Protein 2ODD (pdb70)

Nearest PDB structures (foldseek):
  2odd-assembly1_A  TM=8.803E-01  e=1.308E-09  Homo sapiens
  2od1-assembly1_A  TM=8.378E-01  e=1.214E-07  Homo sapiens
  9de2-assembly1_A  TM=8.557E-01  e=5.495E-07  Homo sapiens
  2dj8-assembly1_A  TM=7.594E-01  e=1.400E-06  Homo sapiens
  2dan-assembly1_A  TM=8.344E-01  e=7.840E-04  Homo sapiens

Sequence (63 aa):
TISNPPPLISSAKDSSESCWNCGRKASETCSGCNTARYCGSFCQHKDWEKHHHICGQTLQAQQTISNPPPLISSAKDSSESCWNCGRKASETCSGCNTARYCGSFCQHKDWEKHHHICGQTLQAQQTISNPPPLISSAKDSSESCWNCGRKASETCSGCNTARYCGSFCQHKDWEKHHHICGQTLQAQQTISNPPPLISSAKDSSESCWNCGRKASETCSGCNTARYCGSFCQHKDWEKHHHICGQTLQAQQTISNPPPLISSAKDSSESCWNCGRKASETCSGCNTARYCGSFCQHKDWEKHHHICGQTLQAQQTISNPPPLISSAKDSSESCWNCGRKASETCSGCNTARYCGSFCQHKDWEKHHHICGQTLQAQQTISNPPPLISSAKDSSESCWNCGRKASETCSGCNTARYCGSFCQHKDWEKHHHICGQTLQAQQTISNPPPLISSAKDSSESCWNCGRKASETCSGCNTARYCGSFCQHKDWEKHHHICGQTLQAQQTISNPPPLISSAKDSSESCWNCGRKASETCSGCNTARYCGSFCQHKDWEKHHHICGQTLQAQQTISNPPPLISSAKDSSESCWNCGRKASETCSGCNTARYCGSFCQHKDWEKHHHICGQTLQAQQTISNPPPLISSAKDSSESCWNCGRKASETCSGCNTARYCGSFCQHKDWEKHHHICGQTLQAQQTISNPPPLISSAKDSSESCWNCGRKASETCSGCNTARYCGSFCQHKDWEKHHHICGQTLQAQQTISNPPPLISSAKDSSESCWNCGRKASETCSGCNTARYCGSFCQHKDWEKHHHICGQTLQAQQTISNPPPLISSAKDSSESCWNCGRKASETCSGCNTARYCGSFCQHKDWEKHHHICGQTLQAQQTISNPPPLISSAKDSSESCWNCGRKASETCSGCNTARYCGSFCQHKDWEKHHHICGQTLQAQQTISNPPPLISSAKDSSESCWNCGRKASETCSGCNTARYCGSFCQHKDWEKHHHICGQTLQAQQTISNPPPLISSAKDSSESCWNCGRKASETCSGCNTARYCGSFCQHKDWEKHHHICGQTLQAQQTISNPPPLISSAKDSSESCWNCGRKASETCSGCNTARYCGSFCQHKDWEKHHHICGQTLQAQQTISNPPPLISSAKDSSESCWNCGRKASETCSGCNTARYCGSFCQHKDWEKHHHICGQTLQAQQTISNPPPLISSAKDSSESCWNCGRKASETCSGCNTARYCGSFCQHKDWEKHHHICGQTLQAQQTISNPPPLISSAKDSSESCWNCGRKASETCSGCNTARYCGSFCQHKDWEKHHHICGQTLQAQQTISNPPPLISSAKDSSESCWNCGRKASETCSGCNTARYCGSFCQHKDWEKHHHICGQTLQAQQTISNPPPLISSAKDSSESCWNCGRKASETCSGCNTARYCGSFCQHKDWEKHHHICGQTLQAQQTISNPPPLISSAKDSSESCWNCGRKASETCSGCNTARYCGSFCQHKDWEKHHHICGQTLQAQQTISNPPPLISSAKDSSESCWNCGRKASETCSGCNTARYCGSFCQHKDWEKHHHICGQTLQAQQ

Structure (mmCIF, N/CA/C/O backbone):
data_2ODD
#
_entry.id   2ODD
#
loop_
_entity.id
_entity.type
_entity.pdbx_description
1 polymer SMRT
2 polymer 'Protein CBFA2T1'
3 non-polymer 'ZINC ION'
#
loop_
_atom_site.group_PDB
_atom_site.id
_atom_site.type_symbol
_atom_site.label_atom_id
_atom_site.label_alt_id
_atom_site.label_comp_id
_atom_site.label_asym_id
_atom_site.label_entity_id
_atom_site.label_seq_id
_atom_site.pdbx_PDB_ins_code
_atom_site.Cartn_x
_atom_site.Cartn_y
_atom_site.Cartn_z
_atom_site.occupancy
_atom_site.B_iso_or_equiv
_atom_site.auth_seq_id
_atom_site.auth_comp_id
_atom_site.auth_asym_id
_atom_site.auth_atom_id
_atom_site.pdbx_PDB_model_num
ATOM 1 N N . THR A 1 5 ? -6.783 11.636 5.818 1.00 0.00 1101 THR B N 1
ATOM 2 C CA . THR A 1 5 ? -8.259 11.538 5.965 1.00 0.00 1101 THR B CA 1
ATOM 3 C C . THR A 1 5 ? -8.793 10.262 5.320 1.00 0.00 1101 THR B C 1
ATOM 4 O O . THR A 1 5 ? -9.630 10.312 4.418 1.00 0.00 1101 THR B O 1
ATOM 15 N N . ILE A 1 6 ? -8.303 9.120 5.791 1.00 0.00 1102 ILE B N 1
ATOM 16 C CA . ILE A 1 6 ? -8.729 7.829 5.261 1.00 0.00 1102 ILE B CA 1
ATOM 17 C C . ILE A 1 6 ? -8.953 6.825 6.386 1.00 0.00 1102 ILE B C 1
ATOM 18 O O . ILE A 1 6 ? -8.454 7.000 7.498 1.00 0.00 1102 ILE B O 1
ATOM 34 N N . SER A 1 7 ? -9.707 5.770 6.091 1.00 0.00 1103 SER B N 1
ATOM 35 C CA . SER A 1 7 ? -9.998 4.735 7.079 1.00 0.00 1103 SER B CA 1
ATOM 36 C C . SER A 1 7 ? -8.711 4.158 7.661 1.00 0.00 1103 SER B C 1
ATOM 37 O O . SER A 1 7 ? -7.617 4.652 7.387 1.00 0.00 1103 SER B O 1
ATOM 45 N N . ASN A 1 8 ? -8.851 3.112 8.469 1.00 0.00 1104 ASN B N 1
ATOM 46 C CA . ASN A 1 8 ? -7.699 2.469 9.092 1.00 0.00 1104 ASN B CA 1
ATOM 47 C C . ASN A 1 8 ? -7.358 1.157 8.385 1.00 0.00 1104 ASN B C 1
ATOM 48 O O . ASN A 1 8 ? -8.132 0.202 8.432 1.00 0.00 1104 ASN B O 1
ATOM 59 N N . PRO A 1 9 ? -6.190 1.089 7.720 1.00 0.00 1105 PRO B N 1
ATOM 60 C CA . PRO A 1 9 ? -5.759 -0.118 7.008 1.00 0.00 1105 PRO B CA 1
ATOM 61 C C . PRO A 1 9 ? -5.437 -1.268 7.960 1.00 0.00 1105 PRO B C 1
ATOM 62 O O . PRO A 1 9 ? -5.111 -1.046 9.126 1.00 0.00 1105 PRO B O 1
ATOM 73 N N . PRO A 1 10 ? -5.523 -2.517 7.471 1.00 0.00 1106 PRO B N 1
ATOM 74 C CA . PRO A 1 10 ? -5.239 -3.705 8.284 1.00 0.00 1106 PRO B CA 1
ATOM 75 C C . PRO A 1 10 ? -3.883 -3.619 8.981 1.00 0.00 1106 PRO B C 1
ATOM 76 O O . PRO A 1 10 ? -3.075 -2.740 8.678 1.00 0.00 1106 PRO B O 1
ATOM 87 N N . PRO A 1 11 ? -3.615 -4.534 9.929 1.00 0.00 1107 PRO B N 1
ATOM 88 C CA . PRO A 1 11 ? -2.348 -4.556 10.669 1.00 0.00 1107 PRO B CA 1
ATOM 89 C C . PRO A 1 11 ? -1.171 -4.979 9.797 1.00 0.00 1107 PRO B C 1
ATOM 90 O O . PRO A 1 11 ? -1.350 -5.625 8.764 1.00 0.00 1107 PRO B O 1
ATOM 101 N N . LEU A 1 12 ? 0.034 -4.611 10.222 1.00 0.00 1108 LEU B N 1
ATOM 102 C CA . LEU A 1 12 ? 1.243 -4.954 9.482 1.00 0.00 1108 LEU B CA 1
ATOM 103 C C . LEU A 1 12 ? 1.902 -6.200 10.064 1.00 0.00 1108 LEU B C 1
ATOM 104 O O . LEU A 1 12 ? 1.866 -6.425 11.274 1.00 0.00 1108 LEU B O 1
ATOM 120 N N . ILE A 1 13 ? 2.510 -7.004 9.198 1.00 0.00 1109 ILE B N 1
ATOM 121 C CA . ILE A 1 13 ? 3.184 -8.224 9.630 1.00 0.00 1109 ILE B CA 1
ATOM 122 C C . ILE A 1 13 ? 4.686 -8.126 9.402 1.00 0.00 1109 ILE B C 1
ATOM 123 O O . ILE A 1 13 ? 5.138 -7.905 8.279 1.00 0.00 1109 ILE B O 1
ATOM 139 N N . SER A 1 14 ? 5.459 -8.296 10.468 1.00 0.00 1110 SER B N 1
ATOM 140 C CA . SER A 1 14 ? 6.911 -8.229 10.369 1.00 0.00 1110 SER B CA 1
ATOM 141 C C . SER A 1 14 ? 7.503 -9.614 10.156 1.00 0.00 1110 SER B C 1
ATOM 142 O O . SER A 1 14 ? 7.222 -10.544 10.913 1.00 0.00 1110 SER B O 1
ATOM 150 N N . SER A 1 15 ? 8.328 -9.745 9.126 1.00 0.00 1111 SER B N 1
ATOM 151 C CA . SER A 1 15 ? 8.967 -11.016 8.817 1.00 0.00 1111 SER B CA 1
ATOM 152 C C . SER A 1 15 ? 10.471 -10.922 9.032 1.00 0.00 1111 SER B C 1
ATOM 153 O O . SER A 1 15 ? 11.075 -9.873 8.808 1.00 0.00 1111 SER B O 1
ATOM 161 N N . ALA A 1 16 ? 11.068 -12.020 9.472 1.00 0.00 1112 ALA B N 1
ATOM 162 C CA . ALA A 1 16 ? 12.503 -12.057 9.724 1.00 0.00 1112 ALA B CA 1
ATOM 163 C C . ALA A 1 16 ? 12.955 -13.457 10.125 1.00 0.00 1112 ALA B C 1
ATOM 164 O O . ALA A 1 16 ? 12.346 -14.097 10.981 1.00 0.00 1112 ALA B O 1
ATOM 171 N N . LYS A 1 17 ? 14.031 -13.925 9.499 1.00 0.00 1113 LYS B N 1
ATOM 172 C CA . LYS A 1 17 ? 14.568 -15.250 9.790 1.00 0.00 1113 LYS B CA 1
ATOM 173 C C . LYS A 1 17 ? 16.048 -15.168 10.146 1.00 0.00 1113 LYS B C 1
ATOM 174 O O . LYS A 1 17 ? 16.664 -14.106 10.048 1.00 0.00 1113 LYS B O 1
ATOM 193 N N . ASP B 2 15 ? 17.439 -6.136 -5.374 1.00 0.00 658 ASP A N 1
ATOM 194 C CA . ASP B 2 15 ? 16.371 -5.389 -4.719 1.00 0.00 658 ASP A CA 1
ATOM 195 C C . ASP B 2 15 ? 15.115 -5.365 -5.583 1.00 0.00 658 ASP A C 1
ATOM 196 O O . ASP B 2 15 ? 15.167 -5.017 -6.763 1.00 0.00 658 ASP A O 1
ATOM 205 N N . SER B 2 16 ? 13.985 -5.737 -4.989 1.00 0.00 659 SER A N 1
ATOM 206 C CA . SER B 2 16 ? 12.716 -5.757 -5.704 1.00 0.00 659 SER A CA 1
ATOM 207 C C . SER B 2 16 ? 11.556 -6.016 -4.748 1.00 0.00 659 SER A C 1
ATOM 208 O O . SER B 2 16 ? 10.510 -5.373 -4.836 1.00 0.00 659 SER A O 1
ATOM 216 N N . SER B 2 17 ? 11.749 -6.960 -3.834 1.00 0.00 660 SER A N 1
ATOM 217 C CA . SER B 2 17 ? 10.720 -7.304 -2.859 1.00 0.00 660 SER A CA 1
ATOM 218 C C . SER B 2 17 ? 10.966 -6.595 -1.533 1.00 0.00 660 SER A C 1
ATOM 219 O O . SER B 2 17 ? 10.026 -6.252 -0.816 1.00 0.00 660 SER A O 1
ATOM 227 N N . GLU B 2 18 ? 12.238 -6.379 -1.210 1.00 0.00 661 GLU A N 1
ATOM 228 C CA . GLU B 2 18 ? 12.609 -5.711 0.032 1.00 0.00 661 GLU A CA 1
ATOM 229 C C . GLU B 2 18 ? 12.766 -4.208 -0.184 1.00 0.00 661 GLU A C 1
ATOM 230 O O . GLU B 2 18 ? 13.847 -3.730 -0.528 1.00 0.00 661 GLU A O 1
ATOM 242 N N . SER B 2 19 ? 11.680 -3.469 0.021 1.00 0.00 662 SER A N 1
ATOM 243 C CA . SER B 2 19 ? 11.699 -2.021 -0.149 1.00 0.00 662 SER A CA 1
ATOM 244 C C . SER B 2 19 ? 10.373 -1.404 0.284 1.00 0.00 662 SER A C 1
ATOM 245 O O . SER B 2 19 ? 9.303 -1.894 -0.074 1.00 0.00 662 SER A O 1
ATOM 253 N N . CYS B 2 20 ? 10.453 -0.326 1.058 1.00 0.00 663 CYS A N 1
ATOM 254 C CA . CYS B 2 20 ? 9.264 0.359 1.545 1.00 0.00 663 CYS A CA 1
ATOM 255 C C . CYS B 2 20 ? 8.492 0.997 0.394 1.00 0.00 663 CYS A C 1
ATOM 256 O O . CYS B 2 20 ? 9.048 1.770 -0.385 1.00 0.00 663 CYS A O 1
ATOM 263 N N . TRP B 2 21 ? 7.208 0.669 0.295 1.00 0.00 664 TRP A N 1
ATOM 264 C CA . TRP B 2 21 ? 6.361 1.213 -0.761 1.00 0.00 664 TRP A CA 1
ATOM 265 C C . TRP B 2 21 ? 6.218 2.729 -0.639 1.00 0.00 664 TRP A C 1
ATOM 266 O O . TRP B 2 21 ? 5.876 3.411 -1.605 1.00 0.00 664 TRP A O 1
ATOM 287 N N . ASN B 2 22 ? 6.474 3.250 0.561 1.00 0.00 665 ASN A N 1
ATOM 288 C CA . ASN B 2 22 ? 6.366 4.682 0.822 1.00 0.00 665 ASN A CA 1
ATOM 289 C C . ASN B 2 22 ? 7.741 5.352 0.830 1.00 0.00 665 ASN A C 1
ATOM 290 O O . ASN B 2 22 ? 8.026 6.215 -0.000 1.00 0.00 665 ASN A O 1
ATOM 301 N N . CYS B 2 23 ? 8.584 4.958 1.781 1.00 0.00 666 CYS A N 1
ATOM 302 C CA . CYS B 2 23 ? 9.923 5.529 1.907 1.00 0.00 666 CYS A CA 1
ATOM 303 C C . CYS B 2 23 ? 10.710 5.406 0.604 1.00 0.00 666 CYS A C 1
ATOM 304 O O . CYS B 2 23 ? 11.106 6.412 0.015 1.00 0.00 666 CYS A O 1
ATOM 311 N N . GLY B 2 24 ? 10.940 4.174 0.156 1.00 0.00 667 GLY A N 1
ATOM 312 C CA . GLY B 2 24 ? 11.683 3.963 -1.071 1.00 0.00 667 GLY A CA 1
ATOM 313 C C . GLY B 2 24 ? 13.109 3.516 -0.814 1.00 0.00 667 GLY A C 1
ATOM 314 O O . GLY B 2 24 ? 13.987 3.706 -1.655 1.00 0.00 667 GLY A O 1
ATOM 318 N N . ARG B 2 25 ? 13.339 2.919 0.352 1.00 0.00 668 ARG A N 1
ATOM 319 C CA . ARG B 2 25 ? 14.667 2.443 0.719 1.00 0.00 668 ARG A CA 1
ATOM 320 C C . ARG B 2 25 ? 14.621 0.977 1.140 1.00 0.00 668 ARG A C 1
ATOM 321 O O . ARG B 2 25 ? 15.186 0.112 0.470 1.00 0.00 668 ARG A O 1
ATOM 342 N N . LYS B 2 26 ? 13.945 0.704 2.251 1.00 0.00 669 LYS A N 1
ATOM 343 C CA . LYS B 2 26 ? 13.827 -0.658 2.756 1.00 0.00 669 LYS A CA 1
ATOM 344 C C . LYS B 2 26 ? 12.601 -0.808 3.655 1.00 0.00 669 LYS A C 1
ATOM 345 O O . LYS B 2 26 ? 12.163 0.152 4.291 1.00 0.00 669 LYS A O 1
ATOM 364 N N . ALA B 2 27 ? 12.058 -2.019 3.704 1.00 0.00 670 ALA A N 1
ATOM 365 C CA . ALA B 2 27 ? 10.886 -2.303 4.525 1.00 0.00 670 ALA A CA 1
ATOM 366 C C . ALA B 2 27 ? 10.992 -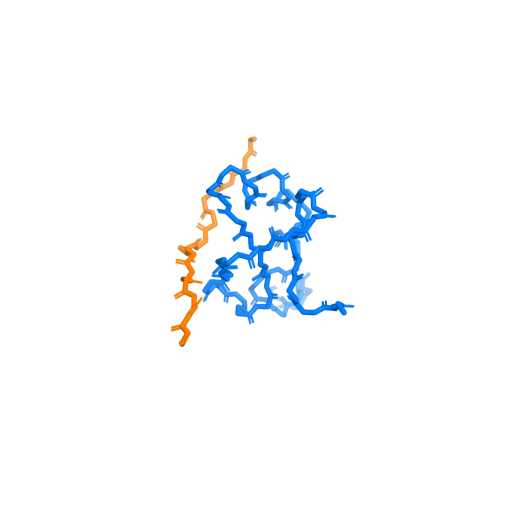3.678 5.178 1.00 0.00 670 ALA A C 1
ATOM 367 O O . ALA B 2 27 ? 11.505 -4.622 4.578 1.00 0.00 670 ALA A O 1
ATOM 374 N N . SER B 2 28 ? 10.512 -3.783 6.416 1.00 0.00 671 SER A N 1
ATOM 375 C CA . SER B 2 28 ? 10.562 -5.042 7.155 1.00 0.00 671 SER A CA 1
ATOM 376 C C . SER B 2 28 ? 9.164 -5.529 7.537 1.00 0.00 671 SER A C 1
ATOM 377 O O . SER B 2 28 ? 9.009 -6.632 8.062 1.00 0.00 671 SER A O 1
ATOM 385 N N . GLU B 2 29 ? 8.147 -4.711 7.271 1.00 0.00 672 GLU A N 1
ATOM 386 C CA . GLU B 2 29 ? 6.772 -5.084 7.592 1.00 0.00 672 GLU A CA 1
ATOM 387 C C . GLU B 2 29 ? 5.986 -5.359 6.316 1.00 0.00 672 GLU A C 1
ATOM 388 O O . GLU B 2 29 ? 6.358 -4.905 5.235 1.00 0.00 672 GLU A O 1
ATOM 400 N N . THR B 2 30 ? 4.909 -6.123 6.448 1.00 0.00 673 THR A N 1
ATOM 401 C CA . THR B 2 30 ? 4.083 -6.482 5.302 1.00 0.00 673 THR A CA 1
ATOM 402 C C . THR B 2 30 ? 2.599 -6.266 5.592 1.00 0.00 673 THR A C 1
ATOM 403 O O . THR B 2 30 ? 2.116 -6.560 6.682 1.00 0.00 673 THR A O 1
ATOM 414 N N . CYS B 2 31 ? 1.883 -5.750 4.602 1.00 0.00 674 CYS A N 1
ATOM 415 C CA . CYS B 2 31 ? 0.454 -5.501 4.745 1.00 0.00 674 CYS A CA 1
ATOM 416 C C . CYS B 2 31 ? -0.307 -6.823 4.829 1.00 0.00 674 CYS A C 1
ATOM 417 O O . CYS B 2 31 ? -0.463 -7.526 3.832 1.00 0.00 674 CYS A O 1
ATOM 424 N N . SER B 2 32 ? -0.769 -7.158 6.032 1.00 0.00 675 SER A N 1
ATOM 425 C CA . SER B 2 32 ? -1.503 -8.400 6.258 1.00 0.00 675 SER A CA 1
ATOM 426 C C . SER B 2 32 ? -2.854 -8.411 5.541 1.00 0.00 675 SER A C 1
ATOM 427 O O . SER B 2 32 ? -3.516 -9.447 5.474 1.00 0.00 675 SER A O 1
ATOM 435 N N . GLY B 2 33 ? -3.260 -7.264 5.004 1.00 0.00 676 GLY A N 1
ATOM 436 C CA . GLY B 2 33 ? -4.530 -7.188 4.303 1.00 0.00 676 GLY A CA 1
ATOM 437 C C . GLY B 2 33 ? -4.465 -7.819 2.926 1.00 0.00 676 GLY A C 1
ATOM 438 O O . GLY B 2 33 ? -5.295 -8.658 2.582 1.00 0.00 676 GLY A O 1
ATOM 442 N N . CYS B 2 34 ? -3.471 -7.423 2.139 1.00 0.00 677 CYS A N 1
ATOM 443 C CA . CYS B 2 34 ? -3.298 -7.966 0.798 1.00 0.00 677 CYS A CA 1
ATOM 444 C C . CYS B 2 34 ? -2.076 -8.883 0.728 1.00 0.00 677 CYS A C 1
ATOM 445 O O . CYS B 2 34 ? -1.882 -9.598 -0.255 1.00 0.00 677 CYS A O 1
ATOM 452 N N . ASN B 2 35 ? -1.249 -8.853 1.775 1.00 0.00 678 ASN A N 1
ATOM 453 C CA . ASN B 2 35 ? -0.046 -9.677 1.827 1.00 0.00 678 ASN A CA 1
ATOM 454 C C . ASN B 2 35 ? 0.891 -9.348 0.667 1.00 0.00 678 ASN A C 1
ATOM 455 O O . ASN B 2 35 ? 1.704 -10.179 0.259 1.00 0.00 678 ASN A O 1
ATOM 466 N N . THR B 2 36 ? 0.760 -8.140 0.128 1.00 0.00 679 THR A N 1
ATOM 467 C CA . THR B 2 36 ? 1.585 -7.716 -0.999 1.00 0.00 679 THR A CA 1
ATOM 468 C C . THR B 2 36 ? 2.379 -6.451 -0.682 1.00 0.00 679 THR A C 1
ATOM 469 O O . THR B 2 36 ? 3.521 -6.296 -1.115 1.00 0.00 679 THR A O 1
ATOM 480 N N . ALA B 2 37 ? 1.760 -5.546 0.065 1.00 0.00 680 ALA A N 1
ATOM 481 C CA . ALA B 2 37 ? 2.400 -4.287 0.430 1.00 0.00 680 ALA A CA 1
ATOM 482 C C . ALA B 2 37 ? 3.473 -4.486 1.494 1.00 0.00 680 ALA A C 1
ATOM 483 O O . ALA B 2 37 ? 3.432 -5.443 2.267 1.00 0.00 680 ALA A O 1
ATOM 490 N N . ARG B 2 38 ? 4.429 -3.562 1.530 1.00 0.00 681 ARG A N 1
ATOM 491 C CA . ARG B 2 38 ? 5.515 -3.616 2.500 1.00 0.00 681 ARG A CA 1
ATOM 492 C C . ARG B 2 38 ? 5.803 -2.225 3.057 1.00 0.00 681 ARG A C 1
ATOM 493 O O . ARG B 2 38 ? 5.757 -1.234 2.327 1.00 0.00 681 ARG A O 1
ATOM 514 N N . TYR B 2 39 ? 6.104 -2.154 4.349 1.00 0.00 682 TYR A N 1
ATOM 515 C CA . TYR B 2 39 ? 6.402 -0.881 4.996 1.00 0.00 682 TYR A CA 1
ATOM 516 C C . TYR B 2 39 ? 7.332 -1.090 6.187 1.00 0.00 682 TYR A C 1
ATOM 517 O O . TYR B 2 39 ? 7.290 -2.130 6.840 1.00 0.00 682 TYR A O 1
ATOM 535 N N . CYS B 2 40 ? 8.176 -0.104 6.463 1.00 0.00 683 CYS A N 1
ATOM 536 C CA . CYS B 2 40 ? 9.112 -0.199 7.574 1.00 0.00 683 CYS A CA 1
ATOM 537 C C . CYS B 2 40 ? 8.536 0.425 8.845 1.00 0.00 683 CYS A C 1
ATOM 538 O O . CYS B 2 40 ? 9.021 0.157 9.945 1.00 0.00 683 CYS A O 1
ATOM 545 N N . GLY B 2 41 ? 7.504 1.258 8.700 1.00 0.00 684 GLY A N 1
ATOM 546 C CA . GLY B 2 41 ? 6.907 1.889 9.862 1.00 0.00 684 GLY A CA 1
ATOM 547 C C . GLY B 2 41 ? 5.430 2.186 9.682 1.00 0.00 684 GLY A C 1
ATOM 548 O O . GLY B 2 41 ? 4.967 2.422 8.568 1.00 0.00 684 GLY A O 1
ATOM 552 N N . SER B 2 42 ? 4.691 2.167 10.789 1.00 0.00 685 SER A N 1
ATOM 553 C CA . SER B 2 42 ? 3.253 2.429 10.765 1.00 0.00 685 SER A CA 1
ATOM 554 C C . SER B 2 42 ? 2.929 3.703 9.990 1.00 0.00 685 SER A C 1
ATOM 555 O O . SER B 2 42 ? 1.875 3.804 9.361 1.00 0.00 685 SER A O 1
ATOM 563 N N . PHE B 2 43 ? 3.834 4.675 10.035 1.00 0.00 686 PHE A N 1
ATOM 564 C CA . PHE B 2 43 ? 3.627 5.935 9.330 1.00 0.00 686 PHE A CA 1
ATOM 565 C C . PHE B 2 43 ? 3.781 5.740 7.825 1.00 0.00 686 PHE A C 1
ATOM 566 O O . PHE B 2 43 ? 3.085 6.376 7.033 1.00 0.00 686 PHE A O 1
ATOM 583 N N . CYS B 2 44 ? 4.700 4.864 7.435 1.00 0.00 687 CYS A N 1
ATOM 584 C CA . CYS B 2 44 ? 4.951 4.596 6.024 1.00 0.00 687 CYS A CA 1
ATOM 585 C C . CYS B 2 44 ? 3.725 4.000 5.344 1.00 0.00 687 CYS A C 1
ATOM 586 O O . CYS B 2 44 ? 3.381 4.380 4.225 1.00 0.00 687 CYS A O 1
ATOM 593 N N . GLN B 2 45 ? 3.071 3.063 6.019 1.00 0.00 688 GLN A N 1
ATOM 594 C CA . GLN B 2 45 ? 1.889 2.421 5.463 1.00 0.00 688 GLN A CA 1
ATOM 595 C C . GLN B 2 45 ? 0.752 3.426 5.296 1.00 0.00 688 GLN A C 1
ATOM 596 O O . GLN B 2 45 ? 0.006 3.370 4.318 1.00 0.00 688 GLN A O 1
ATOM 610 N N . HIS B 2 46 ? 0.625 4.347 6.248 1.00 0.00 689 HIS A N 1
ATOM 611 C CA . HIS B 2 46 ? -0.419 5.365 6.198 1.00 0.00 689 HIS A CA 1
ATOM 612 C C . HIS B 2 46 ? -0.152 6.381 5.091 1.00 0.00 689 HIS A C 1
ATOM 613 O O . HIS B 2 46 ? -1.078 6.849 4.428 1.00 0.00 689 HIS A O 1
ATOM 628 N N . LYS B 2 47 ? 1.118 6.725 4.903 1.00 0.00 690 LYS A N 1
ATOM 629 C CA . LYS B 2 47 ? 1.508 7.694 3.881 1.00 0.00 690 LYS A CA 1
ATOM 630 C C . LYS B 2 47 ? 1.040 7.253 2.498 1.00 0.00 690 LYS A C 1
ATOM 631 O O . LYS B 2 47 ? 0.384 8.008 1.780 1.00 0.00 690 LYS A O 1
ATOM 650 N N . ASP B 2 48 ? 1.381 6.022 2.137 1.00 0.00 691 ASP A N 1
ATOM 651 C CA . ASP B 2 48 ? 0.992 5.474 0.844 1.00 0.00 691 ASP A CA 1
ATOM 652 C C . ASP B 2 48 ? -0.413 4.876 0.899 1.00 0.00 691 ASP A C 1
ATOM 653 O O . ASP B 2 48 ? -0.985 4.525 -0.132 1.00 0.00 691 ASP A O 1
ATOM 662 N N . TRP B 2 49 ? -0.960 4.751 2.109 1.00 0.00 692 TRP A N 1
ATOM 663 C CA . TRP B 2 49 ? -2.294 4.185 2.297 1.00 0.00 692 TRP A CA 1
ATOM 664 C C . TRP B 2 49 ? -3.297 4.748 1.293 1.00 0.00 692 TRP A C 1
ATOM 665 O O . TRP B 2 49 ? -4.082 4.000 0.711 1.00 0.00 692 TRP A O 1
ATOM 686 N N . GLU B 2 50 ? -3.279 6.065 1.096 1.00 0.00 693 GLU A N 1
ATOM 687 C CA . GLU B 2 50 ? -4.201 6.712 0.167 1.00 0.00 693 GLU A CA 1
ATOM 688 C C . GLU B 2 50 ? -4.150 6.061 -1.213 1.00 0.00 693 GLU A C 1
ATOM 689 O O . GLU B 2 50 ? -5.182 5.861 -1.854 1.00 0.00 693 GLU A O 1
ATOM 701 N N . LYS B 2 51 ? -2.945 5.731 -1.664 1.00 0.00 694 LYS A N 1
ATOM 702 C CA . LYS B 2 51 ? -2.766 5.104 -2.966 1.00 0.00 694 LYS A CA 1
ATOM 703 C C . LYS B 2 51 ? -2.894 3.585 -2.875 1.00 0.00 694 LYS A C 1
ATOM 704 O O . LYS B 2 51 ? -3.578 2.961 -3.686 1.00 0.00 694 LYS A O 1
ATOM 723 N N . HIS B 2 52 ? -2.209 2.996 -1.901 1.00 0.00 695 HIS A N 1
ATOM 724 C CA . HIS B 2 52 ? -2.220 1.548 -1.722 1.00 0.00 695 HIS A CA 1
ATOM 725 C C . HIS B 2 52 ? -3.625 0.996 -1.489 1.00 0.00 695 HIS A C 1
ATOM 726 O O . HIS B 2 52 ? -3.975 -0.054 -2.025 1.00 0.00 695 HIS A O 1
ATOM 740 N N . HIS B 2 53 ? -4.423 1.682 -0.676 1.00 0.00 696 HIS A N 1
ATOM 741 C CA . HIS B 2 53 ? -5.774 1.227 -0.365 1.00 0.00 696 HIS A CA 1
ATOM 742 C C . HIS B 2 53 ? -6.606 0.987 -1.619 1.00 0.00 696 HIS A C 1
ATOM 743 O O . HIS B 2 53 ? -7.478 0.119 -1.622 1.00 0.00 696 HIS A O 1
ATOM 758 N N . HIS B 2 54 ? -6.327 1.718 -2.700 1.00 0.00 697 HIS A N 1
ATOM 759 C CA . HIS B 2 54 ? -7.060 1.509 -3.945 1.00 0.00 697 HIS A CA 1
ATOM 760 C C . HIS B 2 54 ? -6.849 0.078 -4.433 1.00 0.00 697 HIS A C 1
ATOM 761 O O . HIS B 2 54 ? -7.715 -0.500 -5.088 1.00 0.00 697 HIS A O 1
ATOM 776 N N . ILE B 2 55 ? -5.678 -0.476 -4.123 1.00 0.00 698 ILE A N 1
ATOM 777 C CA . ILE B 2 55 ? -5.332 -1.831 -4.543 1.00 0.00 698 ILE A CA 1
ATOM 778 C C . ILE B 2 55 ? -5.678 -2.862 -3.473 1.00 0.00 698 ILE A C 1
ATOM 779 O O . ILE B 2 55 ? -6.368 -3.843 -3.746 1.00 0.00 698 ILE A O 1
ATOM 795 N N . CYS B 2 56 ? -5.177 -2.637 -2.258 1.00 0.00 699 CYS A N 1
ATOM 796 C CA . CYS B 2 56 ? -5.402 -3.538 -1.127 1.00 0.00 699 CYS A CA 1
ATOM 797 C C . CYS B 2 56 ? -6.810 -4.126 -1.122 1.00 0.00 699 CYS A C 1
ATOM 798 O O . CYS B 2 56 ? -7.764 -3.497 -1.581 1.00 0.00 699 CYS A O 1
ATOM 805 N N . GLY B 2 57 ? -6.926 -5.340 -0.589 1.00 0.00 700 GLY A N 1
ATOM 806 C CA . GLY B 2 57 ? -8.212 -6.004 -0.518 1.00 0.00 700 GLY A CA 1
ATOM 807 C C . GLY B 2 57 ? -8.507 -6.857 -1.738 1.00 0.00 700 GLY A C 1
ATOM 808 O O . GLY B 2 57 ? -9.353 -7.750 -1.687 1.00 0.00 700 GLY A O 1
ATOM 812 N N . GLN B 2 58 ? -7.812 -6.584 -2.839 1.00 0.00 701 GLN A N 1
ATOM 813 C CA . GLN B 2 58 ? -8.013 -7.336 -4.073 1.00 0.00 701 GLN A CA 1
ATOM 814 C C . GLN B 2 58 ? -9.441 -7.172 -4.582 1.00 0.00 701 GLN A C 1
ATOM 815 O O . GLN B 2 58 ? -10.311 -6.674 -3.868 1.00 0.00 701 GLN A O 1
ATOM 829 N N . THR B 2 59 ? -9.675 -7.593 -5.820 1.00 0.00 702 THR A N 1
ATOM 830 C CA . THR B 2 59 ? -10.999 -7.492 -6.424 1.00 0.00 702 THR A CA 1
ATOM 831 C C . THR B 2 59 ? -11.458 -6.040 -6.488 1.00 0.00 702 THR A C 1
ATOM 832 O O . THR B 2 59 ? -11.975 -5.498 -5.512 1.00 0.00 702 THR A O 1
ATOM 843 N N . LEU B 2 60 ? -11.264 -5.414 -7.644 1.00 0.00 703 LEU A N 1
ATOM 844 C CA . LEU B 2 60 ? -11.658 -4.022 -7.835 1.00 0.00 703 LEU A CA 1
ATOM 845 C C . LEU B 2 60 ? -13.170 -3.863 -7.717 1.00 0.00 703 LEU A C 1
ATOM 846 O O . LEU B 2 60 ? -13.929 -4.768 -8.064 1.00 0.00 703 LEU A O 1
ATOM 862 N N . GLN B 2 61 ? -13.601 -2.707 -7.224 1.00 0.00 704 GLN A N 1
ATOM 863 C CA . GLN B 2 61 ? -15.023 -2.428 -7.060 1.00 0.00 704 GLN A CA 1
ATOM 864 C C . GLN B 2 61 ? -15.681 -2.143 -8.406 1.00 0.00 704 GLN A C 1
ATOM 865 O O . GLN B 2 61 ? -15.587 -1.035 -8.933 1.00 0.00 704 GLN A O 1
ATOM 879 N N . ALA B 2 62 ? -16.347 -3.153 -8.958 1.00 0.00 705 ALA A N 1
ATOM 880 C CA . ALA B 2 62 ? -17.020 -3.012 -10.244 1.00 0.00 705 ALA A CA 1
ATOM 881 C C . ALA B 2 62 ? -18.400 -3.658 -10.213 1.00 0.00 705 ALA A C 1
ATOM 882 O O . ALA B 2 62 ? -19.416 -2.985 -10.386 1.00 0.00 705 ALA A O 1
ATOM 889 N N . GLN B 2 63 ? -18.430 -4.969 -9.993 1.00 0.00 706 GLN A N 1
ATOM 890 C CA . GLN B 2 63 ? -19.687 -5.707 -9.939 1.00 0.00 706 GLN A CA 1
ATOM 891 C C . GLN B 2 63 ? -20.206 -5.795 -8.509 1.00 0.00 706 GLN A C 1
ATOM 892 O O . GLN B 2 63 ? -19.554 -6.365 -7.635 1.00 0.00 706 GLN A O 1
ATOM 906 N N . GLN B 2 64 ? -21.384 -5.226 -8.275 1.00 0.00 707 GLN A N 1
ATOM 907 C CA . GLN B 2 64 ? -21.991 -5.240 -6.950 1.00 0.00 707 GLN A CA 1
ATOM 908 C C . GLN B 2 64 ? -21.101 -4.528 -5.936 1.00 0.00 707 GLN A C 1
ATOM 909 O O . GLN B 2 64 ? -20.046 -4.000 -6.346 1.00 0.00 707 GLN A O 1
ATOM 926 N N . THR A 1 5 ? -8.753 12.544 4.193 1.00 0.00 1101 THR B N 2
ATOM 927 C CA . THR A 1 5 ? -9.316 11.610 5.203 1.00 0.00 1101 THR B CA 2
ATOM 928 C C . THR A 1 5 ? -9.453 10.201 4.634 1.00 0.00 1101 THR B C 2
ATOM 929 O O . THR A 1 5 ? -9.890 10.020 3.497 1.00 0.00 1101 THR B O 2
ATOM 940 N N . ILE A 1 6 ? -9.076 9.207 5.431 1.00 0.00 1102 ILE B N 2
ATOM 941 C CA . ILE A 1 6 ? -9.158 7.815 5.008 1.00 0.00 1102 ILE B CA 2
ATOM 942 C C . ILE A 1 6 ? -9.450 6.897 6.190 1.00 0.00 1102 ILE B C 2
ATOM 943 O O . ILE A 1 6 ? -9.224 7.263 7.344 1.00 0.00 1102 ILE B O 2
ATOM 959 N N . SER A 1 7 ? -9.951 5.702 5.895 1.00 0.00 1103 SER B N 2
ATOM 960 C CA . SER A 1 7 ? -10.273 4.730 6.935 1.00 0.00 1103 SER B CA 2
ATOM 961 C C . SER A 1 7 ? -9.003 4.186 7.582 1.00 0.00 1103 SER B C 2
ATOM 962 O O . SER A 1 7 ? -7.903 4.669 7.316 1.00 0.00 1103 SER B O 2
ATOM 970 N N . ASN A 1 8 ? -9.165 3.179 8.434 1.00 0.00 1104 ASN B N 2
ATOM 971 C CA . ASN A 1 8 ? -8.033 2.569 9.120 1.00 0.00 1104 ASN B CA 2
ATOM 972 C C . ASN A 1 8 ? -7.607 1.275 8.425 1.00 0.00 1104 ASN B C 2
ATOM 973 O O . ASN A 1 8 ? -8.364 0.306 8.389 1.00 0.00 1104 ASN B O 2
ATOM 984 N N . PRO A 1 9 ? -6.385 1.239 7.860 1.00 0.00 1105 PRO B N 2
ATOM 985 C CA . PRO A 1 9 ? -5.873 0.052 7.166 1.00 0.00 1105 PRO B CA 2
ATOM 986 C C . PRO A 1 9 ? -5.649 -1.123 8.114 1.00 0.00 1105 PRO B C 2
ATOM 987 O O . PRO A 1 9 ? -5.735 -0.974 9.333 1.00 0.00 1105 PRO B O 2
ATOM 998 N N . PRO A 1 10 ? -5.356 -2.313 7.562 1.00 0.00 1106 PRO B N 2
ATOM 999 C CA . PRO A 1 10 ? -5.118 -3.518 8.360 1.00 0.00 1106 PRO B CA 2
ATOM 1000 C C . PRO A 1 10 ? -3.764 -3.490 9.065 1.00 0.00 1106 PRO B C 2
ATOM 1001 O O . PRO A 1 10 ? -2.936 -2.619 8.801 1.00 0.00 1106 PRO B O 2
ATOM 1012 N N . PRO A 1 11 ? -3.521 -4.449 9.975 1.00 0.00 1107 PRO B N 2
ATOM 1013 C CA . PRO A 1 11 ? -2.259 -4.530 10.719 1.00 0.00 1107 PRO B CA 2
ATOM 1014 C C . PRO A 1 11 ? -1.091 -4.958 9.837 1.00 0.00 1107 PRO B C 2
ATOM 1015 O O . PRO A 1 11 ? -1.283 -5.600 8.804 1.00 0.00 1107 PRO B O 2
ATOM 1026 N N . LEU A 1 12 ? 0.120 -4.602 10.253 1.00 0.00 1108 LEU B N 2
ATOM 1027 C CA . LEU A 1 12 ? 1.319 -4.952 9.502 1.00 0.00 1108 LEU B CA 2
ATOM 1028 C C . LEU A 1 12 ? 1.957 -6.221 10.061 1.00 0.00 1108 LEU B C 2
ATOM 1029 O O . LEU A 1 12 ? 1.922 -6.465 11.267 1.00 0.00 1108 LEU B O 2
ATOM 1045 N N . ILE A 1 13 ? 2.543 -7.023 9.178 1.00 0.00 1109 ILE B N 2
ATOM 1046 C CA . ILE A 1 13 ? 3.194 -8.264 9.586 1.00 0.00 1109 ILE B CA 2
ATOM 1047 C C . ILE A 1 13 ? 4.693 -8.209 9.316 1.00 0.00 1109 ILE B C 2
ATOM 1048 O O . ILE A 1 13 ? 5.121 -7.990 8.183 1.00 0.00 1109 ILE B O 2
ATOM 1064 N N . SER A 1 14 ? 5.487 -8.407 10.361 1.00 0.00 1110 SER B N 2
ATOM 1065 C CA . SER A 1 14 ? 6.939 -8.379 10.232 1.00 0.00 1110 SER B CA 2
ATOM 1066 C C . SER A 1 14 ? 7.483 -9.761 9.889 1.00 0.00 1110 SER B C 2
ATOM 1067 O O . SER A 1 14 ? 7.182 -10.744 10.566 1.00 0.00 1110 SER B O 2
ATOM 1075 N N . SER A 1 15 ? 8.286 -9.829 8.832 1.00 0.00 1111 SER B N 2
ATOM 1076 C CA . SER A 1 15 ? 8.874 -11.092 8.398 1.00 0.00 1111 SER B CA 2
ATOM 1077 C C . SER A 1 15 ? 10.395 -10.997 8.356 1.00 0.00 1111 SER B C 2
ATOM 1078 O O . SER A 1 15 ? 10.959 -10.223 7.581 1.00 0.00 1111 SER B O 2
ATOM 1086 N N . ALA A 1 16 ? 11.056 -11.788 9.195 1.00 0.00 1112 ALA B N 2
ATOM 1087 C CA . ALA A 1 16 ? 12.512 -11.794 9.254 1.00 0.00 1112 ALA B CA 2
ATOM 1088 C C . ALA A 1 16 ? 13.029 -13.052 9.943 1.00 0.00 1112 ALA B C 2
ATOM 1089 O O . ALA A 1 16 ? 13.199 -13.078 11.163 1.00 0.00 1112 ALA B O 2
ATOM 1096 N N . LYS A 1 17 ? 13.276 -14.093 9.156 1.00 0.00 1113 LYS B N 2
ATOM 1097 C CA . LYS A 1 17 ? 13.774 -15.355 9.690 1.00 0.00 1113 LYS B CA 2
ATOM 1098 C C . LYS A 1 17 ? 15.289 -15.450 9.538 1.00 0.00 1113 LYS B C 2
ATOM 1099 O O . LYS A 1 17 ? 15.814 -15.425 8.426 1.00 0.00 1113 LYS B O 2
ATOM 1118 N N . ASP B 2 15 ? 9.431 -13.043 -6.170 1.00 0.00 658 ASP A N 2
ATOM 1119 C CA . ASP B 2 15 ? 10.502 -12.055 -6.115 1.00 0.00 658 ASP A CA 2
ATOM 1120 C C . ASP B 2 15 ? 10.568 -11.400 -4.740 1.00 0.00 658 ASP A C 2
ATOM 1121 O O . ASP B 2 15 ? 9.975 -10.345 -4.513 1.00 0.00 658 ASP A O 2
ATOM 1130 N N . SER B 2 16 ? 11.294 -12.032 -3.823 1.00 0.00 659 SER A N 2
ATOM 1131 C CA . SER B 2 16 ? 11.438 -11.511 -2.468 1.00 0.00 659 SER A CA 2
ATOM 1132 C C . SER B 2 16 ? 12.237 -10.212 -2.468 1.00 0.00 659 SER A C 2
ATOM 1133 O O . SER B 2 16 ? 13.442 -10.213 -2.219 1.00 0.00 659 SER A O 2
ATOM 1141 N N . SER B 2 17 ? 11.556 -9.105 -2.748 1.00 0.00 660 SER A N 2
ATOM 1142 C CA . SER B 2 17 ? 12.202 -7.798 -2.779 1.00 0.00 660 SER A CA 2
ATOM 1143 C C . SER B 2 17 ? 11.830 -6.977 -1.549 1.00 0.00 660 SER A C 2
ATOM 1144 O O . SER B 2 17 ? 10.650 -6.750 -1.276 1.00 0.00 660 SER A O 2
ATOM 1152 N N . GLU B 2 18 ? 12.841 -6.535 -0.810 1.00 0.00 661 GLU A N 2
ATOM 1153 C CA . GLU B 2 18 ? 12.620 -5.740 0.393 1.00 0.00 661 GLU A CA 2
ATOM 1154 C C . GLU B 2 18 ? 12.772 -4.251 0.095 1.00 0.00 661 GLU A C 2
ATOM 1155 O O . GLU B 2 18 ? 13.868 -3.777 -0.206 1.00 0.00 661 GLU A O 2
ATOM 1167 N N . SER B 2 19 ? 11.667 -3.519 0.184 1.00 0.00 662 SER A N 2
ATOM 1168 C CA . SER B 2 19 ? 11.678 -2.084 -0.074 1.00 0.00 662 SER A CA 2
ATOM 1169 C C . SER B 2 19 ? 10.357 -1.445 0.338 1.00 0.00 662 SER A C 2
ATOM 1170 O O . SER B 2 19 ? 9.283 -1.950 0.009 1.00 0.00 662 SER A O 2
ATOM 1178 N N . CYS B 2 20 ? 10.441 -0.335 1.062 1.00 0.00 663 CYS A N 2
ATOM 1179 C CA . CYS B 2 20 ? 9.255 0.375 1.525 1.00 0.00 663 CYS A CA 2
ATOM 1180 C C . CYS B 2 20 ? 8.505 1.010 0.356 1.00 0.00 663 CYS A C 2
ATOM 1181 O O . CYS B 2 20 ? 9.081 1.767 -0.425 1.00 0.00 663 CYS A O 2
ATOM 1188 N N . TRP B 2 21 ? 7.220 0.694 0.243 1.00 0.00 664 TRP A N 2
ATOM 1189 C CA . TRP B 2 21 ? 6.391 1.233 -0.831 1.00 0.00 664 TRP A CA 2
ATOM 1190 C C . TRP B 2 21 ? 6.264 2.754 -0.731 1.00 0.00 664 TRP A C 2
ATOM 1191 O O . TRP B 2 21 ? 5.928 3.424 -1.708 1.00 0.00 664 TRP A O 2
ATOM 1212 N N . ASN B 2 22 ? 6.525 3.291 0.460 1.00 0.00 665 ASN A N 2
ATOM 1213 C CA . ASN B 2 22 ? 6.430 4.729 0.696 1.00 0.00 665 ASN A CA 2
ATOM 1214 C C . ASN B 2 22 ? 7.812 5.385 0.718 1.00 0.00 665 ASN A C 2
ATOM 1215 O O . ASN B 2 22 ? 8.114 6.245 -0.109 1.00 0.00 665 ASN A O 2
ATOM 1226 N N . CYS B 2 23 ? 8.640 4.980 1.677 1.00 0.00 666 CYS A N 2
ATOM 1227 C CA . CYS B 2 23 ? 9.983 5.537 1.817 1.00 0.00 666 CYS A CA 2
ATOM 1228 C C . CYS B 2 23 ? 10.788 5.395 0.529 1.00 0.00 666 CYS A C 2
ATOM 1229 O O . CYS B 2 23 ? 11.221 6.391 -0.050 1.00 0.00 666 CYS A O 2
ATOM 1236 N N . GLY B 2 24 ? 10.992 4.158 0.083 1.00 0.00 667 GLY A N 2
ATOM 1237 C CA . GLY B 2 24 ? 11.751 3.929 -1.131 1.00 0.00 667 GLY A CA 2
ATOM 1238 C C . GLY B 2 24 ? 13.168 3.465 -0.850 1.00 0.00 667 GLY A C 2
ATOM 1239 O O . GLY B 2 24 ? 14.042 3.561 -1.713 1.00 0.00 667 GLY A O 2
ATOM 1243 N N . ARG B 2 25 ? 13.397 2.962 0.360 1.00 0.00 668 ARG A N 2
ATOM 1244 C CA . ARG B 2 25 ? 14.717 2.483 0.752 1.00 0.00 668 ARG A CA 2
ATOM 1245 C C . ARG B 2 25 ? 14.663 1.014 1.160 1.00 0.00 668 ARG A C 2
ATOM 1246 O O . ARG B 2 25 ? 15.234 0.153 0.491 1.00 0.00 668 ARG A O 2
ATOM 1267 N N . LYS B 2 26 ? 13.974 0.734 2.262 1.00 0.00 669 LYS A N 2
ATOM 1268 C CA . LYS B 2 26 ? 13.846 -0.631 2.756 1.00 0.00 669 LYS A CA 2
ATOM 1269 C C . LYS B 2 26 ? 12.616 -0.781 3.649 1.00 0.00 669 LYS A C 2
ATOM 1270 O O . LYS B 2 26 ? 12.173 0.177 4.280 1.00 0.00 669 LYS A O 2
ATOM 1289 N N . ALA B 2 27 ? 12.075 -1.995 3.695 1.00 0.00 670 ALA A N 2
ATOM 1290 C CA . ALA B 2 27 ? 10.898 -2.279 4.510 1.00 0.00 670 ALA A CA 2
ATOM 1291 C C . ALA B 2 27 ? 10.993 -3.660 5.151 1.00 0.00 670 ALA A C 2
ATOM 1292 O O . ALA B 2 27 ? 11.506 -4.601 4.545 1.00 0.00 670 ALA A O 2
ATOM 1299 N N . SER B 2 28 ? 10.505 -3.774 6.385 1.00 0.00 671 SER A N 2
ATOM 1300 C CA . SER B 2 28 ? 10.546 -5.039 7.112 1.00 0.00 671 SER A CA 2
ATOM 1301 C C . SER B 2 28 ? 9.145 -5.514 7.503 1.00 0.00 671 SER A C 2
ATOM 1302 O O . SER B 2 28 ? 8.985 -6.611 8.039 1.00 0.00 671 SER A O 2
ATOM 1310 N N . GLU B 2 29 ? 8.133 -4.693 7.231 1.00 0.00 672 GLU A N 2
ATOM 1311 C CA . GLU B 2 29 ? 6.757 -5.054 7.560 1.00 0.00 672 GLU A CA 2
ATOM 1312 C C . GLU B 2 29 ? 5.964 -5.337 6.289 1.00 0.00 672 GLU A C 2
ATOM 1313 O O . GLU B 2 29 ? 6.321 -4.873 5.207 1.00 0.00 672 GLU A O 2
ATOM 1325 N N . THR B 2 30 ? 4.899 -6.118 6.428 1.00 0.00 673 THR A N 2
ATOM 1326 C CA . THR B 2 30 ? 4.068 -6.486 5.287 1.00 0.00 673 THR A CA 2
ATOM 1327 C C . THR B 2 30 ? 2.586 -6.267 5.579 1.00 0.00 673 THR A C 2
ATOM 1328 O O . THR B 2 30 ? 2.106 -6.553 6.674 1.00 0.00 673 THR A O 2
ATOM 1339 N N . CYS B 2 31 ? 1.866 -5.758 4.587 1.00 0.00 674 CYS A N 2
ATOM 1340 C CA . CYS B 2 31 ? 0.438 -5.507 4.731 1.00 0.00 674 CYS A CA 2
ATOM 1341 C C . CYS B 2 31 ? -0.325 -6.828 4.813 1.00 0.00 674 CYS A C 2
ATOM 1342 O O . CYS B 2 31 ? -0.454 -7.544 3.821 1.00 0.00 674 CYS A O 2
ATOM 1349 N N . SER B 2 32 ? -0.816 -7.149 6.007 1.00 0.00 675 SER A N 2
ATOM 1350 C CA . SER B 2 32 ? -1.554 -8.390 6.230 1.00 0.00 675 SER A CA 2
ATOM 1351 C C . SER B 2 32 ? -2.901 -8.397 5.505 1.00 0.00 675 SER A C 2
ATOM 1352 O O . SER B 2 32 ? -3.567 -9.430 5.438 1.00 0.00 675 SER A O 2
ATOM 1360 N N . GLY B 2 33 ? -3.301 -7.249 4.965 1.00 0.00 676 GLY A N 2
ATOM 1361 C CA . GLY B 2 33 ? -4.566 -7.169 4.257 1.00 0.00 676 GLY A CA 2
ATOM 1362 C C . GLY B 2 33 ? -4.492 -7.787 2.875 1.00 0.00 676 GLY A C 2
ATOM 1363 O O . GLY B 2 33 ? -5.340 -8.600 2.508 1.00 0.00 676 GLY A O 2
ATOM 1367 N N . CYS B 2 34 ? -3.475 -7.410 2.110 1.00 0.00 677 CYS A N 2
ATOM 1368 C CA . CYS B 2 34 ? -3.294 -7.943 0.765 1.00 0.00 677 CYS A CA 2
ATOM 1369 C C . CYS B 2 34 ? -2.070 -8.858 0.696 1.00 0.00 677 CYS A C 2
ATOM 1370 O O . CYS B 2 34 ? -1.876 -9.572 -0.287 1.00 0.00 677 CYS A O 2
ATOM 1377 N N . ASN B 2 35 ? -1.245 -8.828 1.743 1.00 0.00 678 ASN A N 2
ATOM 1378 C CA . ASN B 2 35 ? -0.040 -9.651 1.796 1.00 0.00 678 ASN A CA 2
ATOM 1379 C C . ASN B 2 35 ? 0.900 -9.319 0.641 1.00 0.00 678 ASN A C 2
ATOM 1380 O O . ASN B 2 35 ? 1.711 -10.150 0.231 1.00 0.00 678 ASN A O 2
ATOM 1391 N N . THR B 2 36 ? 0.775 -8.108 0.107 1.00 0.00 679 THR A N 2
ATOM 1392 C CA . THR B 2 36 ? 1.606 -7.681 -1.015 1.00 0.00 679 THR A CA 2
ATOM 1393 C C . THR B 2 36 ? 2.397 -6.416 -0.694 1.00 0.00 679 THR A C 2
ATOM 1394 O O . THR B 2 36 ? 3.540 -6.260 -1.123 1.00 0.00 679 THR A O 2
ATOM 1405 N N . ALA B 2 37 ? 1.774 -5.512 0.051 1.00 0.00 680 ALA A N 2
ATOM 1406 C CA . ALA B 2 37 ? 2.410 -4.252 0.420 1.00 0.00 680 ALA A CA 2
ATOM 1407 C C . ALA B 2 37 ? 3.493 -4.453 1.474 1.00 0.00 680 ALA A C 2
ATOM 1408 O O . ALA B 2 37 ? 3.463 -5.415 2.240 1.00 0.00 680 ALA A O 2
ATOM 1415 N N . ARG B 2 38 ? 4.446 -3.525 1.507 1.00 0.00 681 ARG A N 2
ATOM 1416 C CA . ARG B 2 38 ? 5.540 -3.579 2.468 1.00 0.00 681 ARG A CA 2
ATOM 1417 C C . ARG B 2 38 ? 5.826 -2.191 3.032 1.00 0.00 681 ARG A C 2
ATOM 1418 O O . ARG B 2 38 ? 5.766 -1.196 2.309 1.00 0.00 681 ARG A O 2
ATOM 1439 N N . TYR B 2 39 ? 6.139 -2.128 4.322 1.00 0.00 682 TYR A N 2
ATOM 1440 C CA . TYR B 2 39 ? 6.435 -0.857 4.974 1.00 0.00 682 TYR A CA 2
ATOM 1441 C C . TYR B 2 39 ? 7.377 -1.066 6.155 1.00 0.00 682 TYR A C 2
ATOM 1442 O O . TYR B 2 39 ? 7.345 -2.106 6.810 1.00 0.00 682 TYR A O 2
ATOM 1460 N N . CYS B 2 40 ? 8.222 -0.076 6.422 1.00 0.00 683 CYS A N 2
ATOM 1461 C CA . CYS B 2 40 ? 9.169 -0.166 7.524 1.00 0.00 683 CYS A CA 2
ATOM 1462 C C . CYS B 2 40 ? 8.596 0.443 8.803 1.00 0.00 683 CYS A C 2
ATOM 1463 O O . CYS B 2 40 ? 9.084 0.165 9.899 1.00 0.00 683 CYS A O 2
ATOM 1470 N N . GLY B 2 41 ? 7.565 1.278 8.666 1.00 0.00 684 GLY A N 2
ATOM 1471 C CA . GLY B 2 41 ? 6.967 1.899 9.835 1.00 0.00 684 GLY A CA 2
ATOM 1472 C C . GLY B 2 41 ? 5.484 2.164 9.664 1.00 0.00 684 GLY A C 2
ATOM 1473 O O . GLY B 2 41 ? 5.013 2.416 8.555 1.00 0.00 684 GLY A O 2
ATOM 1477 N N . SER B 2 42 ? 4.745 2.104 10.770 1.00 0.00 685 SER A N 2
ATOM 1478 C CA . SER B 2 42 ? 3.304 2.335 10.749 1.00 0.00 685 SER A CA 2
ATOM 1479 C C . SER B 2 42 ? 2.957 3.615 9.992 1.00 0.00 685 SER A C 2
ATOM 1480 O O . SER B 2 42 ? 1.917 3.697 9.340 1.00 0.00 685 SER A O 2
ATOM 1488 N N . PHE B 2 43 ? 3.833 4.612 10.078 1.00 0.00 686 PHE A N 2
ATOM 1489 C CA . PHE B 2 43 ? 3.608 5.879 9.394 1.00 0.00 686 PHE A CA 2
ATOM 1490 C C . PHE B 2 43 ? 3.761 5.707 7.886 1.00 0.00 686 PHE A C 2
ATOM 1491 O O . PHE B 2 43 ? 3.061 6.350 7.104 1.00 0.00 686 PHE A O 2
ATOM 1508 N N . CYS B 2 44 ? 4.689 4.845 7.484 1.00 0.00 687 CYS A N 2
ATOM 1509 C CA . CYS B 2 44 ? 4.943 4.599 6.070 1.00 0.00 687 CYS A CA 2
ATOM 1510 C C . CYS B 2 44 ? 3.723 3.999 5.382 1.00 0.00 687 CYS A C 2
ATOM 1511 O O . CYS B 2 44 ? 3.382 4.381 4.261 1.00 0.00 687 CYS A O 2
ATOM 1518 N N . GLN B 2 45 ? 3.072 3.057 6.050 1.00 0.00 688 GLN A N 2
ATOM 1519 C CA . GLN B 2 45 ? 1.896 2.411 5.486 1.00 0.00 688 GLN A CA 2
ATOM 1520 C C . GLN B 2 45 ? 0.754 3.412 5.317 1.00 0.00 688 GLN A C 2
ATOM 1521 O O . GLN B 2 45 ? 0.007 3.349 4.342 1.00 0.00 688 GLN A O 2
ATOM 1535 N N . HIS B 2 46 ? 0.627 4.334 6.266 1.00 0.00 689 HIS A N 2
ATOM 1536 C CA . HIS B 2 46 ? -0.422 5.348 6.218 1.00 0.00 689 HIS A CA 2
ATOM 1537 C C . HIS B 2 46 ? -0.163 6.365 5.110 1.00 0.00 689 HIS A C 2
ATOM 1538 O O . HIS B 2 46 ? -1.094 6.834 4.455 1.00 0.00 689 HIS A O 2
ATOM 1553 N N . LYS B 2 47 ? 1.106 6.708 4.911 1.00 0.00 690 LYS A N 2
ATOM 1554 C CA . LYS B 2 47 ? 1.486 7.679 3.887 1.00 0.00 690 LYS A CA 2
ATOM 1555 C C . LYS B 2 47 ? 1.006 7.242 2.507 1.00 0.00 690 LYS A C 2
ATOM 1556 O O . LYS B 2 47 ? 0.341 7.996 1.796 1.00 0.00 690 LYS A O 2
ATOM 1575 N N . ASP B 2 48 ? 1.346 6.013 2.141 1.00 0.00 691 ASP A N 2
ATOM 1576 C CA . ASP B 2 48 ? 0.949 5.468 0.847 1.00 0.00 691 ASP A CA 2
ATOM 1577 C C . ASP B 2 48 ? -0.453 4.865 0.911 1.00 0.00 691 ASP A C 2
ATOM 1578 O O . ASP B 2 48 ? -1.031 4.517 -0.117 1.00 0.00 691 ASP A O 2
ATOM 1587 N N . TRP B 2 49 ? -0.993 4.735 2.123 1.00 0.00 692 TRP A N 2
ATOM 1588 C CA . TRP B 2 49 ? -2.322 4.163 2.319 1.00 0.00 692 TRP A CA 2
ATOM 1589 C C . TRP B 2 49 ? -3.335 4.727 1.326 1.00 0.00 692 TRP A C 2
ATOM 1590 O O . TRP B 2 49 ? -4.119 3.978 0.743 1.00 0.00 692 TRP A O 2
ATOM 1611 N N . GLU B 2 50 ? -3.329 6.046 1.141 1.00 0.00 693 GLU A N 2
ATOM 1612 C CA . GLU B 2 50 ? -4.264 6.692 0.226 1.00 0.00 693 GLU A CA 2
ATOM 1613 C C . GLU B 2 50 ? -4.212 6.051 -1.161 1.00 0.00 693 GLU A C 2
ATOM 1614 O O . GLU B 2 50 ? -5.244 5.854 -1.802 1.00 0.00 693 GLU A O 2
ATOM 1626 N N . LYS B 2 51 ? -3.008 5.725 -1.618 1.00 0.00 694 LYS A N 2
ATOM 1627 C CA . LYS B 2 51 ? -2.831 5.105 -2.926 1.00 0.00 694 LYS A CA 2
ATOM 1628 C C . LYS B 2 51 ? -2.958 3.586 -2.842 1.00 0.00 694 LYS A C 2
ATOM 1629 O O . LYS B 2 51 ? -3.650 2.964 -3.648 1.00 0.00 694 LYS A O 2
ATOM 1648 N N . HIS B 2 52 ? -2.261 2.995 -1.878 1.00 0.00 695 HIS A N 2
ATOM 1649 C CA . HIS B 2 52 ? -2.266 1.546 -1.701 1.00 0.00 695 HIS A CA 2
ATOM 1650 C C . HIS B 2 52 ? -3.668 0.984 -1.473 1.00 0.00 695 HIS A C 2
ATOM 1651 O O . HIS B 2 52 ? -4.006 -0.074 -2.002 1.00 0.00 695 HIS A O 2
ATOM 1665 N N . HIS B 2 53 ? -4.476 1.669 -0.669 1.00 0.00 696 HIS A N 2
ATOM 1666 C CA . HIS B 2 53 ? -5.824 1.204 -0.362 1.00 0.00 696 HIS A CA 2
ATOM 1667 C C . HIS B 2 53 ? -6.654 0.945 -1.616 1.00 0.00 696 HIS A C 2
ATOM 1668 O O . HIS B 2 53 ? -7.518 0.068 -1.610 1.00 0.00 696 HIS A O 2
ATOM 1683 N N . HIS B 2 54 ? -6.387 1.668 -2.704 1.00 0.00 697 HIS A N 2
ATOM 1684 C CA . HIS B 2 54 ? -7.124 1.437 -3.944 1.00 0.00 697 HIS A CA 2
ATOM 1685 C C . HIS B 2 54 ? -6.897 0.006 -4.420 1.00 0.00 697 HIS A C 2
ATOM 1686 O O . HIS B 2 54 ? -7.769 -0.598 -5.047 1.00 0.00 697 HIS A O 2
ATOM 1701 N N . ILE B 2 55 ? -5.710 -0.523 -4.133 1.00 0.00 698 ILE A N 2
ATOM 1702 C CA . ILE B 2 55 ? -5.346 -1.875 -4.546 1.00 0.00 698 ILE A CA 2
ATOM 1703 C C . ILE B 2 55 ? -5.700 -2.908 -3.483 1.00 0.00 698 ILE A C 2
ATOM 1704 O O . ILE B 2 55 ? -6.391 -3.887 -3.763 1.00 0.00 698 ILE A O 2
ATOM 1720 N N . CYS B 2 56 ? -5.207 -2.690 -2.263 1.00 0.00 699 CYS A N 2
ATOM 1721 C CA . CYS B 2 56 ? -5.444 -3.594 -1.137 1.00 0.00 699 CYS A CA 2
ATOM 1722 C C . CYS B 2 56 ? -6.850 -4.186 -1.153 1.00 0.00 699 CYS A C 2
ATOM 1723 O O . CYS B 2 56 ? -7.775 -3.612 -1.728 1.00 0.00 699 CYS A O 2
ATOM 1730 N N . GLY B 2 57 ? -6.997 -5.340 -0.509 1.00 0.00 700 GLY A N 2
ATOM 1731 C CA . GLY B 2 57 ? -8.286 -6.002 -0.448 1.00 0.00 700 GLY A CA 2
ATOM 1732 C C . GLY B 2 57 ? -8.798 -6.406 -1.816 1.00 0.00 700 GLY A C 2
ATOM 1733 O O . GLY B 2 57 ? -10.002 -6.375 -2.071 1.00 0.00 700 GLY A O 2
ATOM 1737 N N . GLN B 2 58 ? -7.881 -6.788 -2.701 1.00 0.00 701 GLN A N 2
ATOM 1738 C CA . GLN B 2 58 ? -8.247 -7.200 -4.051 1.00 0.00 701 GLN A CA 2
ATOM 1739 C C . GLN B 2 58 ? -7.709 -8.594 -4.357 1.00 0.00 701 GLN A C 2
ATOM 1740 O O . GLN B 2 58 ? -6.498 -8.804 -4.419 1.00 0.00 701 GLN A O 2
ATOM 1754 N N . THR B 2 59 ? -8.618 -9.546 -4.549 1.00 0.00 702 THR A N 2
ATOM 1755 C CA . THR B 2 59 ? -8.233 -10.920 -4.849 1.00 0.00 702 THR A CA 2
ATOM 1756 C C . THR B 2 59 ? -9.024 -11.460 -6.038 1.00 0.00 702 THR A C 2
ATOM 1757 O O . THR B 2 59 ? -9.898 -10.780 -6.574 1.00 0.00 702 THR A O 2
ATOM 1768 N N . LEU B 2 60 ? -8.708 -12.685 -6.443 1.00 0.00 703 LEU A N 2
ATOM 1769 C CA . LEU B 2 60 ? -9.388 -13.318 -7.567 1.00 0.00 703 LEU A CA 2
ATOM 1770 C C . LEU B 2 60 ? -10.479 -14.266 -7.080 1.00 0.00 703 LEU A C 2
ATOM 1771 O O . LEU B 2 60 ? -10.552 -14.587 -5.894 1.00 0.00 703 LEU A O 2
ATOM 1787 N N . GLN B 2 61 ? -11.325 -14.709 -8.003 1.00 0.00 704 GLN A N 2
ATOM 1788 C CA . GLN B 2 61 ? -12.413 -15.622 -7.668 1.00 0.00 704 GLN A CA 2
ATOM 1789 C C . GLN B 2 61 ? -12.002 -17.070 -7.912 1.00 0.00 704 GLN A C 2
ATOM 1790 O O . GLN B 2 61 ? -12.469 -17.981 -7.227 1.00 0.00 704 GLN A O 2
ATOM 1804 N N . ALA B 2 62 ? -11.127 -17.277 -8.890 1.00 0.00 705 ALA A N 2
ATOM 1805 C CA . ALA B 2 62 ? -10.656 -18.615 -9.224 1.00 0.00 705 ALA A CA 2
ATOM 1806 C C . ALA B 2 62 ? -9.367 -18.557 -10.036 1.00 0.00 705 ALA A C 2
ATOM 1807 O O . ALA B 2 62 ? -9.109 -17.581 -10.741 1.00 0.00 705 ALA A O 2
ATOM 1814 N N . GLN B 2 63 ? -8.559 -19.607 -9.932 1.00 0.00 706 GLN A N 2
ATOM 1815 C CA . GLN B 2 63 ? -7.296 -19.676 -10.657 1.00 0.00 706 GLN A CA 2
ATOM 1816 C C . GLN B 2 63 ? -6.840 -21.122 -10.819 1.00 0.00 706 GLN A C 2
ATOM 1817 O O . GLN B 2 63 ? -7.294 -22.011 -10.099 1.00 0.00 706 GLN A O 2
ATOM 1831 N N . GLN B 2 64 ? -5.939 -21.351 -11.769 1.00 0.00 707 GLN A N 2
ATOM 1832 C CA . GLN B 2 64 ? -5.423 -22.691 -12.025 1.00 0.00 707 GLN A CA 2
ATOM 1833 C C . GLN B 2 64 ? -3.970 -22.634 -12.490 1.00 0.00 707 GLN A C 2
ATOM 1834 O O . GLN B 2 64 ? -3.586 -21.618 -13.107 1.00 0.00 707 GLN A O 2
ATOM 1851 N N . THR A 1 5 ? -7.309 10.997 7.595 1.00 0.00 1101 THR B N 3
ATOM 1852 C CA . THR A 1 5 ? -8.295 11.226 6.508 1.00 0.00 1101 THR B CA 3
ATOM 1853 C C . THR A 1 5 ? -8.922 9.915 6.047 1.00 0.00 1101 THR B C 3
ATOM 1854 O O . THR A 1 5 ? -10.122 9.696 6.212 1.00 0.00 1101 THR B O 3
ATOM 1865 N N . ILE A 1 6 ? -8.101 9.045 5.468 1.00 0.00 1102 ILE B N 3
ATOM 1866 C CA . ILE A 1 6 ? -8.573 7.754 4.981 1.00 0.00 1102 ILE B CA 3
ATOM 1867 C C . ILE A 1 6 ? -8.879 6.811 6.140 1.00 0.00 1102 ILE B C 3
ATOM 1868 O O . ILE A 1 6 ? -8.397 7.007 7.255 1.00 0.00 1102 ILE B O 3
ATOM 1884 N N . SER A 1 7 ? -9.679 5.785 5.867 1.00 0.00 1103 SER B N 3
ATOM 1885 C CA . SER A 1 7 ? -10.048 4.810 6.888 1.00 0.00 1103 SER B CA 3
ATOM 1886 C C . SER A 1 7 ? -8.809 4.188 7.524 1.00 0.00 1103 SER B C 3
ATOM 1887 O O . SER A 1 7 ? -7.681 4.563 7.204 1.00 0.00 1103 SER B O 3
ATOM 1895 N N . ASN A 1 8 ? -9.027 3.237 8.426 1.00 0.00 1104 ASN B N 3
ATOM 1896 C CA . ASN A 1 8 ? -7.928 2.565 9.108 1.00 0.00 1104 ASN B CA 3
ATOM 1897 C C . ASN A 1 8 ? -7.522 1.291 8.367 1.00 0.00 1104 ASN B C 3
ATOM 1898 O O . ASN A 1 8 ? -8.261 0.306 8.367 1.00 0.00 1104 ASN B O 3
ATOM 1909 N N . PRO A 1 9 ? -6.341 1.289 7.723 1.00 0.00 1105 PRO B N 3
ATOM 1910 C CA . PRO A 1 9 ? -5.853 0.122 6.981 1.00 0.00 1105 PRO B CA 3
ATOM 1911 C C . PRO A 1 9 ? -5.581 -1.071 7.890 1.00 0.00 1105 PRO B C 3
ATOM 1912 O O . PRO A 1 9 ? -5.622 -0.954 9.114 1.00 0.00 1105 PRO B O 3
ATOM 1923 N N . PRO A 1 10 ? -5.290 -2.239 7.296 1.00 0.00 1106 PRO B N 3
ATOM 1924 C CA . PRO A 1 10 ? -5.000 -3.459 8.052 1.00 0.00 1106 PRO B CA 3
ATOM 1925 C C . PRO A 1 10 ? -3.638 -3.394 8.736 1.00 0.00 1106 PRO B C 3
ATOM 1926 O O . PRO A 1 10 ? -2.802 -2.558 8.393 1.00 0.00 1106 PRO B O 3
ATOM 1937 N N . PRO A 1 11 ? -3.392 -4.278 9.718 1.00 0.00 1107 PRO B N 3
ATOM 1938 C CA . PRO A 1 11 ? -2.122 -4.308 10.446 1.00 0.00 1107 PRO B CA 3
ATOM 1939 C C . PRO A 1 11 ? -0.968 -4.798 9.579 1.00 0.00 1107 PRO B C 3
ATOM 1940 O O . PRO A 1 11 ? -1.180 -5.429 8.542 1.00 0.00 1107 PRO B O 3
ATOM 1951 N N . LEU A 1 12 ? 0.253 -4.502 10.009 1.00 0.00 1108 LEU B N 3
ATOM 1952 C CA . LEU A 1 12 ? 1.441 -4.913 9.271 1.00 0.00 1108 LEU B CA 3
ATOM 1953 C C . LEU A 1 12 ? 2.061 -6.165 9.884 1.00 0.00 1108 LEU B C 3
ATOM 1954 O O . LEU A 1 12 ? 1.993 -6.375 11.095 1.00 0.00 1108 LEU B O 3
ATOM 1970 N N . ILE A 1 13 ? 2.669 -6.992 9.038 1.00 0.00 1109 ILE B N 3
ATOM 1971 C CA . ILE A 1 13 ? 3.306 -8.222 9.494 1.00 0.00 1109 ILE B CA 3
ATOM 1972 C C . ILE A 1 13 ? 4.813 -8.169 9.263 1.00 0.00 1109 ILE B C 3
ATOM 1973 O O . ILE A 1 13 ? 5.271 -7.971 8.138 1.00 0.00 1109 ILE B O 3
ATOM 1989 N N . SER A 1 14 ? 5.579 -8.345 10.334 1.00 0.00 1110 SER B N 3
ATOM 1990 C CA . SER A 1 14 ? 7.035 -8.314 10.244 1.00 0.00 1110 SER B CA 3
ATOM 1991 C C . SER A 1 14 ? 7.585 -9.668 9.811 1.00 0.00 1110 SER B C 3
ATOM 1992 O O . SER A 1 14 ? 7.240 -10.703 10.383 1.00 0.00 1110 SER B O 3
ATOM 2000 N N . SER A 1 15 ? 8.445 -9.654 8.797 1.00 0.00 1111 SER B N 3
ATOM 2001 C CA . SER A 1 15 ? 9.046 -10.881 8.286 1.00 0.00 1111 SER B CA 3
ATOM 2002 C C . SER A 1 15 ? 10.568 -10.783 8.290 1.00 0.00 1111 SER B C 3
ATOM 2003 O O . SER A 1 15 ? 11.155 -10.042 7.502 1.00 0.00 1111 SER B O 3
ATOM 2011 N N . ALA A 1 16 ? 11.202 -11.537 9.182 1.00 0.00 1112 ALA B N 3
ATOM 2012 C CA . ALA A 1 16 ? 12.657 -11.536 9.288 1.00 0.00 1112 ALA B CA 3
ATOM 2013 C C . ALA A 1 16 ? 13.146 -12.713 10.124 1.00 0.00 1112 ALA B C 3
ATOM 2014 O O . ALA A 1 16 ? 12.385 -13.298 10.895 1.00 0.00 1112 ALA B O 3
ATOM 2021 N N . LYS A 1 17 ? 14.427 -13.050 9.972 1.00 0.00 1113 LYS B N 3
ATOM 2022 C CA . LYS A 1 17 ? 15.036 -14.150 10.711 1.00 0.00 1113 LYS B CA 3
ATOM 2023 C C . LYS A 1 17 ? 14.106 -15.362 10.786 1.00 0.00 1113 LYS B C 3
ATOM 2024 O O . LYS A 1 17 ? 13.552 -15.671 11.841 1.00 0.00 1113 LYS B O 3
ATOM 2043 N N . ASP B 2 15 ? 13.477 -2.797 -8.172 1.00 0.00 658 ASP A N 3
ATOM 2044 C CA . ASP B 2 15 ? 13.420 -4.017 -7.375 1.00 0.00 658 ASP A CA 3
ATOM 2045 C C . ASP B 2 15 ? 12.103 -4.107 -6.611 1.00 0.00 658 ASP A C 3
ATOM 2046 O O . ASP B 2 15 ? 11.781 -3.235 -5.805 1.00 0.00 658 ASP A O 3
ATOM 2055 N N . SER B 2 16 ? 11.345 -5.167 -6.871 1.00 0.00 659 SER A N 3
ATOM 2056 C CA . SER B 2 16 ? 10.063 -5.370 -6.208 1.00 0.00 659 SER A CA 3
ATOM 2057 C C . SER B 2 16 ? 10.202 -6.338 -5.037 1.00 0.00 659 SER A C 3
ATOM 2058 O O . SER B 2 16 ? 9.283 -7.099 -4.735 1.00 0.00 659 SER A O 3
ATOM 2066 N N . SER B 2 17 ? 11.357 -6.303 -4.380 1.00 0.00 660 SER A N 3
ATOM 2067 C CA . SER B 2 17 ? 11.616 -7.178 -3.243 1.00 0.00 660 SER A CA 3
ATOM 2068 C C . SER B 2 17 ? 12.435 -6.457 -2.177 1.00 0.00 660 SER A C 3
ATOM 2069 O O . SER B 2 17 ? 13.515 -5.935 -2.456 1.00 0.00 660 SER A O 3
ATOM 2077 N N . GLU B 2 18 ? 11.915 -6.435 -0.954 1.00 0.00 661 GLU A N 3
ATOM 2078 C CA . GLU B 2 18 ? 12.597 -5.781 0.157 1.00 0.00 661 GLU A CA 3
ATOM 2079 C C . GLU B 2 18 ? 12.767 -4.289 -0.107 1.00 0.00 661 GLU A C 3
ATOM 2080 O O . GLU B 2 18 ? 13.835 -3.838 -0.519 1.00 0.00 661 GLU A O 3
ATOM 2092 N N . SER B 2 19 ? 11.706 -3.526 0.136 1.00 0.00 662 SER A N 3
ATOM 2093 C CA . SER B 2 19 ? 11.737 -2.082 -0.072 1.00 0.00 662 SER A CA 3
ATOM 2094 C C . SER B 2 19 ? 10.419 -1.443 0.352 1.00 0.00 662 SER A C 3
ATOM 2095 O O . SER B 2 19 ? 9.343 -1.951 0.038 1.00 0.00 662 SER A O 3
ATOM 2103 N N . CYS B 2 20 ? 10.510 -0.331 1.074 1.00 0.00 663 CYS A N 3
ATOM 2104 C CA . CYS B 2 20 ? 9.328 0.375 1.550 1.00 0.00 663 CYS A CA 3
ATOM 2105 C C . CYS B 2 20 ? 8.570 1.023 0.396 1.00 0.00 663 CYS A C 3
ATOM 2106 O O . CYS B 2 20 ? 9.142 1.773 -0.395 1.00 0.00 663 CYS A O 3
ATOM 2113 N N . TRP B 2 21 ? 7.278 0.725 0.305 1.00 0.00 664 TRP A N 3
ATOM 2114 C CA . TRP B 2 21 ? 6.436 1.274 -0.753 1.00 0.00 664 TRP A CA 3
ATOM 2115 C C . TRP B 2 21 ? 6.336 2.796 -0.657 1.00 0.00 664 TRP A C 3
ATOM 2116 O O . TRP B 2 21 ? 6.099 3.477 -1.657 1.00 0.00 664 TRP A O 3
ATOM 2137 N N . ASN B 2 22 ? 6.510 3.324 0.553 1.00 0.00 665 ASN A N 3
ATOM 2138 C CA . ASN B 2 22 ? 6.431 4.764 0.787 1.00 0.00 665 ASN A CA 3
ATOM 2139 C C . ASN B 2 22 ? 7.819 5.405 0.794 1.00 0.00 665 ASN A C 3
ATOM 2140 O O . ASN B 2 22 ? 8.125 6.257 -0.040 1.00 0.00 665 ASN A O 3
ATOM 2151 N N . CYS B 2 23 ? 8.651 4.996 1.748 1.00 0.00 666 CYS A N 3
ATOM 2152 C CA . CYS B 2 23 ? 10.000 5.539 1.875 1.00 0.00 666 CYS A CA 3
ATOM 2153 C C . CYS B 2 23 ? 10.784 5.399 0.573 1.00 0.00 666 CYS A C 3
ATOM 2154 O O . CYS B 2 23 ? 11.211 6.395 -0.011 1.00 0.00 666 CYS A O 3
ATOM 2161 N N . GLY B 2 24 ? 10.976 4.163 0.117 1.00 0.00 667 GLY A N 3
ATOM 2162 C CA . GLY B 2 24 ? 11.712 3.937 -1.111 1.00 0.00 667 GLY A CA 3
ATOM 2163 C C . GLY B 2 24 ? 13.125 3.451 -0.855 1.00 0.00 667 GLY A C 3
ATOM 2164 O O . GLY B 2 24 ? 14.004 3.601 -1.705 1.00 0.00 667 GLY A O 3
ATOM 2168 N N . ARG B 2 25 ? 13.344 2.866 0.318 1.00 0.00 668 ARG A N 3
ATOM 2169 C CA . ARG B 2 25 ? 14.659 2.356 0.684 1.00 0.00 668 ARG A CA 3
ATOM 2170 C C . ARG B 2 25 ? 14.575 0.895 1.110 1.00 0.00 668 ARG A C 3
ATOM 2171 O O . ARG B 2 25 ? 15.012 0.002 0.383 1.00 0.00 668 ARG A O 3
ATOM 2192 N N . LYS B 2 26 ? 14.013 0.656 2.290 1.00 0.00 669 LYS A N 3
ATOM 2193 C CA . LYS B 2 26 ? 13.877 -0.701 2.807 1.00 0.00 669 LYS A CA 3
ATOM 2194 C C . LYS B 2 26 ? 12.652 -0.833 3.707 1.00 0.00 669 LYS A C 3
ATOM 2195 O O . LYS B 2 26 ? 12.243 0.122 4.368 1.00 0.00 669 LYS A O 3
ATOM 2214 N N . ALA B 2 27 ? 12.079 -2.032 3.731 1.00 0.00 670 ALA A N 3
ATOM 2215 C CA . ALA B 2 27 ? 10.907 -2.311 4.553 1.00 0.00 670 ALA A CA 3
ATOM 2216 C C . ALA B 2 27 ? 10.997 -3.700 5.180 1.00 0.00 670 ALA A C 3
ATOM 2217 O O . ALA B 2 27 ? 11.496 -4.638 4.558 1.00 0.00 670 ALA A O 3
ATOM 2224 N N . SER B 2 28 ? 10.524 -3.825 6.417 1.00 0.00 671 SER A N 3
ATOM 2225 C CA . SER B 2 28 ? 10.562 -5.099 7.128 1.00 0.00 671 SER A CA 3
ATOM 2226 C C . SER B 2 28 ? 9.161 -5.591 7.489 1.00 0.00 671 SER A C 3
ATOM 2227 O O . SER B 2 28 ? 9.000 -6.705 7.989 1.00 0.00 671 SER A O 3
ATOM 2235 N N . GLU B 2 29 ? 8.148 -4.767 7.234 1.00 0.00 672 GLU A N 3
ATOM 2236 C CA . GLU B 2 29 ? 6.770 -5.142 7.537 1.00 0.00 672 GLU A CA 3
ATOM 2237 C C . GLU B 2 29 ? 5.988 -5.388 6.250 1.00 0.00 672 GLU A C 3
ATOM 2238 O O . GLU B 2 29 ? 6.389 -4.945 5.175 1.00 0.00 672 GLU A O 3
ATOM 2250 N N . THR B 2 30 ? 4.883 -6.117 6.368 1.00 0.00 673 THR A N 3
ATOM 2251 C CA . THR B 2 30 ? 4.058 -6.446 5.211 1.00 0.00 673 THR A CA 3
ATOM 2252 C C . THR B 2 30 ? 2.573 -6.244 5.504 1.00 0.00 673 THR A C 3
ATOM 2253 O O . THR B 2 30 ? 2.089 -6.569 6.586 1.00 0.00 673 THR A O 3
ATOM 2264 N N . CYS B 2 31 ? 1.850 -5.706 4.529 1.00 0.00 674 CYS A N 3
ATOM 2265 C CA . CYS B 2 31 ? 0.419 -5.472 4.681 1.00 0.00 674 CYS A CA 3
ATOM 2266 C C . CYS B 2 31 ? -0.325 -6.803 4.779 1.00 0.00 674 CYS A C 3
ATOM 2267 O O . CYS B 2 31 ? -0.501 -7.501 3.783 1.00 0.00 674 CYS A O 3
ATOM 2274 N N . SER B 2 32 ? -0.746 -7.152 5.993 1.00 0.00 675 SER A N 3
ATOM 2275 C CA . SER B 2 32 ? -1.456 -8.406 6.233 1.00 0.00 675 SER A CA 3
ATOM 2276 C C . SER B 2 32 ? -2.832 -8.433 5.565 1.00 0.00 675 SER A C 3
ATOM 2277 O O . SER B 2 32 ? -3.482 -9.478 5.519 1.00 0.00 675 SER A O 3
ATOM 2285 N N . GLY B 2 33 ? -3.276 -7.290 5.050 1.00 0.00 676 GLY A N 3
ATOM 2286 C CA . GLY B 2 33 ? -4.574 -7.231 4.399 1.00 0.00 676 GLY A CA 3
ATOM 2287 C C . GLY B 2 33 ? -4.539 -7.773 2.984 1.00 0.00 676 GLY A C 3
ATOM 2288 O O . GLY B 2 33 ? -5.409 -8.550 2.588 1.00 0.00 676 GLY A O 3
ATOM 2292 N N . CYS B 2 34 ? -3.530 -7.369 2.223 1.00 0.00 677 CYS A N 3
ATOM 2293 C CA . CYS B 2 34 ? -3.379 -7.823 0.846 1.00 0.00 677 CYS A CA 3
ATOM 2294 C C . CYS B 2 34 ? -2.180 -8.762 0.708 1.00 0.00 677 CYS A C 3
ATOM 2295 O O . CYS B 2 34 ? -2.035 -9.456 -0.299 1.00 0.00 677 CYS A O 3
ATOM 2302 N N . ASN B 2 35 ? -1.319 -8.775 1.726 1.00 0.00 678 ASN A N 3
ATOM 2303 C CA . ASN B 2 35 ? -0.131 -9.623 1.720 1.00 0.00 678 ASN A CA 3
ATOM 2304 C C . ASN B 2 35 ? 0.789 -9.270 0.554 1.00 0.00 678 ASN A C 3
ATOM 2305 O O . ASN B 2 35 ? 1.595 -10.093 0.118 1.00 0.00 678 ASN A O 3
ATOM 2316 N N . THR B 2 36 ? 0.655 -8.050 0.040 1.00 0.00 679 THR A N 3
ATOM 2317 C CA . THR B 2 36 ? 1.468 -7.606 -1.087 1.00 0.00 679 THR A CA 3
ATOM 2318 C C . THR B 2 36 ? 2.276 -6.356 -0.751 1.00 0.00 679 THR A C 3
ATOM 2319 O O . THR B 2 36 ? 3.413 -6.200 -1.195 1.00 0.00 679 THR A O 3
ATOM 2330 N N . ALA B 2 37 ? 1.672 -5.465 0.025 1.00 0.00 680 ALA A N 3
ATOM 2331 C CA . ALA B 2 37 ? 2.322 -4.218 0.413 1.00 0.00 680 ALA A CA 3
ATOM 2332 C C . ALA B 2 37 ? 3.406 -4.443 1.461 1.00 0.00 680 ALA A C 3
ATOM 2333 O O . ALA B 2 37 ? 3.369 -5.414 2.215 1.00 0.00 680 ALA A O 3
ATOM 2340 N N . ARG B 2 38 ? 4.362 -3.522 1.504 1.00 0.00 681 ARG A N 3
ATOM 2341 C CA . ARG B 2 38 ? 5.456 -3.593 2.463 1.00 0.00 681 ARG A CA 3
ATOM 2342 C C . ARG B 2 38 ? 5.748 -2.210 3.038 1.00 0.00 681 ARG A C 3
ATOM 2343 O O . ARG B 2 38 ? 5.696 -1.210 2.322 1.00 0.00 681 ARG A O 3
ATOM 2364 N N . TYR B 2 39 ? 6.054 -2.155 4.330 1.00 0.00 682 TYR A N 3
ATOM 2365 C CA . TYR B 2 39 ? 6.352 -0.889 4.991 1.00 0.00 682 TYR A CA 3
ATOM 2366 C C . TYR B 2 39 ? 7.281 -1.104 6.180 1.00 0.00 682 TYR A C 3
ATOM 2367 O O . TYR B 2 39 ? 7.226 -2.141 6.839 1.00 0.00 682 TYR A O 3
ATOM 2385 N N . CYS B 2 40 ? 8.134 -0.124 6.453 1.00 0.00 683 CYS A N 3
ATOM 2386 C CA . CYS B 2 40 ? 9.066 -0.222 7.570 1.00 0.00 683 CYS A CA 3
ATOM 2387 C C . CYS B 2 40 ? 8.469 0.382 8.842 1.00 0.00 683 CYS A C 3
ATOM 2388 O O . CYS B 2 40 ? 8.921 0.082 9.946 1.00 0.00 683 CYS A O 3
ATOM 2395 N N . GLY B 2 41 ? 7.452 1.232 8.687 1.00 0.00 684 GLY A N 3
ATOM 2396 C CA . GLY B 2 41 ? 6.828 1.849 9.843 1.00 0.00 684 GLY A CA 3
ATOM 2397 C C . GLY B 2 41 ? 5.373 2.209 9.605 1.00 0.00 684 GLY A C 3
ATOM 2398 O O . GLY B 2 41 ? 4.965 2.459 8.470 1.00 0.00 684 GLY A O 3
ATOM 2402 N N . SER B 2 42 ? 4.588 2.232 10.681 1.00 0.00 685 SER A N 3
ATOM 2403 C CA . SER B 2 42 ? 3.166 2.559 10.594 1.00 0.00 685 SER A CA 3
ATOM 2404 C C . SER B 2 42 ? 2.939 3.842 9.798 1.00 0.00 685 SER A C 3
ATOM 2405 O O . SER B 2 42 ? 1.933 3.983 9.103 1.00 0.00 685 SER A O 3
ATOM 2413 N N . PHE B 2 43 ? 3.879 4.774 9.897 1.00 0.00 686 PHE A N 3
ATOM 2414 C CA . PHE B 2 43 ? 3.772 6.036 9.176 1.00 0.00 686 PHE A CA 3
ATOM 2415 C C . PHE B 2 43 ? 3.831 5.791 7.672 1.00 0.00 686 PHE A C 3
ATOM 2416 O O . PHE B 2 43 ? 3.092 6.404 6.901 1.00 0.00 686 PHE A O 3
ATOM 2433 N N . CYS B 2 44 ? 4.722 4.895 7.265 1.00 0.00 687 CYS A N 3
ATOM 2434 C CA . CYS B 2 44 ? 4.896 4.569 5.856 1.00 0.00 687 CYS A CA 3
ATOM 2435 C C . CYS B 2 44 ? 3.637 3.941 5.269 1.00 0.00 687 CYS A C 3
ATOM 2436 O O . CYS B 2 44 ? 3.207 4.305 4.174 1.00 0.00 687 CYS A O 3
ATOM 2443 N N . GLN B 2 45 ? 3.047 2.998 5.995 1.00 0.00 688 GLN A N 3
ATOM 2444 C CA . GLN B 2 45 ? 1.840 2.331 5.529 1.00 0.00 688 GLN A CA 3
ATOM 2445 C C . GLN B 2 45 ? 0.701 3.337 5.362 1.00 0.00 688 GLN A C 3
ATOM 2446 O O . GLN B 2 45 ? -0.034 3.297 4.376 1.00 0.00 688 GLN A O 3
ATOM 2460 N N . HIS B 2 46 ? 0.565 4.240 6.329 1.00 0.00 689 HIS A N 3
ATOM 2461 C CA . HIS B 2 46 ? -0.478 5.260 6.289 1.00 0.00 689 HIS A CA 3
ATOM 2462 C C . HIS B 2 46 ? -0.200 6.299 5.204 1.00 0.00 689 HIS A C 3
ATOM 2463 O O . HIS B 2 46 ? -1.122 6.791 4.553 1.00 0.00 689 HIS A O 3
ATOM 2478 N N . LYS B 2 47 ? 1.072 6.638 5.025 1.00 0.00 690 LYS A N 3
ATOM 2479 C CA . LYS B 2 47 ? 1.470 7.632 4.029 1.00 0.00 690 LYS A CA 3
ATOM 2480 C C . LYS B 2 47 ? 1.003 7.238 2.631 1.00 0.00 690 LYS A C 3
ATOM 2481 O O . LYS B 2 47 ? 0.349 8.017 1.938 1.00 0.00 690 LYS A O 3
ATOM 2500 N N . ASP B 2 48 ? 1.339 6.018 2.227 1.00 0.00 691 ASP A N 3
ATOM 2501 C CA . ASP B 2 48 ? 0.948 5.520 0.913 1.00 0.00 691 ASP A CA 3
ATOM 2502 C C . ASP B 2 48 ? -0.459 4.930 0.947 1.00 0.00 691 ASP A C 3
ATOM 2503 O O . ASP B 2 48 ? -1.022 4.589 -0.092 1.00 0.00 691 ASP A O 3
ATOM 2512 N N . TRP B 2 49 ? -1.020 4.800 2.148 1.00 0.00 692 TRP A N 3
ATOM 2513 C CA . TRP B 2 49 ? -2.355 4.238 2.321 1.00 0.00 692 TRP A CA 3
ATOM 2514 C C . TRP B 2 49 ? -3.353 4.816 1.318 1.00 0.00 692 TRP A C 3
ATOM 2515 O O . TRP B 2 49 ? -4.145 4.078 0.733 1.00 0.00 692 TRP A O 3
ATOM 2536 N N . GLU B 2 50 ? -3.325 6.133 1.126 1.00 0.00 693 GLU A N 3
ATOM 2537 C CA . GLU B 2 50 ? -4.243 6.789 0.198 1.00 0.00 693 GLU A CA 3
ATOM 2538 C C . GLU B 2 50 ? -4.192 6.142 -1.184 1.00 0.00 693 GLU A C 3
ATOM 2539 O O . GLU B 2 50 ? -5.224 5.937 -1.822 1.00 0.00 693 GLU A O 3
ATOM 2551 N N . LYS B 2 51 ? -2.989 5.820 -1.642 1.00 0.00 694 LYS A N 3
ATOM 2552 C CA . LYS B 2 51 ? -2.813 5.195 -2.945 1.00 0.00 694 LYS A CA 3
ATOM 2553 C C . LYS B 2 51 ? -2.928 3.677 -2.846 1.00 0.00 694 LYS A C 3
ATOM 2554 O O . LYS B 2 51 ? -3.611 3.039 -3.646 1.00 0.00 694 LYS A O 3
ATOM 2573 N N . HIS B 2 52 ? -2.229 3.103 -1.873 1.00 0.00 695 HIS A N 3
ATOM 2574 C CA . HIS B 2 52 ? -2.220 1.658 -1.682 1.00 0.00 695 HIS A CA 3
ATOM 2575 C C . HIS B 2 52 ? -3.616 1.085 -1.438 1.00 0.00 695 HIS A C 3
ATOM 2576 O O . HIS B 2 52 ? -3.937 0.005 -1.934 1.00 0.00 695 HIS A O 3
ATOM 2590 N N . HIS B 2 53 ? -4.435 1.781 -0.660 1.00 0.00 696 HIS A N 3
ATOM 2591 C CA . HIS B 2 53 ? -5.777 1.302 -0.341 1.00 0.00 696 HIS A CA 3
ATOM 2592 C C . HIS B 2 53 ? -6.590 0.985 -1.591 1.00 0.00 696 HIS A C 3
ATOM 2593 O O . HIS B 2 53 ? -7.449 0.103 -1.557 1.00 0.00 696 HIS A O 3
ATOM 2608 N N . HIS B 2 54 ? -6.317 1.666 -2.702 1.00 0.00 697 HIS A N 3
ATOM 2609 C CA . HIS B 2 54 ? -7.038 1.387 -3.940 1.00 0.00 697 HIS A CA 3
ATOM 2610 C C . HIS B 2 54 ? -6.823 -0.063 -4.372 1.00 0.00 697 HIS A C 3
ATOM 2611 O O . HIS B 2 54 ? -7.696 -0.669 -4.992 1.00 0.00 697 HIS A O 3
ATOM 2626 N N . ILE B 2 55 ? -5.642 -0.605 -4.069 1.00 0.00 698 ILE A N 3
ATOM 2627 C CA . ILE B 2 55 ? -5.306 -1.972 -4.462 1.00 0.00 698 ILE A CA 3
ATOM 2628 C C . ILE B 2 55 ? -5.315 -2.956 -3.293 1.00 0.00 698 ILE A C 3
ATOM 2629 O O . ILE B 2 55 ? -5.100 -4.151 -3.492 1.00 0.00 698 ILE A O 3
ATOM 2645 N N . CYS B 2 56 ? -5.541 -2.470 -2.078 1.00 0.00 699 CYS A N 3
ATOM 2646 C CA . CYS B 2 56 ? -5.546 -3.342 -0.911 1.00 0.00 699 CYS A CA 3
ATOM 2647 C C . CYS B 2 56 ? -6.657 -4.381 -1.002 1.00 0.00 699 CYS A C 3
ATOM 2648 O O . CYS B 2 56 ? -7.823 -4.085 -0.742 1.00 0.00 699 CYS A O 3
ATOM 2655 N N . GLY B 2 57 ? -6.280 -5.603 -1.371 1.00 0.00 700 GLY A N 3
ATOM 2656 C CA . GLY B 2 57 ? -7.246 -6.680 -1.491 1.00 0.00 700 GLY A CA 3
ATOM 2657 C C . GLY B 2 57 ? -8.160 -6.789 -0.283 1.00 0.00 700 GLY A C 3
ATOM 2658 O O . GLY B 2 57 ? -9.286 -7.276 -0.390 1.00 0.00 700 GLY A O 3
ATOM 2662 N N . GLN B 2 58 ? -7.674 -6.337 0.869 1.00 0.00 701 GLN A N 3
ATOM 2663 C CA . GLN B 2 58 ? -8.454 -6.387 2.103 1.00 0.00 701 GLN A CA 3
ATOM 2664 C C . GLN B 2 58 ? -9.801 -5.690 1.929 1.00 0.00 701 GLN A C 3
ATOM 2665 O O . GLN B 2 58 ? -9.886 -4.463 1.967 1.00 0.00 701 GLN A O 3
ATOM 2679 N N . THR B 2 59 ? -10.850 -6.483 1.739 1.00 0.00 702 THR A N 3
ATOM 2680 C CA . THR B 2 59 ? -12.194 -5.944 1.559 1.00 0.00 702 THR A CA 3
ATOM 2681 C C . THR B 2 59 ? -13.206 -6.720 2.396 1.00 0.00 702 THR A C 3
ATOM 2682 O O . THR B 2 59 ? -13.482 -7.890 2.128 1.00 0.00 702 THR A O 3
ATOM 2693 N N . LEU B 2 60 ? -13.756 -6.063 3.412 1.00 0.00 703 LEU A N 3
ATOM 2694 C CA . LEU B 2 60 ? -14.737 -6.691 4.289 1.00 0.00 703 LEU A CA 3
ATOM 2695 C C . LEU B 2 60 ? -16.110 -6.049 4.118 1.00 0.00 703 LEU A C 3
ATOM 2696 O O . LEU B 2 60 ? -17.136 -6.725 4.188 1.00 0.00 703 LEU A O 3
ATOM 2712 N N . GLN B 2 61 ? -16.121 -4.738 3.895 1.00 0.00 704 GLN A N 3
ATOM 2713 C CA . GLN B 2 61 ? -17.367 -4.003 3.715 1.00 0.00 704 GLN A CA 3
ATOM 2714 C C . GLN B 2 61 ? -17.833 -4.070 2.264 1.00 0.00 704 GLN A C 3
ATOM 2715 O O . GLN B 2 61 ? -18.018 -3.042 1.610 1.00 0.00 704 GLN A O 3
ATOM 2729 N N . ALA B 2 62 ? -18.021 -5.287 1.763 1.00 0.00 705 ALA A N 3
ATOM 2730 C CA . ALA B 2 62 ? -18.466 -5.488 0.390 1.00 0.00 705 ALA A CA 3
ATOM 2731 C C . ALA B 2 62 ? -19.294 -6.762 0.262 1.00 0.00 705 ALA A C 3
ATOM 2732 O O . ALA B 2 62 ? -18.976 -7.785 0.868 1.00 0.00 705 ALA A O 3
ATOM 2739 N N . GLN B 2 63 ? -20.359 -6.693 -0.531 1.00 0.00 706 GLN A N 3
ATOM 2740 C CA . GLN B 2 63 ? -21.234 -7.842 -0.738 1.00 0.00 706 GLN A CA 3
ATOM 2741 C C . GLN B 2 63 ? -21.050 -8.420 -2.137 1.00 0.00 706 GLN A C 3
ATOM 2742 O O . GLN B 2 63 ? -20.552 -9.535 -2.297 1.00 0.00 706 GLN A O 3
ATOM 2756 N N . GLN B 2 64 ? -21.452 -7.656 -3.146 1.00 0.00 707 GLN A N 3
ATOM 2757 C CA . GLN B 2 64 ? -21.331 -8.093 -4.532 1.00 0.00 707 GLN A CA 3
ATOM 2758 C C . GLN B 2 64 ? -21.788 -6.999 -5.491 1.00 0.00 707 GLN A C 3
ATOM 2759 O O . GLN B 2 64 ? -21.335 -7.006 -6.654 1.00 0.00 707 GLN A O 3
ATOM 2776 N N . THR A 1 5 ? -8.204 11.853 4.988 1.00 0.00 1101 THR B N 4
ATOM 2777 C CA . THR A 1 5 ? -9.580 11.308 5.132 1.00 0.00 1101 THR B CA 4
ATOM 2778 C C . THR A 1 5 ? -9.681 9.904 4.544 1.00 0.00 1101 THR B C 4
ATOM 2779 O O . THR A 1 5 ? -10.154 9.723 3.422 1.00 0.00 1101 THR B O 4
ATOM 2790 N N . ILE A 1 6 ? -9.233 8.914 5.309 1.00 0.00 1102 ILE B N 4
ATOM 2791 C CA . ILE A 1 6 ? -9.274 7.526 4.864 1.00 0.00 1102 ILE B CA 4
ATOM 2792 C C . ILE A 1 6 ? -9.513 6.580 6.035 1.00 0.00 1102 ILE B C 4
ATOM 2793 O O . ILE A 1 6 ? -9.263 6.930 7.189 1.00 0.00 1102 ILE B O 4
ATOM 2809 N N . SER A 1 7 ? -9.997 5.380 5.731 1.00 0.00 1103 SER B N 4
ATOM 2810 C CA . SER A 1 7 ? -10.269 4.382 6.759 1.00 0.00 1103 SER B CA 4
ATOM 2811 C C . SER A 1 7 ? -8.972 3.819 7.331 1.00 0.00 1103 SER B C 4
ATOM 2812 O O . SER A 1 7 ? -7.883 4.138 6.855 1.00 0.00 1103 SER B O 4
ATOM 2820 N N . ASN A 1 8 ? -9.098 2.978 8.353 1.00 0.00 1104 ASN B N 4
ATOM 2821 C CA . ASN A 1 8 ? -7.936 2.369 8.989 1.00 0.00 1104 ASN B CA 4
ATOM 2822 C C . ASN A 1 8 ? -7.533 1.085 8.262 1.00 0.00 1104 ASN B C 4
ATOM 2823 O O . ASN A 1 8 ? -8.362 0.198 8.059 1.00 0.00 1104 ASN B O 4
ATOM 2834 N N . PRO A 1 9 ? -6.252 0.958 7.860 1.00 0.00 1105 PRO B N 4
ATOM 2835 C CA . PRO A 1 9 ? -5.762 -0.225 7.161 1.00 0.00 1105 PRO B CA 4
ATOM 2836 C C . PRO A 1 9 ? -5.400 -1.353 8.125 1.00 0.00 1105 PRO B C 4
ATOM 2837 O O . PRO A 1 9 ? -5.027 -1.105 9.271 1.00 0.00 1105 PRO B O 4
ATOM 2848 N N . PRO A 1 10 ? -5.501 -2.614 7.669 1.00 0.00 1106 PRO B N 4
ATOM 2849 C CA . PRO A 1 10 ? -5.178 -3.781 8.498 1.00 0.00 1106 PRO B CA 4
ATOM 2850 C C . PRO A 1 10 ? -3.795 -3.671 9.133 1.00 0.00 1106 PRO B C 4
ATOM 2851 O O . PRO A 1 10 ? -3.005 -2.798 8.772 1.00 0.00 1106 PRO B O 4
ATOM 2862 N N . PRO A 1 11 ? -3.482 -4.556 10.094 1.00 0.00 1107 PRO B N 4
ATOM 2863 C CA . PRO A 1 11 ? -2.187 -4.551 10.781 1.00 0.00 1107 PRO B CA 4
ATOM 2864 C C . PRO A 1 11 ? -1.041 -4.980 9.868 1.00 0.00 1107 PRO B C 4
ATOM 2865 O O . PRO A 1 11 ? -1.261 -5.609 8.833 1.00 0.00 1107 PRO B O 4
ATOM 2876 N N . LEU A 1 12 ? 0.180 -4.633 10.261 1.00 0.00 1108 LEU B N 4
ATOM 2877 C CA . LEU A 1 12 ? 1.361 -4.982 9.481 1.00 0.00 1108 LEU B CA 4
ATOM 2878 C C . LEU A 1 12 ? 2.023 -6.243 10.032 1.00 0.00 1108 LEU B C 4
ATOM 2879 O O . LEU A 1 12 ? 2.005 -6.486 11.239 1.00 0.00 1108 LEU B O 4
ATOM 2895 N N . ILE A 1 13 ? 2.611 -7.036 9.143 1.00 0.00 1109 ILE B N 4
ATOM 2896 C CA . ILE A 1 13 ? 3.284 -8.267 9.545 1.00 0.00 1109 ILE B CA 4
ATOM 2897 C C . ILE A 1 13 ? 4.784 -8.177 9.287 1.00 0.00 1109 ILE B C 4
ATOM 2898 O O . ILE A 1 13 ? 5.215 -7.940 8.160 1.00 0.00 1109 ILE B O 4
ATOM 2914 N N . SER A 1 14 ? 5.576 -8.368 10.338 1.00 0.00 1110 SER B N 4
ATOM 2915 C CA . SER A 1 14 ? 7.028 -8.308 10.220 1.00 0.00 1110 SER B CA 4
ATOM 2916 C C . SER A 1 14 ? 7.591 -9.646 9.755 1.00 0.00 1110 SER B C 4
ATOM 2917 O O . SER A 1 14 ? 7.218 -10.701 10.270 1.00 0.00 1110 SER B O 4
ATOM 2925 N N . SER A 1 15 ? 8.491 -9.597 8.779 1.00 0.00 1111 SER B N 4
ATOM 2926 C CA . SER A 1 15 ? 9.106 -10.808 8.245 1.00 0.00 1111 SER B CA 4
ATOM 2927 C C . SER A 1 15 ? 10.627 -10.703 8.271 1.00 0.00 1111 SER B C 4
ATOM 2928 O O . SER A 1 15 ? 11.208 -9.793 7.678 1.00 0.00 1111 SER B O 4
ATOM 2936 N N . ALA A 1 16 ? 11.268 -11.641 8.961 1.00 0.00 1112 ALA B N 4
ATOM 2937 C CA . ALA A 1 16 ? 12.721 -11.656 9.064 1.00 0.00 1112 ALA B CA 4
ATOM 2938 C C . ALA A 1 16 ? 13.217 -12.979 9.639 1.00 0.00 1112 ALA B C 4
ATOM 2939 O O . ALA A 1 16 ? 12.492 -13.664 10.360 1.00 0.00 1112 ALA B O 4
ATOM 2946 N N . LYS A 1 17 ? 14.456 -13.333 9.315 1.00 0.00 1113 LYS B N 4
ATOM 2947 C CA . LYS A 1 17 ? 15.048 -14.574 9.800 1.00 0.00 1113 LYS B CA 4
ATOM 2948 C C . LYS A 1 17 ? 16.449 -14.331 10.353 1.00 0.00 1113 LYS B C 4
ATOM 2949 O O . LYS A 1 17 ? 17.011 -13.247 10.193 1.00 0.00 1113 LYS B O 4
ATOM 2968 N N . ASP B 2 15 ? 9.705 -12.225 -0.339 1.00 0.00 658 ASP A N 4
ATOM 2969 C CA . ASP B 2 15 ? 11.019 -12.316 0.286 1.00 0.00 658 ASP A CA 4
ATOM 2970 C C . ASP B 2 15 ? 12.121 -11.980 -0.714 1.00 0.00 658 ASP A C 4
ATOM 2971 O O . ASP B 2 15 ? 13.172 -11.456 -0.342 1.00 0.00 658 ASP A O 4
ATOM 2980 N N . SER B 2 16 ? 11.876 -12.284 -1.985 1.00 0.00 659 SER A N 4
ATOM 2981 C CA . SER B 2 16 ? 12.848 -12.014 -3.037 1.00 0.00 659 SER A CA 4
ATOM 2982 C C . SER B 2 16 ? 13.171 -10.526 -3.110 1.00 0.00 659 SER A C 4
ATOM 2983 O O . SER B 2 16 ? 14.306 -10.140 -3.389 1.00 0.00 659 SER A O 4
ATOM 2991 N N . SER B 2 17 ? 12.166 -9.693 -2.856 1.00 0.00 660 SER A N 4
ATOM 2992 C CA . SER B 2 17 ? 12.345 -8.245 -2.891 1.00 0.00 660 SER A CA 4
ATOM 2993 C C . SER B 2 17 ? 12.175 -7.643 -1.500 1.00 0.00 660 SER A C 4
ATOM 2994 O O . SER B 2 17 ? 11.566 -8.251 -0.621 1.00 0.00 660 SER A O 4
ATOM 3002 N N . GLU B 2 18 ? 12.715 -6.444 -1.311 1.00 0.00 661 GLU A N 4
ATOM 3003 C CA . GLU B 2 18 ? 12.622 -5.760 -0.026 1.00 0.00 661 GLU A CA 4
ATOM 3004 C C . GLU B 2 18 ? 12.809 -4.256 -0.194 1.00 0.00 661 GLU A C 4
ATOM 3005 O O . GLU B 2 18 ? 13.898 -3.789 -0.531 1.00 0.00 661 GLU A O 4
ATOM 3017 N N . SER B 2 19 ? 11.742 -3.502 0.046 1.00 0.00 662 SER A N 4
ATOM 3018 C CA . SER B 2 19 ? 11.788 -2.049 -0.076 1.00 0.00 662 SER A CA 4
ATOM 3019 C C . SER B 2 19 ? 10.464 -1.425 0.350 1.00 0.00 662 SER A C 4
ATOM 3020 O O . SER B 2 19 ? 9.392 -1.935 0.022 1.00 0.00 662 SER A O 4
ATOM 3028 N N . CYS B 2 20 ? 10.545 -0.321 1.085 1.00 0.00 663 CYS A N 4
ATOM 3029 C CA . CYS B 2 20 ? 9.355 0.371 1.563 1.00 0.00 663 CYS A CA 4
ATOM 3030 C C . CYS B 2 20 ? 8.602 1.028 0.409 1.00 0.00 663 CYS A C 4
ATOM 3031 O O . CYS B 2 20 ? 9.180 1.779 -0.376 1.00 0.00 663 CYS A O 4
ATOM 3038 N N . TRP B 2 21 ? 7.310 0.733 0.310 1.00 0.00 664 TRP A N 4
ATOM 3039 C CA . TRP B 2 21 ? 6.475 1.287 -0.750 1.00 0.00 664 TRP A CA 4
ATOM 3040 C C . TRP B 2 21 ? 6.377 2.809 -0.650 1.00 0.00 664 TRP A C 4
ATOM 3041 O O . TRP B 2 21 ? 6.151 3.493 -1.649 1.00 0.00 664 TRP A O 4
ATOM 3062 N N . ASN B 2 22 ? 6.537 3.332 0.564 1.00 0.00 665 ASN A N 4
ATOM 3063 C CA . ASN B 2 22 ? 6.458 4.771 0.800 1.00 0.00 665 ASN A CA 4
ATOM 3064 C C . ASN B 2 22 ? 7.845 5.414 0.814 1.00 0.00 665 ASN A C 4
ATOM 3065 O O . ASN B 2 22 ? 8.150 6.271 -0.015 1.00 0.00 665 ASN A O 4
ATOM 3076 N N . CYS B 2 23 ? 8.675 5.005 1.769 1.00 0.00 666 CYS A N 4
ATOM 3077 C CA . CYS B 2 23 ? 10.022 5.550 1.899 1.00 0.00 666 CYS A CA 4
ATOM 3078 C C . CYS B 2 23 ? 10.810 5.409 0.599 1.00 0.00 666 CYS A C 4
ATOM 3079 O O . CYS B 2 23 ? 11.236 6.405 0.016 1.00 0.00 666 CYS A O 4
ATOM 3086 N N . GLY B 2 24 ? 11.003 4.173 0.146 1.00 0.00 667 GLY A N 4
ATOM 3087 C CA . GLY B 2 24 ? 11.741 3.948 -1.081 1.00 0.00 667 GLY A CA 4
ATOM 3088 C C . GLY B 2 24 ? 13.158 3.472 -0.827 1.00 0.00 667 GLY A C 4
ATOM 3089 O O . GLY B 2 24 ? 14.042 3.661 -1.663 1.00 0.00 667 GLY A O 4
ATOM 3093 N N . ARG B 2 25 ? 13.374 2.853 0.329 1.00 0.00 668 ARG A N 4
ATOM 3094 C CA . ARG B 2 25 ? 14.693 2.349 0.689 1.00 0.00 668 ARG A CA 4
ATOM 3095 C C . ARG B 2 25 ? 14.616 0.892 1.133 1.00 0.00 668 ARG A C 4
ATOM 3096 O O . ARG B 2 25 ? 15.080 -0.004 0.428 1.00 0.00 668 ARG A O 4
ATOM 3117 N N . LYS B 2 26 ? 14.032 0.660 2.305 1.00 0.00 669 LYS A N 4
ATOM 3118 C CA . LYS B 2 26 ? 13.902 -0.691 2.836 1.00 0.00 669 LYS A CA 4
ATOM 3119 C C . LYS B 2 26 ? 12.669 -0.824 3.726 1.00 0.00 669 LYS A C 4
ATOM 3120 O O . LYS B 2 26 ? 12.255 0.131 4.383 1.00 0.00 669 LYS A O 4
ATOM 3139 N N . ALA B 2 27 ? 12.096 -2.023 3.745 1.00 0.00 670 ALA A N 4
ATOM 3140 C CA . ALA B 2 27 ? 10.916 -2.301 4.557 1.00 0.00 670 ALA A CA 4
ATOM 3141 C C . ALA B 2 27 ? 11.003 -3.687 5.190 1.00 0.00 670 ALA A C 4
ATOM 3142 O O . ALA B 2 27 ? 11.503 -4.629 4.576 1.00 0.00 670 ALA A O 4
ATOM 3149 N N . SER B 2 28 ? 10.522 -3.805 6.426 1.00 0.00 671 SER A N 4
ATOM 3150 C CA . SER B 2 28 ? 10.555 -5.074 7.145 1.00 0.00 671 SER A CA 4
ATOM 3151 C C . SER B 2 28 ? 9.151 -5.550 7.518 1.00 0.00 671 SER A C 4
ATOM 3152 O O . SER B 2 28 ? 8.983 -6.654 8.035 1.00 0.00 671 SER A O 4
ATOM 3160 N N . GLU B 2 29 ? 8.144 -4.721 7.252 1.00 0.00 672 GLU A N 4
ATOM 3161 C CA . GLU B 2 29 ? 6.764 -5.078 7.564 1.00 0.00 672 GLU A CA 4
ATOM 3162 C C . GLU B 2 29 ? 5.979 -5.338 6.284 1.00 0.00 672 GLU A C 4
ATOM 3163 O O . GLU B 2 29 ? 6.374 -4.904 5.201 1.00 0.00 672 GLU A O 4
ATOM 3175 N N . THR B 2 30 ? 4.876 -6.068 6.411 1.00 0.00 673 THR A N 4
ATOM 3176 C CA . THR B 2 30 ? 4.049 -6.408 5.261 1.00 0.00 673 THR A CA 4
ATOM 3177 C C . THR B 2 30 ? 2.564 -6.217 5.563 1.00 0.00 673 THR A C 4
ATOM 3178 O O . THR B 2 30 ? 2.091 -6.546 6.649 1.00 0.00 673 THR A O 4
ATOM 3189 N N . CYS B 2 31 ? 1.833 -5.685 4.591 1.00 0.00 674 CYS A N 4
ATOM 3190 C CA . CYS B 2 31 ? 0.402 -5.461 4.749 1.00 0.00 674 CYS A CA 4
ATOM 3191 C C . CYS B 2 31 ? -0.330 -6.797 4.860 1.00 0.00 674 CYS A C 4
ATOM 3192 O O . CYS B 2 31 ? -0.520 -7.496 3.866 1.00 0.00 674 CYS A O 4
ATOM 3199 N N . SER B 2 32 ? -0.724 -7.151 6.080 1.00 0.00 675 SER A N 4
ATOM 3200 C CA . SER B 2 32 ? -1.421 -8.411 6.331 1.00 0.00 675 SER A CA 4
ATOM 3201 C C . SER B 2 32 ? -2.794 -8.456 5.657 1.00 0.00 675 SER A C 4
ATOM 3202 O O . SER B 2 32 ? -3.432 -9.509 5.611 1.00 0.00 675 SER A O 4
ATOM 3210 N N . GLY B 2 33 ? -3.247 -7.319 5.135 1.00 0.00 676 GLY A N 4
ATOM 3211 C CA . GLY B 2 33 ? -4.541 -7.276 4.477 1.00 0.00 676 GLY A CA 4
ATOM 3212 C C . GLY B 2 33 ? -4.494 -7.841 3.071 1.00 0.00 676 GLY A C 4
ATOM 3213 O O . GLY B 2 33 ? -5.376 -8.602 2.673 1.00 0.00 676 GLY A O 4
ATOM 3217 N N . CYS B 2 34 ? -3.466 -7.472 2.317 1.00 0.00 677 CYS A N 4
ATOM 3218 C CA . CYS B 2 34 ? -3.312 -7.952 0.948 1.00 0.00 677 CYS A CA 4
ATOM 3219 C C . CYS B 2 34 ? -2.086 -8.858 0.812 1.00 0.00 677 CYS A C 4
ATOM 3220 O O . CYS B 2 34 ? -1.930 -9.557 -0.189 1.00 0.00 677 CYS A O 4
ATOM 3227 N N . ASN B 2 35 ? -1.217 -8.835 1.821 1.00 0.00 678 ASN A N 4
ATOM 3228 C CA . ASN B 2 35 ? -0.006 -9.649 1.811 1.00 0.00 678 ASN A CA 4
ATOM 3229 C C . ASN B 2 35 ? 0.888 -9.288 0.626 1.00 0.00 678 ASN A C 4
ATOM 3230 O O . ASN B 2 35 ? 1.694 -10.102 0.175 1.00 0.00 678 ASN A O 4
ATOM 3241 N N . THR B 2 36 ? 0.729 -8.069 0.115 1.00 0.00 679 THR A N 4
ATOM 3242 C CA . THR B 2 36 ? 1.514 -7.617 -1.029 1.00 0.00 679 THR A CA 4
ATOM 3243 C C . THR B 2 36 ? 2.310 -6.355 -0.711 1.00 0.00 679 THR A C 4
ATOM 3244 O O . THR B 2 36 ? 3.441 -6.187 -1.171 1.00 0.00 679 THR A O 4
ATOM 3255 N N . ALA B 2 37 ? 1.708 -5.466 0.068 1.00 0.00 680 ALA A N 4
ATOM 3256 C CA . ALA B 2 37 ? 2.350 -4.211 0.440 1.00 0.00 680 ALA A CA 4
ATOM 3257 C C . ALA B 2 37 ? 3.429 -4.418 1.495 1.00 0.00 680 ALA A C 4
ATOM 3258 O O . ALA B 2 37 ? 3.391 -5.380 2.262 1.00 0.00 680 ALA A O 4
ATOM 3265 N N . ARG B 2 38 ? 4.387 -3.496 1.530 1.00 0.00 681 ARG A N 4
ATOM 3266 C CA . ARG B 2 38 ? 5.478 -3.557 2.492 1.00 0.00 681 ARG A CA 4
ATOM 3267 C C . ARG B 2 38 ? 5.772 -2.170 3.055 1.00 0.00 681 ARG A C 4
ATOM 3268 O O . ARG B 2 38 ? 5.718 -1.175 2.332 1.00 0.00 681 ARG A O 4
ATOM 3289 N N . TYR B 2 39 ? 6.082 -2.109 4.344 1.00 0.00 682 TYR A N 4
ATOM 3290 C CA . TYR B 2 39 ? 6.385 -0.841 4.998 1.00 0.00 682 TYR A CA 4
ATOM 3291 C C . TYR B 2 39 ? 7.323 -1.058 6.181 1.00 0.00 682 TYR A C 4
ATOM 3292 O O . TYR B 2 39 ? 7.278 -2.099 6.833 1.00 0.00 682 TYR A O 4
ATOM 3310 N N . CYS B 2 40 ? 8.174 -0.077 6.451 1.00 0.00 683 CYS A N 4
ATOM 3311 C CA . CYS B 2 40 ? 9.119 -0.178 7.555 1.00 0.00 683 CYS A CA 4
ATOM 3312 C C . CYS B 2 40 ? 8.552 0.436 8.834 1.00 0.00 683 CYS A C 4
ATOM 3313 O O . CYS B 2 40 ? 9.045 0.161 9.928 1.00 0.00 683 CYS A O 4
ATOM 3320 N N . GLY B 2 41 ? 7.521 1.272 8.701 1.00 0.00 684 GLY A N 4
ATOM 3321 C CA . GLY B 2 41 ? 6.933 1.898 9.873 1.00 0.00 684 GL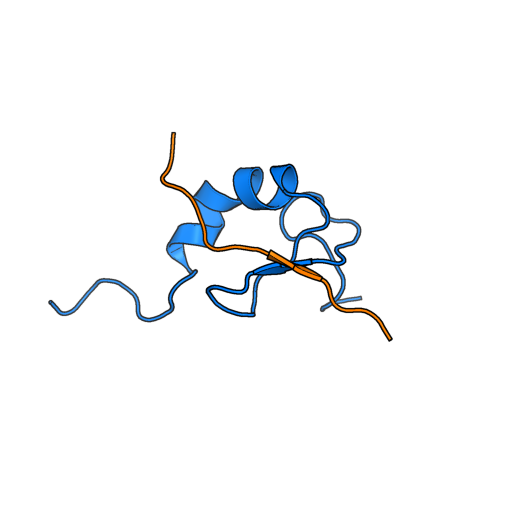Y A CA 4
ATOM 3322 C C . GLY B 2 41 ? 5.455 2.202 9.712 1.00 0.00 684 GLY A C 4
ATOM 3323 O O . GLY B 2 41 ? 4.974 2.430 8.602 1.00 0.00 684 GLY A O 4
ATOM 3327 N N . SER B 2 42 ? 4.734 2.194 10.831 1.00 0.00 685 SER A N 4
ATOM 3328 C CA . SER B 2 42 ? 3.296 2.458 10.835 1.00 0.00 685 SER A CA 4
ATOM 3329 C C . SER B 2 42 ? 2.952 3.755 10.103 1.00 0.00 685 SER A C 4
ATOM 3330 O O . SER B 2 42 ? 1.822 3.932 9.645 1.00 0.00 685 SER A O 4
ATOM 3338 N N . PHE B 2 43 ? 3.917 4.661 9.992 1.00 0.00 686 PHE A N 4
ATOM 3339 C CA . PHE B 2 43 ? 3.683 5.929 9.306 1.00 0.00 686 PHE A CA 4
ATOM 3340 C C . PHE B 2 43 ? 3.802 5.751 7.795 1.00 0.00 686 PHE A C 4
ATOM 3341 O O . PHE B 2 43 ? 3.092 6.399 7.027 1.00 0.00 686 PHE A O 4
ATOM 3358 N N . CYS B 2 44 ? 4.707 4.873 7.377 1.00 0.00 687 CYS A N 4
ATOM 3359 C CA . CYS B 2 44 ? 4.924 4.615 5.957 1.00 0.00 687 CYS A CA 4
ATOM 3360 C C . CYS B 2 44 ? 3.686 4.003 5.311 1.00 0.00 687 CYS A C 4
ATOM 3361 O O . CYS B 2 44 ? 3.291 4.393 4.212 1.00 0.00 687 CYS A O 4
ATOM 3368 N N . GLN B 2 45 ? 3.080 3.041 5.995 1.00 0.00 688 GLN A N 4
ATOM 3369 C CA . GLN B 2 45 ? 1.889 2.378 5.478 1.00 0.00 688 GLN A CA 4
ATOM 3370 C C . GLN B 2 45 ? 0.751 3.377 5.296 1.00 0.00 688 GLN A C 4
ATOM 3371 O O . GLN B 2 45 ? 0.041 3.344 4.291 1.00 0.00 688 GLN A O 4
ATOM 3385 N N . HIS B 2 46 ? 0.584 4.266 6.268 1.00 0.00 689 HIS A N 4
ATOM 3386 C CA . HIS B 2 46 ? -0.467 5.276 6.210 1.00 0.00 689 HIS A CA 4
ATOM 3387 C C . HIS B 2 46 ? -0.194 6.305 5.115 1.00 0.00 689 HIS A C 4
ATOM 3388 O O . HIS B 2 46 ? -1.117 6.779 4.453 1.00 0.00 689 HIS A O 4
ATOM 3403 N N . LYS B 2 47 ? 1.075 6.653 4.935 1.00 0.00 690 LYS A N 4
ATOM 3404 C CA . LYS B 2 47 ? 1.463 7.635 3.925 1.00 0.00 690 LYS A CA 4
ATOM 3405 C C . LYS B 2 47 ? 0.998 7.211 2.535 1.00 0.00 690 LYS A C 4
ATOM 3406 O O . LYS B 2 47 ? 0.335 7.971 1.827 1.00 0.00 690 LYS A O 4
ATOM 3425 N N . ASP B 2 48 ? 1.343 5.987 2.156 1.00 0.00 691 ASP A N 4
ATOM 3426 C CA . ASP B 2 48 ? 0.958 5.456 0.853 1.00 0.00 691 ASP A CA 4
ATOM 3427 C C . ASP B 2 48 ? -0.442 4.845 0.901 1.00 0.00 691 ASP A C 4
ATOM 3428 O O . ASP B 2 48 ? -1.013 4.506 -0.136 1.00 0.00 691 ASP A O 4
ATOM 3437 N N . TRP B 2 49 ? -0.987 4.694 2.108 1.00 0.00 692 TRP A N 4
ATOM 3438 C CA . TRP B 2 49 ? -2.314 4.110 2.286 1.00 0.00 692 TRP A CA 4
ATOM 3439 C C . TRP B 2 49 ? -3.329 4.684 1.300 1.00 0.00 692 TRP A C 4
ATOM 3440 O O . TRP B 2 49 ? -4.120 3.942 0.720 1.00 0.00 692 TRP A O 4
ATOM 3461 N N . GLU B 2 50 ? -3.314 6.004 1.118 1.00 0.00 693 GLU A N 4
ATOM 3462 C CA . GLU B 2 50 ? -4.251 6.659 0.210 1.00 0.00 693 GLU A CA 4
ATOM 3463 C C . GLU B 2 50 ? -4.218 6.023 -1.179 1.00 0.00 693 GLU A C 4
ATOM 3464 O O . GLU B 2 50 ? -5.260 5.822 -1.802 1.00 0.00 693 GLU A O 4
ATOM 3476 N N . LYS B 2 51 ? -3.020 5.708 -1.657 1.00 0.00 694 LYS A N 4
ATOM 3477 C CA . LYS B 2 51 ? -2.861 5.096 -2.968 1.00 0.00 694 LYS A CA 4
ATOM 3478 C C . LYS B 2 51 ? -2.975 3.576 -2.886 1.00 0.00 694 LYS A C 4
ATOM 3479 O O . LYS B 2 51 ? -3.670 2.950 -3.686 1.00 0.00 694 LYS A O 4
ATOM 3498 N N . HIS B 2 52 ? -2.265 2.988 -1.928 1.00 0.00 695 HIS A N 4
ATOM 3499 C CA . HIS B 2 52 ? -2.258 1.540 -1.752 1.00 0.00 695 HIS A CA 4
ATOM 3500 C C . HIS B 2 52 ? -3.659 0.971 -1.530 1.00 0.00 695 HIS A C 4
ATOM 3501 O O . HIS B 2 52 ? -4.001 -0.073 -2.084 1.00 0.00 695 HIS A O 4
ATOM 3515 N N . HIS B 2 53 ? -4.460 1.637 -0.706 1.00 0.00 696 HIS A N 4
ATOM 3516 C CA . HIS B 2 53 ? -5.810 1.173 -0.401 1.00 0.00 696 HIS A CA 4
ATOM 3517 C C . HIS B 2 53 ? -6.644 0.950 -1.660 1.00 0.00 696 HIS A C 4
ATOM 3518 O O . HIS B 2 53 ? -7.523 0.087 -1.673 1.00 0.00 696 HIS A O 4
ATOM 3533 N N . HIS B 2 54 ? -6.360 1.691 -2.729 1.00 0.00 697 HIS A N 4
ATOM 3534 C CA . HIS B 2 54 ? -7.090 1.511 -3.981 1.00 0.00 697 HIS A CA 4
ATOM 3535 C C . HIS B 2 54 ? -6.896 0.091 -4.511 1.00 0.00 697 HIS A C 4
ATOM 3536 O O . HIS B 2 54 ? -7.721 -0.412 -5.275 1.00 0.00 697 HIS A O 4
ATOM 3551 N N . ILE B 2 55 ? -5.788 -0.543 -4.127 1.00 0.00 698 ILE A N 4
ATOM 3552 C CA . ILE B 2 55 ? -5.475 -1.895 -4.594 1.00 0.00 698 ILE A CA 4
ATOM 3553 C C . ILE B 2 55 ? -5.517 -2.914 -3.462 1.00 0.00 698 ILE A C 4
ATOM 3554 O O . ILE B 2 55 ? -5.384 -4.115 -3.698 1.00 0.00 698 ILE A O 4
ATOM 3570 N N . CYS B 2 56 ? -5.697 -2.443 -2.236 1.00 0.00 699 CYS A N 4
ATOM 3571 C CA . CYS B 2 56 ? -5.748 -3.330 -1.078 1.00 0.00 699 CYS A CA 4
ATOM 3572 C C . CYS B 2 56 ? -7.020 -4.169 -1.088 1.00 0.00 699 CYS A C 4
ATOM 3573 O O . CYS B 2 56 ? -8.114 -3.654 -1.315 1.00 0.00 699 CYS A O 4
ATOM 3580 N N . GLY B 2 57 ? -6.868 -5.467 -0.841 1.00 0.00 700 GLY A N 4
ATOM 3581 C CA . GLY B 2 57 ? -8.013 -6.358 -0.828 1.00 0.00 700 GLY A CA 4
ATOM 3582 C C . GLY B 2 57 ? -8.712 -6.425 -2.172 1.00 0.00 700 GLY A C 4
ATOM 3583 O O . GLY B 2 57 ? -9.909 -6.703 -2.244 1.00 0.00 700 GLY A O 4
ATOM 3587 N N . GLN B 2 58 ? -7.961 -6.169 -3.240 1.00 0.00 701 GLN A N 4
ATOM 3588 C CA . GLN B 2 58 ? -8.515 -6.203 -4.588 1.00 0.00 701 GLN A CA 4
ATOM 3589 C C . GLN B 2 58 ? -7.405 -6.186 -5.633 1.00 0.00 701 GLN A C 4
ATOM 3590 O O . GLN B 2 58 ? -6.983 -5.123 -6.088 1.00 0.00 701 GLN A O 4
ATOM 3604 N N . THR B 2 59 ? -6.937 -7.371 -6.012 1.00 0.00 702 THR A N 4
ATOM 3605 C CA . THR B 2 59 ? -5.876 -7.492 -7.004 1.00 0.00 702 THR A CA 4
ATOM 3606 C C . THR B 2 59 ? -6.427 -8.007 -8.329 1.00 0.00 702 THR A C 4
ATOM 3607 O O . THR B 2 59 ? -7.608 -8.339 -8.435 1.00 0.00 702 THR A O 4
ATOM 3618 N N . LEU B 2 60 ? -5.565 -8.073 -9.338 1.00 0.00 703 LEU A N 4
ATOM 3619 C CA . LEU B 2 60 ? -5.967 -8.548 -10.657 1.00 0.00 703 LEU A CA 4
ATOM 3620 C C . LEU B 2 60 ? -4.753 -8.990 -11.470 1.00 0.00 703 LEU A C 4
ATOM 3621 O O . LEU B 2 60 ? -4.767 -10.048 -12.098 1.00 0.00 703 LEU A O 4
ATOM 3637 N N . GLN B 2 61 ? -3.705 -8.172 -11.452 1.00 0.00 704 GLN A N 4
ATOM 3638 C CA . GLN B 2 61 ? -2.484 -8.478 -12.186 1.00 0.00 704 GLN A CA 4
ATOM 3639 C C . GLN B 2 61 ? -1.251 -8.211 -11.330 1.00 0.00 704 GLN A C 4
ATOM 3640 O O . GLN B 2 61 ? -1.258 -7.328 -10.472 1.00 0.00 704 GLN A O 4
ATOM 3654 N N . ALA B 2 62 ? -0.195 -8.981 -11.566 1.00 0.00 705 ALA A N 4
ATOM 3655 C CA . ALA B 2 62 ? 1.046 -8.827 -10.817 1.00 0.00 705 ALA A CA 4
ATOM 3656 C C . ALA B 2 62 ? 2.080 -8.045 -11.619 1.00 0.00 705 ALA A C 4
ATOM 3657 O O . ALA B 2 62 ? 2.480 -8.460 -12.707 1.00 0.00 705 ALA A O 4
ATOM 3664 N N . GLN B 2 63 ? 2.508 -6.911 -11.076 1.00 0.00 706 GLN A N 4
ATOM 3665 C CA . GLN B 2 63 ? 3.496 -6.069 -11.741 1.00 0.00 706 GLN A CA 4
ATOM 3666 C C . GLN B 2 63 ? 4.678 -5.787 -10.819 1.00 0.00 706 GLN A C 4
ATOM 3667 O O . GLN B 2 63 ? 5.835 -5.872 -11.231 1.00 0.00 706 GLN A O 4
ATOM 3681 N N . GLN B 2 64 ? 4.378 -5.450 -9.568 1.00 0.00 707 GLN A N 4
ATOM 3682 C CA . GLN B 2 64 ? 5.416 -5.156 -8.587 1.00 0.00 707 GLN A CA 4
ATOM 3683 C C . GLN B 2 64 ? 5.322 -6.102 -7.394 1.00 0.00 707 GLN A C 4
ATOM 3684 O O . GLN B 2 64 ? 6.164 -5.986 -6.479 1.00 0.00 707 GLN A O 4
ATOM 3701 N N . THR A 1 5 ? -8.380 12.245 4.632 1.00 0.00 1101 THR B N 5
ATOM 3702 C CA . THR A 1 5 ? -9.291 11.477 5.519 1.00 0.00 1101 THR B CA 5
ATOM 3703 C C . THR A 1 5 ? -9.619 10.111 4.924 1.00 0.00 1101 THR B C 5
ATOM 3704 O O . THR A 1 5 ? -10.358 10.010 3.946 1.00 0.00 1101 THR B O 5
ATOM 3715 N N . ILE A 1 6 ? -9.063 9.062 5.522 1.00 0.00 1102 ILE B N 5
ATOM 3716 C CA . ILE A 1 6 ? -9.296 7.702 5.052 1.00 0.00 1102 ILE B CA 5
ATOM 3717 C C . ILE A 1 6 ? -9.455 6.737 6.221 1.00 0.00 1102 ILE B C 5
ATOM 3718 O O . ILE A 1 6 ? -9.030 7.024 7.339 1.00 0.00 1102 ILE B O 5
ATOM 3734 N N . SER A 1 7 ? -10.073 5.590 5.954 1.00 0.00 1103 SER B N 5
ATOM 3735 C CA . SER A 1 7 ? -10.289 4.580 6.984 1.00 0.00 1103 SER B CA 5
ATOM 3736 C C . SER A 1 7 ? -8.960 4.043 7.507 1.00 0.00 1103 SER B C 5
ATOM 3737 O O . SER A 1 7 ? -7.899 4.349 6.965 1.00 0.00 1103 SER B O 5
ATOM 3745 N N . ASN A 1 8 ? -9.030 3.239 8.563 1.00 0.00 1104 ASN B N 5
ATOM 3746 C CA . ASN A 1 8 ? -7.832 2.657 9.159 1.00 0.00 1104 ASN B CA 5
ATOM 3747 C C . ASN A 1 8 ? -7.467 1.342 8.471 1.00 0.00 1104 ASN B C 5
ATOM 3748 O O . ASN A 1 8 ? -8.245 0.389 8.490 1.00 0.00 1104 ASN B O 5
ATOM 3759 N N . PRO A 1 9 ? -6.274 1.270 7.852 1.00 0.00 1105 PRO B N 5
ATOM 3760 C CA . PRO A 1 9 ? -5.819 0.058 7.159 1.00 0.00 1105 PRO B CA 5
ATOM 3761 C C . PRO A 1 9 ? -5.588 -1.108 8.117 1.00 0.00 1105 PRO B C 5
ATOM 3762 O O . PRO A 1 9 ? -5.635 -0.940 9.335 1.00 0.00 1105 PRO B O 5
ATOM 3773 N N . PRO A 1 10 ? -5.337 -2.311 7.575 1.00 0.00 1106 PRO B N 5
ATOM 3774 C CA . PRO A 1 10 ? -5.099 -3.510 8.384 1.00 0.00 1106 PRO B CA 5
ATOM 3775 C C . PRO A 1 10 ? -3.741 -3.479 9.081 1.00 0.00 1106 PRO B C 5
ATOM 3776 O O . PRO A 1 10 ? -2.913 -2.609 8.809 1.00 0.00 1106 PRO B O 5
ATOM 3787 N N . PRO A 1 11 ? -3.493 -4.433 9.994 1.00 0.00 1107 PRO B N 5
ATOM 3788 C CA . PRO A 1 11 ? -2.228 -4.511 10.732 1.00 0.00 1107 PRO B CA 5
ATOM 3789 C C . PRO A 1 11 ? -1.064 -4.943 9.846 1.00 0.00 1107 PRO B C 5
ATOM 3790 O O . PRO A 1 11 ? -1.261 -5.582 8.812 1.00 0.00 1107 PRO B O 5
ATOM 3801 N N . LEU A 1 12 ? 0.149 -4.590 10.259 1.00 0.00 1108 LEU B N 5
ATOM 3802 C CA . LEU A 1 12 ? 1.347 -4.942 9.503 1.00 0.00 1108 LEU B CA 5
ATOM 3803 C C . LEU A 1 12 ? 1.987 -6.211 10.061 1.00 0.00 1108 LEU B C 5
ATOM 3804 O O . LEU A 1 12 ? 1.955 -6.454 11.267 1.00 0.00 1108 LEU B O 5
ATOM 3820 N N . ILE A 1 13 ? 2.571 -7.013 9.176 1.00 0.00 1109 ILE B N 5
ATOM 3821 C CA . ILE A 1 13 ? 3.223 -8.253 9.583 1.00 0.00 1109 ILE B CA 5
ATOM 3822 C C . ILE A 1 13 ? 4.720 -8.201 9.294 1.00 0.00 1109 ILE B C 5
ATOM 3823 O O . ILE A 1 13 ? 5.134 -7.991 8.155 1.00 0.00 1109 ILE B O 5
ATOM 3839 N N . SER A 1 14 ? 5.528 -8.396 10.331 1.00 0.00 1110 SER B N 5
ATOM 3840 C CA . SER A 1 14 ? 6.978 -8.371 10.182 1.00 0.00 1110 SER B CA 5
ATOM 3841 C C . SER A 1 14 ? 7.495 -9.708 9.662 1.00 0.00 1110 SER B C 5
ATOM 3842 O O . SER A 1 14 ? 7.161 -10.765 10.197 1.00 0.00 1110 SER B O 5
ATOM 3850 N N . SER A 1 15 ? 8.313 -9.653 8.615 1.00 0.00 1111 SER B N 5
ATOM 3851 C CA . SER A 1 15 ? 8.876 -10.860 8.021 1.00 0.00 1111 SER B CA 5
ATOM 3852 C C . SER A 1 15 ? 10.395 -10.758 7.921 1.00 0.00 1111 SER B C 5
ATOM 3853 O O . SER A 1 15 ? 10.924 -9.955 7.152 1.00 0.00 1111 SER B O 5
ATOM 3861 N N . ALA A 1 16 ? 11.090 -11.575 8.703 1.00 0.00 1112 ALA B N 5
ATOM 3862 C CA . ALA A 1 16 ? 12.549 -11.577 8.703 1.00 0.00 1112 ALA B CA 5
ATOM 3863 C C . ALA A 1 16 ? 13.096 -13.000 8.659 1.00 0.00 1112 ALA B C 5
ATOM 3864 O O . ALA A 1 16 ? 13.400 -13.591 9.695 1.00 0.00 1112 ALA B O 5
ATOM 3871 N N . LYS A 1 17 ? 13.219 -13.545 7.453 1.00 0.00 1113 LYS B N 5
ATOM 3872 C CA . LYS A 1 17 ? 13.730 -14.899 7.274 1.00 0.00 1113 LYS B CA 5
ATOM 3873 C C . LYS A 1 17 ? 15.254 -14.914 7.315 1.00 0.00 1113 LYS B C 5
ATOM 3874 O O . LYS A 1 17 ? 15.915 -14.765 6.287 1.00 0.00 1113 LYS B O 5
ATOM 3893 N N . ASP B 2 15 ? 16.809 -8.054 -7.233 1.00 0.00 658 ASP A N 5
ATOM 3894 C CA . ASP B 2 15 ? 17.355 -6.711 -7.074 1.00 0.00 658 ASP A CA 5
ATOM 3895 C C . ASP B 2 15 ? 16.363 -5.803 -6.356 1.00 0.00 658 ASP A C 5
ATOM 3896 O O . ASP B 2 15 ? 16.756 -4.906 -5.608 1.00 0.00 658 ASP A O 5
ATOM 3905 N N . SER B 2 16 ? 15.076 -6.040 -6.588 1.00 0.00 659 SER A N 5
ATOM 3906 C CA . SER B 2 16 ? 14.027 -5.243 -5.963 1.00 0.00 659 SER A CA 5
ATOM 3907 C C . SER B 2 16 ? 13.456 -5.958 -4.743 1.00 0.00 659 SER A C 5
ATOM 3908 O O . SER B 2 16 ? 12.257 -5.881 -4.470 1.00 0.00 659 SER A O 5
ATOM 3916 N N . SER B 2 17 ? 14.320 -6.653 -4.012 1.00 0.00 660 SER A N 5
ATOM 3917 C CA . SER B 2 17 ? 13.901 -7.383 -2.821 1.00 0.00 660 SER A CA 5
ATOM 3918 C C . SER B 2 17 ? 13.919 -6.477 -1.594 1.00 0.00 660 SER A C 5
ATOM 3919 O O . SER B 2 17 ? 14.905 -5.788 -1.333 1.00 0.00 660 SER A O 5
ATOM 3927 N N . GLU B 2 18 ? 12.822 -6.483 -0.844 1.00 0.00 661 GLU A N 5
ATOM 3928 C CA . GLU B 2 18 ? 12.712 -5.663 0.357 1.00 0.00 661 GLU A CA 5
ATOM 3929 C C . GLU B 2 18 ? 12.833 -4.180 0.016 1.00 0.00 661 GLU A C 5
ATOM 3930 O O . GLU B 2 18 ? 13.900 -3.710 -0.376 1.00 0.00 661 GLU A O 5
ATOM 3942 N N . SER B 2 19 ? 11.734 -3.450 0.172 1.00 0.00 662 SER A N 5
ATOM 3943 C CA . SER B 2 19 ? 11.721 -2.020 -0.119 1.00 0.00 662 SER A CA 5
ATOM 3944 C C . SER B 2 19 ? 10.394 -1.390 0.290 1.00 0.00 662 SER A C 5
ATOM 3945 O O . SER B 2 19 ? 9.324 -1.874 -0.082 1.00 0.00 662 SER A O 5
ATOM 3953 N N . CYS B 2 20 ? 10.471 -0.310 1.060 1.00 0.00 663 CYS A N 5
ATOM 3954 C CA . CYS B 2 20 ? 9.282 0.391 1.526 1.00 0.00 663 CYS A CA 5
ATOM 3955 C C . CYS B 2 20 ? 8.529 1.026 0.360 1.00 0.00 663 CYS A C 5
ATOM 3956 O O . CYS B 2 20 ? 9.103 1.785 -0.421 1.00 0.00 663 CYS A O 5
ATOM 3963 N N . TRP B 2 21 ? 7.244 0.710 0.249 1.00 0.00 664 TRP A N 5
ATOM 3964 C CA . TRP B 2 21 ? 6.414 1.251 -0.824 1.00 0.00 664 TRP A CA 5
ATOM 3965 C C . TRP B 2 21 ? 6.295 2.772 -0.727 1.00 0.00 664 TRP A C 5
ATOM 3966 O O . TRP B 2 21 ? 5.953 3.440 -1.702 1.00 0.00 664 TRP A O 5
ATOM 3987 N N . ASN B 2 22 ? 6.566 3.311 0.462 1.00 0.00 665 ASN A N 5
ATOM 3988 C CA . ASN B 2 22 ? 6.478 4.751 0.694 1.00 0.00 665 ASN A CA 5
ATOM 3989 C C . ASN B 2 22 ? 7.865 5.399 0.726 1.00 0.00 665 ASN A C 5
ATOM 3990 O O . ASN B 2 22 ? 8.179 6.255 -0.100 1.00 0.00 665 ASN A O 5
ATOM 4001 N N . CYS B 2 23 ? 8.682 4.994 1.695 1.00 0.00 666 CYS A N 5
ATOM 4002 C CA . CYS B 2 23 ? 10.024 5.548 1.846 1.00 0.00 666 CYS A CA 5
ATOM 4003 C C . CYS B 2 23 ? 10.839 5.406 0.564 1.00 0.00 666 CYS A C 5
ATOM 4004 O O . CYS B 2 23 ? 11.275 6.403 -0.014 1.00 0.00 666 CYS A O 5
ATOM 4011 N N . GLY B 2 24 ? 11.048 4.169 0.119 1.00 0.00 667 GLY A N 5
ATOM 4012 C CA . GLY B 2 24 ? 11.817 3.943 -1.091 1.00 0.00 667 GLY A CA 5
ATOM 4013 C C . GLY B 2 24 ? 13.237 3.503 -0.799 1.00 0.00 667 GLY A C 5
ATOM 4014 O O . GLY B 2 24 ? 14.132 3.676 -1.627 1.00 0.00 667 GLY A O 5
ATOM 4018 N N . ARG B 2 25 ? 13.447 2.931 0.384 1.00 0.00 668 ARG A N 5
ATOM 4019 C CA . ARG B 2 25 ? 14.768 2.464 0.786 1.00 0.00 668 ARG A CA 5
ATOM 4020 C C . ARG B 2 25 ? 14.723 0.996 1.195 1.00 0.00 668 ARG A C 5
ATOM 4021 O O . ARG B 2 25 ? 15.372 0.151 0.579 1.00 0.00 668 ARG A O 5
ATOM 4042 N N . LYS B 2 26 ? 13.954 0.699 2.239 1.00 0.00 669 LYS A N 5
ATOM 4043 C CA . LYS B 2 26 ? 13.827 -0.668 2.726 1.00 0.00 669 LYS A CA 5
ATOM 4044 C C . LYS B 2 26 ? 12.606 -0.818 3.632 1.00 0.00 669 LYS A C 5
ATOM 4045 O O . LYS B 2 26 ? 12.167 0.142 4.264 1.00 0.00 669 LYS A O 5
ATOM 4064 N N . ALA B 2 27 ? 12.066 -2.031 3.688 1.00 0.00 670 ALA A N 5
ATOM 4065 C CA . ALA B 2 27 ? 10.898 -2.314 4.516 1.00 0.00 670 ALA A CA 5
ATOM 4066 C C . ALA B 2 27 ? 10.996 -3.697 5.153 1.00 0.00 670 ALA A C 5
ATOM 4067 O O . ALA B 2 27 ? 11.506 -4.637 4.543 1.00 0.00 670 ALA A O 5
ATOM 4074 N N . SER B 2 28 ? 10.510 -3.815 6.387 1.00 0.00 671 SER A N 5
ATOM 4075 C CA . SER B 2 28 ? 10.550 -5.082 7.111 1.00 0.00 671 SER A CA 5
ATOM 4076 C C . SER B 2 28 ? 9.149 -5.555 7.499 1.00 0.00 671 SER A C 5
ATOM 4077 O O . SER B 2 28 ? 8.986 -6.651 8.036 1.00 0.00 671 SER A O 5
ATOM 4085 N N . GLU B 2 29 ? 8.139 -4.731 7.227 1.00 0.00 672 GLU A N 5
ATOM 4086 C CA . GLU B 2 29 ? 6.761 -5.087 7.552 1.00 0.00 672 GLU A CA 5
ATOM 4087 C C . GLU B 2 29 ? 5.969 -5.367 6.280 1.00 0.00 672 GLU A C 5
ATOM 4088 O O . GLU B 2 29 ? 6.347 -4.931 5.193 1.00 0.00 672 GLU A O 5
ATOM 4100 N N . THR B 2 30 ? 4.883 -6.117 6.422 1.00 0.00 673 THR A N 5
ATOM 4101 C CA . THR B 2 30 ? 4.050 -6.480 5.283 1.00 0.00 673 THR A CA 5
ATOM 4102 C C . THR B 2 30 ? 2.568 -6.264 5.580 1.00 0.00 673 THR A C 5
ATOM 4103 O O . THR B 2 30 ? 2.091 -6.555 6.674 1.00 0.00 673 THR A O 5
ATOM 4114 N N . CYS B 2 31 ? 1.845 -5.750 4.593 1.00 0.00 674 CYS A N 5
ATOM 4115 C CA . CYS B 2 31 ? 0.417 -5.503 4.742 1.00 0.00 674 CYS A CA 5
ATOM 4116 C C . CYS B 2 31 ? -0.341 -6.828 4.827 1.00 0.00 674 CYS A C 5
ATOM 4117 O O . CYS B 2 31 ? -0.484 -7.538 3.832 1.00 0.00 674 CYS A O 5
ATOM 4124 N N . SER B 2 32 ? -0.812 -7.157 6.027 1.00 0.00 675 SER A N 5
ATOM 4125 C CA . SER B 2 32 ? -1.542 -8.402 6.254 1.00 0.00 675 SER A CA 5
ATOM 4126 C C . SER B 2 32 ? -2.894 -8.417 5.538 1.00 0.00 675 SER A C 5
ATOM 4127 O O . SER B 2 32 ? -3.554 -9.455 5.476 1.00 0.00 675 SER A O 5
ATOM 4135 N N . GLY B 2 33 ? -3.304 -7.273 4.999 1.00 0.00 676 GLY A N 5
ATOM 4136 C CA . GLY B 2 33 ? -4.575 -7.202 4.300 1.00 0.00 676 GLY A CA 5
ATOM 4137 C C . GLY B 2 33 ? -4.506 -7.818 2.917 1.00 0.00 676 GLY A C 5
ATOM 4138 O O . GLY B 2 33 ? -5.355 -8.631 2.552 1.00 0.00 676 GLY A O 5
ATOM 4142 N N . CYS B 2 34 ? -3.493 -7.440 2.149 1.00 0.00 677 CYS A N 5
ATOM 4143 C CA . CYS B 2 34 ? -3.316 -7.970 0.802 1.00 0.00 677 CYS A CA 5
ATOM 4144 C C . CYS B 2 34 ? -2.088 -8.879 0.723 1.00 0.00 677 CYS A C 5
ATOM 4145 O O . CYS B 2 34 ? -1.897 -9.591 -0.263 1.00 0.00 677 CYS A O 5
ATOM 4152 N N . ASN B 2 35 ? -1.254 -8.845 1.763 1.00 0.00 678 ASN A N 5
ATOM 4153 C CA . ASN B 2 35 ? -0.046 -9.663 1.804 1.00 0.00 678 ASN A CA 5
ATOM 4154 C C . ASN B 2 35 ? 0.884 -9.323 0.641 1.00 0.00 678 ASN A C 5
ATOM 4155 O O . ASN B 2 35 ? 1.697 -10.147 0.224 1.00 0.00 678 ASN A O 5
ATOM 4166 N N . THR B 2 36 ? 0.746 -8.112 0.110 1.00 0.00 679 THR A N 5
ATOM 4167 C CA . THR B 2 36 ? 1.563 -7.677 -1.017 1.00 0.00 679 THR A CA 5
ATOM 4168 C C . THR B 2 36 ? 2.353 -6.410 -0.696 1.00 0.00 679 THR A C 5
ATOM 4169 O O . THR B 2 36 ? 3.492 -6.247 -1.133 1.00 0.00 679 THR A O 5
ATOM 4180 N N . ALA B 2 37 ? 1.732 -5.513 0.060 1.00 0.00 680 ALA A N 5
ATOM 4181 C CA . ALA B 2 37 ? 2.366 -4.253 0.432 1.00 0.00 680 ALA A CA 5
ATOM 4182 C C . ALA B 2 37 ? 3.450 -4.456 1.486 1.00 0.00 680 ALA A C 5
ATOM 4183 O O . ALA B 2 37 ? 3.414 -5.415 2.256 1.00 0.00 680 ALA A O 5
ATOM 4190 N N . ARG B 2 38 ? 4.406 -3.534 1.515 1.00 0.00 681 ARG A N 5
ATOM 4191 C CA . ARG B 2 38 ? 5.501 -3.592 2.475 1.00 0.00 681 ARG A CA 5
ATOM 4192 C C . ARG B 2 38 ? 5.796 -2.204 3.034 1.00 0.00 681 ARG A C 5
ATOM 4193 O O . ARG B 2 38 ? 5.744 -1.211 2.309 1.00 0.00 681 ARG A O 5
ATOM 4214 N N . TYR B 2 39 ? 6.109 -2.140 4.324 1.00 0.00 682 TYR A N 5
ATOM 4215 C CA . TYR B 2 39 ? 6.413 -0.869 4.973 1.00 0.00 682 TYR A CA 5
ATOM 4216 C C . TYR B 2 39 ? 7.353 -1.079 6.156 1.00 0.00 682 TYR A C 5
ATOM 4217 O O . TYR B 2 39 ? 7.316 -2.119 6.810 1.00 0.00 682 TYR A O 5
ATOM 4235 N N . CYS B 2 40 ? 8.196 -0.090 6.425 1.00 0.00 683 CYS A N 5
ATOM 4236 C CA . CYS B 2 40 ? 9.141 -0.182 7.530 1.00 0.00 683 CYS A CA 5
ATOM 4237 C C . CYS B 2 40 ? 8.568 0.433 8.807 1.00 0.00 683 CYS A C 5
ATOM 4238 O O . CYS B 2 40 ? 9.055 0.158 9.904 1.00 0.00 683 CYS A O 5
ATOM 4245 N N . GLY B 2 41 ? 7.536 1.266 8.668 1.00 0.00 684 GLY A N 5
ATOM 4246 C CA . GLY B 2 41 ? 6.939 1.891 9.834 1.00 0.00 684 GLY A CA 5
ATOM 4247 C C . GLY B 2 41 ? 5.458 2.169 9.661 1.00 0.00 684 GLY A C 5
ATOM 4248 O O . GLY B 2 41 ? 4.990 2.413 8.548 1.00 0.00 684 GLY A O 5
ATOM 4252 N N . SER B 2 42 ? 4.721 2.127 10.768 1.00 0.00 685 SER A N 5
ATOM 4253 C CA . SER B 2 42 ? 3.281 2.370 10.748 1.00 0.00 685 SER A CA 5
ATOM 4254 C C . SER B 2 42 ? 2.940 3.655 9.998 1.00 0.00 685 SER A C 5
ATOM 4255 O O . SER B 2 42 ? 1.875 3.765 9.392 1.00 0.00 685 SER A O 5
ATOM 4263 N N . PHE B 2 43 ? 3.847 4.627 10.039 1.00 0.00 686 PHE A N 5
ATOM 4264 C CA . PHE B 2 43 ? 3.626 5.897 9.355 1.00 0.00 686 PHE A CA 5
ATOM 4265 C C . PHE B 2 43 ? 3.774 5.724 7.847 1.00 0.00 686 PHE A C 5
ATOM 4266 O O . PHE B 2 43 ? 3.071 6.368 7.067 1.00 0.00 686 PHE A O 5
ATOM 4283 N N . CYS B 2 44 ? 4.697 4.859 7.440 1.00 0.00 687 CYS A N 5
ATOM 4284 C CA . CYS B 2 44 ? 4.943 4.613 6.024 1.00 0.00 687 CYS A CA 5
ATOM 4285 C C . CYS B 2 44 ? 3.720 4.010 5.344 1.00 0.00 687 CYS A C 5
ATOM 4286 O O . CYS B 2 44 ? 3.370 4.392 4.227 1.00 0.00 687 CYS A O 5
ATOM 4293 N N . GLN B 2 45 ? 3.074 3.066 6.017 1.00 0.00 688 GLN A N 5
ATOM 4294 C CA . GLN B 2 45 ? 1.896 2.417 5.462 1.00 0.00 688 GLN A CA 5
ATOM 4295 C C . GLN B 2 45 ? 0.751 3.415 5.299 1.00 0.00 688 GLN A C 5
ATOM 4296 O O . GLN B 2 45 ? 0.001 3.354 4.326 1.00 0.00 688 GLN A O 5
ATOM 4310 N N . HIS B 2 46 ? 0.622 4.335 6.251 1.00 0.00 689 HIS A N 5
ATOM 4311 C CA . HIS B 2 46 ? -0.430 5.346 6.206 1.00 0.00 689 HIS A CA 5
ATOM 4312 C C . HIS B 2 46 ? -0.176 6.366 5.100 1.00 0.00 689 HIS A C 5
ATOM 4313 O O . HIS B 2 46 ? -1.109 6.833 4.447 1.00 0.00 689 HIS A O 5
ATOM 4328 N N . LYS B 2 47 ? 1.091 6.713 4.900 1.00 0.00 690 LYS A N 5
ATOM 4329 C CA . LYS B 2 47 ? 1.468 7.686 3.878 1.00 0.00 690 LYS A CA 5
ATOM 4330 C C . LYS B 2 47 ? 0.987 7.251 2.497 1.00 0.00 690 LYS A C 5
ATOM 4331 O O . LYS B 2 47 ? 0.318 8.004 1.790 1.00 0.00 690 LYS A O 5
ATOM 4350 N N . ASP B 2 48 ? 1.332 6.023 2.128 1.00 0.00 691 ASP A N 5
ATOM 4351 C CA . ASP B 2 48 ? 0.933 5.480 0.835 1.00 0.00 691 ASP A CA 5
ATOM 4352 C C . ASP B 2 48 ? -0.467 4.872 0.902 1.00 0.00 691 ASP A C 5
ATOM 4353 O O . ASP B 2 48 ? -1.047 4.521 -0.124 1.00 0.00 691 ASP A O 5
ATOM 4362 N N . TRP B 2 49 ? -1.003 4.738 2.117 1.00 0.00 692 TRP A N 5
ATOM 4363 C CA . TRP B 2 49 ? -2.329 4.162 2.315 1.00 0.00 692 TRP A CA 5
ATOM 4364 C C . TRP B 2 49 ? -3.346 4.724 1.324 1.00 0.00 692 TRP A C 5
ATOM 4365 O O . TRP B 2 49 ? -4.131 3.975 0.744 1.00 0.00 692 TRP A O 5
ATOM 4386 N N . GLU B 2 50 ? -3.340 6.043 1.137 1.00 0.00 693 GLU A N 5
ATOM 4387 C CA . GLU B 2 50 ? -4.275 6.690 0.221 1.00 0.00 693 GLU A CA 5
ATOM 4388 C C . GLU B 2 50 ? -4.228 6.048 -1.164 1.00 0.00 693 GLU A C 5
ATOM 4389 O O . GLU B 2 50 ? -5.262 5.851 -1.802 1.00 0.00 693 GLU A O 5
ATOM 4401 N N . LYS B 2 51 ? -3.025 5.726 -1.625 1.00 0.00 694 LYS A N 5
ATOM 4402 C CA . LYS B 2 51 ? -2.849 5.110 -2.933 1.00 0.00 694 LYS A CA 5
ATOM 4403 C C . LYS B 2 51 ? -2.969 3.590 -2.854 1.00 0.00 694 LYS A C 5
ATOM 4404 O O . LYS B 2 51 ? -3.657 2.969 -3.665 1.00 0.00 694 LYS A O 5
ATOM 4423 N N . HIS B 2 52 ? -2.273 2.995 -1.890 1.00 0.00 695 HIS A N 5
ATOM 4424 C CA . HIS B 2 52 ? -2.273 1.546 -1.723 1.00 0.00 695 HIS A CA 5
ATOM 4425 C C . HIS B 2 52 ? -3.672 0.983 -1.477 1.00 0.00 695 HIS A C 5
ATOM 4426 O O . HIS B 2 52 ? -4.017 -0.072 -2.007 1.00 0.00 695 HIS A O 5
ATOM 4440 N N . HIS B 2 53 ? -4.469 1.662 -0.658 1.00 0.00 696 HIS A N 5
ATOM 4441 C CA . HIS B 2 53 ? -5.812 1.196 -0.334 1.00 0.00 696 HIS A CA 5
ATOM 4442 C C . HIS B 2 53 ? -6.656 0.945 -1.580 1.00 0.00 696 HIS A C 5
ATOM 4443 O O . HIS B 2 53 ? -7.520 0.068 -1.571 1.00 0.00 696 HIS A O 5
ATOM 4458 N N . HIS B 2 54 ? -6.397 1.675 -2.665 1.00 0.00 697 HIS A N 5
ATOM 4459 C CA . HIS B 2 54 ? -7.142 1.454 -3.901 1.00 0.00 697 HIS A CA 5
ATOM 4460 C C . HIS B 2 54 ? -6.913 0.028 -4.391 1.00 0.00 697 HIS A C 5
ATOM 4461 O O . HIS B 2 54 ? -7.785 -0.574 -5.020 1.00 0.00 697 HIS A O 5
ATOM 4476 N N . ILE B 2 55 ? -5.723 -0.501 -4.111 1.00 0.00 698 ILE A N 5
ATOM 4477 C CA . ILE B 2 55 ? -5.357 -1.848 -4.535 1.00 0.00 698 ILE A CA 5
ATOM 4478 C C . ILE B 2 55 ? -5.712 -2.889 -3.478 1.00 0.00 698 ILE A C 5
ATOM 4479 O O . ILE B 2 55 ? -6.403 -3.865 -3.765 1.00 0.00 698 ILE A O 5
ATOM 4495 N N . CYS B 2 56 ? -5.216 -2.677 -2.258 1.00 0.00 699 CYS A N 5
ATOM 4496 C CA . CYS B 2 56 ? -5.451 -3.587 -1.136 1.00 0.00 699 CYS A CA 5
ATOM 4497 C C . CYS B 2 56 ? -6.851 -4.195 -1.160 1.00 0.00 699 CYS A C 5
ATOM 4498 O O . CYS B 2 56 ? -7.783 -3.621 -1.726 1.00 0.00 699 CYS A O 5
ATOM 4505 N N . GLY B 2 57 ? -6.985 -5.361 -0.538 1.00 0.00 700 GLY A N 5
ATOM 4506 C CA . GLY B 2 57 ? -8.265 -6.038 -0.488 1.00 0.00 700 GLY A CA 5
ATOM 4507 C C . GLY B 2 57 ? -8.728 -6.507 -1.854 1.00 0.00 700 GLY A C 5
ATOM 4508 O O . GLY B 2 57 ? -9.922 -6.495 -2.150 1.00 0.00 700 GLY A O 5
ATOM 4512 N N . GLN B 2 58 ? -7.779 -6.920 -2.688 1.00 0.00 701 GLN A N 5
ATOM 4513 C CA . GLN B 2 58 ? -8.095 -7.396 -4.030 1.00 0.00 701 GLN A CA 5
ATOM 4514 C C . GLN B 2 58 ? -6.958 -8.247 -4.585 1.00 0.00 701 GLN A C 5
ATOM 4515 O O . GLN B 2 58 ? -6.086 -7.748 -5.295 1.00 0.00 701 GLN A O 5
ATOM 4529 N N . THR B 2 59 ? -6.975 -9.535 -4.259 1.00 0.00 702 THR A N 5
ATOM 4530 C CA . THR B 2 59 ? -5.946 -10.457 -4.726 1.00 0.00 702 THR A CA 5
ATOM 4531 C C . THR B 2 59 ? -5.918 -10.514 -6.250 1.00 0.00 702 THR A C 5
ATOM 4532 O O . THR B 2 59 ? -6.940 -10.311 -6.906 1.00 0.00 702 THR A O 5
ATOM 4543 N N . LEU B 2 60 ? -4.744 -10.792 -6.805 1.00 0.00 703 LEU A N 5
ATOM 4544 C CA . LEU B 2 60 ? -4.584 -10.877 -8.253 1.00 0.00 703 LEU A CA 5
ATOM 4545 C C . LEU B 2 60 ? -4.615 -12.329 -8.720 1.00 0.00 703 LEU A C 5
ATOM 4546 O O . LEU B 2 60 ? -4.060 -13.213 -8.068 1.00 0.00 703 LEU A O 5
ATOM 4562 N N . GLN B 2 61 ? -5.267 -12.566 -9.853 1.00 0.00 704 GLN A N 5
ATOM 4563 C CA . GLN B 2 61 ? -5.371 -13.911 -10.408 1.00 0.00 704 GLN A CA 5
ATOM 4564 C C . GLN B 2 61 ? -6.085 -14.847 -9.437 1.00 0.00 704 GLN A C 5
ATOM 4565 O O . GLN B 2 61 ? -6.341 -14.486 -8.289 1.00 0.00 704 GLN A O 5
ATOM 4579 N N . ALA B 2 62 ? -6.402 -16.048 -9.907 1.00 0.00 705 ALA A N 5
ATOM 4580 C CA . ALA B 2 62 ? -7.087 -17.035 -9.081 1.00 0.00 705 ALA A CA 5
ATOM 4581 C C . ALA B 2 62 ? -6.465 -18.417 -9.248 1.00 0.00 705 ALA A C 5
ATOM 4582 O O . ALA B 2 62 ? -6.169 -19.098 -8.267 1.00 0.00 705 ALA A O 5
ATOM 4589 N N . GLN B 2 63 ? -6.269 -18.824 -10.498 1.00 0.00 706 GLN A N 5
ATOM 4590 C CA . GLN B 2 63 ? -5.682 -20.126 -10.794 1.00 0.00 706 GLN A CA 5
ATOM 4591 C C . GLN B 2 63 ? -4.981 -20.111 -12.149 1.00 0.00 706 GLN A C 5
ATOM 4592 O O . GLN B 2 63 ? -5.491 -20.653 -13.131 1.00 0.00 706 GLN A O 5
ATOM 4606 N N . GLN B 2 64 ? -3.807 -19.487 -12.196 1.00 0.00 707 GLN A N 5
ATOM 4607 C CA . GLN B 2 64 ? -3.036 -19.402 -13.430 1.00 0.00 707 GLN A CA 5
ATOM 4608 C C . GLN B 2 64 ? -3.825 -18.679 -14.517 1.00 0.00 707 GLN A C 5
ATOM 4609 O O . GLN B 2 64 ? -4.927 -18.176 -14.211 1.00 0.00 707 GLN A O 5
ATOM 4626 N N . THR A 1 5 ? -9.809 12.282 6.205 1.00 0.00 1101 THR B N 6
ATOM 4627 C CA . THR A 1 5 ? -8.932 11.126 6.529 1.00 0.00 1101 THR B CA 6
ATOM 4628 C C . THR A 1 5 ? -9.453 9.843 5.891 1.00 0.00 1101 THR B C 6
ATOM 4629 O O . THR A 1 5 ? -10.643 9.722 5.598 1.00 0.00 1101 THR B O 6
ATOM 4640 N N . ILE A 1 6 ? -8.555 8.886 5.680 1.00 0.00 1102 ILE B N 6
ATOM 4641 C CA . ILE A 1 6 ? -8.924 7.611 5.078 1.00 0.00 1102 ILE B CA 6
ATOM 4642 C C . ILE A 1 6 ? -9.224 6.569 6.149 1.00 0.00 1102 ILE B C 6
ATOM 4643 O O . ILE A 1 6 ? -8.805 6.709 7.299 1.00 0.00 1102 ILE B O 6
ATOM 4659 N N . SER A 1 7 ? -9.947 5.521 5.766 1.00 0.00 1103 SER B N 6
ATOM 4660 C CA . SER A 1 7 ? -10.296 4.455 6.696 1.00 0.00 1103 SER B CA 6
ATOM 4661 C C . SER A 1 7 ? -9.043 3.844 7.316 1.00 0.00 1103 SER B C 6
ATOM 4662 O O . SER A 1 7 ? -7.944 3.979 6.778 1.00 0.00 1103 SER B O 6
ATOM 4670 N N . ASN A 1 8 ? -9.214 3.174 8.450 1.00 0.00 1104 ASN B N 6
ATOM 4671 C CA . ASN A 1 8 ? -8.095 2.546 9.142 1.00 0.00 1104 ASN B CA 6
ATOM 4672 C C . ASN A 1 8 ? -7.663 1.262 8.434 1.00 0.00 1104 ASN B C 6
ATOM 4673 O O . ASN A 1 8 ? -8.406 0.282 8.408 1.00 0.00 1104 ASN B O 6
ATOM 4684 N N . PRO A 1 9 ? -6.450 1.247 7.848 1.00 0.00 1105 PRO B N 6
ATOM 4685 C CA . PRO A 1 9 ? -5.933 0.069 7.143 1.00 0.00 1105 PRO B CA 6
ATOM 4686 C C . PRO A 1 9 ? -5.710 -1.115 8.078 1.00 0.00 1105 PRO B C 6
ATOM 4687 O O . PRO A 1 9 ? -5.817 -0.984 9.298 1.00 0.00 1105 PRO B O 6
ATOM 4698 N N . PRO A 1 10 ? -5.395 -2.293 7.515 1.00 0.00 1106 PRO B N 6
ATOM 4699 C CA . PRO A 1 10 ? -5.154 -3.506 8.301 1.00 0.00 1106 PRO B CA 6
ATOM 4700 C C . PRO A 1 10 ? -3.801 -3.479 9.008 1.00 0.00 1106 PRO B C 6
ATOM 4701 O O . PRO A 1 10 ? -2.973 -2.606 8.745 1.00 0.00 1106 PRO B O 6
ATOM 4712 N N . PRO A 1 11 ? -3.558 -4.438 9.917 1.00 0.00 1107 PRO B N 6
ATOM 4713 C CA . PRO A 1 11 ? -2.297 -4.518 10.660 1.00 0.00 1107 PRO B CA 6
ATOM 4714 C C . PRO A 1 11 ? -1.133 -4.956 9.779 1.00 0.00 1107 PRO B C 6
ATOM 4715 O O . PRO A 1 11 ? -1.331 -5.596 8.746 1.00 0.00 1107 PRO B O 6
ATOM 4726 N N . LEU A 1 12 ? 0.081 -4.609 10.194 1.00 0.00 1108 LEU B N 6
ATOM 4727 C CA . LEU A 1 12 ? 1.276 -4.968 9.440 1.00 0.00 1108 LEU B CA 6
ATOM 4728 C C . LEU A 1 12 ? 1.910 -6.239 9.997 1.00 0.00 1108 LEU B C 6
ATOM 4729 O O . LEU A 1 12 ? 1.877 -6.484 11.203 1.00 0.00 1108 LEU B O 6
ATOM 4745 N N . ILE A 1 13 ? 2.489 -7.045 9.111 1.00 0.00 1109 ILE B N 6
ATOM 4746 C CA . ILE A 1 13 ? 3.135 -8.289 9.516 1.00 0.00 1109 ILE B CA 6
ATOM 4747 C C . ILE A 1 13 ? 4.634 -8.241 9.235 1.00 0.00 1109 ILE B C 6
ATOM 4748 O O . ILE A 1 13 ? 5.056 -8.024 8.100 1.00 0.00 1109 ILE B O 6
ATOM 4764 N N . SER A 1 14 ? 5.434 -8.444 10.277 1.00 0.00 1110 SER B N 6
ATOM 4765 C CA . SER A 1 14 ? 6.885 -8.424 10.137 1.00 0.00 1110 SER B CA 6
ATOM 4766 C C . SER A 1 14 ? 7.405 -9.775 9.661 1.00 0.00 1110 SER B C 6
ATOM 4767 O O . SER A 1 14 ? 7.086 -10.813 10.239 1.00 0.00 1110 SER B O 6
ATOM 4775 N N . SER A 1 15 ? 8.209 -9.753 8.602 1.00 0.00 1111 SER B N 6
ATOM 4776 C CA . SER A 1 15 ? 8.774 -10.979 8.047 1.00 0.00 1111 SER B CA 6
ATOM 4777 C C . SER A 1 15 ? 10.298 -10.918 8.033 1.00 0.00 1111 SER B C 6
ATOM 4778 O O . SER A 1 15 ? 10.889 -10.070 7.367 1.00 0.00 1111 SER B O 6
ATOM 4786 N N . ALA A 1 16 ? 10.927 -11.823 8.775 1.00 0.00 1112 ALA B N 6
ATOM 4787 C CA . ALA A 1 16 ? 12.383 -11.872 8.849 1.00 0.00 1112 ALA B CA 6
ATOM 4788 C C . ALA A 1 16 ? 12.864 -13.248 9.299 1.00 0.00 1112 ALA B C 6
ATOM 4789 O O . ALA A 1 16 ? 13.438 -13.396 10.378 1.00 0.00 1112 ALA B O 6
ATOM 4796 N N . LYS A 1 17 ? 12.626 -14.254 8.464 1.00 0.00 1113 LYS B N 6
ATOM 4797 C CA . LYS A 1 17 ? 13.035 -15.620 8.774 1.00 0.00 1113 LYS B CA 6
ATOM 4798 C C . LYS A 1 17 ? 14.267 -16.015 7.967 1.00 0.00 1113 LYS B C 6
ATOM 4799 O O . LYS A 1 17 ? 14.346 -15.753 6.767 1.00 0.00 1113 LYS B O 6
ATOM 4818 N N . ASP B 2 15 ? 8.974 -13.435 -0.080 1.00 0.00 658 ASP A N 6
ATOM 4819 C CA . ASP B 2 15 ? 9.236 -12.412 -1.085 1.00 0.00 658 ASP A CA 6
ATOM 4820 C C . ASP B 2 15 ? 10.728 -12.324 -1.395 1.00 0.00 658 ASP A C 6
ATOM 4821 O O . ASP B 2 15 ? 11.567 -12.521 -0.516 1.00 0.00 658 ASP A O 6
ATOM 4830 N N . SER B 2 16 ? 11.050 -12.024 -2.649 1.00 0.00 659 SER A N 6
ATOM 4831 C CA . SER B 2 16 ? 12.440 -11.908 -3.073 1.00 0.00 659 SER A CA 6
ATOM 4832 C C . SER B 2 16 ? 12.815 -10.450 -3.314 1.00 0.00 659 SER A C 6
ATOM 4833 O O . SER B 2 16 ? 13.650 -10.143 -4.164 1.00 0.00 659 SER A O 6
ATOM 4841 N N . SER B 2 17 ? 12.191 -9.552 -2.556 1.00 0.00 660 SER A N 6
ATOM 4842 C CA . SER B 2 17 ? 12.458 -8.124 -2.685 1.00 0.00 660 SER A CA 6
ATOM 4843 C C . SER B 2 17 ? 12.045 -7.378 -1.420 1.00 0.00 660 SER A C 6
ATOM 4844 O O . SER B 2 17 ? 10.979 -7.630 -0.861 1.00 0.00 660 SER A O 6
ATOM 4852 N N . GLU B 2 18 ? 12.898 -6.460 -0.976 1.00 0.00 661 GLU A N 6
ATOM 4853 C CA . GLU B 2 18 ? 12.621 -5.677 0.223 1.00 0.00 661 GLU A CA 6
ATOM 4854 C C . GLU B 2 18 ? 12.779 -4.185 -0.053 1.00 0.00 661 GLU A C 6
ATOM 4855 O O . GLU B 2 18 ? 13.868 -3.718 -0.386 1.00 0.00 661 GLU A O 6
ATOM 4867 N N . SER B 2 19 ? 11.686 -3.443 0.090 1.00 0.00 662 SER A N 6
ATOM 4868 C CA . SER B 2 19 ? 11.707 -2.003 -0.142 1.00 0.00 662 SER A CA 6
ATOM 4869 C C . SER B 2 19 ? 10.390 -1.361 0.279 1.00 0.00 662 SER A C 6
ATOM 4870 O O . SER B 2 19 ? 9.313 -1.827 -0.094 1.00 0.00 662 SER A O 6
ATOM 4878 N N . CYS B 2 20 ? 10.486 -0.291 1.061 1.00 0.00 663 CYS A N 6
ATOM 4879 C CA . CYS B 2 20 ? 9.308 0.421 1.541 1.00 0.00 663 CYS A CA 6
ATOM 4880 C C . CYS B 2 20 ? 8.545 1.064 0.387 1.00 0.00 663 CYS A C 6
ATOM 4881 O O . CYS B 2 20 ? 9.112 1.822 -0.399 1.00 0.00 663 CYS A O 6
ATOM 4888 N N . TRP B 2 21 ? 7.257 0.755 0.293 1.00 0.00 664 TRP A N 6
ATOM 4889 C CA . TRP B 2 21 ? 6.415 1.303 -0.765 1.00 0.00 664 TRP A CA 6
ATOM 4890 C C . TRP B 2 21 ? 6.321 2.827 -0.676 1.00 0.00 664 TRP A C 6
ATOM 4891 O O . TRP B 2 21 ? 5.983 3.496 -1.654 1.00 0.00 664 TRP A O 6
ATOM 4912 N N . ASN B 2 22 ? 6.608 3.369 0.507 1.00 0.00 665 ASN A N 6
ATOM 4913 C CA . ASN B 2 22 ? 6.543 4.813 0.730 1.00 0.00 665 ASN A CA 6
ATOM 4914 C C . ASN B 2 22 ? 7.938 5.440 0.766 1.00 0.00 665 ASN A C 6
ATOM 4915 O O . ASN B 2 22 ? 8.264 6.297 -0.055 1.00 0.00 665 ASN A O 6
ATOM 4926 N N . CYS B 2 23 ? 8.750 5.020 1.733 1.00 0.00 666 CYS A N 6
ATOM 4927 C CA . CYS B 2 23 ? 10.101 5.555 1.887 1.00 0.00 666 CYS A CA 6
ATOM 4928 C C . CYS B 2 23 ? 10.908 5.424 0.599 1.00 0.00 666 CYS A C 6
ATOM 4929 O O . CYS B 2 23 ? 11.341 6.425 0.027 1.00 0.00 666 CYS A O 6
ATOM 4936 N N . GLY B 2 24 ? 11.115 4.191 0.144 1.00 0.00 667 GLY A N 6
ATOM 4937 C CA . GLY B 2 24 ? 11.876 3.972 -1.072 1.00 0.00 667 GLY A CA 6
ATOM 4938 C C . GLY B 2 24 ? 13.290 3.504 -0.789 1.00 0.00 667 GLY A C 6
ATOM 4939 O O . GLY B 2 24 ? 14.187 3.686 -1.611 1.00 0.00 667 GLY A O 6
ATOM 4943 N N . ARG B 2 25 ? 13.488 2.899 0.380 1.00 0.00 668 ARG A N 6
ATOM 4944 C CA . ARG B 2 25 ? 14.802 2.402 0.770 1.00 0.00 668 ARG A CA 6
ATOM 4945 C C . ARG B 2 25 ? 14.729 0.936 1.185 1.00 0.00 668 ARG A C 6
ATOM 4946 O O . ARG B 2 25 ? 15.340 0.073 0.554 1.00 0.00 668 ARG A O 6
ATOM 4967 N N . LYS B 2 26 ? 13.980 0.661 2.247 1.00 0.00 669 LYS A N 6
ATOM 4968 C CA . LYS B 2 26 ? 13.832 -0.704 2.740 1.00 0.00 669 LYS A CA 6
ATOM 4969 C C . LYS B 2 26 ? 12.604 -0.837 3.640 1.00 0.00 669 LYS A C 6
ATOM 4970 O O . LYS B 2 26 ? 12.178 0.127 4.277 1.00 0.00 669 LYS A O 6
ATOM 4989 N N . ALA B 2 27 ? 12.046 -2.042 3.688 1.00 0.00 670 ALA A N 6
ATOM 4990 C CA . ALA B 2 27 ? 10.870 -2.314 4.510 1.00 0.00 670 ALA A CA 6
ATOM 4991 C C . ALA B 2 27 ? 10.948 -3.704 5.135 1.00 0.00 670 ALA A C 6
ATOM 4992 O O . ALA B 2 27 ? 11.455 -4.641 4.519 1.00 0.00 670 ALA A O 6
ATOM 4999 N N . SER B 2 28 ? 10.456 -3.830 6.365 1.00 0.00 671 SER A N 6
ATOM 5000 C CA . SER B 2 28 ? 10.483 -5.105 7.075 1.00 0.00 671 SER A CA 6
ATOM 5001 C C . SER B 2 28 ? 9.079 -5.580 7.452 1.00 0.00 671 SER A C 6
ATOM 5002 O O . SER B 2 28 ? 8.912 -6.684 7.972 1.00 0.00 671 SER A O 6
ATOM 5010 N N . GLU B 2 29 ? 8.070 -4.752 7.191 1.00 0.00 672 GLU A N 6
ATOM 5011 C CA . GLU B 2 29 ? 6.692 -5.115 7.511 1.00 0.00 672 GLU A CA 6
ATOM 5012 C C . GLU B 2 29 ? 5.898 -5.378 6.236 1.00 0.00 672 GLU A C 6
ATOM 5013 O O . GLU B 2 29 ? 6.276 -4.931 5.153 1.00 0.00 672 GLU A O 6
ATOM 5025 N N . THR B 2 30 ? 4.807 -6.123 6.372 1.00 0.00 673 THR A N 6
ATOM 5026 C CA . THR B 2 30 ? 3.971 -6.471 5.229 1.00 0.00 673 THR A CA 6
ATOM 5027 C C . THR B 2 30 ? 2.490 -6.264 5.533 1.00 0.00 673 THR A C 6
ATOM 5028 O O . THR B 2 30 ? 2.018 -6.576 6.624 1.00 0.00 673 THR A O 6
ATOM 5039 N N . CYS B 2 31 ? 1.759 -5.738 4.558 1.00 0.00 674 CYS A N 6
ATOM 5040 C CA . CYS B 2 31 ? 0.330 -5.502 4.718 1.00 0.00 674 CYS A CA 6
ATOM 5041 C C . CYS B 2 31 ? -0.418 -6.831 4.803 1.00 0.00 674 CYS A C 6
ATOM 5042 O O . CYS B 2 31 ? -0.566 -7.534 3.805 1.00 0.00 674 CYS A O 6
ATOM 5049 N N . SER B 2 32 ? -0.873 -7.174 6.006 1.00 0.00 675 SER A N 6
ATOM 5050 C CA . SER B 2 32 ? -1.589 -8.427 6.231 1.00 0.00 675 SER A CA 6
ATOM 5051 C C . SER B 2 32 ? -2.956 -8.446 5.547 1.00 0.00 675 SER A C 6
ATOM 5052 O O . SER B 2 32 ? -3.612 -9.486 5.494 1.00 0.00 675 SER A O 6
ATOM 5060 N N . GLY B 2 33 ? -3.386 -7.300 5.025 1.00 0.00 676 GLY A N 6
ATOM 5061 C CA . GLY B 2 33 ? -4.674 -7.233 4.356 1.00 0.00 676 GLY A CA 6
ATOM 5062 C C . GLY B 2 33 ? -4.621 -7.780 2.944 1.00 0.00 676 GLY A C 6
ATOM 5063 O O . GLY B 2 33 ? -5.493 -8.547 2.535 1.00 0.00 676 GLY A O 6
ATOM 5067 N N . CYS B 2 34 ? -3.594 -7.390 2.199 1.00 0.00 677 CYS A N 6
ATOM 5068 C CA . CYS B 2 34 ? -3.425 -7.849 0.826 1.00 0.00 677 CYS A CA 6
ATOM 5069 C C . CYS B 2 34 ? -2.213 -8.773 0.700 1.00 0.00 677 CYS A C 6
ATOM 5070 O O . CYS B 2 34 ? -2.053 -9.468 -0.302 1.00 0.00 677 CYS A O 6
ATOM 5077 N N . ASN B 2 35 ? -1.357 -8.771 1.723 1.00 0.00 678 ASN A N 6
ATOM 5078 C CA . ASN B 2 35 ? -0.159 -9.603 1.726 1.00 0.00 678 ASN A CA 6
ATOM 5079 C C . ASN B 2 35 ? 0.762 -9.241 0.563 1.00 0.00 678 ASN A C 6
ATOM 5080 O O . ASN B 2 35 ? 1.571 -10.058 0.124 1.00 0.00 678 ASN A O 6
ATOM 5091 N N . THR B 2 36 ? 0.622 -8.019 0.056 1.00 0.00 679 THR A N 6
ATOM 5092 C CA . THR B 2 36 ? 1.434 -7.565 -1.068 1.00 0.00 679 THR A CA 6
ATOM 5093 C C . THR B 2 36 ? 2.239 -6.313 -0.724 1.00 0.00 679 THR A C 6
ATOM 5094 O O . THR B 2 36 ? 3.374 -6.150 -1.171 1.00 0.00 679 THR A O 6
ATOM 5105 N N . ALA B 2 37 ? 1.634 -5.430 0.059 1.00 0.00 680 ALA A N 6
ATOM 5106 C CA . ALA B 2 37 ? 2.281 -4.183 0.453 1.00 0.00 680 ALA A CA 6
ATOM 5107 C C . ALA B 2 37 ? 3.370 -4.410 1.495 1.00 0.00 680 ALA A C 6
ATOM 5108 O O . ALA B 2 37 ? 3.331 -5.375 2.256 1.00 0.00 680 ALA A O 6
ATOM 5115 N N . ARG B 2 38 ? 4.335 -3.496 1.526 1.00 0.00 681 ARG A N 6
ATOM 5116 C CA . ARG B 2 38 ? 5.435 -3.570 2.478 1.00 0.00 681 ARG A CA 6
ATOM 5117 C C . ARG B 2 38 ? 5.743 -2.187 3.044 1.00 0.00 681 ARG A C 6
ATOM 5118 O O . ARG B 2 38 ? 5.701 -1.190 2.322 1.00 0.00 681 ARG A O 6
ATOM 5139 N N . TYR B 2 39 ? 6.056 -2.130 4.334 1.00 0.00 682 TYR A N 6
ATOM 5140 C CA . TYR B 2 39 ? 6.373 -0.864 4.986 1.00 0.00 682 TYR A CA 6
ATOM 5141 C C . TYR B 2 39 ? 7.300 -1.087 6.176 1.00 0.00 682 TYR A C 6
ATOM 5142 O O . TYR B 2 39 ? 7.245 -2.129 6.828 1.00 0.00 682 TYR A O 6
ATOM 5160 N N . CYS B 2 40 ? 8.150 -0.108 6.458 1.00 0.00 683 CYS A N 6
ATOM 5161 C CA . CYS B 2 40 ? 9.082 -0.214 7.575 1.00 0.00 683 CYS A CA 6
ATOM 5162 C C . CYS B 2 40 ? 8.490 0.387 8.850 1.00 0.00 683 CYS A C 6
ATOM 5163 O O . CYS B 2 40 ? 8.956 0.097 9.952 1.00 0.00 683 CYS A O 6
ATOM 5170 N N . GLY B 2 41 ? 7.463 1.226 8.702 1.00 0.00 684 GLY A N 6
ATOM 5171 C CA . GLY B 2 41 ? 6.844 1.841 9.863 1.00 0.00 684 GLY A CA 6
ATOM 5172 C C . GLY B 2 41 ? 5.382 2.179 9.645 1.00 0.00 684 GLY A C 6
ATOM 5173 O O . GLY B 2 41 ? 4.953 2.419 8.516 1.00 0.00 684 GLY A O 6
ATOM 5177 N N . SER B 2 42 ? 4.613 2.194 10.733 1.00 0.00 685 SER A N 6
ATOM 5178 C CA . SER B 2 42 ? 3.185 2.500 10.668 1.00 0.00 685 SER A CA 6
ATOM 5179 C C . SER B 2 42 ? 2.926 3.821 9.942 1.00 0.00 685 SER A C 6
ATOM 5180 O O . SER B 2 42 ? 1.831 4.050 9.430 1.00 0.00 685 SER A O 6
ATOM 5188 N N . PHE B 2 43 ? 3.936 4.684 9.893 1.00 0.00 686 PHE A N 6
ATOM 5189 C CA . PHE B 2 43 ? 3.802 5.969 9.217 1.00 0.00 686 PHE A CA 6
ATOM 5190 C C . PHE B 2 43 ? 3.862 5.776 7.704 1.00 0.00 686 PHE A C 6
ATOM 5191 O O . PHE B 2 43 ? 3.113 6.402 6.955 1.00 0.00 686 PHE A O 6
ATOM 5208 N N . CYS B 2 44 ? 4.771 4.912 7.269 1.00 0.00 687 CYS A N 6
ATOM 5209 C CA . CYS B 2 44 ? 4.954 4.635 5.848 1.00 0.00 687 CYS A CA 6
ATOM 5210 C C . CYS B 2 44 ? 3.706 4.013 5.232 1.00 0.00 687 CYS A C 6
ATOM 5211 O O . CYS B 2 44 ? 3.278 4.406 4.147 1.00 0.00 687 CYS A O 6
ATOM 5218 N N . GLN B 2 45 ? 3.125 3.041 5.926 1.00 0.00 688 GLN A N 6
ATOM 5219 C CA . GLN B 2 45 ? 1.926 2.376 5.432 1.00 0.00 688 GLN A CA 6
ATOM 5220 C C . GLN B 2 45 ? 0.779 3.372 5.290 1.00 0.00 688 GLN A C 6
ATOM 5221 O O . GLN B 2 45 ? 0.045 3.348 4.303 1.00 0.00 688 GLN A O 6
ATOM 5235 N N . HIS B 2 46 ? 0.633 4.250 6.275 1.00 0.00 689 HIS A N 6
ATOM 5236 C CA . HIS B 2 46 ? -0.420 5.258 6.253 1.00 0.00 689 HIS A CA 6
ATOM 5237 C C . HIS B 2 46 ? -0.163 6.302 5.168 1.00 0.00 689 HIS A C 6
ATOM 5238 O O . HIS B 2 46 ? -1.093 6.785 4.526 1.00 0.00 689 HIS A O 6
ATOM 5253 N N . LYS B 2 47 ? 1.106 6.650 4.976 1.00 0.00 690 LYS A N 6
ATOM 5254 C CA . LYS B 2 47 ? 1.486 7.644 3.975 1.00 0.00 690 LYS A CA 6
ATOM 5255 C C . LYS B 2 47 ? 1.004 7.240 2.583 1.00 0.00 690 LYS A C 6
ATOM 5256 O O . LYS B 2 47 ? 0.336 8.011 1.895 1.00 0.00 690 LYS A O 6
ATOM 5275 N N . ASP B 2 48 ? 1.344 6.021 2.183 1.00 0.00 691 ASP A N 6
ATOM 5276 C CA . ASP B 2 48 ? 0.941 5.512 0.876 1.00 0.00 691 ASP A CA 6
ATOM 5277 C C . ASP B 2 48 ? -0.462 4.908 0.930 1.00 0.00 691 ASP A C 6
ATOM 5278 O O . ASP B 2 48 ? -1.037 4.568 -0.103 1.00 0.00 691 ASP A O 6
ATOM 5287 N N . TRP B 2 49 ? -1.003 4.767 2.139 1.00 0.00 692 TRP A N 6
ATOM 5288 C CA . TRP B 2 49 ? -2.332 4.193 2.328 1.00 0.00 692 TRP A CA 6
ATOM 5289 C C . TRP B 2 49 ? -3.345 4.764 1.338 1.00 0.00 692 TRP A C 6
ATOM 5290 O O . TRP B 2 49 ? -4.141 4.021 0.763 1.00 0.00 692 TRP A O 6
ATOM 5311 N N . GLU B 2 50 ? -3.327 6.082 1.147 1.00 0.00 693 GLU A N 6
ATOM 5312 C CA . GLU B 2 50 ? -4.261 6.735 0.233 1.00 0.00 693 GLU A CA 6
ATOM 5313 C C . GLU B 2 50 ? -4.227 6.088 -1.150 1.00 0.00 693 GLU A C 6
ATOM 5314 O O . GLU B 2 50 ? -5.267 5.877 -1.773 1.00 0.00 693 GLU A O 6
ATOM 5326 N N . LYS B 2 51 ? -3.028 5.775 -1.628 1.00 0.00 694 LYS A N 6
ATOM 5327 C CA . LYS B 2 51 ? -2.869 5.154 -2.934 1.00 0.00 694 LYS A CA 6
ATOM 5328 C C . LYS B 2 51 ? -2.971 3.634 -2.840 1.00 0.00 694 LYS A C 6
ATOM 5329 O O . LYS B 2 51 ? -3.656 2.996 -3.639 1.00 0.00 694 LYS A O 6
ATOM 5348 N N . HIS B 2 52 ? -2.261 3.059 -1.876 1.00 0.00 695 HIS A N 6
ATOM 5349 C CA . HIS B 2 52 ? -2.242 1.612 -1.696 1.00 0.00 695 HIS A CA 6
ATOM 5350 C C . HIS B 2 52 ? -3.632 1.033 -1.432 1.00 0.00 695 HIS A C 6
ATOM 5351 O O . HIS B 2 52 ? -3.956 -0.045 -1.926 1.00 0.00 695 HIS A O 6
ATOM 5365 N N . HIS B 2 53 ? -4.442 1.722 -0.637 1.00 0.00 696 HIS A N 6
ATOM 5366 C CA . HIS B 2 53 ? -5.776 1.236 -0.301 1.00 0.00 696 HIS A CA 6
ATOM 5367 C C . HIS B 2 53 ? -6.606 0.920 -1.540 1.00 0.00 696 HIS A C 6
ATOM 5368 O O . HIS B 2 53 ? -7.458 0.032 -1.499 1.00 0.00 696 HIS A O 6
ATOM 5383 N N . HIS B 2 54 ? -6.354 1.612 -2.651 1.00 0.00 697 HIS A N 6
ATOM 5384 C CA . HIS B 2 54 ? -7.092 1.336 -3.880 1.00 0.00 697 HIS A CA 6
ATOM 5385 C C . HIS B 2 54 ? -6.870 -0.110 -4.324 1.00 0.00 697 HIS A C 6
ATOM 5386 O O . HIS B 2 54 ? -7.747 -0.721 -4.935 1.00 0.00 697 HIS A O 6
ATOM 5401 N N . ILE B 2 55 ? -5.680 -0.641 -4.041 1.00 0.00 698 ILE A N 6
ATOM 5402 C CA . ILE B 2 55 ? -5.335 -2.004 -4.443 1.00 0.00 698 ILE A CA 6
ATOM 5403 C C . ILE B 2 55 ? -5.346 -2.995 -3.282 1.00 0.00 698 ILE A C 6
ATOM 5404 O O . ILE B 2 55 ? -5.129 -4.188 -3.488 1.00 0.00 698 ILE A O 6
ATOM 5420 N N . CYS B 2 56 ? -5.581 -2.516 -2.066 1.00 0.00 699 CYS A N 6
ATOM 5421 C CA . CYS B 2 56 ? -5.592 -3.393 -0.902 1.00 0.00 699 CYS A CA 6
ATOM 5422 C C . CYS B 2 56 ? -6.712 -4.421 -0.995 1.00 0.00 699 CYS A C 6
ATOM 5423 O O . CYS B 2 56 ? -7.875 -4.117 -0.726 1.00 0.00 699 CYS A O 6
ATOM 5430 N N . GLY B 2 57 ? -6.349 -5.645 -1.373 1.00 0.00 700 GLY A N 6
ATOM 5431 C CA . GLY B 2 57 ? -7.326 -6.712 -1.492 1.00 0.00 700 GLY A CA 6
ATOM 5432 C C . GLY B 2 57 ? -8.254 -6.795 -0.293 1.00 0.00 700 GLY A C 6
ATOM 5433 O O . GLY B 2 57 ? -9.390 -7.255 -0.411 1.00 0.00 700 GLY A O 6
ATOM 5437 N N . GLN B 2 58 ? -7.769 -6.347 0.861 1.00 0.00 701 GLN A N 6
ATOM 5438 C CA . GLN B 2 58 ? -8.561 -6.370 2.086 1.00 0.00 701 GLN A CA 6
ATOM 5439 C C . GLN B 2 58 ? -8.859 -7.802 2.518 1.00 0.00 701 GLN A C 6
ATOM 5440 O O . GLN B 2 58 ? -9.531 -8.548 1.806 1.00 0.00 701 GLN A O 6
ATOM 5454 N N . THR B 2 59 ? -8.355 -8.178 3.689 1.00 0.00 702 THR A N 6
ATOM 5455 C CA . THR B 2 59 ? -8.568 -9.520 4.218 1.00 0.00 702 THR A CA 6
ATOM 5456 C C . THR B 2 59 ? -8.008 -10.576 3.270 1.00 0.00 702 THR A C 6
ATOM 5457 O O . THR B 2 59 ? -7.794 -10.311 2.087 1.00 0.00 702 THR A O 6
ATOM 5468 N N . LEU B 2 60 ? -7.772 -11.772 3.798 1.00 0.00 703 LEU A N 6
ATOM 5469 C CA . LEU B 2 60 ? -7.237 -12.868 3.000 1.00 0.00 703 LEU A CA 6
ATOM 5470 C C . LEU B 2 60 ? -8.353 -13.799 2.537 1.00 0.00 703 LEU A C 6
ATOM 5471 O O . LEU B 2 60 ? -9.530 -13.549 2.795 1.00 0.00 703 LEU A O 6
ATOM 5487 N N . GLN B 2 61 ? -7.975 -14.875 1.853 1.00 0.00 704 GLN A N 6
ATOM 5488 C CA . GLN B 2 61 ? -8.945 -15.844 1.353 1.00 0.00 704 GLN A CA 6
ATOM 5489 C C . GLN B 2 61 ? -9.870 -15.207 0.322 1.00 0.00 704 GLN A C 6
ATOM 5490 O O . GLN B 2 61 ? -9.957 -13.983 0.223 1.00 0.00 704 GLN A O 6
ATOM 5504 N N . ALA B 2 62 ? -10.559 -16.045 -0.446 1.00 0.00 705 ALA A N 6
ATOM 5505 C CA . ALA B 2 62 ? -11.477 -15.563 -1.471 1.00 0.00 705 ALA A CA 6
ATOM 5506 C C . ALA B 2 62 ? -12.721 -14.942 -0.844 1.00 0.00 705 ALA A C 6
ATOM 5507 O O . ALA B 2 62 ? -13.078 -15.253 0.291 1.00 0.00 705 ALA A O 6
ATOM 5514 N N . GLN B 2 63 ? -13.378 -14.062 -1.595 1.00 0.00 706 GLN A N 6
ATOM 5515 C CA . GLN B 2 63 ? -14.583 -13.397 -1.114 1.00 0.00 706 GLN A CA 6
ATOM 5516 C C . GLN B 2 63 ? -15.177 -12.500 -2.195 1.00 0.00 706 GLN A C 6
ATOM 5517 O O . GLN B 2 63 ? -14.474 -12.059 -3.104 1.00 0.00 706 GLN A O 6
ATOM 5531 N N . GLN B 2 64 ? -16.474 -12.234 -2.088 1.00 0.00 707 GLN A N 6
ATOM 5532 C CA . GLN B 2 64 ? -17.163 -11.389 -3.058 1.00 0.00 707 GLN A CA 6
ATOM 5533 C C . GLN B 2 64 ? -16.673 -9.947 -2.968 1.00 0.00 707 GLN A C 6
ATOM 5534 O O . GLN B 2 64 ? -16.605 -9.278 -4.021 1.00 0.00 707 GLN A O 6
ATOM 5551 N N . THR A 1 5 ? -6.841 9.446 7.594 1.00 0.00 1101 THR B N 7
ATOM 5552 C CA . THR A 1 5 ? -6.436 9.106 6.205 1.00 0.00 1101 THR B CA 7
ATOM 5553 C C . THR A 1 5 ? -7.352 8.045 5.606 1.00 0.00 1101 THR B C 7
ATOM 5554 O O . THR A 1 5 ? -7.107 6.847 5.749 1.00 0.00 1101 THR B O 7
ATOM 5565 N N . ILE A 1 6 ? -8.409 8.494 4.934 1.00 0.00 1102 ILE B N 7
ATOM 5566 C CA . ILE A 1 6 ? -9.363 7.590 4.310 1.00 0.00 1102 ILE B CA 7
ATOM 5567 C C . ILE A 1 6 ? -10.021 6.678 5.343 1.00 0.00 1102 ILE B C 7
ATOM 5568 O O . ILE A 1 6 ? -11.129 6.947 5.808 1.00 0.00 1102 ILE B O 7
ATOM 5584 N N . SER A 1 7 ? -9.332 5.602 5.700 1.00 0.00 1103 SER B N 7
ATOM 5585 C CA . SER A 1 7 ? -9.849 4.652 6.678 1.00 0.00 1103 SER B CA 7
ATOM 5586 C C . SER A 1 7 ? -8.708 3.979 7.434 1.00 0.00 1103 SER B C 7
ATOM 5587 O O . SER A 1 7 ? -7.540 4.317 7.246 1.00 0.00 1103 SER B O 7
ATOM 5595 N N . ASN A 1 8 ? -9.056 3.024 8.290 1.00 0.00 1104 ASN B N 7
ATOM 5596 C CA . ASN A 1 8 ? -8.061 2.303 9.074 1.00 0.00 1104 ASN B CA 7
ATOM 5597 C C . ASN A 1 8 ? -7.698 0.977 8.407 1.00 0.00 1104 ASN B C 7
ATOM 5598 O O . ASN A 1 8 ? -8.476 0.023 8.447 1.00 0.00 1104 ASN B O 7
ATOM 5609 N N . PRO A 1 9 ? -6.510 0.896 7.782 1.00 0.00 1105 PRO B N 7
ATOM 5610 C CA . PRO A 1 9 ? -6.057 -0.323 7.106 1.00 0.00 1105 PRO B CA 7
ATOM 5611 C C . PRO A 1 9 ? -5.702 -1.437 8.089 1.00 0.00 1105 PRO B C 7
ATOM 5612 O O . PRO A 1 9 ? -5.435 -1.178 9.263 1.00 0.00 1105 PRO B O 7
ATOM 5623 N N . PRO A 1 10 ? -5.691 -2.695 7.617 1.00 0.00 1106 PRO B N 7
ATOM 5624 C CA . PRO A 1 10 ? -5.363 -3.853 8.458 1.00 0.00 1106 PRO B CA 7
ATOM 5625 C C . PRO A 1 10 ? -3.998 -3.711 9.128 1.00 0.00 1106 PRO B C 7
ATOM 5626 O O . PRO A 1 10 ? -3.253 -2.773 8.845 1.00 0.00 1106 PRO B O 7
ATOM 5637 N N . PRO A 1 11 ? -3.652 -4.645 10.032 1.00 0.00 1107 PRO B N 7
ATOM 5638 C CA . PRO A 1 11 ? -2.371 -4.618 10.746 1.00 0.00 1107 PRO B CA 7
ATOM 5639 C C . PRO A 1 11 ? -1.196 -5.021 9.860 1.00 0.00 1107 PRO B C 7
ATOM 5640 O O . PRO A 1 11 ? -1.378 -5.661 8.824 1.00 0.00 1107 PRO B O 7
ATOM 5651 N N . LEU A 1 12 ? 0.008 -4.641 10.276 1.00 0.00 1108 LEU B N 7
ATOM 5652 C CA . LEU A 1 12 ? 1.217 -4.963 9.525 1.00 0.00 1108 LEU B CA 7
ATOM 5653 C C . LEU A 1 12 ? 1.871 -6.230 10.072 1.00 0.00 1108 LEU B C 7
ATOM 5654 O O . LEU A 1 12 ? 1.846 -6.481 11.277 1.00 0.00 1108 LEU B O 7
ATOM 5670 N N . ILE A 1 13 ? 2.459 -7.022 9.180 1.00 0.00 1109 ILE B N 7
ATOM 5671 C CA . ILE A 1 13 ? 3.124 -8.258 9.581 1.00 0.00 1109 ILE B CA 7
ATOM 5672 C C . ILE A 1 13 ? 4.624 -8.181 9.318 1.00 0.00 1109 ILE B C 7
ATOM 5673 O O . ILE A 1 13 ? 5.052 -7.951 8.187 1.00 0.00 1109 ILE B O 7
ATOM 5689 N N . SER A 1 14 ? 5.418 -8.376 10.365 1.00 0.00 1110 SER B N 7
ATOM 5690 C CA . SER A 1 14 ? 6.870 -8.327 10.239 1.00 0.00 1110 SER B CA 7
ATOM 5691 C C . SER A 1 14 ? 7.436 -9.707 9.922 1.00 0.00 1110 SER B C 7
ATOM 5692 O O . SER A 1 14 ? 7.119 -10.688 10.593 1.00 0.00 1110 SER B O 7
ATOM 5700 N N . SER A 1 15 ? 8.277 -9.773 8.895 1.00 0.00 1111 SER B N 7
ATOM 5701 C CA . SER A 1 15 ? 8.889 -11.033 8.487 1.00 0.00 1111 SER B CA 7
ATOM 5702 C C . SER A 1 15 ? 10.410 -10.920 8.474 1.00 0.00 1111 SER B C 7
ATOM 5703 O O . SER A 1 15 ? 10.976 -10.107 7.744 1.00 0.00 1111 SER B O 7
ATOM 5711 N N . ALA A 1 16 ? 11.066 -11.742 9.288 1.00 0.00 1112 ALA B N 7
ATOM 5712 C CA . ALA A 1 16 ? 12.522 -11.734 9.370 1.00 0.00 1112 ALA B CA 7
ATOM 5713 C C . ALA A 1 16 ? 13.045 -13.031 9.977 1.00 0.00 1112 ALA B C 7
ATOM 5714 O O . ALA A 1 16 ? 13.169 -13.151 11.196 1.00 0.00 1112 ALA B O 7
ATOM 5721 N N . LYS A 1 17 ? 13.351 -14.000 9.120 1.00 0.00 1113 LYS B N 7
ATOM 5722 C CA . LYS A 1 17 ? 13.860 -15.289 9.574 1.00 0.00 1113 LYS B CA 7
ATOM 5723 C C . LYS A 1 17 ? 15.257 -15.142 10.168 1.00 0.00 1113 LYS B C 7
ATOM 5724 O O . LYS A 1 17 ? 16.252 -15.123 9.444 1.00 0.00 1113 LYS B O 7
ATOM 5743 N N . ASP B 2 15 ? 11.808 -7.652 -9.419 1.00 0.00 658 ASP A N 7
ATOM 5744 C CA . ASP B 2 15 ? 12.167 -8.298 -8.161 1.00 0.00 658 ASP A CA 7
ATOM 5745 C C . ASP B 2 15 ? 12.517 -7.262 -7.098 1.00 0.00 658 ASP A C 7
ATOM 5746 O O . ASP B 2 15 ? 13.664 -6.824 -6.996 1.00 0.00 658 ASP A O 7
ATOM 5755 N N . SER B 2 16 ? 11.522 -6.874 -6.307 1.00 0.00 659 SER A N 7
ATOM 5756 C CA . SER B 2 16 ? 11.725 -5.890 -5.250 1.00 0.00 659 SER A CA 7
ATOM 5757 C C . SER B 2 16 ? 10.758 -6.126 -4.094 1.00 0.00 659 SER A C 7
ATOM 5758 O O . SER B 2 16 ? 9.735 -5.450 -3.979 1.00 0.00 659 SER A O 7
ATOM 5766 N N . SER B 2 17 ? 11.088 -7.090 -3.242 1.00 0.00 660 SER A N 7
ATOM 5767 C CA . SER B 2 17 ? 10.249 -7.417 -2.095 1.00 0.00 660 SER A CA 7
ATOM 5768 C C . SER B 2 17 ? 10.727 -6.687 -0.843 1.00 0.00 660 SER A C 7
ATOM 5769 O O . SER B 2 17 ? 9.931 -6.355 0.035 1.00 0.00 660 SER A O 7
ATOM 5777 N N . GLU B 2 18 ? 12.030 -6.440 -0.768 1.00 0.00 661 GLU A N 7
ATOM 5778 C CA . GLU B 2 18 ? 12.614 -5.750 0.376 1.00 0.00 661 GLU A CA 7
ATOM 5779 C C . GLU B 2 18 ? 12.775 -4.261 0.089 1.00 0.00 661 GLU A C 7
ATOM 5780 O O . GLU B 2 18 ? 13.877 -3.788 -0.194 1.00 0.00 661 GLU A O 7
ATOM 5792 N N . SER B 2 19 ? 11.672 -3.525 0.167 1.00 0.00 662 SER A N 7
ATOM 5793 C CA . SER B 2 19 ? 11.693 -2.088 -0.082 1.00 0.00 662 SER A CA 7
ATOM 5794 C C . SER B 2 19 ? 10.370 -1.445 0.324 1.00 0.00 662 SER A C 7
ATOM 5795 O O . SER B 2 19 ? 9.297 -1.936 -0.025 1.00 0.00 662 SER A O 7
ATOM 5803 N N . CYS B 2 20 ? 10.456 -0.345 1.064 1.00 0.00 663 CYS A N 7
ATOM 5804 C CA . CYS B 2 20 ? 9.271 0.368 1.523 1.00 0.00 663 CYS A CA 7
ATOM 5805 C C . CYS B 2 20 ? 8.537 1.019 0.354 1.00 0.00 663 CYS A C 7
ATOM 5806 O O . CYS B 2 20 ? 9.125 1.777 -0.416 1.00 0.00 663 CYS A O 7
ATOM 5813 N N . TRP B 2 21 ? 7.248 0.718 0.229 1.00 0.00 664 TRP A N 7
ATOM 5814 C CA . TRP B 2 21 ? 6.433 1.272 -0.847 1.00 0.00 664 TRP A CA 7
ATOM 5815 C C . TRP B 2 21 ? 6.323 2.794 -0.741 1.00 0.00 664 TRP A C 7
ATOM 5816 O O . TRP B 2 21 ? 5.998 3.472 -1.715 1.00 0.00 664 TRP A O 7
ATOM 5837 N N . ASN B 2 22 ? 6.586 3.324 0.454 1.00 0.00 665 ASN A N 7
ATOM 5838 C CA . ASN B 2 22 ? 6.506 4.762 0.696 1.00 0.00 665 ASN A CA 7
ATOM 5839 C C . ASN B 2 22 ? 7.895 5.403 0.731 1.00 0.00 665 ASN A C 7
ATOM 5840 O O . ASN B 2 22 ? 8.214 6.262 -0.092 1.00 0.00 665 ASN A O 7
ATOM 5851 N N . CYS B 2 23 ? 8.710 4.990 1.698 1.00 0.00 666 CYS A N 7
ATOM 5852 C CA . CYS B 2 23 ? 10.056 5.534 1.853 1.00 0.00 666 CYS A CA 7
ATOM 5853 C C . CYS B 2 23 ? 10.871 5.393 0.571 1.00 0.00 666 CYS A C 7
ATOM 5854 O O . CYS B 2 23 ? 11.307 6.390 -0.005 1.00 0.00 666 CYS A O 7
ATOM 5861 N N . GLY B 2 24 ? 11.084 4.157 0.127 1.00 0.00 667 GLY A N 7
ATOM 5862 C CA . GLY B 2 24 ? 11.853 3.931 -1.081 1.00 0.00 667 GLY A CA 7
ATOM 5863 C C . GLY B 2 24 ? 13.278 3.502 -0.786 1.00 0.00 667 GLY A C 7
ATOM 5864 O O . GLY B 2 24 ? 14.167 3.663 -1.622 1.00 0.00 667 GLY A O 7
ATOM 5868 N N . ARG B 2 25 ? 13.495 2.954 0.407 1.00 0.00 668 ARG A N 7
ATOM 5869 C CA . ARG B 2 25 ? 14.821 2.501 0.811 1.00 0.00 668 ARG A CA 7
ATOM 5870 C C . ARG B 2 25 ? 14.788 1.036 1.233 1.00 0.00 668 ARG A C 7
ATOM 5871 O O . ARG B 2 25 ? 15.463 0.193 0.641 1.00 0.00 668 ARG A O 7
ATOM 5892 N N . LYS B 2 26 ? 13.997 0.738 2.259 1.00 0.00 669 LYS A N 7
ATOM 5893 C CA . LYS B 2 26 ? 13.876 -0.626 2.757 1.00 0.00 669 LYS A CA 7
ATOM 5894 C C . LYS B 2 26 ? 12.653 -0.778 3.658 1.00 0.00 669 LYS A C 7
ATOM 5895 O O . LYS B 2 26 ? 12.207 0.184 4.286 1.00 0.00 669 LYS A O 7
ATOM 5914 N N . ALA B 2 27 ? 12.118 -1.992 3.719 1.00 0.00 670 ALA A N 7
ATOM 5915 C CA . ALA B 2 27 ? 10.950 -2.278 4.544 1.00 0.00 670 ALA A CA 7
ATOM 5916 C C . ALA B 2 27 ? 11.046 -3.662 5.176 1.00 0.00 670 ALA A C 7
ATOM 5917 O O . ALA B 2 27 ? 11.558 -4.599 4.562 1.00 0.00 670 ALA A O 7
ATOM 5924 N N . SER B 2 28 ? 10.562 -3.785 6.410 1.00 0.00 671 SER A N 7
ATOM 5925 C CA . SER B 2 28 ? 10.604 -5.055 7.128 1.00 0.00 671 SER A CA 7
ATOM 5926 C C . SER B 2 28 ? 9.203 -5.537 7.506 1.00 0.00 671 SER A C 7
ATOM 5927 O O . SER B 2 28 ? 9.044 -6.640 8.031 1.00 0.00 671 SER A O 7
ATOM 5935 N N . GLU B 2 29 ? 8.190 -4.718 7.237 1.00 0.00 672 GLU A N 7
ATOM 5936 C CA . GLU B 2 29 ? 6.813 -5.084 7.555 1.00 0.00 672 GLU A CA 7
ATOM 5937 C C . GLU B 2 29 ? 6.025 -5.359 6.279 1.00 0.00 672 GLU A C 7
ATOM 5938 O O . GLU B 2 29 ? 6.397 -4.906 5.197 1.00 0.00 672 GLU A O 7
ATOM 5950 N N . THR B 2 30 ? 4.948 -6.122 6.413 1.00 0.00 673 THR A N 7
ATOM 5951 C CA . THR B 2 30 ? 4.118 -6.483 5.271 1.00 0.00 673 THR A CA 7
ATOM 5952 C C . THR B 2 30 ? 2.638 -6.253 5.562 1.00 0.00 673 THR A C 7
ATOM 5953 O O . THR B 2 30 ? 2.154 -6.541 6.655 1.00 0.00 673 THR A O 7
ATOM 5964 N N . CYS B 2 31 ? 1.922 -5.736 4.572 1.00 0.00 674 CYS A N 7
ATOM 5965 C CA . CYS B 2 31 ? 0.495 -5.477 4.717 1.00 0.00 674 CYS A CA 7
ATOM 5966 C C . CYS B 2 31 ? -0.275 -6.793 4.799 1.00 0.00 674 CYS A C 7
ATOM 5967 O O . CYS B 2 31 ? -0.424 -7.501 3.804 1.00 0.00 674 CYS A O 7
ATOM 5974 N N . SER B 2 32 ? -0.754 -7.116 5.998 1.00 0.00 675 SER A N 7
ATOM 5975 C CA . SER B 2 32 ? -1.499 -8.352 6.223 1.00 0.00 675 SER A CA 7
ATOM 5976 C C . SER B 2 32 ? -2.850 -8.345 5.508 1.00 0.00 675 SER A C 7
ATOM 5977 O O . SER B 2 32 ? -3.521 -9.375 5.432 1.00 0.00 675 SER A O 7
ATOM 5985 N N . GLY B 2 33 ? -3.248 -7.190 4.982 1.00 0.00 676 GLY A N 7
ATOM 5986 C CA . GLY B 2 33 ? -4.517 -7.095 4.284 1.00 0.00 676 GLY A CA 7
ATOM 5987 C C . GLY B 2 33 ? -4.465 -7.741 2.914 1.00 0.00 676 GLY A C 7
ATOM 5988 O O . GLY B 2 33 ? -5.286 -8.602 2.597 1.00 0.00 676 GLY A O 7
ATOM 5992 N N . CYS B 2 34 ? -3.494 -7.338 2.103 1.00 0.00 677 CYS A N 7
ATOM 5993 C CA . CYS B 2 34 ? -3.338 -7.897 0.766 1.00 0.00 677 CYS A CA 7
ATOM 5994 C C . CYS B 2 34 ? -2.115 -8.814 0.691 1.00 0.00 677 CYS A C 7
ATOM 5995 O O . CYS B 2 34 ? -1.923 -9.526 -0.295 1.00 0.00 677 CYS A O 7
ATOM 6002 N N . ASN B 2 35 ? -1.287 -8.789 1.737 1.00 0.00 678 ASN A N 7
ATOM 6003 C CA . ASN B 2 35 ? -0.085 -9.617 1.787 1.00 0.00 678 ASN A CA 7
ATOM 6004 C C . ASN B 2 35 ? 0.860 -9.284 0.635 1.00 0.00 678 ASN A C 7
ATOM 6005 O O . ASN B 2 35 ? 1.670 -10.117 0.225 1.00 0.00 678 ASN A O 7
ATOM 6016 N N . THR B 2 36 ? 0.742 -8.071 0.105 1.00 0.00 679 THR A N 7
ATOM 6017 C CA . THR B 2 36 ? 1.577 -7.644 -1.014 1.00 0.00 679 THR A CA 7
ATOM 6018 C C . THR B 2 36 ? 2.372 -6.383 -0.686 1.00 0.00 679 THR A C 7
ATOM 6019 O O . THR B 2 36 ? 3.518 -6.230 -1.110 1.00 0.00 679 THR A O 7
ATOM 6030 N N . ALA B 2 37 ? 1.751 -5.480 0.061 1.00 0.00 680 ALA A N 7
ATOM 6031 C CA . ALA B 2 37 ? 2.391 -4.224 0.437 1.00 0.00 680 ALA A CA 7
ATOM 6032 C C . ALA B 2 37 ? 3.473 -4.433 1.490 1.00 0.00 680 ALA A C 7
ATOM 6033 O O . ALA B 2 37 ? 3.436 -5.394 2.257 1.00 0.00 680 ALA A O 7
ATOM 6040 N N . ARG B 2 38 ? 4.432 -3.511 1.523 1.00 0.00 681 ARG A N 7
ATOM 6041 C CA . ARG B 2 38 ? 5.527 -3.572 2.482 1.00 0.00 681 ARG A CA 7
ATOM 6042 C C . ARG B 2 38 ? 5.821 -2.184 3.042 1.00 0.00 681 ARG A C 7
ATOM 6043 O O . ARG B 2 38 ? 5.765 -1.190 2.319 1.00 0.00 681 ARG A O 7
ATOM 6064 N N . TYR B 2 39 ? 6.136 -2.120 4.332 1.00 0.00 682 TYR A N 7
ATOM 6065 C CA . TYR B 2 39 ? 6.440 -0.849 4.980 1.00 0.00 682 TYR A CA 7
ATOM 6066 C C . TYR B 2 39 ? 7.382 -1.057 6.161 1.00 0.00 682 TYR A C 7
ATOM 6067 O O . TYR B 2 39 ? 7.347 -2.096 6.818 1.00 0.00 682 TYR A O 7
ATOM 6085 N N . CYS B 2 40 ? 8.226 -0.067 6.428 1.00 0.00 683 CYS A N 7
ATOM 6086 C CA . CYS B 2 40 ? 9.172 -0.153 7.532 1.00 0.00 683 CYS A CA 7
ATOM 6087 C C . CYS B 2 40 ? 8.587 0.447 8.809 1.00 0.00 683 CYS A C 7
ATOM 6088 O O . CYS B 2 40 ? 9.062 0.161 9.908 1.00 0.00 683 CYS A O 7
ATOM 6095 N N . GLY B 2 41 ? 7.555 1.280 8.667 1.00 0.00 684 GLY A N 7
ATOM 6096 C CA . GLY B 2 41 ? 6.941 1.893 9.829 1.00 0.00 684 GLY A CA 7
ATOM 6097 C C . GLY B 2 41 ? 5.469 2.187 9.621 1.00 0.00 684 GLY A C 7
ATOM 6098 O O . GLY B 2 41 ? 5.032 2.440 8.498 1.00 0.00 684 GLY A O 7
ATOM 6102 N N . SER B 2 42 ? 4.702 2.150 10.706 1.00 0.00 685 SER A N 7
ATOM 6103 C CA . SER B 2 42 ? 3.266 2.408 10.645 1.00 0.00 685 SER A CA 7
ATOM 6104 C C . SER B 2 42 ? 2.960 3.669 9.839 1.00 0.00 685 SER A C 7
ATOM 6105 O O . SER B 2 42 ? 1.988 3.712 9.086 1.00 0.00 685 SER A O 7
ATOM 6113 N N . PHE B 2 43 ? 3.792 4.694 10.001 1.00 0.00 686 PHE A N 7
ATOM 6114 C CA . PHE B 2 43 ? 3.598 5.948 9.283 1.00 0.00 686 PHE A CA 7
ATOM 6115 C C . PHE B 2 43 ? 3.752 5.743 7.780 1.00 0.00 686 PHE A C 7
ATOM 6116 O O . PHE B 2 43 ? 3.050 6.370 6.985 1.00 0.00 686 PHE A O 7
ATOM 6133 N N . CYS B 2 44 ? 4.675 4.869 7.389 1.00 0.00 687 CYS A N 7
ATOM 6134 C CA . CYS B 2 44 ? 4.913 4.598 5.977 1.00 0.00 687 CYS A CA 7
ATOM 6135 C C . CYS B 2 44 ? 3.689 3.970 5.325 1.00 0.00 687 CYS A C 7
ATOM 6136 O O . CYS B 2 44 ? 3.299 4.346 4.219 1.00 0.00 687 CYS A O 7
ATOM 6143 N N . GLN B 2 45 ? 3.087 3.009 6.014 1.00 0.00 688 GLN A N 7
ATOM 6144 C CA . GLN B 2 45 ? 1.909 2.328 5.497 1.00 0.00 688 GLN A CA 7
ATOM 6145 C C . GLN B 2 45 ? 0.748 3.312 5.325 1.00 0.00 688 GLN A C 7
ATOM 6146 O O . GLN B 2 45 ? 0.014 3.252 4.340 1.00 0.00 688 GLN A O 7
ATOM 6160 N N . HIS B 2 46 ? 0.592 4.215 6.289 1.00 0.00 689 HIS A N 7
ATOM 6161 C CA . HIS B 2 46 ? -0.471 5.212 6.245 1.00 0.00 689 HIS A CA 7
ATOM 6162 C C . HIS B 2 46 ? -0.219 6.245 5.151 1.00 0.00 689 HIS A C 7
ATOM 6163 O O . HIS B 2 46 ? -1.152 6.711 4.496 1.00 0.00 689 HIS A O 7
ATOM 6178 N N . LYS B 2 47 ? 1.047 6.603 4.961 1.00 0.00 690 LYS A N 7
ATOM 6179 C CA . LYS B 2 47 ? 1.423 7.587 3.950 1.00 0.00 690 LYS A CA 7
ATOM 6180 C C . LYS B 2 47 ? 0.948 7.162 2.563 1.00 0.00 690 LYS A C 7
ATOM 6181 O O . LYS B 2 47 ? 0.280 7.920 1.859 1.00 0.00 690 LYS A O 7
ATOM 6200 N N . ASP B 2 48 ? 1.294 5.938 2.185 1.00 0.00 691 ASP A N 7
ATOM 6201 C CA . ASP B 2 48 ? 0.901 5.405 0.886 1.00 0.00 691 ASP A CA 7
ATOM 6202 C C . ASP B 2 48 ? -0.501 4.799 0.944 1.00 0.00 691 ASP A C 7
ATOM 6203 O O . ASP B 2 48 ? -1.075 4.453 -0.089 1.00 0.00 691 ASP A O 7
ATOM 6212 N N . TRP B 2 49 ? -1.044 4.663 2.153 1.00 0.00 692 TRP A N 7
ATOM 6213 C CA . TRP B 2 49 ? -2.374 4.089 2.342 1.00 0.00 692 TRP A CA 7
ATOM 6214 C C . TRP B 2 49 ? -3.382 4.663 1.346 1.00 0.00 692 TRP A C 7
ATOM 6215 O O . TRP B 2 49 ? -4.172 3.922 0.762 1.00 0.00 692 TRP A O 7
ATOM 6236 N N . GLU B 2 50 ? -3.362 5.982 1.160 1.00 0.00 693 GLU A N 7
ATOM 6237 C CA . GLU B 2 50 ? -4.286 6.639 0.240 1.00 0.00 693 GLU A CA 7
ATOM 6238 C C . GLU B 2 50 ? -4.238 5.997 -1.145 1.00 0.00 693 GLU A C 7
ATOM 6239 O O . GLU B 2 50 ? -5.272 5.798 -1.784 1.00 0.00 693 GLU A O 7
ATOM 6251 N N . LYS B 2 51 ? -3.034 5.677 -1.605 1.00 0.00 694 LYS A N 7
ATOM 6252 C CA . LYS B 2 51 ? -2.858 5.060 -2.912 1.00 0.00 694 LYS A CA 7
ATOM 6253 C C . LYS B 2 51 ? -2.979 3.541 -2.827 1.00 0.00 694 LYS A C 7
ATOM 6254 O O . LYS B 2 51 ? -3.672 2.916 -3.630 1.00 0.00 694 LYS A O 7
ATOM 6273 N N . HIS B 2 52 ? -2.279 2.952 -1.862 1.00 0.00 695 HIS A N 7
ATOM 6274 C CA . HIS B 2 52 ? -2.284 1.505 -1.684 1.00 0.00 695 HIS A CA 7
ATOM 6275 C C . HIS B 2 52 ? -3.689 0.947 -1.468 1.00 0.00 695 HIS A C 7
ATOM 6276 O O . HIS B 2 52 ? -4.031 -0.104 -2.011 1.00 0.00 695 HIS A O 7
ATOM 6290 N N . HIS B 2 53 ? -4.498 1.632 -0.665 1.00 0.00 696 HIS A N 7
ATOM 6291 C CA . HIS B 2 53 ? -5.853 1.177 -0.371 1.00 0.00 696 HIS A CA 7
ATOM 6292 C C . HIS B 2 53 ? -6.670 0.940 -1.637 1.00 0.00 696 HIS A C 7
ATOM 6293 O O . HIS B 2 53 ? -7.544 0.074 -1.652 1.00 0.00 696 HIS A O 7
ATOM 6308 N N . HIS B 2 54 ? -6.374 1.670 -2.713 1.00 0.00 697 HIS A N 7
ATOM 6309 C CA . HIS B 2 54 ? -7.090 1.465 -3.968 1.00 0.00 697 HIS A CA 7
ATOM 6310 C C . HIS B 2 54 ? -6.872 0.037 -4.461 1.00 0.00 697 HIS A C 7
ATOM 6311 O O . HIS B 2 54 ? -7.735 -0.545 -5.116 1.00 0.00 697 HIS A O 7
ATOM 6326 N N . ILE B 2 55 ? -5.696 -0.512 -4.154 1.00 0.00 698 ILE A N 7
ATOM 6327 C CA . ILE B 2 55 ? -5.342 -1.862 -4.581 1.00 0.00 698 ILE A CA 7
ATOM 6328 C C . ILE B 2 55 ? -5.702 -2.905 -3.528 1.00 0.00 698 ILE A C 7
ATOM 6329 O O . ILE B 2 55 ? -6.404 -3.874 -3.817 1.00 0.00 698 ILE A O 7
ATOM 6345 N N . CYS B 2 56 ? -5.200 -2.705 -2.310 1.00 0.00 699 CYS A N 7
ATOM 6346 C CA . CYS B 2 56 ? -5.439 -3.623 -1.195 1.00 0.00 699 CYS A CA 7
ATOM 6347 C C . CYS B 2 56 ? -6.865 -4.166 -1.184 1.00 0.00 699 CYS A C 7
ATOM 6348 O O . CYS B 2 56 ? -7.774 -3.579 -1.771 1.00 0.00 699 CYS A O 7
ATOM 6355 N N . GLY B 2 57 ? -7.046 -5.293 -0.502 1.00 0.00 700 GLY A N 7
ATOM 6356 C CA . GLY B 2 57 ? -8.355 -5.909 -0.410 1.00 0.00 700 GLY A CA 7
ATOM 6357 C C . GLY B 2 57 ? -8.898 -6.330 -1.761 1.00 0.00 700 GLY A C 7
ATOM 6358 O O . GLY B 2 57 ? -10.099 -6.235 -2.011 1.00 0.00 700 GLY A O 7
ATOM 6362 N N . GLN B 2 58 ? -8.013 -6.800 -2.633 1.00 0.00 701 GLN A N 7
ATOM 6363 C CA . GLN B 2 58 ? -8.412 -7.240 -3.965 1.00 0.00 701 GLN A CA 7
ATOM 6364 C C . GLN B 2 58 ? -7.671 -8.513 -4.361 1.00 0.00 701 GLN A C 7
ATOM 6365 O O . GLN B 2 58 ? -7.369 -8.728 -5.534 1.00 0.00 701 GLN A O 7
ATOM 6379 N N . THR B 2 59 ? -7.384 -9.355 -3.373 1.00 0.00 702 THR A N 7
ATOM 6380 C CA . THR B 2 59 ? -6.680 -10.608 -3.616 1.00 0.00 702 THR A CA 7
ATOM 6381 C C . THR B 2 59 ? -7.499 -11.797 -3.123 1.00 0.00 702 THR A C 7
ATOM 6382 O O . THR B 2 59 ? -8.374 -11.650 -2.272 1.00 0.00 702 THR A O 7
ATOM 6393 N N . LEU B 2 60 ? -7.208 -12.975 -3.665 1.00 0.00 703 LEU A N 7
ATOM 6394 C CA . LEU B 2 60 ? -7.916 -14.190 -3.282 1.00 0.00 703 LEU A CA 7
ATOM 6395 C C . LEU B 2 60 ? -9.401 -14.085 -3.622 1.00 0.00 703 LEU A C 7
ATOM 6396 O O . LEU B 2 60 ? -9.971 -12.995 -3.625 1.00 0.00 703 LEU A O 7
ATOM 6412 N N . GLN B 2 61 ? -10.019 -15.226 -3.907 1.00 0.00 704 GLN A N 7
ATOM 6413 C CA . GLN B 2 61 ? -11.436 -15.262 -4.247 1.00 0.00 704 GLN A CA 7
ATOM 6414 C C . GLN B 2 61 ? -12.055 -16.605 -3.869 1.00 0.00 704 GLN A C 7
ATOM 6415 O O . GLN B 2 61 ? -11.722 -17.638 -4.451 1.00 0.00 704 GLN A O 7
ATOM 6429 N N . ALA B 2 62 ? -12.955 -16.581 -2.892 1.00 0.00 705 ALA A N 7
ATOM 6430 C CA . ALA B 2 62 ? -13.621 -17.796 -2.437 1.00 0.00 705 ALA A CA 7
ATOM 6431 C C . ALA B 2 62 ? -15.123 -17.576 -2.297 1.00 0.00 705 ALA A C 7
ATOM 6432 O O . ALA B 2 62 ? -15.925 -18.391 -2.755 1.00 0.00 705 ALA A O 7
ATOM 6439 N N . GLN B 2 63 ? -15.498 -16.470 -1.663 1.00 0.00 706 GLN A N 7
ATOM 6440 C CA . GLN B 2 63 ? -16.904 -16.143 -1.462 1.00 0.00 706 GLN A CA 7
ATOM 6441 C C . GLN B 2 63 ? -17.129 -14.636 -1.531 1.00 0.00 706 GLN A C 7
ATOM 6442 O O . GLN B 2 63 ? -16.475 -13.868 -0.827 1.00 0.00 706 GLN A O 7
ATOM 6456 N N . GLN B 2 64 ? -18.060 -14.221 -2.384 1.00 0.00 707 GLN A N 7
ATOM 6457 C CA . GLN B 2 64 ? -18.371 -12.806 -2.546 1.00 0.00 707 GLN A CA 7
ATOM 6458 C C . GLN B 2 64 ? -19.216 -12.300 -1.381 1.00 0.00 707 GLN A C 7
ATOM 6459 O O . GLN B 2 64 ? -18.692 -11.508 -0.570 1.00 0.00 707 GLN A O 7
ATOM 6476 N N . THR A 1 5 ? -8.740 11.455 7.155 1.00 0.00 1101 THR B N 8
ATOM 6477 C CA . THR A 1 5 ? -8.906 11.545 5.681 1.00 0.00 1101 THR B CA 8
ATOM 6478 C C . THR A 1 5 ? -9.252 10.186 5.082 1.00 0.00 1101 THR B C 8
ATOM 6479 O O . THR A 1 5 ? -10.001 10.098 4.109 1.00 0.00 1101 THR B O 8
ATOM 6490 N N . ILE A 1 6 ? -8.702 9.128 5.669 1.00 0.00 1102 ILE B N 8
ATOM 6491 C CA . ILE A 1 6 ? -8.953 7.773 5.192 1.00 0.00 1102 ILE B CA 8
ATOM 6492 C C . ILE A 1 6 ? -9.123 6.804 6.357 1.00 0.00 1102 ILE B C 8
ATOM 6493 O O . ILE A 1 6 ? -8.692 7.081 7.476 1.00 0.00 1102 ILE B O 8
ATOM 6509 N N . SER A 1 7 ? -9.754 5.666 6.087 1.00 0.00 1103 SER B N 8
ATOM 6510 C CA . SER A 1 7 ? -9.981 4.656 7.114 1.00 0.00 1103 SER B CA 8
ATOM 6511 C C . SER A 1 7 ? -8.660 4.077 7.610 1.00 0.00 1103 SER B C 8
ATOM 6512 O O . SER A 1 7 ? -7.592 4.414 7.098 1.00 0.00 1103 SER B O 8
ATOM 6520 N N . ASN A 1 8 ? -8.740 3.205 8.608 1.00 0.00 1104 ASN B N 8
ATOM 6521 C CA . ASN A 1 8 ? -7.551 2.579 9.174 1.00 0.00 1104 ASN B CA 8
ATOM 6522 C C . ASN A 1 8 ? -7.256 1.245 8.485 1.00 0.00 1104 ASN B C 8
ATOM 6523 O O . ASN A 1 8 ? -8.039 0.301 8.591 1.00 0.00 1104 ASN B O 8
ATOM 6534 N N . PRO A 1 9 ? -6.121 1.147 7.769 1.00 0.00 1105 PRO B N 8
ATOM 6535 C CA . PRO A 1 9 ? -5.739 -0.083 7.066 1.00 0.00 1105 PRO B CA 8
ATOM 6536 C C . PRO A 1 9 ? -5.421 -1.226 8.027 1.00 0.00 1105 PRO B C 8
ATOM 6537 O O . PRO A 1 9 ? -5.099 -0.998 9.193 1.00 0.00 1105 PRO B O 8
ATOM 6548 N N . PRO A 1 10 ? -5.507 -2.478 7.545 1.00 0.00 1106 PRO B N 8
ATOM 6549 C CA . PRO A 1 10 ? -5.226 -3.663 8.364 1.00 0.00 1106 PRO B CA 8
ATOM 6550 C C . PRO A 1 10 ? -3.857 -3.589 9.036 1.00 0.00 1106 PRO B C 8
ATOM 6551 O O . PRO A 1 10 ? -3.054 -2.708 8.731 1.00 0.00 1106 PRO B O 8
ATOM 6562 N N . PRO A 1 11 ? -3.573 -4.517 9.967 1.00 0.00 1107 PRO B N 8
ATOM 6563 C CA . PRO A 1 11 ? -2.294 -4.551 10.684 1.00 0.00 1107 PRO B CA 8
ATOM 6564 C C . PRO A 1 11 ? -1.135 -4.979 9.791 1.00 0.00 1107 PRO B C 8
ATOM 6565 O O . PRO A 1 11 ? -1.336 -5.612 8.754 1.00 0.00 1107 PRO B O 8
ATOM 6576 N N . LEU A 1 12 ? 0.080 -4.628 10.200 1.00 0.00 1108 LEU B N 8
ATOM 6577 C CA . LEU A 1 12 ? 1.275 -4.975 9.440 1.00 0.00 1108 LEU B CA 8
ATOM 6578 C C . LEU A 1 12 ? 1.920 -6.242 9.991 1.00 0.00 1108 LEU B C 8
ATOM 6579 O O . LEU A 1 12 ? 1.893 -6.490 11.197 1.00 0.00 1108 LEU B O 8
ATOM 6595 N N . ILE A 1 13 ? 2.506 -7.040 9.102 1.00 0.00 1109 ILE B N 8
ATOM 6596 C CA . ILE A 1 13 ? 3.162 -8.279 9.506 1.00 0.00 1109 ILE B CA 8
ATOM 6597 C C . ILE A 1 13 ? 4.663 -8.208 9.243 1.00 0.00 1109 ILE B C 8
ATOM 6598 O O . ILE A 1 13 ? 5.095 -7.981 8.114 1.00 0.00 1109 ILE B O 8
ATOM 6614 N N . SER A 1 14 ? 5.454 -8.406 10.292 1.00 0.00 1110 SER B N 8
ATOM 6615 C CA . SER A 1 14 ? 6.906 -8.363 10.169 1.00 0.00 1110 SER B CA 8
ATOM 6616 C C . SER A 1 14 ? 7.452 -9.712 9.716 1.00 0.00 1110 SER B C 8
ATOM 6617 O O . SER A 1 14 ? 7.134 -10.750 10.298 1.00 0.00 1110 SER B O 8
ATOM 6625 N N . SER A 1 15 ? 8.276 -9.692 8.673 1.00 0.00 1111 SER B N 8
ATOM 6626 C CA . SER A 1 15 ? 8.865 -10.914 8.141 1.00 0.00 1111 SER B CA 8
ATOM 6627 C C . SER A 1 15 ? 10.389 -10.851 8.191 1.00 0.00 1111 SER B C 8
ATOM 6628 O O . SER A 1 15 ? 10.999 -9.915 7.675 1.00 0.00 1111 SER B O 8
ATOM 6636 N N . ALA A 1 16 ? 10.996 -11.854 8.817 1.00 0.00 1112 ALA B N 8
ATOM 6637 C CA . ALA A 1 16 ? 12.448 -11.914 8.936 1.00 0.00 1112 ALA B CA 8
ATOM 6638 C C . ALA A 1 16 ? 12.904 -13.291 9.406 1.00 0.00 1112 ALA B C 8
ATOM 6639 O O . ALA A 1 16 ? 12.549 -13.734 10.499 1.00 0.00 1112 ALA B O 8
ATOM 6646 N N . LYS A 1 17 ? 13.693 -13.965 8.576 1.00 0.00 1113 LYS B N 8
ATOM 6647 C CA . LYS A 1 17 ? 14.197 -15.293 8.907 1.00 0.00 1113 LYS B CA 8
ATOM 6648 C C . LYS A 1 17 ? 15.350 -15.203 9.903 1.00 0.00 1113 LYS B C 8
ATOM 6649 O O . LYS A 1 17 ? 15.799 -14.111 10.251 1.00 0.00 1113 LYS B O 8
ATOM 6668 N N . ASP B 2 15 ? 8.361 -12.098 -1.305 1.00 0.00 658 ASP A N 8
ATOM 6669 C CA . ASP B 2 15 ? 7.535 -12.483 -2.443 1.00 0.00 658 ASP A CA 8
ATOM 6670 C C . ASP B 2 15 ? 8.040 -11.830 -3.727 1.00 0.00 658 ASP A C 8
ATOM 6671 O O . ASP B 2 15 ? 7.918 -12.397 -4.813 1.00 0.00 658 ASP A O 8
ATOM 6680 N N . SER B 2 16 ? 8.607 -10.635 -3.594 1.00 0.00 659 SER A N 8
ATOM 6681 C CA . SER B 2 16 ? 9.130 -9.906 -4.743 1.00 0.00 659 SER A CA 8
ATOM 6682 C C . SER B 2 16 ? 10.480 -9.273 -4.418 1.00 0.00 659 SER A C 8
ATOM 6683 O O . SER B 2 16 ? 11.513 -9.688 -4.941 1.00 0.00 659 SER A O 8
ATOM 6691 N N . SER B 2 17 ? 10.462 -8.268 -3.549 1.00 0.00 660 SER A N 8
ATOM 6692 C CA . SER B 2 17 ? 11.685 -7.578 -3.154 1.00 0.00 660 SER A CA 8
ATOM 6693 C C . SER B 2 17 ? 11.486 -6.829 -1.840 1.00 0.00 660 SER A C 8
ATOM 6694 O O . SER B 2 17 ? 10.356 -6.566 -1.428 1.00 0.00 660 SER A O 8
ATOM 6702 N N . GLU B 2 18 ? 12.592 -6.487 -1.187 1.00 0.00 661 GLU A N 8
ATOM 6703 C CA . GLU B 2 18 ? 12.541 -5.767 0.080 1.00 0.00 661 GLU A CA 8
ATOM 6704 C C . GLU B 2 18 ? 12.726 -4.269 -0.138 1.00 0.00 661 GLU A C 8
ATOM 6705 O O . GLU B 2 18 ? 13.816 -3.811 -0.481 1.00 0.00 661 GLU A O 8
ATOM 6717 N N . SER B 2 19 ? 11.655 -3.509 0.065 1.00 0.00 662 SER A N 8
ATOM 6718 C CA . SER B 2 19 ? 11.699 -2.063 -0.108 1.00 0.00 662 SER A CA 8
ATOM 6719 C C . SER B 2 19 ? 10.382 -1.423 0.316 1.00 0.00 662 SER A C 8
ATOM 6720 O O . SER B 2 19 ? 9.305 -1.898 -0.046 1.00 0.00 662 SER A O 8
ATOM 6728 N N . CYS B 2 20 ? 10.474 -0.344 1.086 1.00 0.00 663 CYS A N 8
ATOM 6729 C CA . CYS B 2 20 ? 9.291 0.362 1.563 1.00 0.00 663 CYS A CA 8
ATOM 6730 C C . CYS B 2 20 ? 8.542 1.019 0.407 1.00 0.00 663 CYS A C 8
ATOM 6731 O O . CYS B 2 20 ? 9.121 1.781 -0.368 1.00 0.00 663 CYS A O 8
ATOM 6738 N N . TRP B 2 21 ? 7.254 0.716 0.296 1.00 0.00 664 TRP A N 8
ATOM 6739 C CA . TRP B 2 21 ? 6.424 1.272 -0.767 1.00 0.00 664 TRP A CA 8
ATOM 6740 C C . TRP B 2 21 ? 6.332 2.796 -0.671 1.00 0.00 664 TRP A C 8
ATOM 6741 O O . TRP B 2 21 ? 6.051 3.474 -1.659 1.00 0.00 664 TRP A O 8
ATOM 6762 N N . ASN B 2 22 ? 6.559 3.325 0.531 1.00 0.00 665 ASN A N 8
ATOM 6763 C CA . ASN B 2 22 ? 6.489 4.767 0.764 1.00 0.00 665 ASN A CA 8
ATOM 6764 C C . ASN B 2 22 ? 7.881 5.400 0.795 1.00 0.00 665 ASN A C 8
ATOM 6765 O O . ASN B 2 22 ? 8.202 6.255 -0.030 1.00 0.00 665 ASN A O 8
ATOM 6776 N N . CYS B 2 23 ? 8.696 4.984 1.760 1.00 0.00 666 CYS A N 8
ATOM 6777 C CA . CYS B 2 23 ? 10.046 5.522 1.909 1.00 0.00 666 CYS A CA 8
ATOM 6778 C C . CYS B 2 23 ? 10.852 5.381 0.621 1.00 0.00 666 CYS A C 8
ATOM 6779 O O . CYS B 2 23 ? 11.285 6.379 0.043 1.00 0.00 666 CYS A O 8
ATOM 6786 N N . GLY B 2 24 ? 11.058 4.145 0.174 1.00 0.00 667 GLY A N 8
ATOM 6787 C CA . GLY B 2 24 ? 11.817 3.921 -1.042 1.00 0.00 667 GLY A CA 8
ATOM 6788 C C . GLY B 2 24 ? 13.238 3.469 -0.761 1.00 0.00 667 GLY A C 8
ATOM 6789 O O . GLY B 2 24 ? 14.130 3.652 -1.590 1.00 0.00 667 GLY A O 8
ATOM 6793 N N . ARG B 2 25 ? 13.447 2.878 0.411 1.00 0.00 668 ARG A N 8
ATOM 6794 C CA . ARG B 2 25 ? 14.768 2.398 0.801 1.00 0.00 668 ARG A CA 8
ATOM 6795 C C . ARG B 2 25 ? 14.711 0.932 1.217 1.00 0.00 668 ARG A C 8
ATOM 6796 O O . ARG B 2 25 ? 15.307 0.070 0.571 1.00 0.00 668 ARG A O 8
ATOM 6817 N N . LYS B 2 26 ? 13.988 0.655 2.298 1.00 0.00 669 LYS A N 8
ATOM 6818 C CA . LYS B 2 26 ? 13.855 -0.708 2.796 1.00 0.00 669 LYS A CA 8
ATOM 6819 C C . LYS B 2 26 ? 12.622 -0.849 3.687 1.00 0.00 669 LYS A C 8
ATOM 6820 O O . LYS B 2 26 ? 12.187 0.111 4.322 1.00 0.00 669 LYS A O 8
ATOM 6839 N N . ALA B 2 27 ? 12.067 -2.056 3.728 1.00 0.00 670 ALA A N 8
ATOM 6840 C CA . ALA B 2 27 ? 10.887 -2.332 4.540 1.00 0.00 670 ALA A CA 8
ATOM 6841 C C . ALA B 2 27 ? 10.966 -3.718 5.172 1.00 0.00 670 ALA A C 8
ATOM 6842 O O . ALA B 2 27 ? 11.470 -4.660 4.560 1.00 0.00 670 ALA A O 8
ATOM 6849 N N . SER B 2 28 ? 10.472 -3.837 6.402 1.00 0.00 671 SER A N 8
ATOM 6850 C CA . SER B 2 28 ? 10.494 -5.108 7.120 1.00 0.00 671 SER A CA 8
ATOM 6851 C C . SER B 2 28 ? 9.086 -5.573 7.490 1.00 0.00 671 SER A C 8
ATOM 6852 O O . SER B 2 28 ? 8.909 -6.672 8.016 1.00 0.00 671 SER A O 8
ATOM 6860 N N . GLU B 2 29 ? 8.085 -4.740 7.214 1.00 0.00 672 GLU A N 8
ATOM 6861 C CA . GLU B 2 29 ? 6.702 -5.088 7.524 1.00 0.00 672 GLU A CA 8
ATOM 6862 C C . GLU B 2 29 ? 5.920 -5.353 6.242 1.00 0.00 672 GLU A C 8
ATOM 6863 O O . GLU B 2 29 ? 6.303 -4.901 5.163 1.00 0.00 672 GLU A O 8
ATOM 6875 N N . THR B 2 30 ? 4.833 -6.104 6.368 1.00 0.00 673 THR A N 8
ATOM 6876 C CA . THR B 2 30 ? 4.008 -6.452 5.219 1.00 0.00 673 THR A CA 8
ATOM 6877 C C . THR B 2 30 ? 2.524 -6.248 5.515 1.00 0.00 673 THR A C 8
ATOM 6878 O O . THR B 2 30 ? 2.046 -6.561 6.603 1.00 0.00 673 THR A O 8
ATOM 6889 N N . CYS B 2 31 ? 1.799 -5.721 4.537 1.00 0.00 674 CYS A N 8
ATOM 6890 C CA . CYS B 2 31 ? 0.370 -5.483 4.690 1.00 0.00 674 CYS A CA 8
ATOM 6891 C C . CYS B 2 31 ? -0.379 -6.811 4.779 1.00 0.00 674 CYS A C 8
AT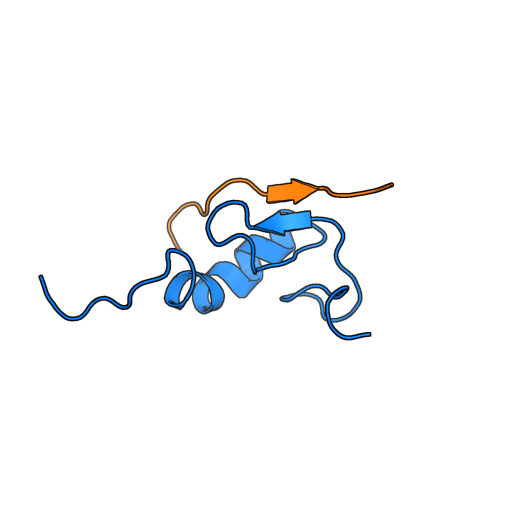OM 6892 O O . CYS B 2 31 ? -0.532 -7.516 3.784 1.00 0.00 674 CYS A O 8
ATOM 6899 N N . SER B 2 32 ? -0.830 -7.152 5.984 1.00 0.00 675 SER A N 8
ATOM 6900 C CA . SER B 2 32 ? -1.549 -8.404 6.212 1.00 0.00 675 SER A CA 8
ATOM 6901 C C . SER B 2 32 ? -2.915 -8.418 5.522 1.00 0.00 675 SER A C 8
ATOM 6902 O O . SER B 2 32 ? -3.572 -9.458 5.463 1.00 0.00 675 SER A O 8
ATOM 6910 N N . GLY B 2 33 ? -3.338 -7.270 5.002 1.00 0.00 676 GLY A N 8
ATOM 6911 C CA . GLY B 2 33 ? -4.623 -7.197 4.329 1.00 0.00 676 GLY A CA 8
ATOM 6912 C C . GLY B 2 33 ? -4.571 -7.755 2.922 1.00 0.00 676 GLY A C 8
ATOM 6913 O O . GLY B 2 33 ? -5.436 -8.535 2.525 1.00 0.00 676 GLY A O 8
ATOM 6917 N N . CYS B 2 34 ? -3.554 -7.360 2.167 1.00 0.00 677 CYS A N 8
ATOM 6918 C CA . CYS B 2 34 ? -3.386 -7.830 0.798 1.00 0.00 677 CYS A CA 8
ATOM 6919 C C . CYS B 2 34 ? -2.174 -8.754 0.678 1.00 0.00 677 CYS A C 8
ATOM 6920 O O . CYS B 2 34 ? -2.009 -9.448 -0.325 1.00 0.00 677 CYS A O 8
ATOM 6927 N N . ASN B 2 35 ? -1.324 -8.752 1.706 1.00 0.00 678 ASN A N 8
ATOM 6928 C CA . ASN B 2 35 ? -0.126 -9.587 1.713 1.00 0.00 678 ASN A CA 8
ATOM 6929 C C . ASN B 2 35 ? 0.797 -9.227 0.552 1.00 0.00 678 ASN A C 8
ATOM 6930 O O . ASN B 2 35 ? 1.610 -10.043 0.119 1.00 0.00 678 ASN A O 8
ATOM 6941 N N . THR B 2 36 ? 0.655 -8.008 0.039 1.00 0.00 679 THR A N 8
ATOM 6942 C CA . THR B 2 36 ? 1.468 -7.556 -1.085 1.00 0.00 679 THR A CA 8
ATOM 6943 C C . THR B 2 36 ? 2.272 -6.304 -0.742 1.00 0.00 679 THR A C 8
ATOM 6944 O O . THR B 2 36 ? 3.408 -6.140 -1.185 1.00 0.00 679 THR A O 8
ATOM 6955 N N . ALA B 2 37 ? 1.663 -5.419 0.038 1.00 0.00 680 ALA A N 8
ATOM 6956 C CA . ALA B 2 37 ? 2.309 -4.172 0.433 1.00 0.00 680 ALA A CA 8
ATOM 6957 C C . ALA B 2 37 ? 3.389 -4.397 1.483 1.00 0.00 680 ALA A C 8
ATOM 6958 O O . ALA B 2 37 ? 3.340 -5.359 2.250 1.00 0.00 680 ALA A O 8
ATOM 6965 N N . ARG B 2 38 ? 4.359 -3.489 1.517 1.00 0.00 681 ARG A N 8
ATOM 6966 C CA . ARG B 2 38 ? 5.452 -3.563 2.477 1.00 0.00 681 ARG A CA 8
ATOM 6967 C C . ARG B 2 38 ? 5.764 -2.179 3.037 1.00 0.00 681 ARG A C 8
ATOM 6968 O O . ARG B 2 38 ? 5.724 -1.185 2.312 1.00 0.00 681 ARG A O 8
ATOM 6989 N N . TYR B 2 39 ? 6.075 -2.117 4.327 1.00 0.00 682 TYR A N 8
ATOM 6990 C CA . TYR B 2 39 ? 6.394 -0.850 4.976 1.00 0.00 682 TYR A CA 8
ATOM 6991 C C . TYR B 2 39 ? 7.327 -1.072 6.161 1.00 0.00 682 TYR A C 8
ATOM 6992 O O . TYR B 2 39 ? 7.281 -2.113 6.811 1.00 0.00 682 TYR A O 8
ATOM 7010 N N . CYS B 2 40 ? 8.178 -0.091 6.437 1.00 0.00 683 CYS A N 8
ATOM 7011 C CA . CYS B 2 40 ? 9.120 -0.195 7.543 1.00 0.00 683 CYS A CA 8
ATOM 7012 C C . CYS B 2 40 ? 8.546 0.418 8.821 1.00 0.00 683 CYS A C 8
ATOM 7013 O O . CYS B 2 40 ? 9.028 0.133 9.918 1.00 0.00 683 CYS A O 8
ATOM 7020 N N . GLY B 2 41 ? 7.520 1.259 8.683 1.00 0.00 684 GLY A N 8
ATOM 7021 C CA . GLY B 2 41 ? 6.924 1.881 9.851 1.00 0.00 684 GLY A CA 8
ATOM 7022 C C . GLY B 2 41 ? 5.448 2.180 9.671 1.00 0.00 684 GLY A C 8
ATOM 7023 O O . GLY B 2 41 ? 4.985 2.423 8.556 1.00 0.00 684 GLY A O 8
ATOM 7027 N N . SER B 2 42 ? 4.708 2.156 10.777 1.00 0.00 685 SER A N 8
ATOM 7028 C CA . SER B 2 42 ? 3.270 2.419 10.753 1.00 0.00 685 SER A CA 8
ATOM 7029 C C . SER B 2 42 ? 2.947 3.703 9.992 1.00 0.00 685 SER A C 8
ATOM 7030 O O . SER B 2 42 ? 1.886 3.819 9.380 1.00 0.00 685 SER A O 8
ATOM 7038 N N . PHE B 2 43 ? 3.862 4.667 10.033 1.00 0.00 686 PHE A N 8
ATOM 7039 C CA . PHE B 2 43 ? 3.654 5.935 9.341 1.00 0.00 686 PHE A CA 8
ATOM 7040 C C . PHE B 2 43 ? 3.799 5.755 7.833 1.00 0.00 686 PHE A C 8
ATOM 7041 O O . PHE B 2 43 ? 3.098 6.401 7.053 1.00 0.00 686 PHE A O 8
ATOM 7058 N N . CYS B 2 44 ? 4.717 4.884 7.428 1.00 0.00 687 CYS A N 8
ATOM 7059 C CA . CYS B 2 44 ? 4.957 4.634 6.012 1.00 0.00 687 CYS A CA 8
ATOM 7060 C C . CYS B 2 44 ? 3.729 4.035 5.335 1.00 0.00 687 CYS A C 8
ATOM 7061 O O . CYS B 2 44 ? 3.374 4.422 4.222 1.00 0.00 687 CYS A O 8
ATOM 7068 N N . GLN B 2 45 ? 3.087 3.088 6.008 1.00 0.00 688 GLN A N 8
ATOM 7069 C CA . GLN B 2 45 ? 1.906 2.441 5.456 1.00 0.00 688 GLN A CA 8
ATOM 7070 C C . GLN B 2 45 ? 0.763 3.442 5.288 1.00 0.00 688 GLN A C 8
ATOM 7071 O O . GLN B 2 45 ? 0.016 3.380 4.312 1.00 0.00 688 GLN A O 8
ATOM 7085 N N . HIS B 2 46 ? 0.632 4.364 6.238 1.00 0.00 689 HIS A N 8
ATOM 7086 C CA . HIS B 2 46 ? -0.418 5.376 6.189 1.00 0.00 689 HIS A CA 8
ATOM 7087 C C . HIS B 2 46 ? -0.162 6.394 5.082 1.00 0.00 689 HIS A C 8
ATOM 7088 O O . HIS B 2 46 ? -1.094 6.863 4.430 1.00 0.00 689 HIS A O 8
ATOM 7103 N N . LYS B 2 47 ? 1.106 6.740 4.882 1.00 0.00 690 LYS A N 8
ATOM 7104 C CA . LYS B 2 47 ? 1.482 7.714 3.861 1.00 0.00 690 LYS A CA 8
ATOM 7105 C C . LYS B 2 47 ? 1.000 7.281 2.480 1.00 0.00 690 LYS A C 8
ATOM 7106 O O . LYS B 2 47 ? 0.331 8.036 1.774 1.00 0.00 690 LYS A O 8
ATOM 7125 N N . ASP B 2 48 ? 1.341 6.054 2.107 1.00 0.00 691 ASP A N 8
ATOM 7126 C CA . ASP B 2 48 ? 0.939 5.513 0.814 1.00 0.00 691 ASP A CA 8
ATOM 7127 C C . ASP B 2 48 ? -0.461 4.906 0.883 1.00 0.00 691 ASP A C 8
ATOM 7128 O O . ASP B 2 48 ? -1.042 4.553 -0.144 1.00 0.00 691 ASP A O 8
ATOM 7137 N N . TRP B 2 49 ? -0.997 4.773 2.095 1.00 0.00 692 TRP A N 8
ATOM 7138 C CA . TRP B 2 49 ? -2.323 4.195 2.293 1.00 0.00 692 TRP A CA 8
ATOM 7139 C C . TRP B 2 49 ? -3.344 4.760 1.308 1.00 0.00 692 TRP A C 8
ATOM 7140 O O . TRP B 2 49 ? -4.140 4.012 0.739 1.00 0.00 692 TRP A O 8
ATOM 7161 N N . GLU B 2 50 ? -3.336 6.078 1.116 1.00 0.00 693 GLU A N 8
ATOM 7162 C CA . GLU B 2 50 ? -4.280 6.724 0.211 1.00 0.00 693 GLU A CA 8
ATOM 7163 C C . GLU B 2 50 ? -4.258 6.079 -1.175 1.00 0.00 693 GLU A C 8
ATOM 7164 O O . GLU B 2 50 ? -5.306 5.846 -1.775 1.00 0.00 693 GLU A O 8
ATOM 7176 N N . LYS B 2 51 ? -3.063 5.792 -1.677 1.00 0.00 694 LYS A N 8
ATOM 7177 C CA . LYS B 2 51 ? -2.923 5.176 -2.988 1.00 0.00 694 LYS A CA 8
ATOM 7178 C C . LYS B 2 51 ? -2.997 3.654 -2.897 1.00 0.00 694 LYS A C 8
ATOM 7179 O O . LYS B 2 51 ? -3.657 3.005 -3.708 1.00 0.00 694 LYS A O 8
ATOM 7198 N N . HIS B 2 52 ? -2.293 3.087 -1.922 1.00 0.00 695 HIS A N 8
ATOM 7199 C CA . HIS B 2 52 ? -2.255 1.639 -1.747 1.00 0.00 695 HIS A CA 8
ATOM 7200 C C . HIS B 2 52 ? -3.635 1.045 -1.466 1.00 0.00 695 HIS A C 8
ATOM 7201 O O . HIS B 2 52 ? -3.955 -0.036 -1.958 1.00 0.00 695 HIS A O 8
ATOM 7215 N N . HIS B 2 53 ? -4.441 1.724 -0.659 1.00 0.00 696 HIS A N 8
ATOM 7216 C CA . HIS B 2 53 ? -5.765 1.223 -0.305 1.00 0.00 696 HIS A CA 8
ATOM 7217 C C . HIS B 2 53 ? -6.610 0.902 -1.532 1.00 0.00 696 HIS A C 8
ATOM 7218 O O . HIS B 2 53 ? -7.451 0.005 -1.482 1.00 0.00 696 HIS A O 8
ATOM 7233 N N . HIS B 2 54 ? -6.382 1.599 -2.645 1.00 0.00 697 HIS A N 8
ATOM 7234 C CA . HIS B 2 54 ? -7.134 1.318 -3.864 1.00 0.00 697 HIS A CA 8
ATOM 7235 C C . HIS B 2 54 ? -6.902 -0.126 -4.311 1.00 0.00 697 HIS A C 8
ATOM 7236 O O . HIS B 2 54 ? -7.776 -0.743 -4.920 1.00 0.00 697 HIS A O 8
ATOM 7251 N N . ILE B 2 55 ? -5.707 -0.648 -4.033 1.00 0.00 698 ILE A N 8
ATOM 7252 C CA . ILE B 2 55 ? -5.352 -2.008 -4.437 1.00 0.00 698 ILE A CA 8
ATOM 7253 C C . ILE B 2 55 ? -5.347 -2.997 -3.273 1.00 0.00 698 ILE A C 8
ATOM 7254 O O . ILE B 2 55 ? -5.113 -4.187 -3.477 1.00 0.00 698 ILE A O 8
ATOM 7270 N N . CYS B 2 56 ? -5.583 -2.518 -2.056 1.00 0.00 699 CYS A N 8
ATOM 7271 C CA . CYS B 2 56 ? -5.576 -3.393 -0.889 1.00 0.00 699 CYS A CA 8
ATOM 7272 C C . CYS B 2 56 ? -6.698 -4.422 -0.960 1.00 0.00 699 CYS A C 8
ATOM 7273 O O . CYS B 2 56 ? -7.853 -4.122 -0.661 1.00 0.00 699 CYS A O 8
ATOM 7280 N N . GLY B 2 57 ? -6.344 -5.641 -1.356 1.00 0.00 700 GLY A N 8
ATOM 7281 C CA . GLY B 2 57 ? -7.321 -6.709 -1.458 1.00 0.00 700 GLY A CA 8
ATOM 7282 C C . GLY B 2 57 ? -8.183 -6.842 -0.215 1.00 0.00 700 GLY A C 8
ATOM 7283 O O . GLY B 2 57 ? -9.315 -7.319 -0.286 1.00 0.00 700 GLY A O 8
ATOM 7287 N N . GLN B 2 58 ? -7.644 -6.423 0.925 1.00 0.00 701 GLN A N 8
ATOM 7288 C CA . GLN B 2 58 ? -8.369 -6.501 2.189 1.00 0.00 701 GLN A CA 8
ATOM 7289 C C . GLN B 2 58 ? -9.673 -5.711 2.125 1.00 0.00 701 GLN A C 8
ATOM 7290 O O . GLN B 2 58 ? -10.760 -6.285 2.173 1.00 0.00 701 GLN A O 8
ATOM 7304 N N . THR B 2 59 ? -9.558 -4.390 2.022 1.00 0.00 702 THR A N 8
ATOM 7305 C CA . THR B 2 59 ? -10.729 -3.521 1.956 1.00 0.00 702 THR A CA 8
ATOM 7306 C C . THR B 2 59 ? -11.651 -3.927 0.809 1.00 0.00 702 THR A C 8
ATOM 7307 O O . THR B 2 59 ? -11.214 -4.540 -0.164 1.00 0.00 702 THR A O 8
ATOM 7318 N N . LEU B 2 60 ? -12.928 -3.580 0.934 1.00 0.00 703 LEU A N 8
ATOM 7319 C CA . LEU B 2 60 ? -13.913 -3.908 -0.090 1.00 0.00 703 LEU A CA 8
ATOM 7320 C C . LEU B 2 60 ? -14.036 -5.418 -0.261 1.00 0.00 703 LEU A C 8
ATOM 7321 O O . LEU B 2 60 ? -13.096 -6.163 0.015 1.00 0.00 703 LEU A O 8
ATOM 7337 N N . GLN B 2 61 ? -15.202 -5.865 -0.719 1.00 0.00 704 GLN A N 8
ATOM 7338 C CA . GLN B 2 61 ? -15.447 -7.287 -0.927 1.00 0.00 704 GLN A CA 8
ATOM 7339 C C . GLN B 2 61 ? -16.639 -7.504 -1.854 1.00 0.00 704 GLN A C 8
ATOM 7340 O O . GLN B 2 61 ? -16.587 -8.329 -2.766 1.00 0.00 704 GLN A O 8
ATOM 7354 N N . ALA B 2 62 ? -17.711 -6.756 -1.616 1.00 0.00 705 ALA A N 8
ATOM 7355 C CA . ALA B 2 62 ? -18.916 -6.865 -2.429 1.00 0.00 705 ALA A CA 8
ATOM 7356 C C . ALA B 2 62 ? -19.491 -8.277 -2.373 1.00 0.00 705 ALA A C 8
ATOM 7357 O O . ALA B 2 62 ? -18.982 -9.138 -1.657 1.00 0.00 705 ALA A O 8
ATOM 7364 N N . GLN B 2 63 ? -20.558 -8.505 -3.135 1.00 0.00 706 GLN A N 8
ATOM 7365 C CA . GLN B 2 63 ? -21.204 -9.812 -3.174 1.00 0.00 706 GLN A CA 8
ATOM 7366 C C . GLN B 2 63 ? -21.662 -10.150 -4.588 1.00 0.00 706 GLN A C 8
ATOM 7367 O O . GLN B 2 63 ? -21.812 -9.265 -5.431 1.00 0.00 706 GLN A O 8
ATOM 7381 N N . GLN B 2 64 ? -21.881 -11.436 -4.843 1.00 0.00 707 GLN A N 8
ATOM 7382 C CA . GLN B 2 64 ? -22.322 -11.890 -6.156 1.00 0.00 707 GLN A CA 8
ATOM 7383 C C . GLN B 2 64 ? -23.204 -13.129 -6.036 1.00 0.00 707 GLN A C 8
ATOM 7384 O O . GLN B 2 64 ? -22.654 -14.251 -6.059 1.00 0.00 707 GLN A O 8
ATOM 7401 N N . THR A 1 5 ? -10.078 12.256 5.477 1.00 0.00 1101 THR B N 9
ATOM 7402 C CA . THR A 1 5 ? -9.677 11.153 6.390 1.00 0.00 1101 THR B CA 9
ATOM 7403 C C . THR A 1 5 ? -10.002 9.792 5.785 1.00 0.00 1101 THR B C 9
ATOM 7404 O O . THR A 1 5 ? -11.162 9.483 5.511 1.00 0.00 1101 THR B O 9
ATOM 7415 N N . ILE A 1 6 ? -8.970 8.980 5.578 1.00 0.00 1102 ILE B N 9
ATOM 7416 C CA . ILE A 1 6 ? -9.147 7.650 5.006 1.00 0.00 1102 ILE B CA 9
ATOM 7417 C C . ILE A 1 6 ? -9.409 6.615 6.094 1.00 0.00 1102 ILE B C 9
ATOM 7418 O O . ILE A 1 6 ? -9.097 6.837 7.265 1.00 0.00 1102 ILE B O 9
ATOM 7434 N N . SER A 1 7 ? -9.987 5.485 5.702 1.00 0.00 1103 SER B N 9
ATOM 7435 C CA . SER A 1 7 ? -10.294 4.415 6.646 1.00 0.00 1103 SER B CA 9
ATOM 7436 C C . SER A 1 7 ? -9.027 3.909 7.328 1.00 0.00 1103 SER B C 9
ATOM 7437 O O . SER A 1 7 ? -7.922 4.359 7.021 1.00 0.00 1103 SER B O 9
ATOM 7445 N N . ASN A 1 8 ? -9.195 2.971 8.254 1.00 0.00 1104 ASN B N 9
ATOM 7446 C CA . ASN A 1 8 ? -8.066 2.404 8.982 1.00 0.00 1104 ASN B CA 9
ATOM 7447 C C . ASN A 1 8 ? -7.576 1.120 8.312 1.00 0.00 1104 ASN B C 9
ATOM 7448 O O . ASN A 1 8 ? -8.280 0.111 8.303 1.00 0.00 1104 ASN B O 9
ATOM 7459 N N . PRO A 1 9 ? -6.358 1.138 7.738 1.00 0.00 1105 PRO B N 9
ATOM 7460 C CA . PRO A 1 9 ? -5.788 -0.036 7.067 1.00 0.00 1105 PRO B CA 9
ATOM 7461 C C . PRO A 1 9 ? -5.483 -1.172 8.042 1.00 0.00 1105 PRO B C 9
ATOM 7462 O O . PRO A 1 9 ? -5.173 -0.931 9.209 1.00 0.00 1105 PRO B O 9
ATOM 7473 N N . PRO A 1 10 ? -5.566 -2.430 7.575 1.00 0.00 1106 PRO B N 9
ATOM 7474 C CA . PRO A 1 10 ? -5.295 -3.603 8.414 1.00 0.00 1106 PRO B CA 9
ATOM 7475 C C . PRO A 1 10 ? -3.925 -3.527 9.086 1.00 0.00 1106 PRO B C 9
ATOM 7476 O O . PRO A 1 10 ? -3.123 -2.646 8.778 1.00 0.00 1106 PRO B O 9
ATOM 7487 N N . PRO A 1 11 ? -3.639 -4.454 10.018 1.00 0.00 1107 PRO B N 9
ATOM 7488 C CA . PRO A 1 11 ? -2.360 -4.484 10.734 1.00 0.00 1107 PRO B CA 9
ATOM 7489 C C . PRO A 1 11 ? -1.201 -4.913 9.839 1.00 0.00 1107 PRO B C 9
ATOM 7490 O O . PRO A 1 11 ? -1.404 -5.554 8.807 1.00 0.00 1107 PRO B O 9
ATOM 7501 N N . LEU A 1 12 ? 0.013 -4.556 10.243 1.00 0.00 1108 LEU B N 9
ATOM 7502 C CA . LEU A 1 12 ? 1.207 -4.905 9.481 1.00 0.00 1108 LEU B CA 9
ATOM 7503 C C . LEU A 1 12 ? 1.853 -6.171 10.035 1.00 0.00 1108 LEU B C 9
ATOM 7504 O O . LEU A 1 12 ? 1.828 -6.416 11.241 1.00 0.00 1108 LEU B O 9
ATOM 7520 N N . ILE A 1 13 ? 2.437 -6.971 9.147 1.00 0.00 1109 ILE B N 9
ATOM 7521 C CA . ILE A 1 13 ? 3.094 -8.210 9.553 1.00 0.00 1109 ILE B CA 9
ATOM 7522 C C . ILE A 1 13 ? 4.594 -8.144 9.283 1.00 0.00 1109 ILE B C 9
ATOM 7523 O O . ILE A 1 13 ? 5.021 -7.922 8.152 1.00 0.00 1109 ILE B O 9
ATOM 7539 N N . SER A 1 14 ? 5.389 -8.339 10.331 1.00 0.00 1110 SER B N 9
ATOM 7540 C CA . SER A 1 14 ? 6.841 -8.301 10.202 1.00 0.00 1110 SER B CA 9
ATOM 7541 C C . SER A 1 14 ? 7.387 -9.657 9.770 1.00 0.00 1110 SER B C 9
ATOM 7542 O O . SER A 1 14 ? 7.074 -10.684 10.371 1.00 0.00 1110 SER B O 9
ATOM 7550 N N . SER A 1 15 ? 8.205 -9.653 8.722 1.00 0.00 1111 SER B N 9
ATOM 7551 C CA . SER A 1 15 ? 8.796 -10.884 8.209 1.00 0.00 1111 SER B CA 9
ATOM 7552 C C . SER A 1 15 ? 10.311 -10.750 8.085 1.00 0.00 1111 SER B C 9
ATOM 7553 O O . SER A 1 15 ? 10.810 -9.983 7.263 1.00 0.00 1111 SER B O 9
ATOM 7561 N N . ALA A 1 16 ? 11.035 -11.502 8.908 1.00 0.00 1112 ALA B N 9
ATOM 7562 C CA . ALA A 1 16 ? 12.492 -11.467 8.891 1.00 0.00 1112 ALA B CA 9
ATOM 7563 C C . ALA A 1 16 ? 13.078 -12.822 9.271 1.00 0.00 1112 ALA B C 9
ATOM 7564 O O . ALA A 1 16 ? 13.367 -13.079 10.440 1.00 0.00 1112 ALA B O 9
ATOM 7571 N N . LYS A 1 17 ? 13.251 -13.686 8.276 1.00 0.00 1113 LYS B N 9
ATOM 7572 C CA . LYS A 1 17 ? 13.804 -15.017 8.505 1.00 0.00 1113 LYS B CA 9
ATOM 7573 C C . LYS A 1 17 ? 15.182 -15.152 7.865 1.00 0.00 1113 LYS B C 9
ATOM 7574 O O . LYS A 1 17 ? 15.315 -15.673 6.759 1.00 0.00 1113 LYS B O 9
ATOM 7593 N N . ASP B 2 15 ? 18.503 -8.807 -2.695 1.00 0.00 658 ASP A N 9
ATOM 7594 C CA . ASP B 2 15 ? 18.002 -7.452 -2.500 1.00 0.00 658 ASP A CA 9
ATOM 7595 C C . ASP B 2 15 ? 17.273 -6.957 -3.745 1.00 0.00 658 ASP A C 9
ATOM 7596 O O . ASP B 2 15 ? 17.883 -6.762 -4.797 1.00 0.00 658 ASP A O 9
ATOM 7605 N N . SER B 2 16 ? 15.966 -6.754 -3.619 1.00 0.00 659 SER A N 9
ATOM 7606 C CA . SER B 2 16 ? 15.155 -6.281 -4.734 1.00 0.00 659 SER A CA 9
ATOM 7607 C C . SER B 2 16 ? 13.710 -6.053 -4.299 1.00 0.00 659 SER A C 9
ATOM 7608 O O . SER B 2 16 ? 13.226 -4.921 -4.289 1.00 0.00 659 SER A O 9
ATOM 7616 N N . SER B 2 17 ? 13.028 -7.135 -3.939 1.00 0.00 660 SER A N 9
ATOM 7617 C CA . SER B 2 17 ? 11.640 -7.052 -3.503 1.00 0.00 660 SER A CA 9
ATOM 7618 C C . SER B 2 17 ? 11.526 -6.279 -2.194 1.00 0.00 660 SER A C 9
ATOM 7619 O O . SER B 2 17 ? 10.534 -5.591 -1.952 1.00 0.00 660 SER A O 9
ATOM 7627 N N . GLU B 2 18 ? 12.547 -6.396 -1.352 1.00 0.00 661 GLU A N 9
ATOM 7628 C CA . GLU B 2 18 ? 12.562 -5.706 -0.067 1.00 0.00 661 GLU A CA 9
ATOM 7629 C C . GLU B 2 18 ? 12.740 -4.203 -0.259 1.00 0.00 661 GLU A C 9
ATOM 7630 O O . GLU B 2 18 ? 13.821 -3.737 -0.620 1.00 0.00 661 GLU A O 9
ATOM 7642 N N . SER B 2 19 ? 11.673 -3.449 -0.013 1.00 0.00 662 SER A N 9
ATOM 7643 C CA . SER B 2 19 ? 11.713 -1.999 -0.158 1.00 0.00 662 SER A CA 9
ATOM 7644 C C . SER B 2 19 ? 10.391 -1.371 0.264 1.00 0.00 662 SER A C 9
ATOM 7645 O O . SER B 2 19 ? 9.319 -1.832 -0.131 1.00 0.00 662 SER A O 9
ATOM 7653 N N . CYS B 2 20 ? 10.472 -0.319 1.069 1.00 0.00 663 CYS A N 9
ATOM 7654 C CA . CYS B 2 20 ? 9.283 0.375 1.548 1.00 0.00 663 CYS A CA 9
ATOM 7655 C C . CYS B 2 20 ? 8.525 1.020 0.393 1.00 0.00 663 CYS A C 9
ATOM 7656 O O . CYS B 2 20 ? 9.093 1.782 -0.390 1.00 0.00 663 CYS A O 9
ATOM 7663 N N . TRP B 2 21 ? 7.238 0.707 0.291 1.00 0.00 664 TRP A N 9
ATOM 7664 C CA . TRP B 2 21 ? 6.399 1.254 -0.770 1.00 0.00 664 TRP A CA 9
ATOM 7665 C C . TRP B 2 21 ? 6.295 2.777 -0.676 1.00 0.00 664 TRP A C 9
ATOM 7666 O O . TRP B 2 21 ? 5.979 3.449 -1.658 1.00 0.00 664 TRP A O 9
ATOM 7687 N N . ASN B 2 22 ? 6.553 3.312 0.516 1.00 0.00 665 ASN A N 9
ATOM 7688 C CA . ASN B 2 22 ? 6.477 4.752 0.748 1.00 0.00 665 ASN A CA 9
ATOM 7689 C C . ASN B 2 22 ? 7.867 5.393 0.772 1.00 0.00 665 ASN A C 9
ATOM 7690 O O . ASN B 2 22 ? 8.179 6.248 -0.056 1.00 0.00 665 ASN A O 9
ATOM 7701 N N . CYS B 2 23 ? 8.688 4.983 1.735 1.00 0.00 666 CYS A N 9
ATOM 7702 C CA . CYS B 2 23 ? 10.035 5.529 1.875 1.00 0.00 666 CYS A CA 9
ATOM 7703 C C . CYS B 2 23 ? 10.836 5.389 0.582 1.00 0.00 666 CYS A C 9
ATOM 7704 O O . CYS B 2 23 ? 11.254 6.388 -0.004 1.00 0.00 666 CYS A O 9
ATOM 7711 N N . GLY B 2 24 ? 11.051 4.153 0.140 1.00 0.00 667 GLY A N 9
ATOM 7712 C CA . GLY B 2 24 ? 11.804 3.929 -1.080 1.00 0.00 667 GLY A CA 9
ATOM 7713 C C . GLY B 2 24 ? 13.221 3.465 -0.807 1.00 0.00 667 GLY A C 9
ATOM 7714 O O . GLY B 2 24 ? 14.113 3.655 -1.634 1.00 0.00 667 GLY A O 9
ATOM 7718 N N . ARG B 2 25 ? 13.429 2.853 0.355 1.00 0.00 668 ARG A N 9
ATOM 7719 C CA . ARG B 2 25 ? 14.747 2.359 0.734 1.00 0.00 668 ARG A CA 9
ATOM 7720 C C . ARG B 2 25 ? 14.677 0.896 1.160 1.00 0.00 668 ARG A C 9
ATOM 7721 O O . ARG B 2 25 ? 15.239 0.020 0.503 1.00 0.00 668 ARG A O 9
ATOM 7742 N N . LYS B 2 26 ? 13.983 0.637 2.264 1.00 0.00 669 LYS A N 9
ATOM 7743 C CA . LYS B 2 26 ? 13.842 -0.721 2.773 1.00 0.00 669 LYS A CA 9
ATOM 7744 C C . LYS B 2 26 ? 12.602 -0.851 3.658 1.00 0.00 669 LYS A C 9
ATOM 7745 O O . LYS B 2 26 ? 12.168 0.115 4.283 1.00 0.00 669 LYS A O 9
ATOM 7764 N N . ALA B 2 27 ? 12.046 -2.057 3.706 1.00 0.00 670 ALA A N 9
ATOM 7765 C CA . ALA B 2 27 ? 10.861 -2.324 4.513 1.00 0.00 670 ALA A CA 9
ATOM 7766 C C . ALA B 2 27 ? 10.939 -3.703 5.163 1.00 0.00 670 ALA A C 9
ATOM 7767 O O . ALA B 2 27 ? 11.447 -4.652 4.566 1.00 0.00 670 ALA A O 9
ATOM 7774 N N . SER B 2 28 ? 10.440 -3.806 6.392 1.00 0.00 671 SER A N 9
ATOM 7775 C CA . SER B 2 28 ? 10.463 -5.068 7.126 1.00 0.00 671 SER A CA 9
ATOM 7776 C C . SER B 2 28 ? 9.054 -5.529 7.502 1.00 0.00 671 SER A C 9
ATOM 7777 O O . SER B 2 28 ? 8.878 -6.627 8.031 1.00 0.00 671 SER A O 9
ATOM 7785 N N . GLU B 2 29 ? 8.053 -4.697 7.226 1.00 0.00 672 GLU A N 9
ATOM 7786 C CA . GLU B 2 29 ? 6.670 -5.043 7.541 1.00 0.00 672 GLU A CA 9
ATOM 7787 C C . GLU B 2 29 ? 5.884 -5.311 6.263 1.00 0.00 672 GLU A C 9
ATOM 7788 O O . GLU B 2 29 ? 6.263 -4.862 5.182 1.00 0.00 672 GLU A O 9
ATOM 7800 N N . THR B 2 30 ? 4.798 -6.064 6.395 1.00 0.00 673 THR A N 9
ATOM 7801 C CA . THR B 2 30 ? 3.969 -6.416 5.250 1.00 0.00 673 THR A CA 9
ATOM 7802 C C . THR B 2 30 ? 2.487 -6.197 5.546 1.00 0.00 673 THR A C 9
ATOM 7803 O O . THR B 2 30 ? 2.007 -6.499 6.636 1.00 0.00 673 THR A O 9
ATOM 7814 N N . CYS B 2 31 ? 1.767 -5.672 4.562 1.00 0.00 674 CYS A N 9
ATOM 7815 C CA . CYS B 2 31 ? 0.339 -5.425 4.712 1.00 0.00 674 CYS A CA 9
ATOM 7816 C C . CYS B 2 31 ? -0.418 -6.748 4.807 1.00 0.00 674 CYS A C 9
ATOM 7817 O O . CYS B 2 31 ? -0.574 -7.457 3.815 1.00 0.00 674 CYS A O 9
ATOM 7824 N N . SER B 2 32 ? -0.871 -7.079 6.013 1.00 0.00 675 SER A N 9
ATOM 7825 C CA . SER B 2 32 ? -1.596 -8.325 6.249 1.00 0.00 675 SER A CA 9
ATOM 7826 C C . SER B 2 32 ? -2.957 -8.344 5.548 1.00 0.00 675 SER A C 9
ATOM 7827 O O . SER B 2 32 ? -3.614 -9.382 5.491 1.00 0.00 675 SER A O 9
ATOM 7835 N N . GLY B 2 33 ? -3.376 -7.199 5.016 1.00 0.00 676 GLY A N 9
ATOM 7836 C CA . GLY B 2 33 ? -4.654 -7.129 4.333 1.00 0.00 676 GLY A CA 9
ATOM 7837 C C . GLY B 2 33 ? -4.592 -7.706 2.932 1.00 0.00 676 GLY A C 9
ATOM 7838 O O . GLY B 2 33 ? -5.453 -8.493 2.540 1.00 0.00 676 GLY A O 9
ATOM 7842 N N . CYS B 2 34 ? -3.571 -7.319 2.179 1.00 0.00 677 CYS A N 9
ATOM 7843 C CA . CYS B 2 34 ? -3.397 -7.807 0.817 1.00 0.00 677 CYS A CA 9
ATOM 7844 C C . CYS B 2 34 ? -2.184 -8.733 0.715 1.00 0.00 677 CYS A C 9
ATOM 7845 O O . CYS B 2 34 ? -2.011 -9.434 -0.282 1.00 0.00 677 CYS A O 9
ATOM 7852 N N . ASN B 2 35 ? -1.343 -8.726 1.750 1.00 0.00 678 ASN A N 9
ATOM 7853 C CA . ASN B 2 35 ? -0.146 -9.559 1.772 1.00 0.00 678 ASN A CA 9
ATOM 7854 C C . ASN B 2 35 ? 0.784 -9.212 0.611 1.00 0.00 678 ASN A C 9
ATOM 7855 O O . ASN B 2 35 ? 1.598 -10.033 0.190 1.00 0.00 678 ASN A O 9
ATOM 7866 N N . THR B 2 36 ? 0.644 -7.997 0.087 1.00 0.00 679 THR A N 9
ATOM 7867 C CA . THR B 2 36 ? 1.463 -7.554 -1.037 1.00 0.00 679 T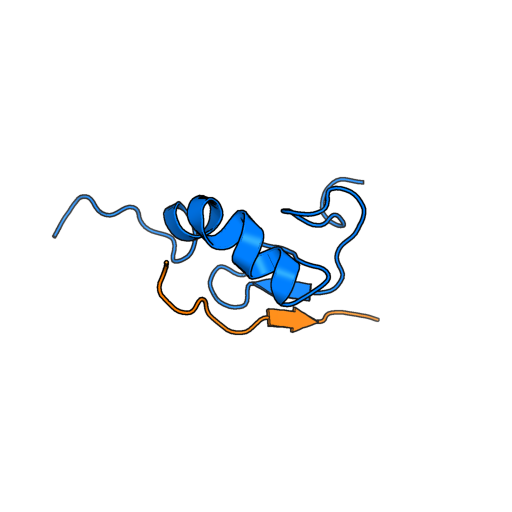HR A CA 9
ATOM 7868 C C . THR B 2 36 ? 2.265 -6.300 -0.700 1.00 0.00 679 THR A C 9
ATOM 7869 O O . THR B 2 36 ? 3.404 -6.140 -1.141 1.00 0.00 679 THR A O 9
ATOM 7880 N N . ALA B 2 37 ? 1.656 -5.411 0.074 1.00 0.00 680 ALA A N 9
ATOM 7881 C CA . ALA B 2 37 ? 2.299 -4.162 0.463 1.00 0.00 680 ALA A CA 9
ATOM 7882 C C . ALA B 2 37 ? 3.381 -4.383 1.515 1.00 0.00 680 ALA A C 9
ATOM 7883 O O . ALA B 2 37 ? 3.332 -5.342 2.283 1.00 0.00 680 ALA A O 9
ATOM 7890 N N . ARG B 2 38 ? 4.353 -3.475 1.545 1.00 0.00 681 ARG A N 9
ATOM 7891 C CA . ARG B 2 38 ? 5.447 -3.549 2.504 1.00 0.00 681 ARG A CA 9
ATOM 7892 C C . ARG B 2 38 ? 5.763 -2.165 3.062 1.00 0.00 681 ARG A C 9
ATOM 7893 O O . ARG B 2 38 ? 5.723 -1.172 2.337 1.00 0.00 681 ARG A O 9
ATOM 7914 N N . TYR B 2 39 ? 6.079 -2.103 4.352 1.00 0.00 682 TYR A N 9
ATOM 7915 C CA . TYR B 2 39 ? 6.403 -0.835 4.999 1.00 0.00 682 TYR A CA 9
ATOM 7916 C C . TYR B 2 39 ? 7.341 -1.057 6.181 1.00 0.00 682 TYR A C 9
ATOM 7917 O O . TYR B 2 39 ? 7.296 -2.100 6.831 1.00 0.00 682 TYR A O 9
ATOM 7935 N N . CYS B 2 40 ? 8.194 -0.078 6.453 1.00 0.00 683 CYS A N 9
ATOM 7936 C CA . CYS B 2 40 ? 9.139 -0.181 7.556 1.00 0.00 683 CYS A CA 9
ATOM 7937 C C . CYS B 2 40 ? 8.573 0.433 8.836 1.00 0.00 683 CYS A C 9
ATOM 7938 O O . CYS B 2 40 ? 9.066 0.158 9.930 1.00 0.00 683 CYS A O 9
ATOM 7945 N N . GLY B 2 41 ? 7.539 1.265 8.702 1.00 0.00 684 GLY A N 9
ATOM 7946 C CA . GLY B 2 41 ? 6.946 1.890 9.871 1.00 0.00 684 GLY A CA 9
ATOM 7947 C C . GLY B 2 41 ? 5.466 2.171 9.700 1.00 0.00 684 GLY A C 9
ATOM 7948 O O . GLY B 2 41 ? 4.995 2.411 8.589 1.00 0.00 684 GLY A O 9
ATOM 7952 N N . SER B 2 42 ? 4.731 2.137 10.810 1.00 0.00 685 SER A N 9
ATOM 7953 C CA . SER B 2 42 ? 3.292 2.383 10.792 1.00 0.00 685 SER A CA 9
ATOM 7954 C C . SER B 2 42 ? 2.952 3.652 10.013 1.00 0.00 685 SER A C 9
ATOM 7955 O O . SER B 2 42 ? 1.915 3.726 9.355 1.00 0.00 685 SER A O 9
ATOM 7963 N N . PHE B 2 43 ? 3.827 4.649 10.090 1.00 0.00 686 PHE A N 9
ATOM 7964 C CA . PHE B 2 43 ? 3.607 5.907 9.386 1.00 0.00 686 PHE A CA 9
ATOM 7965 C C . PHE B 2 43 ? 3.764 5.718 7.880 1.00 0.00 686 PHE A C 9
ATOM 7966 O O . PHE B 2 43 ? 3.069 6.356 7.090 1.00 0.00 686 PHE A O 9
ATOM 7983 N N . CYS B 2 44 ? 4.687 4.846 7.488 1.00 0.00 687 CYS A N 9
ATOM 7984 C CA . CYS B 2 44 ? 4.942 4.587 6.077 1.00 0.00 687 CYS A CA 9
ATOM 7985 C C . CYS B 2 44 ? 3.722 3.983 5.391 1.00 0.00 687 CYS A C 9
ATOM 7986 O O . CYS B 2 44 ? 3.382 4.359 4.270 1.00 0.00 687 CYS A O 9
ATOM 7993 N N . GLN B 2 45 ? 3.070 3.042 6.063 1.00 0.00 688 GLN A N 9
ATOM 7994 C CA . GLN B 2 45 ? 1.894 2.394 5.500 1.00 0.00 688 GLN A CA 9
ATOM 7995 C C . GLN B 2 45 ? 0.750 3.391 5.329 1.00 0.00 688 GLN A C 9
ATOM 7996 O O . GLN B 2 45 ? 0.013 3.335 4.346 1.00 0.00 688 GLN A O 9
ATOM 8010 N N . HIS B 2 46 ? 0.609 4.306 6.284 1.00 0.00 689 HIS A N 9
ATOM 8011 C CA . HIS B 2 46 ? -0.442 5.316 6.231 1.00 0.00 689 HIS A CA 9
ATOM 8012 C C . HIS B 2 46 ? -0.173 6.338 5.131 1.00 0.00 689 HIS A C 9
ATOM 8013 O O . HIS B 2 46 ? -1.097 6.808 4.468 1.00 0.00 689 HIS A O 9
ATOM 8028 N N . LYS B 2 47 ? 1.097 6.685 4.949 1.00 0.00 690 LYS A N 9
ATOM 8029 C CA . LYS B 2 47 ? 1.489 7.659 3.934 1.00 0.00 690 LYS A CA 9
ATOM 8030 C C . LYS B 2 47 ? 1.029 7.222 2.546 1.00 0.00 690 LYS A C 9
ATOM 8031 O O . LYS B 2 47 ? 0.370 7.975 1.829 1.00 0.00 690 LYS A O 9
ATOM 8050 N N . ASP B 2 48 ? 1.378 5.995 2.183 1.00 0.00 691 ASP A N 9
ATOM 8051 C CA . ASP B 2 48 ? 0.997 5.449 0.884 1.00 0.00 691 ASP A CA 9
ATOM 8052 C C . ASP B 2 48 ? -0.403 4.842 0.932 1.00 0.00 691 ASP A C 9
ATOM 8053 O O . ASP B 2 48 ? -0.970 4.491 -0.103 1.00 0.00 691 ASP A O 9
ATOM 8062 N N . TRP B 2 49 ? -0.956 4.710 2.136 1.00 0.00 692 TRP A N 9
ATOM 8063 C CA . TRP B 2 49 ? -2.286 4.132 2.313 1.00 0.00 692 TRP A CA 9
ATOM 8064 C C . TRP B 2 49 ? -3.290 4.700 1.312 1.00 0.00 692 TRP A C 9
ATOM 8065 O O . TRP B 2 49 ? -4.100 3.961 0.754 1.00 0.00 692 TRP A O 9
ATOM 8086 N N . GLU B 2 50 ? -3.251 6.013 1.101 1.00 0.00 693 GLU A N 9
ATOM 8087 C CA . GLU B 2 50 ? -4.179 6.672 0.185 1.00 0.00 693 GLU A CA 9
ATOM 8088 C C . GLU B 2 50 ? -4.182 6.018 -1.195 1.00 0.00 693 GLU A C 9
ATOM 8089 O O . GLU B 2 50 ? -5.244 5.746 -1.754 1.00 0.00 693 GLU A O 9
ATOM 8101 N N . LYS B 2 51 ? -3.001 5.775 -1.752 1.00 0.00 694 LYS A N 9
ATOM 8102 C CA . LYS B 2 51 ? -2.905 5.166 -3.068 1.00 0.00 694 LYS A CA 9
ATOM 8103 C C . LYS B 2 51 ? -2.929 3.643 -2.985 1.00 0.00 694 LYS A C 9
ATOM 8104 O O . LYS B 2 51 ? -3.488 2.976 -3.856 1.00 0.00 694 LYS A O 9
ATOM 8123 N N . HIS B 2 52 ? -2.304 3.089 -1.951 1.00 0.00 695 HIS A N 9
ATOM 8124 C CA . HIS B 2 52 ? -2.247 1.641 -1.789 1.00 0.00 695 HIS A CA 9
ATOM 8125 C C . HIS B 2 52 ? -3.620 1.037 -1.503 1.00 0.00 695 HIS A C 9
ATOM 8126 O O . HIS B 2 52 ? -3.937 -0.044 -1.996 1.00 0.00 695 HIS A O 9
ATOM 8140 N N . HIS B 2 53 ? -4.426 1.715 -0.693 1.00 0.00 696 HIS A N 9
ATOM 8141 C CA . HIS B 2 53 ? -5.748 1.214 -0.336 1.00 0.00 696 HIS A CA 9
ATOM 8142 C C . HIS B 2 53 ? -6.593 0.896 -1.564 1.00 0.00 696 HIS A C 9
ATOM 8143 O O . HIS B 2 53 ? -7.437 0.000 -1.516 1.00 0.00 696 HIS A O 9
ATOM 8158 N N . HIS B 2 54 ? -6.363 1.595 -2.673 1.00 0.00 697 HIS A N 9
ATOM 8159 C CA . HIS B 2 54 ? -7.111 1.319 -3.895 1.00 0.00 697 HIS A CA 9
ATOM 8160 C C . HIS B 2 54 ? -6.874 -0.120 -4.350 1.00 0.00 697 HIS A C 9
ATOM 8161 O O . HIS B 2 54 ? -7.740 -0.731 -4.976 1.00 0.00 697 HIS A O 9
ATOM 8176 N N . ILE B 2 55 ? -5.685 -0.649 -4.057 1.00 0.00 698 ILE A N 9
ATOM 8177 C CA . ILE B 2 55 ? -5.329 -2.006 -4.467 1.00 0.00 698 ILE A CA 9
ATOM 8178 C C . ILE B 2 55 ? -5.324 -2.999 -3.306 1.00 0.00 698 ILE A C 9
ATOM 8179 O O . ILE B 2 55 ? -5.088 -4.189 -3.513 1.00 0.00 698 ILE A O 9
ATOM 8195 N N . CYS B 2 56 ? -5.561 -2.524 -2.088 1.00 0.00 699 CYS A N 9
ATOM 8196 C CA . CYS B 2 56 ? -5.556 -3.399 -0.921 1.00 0.00 699 CYS A CA 9
ATOM 8197 C C . CYS B 2 56 ? -6.662 -4.444 -1.006 1.00 0.00 699 CYS A C 9
ATOM 8198 O O . CYS B 2 56 ? -7.823 -4.160 -0.711 1.00 0.00 699 CYS A O 9
ATOM 8205 N N . GLY B 2 57 ? -6.288 -5.656 -1.405 1.00 0.00 700 GLY A N 9
ATOM 8206 C CA . GLY B 2 57 ? -7.251 -6.736 -1.519 1.00 0.00 700 GLY A CA 9
ATOM 8207 C C . GLY B 2 57 ? -8.103 -6.896 -0.273 1.00 0.00 700 GLY A C 9
ATOM 8208 O O . GLY B 2 57 ? -9.240 -7.361 -0.347 1.00 0.00 700 GLY A O 9
ATOM 8212 N N . GLN B 2 58 ? -7.551 -6.512 0.872 1.00 0.00 701 GLN A N 9
ATOM 8213 C CA . GLN B 2 58 ? -8.266 -6.616 2.139 1.00 0.00 701 GLN A CA 9
ATOM 8214 C C . GLN B 2 58 ? -8.663 -8.061 2.425 1.00 0.00 701 GLN A C 9
ATOM 8215 O O . GLN B 2 58 ? -9.640 -8.318 3.129 1.00 0.00 701 GLN A O 9
ATOM 8229 N N . THR B 2 59 ? -7.900 -9.001 1.876 1.00 0.00 702 THR A N 9
ATOM 8230 C CA . THR B 2 59 ? -8.174 -10.419 2.073 1.00 0.00 702 THR A CA 9
ATOM 8231 C C . THR B 2 59 ? -6.877 -11.224 2.104 1.00 0.00 702 THR A C 9
ATOM 8232 O O . THR B 2 59 ? -5.881 -10.836 1.494 1.00 0.00 702 THR A O 9
ATOM 8243 N N . LEU B 2 60 ? -6.899 -12.345 2.817 1.00 0.00 703 LEU A N 9
ATOM 8244 C CA . LEU B 2 60 ? -5.726 -13.204 2.927 1.00 0.00 703 LEU A CA 9
ATOM 8245 C C . LEU B 2 60 ? -6.007 -14.586 2.344 1.00 0.00 703 LEU A C 9
ATOM 8246 O O . LEU B 2 60 ? -5.572 -15.601 2.889 1.00 0.00 703 LEU A O 9
ATOM 8262 N N . GLN B 2 61 ? -6.736 -14.617 1.235 1.00 0.00 704 GLN A N 9
ATOM 8263 C CA . GLN B 2 61 ? -7.076 -15.875 0.578 1.00 0.00 704 GLN A CA 9
ATOM 8264 C C . GLN B 2 61 ? -5.884 -16.418 -0.205 1.00 0.00 704 GLN A C 9
ATOM 8265 O O . GLN B 2 61 ? -5.344 -15.743 -1.081 1.00 0.00 704 GLN A O 9
ATOM 8279 N N . ALA B 2 62 ? -5.480 -17.643 0.118 1.00 0.00 705 ALA A N 9
ATOM 8280 C CA . ALA B 2 62 ? -4.353 -18.277 -0.555 1.00 0.00 705 ALA A CA 9
ATOM 8281 C C . ALA B 2 62 ? -4.427 -19.796 -0.437 1.00 0.00 705 ALA A C 9
ATOM 8282 O O . ALA B 2 62 ? -3.402 -20.475 -0.387 1.00 0.00 705 ALA A O 9
ATOM 8289 N N . GLN B 2 63 ? -5.647 -20.322 -0.391 1.00 0.00 706 GLN A N 9
ATOM 8290 C CA . GLN B 2 63 ? -5.854 -21.761 -0.278 1.00 0.00 706 GLN A CA 9
ATOM 8291 C C . GLN B 2 63 ? -7.308 -22.125 -0.557 1.00 0.00 706 GLN A C 9
ATOM 8292 O O . GLN B 2 63 ? -8.175 -21.966 0.303 1.00 0.00 706 GLN A O 9
ATOM 8306 N N . GLN B 2 64 ? -7.570 -22.613 -1.765 1.00 0.00 707 GLN A N 9
ATOM 8307 C CA . GLN B 2 64 ? -8.921 -22.999 -2.158 1.00 0.00 707 GLN A CA 9
ATOM 8308 C C . GLN B 2 64 ? -8.933 -24.405 -2.751 1.00 0.00 707 GLN A C 9
ATOM 8309 O O . GLN B 2 64 ? -7.882 -24.837 -3.268 1.00 0.00 707 GLN A O 9
ATOM 8326 N N . THR A 1 5 ? -9.525 11.336 7.237 1.00 0.00 1101 THR B N 10
ATOM 8327 C CA . THR A 1 5 ? -9.741 11.354 5.766 1.00 0.00 1101 THR B CA 10
ATOM 8328 C C . THR A 1 5 ? -10.016 9.953 5.232 1.00 0.00 1101 THR B C 10
ATOM 8329 O O . THR A 1 5 ? -11.079 9.689 4.671 1.00 0.00 1101 THR B O 10
ATOM 8340 N N . ILE A 1 6 ? -9.049 9.057 5.410 1.00 0.00 1102 ILE B N 10
ATOM 8341 C CA . ILE A 1 6 ? -9.187 7.682 4.945 1.00 0.00 1102 ILE B CA 10
ATOM 8342 C C . ILE A 1 6 ? -9.446 6.732 6.111 1.00 0.00 1102 ILE B C 10
ATOM 8343 O O . ILE A 1 6 ? -9.138 7.046 7.260 1.00 0.00 1102 ILE B O 10
ATOM 8359 N N . SER A 1 7 ? -10.013 5.569 5.805 1.00 0.00 1103 SER B N 10
ATOM 8360 C CA . SER A 1 7 ? -10.312 4.574 6.827 1.00 0.00 1103 SER B CA 10
ATOM 8361 C C . SER A 1 7 ? -9.033 4.068 7.486 1.00 0.00 1103 SER B C 10
ATOM 8362 O O . SER A 1 7 ? -7.954 4.624 7.278 1.00 0.00 1103 SER B O 10
ATOM 8370 N N . ASN A 1 8 ? -9.160 3.010 8.280 1.00 0.00 1104 ASN B N 10
ATOM 8371 C CA . ASN A 1 8 ? -8.014 2.429 8.969 1.00 0.00 1104 ASN B CA 10
ATOM 8372 C C . ASN A 1 8 ? -7.563 1.140 8.283 1.00 0.00 1104 ASN B C 10
ATOM 8373 O O . ASN A 1 8 ? -8.274 0.135 8.307 1.00 0.00 1104 ASN B O 10
ATOM 8384 N N . PRO A 1 9 ? -6.370 1.147 7.658 1.00 0.00 1105 PRO B N 10
ATOM 8385 C CA . PRO A 1 9 ? -5.837 -0.032 6.967 1.00 0.00 1105 PRO B CA 10
ATOM 8386 C C . PRO A 1 9 ? -5.473 -1.157 7.931 1.00 0.00 1105 PRO B C 10
ATOM 8387 O O . PRO A 1 9 ? -5.134 -0.909 9.087 1.00 0.00 1105 PRO B O 10
ATOM 8398 N N . PRO A 1 10 ? -5.530 -2.416 7.461 1.00 0.00 1106 PRO B N 10
ATOM 8399 C CA . PRO A 1 10 ? -5.195 -3.578 8.289 1.00 0.00 1106 PRO B CA 10
ATOM 8400 C C . PRO A 1 10 ? -3.819 -3.441 8.931 1.00 0.00 1106 PRO B C 10
ATOM 8401 O O . PRO A 1 10 ? -3.044 -2.555 8.572 1.00 0.00 1106 PRO B O 10
ATOM 8412 N N . PRO A 1 11 ? -3.496 -4.314 9.899 1.00 0.00 1107 PRO B N 10
ATOM 8413 C CA . PRO A 1 11 ? -2.206 -4.278 10.592 1.00 0.00 1107 PRO B CA 10
ATOM 8414 C C . PRO A 1 11 ? -1.056 -4.760 9.716 1.00 0.00 1107 PRO B C 10
ATOM 8415 O O . PRO A 1 11 ? -1.270 -5.405 8.689 1.00 0.00 1107 PRO B O 10
ATOM 8426 N N . LEU A 1 12 ? 0.166 -4.442 10.132 1.00 0.00 1108 LEU B N 10
ATOM 8427 C CA . LEU A 1 12 ? 1.353 -4.843 9.387 1.00 0.00 1108 LEU B CA 10
ATOM 8428 C C . LEU A 1 12 ? 1.983 -6.091 9.999 1.00 0.00 1108 LEU B C 10
ATOM 8429 O O . LEU A 1 12 ? 1.927 -6.296 11.212 1.00 0.00 1108 LEU B O 10
ATOM 8445 N N . ILE A 1 13 ? 2.586 -6.918 9.153 1.00 0.00 1109 ILE B N 10
ATOM 8446 C CA . ILE A 1 13 ? 3.231 -8.144 9.609 1.00 0.00 1109 ILE B CA 10
ATOM 8447 C C . ILE A 1 13 ? 4.734 -8.093 9.357 1.00 0.00 1109 ILE B C 10
ATOM 8448 O O . ILE A 1 13 ? 5.176 -7.910 8.223 1.00 0.00 1109 ILE B O 10
ATOM 8464 N N . SER A 1 14 ? 5.516 -8.255 10.418 1.00 0.00 1110 SER B N 10
ATOM 8465 C CA . SER A 1 14 ? 6.969 -8.226 10.304 1.00 0.00 1110 SER B CA 10
ATOM 8466 C C . SER A 1 14 ? 7.513 -9.602 9.938 1.00 0.00 1110 SER B C 10
ATOM 8467 O O . SER A 1 14 ? 7.160 -10.606 10.557 1.00 0.00 1110 SER B O 10
ATOM 8475 N N . SER A 1 15 ? 8.376 -9.641 8.927 1.00 0.00 1111 SER B N 10
ATOM 8476 C CA . SER A 1 15 ? 8.969 -10.895 8.477 1.00 0.00 1111 SER B CA 10
ATOM 8477 C C . SER A 1 15 ? 10.491 -10.828 8.531 1.00 0.00 1111 SER B C 10
ATOM 8478 O O . SER A 1 15 ? 11.111 -10.011 7.852 1.00 0.00 1111 SER B O 10
ATOM 8486 N N . ALA A 1 16 ? 11.088 -11.696 9.343 1.00 0.00 1112 ALA B N 10
ATOM 8487 C CA . ALA A 1 16 ? 12.538 -11.736 9.486 1.00 0.00 1112 ALA B CA 10
ATOM 8488 C C . ALA A 1 16 ? 13.020 -13.150 9.790 1.00 0.00 1112 ALA B C 10
ATOM 8489 O O . ALA A 1 16 ? 13.333 -13.477 10.935 1.00 0.00 1112 ALA B O 10
ATOM 8496 N N . LYS A 1 17 ? 13.078 -13.985 8.758 1.00 0.00 1113 LYS B N 10
ATOM 8497 C CA . LYS A 1 17 ? 13.522 -15.365 8.915 1.00 0.00 1113 LYS B CA 10
ATOM 8498 C C . LYS A 1 17 ? 14.845 -15.596 8.191 1.00 0.00 1113 LYS B C 10
ATOM 8499 O O . LYS A 1 17 ? 14.912 -15.530 6.963 1.00 0.00 1113 LYS B O 10
ATOM 8518 N N . ASP B 2 15 ? 8.344 -14.162 -1.061 1.00 0.00 658 ASP A N 10
ATOM 8519 C CA . ASP B 2 15 ? 9.216 -13.237 -0.346 1.00 0.00 658 ASP A CA 10
ATOM 8520 C C . ASP B 2 15 ? 10.621 -13.247 -0.938 1.00 0.00 658 ASP A C 10
ATOM 8521 O O . ASP B 2 15 ? 11.233 -14.304 -1.092 1.00 0.00 658 ASP A O 10
ATOM 8530 N N . SER B 2 16 ? 11.127 -12.063 -1.269 1.00 0.00 659 SER A N 10
ATOM 8531 C CA . SER B 2 16 ? 12.461 -11.935 -1.845 1.00 0.00 659 SER A CA 10
ATOM 8532 C C . SER B 2 16 ? 12.893 -10.474 -1.895 1.00 0.00 659 SER A C 10
ATOM 8533 O O . SER B 2 16 ? 13.969 -10.118 -1.415 1.00 0.00 659 SER A O 10
ATOM 8541 N N . SER B 2 17 ? 12.047 -9.632 -2.479 1.00 0.00 660 SER A N 10
ATOM 8542 C CA . SER B 2 17 ? 12.340 -8.208 -2.591 1.00 0.00 660 SER A CA 10
ATOM 8543 C C . SER B 2 17 ? 11.997 -7.478 -1.296 1.00 0.00 660 SER A C 10
ATOM 8544 O O . SER B 2 17 ? 11.020 -7.810 -0.626 1.00 0.00 660 SER A O 10
ATOM 8552 N N . GLU B 2 18 ? 12.808 -6.484 -0.951 1.00 0.00 661 GLU A N 10
ATOM 8553 C CA . GLU B 2 18 ? 12.590 -5.707 0.264 1.00 0.00 661 GLU A CA 10
ATOM 8554 C C . GLU B 2 18 ? 12.749 -4.215 -0.008 1.00 0.00 661 GLU A C 10
ATOM 8555 O O . GLU B 2 18 ? 13.848 -3.741 -0.299 1.00 0.00 661 GLU A O 10
ATOM 8567 N N . SER B 2 19 ? 11.648 -3.479 0.088 1.00 0.00 662 SER A N 10
ATOM 8568 C CA . SER B 2 19 ? 11.666 -2.041 -0.146 1.00 0.00 662 SER A CA 10
ATOM 8569 C C . SER B 2 19 ? 10.342 -1.404 0.259 1.00 0.00 662 SER A C 10
ATOM 8570 O O . SER B 2 19 ? 9.271 -1.870 -0.134 1.00 0.00 662 SER A O 10
ATOM 8578 N N . CYS B 2 20 ? 10.419 -0.337 1.048 1.00 0.00 663 CYS A N 10
ATOM 8579 C CA . CYS B 2 20 ? 9.229 0.364 1.510 1.00 0.00 663 CYS A CA 10
ATOM 8580 C C . CYS B 2 20 ? 8.487 1.009 0.344 1.00 0.00 663 CYS A C 10
ATOM 8581 O O . CYS B 2 20 ? 9.070 1.764 -0.434 1.00 0.00 663 CYS A O 10
ATOM 8588 N N . TRP B 2 21 ? 7.197 0.709 0.231 1.00 0.00 664 TRP A N 10
ATOM 8589 C CA . TRP B 2 21 ? 6.375 1.260 -0.842 1.00 0.00 664 TRP A CA 10
ATOM 8590 C C . TRP B 2 21 ? 6.246 2.780 -0.724 1.00 0.00 664 TRP A C 10
ATOM 8591 O O . TRP B 2 21 ? 5.868 3.456 -1.681 1.00 0.00 664 TRP A O 10
ATOM 8612 N N . ASN B 2 22 ? 6.556 3.308 0.460 1.00 0.00 665 ASN A N 10
ATOM 8613 C CA . ASN B 2 22 ? 6.468 4.743 0.712 1.00 0.00 665 ASN A CA 10
ATOM 8614 C C . ASN B 2 22 ? 7.853 5.392 0.720 1.00 0.00 665 ASN A C 10
ATOM 8615 O O . ASN B 2 22 ? 8.154 6.247 -0.113 1.00 0.00 665 ASN A O 10
ATOM 8626 N N . CYS B 2 23 ? 8.686 4.986 1.674 1.00 0.00 666 CYS A N 10
ATOM 8627 C CA . CYS B 2 23 ? 10.033 5.536 1.803 1.00 0.00 666 CYS A CA 10
ATOM 8628 C C . CYS B 2 23 ? 10.827 5.380 0.509 1.00 0.00 666 CYS A C 10
ATOM 8629 O O . CYS B 2 23 ? 11.240 6.371 -0.094 1.00 0.00 666 CYS A O 10
ATOM 8636 N N . GLY B 2 24 ? 11.044 4.138 0.084 1.00 0.00 667 GLY A N 10
ATOM 8637 C CA . GLY B 2 24 ? 11.791 3.899 -1.136 1.00 0.00 667 GLY A CA 10
ATOM 8638 C C . GLY B 2 24 ? 13.215 3.449 -0.864 1.00 0.00 667 GLY A C 10
ATOM 8639 O O . GLY B 2 24 ? 14.096 3.613 -1.708 1.00 0.00 667 GLY A O 10
ATOM 8643 N N . ARG B 2 25 ? 13.439 2.882 0.318 1.00 0.00 668 ARG A N 10
ATOM 8644 C CA . ARG B 2 25 ? 14.765 2.408 0.698 1.00 0.00 668 ARG A CA 10
ATOM 8645 C C . ARG B 2 25 ? 14.715 0.946 1.129 1.00 0.00 668 ARG A C 10
ATOM 8646 O O . ARG B 2 25 ? 15.334 0.083 0.507 1.00 0.00 668 ARG A O 10
ATOM 8667 N N . LYS B 2 26 ? 13.972 0.674 2.199 1.00 0.00 669 LYS A N 10
ATOM 8668 C CA . LYS B 2 26 ? 13.844 -0.685 2.710 1.00 0.00 669 LYS A CA 10
ATOM 8669 C C . LYS B 2 26 ? 12.617 -0.819 3.612 1.00 0.00 669 LYS A C 10
ATOM 8670 O O . LYS B 2 26 ? 12.175 0.150 4.226 1.00 0.00 669 LYS A O 10
ATOM 8689 N N . ALA B 2 27 ? 12.078 -2.032 3.684 1.00 0.00 670 ALA A N 10
ATOM 8690 C CA . ALA B 2 27 ? 10.906 -2.302 4.510 1.00 0.00 670 ALA A CA 10
ATOM 8691 C C . ALA B 2 27 ? 11.007 -3.671 5.176 1.00 0.00 670 ALA A C 10
ATOM 8692 O O . ALA B 2 27 ? 11.517 -4.623 4.586 1.00 0.00 670 ALA A O 10
ATOM 8699 N N . SER B 2 28 ? 10.524 -3.763 6.413 1.00 0.00 671 SER A N 10
ATOM 8700 C CA . SER B 2 28 ? 10.567 -5.013 7.165 1.00 0.00 671 SER A CA 10
ATOM 8701 C C . SER B 2 28 ? 9.166 -5.493 7.543 1.00 0.00 671 SER A C 10
ATOM 8702 O O . SER B 2 28 ? 9.005 -6.591 8.076 1.00 0.00 671 SER A O 10
ATOM 8710 N N . GLU B 2 29 ? 8.153 -4.675 7.264 1.00 0.00 672 GLU A N 10
ATOM 8711 C CA . GLU B 2 29 ? 6.776 -5.039 7.580 1.00 0.00 672 GLU A CA 10
ATOM 8712 C C . GLU B 2 29 ? 5.995 -5.322 6.301 1.00 0.00 672 GLU A C 10
ATOM 8713 O O . GLU B 2 29 ? 6.376 -4.880 5.218 1.00 0.00 672 GLU A O 10
ATOM 8725 N N . THR B 2 30 ? 4.912 -6.079 6.436 1.00 0.00 673 THR A N 10
ATOM 8726 C CA . THR B 2 30 ? 4.088 -6.444 5.290 1.00 0.00 673 THR A CA 10
ATOM 8727 C C . THR B 2 30 ? 2.605 -6.220 5.574 1.00 0.00 673 THR A C 10
ATOM 8728 O O . THR B 2 30 ? 2.119 -6.505 6.666 1.00 0.00 673 THR A O 10
ATOM 8739 N N . CYS B 2 31 ? 1.890 -5.707 4.582 1.00 0.00 674 CYS A N 10
ATOM 8740 C CA . CYS B 2 31 ? 0.462 -5.454 4.724 1.00 0.00 674 CYS A CA 10
ATOM 8741 C C . CYS B 2 31 ? -0.299 -6.773 4.834 1.00 0.00 674 CYS A C 10
ATOM 8742 O O . CYS B 2 31 ? -0.464 -7.490 3.849 1.00 0.00 674 CYS A O 10
ATOM 8749 N N . SER B 2 32 ? -0.751 -7.091 6.046 1.00 0.00 675 SER A N 10
ATOM 8750 C CA . SER B 2 32 ? -1.484 -8.330 6.294 1.00 0.00 675 SER A CA 10
ATOM 8751 C C . SER B 2 32 ? -2.840 -8.348 5.588 1.00 0.00 675 SER A C 10
ATOM 8752 O O . SER B 2 32 ? -3.502 -9.385 5.537 1.00 0.00 675 SER A O 10
ATOM 8760 N N . GLY B 2 33 ? -3.252 -7.206 5.046 1.00 0.00 676 GLY A N 10
ATOM 8761 C CA . GLY B 2 33 ? -4.528 -7.137 4.355 1.00 0.00 676 GLY A CA 10
ATOM 8762 C C . GLY B 2 33 ? -4.470 -7.759 2.975 1.00 0.00 676 GLY A C 10
ATOM 8763 O O . GLY B 2 33 ? -5.315 -8.582 2.623 1.00 0.00 676 GLY A O 10
ATOM 8767 N N . CYS B 2 34 ? -3.467 -7.376 2.193 1.00 0.00 677 CYS A N 10
ATOM 8768 C CA . CYS B 2 34 ? -3.300 -7.912 0.848 1.00 0.00 677 CYS A CA 10
ATOM 8769 C C . CYS B 2 34 ? -2.079 -8.832 0.769 1.00 0.00 677 CYS A C 10
ATOM 8770 O O . CYS B 2 34 ? -1.898 -9.550 -0.213 1.00 0.00 677 CYS A O 10
ATOM 8777 N N . ASN B 2 35 ? -1.244 -8.800 1.808 1.00 0.00 678 ASN A N 10
ATOM 8778 C CA . ASN B 2 35 ? -0.042 -9.627 1.850 1.00 0.00 678 ASN A CA 10
ATOM 8779 C C . ASN B 2 35 ? 0.888 -9.301 0.685 1.00 0.00 678 ASN A C 10
ATOM 8780 O O . ASN B 2 35 ? 1.703 -10.131 0.281 1.00 0.00 678 ASN A O 10
ATOM 8791 N N . THR B 2 36 ? 0.751 -8.096 0.137 1.00 0.00 679 THR A N 10
ATOM 8792 C CA . THR B 2 36 ? 1.572 -7.679 -0.994 1.00 0.00 679 THR A CA 10
ATOM 8793 C C . THR B 2 36 ? 2.368 -6.414 -0.687 1.00 0.00 679 THR A C 10
ATOM 8794 O O . THR B 2 36 ? 3.510 -6.264 -1.122 1.00 0.00 679 THR A O 10
ATOM 8805 N N . ALA B 2 37 ? 1.753 -5.503 0.056 1.00 0.00 680 ALA A N 10
ATOM 8806 C CA . ALA B 2 37 ? 2.396 -4.245 0.415 1.00 0.00 680 ALA A CA 10
ATOM 8807 C C . ALA B 2 37 ? 3.473 -4.444 1.475 1.00 0.00 680 ALA A C 10
ATOM 8808 O O . ALA B 2 37 ? 3.442 -5.411 2.236 1.00 0.00 680 ALA A O 10
ATOM 8815 N N . ARG B 2 38 ? 4.422 -3.514 1.517 1.00 0.00 681 ARG A N 10
ATOM 8816 C CA . ARG B 2 38 ? 5.515 -3.569 2.482 1.00 0.00 681 ARG A CA 10
ATOM 8817 C C . ARG B 2 38 ? 5.791 -2.183 3.053 1.00 0.00 681 ARG A C 10
ATOM 8818 O O . ARG B 2 38 ? 5.718 -1.184 2.336 1.00 0.00 681 ARG A O 10
ATOM 8839 N N . TYR B 2 39 ? 6.106 -2.122 4.343 1.00 0.00 682 TYR A N 10
ATOM 8840 C CA . TYR B 2 39 ? 6.390 -0.851 4.999 1.00 0.00 682 TYR A CA 10
ATOM 8841 C C . TYR B 2 39 ? 7.343 -1.049 6.173 1.00 0.00 682 TYR A C 10
ATOM 8842 O O . TYR B 2 39 ? 7.317 -2.083 6.837 1.00 0.00 682 TYR A O 10
ATOM 8860 N N . CYS B 2 40 ? 8.190 -0.057 6.422 1.00 0.00 683 CYS A N 10
ATOM 8861 C CA . CYS B 2 40 ? 9.150 -0.137 7.514 1.00 0.00 683 CYS A CA 10
ATOM 8862 C C . CYS B 2 40 ? 8.592 0.486 8.793 1.00 0.00 683 CYS A C 10
ATOM 8863 O O . CYS B 2 40 ? 9.095 0.221 9.885 1.00 0.00 683 CYS A O 10
ATOM 8870 N N . GLY B 2 41 ? 7.556 1.316 8.661 1.00 0.00 684 GLY A N 10
ATOM 8871 C CA . GLY B 2 41 ? 6.975 1.949 9.832 1.00 0.00 684 GLY A CA 10
ATOM 8872 C C . GLY B 2 41 ? 5.491 2.231 9.679 1.00 0.00 684 GLY A C 10
ATOM 8873 O O . GLY B 2 41 ? 5.002 2.448 8.571 1.00 0.00 684 GLY A O 10
ATOM 8877 N N . SER B 2 42 ? 4.776 2.219 10.802 1.00 0.00 685 SER A N 10
ATOM 8878 C CA . SER B 2 42 ? 3.336 2.467 10.808 1.00 0.00 685 SER A CA 10
ATOM 8879 C C . SER B 2 42 ? 2.976 3.717 10.008 1.00 0.00 685 SER A C 10
ATOM 8880 O O . SER B 2 42 ? 1.916 3.780 9.386 1.00 0.00 685 SER A O 10
ATOM 8888 N N . PHE B 2 43 ? 3.857 4.711 10.025 1.00 0.00 686 PHE A N 10
ATOM 8889 C CA . PHE B 2 43 ? 3.611 5.947 9.294 1.00 0.00 686 PHE A CA 10
ATOM 8890 C C . PHE B 2 43 ? 3.709 5.706 7.791 1.00 0.00 686 PHE A C 10
ATOM 8891 O O . PHE B 2 43 ? 2.983 6.318 7.006 1.00 0.00 686 PHE A O 10
ATOM 8908 N N . CYS B 2 44 ? 4.615 4.818 7.396 1.00 0.00 687 CYS A N 10
ATOM 8909 C CA . CYS B 2 44 ? 4.813 4.502 5.987 1.00 0.00 687 CYS A CA 10
ATOM 8910 C C . CYS B 2 44 ? 3.570 3.857 5.383 1.00 0.00 687 CYS A C 10
ATOM 8911 O O . CYS B 2 44 ? 3.155 4.207 4.277 1.00 0.00 687 CYS A O 10
ATOM 8918 N N . GLN B 2 45 ? 2.979 2.913 6.108 1.00 0.00 688 GLN A N 10
ATOM 8919 C CA . GLN B 2 45 ? 1.787 2.229 5.628 1.00 0.00 688 GLN A CA 10
ATOM 8920 C C . GLN B 2 45 ? 0.643 3.223 5.432 1.00 0.00 688 GLN A C 10
ATOM 8921 O O . GLN B 2 45 ? -0.073 3.169 4.432 1.00 0.00 688 GLN A O 10
ATOM 8935 N N . HIS B 2 46 ? 0.482 4.132 6.388 1.00 0.00 689 HIS A N 10
ATOM 8936 C CA . HIS B 2 46 ? -0.565 5.144 6.319 1.00 0.00 689 HIS A CA 10
ATOM 8937 C C . HIS B 2 46 ? -0.268 6.176 5.232 1.00 0.00 689 HIS A C 10
ATOM 8938 O O . HIS B 2 46 ? -1.176 6.658 4.555 1.00 0.00 689 HIS A O 10
ATOM 8953 N N . LYS B 2 47 ? 1.008 6.517 5.079 1.00 0.00 690 LYS A N 10
ATOM 8954 C CA . LYS B 2 47 ? 1.426 7.500 4.082 1.00 0.00 690 LYS A CA 10
ATOM 8955 C C . LYS B 2 47 ? 0.992 7.086 2.678 1.00 0.00 690 LYS A C 10
ATOM 8956 O O . LYS B 2 47 ? 0.355 7.857 1.958 1.00 0.00 690 LYS A O 10
ATOM 8975 N N . ASP B 2 48 ? 1.336 5.862 2.299 1.00 0.00 691 ASP A N 10
ATOM 8976 C CA . ASP B 2 48 ? 0.975 5.345 0.984 1.00 0.00 691 ASP A CA 10
ATOM 8977 C C . ASP B 2 48 ? -0.435 4.759 0.996 1.00 0.00 691 ASP A C 10
ATOM 8978 O O . ASP B 2 48 ? -0.976 4.401 -0.049 1.00 0.00 691 ASP A O 10
ATOM 8987 N N . TRP B 2 49 ? -1.025 4.653 2.185 1.00 0.00 692 TRP A N 10
ATOM 8988 C CA . TRP B 2 49 ? -2.367 4.103 2.330 1.00 0.00 692 TRP A CA 10
ATOM 8989 C C . TRP B 2 49 ? -3.334 4.694 1.305 1.00 0.00 692 TRP A C 10
ATOM 8990 O O . TRP B 2 49 ? -4.147 3.973 0.726 1.00 0.00 692 TRP A O 10
ATOM 9011 N N . GLU B 2 50 ? -3.258 6.006 1.095 1.00 0.00 693 GLU A N 10
ATOM 9012 C CA . GLU B 2 50 ? -4.144 6.688 0.156 1.00 0.00 693 GLU A CA 10
ATOM 9013 C C . GLU B 2 50 ? -4.127 6.037 -1.225 1.00 0.00 693 GLU A C 10
ATOM 9014 O O . GLU B 2 50 ? -5.179 5.792 -1.814 1.00 0.00 693 GLU A O 10
ATOM 9026 N N . LYS B 2 51 ? -2.936 5.769 -1.750 1.00 0.00 694 LYS A N 10
ATOM 9027 C CA . LYS B 2 51 ? -2.815 5.163 -3.065 1.00 0.00 694 LYS A CA 10
ATOM 9028 C C . LYS B 2 51 ? -2.878 3.639 -2.990 1.00 0.00 694 LYS A C 10
ATOM 9029 O O . LYS B 2 51 ? -3.425 2.992 -3.881 1.00 0.00 694 LYS A O 10
ATOM 9048 N N . HIS B 2 52 ? -2.304 3.068 -1.937 1.00 0.00 695 HIS A N 10
ATOM 9049 C CA . HIS B 2 52 ? -2.287 1.619 -1.775 1.00 0.00 695 HIS A CA 10
ATOM 9050 C C . HIS B 2 52 ? -3.685 1.051 -1.536 1.00 0.00 695 HIS A C 10
ATOM 9051 O O . HIS B 2 52 ? -4.019 -0.015 -2.052 1.00 0.00 695 HIS A O 10
ATOM 9065 N N . HIS B 2 53 ? -4.494 1.745 -0.742 1.00 0.00 696 HIS A N 10
ATOM 9066 C CA . HIS B 2 53 ? -5.842 1.285 -0.427 1.00 0.00 696 HIS A CA 10
ATOM 9067 C C . HIS B 2 53 ? -6.671 1.013 -1.678 1.00 0.00 696 HIS A C 10
ATOM 9068 O O . HIS B 2 53 ? -7.537 0.138 -1.663 1.00 0.00 696 HIS A O 10
ATOM 9083 N N . HIS B 2 54 ? -6.398 1.722 -2.774 1.00 0.00 697 HIS A N 10
ATOM 9084 C CA . HIS B 2 54 ? -7.131 1.479 -4.013 1.00 0.00 697 HIS A CA 10
ATOM 9085 C C . HIS B 2 54 ? -6.891 0.046 -4.480 1.00 0.00 697 HIS A C 10
ATOM 9086 O O . HIS B 2 54 ? -7.758 -0.570 -5.101 1.00 0.00 697 HIS A O 10
ATOM 9101 N N . ILE B 2 55 ? -5.698 -0.470 -4.191 1.00 0.00 698 ILE A N 10
ATOM 9102 C CA . ILE B 2 55 ? -5.323 -1.822 -4.595 1.00 0.00 698 ILE A CA 10
ATOM 9103 C C . ILE B 2 55 ? -5.674 -2.850 -3.526 1.00 0.00 698 ILE A C 10
ATOM 9104 O O . ILE B 2 55 ? -6.367 -3.830 -3.799 1.00 0.00 698 ILE A O 10
ATOM 9120 N N . CYS B 2 56 ? -5.175 -2.624 -2.310 1.00 0.00 699 CYS A N 10
ATOM 9121 C CA . CYS B 2 56 ? -5.405 -3.523 -1.177 1.00 0.00 699 CYS A CA 10
ATOM 9122 C C . CYS B 2 56 ? -6.806 -4.129 -1.190 1.00 0.00 699 CYS A C 10
ATOM 9123 O O . CYS B 2 56 ? -7.739 -3.559 -1.756 1.00 0.00 699 CYS A O 10
ATOM 9130 N N . GLY B 2 57 ? -6.938 -5.288 -0.553 1.00 0.00 700 GLY A N 10
ATOM 9131 C CA . GLY B 2 57 ? -8.219 -5.964 -0.491 1.00 0.00 700 GLY A CA 10
ATOM 9132 C C . GLY B 2 57 ? -8.626 -6.561 -1.825 1.00 0.00 700 GLY A C 10
ATOM 9133 O O . GLY B 2 57 ? -9.809 -6.594 -2.162 1.00 0.00 700 GLY A O 10
ATOM 9137 N N . GLN B 2 58 ? -7.642 -7.034 -2.583 1.00 0.00 701 GLN A N 10
ATOM 9138 C CA . GLN B 2 58 ? -7.904 -7.632 -3.887 1.00 0.00 701 GLN A CA 10
ATOM 9139 C C . GLN B 2 58 ? -8.024 -9.149 -3.773 1.00 0.00 701 GLN A C 10
ATOM 9140 O O . GLN B 2 58 ? -8.835 -9.771 -4.459 1.00 0.00 701 GLN A O 10
ATOM 9154 N N . THR B 2 59 ? -7.211 -9.737 -2.901 1.00 0.00 702 THR A N 10
ATOM 9155 C CA . THR B 2 59 ? -7.226 -11.182 -2.696 1.00 0.00 702 THR A CA 10
ATOM 9156 C C . THR B 2 59 ? -7.281 -11.518 -1.210 1.00 0.00 702 THR A C 10
ATOM 9157 O O . THR B 2 59 ? -6.576 -10.916 -0.400 1.00 0.00 702 THR A O 10
ATOM 9168 N N . LEU B 2 60 ? -8.123 -12.484 -0.858 1.00 0.00 703 LEU A N 10
ATOM 9169 C CA . LEU B 2 60 ? -8.270 -12.901 0.531 1.00 0.00 703 LEU A CA 10
ATOM 9170 C C . LEU B 2 60 ? -7.610 -14.256 0.765 1.00 0.00 703 LEU A C 10
ATOM 9171 O O . LEU B 2 60 ? -6.910 -14.453 1.758 1.00 0.00 703 LEU A O 10
ATOM 9187 N N . GLN B 2 61 ? -7.840 -15.187 -0.155 1.00 0.00 704 GLN A N 10
ATOM 9188 C CA . GLN B 2 61 ? -7.268 -16.524 -0.050 1.00 0.00 704 GLN A CA 10
ATOM 9189 C C . GLN B 2 61 ? -6.645 -16.955 -1.373 1.00 0.00 704 GLN A C 10
ATOM 9190 O O . GLN B 2 61 ? -7.109 -16.567 -2.445 1.00 0.00 704 GLN A O 10
ATOM 9204 N N . ALA B 2 62 ? -5.591 -17.760 -1.289 1.00 0.00 705 ALA A N 10
ATOM 9205 C CA . ALA B 2 62 ? -4.904 -18.245 -2.482 1.00 0.00 705 ALA A CA 10
ATOM 9206 C C . ALA B 2 62 ? -5.791 -19.196 -3.276 1.00 0.00 705 ALA A C 10
ATOM 9207 O O . ALA B 2 62 ? -5.726 -20.413 -3.101 1.00 0.00 705 ALA A O 10
ATOM 9214 N N . GLN B 2 63 ? -6.619 -18.633 -4.150 1.00 0.00 706 GLN A N 10
ATOM 9215 C CA . GLN B 2 63 ? -7.520 -19.431 -4.973 1.00 0.00 706 GLN A CA 10
ATOM 9216 C C . GLN B 2 63 ? -6.737 -20.298 -5.954 1.00 0.00 706 GLN A C 10
ATOM 9217 O O . GLN B 2 63 ? -6.065 -19.786 -6.850 1.00 0.00 706 GLN A O 10
ATOM 9231 N N . GLN B 2 64 ? -6.827 -21.612 -5.779 1.00 0.00 707 GLN A N 10
ATOM 9232 C CA . GLN B 2 64 ? -6.127 -22.550 -6.649 1.00 0.00 707 GLN A CA 10
ATOM 9233 C C . GLN B 2 64 ? -7.115 -23.384 -7.457 1.00 0.00 707 GLN A C 10
ATOM 9234 O O . GLN B 2 64 ? -6.828 -23.658 -8.641 1.00 0.00 707 GLN A O 10
ATOM 9251 N N . THR A 1 5 ? -9.769 12.843 5.266 1.00 0.00 1101 THR B N 11
ATOM 9252 C CA . THR A 1 5 ? -8.986 11.687 5.774 1.00 0.00 1101 THR B CA 11
ATOM 9253 C C . THR A 1 5 ? -9.543 10.369 5.243 1.00 0.00 1101 THR B C 11
ATOM 9254 O O . THR A 1 5 ? -10.633 10.330 4.674 1.00 0.00 1101 THR B O 11
ATOM 9265 N N . ILE A 1 6 ? -8.786 9.293 5.431 1.00 0.00 1102 ILE B N 11
ATOM 9266 C CA . ILE A 1 6 ? -9.203 7.974 4.970 1.00 0.00 1102 ILE B CA 11
ATOM 9267 C C . ILE A 1 6 ? -9.270 6.985 6.128 1.00 0.00 1102 ILE B C 11
ATOM 9268 O O . ILE A 1 6 ? -8.669 7.203 7.179 1.00 0.00 1102 ILE B O 11
ATOM 9284 N N . SER A 1 7 ? -10.006 5.894 5.928 1.00 0.00 1103 SER B N 11
ATOM 9285 C CA . SER A 1 7 ? -10.153 4.869 6.956 1.00 0.00 1103 SER B CA 11
ATOM 9286 C C . SER A 1 7 ? -8.793 4.352 7.415 1.00 0.00 1103 SER B C 11
ATOM 9287 O O . SER A 1 7 ? -7.758 4.723 6.861 1.00 0.00 1103 SER B O 11
ATOM 9295 N N . ASN A 1 8 ? -8.803 3.495 8.430 1.00 0.00 1104 ASN B N 11
ATOM 9296 C CA . ASN A 1 8 ? -7.571 2.927 8.963 1.00 0.00 1104 ASN B CA 11
ATOM 9297 C C . ASN A 1 8 ? -7.279 1.567 8.327 1.00 0.00 1104 ASN B C 11
ATOM 9298 O O . ASN A 1 8 ? -8.118 0.667 8.362 1.00 0.00 1104 ASN B O 11
ATOM 9309 N N . PRO A 1 9 ? -6.082 1.397 7.734 1.00 0.00 1105 PRO B N 11
ATOM 9310 C CA . PRO A 1 9 ? -5.695 0.137 7.091 1.00 0.00 1105 PRO B CA 11
ATOM 9311 C C . PRO A 1 9 ? -5.498 -0.994 8.098 1.00 0.00 1105 PRO B C 11
ATOM 9312 O O . PRO A 1 9 ? -5.459 -0.763 9.307 1.00 0.00 1105 PRO B O 11
ATOM 9323 N N . PRO A 1 10 ? -5.369 -2.239 7.607 1.00 0.00 1106 PRO B N 11
ATOM 9324 C CA . PRO A 1 10 ? -5.174 -3.412 8.465 1.00 0.00 1106 PRO B CA 11
ATOM 9325 C C . PRO A 1 10 ? -3.799 -3.421 9.129 1.00 0.00 1106 PRO B C 11
ATOM 9326 O O . PRO A 1 10 ? -2.942 -2.596 8.811 1.00 0.00 1106 PRO B O 11
ATOM 9337 N N . PRO A 1 11 ? -3.570 -4.357 10.066 1.00 0.00 1107 PRO B N 11
ATOM 9338 C CA . PRO A 1 11 ? -2.291 -4.467 10.776 1.00 0.00 1107 PRO B CA 11
ATOM 9339 C C . PRO A 1 11 ? -1.152 -4.903 9.861 1.00 0.00 1107 PRO B C 11
ATOM 9340 O O . PRO A 1 11 ? -1.376 -5.533 8.827 1.00 0.00 1107 PRO B O 11
ATOM 9351 N N . LEU A 1 12 ? 0.073 -4.567 10.252 1.00 0.00 1108 LEU B N 11
ATOM 9352 C CA . LEU A 1 12 ? 1.252 -4.924 9.471 1.00 0.00 1108 LEU B CA 11
ATOM 9353 C C . LEU A 1 12 ? 1.894 -6.198 10.012 1.00 0.00 1108 LEU B C 11
ATOM 9354 O O . LEU A 1 12 ? 1.878 -6.449 11.217 1.00 0.00 1108 LEU B O 11
ATOM 9370 N N . ILE A 1 13 ? 2.464 -6.998 9.115 1.00 0.00 1109 ILE B N 11
ATOM 9371 C CA . ILE A 1 13 ? 3.116 -8.243 9.508 1.00 0.00 1109 ILE B CA 11
ATOM 9372 C C . ILE A 1 13 ? 4.614 -8.184 9.227 1.00 0.00 1109 ILE B C 11
ATOM 9373 O O . ILE A 1 13 ? 5.033 -7.956 8.092 1.00 0.00 1109 ILE B O 11
ATOM 9389 N N . SER A 1 14 ? 5.416 -8.392 10.266 1.00 0.00 1110 SER B N 11
ATOM 9390 C CA . SER A 1 14 ? 6.868 -8.360 10.127 1.00 0.00 1110 SER B CA 11
ATOM 9391 C C . SER A 1 14 ? 7.400 -9.711 9.660 1.00 0.00 1110 SER B C 11
ATOM 9392 O O . SER A 1 14 ? 7.073 -10.750 10.233 1.00 0.00 1110 SER B O 11
ATOM 9400 N N . SER A 1 15 ? 8.224 -9.687 8.618 1.00 0.00 1111 SER B N 11
ATOM 9401 C CA . SER A 1 15 ? 8.804 -10.910 8.072 1.00 0.00 1111 SER B CA 11
ATOM 9402 C C . SER A 1 15 ? 10.327 -10.837 8.074 1.00 0.00 1111 SER B C 11
ATOM 9403 O O . SER A 1 15 ? 10.918 -9.964 7.437 1.00 0.00 1111 SER B O 11
ATOM 9411 N N . ALA A 1 16 ? 10.959 -11.759 8.793 1.00 0.00 1112 ALA B N 11
ATOM 9412 C CA . ALA A 1 16 ? 12.414 -11.799 8.877 1.00 0.00 1112 ALA B CA 11
ATOM 9413 C C . ALA A 1 16 ? 12.928 -13.234 8.829 1.00 0.00 1112 ALA B C 11
ATOM 9414 O O . ALA A 1 16 ? 12.303 -14.147 9.370 1.00 0.00 1112 ALA B O 11
ATOM 9421 N N . LYS A 1 17 ? 14.070 -13.427 8.176 1.00 0.00 1113 LYS B N 11
ATOM 9422 C CA . LYS A 1 17 ? 14.668 -14.752 8.057 1.00 0.00 1113 LYS B CA 11
ATOM 9423 C C . LYS A 1 17 ? 16.154 -14.711 8.397 1.00 0.00 1113 LYS B C 11
ATOM 9424 O O . LYS A 1 17 ? 16.914 -13.942 7.807 1.00 0.00 1113 LYS B O 11
ATOM 9443 N N . ASP B 2 15 ? 18.894 -9.270 -5.951 1.00 0.00 658 ASP A N 11
ATOM 9444 C CA . ASP B 2 15 ? 18.956 -7.930 -6.522 1.00 0.00 658 ASP A CA 11
ATOM 9445 C C . ASP B 2 15 ? 17.923 -7.015 -5.873 1.00 0.00 658 ASP A C 11
ATOM 9446 O O . ASP B 2 15 ? 18.141 -5.810 -5.742 1.00 0.00 658 ASP A O 11
ATOM 9455 N N . SER B 2 16 ? 16.798 -7.595 -5.468 1.00 0.00 659 SER A N 11
ATOM 9456 C CA . SER B 2 16 ? 15.730 -6.833 -4.832 1.00 0.00 659 SER A CA 11
ATOM 9457 C C . SER B 2 16 ? 14.675 -7.763 -4.243 1.00 0.00 659 SER A C 11
ATOM 9458 O O . SER B 2 16 ? 14.472 -8.875 -4.731 1.00 0.00 659 SER A O 11
ATOM 9466 N N . SER B 2 17 ? 14.005 -7.302 -3.191 1.00 0.00 660 SER A N 11
ATOM 9467 C CA . SER B 2 17 ? 12.971 -8.094 -2.537 1.00 0.00 660 SER A CA 11
ATOM 9468 C C . SER B 2 17 ? 12.309 -7.306 -1.413 1.00 0.00 660 SER A C 11
ATOM 9469 O O . SER B 2 17 ? 11.094 -7.369 -1.225 1.00 0.00 660 SER A O 11
ATOM 9477 N N . GLU B 2 18 ? 13.119 -6.562 -0.667 1.00 0.00 661 GLU A N 11
ATOM 9478 C CA . GLU B 2 18 ? 12.616 -5.759 0.441 1.00 0.00 661 GLU A CA 11
ATOM 9479 C C . GLU B 2 18 ? 12.777 -4.271 0.152 1.00 0.00 661 GLU A C 11
ATOM 9480 O O . GLU B 2 18 ? 13.887 -3.789 -0.071 1.00 0.00 661 GLU A O 11
ATOM 9492 N N . SER B 2 19 ? 11.663 -3.547 0.159 1.00 0.00 662 SER A N 11
ATOM 9493 C CA . SER B 2 19 ? 11.682 -2.113 -0.101 1.00 0.00 662 SER A CA 11
ATOM 9494 C C . SER B 2 19 ? 10.367 -1.464 0.317 1.00 0.00 662 SER A C 11
ATOM 9495 O O . SER B 2 19 ? 9.288 -1.959 -0.010 1.00 0.00 662 SER A O 11
ATOM 9503 N N . CYS B 2 20 ? 10.464 -0.357 1.044 1.00 0.00 663 CYS A N 11
ATOM 9504 C CA . CYS B 2 20 ? 9.286 0.362 1.513 1.00 0.00 663 CYS A CA 11
ATOM 9505 C C . CYS B 2 20 ? 8.547 1.022 0.353 1.00 0.00 663 CYS A C 11
ATOM 9506 O O . CYS B 2 20 ? 9.136 1.772 -0.425 1.00 0.00 663 CYS A O 11
ATOM 9513 N N . TRP B 2 21 ? 7.254 0.736 0.244 1.00 0.00 664 TRP A N 11
ATOM 9514 C CA . TRP B 2 21 ? 6.432 1.300 -0.822 1.00 0.00 664 TRP A CA 11
ATOM 9515 C C . TRP B 2 21 ? 6.353 2.824 -0.725 1.00 0.00 664 TRP A C 11
ATOM 9516 O O . TRP B 2 21 ? 6.082 3.505 -1.715 1.00 0.00 664 TRP A O 11
ATOM 9537 N N . ASN B 2 22 ? 6.579 3.351 0.478 1.00 0.00 665 ASN A N 11
ATOM 9538 C CA . ASN B 2 22 ? 6.521 4.793 0.712 1.00 0.00 665 ASN A CA 11
ATOM 9539 C C . ASN B 2 22 ? 7.919 5.416 0.742 1.00 0.00 665 ASN A C 11
ATOM 9540 O O . ASN B 2 22 ? 8.248 6.266 -0.085 1.00 0.00 665 ASN A O 11
ATOM 9551 N N . CYS B 2 23 ? 8.728 4.999 1.711 1.00 0.00 666 CYS A N 11
ATOM 9552 C CA . CYS B 2 23 ? 10.082 5.526 1.862 1.00 0.00 666 CYS A CA 11
ATOM 9553 C C . CYS B 2 23 ? 10.888 5.384 0.574 1.00 0.00 666 CYS A C 11
ATOM 9554 O O . CYS B 2 23 ? 11.328 6.380 -0.001 1.00 0.00 666 CYS A O 11
ATOM 9561 N N . GLY B 2 24 ? 11.084 4.148 0.123 1.00 0.00 667 GLY A N 11
ATOM 9562 C CA . GLY B 2 24 ? 11.843 3.921 -1.093 1.00 0.00 667 GLY A CA 11
ATOM 9563 C C . GLY B 2 24 ? 13.260 3.458 -0.813 1.00 0.00 667 GLY A C 11
ATOM 9564 O O . GLY B 2 24 ? 14.150 3.626 -1.646 1.00 0.00 667 GLY A O 11
ATOM 9568 N N . ARG B 2 25 ? 13.469 2.874 0.364 1.00 0.00 668 ARG A N 11
ATOM 9569 C CA . ARG B 2 25 ? 14.787 2.386 0.751 1.00 0.00 668 ARG A CA 11
ATOM 9570 C C . ARG B 2 25 ? 14.722 0.919 1.166 1.00 0.00 668 ARG A C 11
ATOM 9571 O O . ARG B 2 25 ? 15.321 0.056 0.522 1.00 0.00 668 ARG A O 11
ATOM 9592 N N . LYS B 2 26 ? 13.989 0.643 2.240 1.00 0.00 669 LYS A N 11
ATOM 9593 C CA . LYS B 2 26 ? 13.847 -0.721 2.735 1.00 0.00 669 LYS A CA 11
ATOM 9594 C C . LYS B 2 26 ? 12.614 -0.854 3.627 1.00 0.00 669 LYS A C 11
ATOM 9595 O O . LYS B 2 26 ? 12.187 0.109 4.264 1.00 0.00 669 LYS A O 11
ATOM 9614 N N . ALA B 2 27 ? 12.052 -2.057 3.669 1.00 0.00 670 ALA A N 11
ATOM 9615 C CA . ALA B 2 27 ? 10.872 -2.326 4.483 1.00 0.00 670 ALA A CA 11
ATOM 9616 C C . ALA B 2 27 ? 10.942 -3.712 5.115 1.00 0.00 670 ALA A C 11
ATOM 9617 O O . ALA B 2 27 ? 11.439 -4.657 4.504 1.00 0.00 670 ALA A O 11
ATOM 9624 N N . SER B 2 28 ? 10.449 -3.826 6.346 1.00 0.00 671 SER A N 11
ATOM 9625 C CA . SER B 2 28 ? 10.465 -5.096 7.065 1.00 0.00 671 SER A CA 11
ATOM 9626 C C . SER B 2 28 ? 9.055 -5.548 7.449 1.00 0.00 671 SER A C 11
ATOM 9627 O O . SER B 2 28 ? 8.875 -6.643 7.981 1.00 0.00 671 SER A O 11
ATOM 9635 N N . GLU B 2 29 ? 8.059 -4.707 7.178 1.00 0.00 672 GLU A N 11
ATOM 9636 C CA . GLU B 2 29 ? 6.675 -5.043 7.501 1.00 0.00 672 GLU A CA 11
ATOM 9637 C C . GLU B 2 29 ? 5.879 -5.307 6.228 1.00 0.00 672 GLU A C 11
ATOM 9638 O O . GLU B 2 29 ? 6.252 -4.854 5.146 1.00 0.00 672 GLU A O 11
ATOM 9650 N N . THR B 2 30 ? 4.794 -6.060 6.363 1.00 0.00 673 THR A N 11
ATOM 9651 C CA . THR B 2 30 ? 3.958 -6.409 5.221 1.00 0.00 673 THR A CA 11
ATOM 9652 C C . THR B 2 30 ? 2.476 -6.202 5.527 1.00 0.00 673 THR A C 11
ATOM 9653 O O . THR B 2 30 ? 2.006 -6.512 6.619 1.00 0.00 673 THR A O 11
ATOM 9664 N N . CYS B 2 31 ? 1.746 -5.677 4.552 1.00 0.00 674 CYS A N 11
ATOM 9665 C CA . CYS B 2 31 ? 0.318 -5.440 4.712 1.00 0.00 674 CYS A CA 11
ATOM 9666 C C . CYS B 2 31 ? -0.432 -6.768 4.801 1.00 0.00 674 CYS A C 11
ATOM 9667 O O . CYS B 2 31 ? -0.583 -7.474 3.806 1.00 0.00 674 CYS A O 11
ATOM 9674 N N . SER B 2 32 ? -0.884 -7.107 6.006 1.00 0.00 675 SER A N 11
ATOM 9675 C CA . SER B 2 32 ? -1.604 -8.358 6.235 1.00 0.00 675 SER A CA 11
ATOM 9676 C C . SER B 2 32 ? -2.968 -8.375 5.545 1.00 0.00 675 SER A C 11
ATOM 9677 O O . SER B 2 32 ? -3.629 -9.412 5.493 1.00 0.00 675 SER A O 11
ATOM 9685 N N . GLY B 2 33 ? -3.392 -7.229 5.017 1.00 0.00 676 GLY A N 11
ATOM 9686 C CA . GLY B 2 33 ? -4.676 -7.158 4.343 1.00 0.00 676 GLY A CA 11
ATOM 9687 C C . GLY B 2 33 ? -4.621 -7.711 2.933 1.00 0.00 676 GLY A C 11
ATOM 9688 O O . GLY B 2 33 ? -5.504 -8.464 2.520 1.00 0.00 676 GLY A O 11
ATOM 9692 N N . CYS B 2 34 ? -3.581 -7.343 2.194 1.00 0.00 677 CYS A N 11
ATOM 9693 C CA . CYS B 2 34 ? -3.413 -7.813 0.824 1.00 0.00 677 CYS A CA 11
ATOM 9694 C C . CYS B 2 34 ? -2.202 -8.738 0.704 1.00 0.00 677 CYS A C 11
ATOM 9695 O O . CYS B 2 34 ? -2.042 -9.437 -0.297 1.00 0.00 677 CYS A O 11
ATOM 9702 N N . ASN B 2 35 ? -1.348 -8.733 1.727 1.00 0.00 678 ASN A N 11
ATOM 9703 C CA . ASN B 2 35 ? -0.150 -9.566 1.732 1.00 0.00 678 ASN A CA 11
ATOM 9704 C C . ASN B 2 35 ? 0.767 -9.210 0.564 1.00 0.00 678 ASN A C 11
ATOM 9705 O O . ASN B 2 35 ? 1.572 -10.030 0.123 1.00 0.00 678 ASN A O 11
ATOM 9716 N N . THR B 2 36 ? 0.628 -7.989 0.055 1.00 0.00 679 THR A N 11
ATOM 9717 C CA . THR B 2 36 ? 1.436 -7.538 -1.074 1.00 0.00 679 THR A CA 11
ATOM 9718 C C . THR B 2 36 ? 2.242 -6.286 -0.738 1.00 0.00 679 THR A C 11
ATOM 9719 O O . THR B 2 36 ? 3.376 -6.125 -1.187 1.00 0.00 679 THR A O 11
ATOM 9730 N N . ALA B 2 37 ? 1.639 -5.399 0.044 1.00 0.00 680 ALA A N 11
ATOM 9731 C CA . ALA B 2 37 ? 2.288 -4.151 0.432 1.00 0.00 680 ALA A CA 11
ATOM 9732 C C . ALA B 2 37 ? 3.379 -4.377 1.472 1.00 0.00 680 ALA A C 11
ATOM 9733 O O . ALA B 2 37 ? 3.340 -5.343 2.234 1.00 0.00 680 ALA A O 11
ATOM 9740 N N . ARG B 2 38 ? 4.345 -3.465 1.500 1.00 0.00 681 ARG A N 11
ATOM 9741 C CA . ARG B 2 38 ? 5.448 -3.541 2.449 1.00 0.00 681 ARG A CA 11
ATOM 9742 C C . ARG B 2 38 ? 5.760 -2.158 3.014 1.00 0.00 681 ARG A C 11
ATOM 9743 O O . ARG B 2 38 ? 5.710 -1.160 2.295 1.00 0.00 681 ARG A O 11
ATOM 9764 N N . TYR B 2 39 ? 6.082 -2.103 4.302 1.00 0.00 682 TYR A N 11
ATOM 9765 C CA . TYR B 2 39 ? 6.404 -0.839 4.954 1.00 0.00 682 TYR A CA 11
ATOM 9766 C C . TYR B 2 39 ? 7.347 -1.062 6.131 1.00 0.00 682 TYR A C 11
ATOM 9767 O O . TYR B 2 39 ? 7.311 -2.108 6.776 1.00 0.00 682 TYR A O 11
ATOM 9785 N N . CYS B 2 40 ? 8.197 -0.080 6.404 1.00 0.00 683 CYS A N 11
ATOM 9786 C CA . CYS B 2 40 ? 9.147 -0.185 7.503 1.00 0.00 683 CYS A CA 11
ATOM 9787 C C . CYS B 2 40 ? 8.591 0.433 8.786 1.00 0.00 683 CYS A C 11
ATOM 9788 O O . CYS B 2 40 ? 9.088 0.156 9.877 1.00 0.00 683 CYS A O 11
ATOM 9795 N N . GLY B 2 41 ? 7.563 1.274 8.658 1.00 0.00 684 GLY A N 11
ATOM 9796 C CA . GLY B 2 41 ? 6.986 1.904 9.833 1.00 0.00 684 GLY A CA 11
ATOM 9797 C C . GLY B 2 41 ? 5.507 2.209 9.684 1.00 0.00 684 GLY A C 11
ATOM 9798 O O . GLY B 2 41 ? 5.018 2.437 8.577 1.00 0.00 684 GLY A O 11
ATOM 9802 N N . SER B 2 42 ? 4.795 2.205 10.809 1.00 0.00 685 SER A N 11
ATOM 9803 C CA . SER B 2 42 ? 3.359 2.474 10.824 1.00 0.00 685 SER A CA 11
ATOM 9804 C C . SER B 2 42 ? 3.014 3.770 10.093 1.00 0.00 685 SER A C 11
ATOM 9805 O O . SER B 2 42 ? 1.884 3.951 9.641 1.00 0.00 685 SER A O 11
ATOM 9813 N N . PHE B 2 43 ? 3.982 4.675 9.979 1.00 0.00 686 PHE A N 11
ATOM 9814 C CA . PHE B 2 43 ? 3.752 5.944 9.297 1.00 0.00 686 PHE A CA 11
ATOM 9815 C C . PHE B 2 43 ? 3.856 5.769 7.785 1.00 0.00 686 PHE A C 11
ATOM 9816 O O . PHE B 2 43 ? 3.131 6.410 7.025 1.00 0.00 686 PHE A O 11
ATOM 9833 N N . CYS B 2 44 ? 4.765 4.901 7.356 1.00 0.00 687 CYS A N 11
ATOM 9834 C CA . CYS B 2 44 ? 4.971 4.646 5.934 1.00 0.00 687 CYS A CA 11
ATOM 9835 C C . CYS B 2 44 ? 3.730 4.037 5.293 1.00 0.00 687 CYS A C 11
ATOM 9836 O O . CYS B 2 44 ? 3.319 4.443 4.206 1.00 0.00 687 CYS A O 11
ATOM 9843 N N . GLN B 2 45 ? 3.138 3.062 5.969 1.00 0.00 688 GLN A N 11
ATOM 9844 C CA . GLN B 2 45 ? 1.946 2.402 5.456 1.00 0.00 688 GLN A CA 11
ATOM 9845 C C . GLN B 2 45 ? 0.796 3.395 5.311 1.00 0.00 688 GLN A C 11
ATOM 9846 O O . GLN B 2 45 ? 0.051 3.352 4.332 1.00 0.00 688 GLN A O 11
ATOM 9860 N N . HIS B 2 46 ? 0.659 4.292 6.282 1.00 0.00 689 HIS A N 11
ATOM 9861 C CA . HIS B 2 46 ? -0.397 5.299 6.254 1.00 0.00 689 HIS A CA 11
ATOM 9862 C C . HIS B 2 46 ? -0.147 6.331 5.157 1.00 0.00 689 HIS A C 11
ATOM 9863 O O . HIS B 2 46 ? -1.084 6.807 4.515 1.00 0.00 689 HIS A O 11
ATOM 9878 N N . LYS B 2 47 ? 1.119 6.679 4.955 1.00 0.00 690 LYS A N 11
ATOM 9879 C CA . LYS B 2 47 ? 1.493 7.665 3.943 1.00 0.00 690 LYS A CA 11
ATOM 9880 C C . LYS B 2 47 ? 1.007 7.250 2.557 1.00 0.00 690 LYS A C 11
ATOM 9881 O O . LYS B 2 47 ? 0.336 8.015 1.865 1.00 0.00 690 LYS A O 11
ATOM 9900 N N . ASP B 2 48 ? 1.346 6.027 2.167 1.00 0.00 691 ASP A N 11
ATOM 9901 C CA . ASP B 2 48 ? 0.941 5.505 0.866 1.00 0.00 691 ASP A CA 11
ATOM 9902 C C . ASP B 2 48 ? -0.460 4.899 0.930 1.00 0.00 691 ASP A C 11
ATOM 9903 O O . ASP B 2 48 ? -1.042 4.556 -0.098 1.00 0.00 691 ASP A O 11
ATOM 9912 N N . TRP B 2 49 ? -0.992 4.758 2.143 1.00 0.00 692 TRP A N 11
ATOM 9913 C CA . TRP B 2 49 ? -2.318 4.180 2.342 1.00 0.00 692 TRP A CA 11
ATOM 9914 C C . TRP B 2 49 ? -3.342 4.752 1.363 1.00 0.00 692 TRP A C 11
ATOM 9915 O O . TRP B 2 49 ? -4.146 4.009 0.799 1.00 0.00 692 TRP A O 11
ATOM 9936 N N . GLU B 2 50 ? -3.326 6.069 1.172 1.00 0.00 693 GLU A N 11
ATOM 9937 C CA . GLU B 2 50 ? -4.274 6.723 0.273 1.00 0.00 693 GLU A CA 11
ATOM 9938 C C . GLU B 2 50 ? -4.265 6.080 -1.113 1.00 0.00 693 GLU A C 11
ATOM 9939 O O . GLU B 2 50 ? -5.319 5.854 -1.707 1.00 0.00 693 GLU A O 11
ATOM 9951 N N . LYS B 2 51 ? -3.076 5.789 -1.626 1.00 0.00 694 LYS A N 11
ATOM 9952 C CA . LYS B 2 51 ? -2.950 5.173 -2.939 1.00 0.00 694 LYS A CA 11
ATOM 9953 C C . LYS B 2 51 ? -3.032 3.652 -2.848 1.00 0.00 694 LYS A C 11
ATOM 9954 O O . LYS B 2 51 ? -3.695 3.006 -3.659 1.00 0.00 694 LYS A O 11
ATOM 9973 N N . HIS B 2 52 ? -2.329 3.083 -1.875 1.00 0.00 695 HIS A N 11
ATOM 9974 C CA . HIS B 2 52 ? -2.297 1.635 -1.699 1.00 0.00 695 HIS A CA 11
ATOM 9975 C C . HIS B 2 52 ? -3.677 1.045 -1.413 1.00 0.00 695 HIS A C 11
ATOM 9976 O O . HIS B 2 52 ? -4.004 -0.032 -1.905 1.00 0.00 695 HIS A O 11
ATOM 9990 N N . HIS B 2 53 ? -4.478 1.726 -0.600 1.00 0.00 696 HIS A N 11
ATOM 9991 C CA . HIS B 2 53 ? -5.802 1.230 -0.242 1.00 0.00 696 HIS A CA 11
ATOM 9992 C C . HIS B 2 53 ? -6.653 0.913 -1.467 1.00 0.00 696 HIS A C 11
ATOM 9993 O O . HIS B 2 53 ? -7.500 0.021 -1.413 1.00 0.00 696 HIS A O 11
ATOM 10008 N N . HIS B 2 54 ? -6.428 1.609 -2.580 1.00 0.00 697 HIS A N 11
ATOM 10009 C CA . HIS B 2 54 ? -7.187 1.331 -3.796 1.00 0.00 697 HIS A CA 11
ATOM 10010 C C . HIS B 2 54 ? -6.978 -0.117 -4.238 1.00 0.00 697 HIS A C 11
ATOM 10011 O O . HIS B 2 54 ? -7.863 -0.723 -4.844 1.00 0.00 697 HIS A O 11
ATOM 10026 N N . ILE B 2 55 ? -5.793 -0.658 -3.957 1.00 0.00 698 ILE A N 11
ATOM 10027 C CA . ILE B 2 55 ? -5.462 -2.025 -4.356 1.00 0.00 698 ILE A CA 11
ATOM 10028 C C . ILE B 2 55 ? -5.478 -3.009 -3.192 1.00 0.00 698 ILE A C 11
ATOM 10029 O O . ILE B 2 55 ? -5.269 -4.206 -3.394 1.00 0.00 698 ILE A O 11
ATOM 10045 N N . CYS B 2 56 ? -5.704 -2.524 -1.977 1.00 0.00 699 CYS A N 11
ATOM 10046 C CA . CYS B 2 56 ? -5.717 -3.399 -0.814 1.00 0.00 699 CYS A CA 11
ATOM 10047 C C . CYS B 2 56 ? -6.898 -4.354 -0.866 1.00 0.00 699 CYS A C 11
ATOM 10048 O O . CYS B 2 56 ? -8.036 -3.979 -0.586 1.00 0.00 699 CYS A O 11
ATOM 10055 N N . GLY B 2 57 ? -6.607 -5.593 -1.232 1.00 0.00 700 GLY A N 11
ATOM 10056 C CA . GLY B 2 57 ? -7.637 -6.608 -1.327 1.00 0.00 700 GLY A CA 11
ATOM 10057 C C . GLY B 2 57 ? -7.240 -7.749 -2.243 1.00 0.00 700 GLY A C 11
ATOM 10058 O O . GLY B 2 57 ? -7.868 -8.808 -2.232 1.00 0.00 700 GLY A O 11
ATOM 10062 N N . GLN B 2 58 ? -6.192 -7.536 -3.036 1.00 0.00 701 GLN A N 11
ATOM 10063 C CA . GLN B 2 58 ? -5.715 -8.561 -3.959 1.00 0.00 701 GLN A CA 11
ATOM 10064 C C . GLN B 2 58 ? -4.470 -9.249 -3.410 1.00 0.00 701 GLN A C 11
ATOM 10065 O O . GLN B 2 58 ? -3.455 -8.603 -3.148 1.00 0.00 701 GLN A O 11
ATOM 10079 N N . THR B 2 59 ? -4.554 -10.565 -3.240 1.00 0.00 702 THR A N 11
ATOM 10080 C CA . THR B 2 59 ? -3.434 -11.342 -2.724 1.00 0.00 702 THR A CA 11
ATOM 10081 C C . THR B 2 59 ? -2.220 -11.222 -3.640 1.00 0.00 702 THR A C 11
ATOM 10082 O O . THR B 2 59 ? -1.179 -10.702 -3.241 1.00 0.00 702 THR A O 11
ATOM 10093 N N . LEU B 2 60 ? -2.363 -11.706 -4.870 1.00 0.00 703 LEU A N 11
ATOM 10094 C CA . LEU B 2 60 ? -1.279 -11.653 -5.843 1.00 0.00 703 LEU A CA 11
ATOM 10095 C C . LEU B 2 60 ? -1.806 -11.272 -7.223 1.00 0.00 703 LEU A C 11
ATOM 10096 O O . LEU B 2 60 ? -2.861 -11.745 -7.647 1.00 0.00 703 LEU A O 11
ATOM 10112 N N . GLN B 2 61 ? -1.066 -10.417 -7.919 1.00 0.00 704 GLN A N 11
ATOM 10113 C CA . GLN B 2 61 ? -1.458 -9.973 -9.251 1.00 0.00 704 GLN A CA 11
ATOM 10114 C C . GLN B 2 61 ? -0.701 -10.745 -10.327 1.00 0.00 704 GLN A C 11
ATOM 10115 O O . GLN B 2 61 ? 0.304 -11.398 -10.046 1.00 0.00 704 GLN A O 11
ATOM 10129 N N . ALA B 2 62 ? -1.188 -10.664 -11.561 1.00 0.00 705 ALA A N 11
ATOM 10130 C CA . ALA B 2 62 ? -0.558 -11.355 -12.679 1.00 0.00 705 ALA A CA 11
ATOM 10131 C C . ALA B 2 62 ? -0.325 -10.406 -13.850 1.00 0.00 705 ALA A C 11
ATOM 10132 O O . ALA B 2 62 ? -1.202 -9.619 -14.208 1.00 0.00 705 ALA A O 11
ATOM 10139 N N . GLN B 2 63 ? 0.862 -10.486 -14.442 1.00 0.00 706 GLN A N 11
ATOM 10140 C CA . GLN B 2 63 ? 1.211 -9.636 -15.574 1.00 0.00 706 GLN A CA 11
ATOM 10141 C C . GLN B 2 63 ? 1.693 -10.474 -16.754 1.00 0.00 706 GLN A C 11
ATOM 10142 O O . GLN B 2 63 ? 1.256 -10.277 -17.888 1.00 0.00 706 GLN A O 11
ATOM 10156 N N . GLN B 2 64 ? 2.597 -11.408 -16.478 1.00 0.00 707 GLN A N 11
ATOM 10157 C CA . GLN B 2 64 ? 3.140 -12.278 -17.516 1.00 0.00 707 GLN A CA 11
ATOM 10158 C C . GLN B 2 64 ? 2.660 -13.713 -17.330 1.00 0.00 707 GLN A C 11
ATOM 10159 O O . GLN B 2 64 ? 3.110 -14.365 -16.364 1.00 0.00 707 GLN A O 11
ATOM 10176 N N . THR A 1 5 ? -7.248 11.603 6.140 1.00 0.00 1101 THR B N 12
ATOM 10177 C CA . THR A 1 5 ? -8.707 11.355 6.282 1.00 0.00 1101 THR B CA 12
ATOM 10178 C C . THR A 1 5 ? -9.125 10.089 5.540 1.00 0.00 1101 THR B C 12
ATOM 10179 O O . THR A 1 5 ? -9.924 10.138 4.605 1.00 0.00 1101 THR B O 12
ATOM 10190 N N . ILE A 1 6 ? -8.578 8.954 5.965 1.00 0.00 1102 ILE B N 12
ATOM 10191 C CA . ILE A 1 6 ? -8.893 7.674 5.344 1.00 0.00 1102 ILE B CA 12
ATOM 10192 C C . ILE A 1 6 ? -9.137 6.599 6.397 1.00 0.00 1102 ILE B C 12
ATOM 10193 O O . ILE A 1 6 ? -8.721 6.739 7.547 1.00 0.00 1102 ILE B O 12
ATOM 10209 N N . SER A 1 7 ? -9.815 5.528 5.997 1.00 0.00 1103 SER B N 12
ATOM 10210 C CA . SER A 1 7 ? -10.116 4.428 6.907 1.00 0.00 1103 SER B CA 12
ATOM 10211 C C . SER A 1 7 ? -8.840 3.870 7.533 1.00 0.00 1103 SER B C 12
ATOM 10212 O O . SER A 1 7 ? -7.732 4.231 7.134 1.00 0.00 1103 SER B O 12
ATOM 10220 N N . ASN A 1 8 ? -9.005 2.992 8.515 1.00 0.00 1104 ASN B N 12
ATOM 10221 C CA . ASN A 1 8 ? -7.867 2.385 9.198 1.00 0.00 1104 ASN B CA 12
ATOM 10222 C C . ASN A 1 8 ? -7.431 1.100 8.493 1.00 0.00 1104 ASN B C 12
ATOM 10223 O O . ASN A 1 8 ? -8.154 0.104 8.505 1.00 0.00 1104 ASN B O 12
ATOM 10234 N N . PRO A 1 9 ? -6.239 1.102 7.867 1.00 0.00 1105 PRO B N 12
ATOM 10235 C CA . PRO A 1 9 ? -5.721 -0.074 7.160 1.00 0.00 1105 PRO B CA 12
ATOM 10236 C C . PRO A 1 9 ? -5.388 -1.223 8.110 1.00 0.00 1105 PRO B C 12
ATOM 10237 O O . PRO A 1 9 ? -5.048 -0.998 9.272 1.00 0.00 1105 PRO B O 12
ATOM 10248 N N . PRO A 1 10 ? -5.481 -2.473 7.627 1.00 0.00 1106 PRO B N 12
ATOM 10249 C CA . PRO A 1 10 ? -5.185 -3.658 8.440 1.00 0.00 1106 PRO B CA 12
ATOM 10250 C C . PRO A 1 10 ? -3.811 -3.576 9.101 1.00 0.00 1106 PRO B C 12
ATOM 10251 O O . PRO A 1 10 ? -3.014 -2.692 8.785 1.00 0.00 1106 PRO B O 12
ATOM 10262 N N . PRO A 1 11 ? -3.514 -4.500 10.031 1.00 0.00 1107 PRO B N 12
ATOM 10263 C CA . PRO A 1 11 ? -2.229 -4.525 10.736 1.00 0.00 1107 PRO B CA 12
ATOM 10264 C C . PRO A 1 11 ? -1.076 -4.948 9.832 1.00 0.00 1107 PRO B C 12
ATOM 10265 O O . PRO A 1 11 ? -1.285 -5.588 8.801 1.00 0.00 1107 PRO B O 12
ATOM 10276 N N . LEU A 1 12 ? 0.140 -4.588 10.227 1.00 0.00 1108 LEU B N 12
ATOM 10277 C CA . LEU A 1 12 ? 1.329 -4.932 9.455 1.00 0.00 1108 LEU B CA 12
ATOM 10278 C C . LEU A 1 12 ? 1.985 -6.195 10.003 1.00 0.00 1108 LEU B C 12
ATOM 10279 O O . LEU A 1 12 ? 1.968 -6.440 11.210 1.00 0.00 1108 LEU B O 12
ATOM 10295 N N . ILE A 1 13 ? 2.566 -6.993 9.113 1.00 0.00 1109 ILE B N 12
ATOM 10296 C CA . ILE A 1 13 ? 3.232 -8.228 9.515 1.00 0.00 1109 ILE B CA 12
ATOM 10297 C C . ILE A 1 13 ? 4.731 -8.151 9.248 1.00 0.00 1109 ILE B C 12
ATOM 10298 O O . ILE A 1 13 ? 5.158 -7.922 8.117 1.00 0.00 1109 ILE B O 12
ATOM 10314 N N . SER A 1 14 ? 5.526 -8.344 10.294 1.00 0.00 1110 SER B N 12
ATOM 10315 C CA . SER A 1 14 ? 6.978 -8.296 10.167 1.00 0.00 1110 SER B CA 12
ATOM 10316 C C . SER A 1 14 ? 7.526 -9.637 9.691 1.00 0.00 1110 SER B C 12
ATOM 10317 O O . SER A 1 14 ? 7.225 -10.682 10.268 1.00 0.00 1110 SER B O 12
ATOM 10325 N N . SER A 1 15 ? 8.331 -9.599 8.635 1.00 0.00 1111 SER B N 12
ATOM 10326 C CA . SER A 1 15 ? 8.921 -10.813 8.080 1.00 0.00 1111 SER B CA 12
ATOM 10327 C C . SER A 1 15 ? 10.444 -10.739 8.106 1.00 0.00 1111 SER B C 12
ATOM 10328 O O . SER A 1 15 ? 11.047 -9.906 7.429 1.00 0.00 1111 SER B O 12
ATOM 10336 N N . ALA A 1 16 ? 11.059 -11.616 8.892 1.00 0.00 1112 ALA B N 12
ATOM 10337 C CA . ALA A 1 16 ? 12.513 -11.652 9.006 1.00 0.00 1112 ALA B CA 12
ATOM 10338 C C . ALA A 1 16 ? 13.014 -13.080 9.180 1.00 0.00 1112 ALA B C 12
ATOM 10339 O O . ALA A 1 16 ? 12.703 -13.742 10.171 1.00 0.00 1112 ALA B O 12
ATOM 10346 N N . LYS A 1 17 ? 13.792 -13.552 8.211 1.00 0.00 1113 LYS B N 12
ATOM 10347 C CA . LYS A 1 17 ? 14.337 -14.905 8.257 1.00 0.00 1113 LYS B CA 12
ATOM 10348 C C . LYS A 1 17 ? 15.858 -14.875 8.362 1.00 0.00 1113 LYS B C 12
ATOM 10349 O O . LYS A 1 17 ? 16.465 -13.805 8.431 1.00 0.00 1113 LYS B O 12
ATOM 10368 N N . ASP B 2 15 ? 18.743 -6.640 -8.214 1.00 0.00 658 ASP A N 12
ATOM 10369 C CA . ASP B 2 15 ? 17.529 -7.413 -7.975 1.00 0.00 658 ASP A CA 12
ATOM 10370 C C . ASP B 2 15 ? 16.507 -6.593 -7.194 1.00 0.00 658 ASP A C 12
ATOM 10371 O O . ASP B 2 15 ? 16.760 -5.442 -6.838 1.00 0.00 658 ASP A O 12
ATOM 10380 N N . SER B 2 16 ? 15.352 -7.194 -6.931 1.00 0.00 659 SER A N 12
ATOM 10381 C CA . SER B 2 16 ? 14.290 -6.519 -6.191 1.00 0.00 659 SER A CA 12
ATOM 10382 C C . SER B 2 16 ? 13.860 -7.345 -4.983 1.00 0.00 659 SER A C 12
ATOM 10383 O O . SER B 2 16 ? 13.319 -8.441 -5.129 1.00 0.00 659 SER A O 12
ATOM 10391 N N . SER B 2 17 ? 14.106 -6.813 -3.791 1.00 0.00 660 SER A N 12
ATOM 10392 C CA . SER B 2 17 ? 13.744 -7.500 -2.557 1.00 0.00 660 SER A CA 12
ATOM 10393 C C . SER B 2 17 ? 13.830 -6.556 -1.362 1.00 0.00 660 SER A C 12
ATOM 10394 O O . SER B 2 17 ? 14.827 -5.856 -1.181 1.00 0.00 660 SER A O 12
ATOM 10402 N N . GLU B 2 18 ? 12.780 -6.541 -0.548 1.00 0.00 661 GLU A N 12
ATOM 10403 C CA . GLU B 2 18 ? 12.736 -5.684 0.630 1.00 0.00 661 GLU A CA 12
ATOM 10404 C C . GLU B 2 18 ? 12.851 -4.214 0.240 1.00 0.00 661 GLU A C 12
ATOM 10405 O O . GLU B 2 18 ? 13.937 -3.730 -0.079 1.00 0.00 661 GLU A O 12
ATOM 10417 N N . SER B 2 19 ? 11.725 -3.509 0.270 1.00 0.00 662 SER A N 12
ATOM 10418 C CA . SER B 2 19 ? 11.702 -2.093 -0.079 1.00 0.00 662 SER A CA 12
ATOM 10419 C C . SER B 2 19 ? 10.379 -1.452 0.325 1.00 0.00 662 SER A C 12
ATOM 10420 O O . SER B 2 19 ? 9.306 -1.945 -0.020 1.00 0.00 662 SER A O 12
ATOM 10428 N N . CYS B 2 20 ? 10.465 -0.350 1.063 1.00 0.00 663 CYS A N 12
ATOM 10429 C CA . CYS B 2 20 ? 9.281 0.363 1.524 1.00 0.00 663 CYS A CA 12
ATOM 10430 C C . CYS B 2 20 ? 8.541 1.010 0.356 1.00 0.00 663 CYS A C 12
ATOM 10431 O O . CYS B 2 20 ? 9.127 1.762 -0.423 1.00 0.00 663 CYS A O 12
ATOM 10438 N N . TRP B 2 21 ? 7.251 0.711 0.241 1.00 0.00 664 TRP A N 12
ATOM 10439 C CA . TRP B 2 21 ? 6.430 1.263 -0.832 1.00 0.00 664 TRP A CA 12
ATOM 10440 C C . TRP B 2 21 ? 6.329 2.786 -0.734 1.00 0.00 664 TRP A C 12
ATOM 10441 O O . TRP B 2 21 ? 6.011 3.461 -1.712 1.00 0.00 664 TRP A O 12
ATOM 10462 N N . ASN B 2 22 ? 6.591 3.319 0.460 1.00 0.00 665 ASN A N 12
ATOM 10463 C CA . ASN B 2 22 ? 6.517 4.758 0.696 1.00 0.00 665 ASN A CA 12
ATOM 10464 C C . ASN B 2 22 ? 7.908 5.396 0.719 1.00 0.00 665 ASN A C 12
ATOM 10465 O O . ASN B 2 22 ? 8.223 6.249 -0.111 1.00 0.00 665 ASN A O 12
ATOM 10476 N N . CYS B 2 23 ? 8.728 4.986 1.683 1.00 0.00 666 CYS A N 12
ATOM 10477 C CA . CYS B 2 23 ? 10.077 5.530 1.825 1.00 0.00 666 CYS A CA 12
ATOM 10478 C C . CYS B 2 23 ? 10.881 5.382 0.536 1.00 0.00 666 CYS A C 12
ATOM 10479 O O . CYS B 2 23 ? 11.312 6.376 -0.050 1.00 0.00 666 CYS A O 12
ATOM 10486 N N . GLY B 2 24 ? 11.084 4.143 0.094 1.00 0.00 667 GLY A N 12
ATOM 10487 C CA . GLY B 2 24 ? 11.840 3.911 -1.122 1.00 0.00 667 GLY A CA 12
ATOM 10488 C C . GLY B 2 24 ? 13.258 3.452 -0.843 1.00 0.00 667 GLY A C 12
ATOM 10489 O O . GLY B 2 24 ? 14.149 3.623 -1.675 1.00 0.00 667 GLY A O 12
ATOM 10493 N N . ARG B 2 25 ? 13.468 2.866 0.333 1.00 0.00 668 ARG A N 12
ATOM 10494 C CA . ARG B 2 25 ? 14.787 2.380 0.719 1.00 0.00 668 ARG A CA 12
ATOM 10495 C C . ARG B 2 25 ? 14.724 0.912 1.131 1.00 0.00 668 ARG A C 12
ATOM 10496 O O . ARG B 2 25 ? 15.320 0.051 0.484 1.00 0.00 668 ARG A O 12
ATOM 10517 N N . LYS B 2 26 ? 13.996 0.634 2.207 1.00 0.00 669 LYS A N 12
ATOM 10518 C CA . LYS B 2 26 ? 13.855 -0.731 2.700 1.00 0.00 669 LYS A CA 12
ATOM 10519 C C . LYS B 2 26 ? 12.624 -0.867 3.594 1.00 0.00 669 LYS A C 12
ATOM 10520 O O . LYS B 2 26 ? 12.190 0.098 4.223 1.00 0.00 669 LYS A O 12
ATOM 10539 N N . ALA B 2 27 ? 12.071 -2.074 3.646 1.00 0.00 670 ALA A N 12
ATOM 10540 C CA . ALA B 2 27 ? 10.892 -2.344 4.462 1.00 0.00 670 ALA A CA 12
ATOM 10541 C C . ALA B 2 27 ? 10.976 -3.723 5.110 1.00 0.00 670 ALA A C 12
ATOM 10542 O O . ALA B 2 27 ? 11.479 -4.671 4.508 1.00 0.00 670 ALA A O 12
ATOM 10549 N N . SER B 2 28 ? 10.487 -3.827 6.344 1.00 0.00 671 SER A N 12
ATOM 10550 C CA . SER B 2 28 ? 10.514 -5.089 7.077 1.00 0.00 671 SER A CA 12
ATOM 10551 C C . SER B 2 28 ? 9.107 -5.551 7.458 1.00 0.00 671 SER A C 12
ATOM 10552 O O . SER B 2 28 ? 8.933 -6.654 7.978 1.00 0.00 671 SER A O 12
ATOM 10560 N N . GLU B 2 29 ? 8.107 -4.714 7.198 1.00 0.00 672 GLU A N 12
ATOM 10561 C CA . GLU B 2 29 ? 6.725 -5.059 7.518 1.00 0.00 672 GLU A CA 12
ATOM 10562 C C . GLU B 2 29 ? 5.930 -5.313 6.242 1.00 0.00 672 GLU A C 12
ATOM 10563 O O . GLU B 2 29 ? 6.311 -4.863 5.162 1.00 0.00 672 GLU A O 12
ATOM 10575 N N . THR B 2 30 ? 4.837 -6.054 6.374 1.00 0.00 673 THR A N 12
ATOM 10576 C CA . THR B 2 30 ? 4.001 -6.391 5.228 1.00 0.00 673 THR A CA 12
ATOM 10577 C C . THR B 2 30 ? 2.519 -6.180 5.534 1.00 0.00 673 THR A C 12
ATOM 10578 O O . THR B 2 30 ? 2.044 -6.499 6.622 1.00 0.00 673 THR A O 12
ATOM 10589 N N . CYS B 2 31 ? 1.794 -5.644 4.560 1.00 0.00 674 CYS A N 12
ATOM 10590 C CA . CYS B 2 31 ? 0.365 -5.403 4.719 1.00 0.00 674 CYS A CA 12
ATOM 10591 C C . CYS B 2 31 ? -0.381 -6.731 4.827 1.00 0.00 674 CYS A C 12
ATOM 10592 O O . CYS B 2 31 ? -0.571 -7.431 3.835 1.00 0.00 674 CYS A O 12
ATOM 10599 N N . SER B 2 32 ? -0.785 -7.078 6.048 1.00 0.00 675 SER A N 12
ATOM 10600 C CA . SER B 2 32 ? -1.495 -8.330 6.300 1.00 0.00 675 SER A CA 12
ATOM 10601 C C . SER B 2 32 ? -2.862 -8.370 5.613 1.00 0.00 675 SER A C 12
ATOM 10602 O O . SER B 2 32 ? -3.505 -9.419 5.567 1.00 0.00 675 SER A O 12
ATOM 10610 N N . GLY B 2 33 ? -3.303 -7.234 5.080 1.00 0.00 676 GLY A N 12
ATOM 10611 C CA . GLY B 2 33 ? -4.589 -7.188 4.409 1.00 0.00 676 GLY A CA 12
ATOM 10612 C C . GLY B 2 33 ? -4.532 -7.764 3.008 1.00 0.00 676 GLY A C 12
ATOM 10613 O O . GLY B 2 33 ? -5.413 -8.526 2.608 1.00 0.00 676 GLY A O 12
ATOM 10617 N N . CYS B 2 34 ? -3.497 -7.401 2.261 1.00 0.00 677 CYS A N 12
ATOM 10618 C CA . CYS B 2 34 ? -3.332 -7.890 0.896 1.00 0.00 677 CYS A CA 12
ATOM 10619 C C . CYS B 2 34 ? -2.107 -8.796 0.775 1.00 0.00 677 CYS A C 12
ATOM 10620 O O . CYS B 2 34 ? -1.942 -9.497 -0.224 1.00 0.00 677 CYS A O 12
ATOM 10627 N N . ASN B 2 35 ? -1.248 -8.776 1.792 1.00 0.00 678 ASN A N 12
ATOM 10628 C CA . ASN B 2 35 ? -0.039 -9.591 1.789 1.00 0.00 678 ASN A CA 12
ATOM 10629 C C . ASN B 2 35 ? 0.854 -9.239 0.600 1.00 0.00 678 ASN A C 12
ATOM 10630 O O . ASN B 2 35 ? 1.666 -10.052 0.161 1.00 0.00 678 ASN A O 12
ATOM 10641 N N . THR B 2 36 ? 0.685 -8.029 0.073 1.00 0.00 679 THR A N 12
ATOM 10642 C CA . THR B 2 36 ? 1.467 -7.584 -1.076 1.00 0.00 679 THR A CA 12
ATOM 10643 C C . THR B 2 36 ? 2.265 -6.320 -0.764 1.00 0.00 679 THR A C 12
ATOM 10644 O O . THR B 2 36 ? 3.392 -6.153 -1.229 1.00 0.00 679 THR A O 12
ATOM 10655 N N . ALA B 2 37 ? 1.666 -5.433 0.019 1.00 0.00 680 ALA A N 12
ATOM 10656 C CA . ALA B 2 37 ? 2.311 -4.177 0.388 1.00 0.00 680 ALA A CA 12
ATOM 10657 C C . ALA B 2 37 ? 3.388 -4.389 1.446 1.00 0.00 680 ALA A C 12
ATOM 10658 O O . ALA B 2 37 ? 3.340 -5.348 2.217 1.00 0.00 680 ALA A O 12
ATOM 10665 N N . ARG B 2 38 ? 4.357 -3.479 1.477 1.00 0.00 681 ARG A N 12
ATOM 10666 C CA . ARG B 2 38 ? 5.448 -3.551 2.440 1.00 0.00 681 ARG A CA 12
ATOM 10667 C C . ARG B 2 38 ? 5.761 -2.168 3.000 1.00 0.00 681 ARG A C 12
ATOM 10668 O O . ARG B 2 38 ? 5.721 -1.173 2.276 1.00 0.00 681 ARG A O 12
ATOM 10689 N N . TYR B 2 39 ? 6.073 -2.108 4.291 1.00 0.00 682 TYR A N 12
ATOM 10690 C CA . TYR B 2 39 ? 6.394 -0.843 4.942 1.00 0.00 682 TYR A CA 12
ATOM 10691 C C . TYR B 2 39 ? 7.329 -1.068 6.126 1.00 0.00 682 TYR A C 12
ATOM 10692 O O . TYR B 2 39 ? 7.280 -2.110 6.774 1.00 0.00 682 TYR A O 12
ATOM 10710 N N . CYS B 2 40 ? 8.186 -0.090 6.397 1.00 0.00 683 CYS A N 12
ATOM 10711 C CA . CYS B 2 40 ? 9.131 -0.198 7.502 1.00 0.00 683 CYS A CA 12
ATOM 10712 C C . CYS B 2 40 ? 8.571 0.425 8.780 1.00 0.00 683 CYS A C 12
ATOM 10713 O O . CYS B 2 40 ? 9.063 0.149 9.874 1.00 0.00 683 CYS A O 12
ATOM 10720 N N . GLY B 2 41 ? 7.546 1.268 8.645 1.00 0.00 684 GLY A N 12
ATOM 10721 C CA . GLY B 2 41 ? 6.963 1.902 9.814 1.00 0.00 684 GLY A CA 12
ATOM 10722 C C . GLY B 2 41 ? 5.485 2.201 9.648 1.00 0.00 684 GLY A C 12
ATOM 10723 O O . GLY B 2 41 ? 5.012 2.441 8.536 1.00 0.00 684 GLY A O 12
ATOM 10727 N N . SER B 2 42 ? 4.756 2.182 10.760 1.00 0.00 685 SER A N 12
ATOM 10728 C CA . SER B 2 42 ? 3.319 2.446 10.749 1.00 0.00 685 SER A CA 12
ATOM 10729 C C . SER B 2 42 ? 2.986 3.712 9.962 1.00 0.00 685 SER A C 12
ATOM 10730 O O . SER B 2 42 ? 1.941 3.794 9.319 1.00 0.00 685 SER A O 12
ATOM 10738 N N . PHE B 2 43 ? 3.877 4.697 10.014 1.00 0.00 686 PHE A N 12
ATOM 10739 C CA . PHE B 2 43 ? 3.661 5.949 9.299 1.00 0.00 686 PHE A CA 12
ATOM 10740 C C . PHE B 2 43 ? 3.800 5.740 7.795 1.00 0.00 686 PHE A C 12
ATOM 10741 O O . PHE B 2 43 ? 3.099 6.373 7.004 1.00 0.00 686 PHE A O 12
ATOM 10758 N N . CYS B 2 44 ? 4.714 4.858 7.404 1.00 0.00 687 CYS A N 12
ATOM 10759 C CA . CYS B 2 44 ? 4.950 4.578 5.993 1.00 0.00 687 CYS A CA 12
ATOM 10760 C C . CYS B 2 44 ? 3.718 3.973 5.332 1.00 0.00 687 CYS A C 12
ATOM 10761 O O . CYS B 2 44 ? 3.344 4.361 4.225 1.00 0.00 687 CYS A O 12
ATOM 10768 N N . GLN B 2 45 ? 3.093 3.017 6.008 1.00 0.00 688 GLN A N 12
ATOM 10769 C CA . GLN B 2 45 ? 1.908 2.365 5.468 1.00 0.00 688 GLN A CA 12
ATOM 10770 C C . GLN B 2 45 ? 0.758 3.359 5.329 1.00 0.00 688 GLN A C 12
ATOM 10771 O O . GLN B 2 45 ? 0.003 3.309 4.358 1.00 0.00 688 GLN A O 12
ATOM 10785 N N . HIS B 2 46 ? 0.633 4.267 6.293 1.00 0.00 689 HIS A N 12
ATOM 10786 C CA . HIS B 2 46 ? -0.420 5.274 6.266 1.00 0.00 689 HIS A CA 12
ATOM 10787 C C . HIS B 2 46 ? -0.169 6.304 5.168 1.00 0.00 689 HIS A C 12
ATOM 10788 O O . HIS B 2 46 ? -1.102 6.776 4.520 1.00 0.00 689 HIS A O 12
ATOM 10803 N N . LYS B 2 47 ? 1.099 6.651 4.969 1.00 0.00 690 LYS A N 12
ATOM 10804 C CA . LYS B 2 47 ? 1.476 7.628 3.953 1.00 0.00 690 LYS A CA 12
ATOM 10805 C C . LYS B 2 47 ? 0.997 7.195 2.571 1.00 0.00 690 LYS A C 12
ATOM 10806 O O . LYS B 2 47 ? 0.329 7.950 1.864 1.00 0.00 690 LYS A O 12
ATOM 10825 N N . ASP B 2 48 ? 1.339 5.968 2.201 1.00 0.00 691 ASP A N 12
ATOM 10826 C CA . ASP B 2 48 ? 0.941 5.424 0.908 1.00 0.00 691 ASP A CA 12
ATOM 10827 C C . ASP B 2 48 ? -0.460 4.820 0.975 1.00 0.00 691 ASP A C 12
ATOM 10828 O O . ASP B 2 48 ? -1.041 4.473 -0.053 1.00 0.00 691 ASP A O 12
ATOM 10837 N N . TRP B 2 49 ? -0.998 4.687 2.185 1.00 0.00 692 TRP A N 12
ATOM 10838 C CA . TRP B 2 49 ? -2.327 4.114 2.379 1.00 0.00 692 TRP A CA 12
ATOM 10839 C C . TRP B 2 49 ? -3.339 4.695 1.392 1.00 0.00 692 TRP A C 12
ATOM 10840 O O . TRP B 2 49 ? -4.157 3.963 0.835 1.00 0.00 692 TRP A O 12
ATOM 10861 N N . GLU B 2 50 ? -3.298 6.010 1.194 1.00 0.00 693 GLU A N 12
ATOM 10862 C CA . GLU B 2 50 ? -4.228 6.683 0.293 1.00 0.00 693 GLU A CA 12
ATOM 10863 C C . GLU B 2 50 ? -4.247 6.043 -1.095 1.00 0.00 693 GLU A C 12
ATOM 10864 O O . GLU B 2 50 ? -5.316 5.781 -1.647 1.00 0.00 693 GLU A O 12
ATOM 10876 N N . LYS B 2 51 ? -3.072 5.804 -1.665 1.00 0.00 694 LYS A N 12
ATOM 10877 C CA . LYS B 2 51 ? -2.989 5.212 -2.989 1.00 0.00 694 LYS A CA 12
ATOM 10878 C C . LYS B 2 51 ? -3.018 3.687 -2.926 1.00 0.00 694 LYS A C 12
ATOM 10879 O O . LYS B 2 51 ? -3.579 3.035 -3.806 1.00 0.00 694 LYS A O 12
ATOM 10898 N N . HIS B 2 52 ? -2.396 3.115 -1.898 1.00 0.00 695 HIS A N 12
ATOM 10899 C CA . HIS B 2 52 ? -2.347 1.665 -1.757 1.00 0.00 695 HIS A CA 12
ATOM 10900 C C . HIS B 2 52 ? -3.722 1.067 -1.466 1.00 0.00 695 HIS A C 12
ATOM 10901 O O . HIS B 2 52 ? -4.053 -0.006 -1.967 1.00 0.00 695 HIS A O 12
ATOM 10915 N N . HIS B 2 53 ? -4.516 1.741 -0.642 1.00 0.00 696 HIS A N 12
ATOM 10916 C CA . HIS B 2 53 ? -5.839 1.245 -0.283 1.00 0.00 696 HIS A CA 12
ATOM 10917 C C . HIS B 2 53 ? -6.696 0.955 -1.510 1.00 0.00 696 HIS A C 12
ATOM 10918 O O . HIS B 2 53 ? -7.544 0.062 -1.471 1.00 0.00 696 HIS A O 12
ATOM 10933 N N . HIS B 2 54 ? -6.470 1.670 -2.611 1.00 0.00 697 HIS A N 12
ATOM 10934 C CA . HIS B 2 54 ? -7.231 1.416 -3.831 1.00 0.00 697 HIS A CA 12
ATOM 10935 C C . HIS B 2 54 ? -6.979 -0.008 -4.320 1.00 0.00 697 HIS A C 12
ATOM 10936 O O . HIS B 2 54 ? -7.849 -0.625 -4.936 1.00 0.00 697 HIS A O 12
ATOM 10951 N N . ILE B 2 55 ? -5.775 -0.520 -4.060 1.00 0.00 698 ILE A N 12
ATOM 10952 C CA . ILE B 2 55 ? -5.402 -1.866 -4.496 1.00 0.00 698 ILE A CA 12
ATOM 10953 C C . ILE B 2 55 ? -5.435 -2.881 -3.356 1.00 0.00 698 ILE A C 12
ATOM 10954 O O . ILE B 2 55 ? -5.212 -4.071 -3.580 1.00 0.00 698 ILE A O 12
ATOM 10970 N N . CYS B 2 56 ? -5.698 -2.423 -2.137 1.00 0.00 699 CYS A N 12
ATOM 10971 C CA . CYS B 2 56 ? -5.736 -3.316 -0.987 1.00 0.00 699 CYS A CA 12
ATOM 10972 C C . CYS B 2 56 ? -6.967 -4.214 -1.027 1.00 0.00 699 CYS A C 12
ATOM 10973 O O . CYS B 2 56 ? -8.100 -3.736 -1.031 1.00 0.00 699 CYS A O 12
ATOM 10980 N N . GLY B 2 57 ? -6.730 -5.522 -1.053 1.00 0.00 700 GLY A N 12
ATOM 10981 C CA . GLY B 2 57 ? -7.820 -6.477 -1.089 1.00 0.00 700 GLY A CA 12
ATOM 10982 C C . GLY B 2 57 ? -7.693 -7.477 -2.225 1.00 0.00 700 GLY A C 12
ATOM 10983 O O . GLY B 2 57 ? -8.653 -8.175 -2.554 1.00 0.00 700 GLY A O 12
ATOM 10987 N N . GLN B 2 58 ? -6.508 -7.551 -2.828 1.00 0.00 701 GLN A N 12
ATOM 10988 C CA . GLN B 2 58 ? -6.268 -8.476 -3.930 1.00 0.00 701 GLN A CA 12
ATOM 10989 C C . GLN B 2 58 ? -7.230 -8.214 -5.084 1.00 0.00 701 GLN A C 12
ATOM 10990 O O . GLN B 2 58 ? -8.208 -7.482 -4.938 1.00 0.00 701 GLN A O 12
ATOM 11004 N N . THR B 2 59 ? -6.944 -8.819 -6.233 1.00 0.00 702 THR A N 12
ATOM 11005 C CA . THR B 2 59 ? -7.782 -8.655 -7.414 1.00 0.00 702 THR A CA 12
ATOM 11006 C C . THR B 2 59 ? -8.172 -10.010 -7.995 1.00 0.00 702 THR A C 12
ATOM 11007 O O . THR B 2 59 ? -8.362 -10.147 -9.204 1.00 0.00 702 THR A O 12
ATOM 11018 N N . LEU B 2 60 ? -8.287 -11.009 -7.127 1.00 0.00 703 LEU A N 12
ATOM 11019 C CA . LEU B 2 60 ? -8.654 -12.355 -7.552 1.00 0.00 703 LEU A CA 12
ATOM 11020 C C . LEU B 2 60 ? -10.097 -12.672 -7.174 1.00 0.00 703 LEU A C 12
ATOM 11021 O O . LEU B 2 60 ? -10.620 -12.149 -6.189 1.00 0.00 703 LEU A O 12
ATOM 11037 N N . GLN B 2 61 ? -10.735 -13.531 -7.961 1.00 0.00 704 GLN A N 12
ATOM 11038 C CA . GLN B 2 61 ? -12.119 -13.917 -7.708 1.00 0.00 704 GLN A CA 12
ATOM 11039 C C . GLN B 2 61 ? -12.210 -15.389 -7.318 1.00 0.00 704 GLN A C 12
ATOM 11040 O O . GLN B 2 61 ? -11.610 -16.250 -7.962 1.00 0.00 704 GLN A O 12
ATOM 11054 N N . ALA B 2 62 ? -12.965 -15.671 -6.262 1.00 0.00 705 ALA A N 12
ATOM 11055 C CA . ALA B 2 62 ? -13.135 -17.038 -5.787 1.00 0.00 705 ALA A CA 12
ATOM 11056 C C . ALA B 2 62 ? -11.798 -17.649 -5.379 1.00 0.00 705 ALA A C 12
ATOM 11057 O O . ALA B 2 62 ? -10.752 -17.009 -5.493 1.00 0.00 705 ALA A O 12
ATOM 11064 N N . GLN B 2 63 ? -11.839 -18.890 -4.906 1.00 0.00 706 GLN A N 12
ATOM 11065 C CA . GLN B 2 63 ? -10.631 -19.588 -4.483 1.00 0.00 706 GLN A CA 12
ATOM 11066 C C . GLN B 2 63 ? -10.350 -20.787 -5.384 1.00 0.00 706 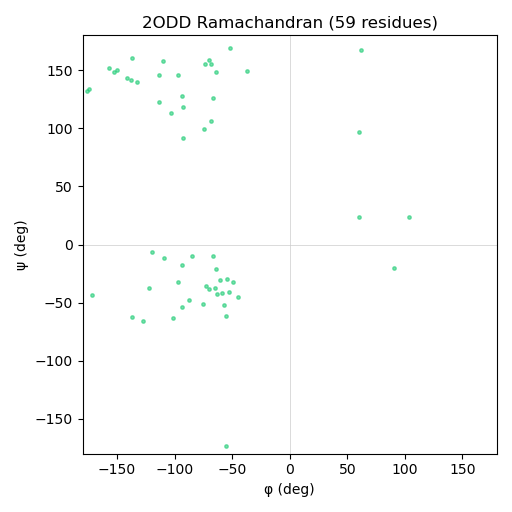GLN A C 12
ATOM 11067 O O . GLN B 2 63 ? -11.083 -21.775 -5.364 1.00 0.00 706 GLN A O 12
ATOM 11081 N N . GLN B 2 64 ? -9.286 -20.690 -6.174 1.00 0.00 707 GLN A N 12
ATOM 11082 C CA . GLN B 2 64 ? -8.909 -21.767 -7.082 1.00 0.00 707 GLN A CA 12
ATOM 11083 C C . GLN B 2 64 ? -7.889 -22.696 -6.432 1.00 0.00 707 GLN A C 12
ATOM 11084 O O . GLN B 2 64 ? -8.107 -23.925 -6.459 1.00 0.00 707 GLN A O 12
ATOM 11101 N N . THR A 1 5 ? -7.758 11.854 6.124 1.00 0.00 1101 THR B N 13
ATOM 11102 C CA . THR A 1 5 ? -8.627 11.183 7.128 1.00 0.00 1101 THR B CA 13
ATOM 11103 C C . THR A 1 5 ? -9.250 9.914 6.556 1.00 0.00 1101 THR B C 13
ATOM 11104 O O . THR A 1 5 ? -10.448 9.676 6.703 1.00 0.00 1101 THR B O 13
ATOM 11115 N N . ILE A 1 6 ? -8.427 9.100 5.902 1.00 0.00 1102 ILE B N 13
ATOM 11116 C CA . ILE A 1 6 ? -8.896 7.854 5.308 1.00 0.00 1102 ILE B CA 13
ATOM 11117 C C . ILE A 1 6 ? -9.100 6.783 6.375 1.00 0.00 1102 ILE B C 13
ATOM 11118 O O . ILE A 1 6 ? -8.556 6.878 7.476 1.00 0.00 1102 ILE B O 13
ATOM 11134 N N . SER A 1 7 ? -9.886 5.765 6.042 1.00 0.00 1103 SER B N 13
ATOM 11135 C CA . SER A 1 7 ? -10.163 4.674 6.971 1.00 0.00 1103 SER B CA 13
ATOM 11136 C C . SER A 1 7 ? -8.871 4.012 7.438 1.00 0.00 1103 SER B C 13
ATOM 11137 O O . SER A 1 7 ? -7.853 4.056 6.747 1.00 0.00 1103 SER B O 13
ATOM 11145 N N . ASN A 1 8 ? -8.918 3.397 8.615 1.00 0.00 1104 ASN B N 13
ATOM 11146 C CA . ASN A 1 8 ? -7.751 2.725 9.174 1.00 0.00 1104 ASN B CA 13
ATOM 11147 C C . ASN A 1 8 ? -7.454 1.431 8.414 1.00 0.00 1104 ASN B C 13
ATOM 11148 O O . ASN A 1 8 ? -8.342 0.597 8.231 1.00 0.00 1104 ASN B O 13
ATOM 11159 N N . PRO A 1 9 ? -6.199 1.235 7.959 1.00 0.00 1105 PRO B N 13
ATOM 11160 C CA . PRO A 1 9 ? -5.807 0.035 7.223 1.00 0.00 1105 PRO B CA 13
ATOM 11161 C C . PRO A 1 9 ? -5.606 -1.165 8.147 1.00 0.00 1105 PRO B C 13
ATOM 11162 O O . PRO A 1 9 ? -5.694 -1.040 9.368 1.00 0.00 1105 PRO B O 13
ATOM 11173 N N . PRO A 1 10 ? -5.329 -2.348 7.572 1.00 0.00 1106 PRO B N 13
ATOM 11174 C CA . PRO A 1 10 ? -5.112 -3.570 8.351 1.00 0.00 1106 PRO B CA 13
ATOM 11175 C C . PRO A 1 10 ? -3.762 -3.566 9.065 1.00 0.00 1106 PRO B C 13
ATOM 11176 O O . PRO A 1 10 ? -2.925 -2.697 8.820 1.00 0.00 1106 PRO B O 13
ATOM 11187 N N . PRO A 1 11 ? -3.532 -4.540 9.961 1.00 0.00 1107 PRO B N 13
ATOM 11188 C CA . PRO A 1 11 ? -2.276 -4.641 10.710 1.00 0.00 1107 PRO B CA 13
ATOM 11189 C C . PRO A 1 11 ? -1.105 -5.057 9.826 1.00 0.00 1107 PRO B C 13
ATOM 11190 O O . PRO A 1 11 ? -1.291 -5.695 8.790 1.00 0.00 1107 PRO B O 13
ATOM 11201 N N . LEU A 1 12 ? 0.102 -4.691 10.245 1.00 0.00 1108 LEU B N 13
ATOM 11202 C CA . LEU A 1 12 ? 1.307 -5.023 9.492 1.00 0.00 1108 LEU B CA 13
ATOM 11203 C C . LEU A 1 12 ? 1.958 -6.291 10.039 1.00 0.00 1108 LEU B C 13
ATOM 11204 O O . LEU A 1 12 ? 1.932 -6.542 11.244 1.00 0.00 1108 LEU B O 13
ATOM 11220 N N . ILE A 1 13 ? 2.545 -7.082 9.146 1.00 0.00 1109 ILE B N 13
ATOM 11221 C CA . ILE A 1 13 ? 3.207 -8.321 9.540 1.00 0.00 1109 ILE B CA 13
ATOM 11222 C C . ILE A 1 13 ? 4.705 -8.249 9.263 1.00 0.00 1109 ILE B C 13
ATOM 11223 O O . ILE A 1 13 ? 5.124 -8.019 8.128 1.00 0.00 1109 ILE B O 13
ATOM 11239 N N . SER A 1 14 ? 5.508 -8.447 10.302 1.00 0.00 1110 SER B N 13
ATOM 11240 C CA . SER A 1 14 ? 6.959 -8.405 10.163 1.00 0.00 1110 SER B CA 13
ATOM 11241 C C . SER A 1 14 ? 7.508 -9.767 9.756 1.00 0.00 1110 SER B C 13
ATOM 11242 O O . SER A 1 14 ? 7.169 -10.789 10.352 1.00 0.00 1110 SER B O 13
ATOM 11250 N N . SER A 1 15 ? 8.360 -9.774 8.734 1.00 0.00 1111 SER B N 13
ATOM 11251 C CA . SER A 1 15 ? 8.956 -11.012 8.246 1.00 0.00 1111 SER B CA 13
ATOM 11252 C C . SER A 1 15 ? 10.475 -10.893 8.172 1.00 0.00 1111 SER B C 13
ATOM 11253 O O . SER A 1 15 ? 11.007 -10.068 7.429 1.00 0.00 1111 SER B O 13
ATOM 11261 N N . ALA A 1 16 ? 11.168 -11.721 8.947 1.00 0.00 1112 ALA B N 13
ATOM 11262 C CA . ALA A 1 16 ? 12.625 -11.707 8.969 1.00 0.00 1112 ALA B CA 13
ATOM 11263 C C . ALA A 1 16 ? 13.178 -13.002 9.555 1.00 0.00 1112 ALA B C 13
ATOM 11264 O O . ALA A 1 16 ? 13.534 -13.060 10.732 1.00 0.00 1112 ALA B O 13
ATOM 11271 N N . LYS A 1 17 ? 13.247 -14.038 8.726 1.00 0.00 1113 LYS B N 13
ATOM 11272 C CA . LYS A 1 17 ? 13.757 -15.333 9.162 1.00 0.00 1113 LYS B CA 13
ATOM 11273 C C . LYS A 1 17 ? 15.280 -15.372 9.086 1.00 0.00 1113 LYS B C 13
ATOM 11274 O O . LYS A 1 17 ? 15.913 -14.427 8.611 1.00 0.00 1113 LYS B O 13
ATOM 11293 N N . ASP B 2 15 ? 7.626 -13.781 -3.161 1.00 0.00 658 ASP A N 13
ATOM 11294 C CA . ASP B 2 15 ? 6.433 -13.473 -2.381 1.00 0.00 658 ASP A CA 13
ATOM 11295 C C . ASP B 2 15 ? 6.350 -11.981 -2.077 1.00 0.00 658 ASP A C 13
ATOM 11296 O O . ASP B 2 15 ? 5.260 -11.417 -1.975 1.00 0.00 658 ASP A O 13
ATOM 11305 N N . SER B 2 16 ? 7.510 -11.346 -1.934 1.00 0.00 659 SER A N 13
ATOM 11306 C CA . SER B 2 16 ? 7.568 -9.919 -1.643 1.00 0.00 659 SER A CA 13
ATOM 11307 C C . SER B 2 16 ? 8.973 -9.372 -1.877 1.00 0.00 659 SER A C 13
ATOM 11308 O O . SER B 2 16 ? 9.921 -10.132 -2.076 1.00 0.00 659 SER A O 13
ATOM 11316 N N . SER B 2 17 ? 9.097 -8.049 -1.853 1.00 0.00 660 SER A N 13
ATOM 11317 C CA . SER B 2 17 ? 10.386 -7.399 -2.063 1.00 0.00 660 SER A CA 13
ATOM 11318 C C . SER B 2 17 ? 10.819 -6.635 -0.816 1.00 0.00 660 SER A C 13
ATOM 11319 O O . SER B 2 17 ? 9.989 -6.249 0.006 1.00 0.00 660 SER A O 13
ATOM 11327 N N . GLU B 2 18 ? 12.125 -6.423 -0.682 1.00 0.00 661 GLU A N 13
ATOM 11328 C CA . GLU B 2 18 ? 12.668 -5.706 0.466 1.00 0.00 661 GLU A CA 13
ATOM 11329 C C . GLU B 2 18 ? 12.809 -4.219 0.161 1.00 0.00 661 GLU A C 13
ATOM 11330 O O . GLU B 2 18 ? 13.912 -3.725 -0.075 1.00 0.00 661 GLU A O 13
ATOM 11342 N N . SER B 2 19 ? 11.686 -3.508 0.170 1.00 0.00 662 SER A N 13
ATOM 11343 C CA . SER B 2 19 ? 11.688 -2.076 -0.105 1.00 0.00 662 SER A CA 13
ATOM 11344 C C . SER B 2 19 ? 10.361 -1.440 0.299 1.00 0.00 662 SER A C 13
ATOM 11345 O O . SER B 2 19 ? 9.291 -1.932 -0.060 1.00 0.00 662 SER A O 13
ATOM 11353 N N . CYS B 2 20 ? 10.440 -0.345 1.048 1.00 0.00 663 CYS A N 13
ATOM 11354 C CA . CYS B 2 20 ? 9.249 0.362 1.504 1.00 0.00 663 CYS A CA 13
ATOM 11355 C C . CYS B 2 20 ? 8.512 1.006 0.334 1.00 0.00 663 CYS A C 13
ATOM 11356 O O . CYS B 2 20 ? 9.099 1.764 -0.440 1.00 0.00 663 CYS A O 13
ATOM 11363 N N . TRP B 2 21 ? 7.225 0.699 0.209 1.00 0.00 664 TRP A N 13
ATOM 11364 C CA . TRP B 2 21 ? 6.408 1.247 -0.869 1.00 0.00 664 TRP A CA 13
ATOM 11365 C C . TRP B 2 21 ? 6.301 2.770 -0.773 1.00 0.00 664 TRP A C 13
ATOM 11366 O O . TRP B 2 21 ? 5.970 3.441 -1.750 1.00 0.00 664 TRP A O 13
ATOM 11387 N N . ASN B 2 22 ? 6.571 3.308 0.417 1.00 0.00 665 ASN A N 13
ATOM 11388 C CA . ASN B 2 22 ? 6.492 4.747 0.648 1.00 0.00 665 ASN A CA 13
ATOM 11389 C C . ASN B 2 22 ? 7.881 5.387 0.688 1.00 0.00 665 ASN A C 13
ATOM 11390 O O . ASN B 2 22 ? 8.205 6.242 -0.136 1.00 0.00 665 ASN A O 13
ATOM 11401 N N . CYS B 2 23 ? 8.691 4.978 1.662 1.00 0.00 666 CYS A N 13
ATOM 11402 C CA . CYS B 2 23 ? 10.037 5.523 1.821 1.00 0.00 666 CYS A CA 13
ATOM 11403 C C . CYS B 2 23 ? 10.852 5.385 0.539 1.00 0.00 666 CYS A C 13
ATOM 11404 O O . CYS B 2 23 ? 11.286 6.383 -0.038 1.00 0.00 666 CYS A O 13
ATOM 11411 N N . GLY B 2 24 ? 11.065 4.150 0.094 1.00 0.00 667 GLY A N 13
ATOM 11412 C CA . GLY B 2 24 ? 11.833 3.924 -1.115 1.00 0.00 667 GLY A CA 13
ATOM 11413 C C . GLY B 2 24 ? 13.261 3.502 -0.822 1.00 0.00 667 GLY A C 13
ATOM 11414 O O . GLY B 2 24 ? 14.150 3.683 -1.653 1.00 0.00 667 GLY A O 13
ATOM 11418 N N . ARG B 2 25 ? 13.478 2.940 0.362 1.00 0.00 668 ARG A N 13
ATOM 11419 C CA . ARG B 2 25 ? 14.807 2.491 0.764 1.00 0.00 668 ARG A CA 13
ATOM 11420 C C . ARG B 2 25 ? 14.779 1.029 1.197 1.00 0.00 668 ARG A C 13
ATOM 11421 O O . ARG B 2 25 ? 15.474 0.190 0.626 1.00 0.00 668 ARG A O 13
ATOM 11442 N N . LYS B 2 26 ? 13.971 0.731 2.210 1.00 0.00 669 LYS A N 13
ATOM 11443 C CA . LYS B 2 26 ? 13.855 -0.632 2.716 1.00 0.00 669 LYS A CA 13
ATOM 11444 C C . LYS B 2 26 ? 12.636 -0.779 3.626 1.00 0.00 669 LYS A C 13
ATOM 11445 O O . LYS B 2 26 ? 12.192 0.186 4.249 1.00 0.00 669 LYS A O 13
ATOM 11464 N N . ALA B 2 27 ? 12.106 -1.996 3.697 1.00 0.00 670 ALA A N 13
ATOM 11465 C CA . ALA B 2 27 ? 10.942 -2.278 4.530 1.00 0.00 670 ALA A CA 13
ATOM 11466 C C . ALA B 2 27 ? 11.036 -3.665 5.157 1.00 0.00 670 ALA A C 13
ATOM 11467 O O . ALA B 2 27 ? 11.548 -4.600 4.542 1.00 0.00 670 ALA A O 13
ATOM 11474 N N . SER B 2 28 ? 10.546 -3.792 6.388 1.00 0.00 671 SER A N 13
ATOM 11475 C CA . SER B 2 28 ? 10.584 -5.066 7.101 1.00 0.00 671 SER A CA 13
ATOM 11476 C C . SER B 2 28 ? 9.182 -5.541 7.487 1.00 0.00 671 SER A C 13
ATOM 11477 O O . SER B 2 28 ? 9.020 -6.639 8.020 1.00 0.00 671 SER A O 13
ATOM 11485 N N . GLU B 2 29 ? 8.170 -4.720 7.214 1.00 0.00 672 GLU A N 13
ATOM 11486 C CA . GLU B 2 29 ? 6.793 -5.079 7.536 1.00 0.00 672 GLU A CA 13
ATOM 11487 C C . GLU B 2 29 ? 6.003 -5.359 6.262 1.00 0.00 672 GLU A C 13
ATOM 11488 O O . GLU B 2 29 ? 6.371 -4.904 5.179 1.00 0.00 672 GLU A O 13
ATOM 11500 N N . THR B 2 30 ? 4.929 -6.128 6.399 1.00 0.00 673 THR A N 13
ATOM 11501 C CA . THR B 2 30 ? 4.100 -6.491 5.256 1.00 0.00 673 THR A CA 13
ATOM 11502 C C . THR B 2 30 ? 2.616 -6.287 5.555 1.00 0.00 673 THR A C 13
ATOM 11503 O O . THR B 2 30 ? 2.142 -6.590 6.648 1.00 0.00 673 THR A O 13
ATOM 11514 N N . CYS B 2 31 ? 1.889 -5.774 4.573 1.00 0.00 674 CYS A N 13
ATOM 11515 C CA . CYS B 2 31 ? 0.459 -5.537 4.725 1.00 0.00 674 CYS A CA 13
ATOM 11516 C C . CYS B 2 31 ? -0.292 -6.865 4.810 1.00 0.00 674 CYS A C 13
ATOM 11517 O O . CYS B 2 31 ? -0.423 -7.580 3.817 1.00 0.00 674 CYS A O 13
ATOM 11524 N N . SER B 2 32 ? -0.770 -7.193 6.008 1.00 0.00 675 SER A N 13
ATOM 11525 C CA . SER B 2 32 ? -1.495 -8.440 6.232 1.00 0.00 675 SER A CA 13
ATOM 11526 C C . SER B 2 32 ? -2.854 -8.452 5.530 1.00 0.00 675 SER A C 13
ATOM 11527 O O . SER B 2 32 ? -3.514 -9.490 5.466 1.00 0.00 675 SER A O 13
ATOM 11535 N N . GLY B 2 33 ? -3.270 -7.303 5.004 1.00 0.00 676 GLY A N 13
ATOM 11536 C CA . GLY B 2 33 ? -4.548 -7.227 4.318 1.00 0.00 676 GLY A CA 13
ATOM 11537 C C . GLY B 2 33 ? -4.490 -7.830 2.929 1.00 0.00 676 GLY A C 13
ATOM 11538 O O . GLY B 2 33 ? -5.331 -8.653 2.568 1.00 0.00 676 GLY A O 13
ATOM 11542 N N . CYS B 2 34 ? -3.493 -7.429 2.151 1.00 0.00 677 CYS A N 13
ATOM 11543 C CA . CYS B 2 34 ? -3.325 -7.945 0.798 1.00 0.00 677 CYS A CA 13
ATOM 11544 C C . CYS B 2 34 ? -2.100 -8.856 0.705 1.00 0.00 677 CYS A C 13
ATOM 11545 O O . CYS B 2 34 ? -1.915 -9.562 -0.286 1.00 0.00 677 CYS A O 13
ATOM 11552 N N . ASN B 2 35 ? -1.262 -8.833 1.743 1.00 0.00 678 ASN A N 13
ATOM 11553 C CA . ASN B 2 35 ? -0.056 -9.652 1.774 1.00 0.00 678 ASN A CA 13
ATOM 11554 C C . ASN B 2 35 ? 0.873 -9.304 0.614 1.00 0.00 678 ASN A C 13
ATOM 11555 O O . ASN B 2 35 ? 1.690 -10.126 0.194 1.00 0.00 678 ASN A O 13
ATOM 11566 N N . THR B 2 36 ? 0.734 -8.091 0.088 1.00 0.00 679 THR A N 13
ATOM 11567 C CA . THR B 2 36 ? 1.555 -7.651 -1.035 1.00 0.00 679 THR A CA 13
ATOM 11568 C C . THR B 2 36 ? 2.340 -6.384 -0.708 1.00 0.00 679 THR A C 13
ATOM 11569 O O . THR B 2 36 ? 3.480 -6.217 -1.142 1.00 0.00 679 THR A O 13
ATOM 11580 N N . ALA B 2 37 ? 1.715 -5.492 0.051 1.00 0.00 680 ALA A N 13
ATOM 11581 C CA . ALA B 2 37 ? 2.346 -4.232 0.430 1.00 0.00 680 ALA A CA 13
ATOM 11582 C C . ALA B 2 37 ? 3.428 -4.437 1.484 1.00 0.00 680 ALA A C 13
ATOM 11583 O O . ALA B 2 37 ? 3.391 -5.398 2.253 1.00 0.00 680 ALA A O 13
ATOM 11590 N N . ARG B 2 38 ? 4.386 -3.517 1.513 1.00 0.00 681 ARG A N 13
ATOM 11591 C CA . ARG B 2 38 ? 5.481 -3.575 2.472 1.00 0.00 681 ARG A CA 13
ATOM 11592 C C . ARG B 2 38 ? 5.778 -2.188 3.030 1.00 0.00 681 ARG A C 13
ATOM 11593 O O . ARG B 2 38 ? 5.719 -1.194 2.306 1.00 0.00 681 ARG A O 13
ATOM 11614 N N . TYR B 2 39 ? 6.098 -2.123 4.319 1.00 0.00 682 TYR A N 13
ATOM 11615 C CA . TYR B 2 39 ? 6.404 -0.851 4.967 1.00 0.00 682 TYR A CA 13
ATOM 11616 C C . TYR B 2 39 ? 7.355 -1.058 6.140 1.00 0.00 682 TYR A C 13
ATOM 11617 O O . TYR B 2 39 ? 7.338 -2.102 6.787 1.00 0.00 682 TYR A O 13
ATOM 11635 N N . CYS B 2 40 ? 8.192 -0.061 6.406 1.00 0.00 683 CYS A N 13
ATOM 11636 C CA . CYS B 2 40 ? 9.149 -0.149 7.499 1.00 0.00 683 CYS A CA 13
ATOM 11637 C C . CYS B 2 40 ? 8.584 0.449 8.787 1.00 0.00 683 CYS A C 13
ATOM 11638 O O . CYS B 2 40 ? 9.081 0.166 9.876 1.00 0.00 683 CYS A O 13
ATOM 11645 N N . GLY B 2 41 ? 7.544 1.277 8.666 1.00 0.00 684 GLY A N 13
ATOM 11646 C CA . GLY B 2 41 ? 6.954 1.885 9.843 1.00 0.00 684 GLY A CA 13
ATOM 11647 C C . GLY B 2 41 ? 5.469 2.149 9.687 1.00 0.00 684 GLY A C 13
ATOM 11648 O O . GLY B 2 41 ? 4.987 2.398 8.582 1.00 0.00 684 GLY A O 13
ATOM 11652 N N . SER B 2 42 ? 4.743 2.090 10.800 1.00 0.00 685 SER A N 13
ATOM 11653 C CA . SER B 2 42 ? 3.300 2.319 10.795 1.00 0.00 685 SER A CA 13
ATOM 11654 C C . SER B 2 42 ? 2.942 3.600 10.044 1.00 0.00 685 SER A C 13
ATOM 11655 O O . SER B 2 42 ? 1.898 3.678 9.398 1.00 0.00 685 SER A O 13
ATOM 11663 N N . PHE B 2 43 ? 3.812 4.602 10.133 1.00 0.00 686 PHE A N 13
ATOM 11664 C CA . PHE B 2 43 ? 3.575 5.872 9.455 1.00 0.00 686 PHE A CA 13
ATOM 11665 C C . PHE B 2 43 ? 3.722 5.712 7.945 1.00 0.00 686 PHE A C 13
ATOM 11666 O O . PHE B 2 43 ? 3.017 6.362 7.172 1.00 0.00 686 PHE A O 13
ATOM 11683 N N . CYS B 2 44 ? 4.646 4.852 7.530 1.00 0.00 687 CYS A N 13
ATOM 11684 C CA . CYS B 2 44 ? 4.888 4.622 6.109 1.00 0.00 687 CYS A CA 13
ATOM 11685 C C . CYS B 2 44 ? 3.667 4.021 5.426 1.00 0.00 687 CYS A C 13
ATOM 11686 O O . CYS B 2 44 ? 3.323 4.402 4.306 1.00 0.00 687 CYS A O 13
ATOM 11693 N N . GLN B 2 45 ? 3.017 3.079 6.097 1.00 0.00 688 GLN A N 13
ATOM 11694 C CA . GLN B 2 45 ? 1.840 2.432 5.538 1.00 0.00 688 GLN A CA 13
ATOM 11695 C C . GLN B 2 45 ? 0.707 3.438 5.342 1.00 0.00 688 GLN A C 13
ATOM 11696 O O . GLN B 2 45 ? -0.029 3.368 4.359 1.00 0.00 688 GLN A O 13
ATOM 11710 N N . HIS B 2 46 ? 0.573 4.375 6.277 1.00 0.00 689 HIS A N 13
ATOM 11711 C CA . HIS B 2 46 ? -0.467 5.395 6.202 1.00 0.00 689 HIS A CA 13
ATOM 11712 C C . HIS B 2 46 ? -0.188 6.394 5.083 1.00 0.00 689 HIS A C 13
ATOM 11713 O O . HIS B 2 46 ? -1.108 6.861 4.410 1.00 0.00 689 HIS A O 13
ATOM 11728 N N . LYS B 2 47 ? 1.085 6.725 4.895 1.00 0.00 690 LYS A N 13
ATOM 11729 C CA . LYS B 2 47 ? 1.485 7.678 3.864 1.00 0.00 690 LYS A CA 13
ATOM 11730 C C . LYS B 2 47 ? 1.017 7.225 2.484 1.00 0.00 690 LYS A C 13
ATOM 11731 O O . LYS B 2 47 ? 0.367 7.976 1.756 1.00 0.00 690 LYS A O 13
ATOM 11750 N N . ASP B 2 48 ? 1.350 5.988 2.140 1.00 0.00 691 ASP A N 13
ATOM 11751 C CA . ASP B 2 48 ? 0.962 5.426 0.852 1.00 0.00 691 ASP A CA 13
ATOM 11752 C C . ASP B 2 48 ? -0.446 4.835 0.910 1.00 0.00 691 ASP A C 13
ATOM 11753 O O . ASP B 2 48 ? -1.019 4.481 -0.119 1.00 0.00 691 ASP A O 13
ATOM 11762 N N . TRP B 2 49 ? -0.996 4.718 2.120 1.00 0.00 692 TRP A N 13
ATOM 11763 C CA . TRP B 2 49 ? -2.332 4.157 2.307 1.00 0.00 692 TRP A CA 13
ATOM 11764 C C . TRP B 2 49 ? -3.332 4.724 1.302 1.00 0.00 692 TRP A C 13
ATOM 11765 O O . TRP B 2 49 ? -4.120 3.979 0.720 1.00 0.00 692 TRP A O 13
ATOM 11786 N N . GLU B 2 50 ? -3.311 6.040 1.109 1.00 0.00 693 GLU A N 13
ATOM 11787 C CA . GLU B 2 50 ? -4.233 6.695 0.186 1.00 0.00 693 GLU A CA 13
ATOM 11788 C C . GLU B 2 50 ? -4.192 6.051 -1.198 1.00 0.00 693 GLU A C 13
ATOM 11789 O O . GLU B 2 50 ? -5.230 5.839 -1.823 1.00 0.00 693 GLU A O 13
ATOM 11801 N N . LYS B 2 51 ? -2.990 5.745 -1.674 1.00 0.00 694 LYS A N 13
ATOM 11802 C CA . LYS B 2 51 ? -2.828 5.130 -2.984 1.00 0.00 694 LYS A CA 13
ATOM 11803 C C . LYS B 2 51 ? -2.932 3.609 -2.905 1.00 0.00 694 LYS A C 13
ATOM 11804 O O . LYS B 2 51 ? -3.578 2.978 -3.742 1.00 0.00 694 LYS A O 13
ATOM 11823 N N . HIS B 2 52 ? -2.271 3.022 -1.913 1.00 0.00 695 HIS A N 13
ATOM 11824 C CA . HIS B 2 52 ? -2.266 1.571 -1.746 1.00 0.00 695 HIS A CA 13
ATOM 11825 C C . HIS B 2 52 ? -3.664 1.004 -1.505 1.00 0.00 695 HIS A C 13
ATOM 11826 O O . HIS B 2 52 ? -4.006 -0.050 -2.042 1.00 0.00 695 HIS A O 13
ATOM 11840 N N . HIS B 2 53 ? -4.463 1.678 -0.686 1.00 0.00 696 HIS A N 13
ATOM 11841 C CA . HIS B 2 53 ? -5.808 1.210 -0.366 1.00 0.00 696 HIS A CA 13
ATOM 11842 C C . HIS B 2 53 ? -6.648 0.963 -1.614 1.00 0.00 696 HIS A C 13
ATOM 11843 O O . HIS B 2 53 ? -7.512 0.086 -1.610 1.00 0.00 696 HIS A O 13
ATOM 11858 N N . HIS B 2 54 ? -6.387 1.697 -2.696 1.00 0.00 697 HIS A N 13
ATOM 11859 C CA . HIS B 2 54 ? -7.130 1.483 -3.934 1.00 0.00 697 HIS A CA 13
ATOM 11860 C C . HIS B 2 54 ? -6.908 0.055 -4.427 1.00 0.00 697 HIS A C 13
ATOM 11861 O O . HIS B 2 54 ? -7.775 -0.532 -5.076 1.00 0.00 697 HIS A O 13
ATOM 11876 N N . ILE B 2 55 ? -5.729 -0.488 -4.131 1.00 0.00 698 ILE A N 13
ATOM 11877 C CA . ILE B 2 55 ? -5.373 -1.838 -4.559 1.00 0.00 698 ILE A CA 13
ATOM 11878 C C . ILE B 2 55 ? -5.717 -2.880 -3.499 1.00 0.00 698 ILE A C 13
ATOM 11879 O O . ILE B 2 55 ? -6.408 -3.859 -3.781 1.00 0.00 698 ILE A O 13
ATOM 11895 N N . CYS B 2 56 ? -5.216 -2.665 -2.282 1.00 0.00 699 CYS A N 13
ATOM 11896 C CA . CYS B 2 56 ? -5.438 -3.577 -1.158 1.00 0.00 699 CYS A CA 13
ATOM 11897 C C . CYS B 2 56 ? -6.843 -4.172 -1.158 1.00 0.00 699 CYS A C 13
ATOM 11898 O O . CYS B 2 56 ? -7.773 -3.609 -1.734 1.00 0.00 699 CYS A O 13
ATOM 11905 N N . GLY B 2 57 ? -6.982 -5.317 -0.496 1.00 0.00 700 GLY A N 13
ATOM 11906 C CA . GLY B 2 57 ? -8.267 -5.983 -0.413 1.00 0.00 700 GLY A CA 13
ATOM 11907 C C . GLY B 2 57 ? -8.593 -6.793 -1.655 1.00 0.00 700 GLY A C 13
ATOM 11908 O O . GLY B 2 57 ? -9.743 -7.176 -1.868 1.00 0.00 700 GLY A O 13
ATOM 11912 N N . GLN B 2 58 ? -7.578 -7.059 -2.475 1.00 0.00 701 GLN A N 13
ATOM 11913 C CA . GLN B 2 58 ? -7.763 -7.831 -3.700 1.00 0.00 701 GLN A CA 13
ATOM 11914 C C . GLN B 2 58 ? -8.639 -7.076 -4.697 1.00 0.00 701 GLN A C 13
ATOM 11915 O O . GLN B 2 58 ? -8.150 -6.568 -5.706 1.00 0.00 701 GLN A O 13
ATOM 11929 N N . THR B 2 59 ? -9.935 -7.008 -4.408 1.00 0.00 702 THR A N 13
ATOM 11930 C CA . THR B 2 59 ? -10.877 -6.315 -5.280 1.00 0.00 702 THR A CA 13
ATOM 11931 C C . THR B 2 59 ? -12.142 -5.933 -4.520 1.00 0.00 702 THR A C 13
ATOM 11932 O O . THR B 2 59 ? -12.256 -6.183 -3.319 1.00 0.00 702 THR A O 13
ATOM 11943 N N . LEU B 2 60 ? -13.091 -5.328 -5.226 1.00 0.00 703 LEU A N 13
ATOM 11944 C CA . LEU B 2 60 ? -14.349 -4.912 -4.617 1.00 0.00 703 LEU A CA 13
ATOM 11945 C C . LEU B 2 60 ? -15.497 -5.803 -5.077 1.00 0.00 703 LEU A C 13
ATOM 11946 O O . LEU B 2 60 ? -15.357 -6.573 -6.028 1.00 0.00 703 LEU A O 13
ATOM 11962 N N . GLN B 2 61 ? -16.634 -5.694 -4.397 1.00 0.00 704 GLN A N 13
ATOM 11963 C CA . GLN B 2 61 ? -17.808 -6.490 -4.736 1.00 0.00 704 GLN A CA 13
ATOM 11964 C C . GLN B 2 61 ? -18.330 -6.126 -6.123 1.00 0.00 704 GLN A C 13
ATOM 11965 O O . GLN B 2 61 ? -17.825 -5.206 -6.765 1.00 0.00 704 GLN A O 13
ATOM 11979 N N . ALA B 2 62 ? -19.346 -6.854 -6.577 1.00 0.00 705 ALA A N 13
ATOM 11980 C CA . ALA B 2 62 ? -19.937 -6.608 -7.886 1.00 0.00 705 ALA A CA 13
ATOM 11981 C C . ALA B 2 62 ? -21.452 -6.468 -7.786 1.00 0.00 705 ALA A C 13
ATOM 11982 O O . ALA B 2 62 ? -22.181 -6.817 -8.715 1.00 0.00 705 ALA A O 13
ATOM 11989 N N . GLN B 2 63 ? -21.920 -5.955 -6.653 1.00 0.00 706 GLN A N 13
ATOM 11990 C CA . GLN B 2 63 ? -23.349 -5.769 -6.431 1.00 0.00 706 GLN A CA 13
ATOM 11991 C C . GLN B 2 63 ? -23.699 -4.286 -6.349 1.00 0.00 706 GLN A C 13
ATOM 11992 O O . GLN B 2 63 ? -22.930 -3.486 -5.817 1.00 0.00 706 GLN A O 13
ATOM 12006 N N . GLN B 2 64 ? -24.863 -3.927 -6.879 1.00 0.00 707 GLN A N 13
ATOM 12007 C CA . GLN B 2 64 ? -25.314 -2.541 -6.866 1.00 0.00 707 GLN A CA 13
ATOM 12008 C C . GLN B 2 64 ? -24.335 -1.643 -7.617 1.00 0.00 707 GLN A C 13
ATOM 12009 O O . GLN B 2 64 ? -23.288 -1.293 -7.033 1.00 0.00 707 GLN A O 13
ATOM 12026 N N . THR A 1 5 ? -9.818 12.461 5.842 1.00 0.00 1101 THR B N 14
ATOM 12027 C CA . THR A 1 5 ? -8.924 11.328 6.196 1.00 0.00 1101 THR B CA 14
ATOM 12028 C C . THR A 1 5 ? -9.490 10.002 5.697 1.00 0.00 1101 THR B C 14
ATOM 12029 O O . THR A 1 5 ? -10.669 9.907 5.360 1.00 0.00 1101 THR B O 14
ATOM 12040 N N . ILE A 1 6 ? -8.639 8.982 5.650 1.00 0.00 1102 ILE B N 14
ATOM 12041 C CA . ILE A 1 6 ? -9.053 7.662 5.190 1.00 0.00 1102 ILE B CA 14
ATOM 12042 C C . ILE A 1 6 ? -9.146 6.678 6.351 1.00 0.00 1102 ILE B C 14
ATOM 12043 O O . ILE A 1 6 ? -8.558 6.897 7.411 1.00 0.00 1102 ILE B O 14
ATOM 12059 N N . SER A 1 7 ? -9.887 5.594 6.145 1.00 0.00 1103 SER B N 14
ATOM 12060 C CA . SER A 1 7 ? -10.056 4.575 7.176 1.00 0.00 1103 SER B CA 14
ATOM 12061 C C . SER A 1 7 ? -8.708 4.012 7.614 1.00 0.00 1103 SER B C 14
ATOM 12062 O O . SER A 1 7 ? -7.675 4.312 7.015 1.00 0.00 1103 SER B O 14
ATOM 12070 N N . ASN A 1 8 ? -8.725 3.195 8.662 1.00 0.00 1104 ASN B N 14
ATOM 12071 C CA . ASN A 1 8 ? -7.503 2.591 9.182 1.00 0.00 1104 ASN B CA 14
ATOM 12072 C C . ASN A 1 8 ? -7.186 1.287 8.448 1.00 0.00 1104 ASN B C 14
ATOM 12073 O O . ASN A 1 8 ? -7.938 0.318 8.540 1.00 0.00 1104 ASN B O 14
ATOM 12084 N N . PRO A 1 9 ? -6.063 1.244 7.706 1.00 0.00 1105 PRO B N 14
ATOM 12085 C CA . PRO A 1 9 ? -5.659 0.048 6.960 1.00 0.00 1105 PRO B CA 14
ATOM 12086 C C . PRO A 1 9 ? -5.281 -1.112 7.875 1.00 0.00 1105 PRO B C 14
ATOM 12087 O O . PRO A 1 9 ? -4.982 -0.914 9.052 1.00 0.00 1105 PRO B O 14
ATOM 12098 N N . PRO A 1 10 ? -5.281 -2.344 7.338 1.00 0.00 1106 PRO B N 14
ATOM 12099 C CA . PRO A 1 10 ? -4.929 -3.541 8.107 1.00 0.00 1106 PRO B CA 14
ATOM 12100 C C . PRO A 1 10 ? -3.556 -3.413 8.761 1.00 0.00 1106 PRO B C 14
ATOM 12101 O O . PRO A 1 10 ? -2.761 -2.552 8.386 1.00 0.00 1106 PRO B O 14
ATOM 12112 N N . PRO A 1 11 ? -3.258 -4.267 9.754 1.00 0.00 1107 PRO B N 14
ATOM 12113 C CA . PRO A 1 11 ? -1.973 -4.236 10.458 1.00 0.00 1107 PRO B CA 14
ATOM 12114 C C . PRO A 1 11 ? -0.822 -4.742 9.596 1.00 0.00 1107 PRO B C 14
ATOM 12115 O O . PRO A 1 11 ? -1.037 -5.375 8.562 1.00 0.00 1107 PRO B O 14
ATOM 12126 N N . LEU A 1 12 ? 0.400 -4.458 10.031 1.00 0.00 1108 LEU B N 14
ATOM 12127 C CA . LEU A 1 12 ? 1.588 -4.884 9.300 1.00 0.00 1108 LEU B CA 14
ATOM 12128 C C . LEU A 1 12 ? 2.199 -6.133 9.928 1.00 0.00 1108 LEU B C 14
ATOM 12129 O O . LEU A 1 12 ? 2.123 -6.331 11.141 1.00 0.00 1108 LEU B O 14
ATOM 12145 N N . ILE A 1 13 ? 2.809 -6.969 9.095 1.00 0.00 1109 ILE B N 14
ATOM 12146 C CA . ILE A 1 13 ? 3.441 -8.197 9.565 1.00 0.00 1109 ILE B CA 14
ATOM 12147 C C . ILE A 1 13 ? 4.946 -8.156 9.325 1.00 0.00 1109 ILE B C 14
ATOM 12148 O O . ILE A 1 13 ? 5.397 -7.977 8.194 1.00 0.00 1109 ILE B O 14
ATOM 12164 N N . SER A 1 14 ? 5.718 -8.322 10.393 1.00 0.00 1110 SER B N 14
ATOM 12165 C CA . SER A 1 14 ? 7.173 -8.301 10.291 1.00 0.00 1110 SER B CA 14
ATOM 12166 C C . SER A 1 14 ? 7.711 -9.664 9.872 1.00 0.00 1110 SER B C 14
ATOM 12167 O O . SER A 1 14 ? 7.347 -10.690 10.448 1.00 0.00 1110 SER B O 14
ATOM 12175 N N . SER A 1 15 ? 8.577 -9.668 8.865 1.00 0.00 1111 SER B N 14
ATOM 12176 C CA . SER A 1 15 ? 9.166 -10.906 8.368 1.00 0.00 1111 SER B CA 14
ATOM 12177 C C . SER A 1 15 ? 10.689 -10.840 8.406 1.00 0.00 1111 SER B C 14
ATOM 12178 O O . SER A 1 15 ? 11.303 -10.048 7.692 1.00 0.00 1111 SER B O 14
ATOM 12186 N N . ALA A 1 16 ? 11.291 -11.674 9.247 1.00 0.00 1112 ALA B N 14
ATOM 12187 C CA . ALA A 1 16 ? 12.744 -11.709 9.379 1.00 0.00 1112 ALA B CA 14
ATOM 12188 C C . ALA A 1 16 ? 13.203 -12.994 10.058 1.00 0.00 1112 ALA B C 14
ATOM 12189 O O . ALA A 1 16 ? 13.040 -13.163 11.266 1.00 0.00 1112 ALA B O 14
ATOM 12196 N N . LYS A 1 17 ? 13.779 -13.898 9.273 1.00 0.00 1113 LYS B N 14
ATOM 12197 C CA . LYS A 1 17 ? 14.263 -15.170 9.798 1.00 0.00 1113 LYS B CA 14
ATOM 12198 C C . LYS A 1 17 ? 15.677 -15.026 10.350 1.00 0.00 1113 LYS B C 14
ATOM 12199 O O . LYS A 1 17 ? 16.462 -14.206 9.872 1.00 0.00 1113 LYS B O 14
ATOM 12218 N N . ASP B 2 15 ? 6.669 -14.307 -3.415 1.00 0.00 658 ASP A N 14
ATOM 12219 C CA . ASP B 2 15 ? 7.960 -13.752 -3.024 1.00 0.00 658 ASP A CA 14
ATOM 12220 C C . ASP B 2 15 ? 8.099 -12.308 -3.500 1.00 0.00 658 ASP A C 14
ATOM 12221 O O . ASP B 2 15 ? 7.961 -12.020 -4.690 1.00 0.00 658 ASP A O 14
ATOM 12230 N N . SER B 2 16 ? 8.372 -11.406 -2.564 1.00 0.00 659 SER A N 14
ATOM 12231 C CA . SER B 2 16 ? 8.532 -9.993 -2.886 1.00 0.00 659 SER A CA 14
ATOM 12232 C C . SER B 2 16 ? 9.888 -9.479 -2.412 1.00 0.00 659 SER A C 14
ATOM 12233 O O . SER B 2 16 ? 10.515 -10.072 -1.534 1.00 0.00 659 SER A O 14
ATOM 12241 N N . SER B 2 17 ? 10.337 -8.375 -3.001 1.00 0.00 660 SER A N 14
ATOM 12242 C CA . SER B 2 17 ? 11.620 -7.785 -2.638 1.00 0.00 660 SER A CA 14
ATOM 12243 C C . SER B 2 17 ? 11.520 -7.031 -1.317 1.00 0.00 660 SER A C 14
ATOM 12244 O O . SER B 2 17 ? 10.455 -6.977 -0.700 1.00 0.00 660 SER A O 14
ATOM 12252 N N . GLU B 2 18 ? 12.635 -6.450 -0.888 1.00 0.00 661 GLU A N 14
ATOM 12253 C CA . GLU B 2 18 ? 12.675 -5.699 0.362 1.00 0.00 661 GLU A CA 14
ATOM 12254 C C . GLU B 2 18 ? 12.823 -4.205 0.094 1.00 0.00 661 GLU A C 14
ATOM 12255 O O . GLU B 2 18 ? 13.929 -3.711 -0.128 1.00 0.00 661 GLU A O 14
ATOM 12267 N N . SER B 2 19 ? 11.703 -3.490 0.116 1.00 0.00 662 SER A N 14
ATOM 12268 C CA . SER B 2 19 ? 11.710 -2.052 -0.123 1.00 0.00 662 SER A CA 14
ATOM 12269 C C . SER B 2 19 ? 10.387 -1.422 0.300 1.00 0.00 662 SER A C 14
ATOM 12270 O O . SER B 2 19 ? 9.315 -1.913 -0.053 1.00 0.00 662 SER A O 14
ATOM 12278 N N . CYS B 2 20 ? 10.471 -0.336 1.058 1.00 0.00 663 CYS A N 14
ATOM 12279 C CA . CYS B 2 20 ? 9.283 0.362 1.533 1.00 0.00 663 CYS A CA 14
ATOM 12280 C C . CYS B 2 20 ? 8.531 1.011 0.374 1.00 0.00 663 CYS A C 14
ATOM 12281 O O . CYS B 2 20 ? 9.109 1.762 -0.411 1.00 0.00 663 CYS A O 14
ATOM 12288 N N . TRP B 2 21 ? 7.240 0.711 0.274 1.00 0.00 664 TRP A N 14
ATOM 12289 C CA . TRP B 2 21 ? 6.407 1.261 -0.790 1.00 0.00 664 TRP A CA 14
ATOM 12290 C C . TRP B 2 21 ? 6.291 2.783 -0.687 1.00 0.00 664 TRP A C 14
ATOM 12291 O O . TRP B 2 21 ? 5.947 3.456 -1.658 1.00 0.00 664 TRP A O 14
ATOM 12312 N N . ASN B 2 22 ? 6.572 3.315 0.502 1.00 0.00 665 ASN A N 14
ATOM 12313 C CA . ASN B 2 22 ? 6.491 4.755 0.741 1.00 0.00 665 ASN A CA 14
ATOM 12314 C C . ASN B 2 22 ? 7.879 5.399 0.753 1.00 0.00 665 ASN A C 14
ATOM 12315 O O . ASN B 2 22 ? 8.190 6.242 -0.087 1.00 0.00 665 ASN A O 14
ATOM 12326 N N . CYS B 2 23 ? 8.700 5.005 1.721 1.00 0.00 666 CYS A N 14
ATOM 12327 C CA . CYS B 2 23 ? 10.047 5.550 1.857 1.00 0.00 666 CYS A CA 14
ATOM 12328 C C . CYS B 2 23 ? 10.849 5.394 0.567 1.00 0.00 666 CYS A C 14
ATOM 12329 O O . CYS B 2 23 ? 11.288 6.384 -0.020 1.00 0.00 666 CYS A O 14
ATOM 12336 N N . GLY B 2 24 ? 11.045 4.153 0.130 1.00 0.00 667 GLY A N 14
ATOM 12337 C CA . GLY B 2 24 ? 11.800 3.911 -1.085 1.00 0.00 667 GLY A CA 14
ATOM 12338 C C . GLY B 2 24 ? 13.224 3.476 -0.803 1.00 0.00 667 GLY A C 14
ATOM 12339 O O . GLY B 2 24 ? 14.111 3.649 -1.639 1.00 0.00 667 GLY A O 14
ATOM 12343 N N . ARG B 2 25 ? 13.445 2.911 0.381 1.00 0.00 668 ARG A N 14
ATOM 12344 C CA . ARG B 2 25 ? 14.770 2.450 0.774 1.00 0.00 668 ARG A CA 14
ATOM 12345 C C . ARG B 2 25 ? 14.733 0.984 1.193 1.00 0.00 668 ARG A C 14
ATOM 12346 O O . ARG B 2 25 ? 15.387 0.137 0.584 1.00 0.00 668 ARG A O 14
ATOM 12367 N N . LYS B 2 26 ? 13.964 0.691 2.237 1.00 0.00 669 LYS A N 14
ATOM 12368 C CA . LYS B 2 26 ? 13.843 -0.675 2.734 1.00 0.00 669 LYS A CA 14
ATOM 12369 C C . LYS B 2 26 ? 12.626 -0.821 3.646 1.00 0.00 669 LYS A C 14
ATOM 12370 O O . LYS B 2 26 ? 12.196 0.139 4.285 1.00 0.00 669 LYS A O 14
ATOM 12389 N N . ALA B 2 27 ? 12.079 -2.031 3.702 1.00 0.00 670 ALA A N 14
ATOM 12390 C CA . ALA B 2 27 ? 10.914 -2.310 4.535 1.00 0.00 670 ALA A CA 14
ATOM 12391 C C . ALA B 2 27 ? 11.008 -3.695 5.168 1.00 0.00 670 ALA A C 14
ATOM 12392 O O . ALA B 2 27 ? 11.506 -4.637 4.551 1.00 0.00 670 ALA A O 14
ATOM 12399 N N . SER B 2 28 ? 10.532 -3.812 6.406 1.00 0.00 671 SER A N 14
ATOM 12400 C CA . SER B 2 28 ? 10.568 -5.081 7.128 1.00 0.00 671 SER A CA 14
ATOM 12401 C C . SER B 2 28 ? 9.165 -5.552 7.511 1.00 0.00 671 SER A C 14
ATOM 12402 O O . SER B 2 28 ? 9.000 -6.650 8.044 1.00 0.00 671 SER A O 14
ATOM 12410 N N . GLU B 2 29 ? 8.158 -4.726 7.239 1.00 0.00 672 GLU A N 14
ATOM 12411 C CA . GLU B 2 29 ? 6.779 -5.079 7.560 1.00 0.00 672 GLU A CA 14
ATOM 12412 C C . GLU B 2 29 ? 5.990 -5.354 6.284 1.00 0.00 672 GLU A C 14
ATOM 12413 O O . GLU B 2 29 ? 6.361 -4.897 5.203 1.00 0.00 672 GLU A O 14
ATOM 12425 N N . THR B 2 30 ? 4.912 -6.119 6.417 1.00 0.00 673 THR A N 14
ATOM 12426 C CA . THR B 2 30 ? 4.084 -6.475 5.270 1.00 0.00 673 THR A CA 14
ATOM 12427 C C . THR B 2 30 ? 2.599 -6.272 5.567 1.00 0.00 673 THR A C 14
ATOM 12428 O O . THR B 2 30 ? 2.122 -6.576 6.656 1.00 0.00 673 THR A O 14
ATOM 12439 N N . CYS B 2 31 ? 1.874 -5.754 4.584 1.00 0.00 674 CYS A N 14
ATOM 12440 C CA . CYS B 2 31 ? 0.445 -5.519 4.738 1.00 0.00 674 CYS A CA 14
ATOM 12441 C C . CYS B 2 31 ? -0.300 -6.849 4.840 1.00 0.00 674 CYS A C 14
ATOM 12442 O O . CYS B 2 31 ? -0.463 -7.558 3.848 1.00 0.00 674 CYS A O 14
ATOM 12449 N N . SER B 2 32 ? -0.737 -7.185 6.051 1.00 0.00 675 SER A N 14
ATOM 12450 C CA . SER B 2 32 ? -1.452 -8.436 6.293 1.00 0.00 675 SER A CA 14
ATOM 12451 C C . SER B 2 32 ? -2.818 -8.464 5.603 1.00 0.00 675 SER A C 14
ATOM 12452 O O . SER B 2 32 ? -3.471 -9.506 5.557 1.00 0.00 675 SER A O 14
ATOM 12460 N N . GLY B 2 33 ? -3.245 -7.324 5.066 1.00 0.00 676 GLY A N 14
ATOM 12461 C CA . GLY B 2 33 ? -4.529 -7.264 4.391 1.00 0.00 676 GLY A CA 14
ATOM 12462 C C . GLY B 2 33 ? -4.479 -7.866 3.002 1.00 0.00 676 GLY A C 14
ATOM 12463 O O . GLY B 2 33 ? -5.331 -8.676 2.639 1.00 0.00 676 GLY A O 14
ATOM 12467 N N . CYS B 2 34 ? -3.473 -7.480 2.225 1.00 0.00 677 CYS A N 14
ATOM 12468 C CA . CYS B 2 34 ? -3.313 -7.997 0.872 1.00 0.00 677 CYS A CA 14
ATOM 12469 C C . CYS B 2 34 ? -2.086 -8.904 0.772 1.00 0.00 677 CYS A C 14
ATOM 12470 O O . CYS B 2 34 ? -1.912 -9.621 -0.215 1.00 0.00 677 CYS A O 14
ATOM 12477 N N . ASN B 2 35 ? -1.234 -8.867 1.798 1.00 0.00 678 ASN A N 14
ATOM 12478 C CA . ASN B 2 35 ? -0.022 -9.681 1.824 1.00 0.00 678 ASN A CA 14
ATOM 12479 C C . ASN B 2 35 ? 0.892 -9.344 0.649 1.00 0.00 678 ASN A C 14
ATOM 12480 O O . ASN B 2 35 ? 1.694 -10.172 0.218 1.00 0.00 678 ASN A O 14
ATOM 12491 N N . THR B 2 36 ? 0.756 -8.130 0.124 1.00 0.00 679 THR A N 14
ATOM 12492 C CA . THR B 2 36 ? 1.561 -7.698 -1.014 1.00 0.00 679 THR A CA 14
ATOM 12493 C C . THR B 2 36 ? 2.355 -6.432 -0.703 1.00 0.00 679 THR A C 14
ATOM 12494 O O . THR B 2 36 ? 3.494 -6.276 -1.146 1.00 0.00 679 THR A O 14
ATOM 12505 N N . ALA B 2 37 ? 1.742 -5.529 0.050 1.00 0.00 680 ALA A N 14
ATOM 12506 C CA . ALA B 2 37 ? 2.382 -4.269 0.411 1.00 0.00 680 ALA A CA 14
ATOM 12507 C C . ALA B 2 37 ? 3.469 -4.467 1.461 1.00 0.00 680 ALA A C 14
ATOM 12508 O O . ALA B 2 37 ? 3.447 -5.434 2.224 1.00 0.00 680 ALA A O 14
ATOM 12515 N N . ARG B 2 38 ? 4.413 -3.533 1.496 1.00 0.00 681 ARG A N 14
ATOM 12516 C CA . ARG B 2 38 ? 5.511 -3.581 2.452 1.00 0.00 681 ARG A CA 14
ATOM 12517 C C . ARG B 2 38 ? 5.785 -2.192 3.019 1.00 0.00 681 ARG A C 14
ATOM 12518 O O . ARG B 2 38 ? 5.711 -1.195 2.301 1.00 0.00 681 ARG A O 14
ATOM 12539 N N . TYR B 2 39 ? 6.103 -2.129 4.308 1.00 0.00 682 TYR A N 14
ATOM 12540 C CA . TYR B 2 39 ? 6.388 -0.856 4.963 1.00 0.00 682 TYR A CA 14
ATOM 12541 C C . TYR B 2 39 ? 7.339 -1.057 6.137 1.00 0.00 682 TYR A C 14
ATOM 12542 O O . TYR B 2 39 ? 7.305 -2.090 6.803 1.00 0.00 682 TYR A O 14
ATOM 12560 N N . CYS B 2 40 ? 8.190 -0.069 6.386 1.00 0.00 683 CYS A N 14
ATOM 12561 C CA . CYS B 2 40 ? 9.145 -0.152 7.482 1.00 0.00 683 CYS A CA 14
ATOM 12562 C C . CYS B 2 40 ? 8.578 0.468 8.759 1.00 0.00 683 CYS A C 14
ATOM 12563 O O . CYS B 2 40 ? 9.058 0.183 9.857 1.00 0.00 683 CYS A O 14
ATOM 12570 N N . GLY B 2 41 ? 7.557 1.316 8.620 1.00 0.00 684 GLY A N 14
ATOM 12571 C CA . GLY B 2 41 ? 6.966 1.944 9.788 1.00 0.00 684 GLY A CA 14
ATOM 12572 C C . GLY B 2 41 ? 5.492 2.254 9.609 1.00 0.00 684 GLY A C 14
ATOM 12573 O O . GLY B 2 41 ? 5.030 2.497 8.493 1.00 0.00 684 GLY A O 14
ATOM 12577 N N . SER B 2 42 ? 4.752 2.240 10.715 1.00 0.00 685 SER A N 14
ATOM 12578 C CA . SER B 2 42 ? 3.316 2.516 10.693 1.00 0.00 685 SER A CA 14
ATOM 12579 C C . SER B 2 42 ? 2.998 3.767 9.880 1.00 0.00 685 SER A C 14
ATOM 12580 O O . SER B 2 42 ? 1.989 3.819 9.176 1.00 0.00 685 SER A O 14
ATOM 12588 N N . PHE B 2 43 ? 3.858 4.774 9.976 1.00 0.00 686 PHE A N 14
ATOM 12589 C CA . PHE B 2 43 ? 3.651 6.015 9.239 1.00 0.00 686 PHE A CA 14
ATOM 12590 C C . PHE B 2 43 ? 3.765 5.771 7.738 1.00 0.00 686 PHE A C 14
ATOM 12591 O O . PHE B 2 43 ? 3.063 6.395 6.943 1.00 0.00 686 PHE A O 14
ATOM 12608 N N . CYS B 2 44 ? 4.656 4.862 7.356 1.00 0.00 687 CYS A N 14
ATOM 12609 C CA . CYS B 2 44 ? 4.864 4.541 5.949 1.00 0.00 687 CYS A CA 14
ATOM 12610 C C . CYS B 2 44 ? 3.618 3.914 5.336 1.00 0.00 687 CYS A C 14
ATOM 12611 O O . CYS B 2 44 ? 3.204 4.283 4.237 1.00 0.00 687 CYS A O 14
ATOM 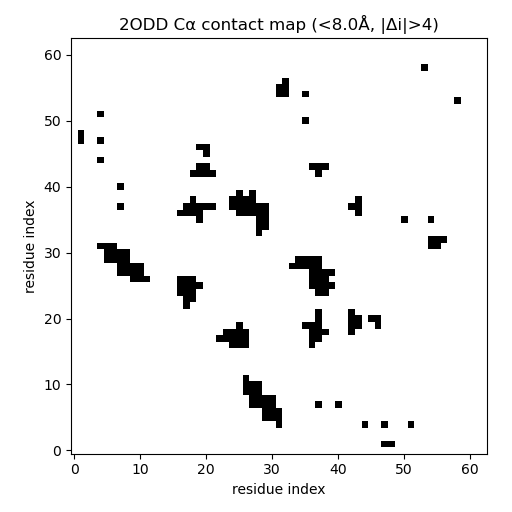12618 N N . GLN B 2 45 ? 3.023 2.964 6.049 1.00 0.00 688 GLN A N 14
ATOM 12619 C CA . GLN B 2 45 ? 1.825 2.294 5.561 1.00 0.00 688 GLN A CA 14
ATOM 12620 C C . GLN B 2 45 ? 0.685 3.293 5.385 1.00 0.00 688 GLN A C 14
ATOM 12621 O O . GLN B 2 45 ? -0.049 3.245 4.397 1.00 0.00 688 GLN A O 14
ATOM 12635 N N . HIS B 2 46 ? 0.543 4.204 6.343 1.00 0.00 689 HIS A N 14
ATOM 12636 C CA . HIS B 2 46 ? -0.503 5.220 6.294 1.00 0.00 689 HIS A CA 14
ATOM 12637 C C . HIS B 2 46 ? -0.224 6.254 5.205 1.00 0.00 689 HIS A C 14
ATOM 12638 O O . HIS B 2 46 ? -1.144 6.741 4.548 1.00 0.00 689 HIS A O 14
ATOM 12653 N N . LYS B 2 47 ? 1.049 6.596 5.027 1.00 0.00 690 LYS A N 14
ATOM 12654 C CA . LYS B 2 47 ? 1.449 7.585 4.029 1.00 0.00 690 LYS A CA 14
ATOM 12655 C C . LYS B 2 47 ? 0.988 7.186 2.629 1.00 0.00 690 LYS A C 14
ATOM 12656 O O . LYS B 2 47 ? 0.339 7.964 1.930 1.00 0.00 690 LYS A O 14
ATOM 12675 N N . ASP B 2 48 ? 1.322 5.965 2.231 1.00 0.00 691 ASP A N 14
ATOM 12676 C CA . ASP B 2 48 ? 0.937 5.464 0.916 1.00 0.00 691 ASP A CA 14
ATOM 12677 C C . ASP B 2 48 ? -0.475 4.881 0.947 1.00 0.00 691 ASP A C 14
ATOM 12678 O O . ASP B 2 48 ? -1.031 4.531 -0.094 1.00 0.00 691 ASP A O 14
ATOM 12687 N N . TRP B 2 49 ? -1.046 4.770 2.145 1.00 0.00 692 TRP A N 14
ATOM 12688 C CA . TRP B 2 49 ? -2.386 4.220 2.316 1.00 0.00 692 TRP A CA 14
ATOM 12689 C C . TRP B 2 49 ? -3.367 4.783 1.290 1.00 0.00 692 TRP A C 14
ATOM 12690 O O . TRP B 2 49 ? -4.151 4.039 0.702 1.00 0.00 692 TRP A O 14
ATOM 12711 N N . GLU B 2 50 ? -3.330 6.098 1.078 1.00 0.00 693 GLU A N 14
ATOM 12712 C CA . GLU B 2 50 ? -4.230 6.742 0.126 1.00 0.00 693 GLU A CA 14
ATOM 12713 C C . GLU B 2 50 ? -4.138 6.084 -1.252 1.00 0.00 693 GLU A C 14
ATOM 12714 O O . GLU B 2 50 ? -5.147 5.920 -1.936 1.00 0.00 693 GLU A O 14
ATOM 12726 N N . LYS B 2 51 ? -2.928 5.703 -1.650 1.00 0.00 694 LYS A N 14
ATOM 12727 C CA . LYS B 2 51 ? -2.719 5.056 -2.942 1.00 0.00 694 LYS A CA 14
ATOM 12728 C C . LYS B 2 51 ? -2.908 3.545 -2.838 1.00 0.00 694 LYS A C 14
ATOM 12729 O O . LYS B 2 51 ? -3.604 2.936 -3.651 1.00 0.00 694 LYS A O 14
ATOM 12748 N N . HIS B 2 52 ? -2.254 2.947 -1.848 1.00 0.00 695 HIS A N 14
ATOM 12749 C CA . HIS B 2 52 ? -2.311 1.501 -1.645 1.00 0.00 695 HIS A CA 14
ATOM 12750 C C . HIS B 2 52 ? -3.737 0.987 -1.459 1.00 0.00 695 HIS A C 14
ATOM 12751 O O . HIS B 2 52 ? -4.101 -0.048 -2.018 1.00 0.00 695 HIS A O 14
ATOM 12765 N N . HIS B 2 53 ? -4.538 1.687 -0.664 1.00 0.00 696 HIS A N 14
ATOM 12766 C CA . HIS B 2 53 ? -5.912 1.273 -0.398 1.00 0.00 696 HIS A CA 14
ATOM 12767 C C . HIS B 2 53 ? -6.715 1.072 -1.679 1.00 0.00 696 HIS A C 14
ATOM 12768 O O . HIS B 2 53 ? -7.623 0.242 -1.715 1.00 0.00 696 HIS A O 14
ATOM 12783 N N . HIS B 2 54 ? -6.374 1.801 -2.741 1.00 0.00 697 HIS A N 14
ATOM 12784 C CA . HIS B 2 54 ? -7.075 1.642 -4.011 1.00 0.00 697 HIS A CA 14
ATOM 12785 C C . HIS B 2 54 ? -6.931 0.209 -4.520 1.00 0.00 697 HIS A C 14
ATOM 12786 O O . HIS B 2 54 ? -7.777 -0.281 -5.268 1.00 0.00 697 HIS A O 14
ATOM 12801 N N . ILE B 2 55 ? -5.842 -0.452 -4.129 1.00 0.00 698 ILE A N 14
ATOM 12802 C CA . ILE B 2 55 ? -5.581 -1.818 -4.572 1.00 0.00 698 ILE A CA 14
ATOM 12803 C C . ILE B 2 55 ? -5.844 -2.836 -3.467 1.00 0.00 698 ILE A C 14
ATOM 12804 O O . ILE B 2 55 ? -6.522 -3.840 -3.690 1.00 0.00 698 ILE A O 14
ATOM 12820 N N . CYS B 2 56 ? -5.294 -2.582 -2.280 1.00 0.00 699 CYS A N 14
ATOM 12821 C CA . CYS B 2 56 ? -5.447 -3.473 -1.129 1.00 0.00 699 CYS A CA 14
ATOM 12822 C C . CYS B 2 56 ? -6.843 -4.086 -1.050 1.00 0.00 699 CYS A C 14
ATOM 12823 O O . CYS B 2 56 ? -7.848 -3.401 -1.247 1.00 0.00 699 CYS A O 14
ATOM 12830 N N . GLY B 2 57 ? -6.893 -5.382 -0.753 1.00 0.00 700 GLY A N 14
ATOM 12831 C CA . GLY B 2 57 ? -8.164 -6.072 -0.641 1.00 0.00 700 GLY A CA 14
ATOM 12832 C C . GLY B 2 57 ? -8.632 -6.665 -1.958 1.00 0.00 700 GLY A C 14
ATOM 12833 O O . GLY B 2 57 ? -9.400 -7.627 -1.972 1.00 0.00 700 GLY A O 14
ATOM 12837 N N . GLN B 2 58 ? -8.173 -6.092 -3.066 1.00 0.00 701 GLN A N 14
ATOM 12838 C CA . GLN B 2 58 ? -8.556 -6.573 -4.388 1.00 0.00 701 GLN A CA 14
ATOM 12839 C C . GLN B 2 58 ? -7.355 -6.602 -5.327 1.00 0.00 701 GLN A C 14
ATOM 12840 O O . GLN B 2 58 ? -7.073 -5.625 -6.022 1.00 0.00 701 GLN A O 14
ATOM 12854 N N . THR B 2 59 ? -6.650 -7.729 -5.344 1.00 0.00 702 THR A N 14
ATOM 12855 C CA . THR B 2 59 ? -5.479 -7.885 -6.198 1.00 0.00 702 THR A CA 14
ATOM 12856 C C . THR B 2 59 ? -5.482 -9.249 -6.879 1.00 0.00 702 THR A C 14
ATOM 12857 O O . THR B 2 59 ? -5.190 -10.268 -6.253 1.00 0.00 702 THR A O 14
ATOM 12868 N N . LEU B 2 60 ? -5.814 -9.262 -8.166 1.00 0.00 703 LEU A N 14
ATOM 12869 C CA . LEU B 2 60 ? -5.856 -10.500 -8.933 1.00 0.00 703 LEU A CA 14
ATOM 12870 C C . LEU B 2 60 ? -4.522 -10.755 -9.630 1.00 0.00 703 LEU A C 14
ATOM 12871 O O . LEU B 2 60 ? -3.789 -11.677 -9.269 1.00 0.00 703 LEU A O 14
ATOM 12887 N N . GLN B 2 61 ? -4.214 -9.935 -10.628 1.00 0.00 704 GLN A N 14
ATOM 12888 C CA . GLN B 2 61 ? -2.968 -10.072 -11.374 1.00 0.00 704 GLN A CA 14
ATOM 12889 C C . GLN B 2 61 ? -1.807 -9.438 -10.616 1.00 0.00 704 GLN A C 14
ATOM 12890 O O . GLN B 2 61 ? -2.009 -8.740 -9.621 1.00 0.00 704 GLN A O 14
ATOM 12904 N N . ALA B 2 62 ? -0.591 -9.686 -11.090 1.00 0.00 705 ALA A N 14
ATOM 12905 C CA . ALA B 2 62 ? 0.603 -9.140 -10.456 1.00 0.00 705 ALA A CA 14
ATOM 12906 C C . ALA B 2 62 ? 1.218 -8.033 -11.305 1.00 0.00 705 ALA A C 14
ATOM 12907 O O . ALA B 2 62 ? 0.771 -7.773 -12.423 1.00 0.00 705 ALA A O 14
ATOM 12914 N N . GLN B 2 63 ? 2.244 -7.382 -10.767 1.00 0.00 706 GLN A N 14
ATOM 12915 C CA . GLN B 2 63 ? 2.920 -6.302 -11.476 1.00 0.00 706 GLN A CA 14
ATOM 12916 C C . GLN B 2 63 ? 4.307 -6.054 -10.894 1.00 0.00 706 GLN A C 14
ATOM 12917 O O . GLN B 2 63 ? 4.798 -4.925 -10.891 1.00 0.00 706 GLN A O 14
ATOM 12931 N N . GLN B 2 64 ? 4.937 -7.118 -10.405 1.00 0.00 707 GLN A N 14
ATOM 12932 C CA . GLN B 2 64 ? 6.269 -7.016 -9.822 1.00 0.00 707 GLN A CA 14
ATOM 12933 C C . GLN B 2 64 ? 7.111 -8.239 -10.172 1.00 0.00 707 GLN A C 14
ATOM 12934 O O . GLN B 2 64 ? 6.536 -9.229 -10.670 1.00 0.00 707 GLN A O 14
ATOM 12951 N N . THR A 1 5 ? -9.482 12.550 5.028 1.00 0.00 1101 THR B N 15
ATOM 12952 C CA . THR A 1 5 ? -8.825 11.379 5.666 1.00 0.00 1101 THR B CA 15
ATOM 12953 C C . THR A 1 5 ? -9.298 10.072 5.039 1.00 0.00 1101 THR B C 15
ATOM 12954 O O . THR A 1 5 ? -10.039 10.078 4.055 1.00 0.00 1101 THR B O 15
ATOM 12965 N N . ILE A 1 6 ? -8.864 8.954 5.612 1.00 0.00 1102 ILE B N 15
ATOM 12966 C CA . ILE A 1 6 ? -9.243 7.640 5.107 1.00 0.00 1102 ILE B CA 15
ATOM 12967 C C . ILE A 1 6 ? -9.384 6.636 6.246 1.00 0.00 1102 ILE B C 15
ATOM 12968 O O . ILE A 1 6 ? -8.857 6.843 7.339 1.00 0.00 1102 ILE B O 15
ATOM 12984 N N . SER A 1 7 ? -10.099 5.545 5.983 1.00 0.00 1103 SER B N 15
ATOM 12985 C CA . SER A 1 7 ? -10.311 4.505 6.987 1.00 0.00 1103 SER B CA 15
ATOM 12986 C C . SER A 1 7 ? -8.984 4.005 7.548 1.00 0.00 1103 SER B C 15
ATOM 12987 O O . SER A 1 7 ? -7.917 4.505 7.188 1.00 0.00 1103 SER B O 15
ATOM 12995 N N . ASN A 1 8 ? -9.056 3.017 8.434 1.00 0.00 1104 ASN B N 15
ATOM 12996 C CA . ASN A 1 8 ? -7.859 2.449 9.047 1.00 0.00 1104 ASN B CA 15
ATOM 12997 C C . ASN A 1 8 ? -7.496 1.112 8.399 1.00 0.00 1104 ASN B C 15
ATOM 12998 O O . ASN A 1 8 ? -8.258 0.150 8.481 1.00 0.00 1104 ASN B O 15
ATOM 13009 N N . PRO A 1 9 ? -6.322 1.032 7.745 1.00 0.00 1105 PRO B N 15
ATOM 13010 C CA . PRO A 1 9 ? -5.869 -0.199 7.086 1.00 0.00 1105 PRO B CA 15
ATOM 13011 C C . PRO A 1 9 ? -5.530 -1.303 8.085 1.00 0.00 1105 PRO B C 15
ATOM 13012 O O . PRO A 1 9 ? -5.237 -1.031 9.249 1.00 0.00 1105 PRO B O 15
ATOM 13023 N N . PRO A 1 10 ? -5.562 -2.571 7.638 1.00 0.00 1106 PRO B N 15
ATOM 13024 C CA . PRO A 1 10 ? -5.255 -3.721 8.497 1.00 0.00 1106 PRO B CA 15
ATOM 13025 C C . PRO A 1 10 ? -3.876 -3.606 9.144 1.00 0.00 1106 PRO B C 15
ATOM 13026 O O . PRO A 1 10 ? -3.105 -2.703 8.824 1.00 0.00 1106 PRO B O 15
ATOM 13037 N N . PRO A 1 11 ? -3.547 -4.525 10.070 1.00 0.00 1107 PRO B N 15
ATOM 13038 C CA . PRO A 1 11 ? -2.255 -4.522 10.764 1.00 0.00 1107 PRO B CA 15
ATOM 13039 C C . PRO A 1 11 ? -1.106 -4.959 9.862 1.00 0.00 1107 PRO B C 15
ATOM 13040 O O . PRO A 1 11 ? -1.321 -5.592 8.828 1.00 0.00 1107 PRO B O 15
ATOM 13051 N N . LEU A 1 12 ? 0.115 -4.618 10.262 1.00 0.00 1108 LEU B N 15
ATOM 13052 C CA . LEU A 1 12 ? 1.300 -4.979 9.491 1.00 0.00 1108 LEU B CA 15
ATOM 13053 C C . LEU A 1 12 ? 1.945 -6.248 10.044 1.00 0.00 1108 LEU B C 15
ATOM 13054 O O . LEU A 1 12 ? 1.918 -6.495 11.249 1.00 0.00 1108 LEU B O 15
ATOM 13070 N N . ILE A 1 13 ? 2.528 -7.047 9.154 1.00 0.00 1109 ILE B N 15
ATOM 13071 C CA . ILE A 1 13 ? 3.183 -8.288 9.554 1.00 0.00 1109 ILE B CA 15
ATOM 13072 C C . ILE A 1 13 ? 4.680 -8.233 9.271 1.00 0.00 1109 ILE B C 15
ATOM 13073 O O . ILE A 1 13 ? 5.097 -8.016 8.134 1.00 0.00 1109 ILE B O 15
ATOM 13089 N N . SER A 1 14 ? 5.484 -8.435 10.310 1.00 0.00 1110 SER B N 15
ATOM 13090 C CA . SER A 1 14 ? 6.936 -8.409 10.164 1.00 0.00 1110 SER B CA 15
ATOM 13091 C C . SER A 1 14 ? 7.459 -9.764 9.701 1.00 0.00 1110 SER B C 15
ATOM 13092 O O . SER A 1 14 ? 7.145 -10.797 10.291 1.00 0.00 1110 SER B O 15
ATOM 13100 N N . SER A 1 15 ? 8.260 -9.752 8.641 1.00 0.00 1111 SER B N 15
ATOM 13101 C CA . SER A 1 15 ? 8.829 -10.981 8.097 1.00 0.00 1111 SER B CA 15
ATOM 13102 C C . SER A 1 15 ? 10.353 -10.931 8.118 1.00 0.00 1111 SER B C 15
ATOM 13103 O O . SER A 1 15 ? 10.964 -10.070 7.485 1.00 0.00 1111 SER B O 15
ATOM 13111 N N . ALA A 1 16 ? 10.959 -11.860 8.849 1.00 0.00 1112 ALA B N 15
ATOM 13112 C CA . ALA A 1 16 ? 12.412 -11.922 8.953 1.00 0.00 1112 ALA B CA 15
ATOM 13113 C C . ALA A 1 16 ? 12.860 -13.220 9.617 1.00 0.00 1112 ALA B C 15
ATOM 13114 O O . ALA A 1 16 ? 12.745 -13.380 10.832 1.00 0.00 1112 ALA B O 15
ATOM 13121 N N . LYS A 1 17 ? 13.372 -14.145 8.810 1.00 0.00 1113 LYS B N 15
ATOM 13122 C CA . LYS A 1 17 ? 13.838 -15.430 9.320 1.00 0.00 1113 LYS B CA 15
ATOM 13123 C C . LYS A 1 17 ? 15.353 -15.551 9.187 1.00 0.00 1113 LYS B C 15
ATOM 13124 O O . LYS A 1 17 ? 15.939 -15.097 8.204 1.00 0.00 1113 LYS B O 15
ATOM 13143 N N . ASP B 2 15 ? 7.873 -13.866 -0.354 1.00 0.00 658 ASP A N 15
ATOM 13144 C CA . ASP B 2 15 ? 8.373 -12.501 -0.463 1.00 0.00 658 ASP A CA 15
ATOM 13145 C C . ASP B 2 15 ? 8.433 -12.059 -1.921 1.00 0.00 658 ASP A C 15
ATOM 13146 O O . ASP B 2 15 ? 8.233 -12.862 -2.833 1.00 0.00 658 ASP A O 15
ATOM 13155 N N . SER B 2 16 ? 8.710 -10.776 -2.134 1.00 0.00 659 SER A N 15
ATOM 13156 C CA . SER B 2 16 ? 8.796 -10.227 -3.484 1.00 0.00 659 SER A CA 15
ATOM 13157 C C . SER B 2 16 ? 10.009 -9.312 -3.621 1.00 0.00 659 SER A C 15
ATOM 13158 O O . SER B 2 16 ? 10.868 -9.527 -4.477 1.00 0.00 659 SER A O 15
ATOM 13166 N N . SER B 2 17 ? 10.072 -8.291 -2.773 1.00 0.00 660 SER A N 15
ATOM 13167 C CA . SER B 2 17 ? 11.180 -7.343 -2.800 1.00 0.00 660 SER A CA 15
ATOM 13168 C C . SER B 2 17 ? 11.251 -6.553 -1.497 1.00 0.00 660 SER A C 15
ATOM 13169 O O . SER B 2 17 ? 10.232 -6.081 -0.990 1.00 0.00 660 SER A O 15
ATOM 13177 N N . GLU B 2 18 ? 12.458 -6.412 -0.961 1.00 0.00 661 GLU A N 15
ATOM 13178 C CA . GLU B 2 18 ? 12.661 -5.678 0.283 1.00 0.00 661 GLU A CA 15
ATOM 13179 C C . GLU B 2 18 ? 12.810 -4.184 0.016 1.00 0.00 661 GLU A C 15
ATOM 13180 O O . GLU B 2 18 ? 13.905 -3.701 -0.272 1.00 0.00 661 GLU A O 15
ATOM 13192 N N . SER B 2 19 ? 11.702 -3.456 0.113 1.00 0.00 662 SER A N 15
ATOM 13193 C CA . SER B 2 19 ? 11.714 -2.017 -0.117 1.00 0.00 662 SER A CA 15
ATOM 13194 C C . SER B 2 19 ? 10.396 -1.382 0.315 1.00 0.00 662 SER A C 15
ATOM 13195 O O . SER B 2 19 ? 9.319 -1.874 -0.019 1.00 0.00 662 SER A O 15
ATOM 13203 N N . CYS B 2 20 ? 10.491 -0.289 1.065 1.00 0.00 663 CYS A N 15
ATOM 13204 C CA . CYS B 2 20 ? 9.312 0.416 1.551 1.00 0.00 663 CYS A CA 15
ATOM 13205 C C . CYS B 2 20 ? 8.542 1.056 0.400 1.00 0.00 663 CYS A C 15
ATOM 13206 O O . CYS B 2 20 ? 9.103 1.815 -0.390 1.00 0.00 663 CYS A O 15
ATOM 13213 N N . TRP B 2 21 ? 7.254 0.743 0.311 1.00 0.00 664 TRP A N 15
ATOM 13214 C CA . TRP B 2 21 ? 6.407 1.286 -0.745 1.00 0.00 664 TRP A CA 15
ATOM 13215 C C . TRP B 2 21 ? 6.296 2.809 -0.651 1.00 0.00 664 TRP A C 15
ATOM 13216 O O . TRP B 2 21 ? 5.978 3.480 -1.633 1.00 0.00 664 TRP A O 15
ATOM 13237 N N . ASN B 2 22 ? 6.551 3.347 0.542 1.00 0.00 665 ASN A N 15
ATOM 13238 C CA . ASN B 2 22 ? 6.472 4.788 0.771 1.00 0.00 665 ASN A CA 15
ATOM 13239 C C . ASN B 2 22 ? 7.861 5.430 0.792 1.00 0.00 665 ASN A C 15
ATOM 13240 O O . ASN B 2 22 ? 8.170 6.289 -0.034 1.00 0.00 665 ASN A O 15
ATOM 13251 N N . CYS B 2 23 ? 8.687 5.016 1.750 1.00 0.00 666 CYS A N 15
ATOM 13252 C CA . CYS B 2 23 ? 10.035 5.561 1.888 1.00 0.00 666 CYS A CA 15
ATOM 13253 C C . CYS B 2 23 ? 10.824 5.441 0.586 1.00 0.00 666 CYS A C 15
ATOM 13254 O O . CYS B 2 23 ? 11.238 6.448 0.012 1.00 0.00 666 CYS A O 15
ATOM 13261 N N . GLY B 2 24 ? 11.034 4.211 0.125 1.00 0.00 667 GLY A N 15
ATOM 13262 C CA . GLY B 2 24 ? 11.777 4.003 -1.103 1.00 0.00 667 GLY A CA 15
ATOM 13263 C C . GLY B 2 24 ? 13.196 3.535 -0.846 1.00 0.00 667 GLY A C 15
ATOM 13264 O O . GLY B 2 24 ? 14.082 3.729 -1.679 1.00 0.00 667 GLY A O 15
ATOM 13268 N N . ARG B 2 25 ? 13.413 2.916 0.312 1.00 0.00 668 ARG A N 15
ATOM 13269 C CA . ARG B 2 25 ? 14.734 2.419 0.677 1.00 0.00 668 ARG A CA 15
ATOM 13270 C C . ARG B 2 25 ? 14.667 0.958 1.105 1.00 0.00 668 ARG A C 15
ATOM 13271 O O . ARG B 2 25 ? 15.214 0.080 0.439 1.00 0.00 668 ARG A O 15
ATOM 13292 N N . LYS B 2 26 ? 13.991 0.701 2.221 1.00 0.00 669 LYS A N 15
ATOM 13293 C CA . LYS B 2 26 ? 13.857 -0.659 2.732 1.00 0.00 669 LYS A CA 15
ATOM 13294 C C . LYS B 2 26 ? 12.634 -0.791 3.640 1.00 0.00 669 LYS A C 15
ATOM 13295 O O . LYS B 2 26 ? 12.211 0.172 4.279 1.00 0.00 669 LYS A O 15
ATOM 13314 N N . ALA B 2 27 ? 12.077 -1.998 3.690 1.00 0.00 670 ALA A N 15
ATOM 13315 C CA . ALA B 2 27 ? 10.908 -2.273 4.519 1.00 0.00 670 ALA A CA 15
ATOM 13316 C C . ALA B 2 27 ? 11.000 -3.659 5.153 1.00 0.00 670 ALA A C 15
ATOM 13317 O O . ALA B 2 27 ? 11.508 -4.597 4.540 1.00 0.00 670 ALA A O 15
ATOM 13324 N N . SER B 2 28 ? 10.520 -3.779 6.389 1.00 0.00 671 SER A N 15
ATOM 13325 C CA . SER B 2 28 ? 10.564 -5.050 7.109 1.00 0.00 671 SER A CA 15
ATOM 13326 C C . SER B 2 28 ? 9.166 -5.543 7.483 1.00 0.00 671 SER A C 15
ATOM 13327 O O . SER B 2 28 ? 9.014 -6.652 7.995 1.00 0.00 671 SER A O 15
ATOM 13335 N N . GLU B 2 29 ? 8.147 -4.726 7.227 1.00 0.00 672 GLU A N 15
ATOM 13336 C CA . GLU B 2 29 ? 6.773 -5.108 7.546 1.00 0.00 672 GLU A CA 15
ATOM 13337 C C . GLU B 2 29 ? 5.983 -5.373 6.271 1.00 0.00 672 GLU A C 15
ATOM 13338 O O . GLU B 2 29 ? 6.353 -4.916 5.191 1.00 0.00 672 GLU A O 15
ATOM 13350 N N . THR B 2 30 ? 4.902 -6.133 6.405 1.00 0.00 673 THR A N 15
ATOM 13351 C CA . THR B 2 30 ? 4.067 -6.484 5.264 1.00 0.00 673 THR A CA 15
ATOM 13352 C C . THR B 2 30 ? 2.587 -6.263 5.565 1.00 0.00 673 THR A C 15
ATOM 13353 O O . THR B 2 30 ? 2.111 -6.564 6.657 1.00 0.00 673 THR A O 15
ATOM 13364 N N . CYS B 2 31 ? 1.864 -5.736 4.585 1.00 0.00 674 CYS A N 15
ATOM 13365 C CA . CYS B 2 31 ? 0.437 -5.485 4.740 1.00 0.00 674 CYS A CA 15
ATOM 13366 C C . CYS B 2 31 ? -0.323 -6.805 4.837 1.00 0.00 674 CYS A C 15
ATOM 13367 O O . CYS B 2 31 ? -0.486 -7.514 3.845 1.00 0.00 674 CYS A O 15
ATOM 13374 N N . SER B 2 32 ? -0.773 -7.136 6.045 1.00 0.00 675 SER A N 15
ATOM 13375 C CA . SER B 2 32 ? -1.505 -8.377 6.284 1.00 0.00 675 SER A CA 15
ATOM 13376 C C . SER B 2 32 ? -2.865 -8.388 5.584 1.00 0.00 675 SER A C 15
ATOM 13377 O O . SER B 2 32 ? -3.527 -9.424 5.522 1.00 0.00 675 SER A O 15
ATOM 13385 N N . GLY B 2 33 ? -3.280 -7.239 5.057 1.00 0.00 676 GLY A N 15
ATOM 13386 C CA . GLY B 2 33 ? -4.558 -7.161 4.374 1.00 0.00 676 GLY A CA 15
ATOM 13387 C C . GLY B 2 33 ? -4.511 -7.787 2.994 1.00 0.00 676 GLY A C 15
ATOM 13388 O O . GLY B 2 33 ? -5.362 -8.606 2.649 1.00 0.00 676 GLY A O 15
ATOM 13392 N N . CYS B 2 34 ? -3.512 -7.412 2.204 1.00 0.00 677 CYS A N 15
ATOM 13393 C CA . CYS B 2 34 ? -3.359 -7.953 0.860 1.00 0.00 677 CYS A CA 15
ATOM 13394 C C . CYS B 2 34 ? -2.126 -8.854 0.761 1.00 0.00 677 CYS A C 15
ATOM 13395 O O . CYS B 2 34 ? -1.946 -9.564 -0.228 1.00 0.00 677 CYS A O 15
ATOM 13402 N N . ASN B 2 35 ? -1.279 -8.818 1.790 1.00 0.00 678 ASN A N 15
ATOM 13403 C CA . ASN B 2 35 ? -0.065 -9.629 1.815 1.00 0.00 678 ASN A CA 15
ATOM 13404 C C . ASN B 2 35 ? 0.853 -9.280 0.645 1.00 0.00 678 ASN A C 15
ATOM 13405 O O . ASN B 2 35 ? 1.655 -10.104 0.207 1.00 0.00 678 ASN A O 15
ATOM 13416 N N . THR B 2 36 ? 0.717 -8.061 0.132 1.00 0.00 679 THR A N 15
ATOM 13417 C CA . THR B 2 36 ? 1.524 -7.616 -1.000 1.00 0.00 679 THR A CA 15
ATOM 13418 C C . THR B 2 36 ? 2.316 -6.352 -0.677 1.00 0.00 679 THR A C 15
ATOM 13419 O O . THR B 2 36 ? 3.453 -6.188 -1.121 1.00 0.00 679 THR A O 15
ATOM 13430 N N . ALA B 2 37 ? 1.703 -5.457 0.086 1.00 0.00 680 ALA A N 15
ATOM 13431 C CA . ALA B 2 37 ? 2.341 -4.199 0.459 1.00 0.00 680 ALA A CA 15
ATOM 13432 C C . ALA B 2 37 ? 3.423 -4.404 1.515 1.00 0.00 680 ALA A C 15
ATOM 13433 O O . ALA B 2 37 ? 3.383 -5.364 2.285 1.00 0.00 680 ALA A O 15
ATOM 13440 N N . ARG B 2 38 ? 4.384 -3.486 1.545 1.00 0.00 681 ARG A N 15
ATOM 13441 C CA . ARG B 2 38 ? 5.476 -3.549 2.508 1.00 0.00 681 ARG A CA 15
ATOM 13442 C C . ARG B 2 38 ? 5.778 -2.163 3.069 1.00 0.00 681 ARG A C 15
ATOM 13443 O O . ARG B 2 38 ? 5.741 -1.169 2.344 1.00 0.00 681 ARG A O 15
ATOM 13464 N N . TYR B 2 39 ? 6.082 -2.102 4.362 1.00 0.00 682 TYR A N 15
ATOM 13465 C CA . TYR B 2 39 ? 6.395 -0.835 5.015 1.00 0.00 682 TYR A CA 15
ATOM 13466 C C . TYR B 2 39 ? 7.316 -1.061 6.210 1.00 0.00 682 TYR A C 15
ATOM 13467 O O . TYR B 2 39 ? 7.251 -2.099 6.865 1.00 0.00 682 TYR A O 15
ATOM 13485 N N . CYS B 2 40 ? 8.174 -0.088 6.492 1.00 0.00 683 CYS A N 15
ATOM 13486 C CA . CYS B 2 40 ? 9.100 -0.197 7.612 1.00 0.00 683 CYS A CA 15
ATOM 13487 C C . CYS B 2 40 ? 8.503 0.401 8.886 1.00 0.00 683 CYS A C 15
ATOM 13488 O O . CYS B 2 40 ? 8.970 0.113 9.989 1.00 0.00 683 CYS A O 15
ATOM 13495 N N . GLY B 2 41 ? 7.475 1.234 8.735 1.00 0.00 684 GLY A N 15
ATOM 13496 C CA . GLY B 2 41 ? 6.849 1.848 9.893 1.00 0.00 684 GLY A CA 15
ATOM 13497 C C . GLY B 2 41 ? 5.386 2.184 9.666 1.00 0.00 684 GLY A C 15
ATOM 13498 O O . GLY B 2 41 ? 4.964 2.422 8.535 1.00 0.00 684 GLY A O 15
ATOM 13502 N N . SER B 2 42 ? 4.610 2.197 10.750 1.00 0.00 685 SER A N 15
ATOM 13503 C CA . SER B 2 42 ? 3.182 2.499 10.677 1.00 0.00 685 SER A CA 15
ATOM 13504 C C . SER B 2 42 ? 2.921 3.810 9.935 1.00 0.00 685 SER A C 15
ATOM 13505 O O . SER B 2 42 ? 1.830 4.026 9.408 1.00 0.00 685 SER A O 15
ATOM 13513 N N . PHE B 2 43 ? 3.923 4.682 9.891 1.00 0.00 686 PHE A N 15
ATOM 13514 C CA . PHE B 2 43 ? 3.786 5.960 9.201 1.00 0.00 686 PHE A CA 15
ATOM 13515 C C . PHE B 2 43 ? 3.851 5.753 7.690 1.00 0.00 686 PHE A C 15
ATOM 13516 O O . PHE B 2 43 ? 3.105 6.372 6.932 1.00 0.00 686 PHE A O 15
ATOM 13533 N N . CYS B 2 44 ? 4.761 4.884 7.266 1.00 0.00 687 CYS A N 15
ATOM 13534 C CA . CYS B 2 44 ? 4.949 4.592 5.849 1.00 0.00 687 CYS A CA 15
ATOM 13535 C C . CYS B 2 44 ? 3.708 3.954 5.238 1.00 0.00 687 CYS A C 15
ATOM 13536 O O . CYS B 2 44 ? 3.274 4.338 4.151 1.00 0.00 687 CYS A O 15
ATOM 13543 N N . GLN B 2 45 ? 3.136 2.981 5.936 1.00 0.00 688 GLN A N 15
ATOM 13544 C CA . GLN B 2 45 ? 1.944 2.299 5.448 1.00 0.00 688 GLN A CA 15
ATOM 13545 C C . GLN B 2 45 ? 0.788 3.282 5.300 1.00 0.00 688 GLN A C 15
ATOM 13546 O O . GLN B 2 45 ? 0.070 3.262 4.301 1.00 0.00 688 GLN A O 15
ATOM 13560 N N . HIS B 2 46 ? 0.617 4.148 6.293 1.00 0.00 689 HIS A N 15
ATOM 13561 C CA . HIS B 2 46 ? -0.446 5.145 6.262 1.00 0.00 689 HIS A CA 15
ATOM 13562 C C . HIS B 2 46 ? -0.185 6.195 5.184 1.00 0.00 689 HIS A C 15
ATOM 13563 O O . HIS B 2 46 ? -1.113 6.671 4.531 1.00 0.00 689 HIS A O 15
ATOM 13578 N N . LYS B 2 47 ? 1.083 6.552 5.008 1.00 0.00 690 LYS A N 15
ATOM 13579 C CA . LYS B 2 47 ? 1.469 7.550 4.013 1.00 0.00 690 LYS A CA 15
ATOM 13580 C C . LYS B 2 47 ? 1.012 7.142 2.614 1.00 0.00 690 LYS A C 15
ATOM 13581 O O . LYS B 2 47 ? 0.348 7.907 1.915 1.00 0.00 690 LYS A O 15
ATOM 13600 N N . ASP B 2 48 ? 1.366 5.925 2.221 1.00 0.00 691 ASP A N 15
ATOM 13601 C CA . ASP B 2 48 ? 0.986 5.410 0.910 1.00 0.00 691 ASP A CA 15
ATOM 13602 C C . ASP B 2 48 ? -0.413 4.799 0.946 1.00 0.00 691 ASP A C 15
ATOM 13603 O O . ASP B 2 48 ? -0.976 4.462 -0.095 1.00 0.00 691 ASP A O 15
ATOM 13612 N N . TRP B 2 49 ? -0.965 4.646 2.149 1.00 0.00 692 TRP A N 15
ATOM 13613 C CA . TRP B 2 49 ? -2.293 4.065 2.319 1.00 0.00 692 TRP A CA 15
ATOM 13614 C C . TRP B 2 49 ? -3.299 4.647 1.328 1.00 0.00 692 TRP A C 15
ATOM 13615 O O . TRP B 2 49 ? -4.092 3.912 0.743 1.00 0.00 692 TRP A O 15
ATOM 13636 N N . GLU B 2 50 ? -3.274 5.967 1.148 1.00 0.00 693 GLU A N 15
ATOM 13637 C CA . GLU B 2 50 ? -4.200 6.632 0.236 1.00 0.00 693 GLU A CA 15
ATOM 13638 C C . GLU B 2 50 ? -4.163 5.997 -1.154 1.00 0.00 693 GLU A C 15
ATOM 13639 O O . GLU B 2 50 ? -5.202 5.807 -1.786 1.00 0.00 693 GLU A O 15
ATOM 13651 N N . LYS B 2 51 ? -2.964 5.671 -1.624 1.00 0.00 694 LYS A N 15
ATOM 13652 C CA . LYS B 2 51 ? -2.800 5.059 -2.936 1.00 0.00 694 LYS A CA 15
ATOM 13653 C C . LYS B 2 51 ? -2.933 3.540 -2.858 1.00 0.00 694 LYS A C 15
ATOM 13654 O O . LYS B 2 51 ? -3.630 2.925 -3.664 1.00 0.00 694 LYS A O 15
ATOM 13673 N N . HIS B 2 52 ? -2.237 2.943 -1.896 1.00 0.00 695 HIS A N 15
ATOM 13674 C CA . HIS B 2 52 ? -2.251 1.494 -1.726 1.00 0.00 695 HIS A CA 15
ATOM 13675 C C . HIS B 2 52 ? -3.662 0.948 -1.516 1.00 0.00 695 HIS A C 15
ATOM 13676 O O . HIS B 2 52 ? -4.023 -0.080 -2.090 1.00 0.00 695 HIS A O 15
ATOM 13690 N N . HIS B 2 53 ? -4.453 1.616 -0.685 1.00 0.00 696 HIS A N 15
ATOM 13691 C CA . HIS B 2 53 ? -5.813 1.176 -0.392 1.00 0.00 696 HIS A CA 15
ATOM 13692 C C . HIS B 2 53 ? -6.643 0.991 -1.659 1.00 0.00 696 HIS A C 15
ATOM 13693 O O . HIS B 2 53 ? -7.538 0.147 -1.694 1.00 0.00 696 HIS A O 15
ATOM 13708 N N . HIS B 2 54 ? -6.339 1.750 -2.712 1.00 0.00 697 HIS A N 15
ATOM 13709 C CA . HIS B 2 54 ? -7.065 1.607 -3.970 1.00 0.00 697 HIS A CA 15
ATOM 13710 C C . HIS B 2 54 ? -6.901 0.189 -4.512 1.00 0.00 697 HIS A C 15
ATOM 13711 O O . HIS B 2 54 ? -7.755 -0.308 -5.246 1.00 0.00 697 HIS A O 15
ATOM 13726 N N . ILE B 2 55 ? -5.784 -0.450 -4.165 1.00 0.00 698 ILE A N 15
ATOM 13727 C CA . ILE B 2 55 ? -5.497 -1.802 -4.639 1.00 0.00 698 ILE A CA 15
ATOM 13728 C C . ILE B 2 55 ? -5.797 -2.850 -3.574 1.00 0.00 698 ILE A C 15
ATOM 13729 O O . ILE B 2 55 ? -6.489 -3.833 -3.838 1.00 0.00 698 ILE A O 15
ATOM 13745 N N . CYS B 2 56 ? -5.258 -2.639 -2.375 1.00 0.00 699 CYS A N 15
ATOM 13746 C CA . CYS B 2 56 ? -5.439 -3.560 -1.251 1.00 0.00 699 CYS A CA 15
ATOM 13747 C C . CYS B 2 56 ? -6.842 -4.162 -1.217 1.00 0.00 699 CYS A C 15
ATOM 13748 O O . CYS B 2 56 ? -7.794 -3.585 -1.742 1.00 0.00 699 CYS A O 15
ATOM 13755 N N . GLY B 2 57 ? -6.954 -5.329 -0.589 1.00 0.00 700 GLY A N 15
ATOM 13756 C CA . GLY B 2 57 ? -8.235 -6.001 -0.487 1.00 0.00 700 GLY A CA 15
ATOM 13757 C C . GLY B 2 57 ? -8.549 -6.841 -1.709 1.00 0.00 700 GLY A C 15
ATOM 13758 O O . GLY B 2 57 ? -9.711 -6.984 -2.091 1.00 0.00 700 GLY A O 15
ATOM 13762 N N . GLN B 2 58 ? -7.511 -7.397 -2.325 1.00 0.00 701 GLN A N 15
ATOM 13763 C CA . GLN B 2 58 ? -7.681 -8.228 -3.511 1.00 0.00 701 GLN A CA 15
ATOM 13764 C C . GLN B 2 58 ? -6.389 -8.969 -3.845 1.00 0.00 701 GLN A C 15
ATOM 13765 O O . GLN B 2 58 ? -5.318 -8.367 -3.917 1.00 0.00 701 GLN A O 15
ATOM 13779 N N . THR B 2 59 ? -6.500 -10.278 -4.045 1.00 0.00 702 THR A N 15
ATOM 13780 C CA . THR B 2 59 ? -5.341 -11.102 -4.371 1.00 0.00 702 THR A CA 15
ATOM 13781 C C . THR B 2 59 ? -4.687 -10.632 -5.666 1.00 0.00 702 THR A C 15
ATOM 13782 O O . THR B 2 59 ? -5.316 -9.958 -6.482 1.00 0.00 702 THR A O 15
ATOM 13793 N N . LEU B 2 60 ? -3.420 -10.993 -5.848 1.00 0.00 703 LEU A N 15
ATOM 13794 C CA . LEU B 2 60 ? -2.680 -10.609 -7.044 1.00 0.00 703 LEU A CA 15
ATOM 13795 C C . LEU B 2 60 ? -1.603 -11.638 -7.372 1.00 0.00 703 LEU A C 15
ATOM 13796 O O . LEU B 2 60 ? -0.724 -11.914 -6.555 1.00 0.00 703 LEU A O 15
ATOM 13812 N N . GLN B 2 61 ? -1.679 -12.204 -8.572 1.00 0.00 704 GLN A N 15
ATOM 13813 C CA . GLN B 2 61 ? -0.710 -13.204 -9.008 1.00 0.00 704 GLN A CA 15
ATOM 13814 C C . GLN B 2 61 ? 0.352 -12.577 -9.906 1.00 0.00 704 GLN A C 15
ATOM 13815 O O . GLN B 2 61 ? 0.826 -13.204 -10.854 1.00 0.00 704 GLN A O 15
ATOM 13829 N N . ALA B 2 62 ? 0.721 -11.337 -9.600 1.00 0.00 705 ALA A N 15
ATOM 13830 C CA . ALA B 2 62 ? 1.728 -10.627 -10.379 1.00 0.00 705 ALA A CA 15
ATOM 13831 C C . ALA B 2 62 ? 2.220 -9.386 -9.640 1.00 0.00 705 ALA A C 15
ATOM 13832 O O . ALA B 2 62 ? 1.487 -8.792 -8.848 1.00 0.00 705 ALA A O 15
ATOM 13839 N N . GLN B 2 63 ? 3.464 -9.002 -9.903 1.00 0.00 706 GLN A N 15
ATOM 13840 C CA . GLN B 2 63 ? 4.054 -7.832 -9.263 1.00 0.00 706 GLN A CA 15
ATOM 13841 C C . GLN B 2 63 ? 5.380 -7.462 -9.922 1.00 0.00 706 GLN A C 15
ATOM 13842 O O . GLN B 2 63 ? 5.640 -6.292 -10.202 1.00 0.00 706 GLN A O 15
ATOM 13856 N N . GLN B 2 64 ? 6.213 -8.468 -10.167 1.00 0.00 707 GLN A N 15
ATOM 13857 C CA . GLN B 2 64 ? 7.511 -8.248 -10.793 1.00 0.00 707 GLN A CA 15
ATOM 13858 C C . GLN B 2 64 ? 7.374 -8.152 -12.310 1.00 0.00 707 GLN A C 15
ATOM 13859 O O . GLN B 2 64 ? 6.233 -8.258 -12.806 1.00 0.00 707 GLN A O 15
ATOM 13876 N N . THR A 1 5 ? -10.169 12.119 6.995 1.00 0.00 1101 THR B N 16
ATOM 13877 C CA . THR A 1 5 ? -9.086 11.151 6.680 1.00 0.00 1101 THR B CA 16
ATOM 13878 C C . THR A 1 5 ? -9.656 9.839 6.150 1.00 0.00 1101 THR B C 16
ATOM 13879 O O . THR A 1 5 ? -10.858 9.589 6.244 1.00 0.00 1101 THR B O 16
ATOM 13890 N N . ILE A 1 6 ? -8.786 9.005 5.592 1.00 0.00 1102 ILE B N 16
ATOM 13891 C CA . ILE A 1 6 ? -9.201 7.719 5.045 1.00 0.00 1102 ILE B CA 16
ATOM 13892 C C . ILE A 1 6 ? -9.371 6.682 6.151 1.00 0.00 1102 ILE B C 16
ATOM 13893 O O . ILE A 1 6 ? -8.840 6.840 7.250 1.00 0.00 1102 ILE B O 16
ATOM 13909 N N . SER A 1 7 ? -10.116 5.622 5.853 1.00 0.00 1103 SER B N 16
ATOM 13910 C CA . SER A 1 7 ? -10.355 4.557 6.823 1.00 0.00 1103 SER B CA 16
ATOM 13911 C C . SER A 1 7 ? -9.039 3.988 7.344 1.00 0.00 1103 SER B C 16
ATOM 13912 O O . SER A 1 7 ? -7.974 4.246 6.783 1.00 0.00 1103 SER B O 16
ATOM 13920 N N . ASN A 1 8 ? -9.120 3.212 8.421 1.00 0.00 1104 ASN B N 16
ATOM 13921 C CA . ASN A 1 8 ? -7.934 2.608 9.016 1.00 0.00 1104 ASN B CA 16
ATOM 13922 C C . ASN A 1 8 ? -7.591 1.287 8.328 1.00 0.00 1104 ASN B C 16
ATOM 13923 O O . ASN A 1 8 ? -8.402 0.360 8.314 1.00 0.00 1104 ASN B O 16
ATOM 13934 N N . PRO A 1 9 ? -6.381 1.179 7.747 1.00 0.00 1105 PRO B N 16
ATOM 13935 C CA . PRO A 1 9 ? -5.945 -0.041 7.059 1.00 0.00 1105 PRO B CA 16
ATOM 13936 C C . PRO A 1 9 ? -5.707 -1.199 8.024 1.00 0.00 1105 PRO B C 16
ATOM 13937 O O . PRO A 1 9 ? -5.719 -1.016 9.242 1.00 0.00 1105 PRO B O 16
ATOM 13948 N N . PRO A 1 10 ? -5.484 -2.412 7.491 1.00 0.00 1106 PRO B N 16
ATOM 13949 C CA . PRO A 1 10 ? -5.240 -3.603 8.311 1.00 0.00 1106 PRO B CA 16
ATOM 13950 C C . PRO A 1 10 ? -3.883 -3.559 9.008 1.00 0.00 1106 PRO B C 16
ATOM 13951 O O . PRO A 1 10 ? -3.063 -2.683 8.734 1.00 0.00 1106 PRO B O 16
ATOM 13962 N N . PRO A 1 11 ? -3.628 -4.507 9.927 1.00 0.00 1107 PRO B N 16
ATOM 13963 C CA . PRO A 1 11 ? -2.363 -4.571 10.666 1.00 0.00 1107 PRO B CA 16
ATOM 13964 C C . PRO A 1 11 ? -1.193 -4.993 9.783 1.00 0.00 1107 PRO B C 16
ATOM 13965 O O . PRO A 1 11 ? -1.381 -5.633 8.749 1.00 0.00 1107 PRO B O 16
ATOM 13976 N N . LEU A 1 12 ? 0.016 -4.632 10.201 1.00 0.00 1108 LEU B N 16
ATOM 13977 C CA . LEU A 1 12 ? 1.219 -4.975 9.452 1.00 0.00 1108 LEU B CA 16
ATOM 13978 C C . LEU A 1 12 ? 1.856 -6.247 10.002 1.00 0.00 1108 LEU B C 16
ATOM 13979 O O . LEU A 1 12 ? 1.821 -6.498 11.207 1.00 0.00 1108 LEU B O 16
ATOM 13995 N N . ILE A 1 13 ? 2.442 -7.045 9.114 1.00 0.00 1109 ILE B N 16
ATOM 13996 C CA . ILE A 1 13 ? 3.090 -8.288 9.516 1.00 0.00 1109 ILE B CA 16
ATOM 13997 C C . ILE A 1 13 ? 4.592 -8.227 9.261 1.00 0.00 1109 ILE B C 16
ATOM 13998 O O . ILE A 1 13 ? 5.031 -7.997 8.134 1.00 0.00 1109 ILE B O 16
ATOM 14014 N N . SER A 1 14 ? 5.377 -8.434 10.313 1.00 0.00 1110 SER B N 16
ATOM 14015 C CA . SER A 1 14 ? 6.830 -8.401 10.199 1.00 0.00 1110 SER B CA 16
ATOM 14016 C C . SER A 1 14 ? 7.379 -9.773 9.819 1.00 0.00 1110 SER B C 16
ATOM 14017 O O . SER A 1 14 ? 7.043 -10.781 10.440 1.00 0.00 1110 SER B O 16
ATOM 14025 N N . SER A 1 15 ? 8.224 -9.802 8.794 1.00 0.00 1111 SER B N 16
ATOM 14026 C CA . SER A 1 15 ? 8.821 -11.050 8.331 1.00 0.00 1111 SER B CA 16
ATOM 14027 C C . SER A 1 15 ? 10.332 -10.909 8.184 1.00 0.00 1111 SER B C 16
ATOM 14028 O O . SER A 1 15 ? 10.817 -10.194 7.307 1.00 0.00 1111 SER B O 16
ATOM 14036 N N . ALA A 1 16 ? 11.072 -11.595 9.050 1.00 0.00 1112 ALA B N 16
ATOM 14037 C CA . ALA A 1 16 ? 12.528 -11.546 9.016 1.00 0.00 1112 ALA B CA 16
ATOM 14038 C C . ALA A 1 16 ? 13.135 -12.819 9.595 1.00 0.00 1112 ALA B C 16
ATOM 14039 O O . ALA A 1 16 ? 13.178 -13.001 10.812 1.00 0.00 1112 ALA B O 16
ATOM 14046 N N . LYS A 1 17 ? 13.601 -13.699 8.715 1.00 0.00 1113 LYS B N 16
ATOM 14047 C CA . LYS A 1 17 ? 14.206 -14.957 9.138 1.00 0.00 1113 LYS B CA 16
ATOM 14048 C C . LYS A 1 17 ? 15.715 -14.939 8.909 1.00 0.00 1113 LYS B C 16
ATOM 14049 O O . LYS A 1 17 ? 16.240 -15.701 8.097 1.00 0.00 1113 LYS B O 16
ATOM 14068 N N . ASP B 2 15 ? 15.326 -5.418 -8.912 1.00 0.00 658 ASP A N 16
ATOM 14069 C CA . ASP B 2 15 ? 15.179 -5.804 -7.514 1.00 0.00 658 ASP A CA 16
ATOM 14070 C C . ASP B 2 15 ? 13.877 -5.263 -6.934 1.00 0.00 658 ASP A C 16
ATOM 14071 O O . ASP B 2 15 ? 13.772 -4.079 -6.615 1.00 0.00 658 ASP A O 16
ATOM 14080 N N . SER B 2 16 ? 12.885 -6.137 -6.801 1.00 0.00 659 SER A N 16
ATOM 14081 C CA . SER B 2 16 ? 11.589 -5.746 -6.259 1.00 0.00 659 SER A CA 16
ATOM 14082 C C . SER B 2 16 ? 11.054 -6.810 -5.305 1.00 0.00 659 SER A C 16
ATOM 14083 O O . SER B 2 16 ? 10.503 -7.823 -5.734 1.00 0.00 659 SER A O 16
ATOM 14091 N N . SER B 2 17 ? 11.221 -6.572 -4.008 1.00 0.00 660 SER A N 16
ATOM 14092 C CA . SER B 2 17 ? 10.755 -7.509 -2.992 1.00 0.00 660 SER A CA 16
ATOM 14093 C C . SER B 2 17 ? 11.020 -6.970 -1.591 1.00 0.00 660 SER A C 16
ATOM 14094 O O . SER B 2 17 ? 10.192 -7.115 -0.692 1.00 0.00 660 SER A O 16
ATOM 14102 N N . GLU B 2 18 ? 12.179 -6.349 -1.415 1.00 0.00 661 GLU A N 16
ATOM 14103 C CA . GLU B 2 18 ? 12.559 -5.787 -0.123 1.00 0.00 661 GLU A CA 16
ATOM 14104 C C . GLU B 2 18 ? 12.767 -4.280 -0.224 1.00 0.00 661 GLU A C 16
ATOM 14105 O O . GLU B 2 18 ? 13.847 -3.815 -0.588 1.00 0.00 661 GLU A O 16
ATOM 14117 N N . SER B 2 19 ? 11.724 -3.520 0.100 1.00 0.00 662 SER A N 16
ATOM 14118 C CA . SER B 2 19 ? 11.792 -2.064 0.048 1.00 0.00 662 SER A CA 16
ATOM 14119 C C . SER B 2 19 ? 10.459 -1.443 0.449 1.00 0.00 662 SER A C 16
ATOM 14120 O O . SER B 2 19 ? 9.394 -1.974 0.136 1.00 0.00 662 SER A O 16
ATOM 14128 N N . CYS B 2 20 ? 10.526 -0.317 1.149 1.00 0.00 663 CYS A N 16
ATOM 14129 C CA . CYS B 2 20 ? 9.329 0.381 1.599 1.00 0.00 663 CYS A CA 16
ATOM 14130 C C . CYS B 2 20 ? 8.590 1.017 0.425 1.00 0.00 663 CYS A C 16
ATOM 14131 O O . CYS B 2 20 ? 9.175 1.767 -0.356 1.00 0.00 663 CYS A O 16
ATOM 14138 N N . TRP B 2 21 ? 7.303 0.708 0.306 1.00 0.00 664 TRP A N 16
ATOM 14139 C CA . TRP B 2 21 ? 6.483 1.246 -0.773 1.00 0.00 664 TRP A CA 16
ATOM 14140 C C . TRP B 2 21 ? 6.362 2.768 -0.681 1.00 0.00 664 TRP A C 16
ATOM 14141 O O . TRP B 2 21 ? 6.112 3.442 -1.680 1.00 0.00 664 TRP A O 16
ATOM 14162 N N . ASN B 2 22 ? 6.533 3.298 0.528 1.00 0.00 665 ASN A N 16
ATOM 14163 C CA . ASN B 2 22 ? 6.433 4.736 0.761 1.00 0.00 665 ASN A CA 16
ATOM 14164 C C . ASN B 2 22 ? 7.813 5.397 0.769 1.00 0.00 665 ASN A C 16
ATOM 14165 O O . ASN B 2 22 ? 8.106 6.255 -0.063 1.00 0.00 665 ASN A O 16
ATOM 14176 N N . CYS B 2 23 ? 8.651 4.999 1.723 1.00 0.00 666 CYS A N 16
ATOM 14177 C CA . CYS B 2 23 ? 9.992 5.562 1.848 1.00 0.00 666 CYS A CA 16
ATOM 14178 C C . CYS B 2 23 ? 10.788 5.406 0.555 1.00 0.00 666 CYS A C 16
ATOM 14179 O O . CYS B 2 23 ? 11.219 6.395 -0.036 1.00 0.00 666 CYS A O 16
ATOM 14186 N N . GLY B 2 24 ? 10.984 4.164 0.116 1.00 0.00 667 GLY A N 16
ATOM 14187 C CA . GLY B 2 24 ? 11.731 3.926 -1.104 1.00 0.00 667 GLY A CA 16
ATOM 14188 C C . GLY B 2 24 ? 13.152 3.475 -0.832 1.00 0.00 667 GLY A C 16
ATOM 14189 O O . GLY B 2 24 ? 14.058 3.744 -1.620 1.00 0.00 667 GLY A O 16
ATOM 14193 N N . ARG B 2 25 ? 13.348 2.788 0.289 1.00 0.00 668 ARG A N 16
ATOM 14194 C CA . ARG B 2 25 ? 14.669 2.300 0.663 1.00 0.00 668 ARG A CA 16
ATOM 14195 C C . ARG B 2 25 ? 14.603 0.859 1.157 1.00 0.00 668 ARG A C 16
ATOM 14196 O O . ARG B 2 25 ? 15.061 -0.061 0.479 1.00 0.00 668 ARG A O 16
ATOM 14217 N N . LYS B 2 26 ? 14.035 0.666 2.344 1.00 0.00 669 LYS A N 16
ATOM 14218 C CA . LYS B 2 26 ? 13.920 -0.668 2.922 1.00 0.00 669 LYS A CA 16
ATOM 14219 C C . LYS B 2 26 ? 12.667 -0.797 3.784 1.00 0.00 669 LYS A C 16
ATOM 14220 O O . LYS B 2 26 ? 12.243 0.159 4.434 1.00 0.00 669 LYS A O 16
ATOM 14239 N N . ALA B 2 27 ? 12.087 -1.994 3.788 1.00 0.00 670 ALA A N 16
ATOM 14240 C CA . ALA B 2 27 ? 10.888 -2.269 4.573 1.00 0.00 670 ALA A CA 16
ATOM 14241 C C . ALA B 2 27 ? 10.965 -3.647 5.221 1.00 0.00 670 ALA A C 16
ATOM 14242 O O . ALA B 2 27 ? 11.481 -4.594 4.627 1.00 0.00 670 ALA A O 16
ATOM 14249 N N . SER B 2 28 ? 10.461 -3.754 6.449 1.00 0.00 671 SER A N 16
ATOM 14250 C CA . SER B 2 28 ? 10.486 -5.018 7.181 1.00 0.00 671 SER A CA 16
ATOM 14251 C C . SER B 2 28 ? 9.080 -5.492 7.546 1.00 0.00 671 SER A C 16
ATOM 14252 O O . SER B 2 28 ? 8.910 -6.590 8.076 1.00 0.00 671 SER A O 16
ATOM 14260 N N . GLU B 2 29 ? 8.071 -4.671 7.261 1.00 0.00 672 GLU A N 16
ATOM 14261 C CA . GLU B 2 29 ? 6.691 -5.033 7.566 1.00 0.00 672 GLU A CA 16
ATOM 14262 C C . GLU B 2 29 ? 5.919 -5.313 6.283 1.00 0.00 672 GLU A C 16
ATOM 14263 O O . GLU B 2 29 ? 6.299 -4.855 5.206 1.00 0.00 672 GLU A O 16
ATOM 14275 N N . THR B 2 30 ? 4.846 -6.086 6.405 1.00 0.00 673 THR A N 16
ATOM 14276 C CA . THR B 2 30 ? 4.033 -6.450 5.250 1.00 0.00 673 THR A CA 16
ATOM 14277 C C . THR B 2 30 ? 2.546 -6.251 5.526 1.00 0.00 673 THR A C 16
ATOM 14278 O O . THR B 2 30 ? 2.056 -6.556 6.611 1.00 0.00 673 THR A O 16
ATOM 14289 N N . CYS B 2 31 ? 1.832 -5.738 4.532 1.00 0.00 674 CYS A N 16
ATOM 14290 C CA . CYS B 2 31 ? 0.398 -5.507 4.661 1.00 0.00 674 CYS A CA 16
ATOM 14291 C C . CYS B 2 31 ? -0.348 -6.837 4.746 1.00 0.00 674 CYS A C 16
ATOM 14292 O O . CYS B 2 31 ? -0.467 -7.556 3.756 1.00 0.00 674 CYS A O 16
ATOM 14299 N N . SER B 2 32 ? -0.836 -7.161 5.941 1.00 0.00 675 SER A N 16
ATOM 14300 C CA . SER B 2 32 ? -1.559 -8.410 6.165 1.00 0.00 675 SER A CA 16
ATOM 14301 C C . SER B 2 32 ? -2.902 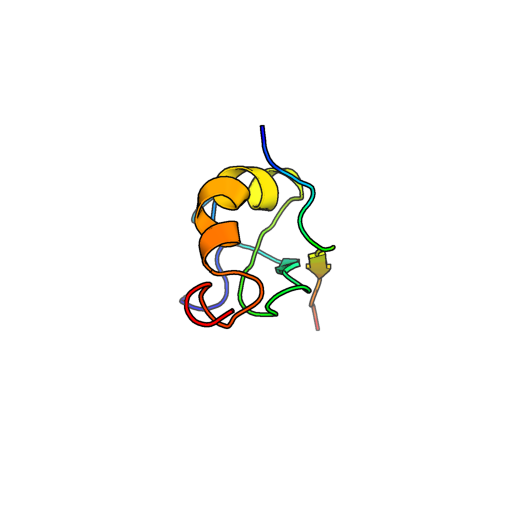-8.439 5.430 1.00 0.00 675 SER A C 16
ATOM 14302 O O . SER B 2 32 ? -3.556 -9.479 5.369 1.00 0.00 675 SER A O 16
ATOM 14310 N N . GLY B 2 33 ? -3.308 -7.302 4.872 1.00 0.00 676 GLY A N 16
ATOM 14311 C CA . GLY B 2 33 ? -4.569 -7.244 4.154 1.00 0.00 676 GLY A CA 16
ATOM 14312 C C . GLY B 2 33 ? -4.471 -7.847 2.767 1.00 0.00 676 GLY A C 16
ATOM 14313 O O . GLY B 2 33 ? -5.327 -8.634 2.365 1.00 0.00 676 GLY A O 16
ATOM 14317 N N . CYS B 2 34 ? -3.424 -7.483 2.037 1.00 0.00 677 CYS A N 16
ATOM 14318 C CA . CYS B 2 34 ? -3.215 -8.001 0.690 1.00 0.00 677 CYS A CA 16
ATOM 14319 C C . CYS B 2 34 ? -1.987 -8.909 0.632 1.00 0.00 677 CYS A C 16
ATOM 14320 O O . CYS B 2 34 ? -1.785 -9.628 -0.347 1.00 0.00 677 CYS A O 16
ATOM 14327 N N . ASN B 2 35 ? -1.167 -8.870 1.681 1.00 0.00 678 ASN A N 16
ATOM 14328 C CA . ASN B 2 35 ? 0.042 -9.684 1.740 1.00 0.00 678 ASN A CA 16
ATOM 14329 C C . ASN B 2 35 ? 0.982 -9.344 0.586 1.00 0.00 678 ASN A C 16
ATOM 14330 O O . ASN B 2 35 ? 1.797 -10.168 0.174 1.00 0.00 678 ASN A O 16
ATOM 14341 N N . THR B 2 36 ? 0.849 -8.130 0.057 1.00 0.00 679 THR A N 16
ATOM 14342 C CA . THR B 2 36 ? 1.675 -7.692 -1.063 1.00 0.00 679 THR A CA 16
ATOM 14343 C C . THR B 2 36 ? 2.459 -6.424 -0.733 1.00 0.00 679 THR A C 16
ATOM 14344 O O . THR B 2 36 ? 3.603 -6.260 -1.155 1.00 0.00 679 THR A O 16
ATOM 14355 N N . ALA B 2 37 ? 1.826 -5.527 0.013 1.00 0.00 680 ALA A N 16
ATOM 14356 C CA . ALA B 2 37 ? 2.452 -4.265 0.391 1.00 0.00 680 ALA A CA 16
ATOM 14357 C C . ALA B 2 37 ? 3.525 -4.462 1.456 1.00 0.00 680 ALA A C 16
ATOM 14358 O O . ALA B 2 37 ? 3.493 -5.428 2.218 1.00 0.00 680 ALA A O 16
ATOM 14365 N N . ARG B 2 38 ? 4.470 -3.529 1.503 1.00 0.00 681 ARG A N 16
ATOM 14366 C CA . ARG B 2 38 ? 5.554 -3.579 2.474 1.00 0.00 681 ARG A CA 16
ATOM 14367 C C . ARG B 2 38 ? 5.824 -2.190 3.044 1.00 0.00 681 ARG A C 16
ATOM 14368 O O . ARG B 2 38 ? 5.763 -1.193 2.324 1.00 0.00 681 ARG A O 16
ATOM 14389 N N . TYR B 2 39 ? 6.124 -2.127 4.337 1.00 0.00 682 TYR A N 16
ATOM 14390 C CA . TYR B 2 39 ? 6.403 -0.856 4.996 1.00 0.00 682 TYR A CA 16
ATOM 14391 C C . TYR B 2 39 ? 7.337 -1.059 6.186 1.00 0.00 682 TYR A C 16
ATOM 14392 O O . TYR B 2 39 ? 7.301 -2.099 6.841 1.00 0.00 682 TYR A O 16
ATOM 14410 N N . CYS B 2 40 ? 8.177 -0.068 6.455 1.00 0.00 683 CYS A N 16
ATOM 14411 C CA . CYS B 2 40 ? 9.118 -0.155 7.564 1.00 0.00 683 CYS A CA 16
ATOM 14412 C C . CYS B 2 40 ? 8.537 0.457 8.839 1.00 0.00 683 CYS A C 16
ATOM 14413 O O . CYS B 2 40 ? 9.020 0.182 9.938 1.00 0.00 683 CYS A O 16
ATOM 14420 N N . GLY B 2 41 ? 7.503 1.289 8.698 1.00 0.00 684 GLY A N 16
ATOM 14421 C CA . GLY B 2 41 ? 6.902 1.910 9.863 1.00 0.00 684 GLY A CA 16
ATOM 14422 C C . GLY B 2 41 ? 5.422 2.188 9.685 1.00 0.00 684 GLY A C 16
ATOM 14423 O O . GLY B 2 41 ? 4.957 2.432 8.571 1.00 0.00 684 GLY A O 16
ATOM 14427 N N . SER B 2 42 ? 4.680 2.146 10.789 1.00 0.00 685 SER A N 16
ATOM 14428 C CA . SER B 2 42 ? 3.240 2.389 10.764 1.00 0.00 685 SER A CA 16
ATOM 14429 C C . SER B 2 42 ? 2.902 3.656 9.982 1.00 0.00 685 SER A C 16
ATOM 14430 O O . SER B 2 42 ? 1.877 3.721 9.304 1.00 0.00 685 SER A O 16
ATOM 14438 N N . PHE B 2 43 ? 3.765 4.663 10.079 1.00 0.00 686 PHE A N 16
ATOM 14439 C CA . PHE B 2 43 ? 3.544 5.921 9.375 1.00 0.00 686 PHE A CA 16
ATOM 14440 C C . PHE B 2 43 ? 3.712 5.731 7.870 1.00 0.00 686 PHE A C 16
ATOM 14441 O O . PHE B 2 43 ? 3.029 6.375 7.075 1.00 0.00 686 PHE A O 16
ATOM 14458 N N . CYS B 2 44 ? 4.632 4.853 7.487 1.00 0.00 687 CYS A N 16
ATOM 14459 C CA . CYS B 2 44 ? 4.898 4.593 6.077 1.00 0.00 687 CYS A CA 16
ATOM 14460 C C . CYS B 2 44 ? 3.685 3.986 5.384 1.00 0.00 687 CYS A C 16
ATOM 14461 O O . CYS B 2 44 ? 3.354 4.358 4.258 1.00 0.00 687 CYS A O 16
ATOM 14468 N N . GLN B 2 45 ? 3.026 3.049 6.054 1.00 0.00 688 GLN A N 16
ATOM 14469 C CA . GLN B 2 45 ? 1.854 2.399 5.483 1.00 0.00 688 GLN A CA 16
ATOM 14470 C C . GLN B 2 45 ? 0.711 3.395 5.302 1.00 0.00 688 GLN A C 16
ATOM 14471 O O . GLN B 2 45 ? -0.023 3.334 4.315 1.00 0.00 688 GLN A O 16
ATOM 14485 N N . HIS B 2 46 ? 0.564 4.313 6.254 1.00 0.00 689 HIS A N 16
ATOM 14486 C CA . HIS B 2 46 ? -0.489 5.322 6.193 1.00 0.00 689 HIS A CA 16
ATOM 14487 C C . HIS B 2 46 ? -0.218 6.345 5.093 1.00 0.00 689 HIS A C 16
ATOM 14488 O O . HIS B 2 46 ? -1.142 6.813 4.427 1.00 0.00 689 HIS A O 16
ATOM 14503 N N . LYS B 2 47 ? 1.051 6.694 4.913 1.00 0.00 690 LYS A N 16
ATOM 14504 C CA . LYS B 2 47 ? 1.444 7.670 3.901 1.00 0.00 690 LYS A CA 16
ATOM 14505 C C . LYS B 2 47 ? 0.984 7.240 2.511 1.00 0.00 690 LYS A C 16
ATOM 14506 O O . LYS B 2 47 ? 0.325 7.994 1.797 1.00 0.00 690 LYS A O 16
ATOM 14525 N N . ASP B 2 48 ? 1.335 6.013 2.141 1.00 0.00 691 ASP A N 16
ATOM 14526 C CA . ASP B 2 48 ? 0.955 5.476 0.839 1.00 0.00 691 ASP A CA 16
ATOM 14527 C C . ASP B 2 48 ? -0.445 4.867 0.884 1.00 0.00 691 ASP A C 16
ATOM 14528 O O . ASP B 2 48 ? -1.010 4.519 -0.152 1.00 0.00 691 ASP A O 16
ATOM 14537 N N . TRP B 2 49 ? -0.997 4.732 2.091 1.00 0.00 692 TRP A N 16
ATOM 14538 C CA . TRP B 2 49 ? -2.327 4.155 2.271 1.00 0.00 692 TRP A CA 16
ATOM 14539 C C . TRP B 2 49 ? -3.331 4.715 1.266 1.00 0.00 692 TRP A C 16
ATOM 14540 O O . TRP B 2 49 ? -4.115 3.965 0.685 1.00 0.00 692 TRP A O 16
ATOM 14561 N N . GLU B 2 50 ? -3.316 6.032 1.069 1.00 0.00 693 GLU A N 16
ATOM 14562 C CA . GLU B 2 50 ? -4.240 6.678 0.142 1.00 0.00 693 GLU A CA 16
ATOM 14563 C C . GLU B 2 50 ? -4.190 6.024 -1.238 1.00 0.00 693 GLU A C 16
ATOM 14564 O O . GLU B 2 50 ? -5.224 5.815 -1.873 1.00 0.00 693 GLU A O 16
ATOM 14576 N N . LYS B 2 51 ? -2.986 5.702 -1.693 1.00 0.00 694 LYS A N 16
ATOM 14577 C CA . LYS B 2 51 ? -2.808 5.071 -2.994 1.00 0.00 694 LYS A CA 16
ATOM 14578 C C . LYS B 2 51 ? -2.923 3.553 -2.894 1.00 0.00 694 LYS A C 16
ATOM 14579 O O . LYS B 2 51 ? -3.610 2.918 -3.694 1.00 0.00 694 LYS A O 16
ATOM 14598 N N . HIS B 2 52 ? -2.227 2.975 -1.920 1.00 0.00 695 HIS A N 16
ATOM 14599 C CA . HIS B 2 52 ? -2.228 1.528 -1.729 1.00 0.00 695 HIS A CA 16
ATOM 14600 C C . HIS B 2 52 ? -3.635 0.971 -1.520 1.00 0.00 695 HIS A C 16
ATOM 14601 O O . HIS B 2 52 ? -3.982 -0.069 -2.079 1.00 0.00 695 HIS A O 16
ATOM 14615 N N . HIS B 2 53 ? -4.438 1.645 -0.703 1.00 0.00 696 HIS A N 16
ATOM 14616 C CA . HIS B 2 53 ? -5.795 1.195 -0.413 1.00 0.00 696 HIS A CA 16
ATOM 14617 C C . HIS B 2 53 ? -6.615 0.984 -1.681 1.00 0.00 696 HIS A C 16
ATOM 14618 O O . HIS B 2 53 ? -7.500 0.129 -1.709 1.00 0.00 696 HIS A O 16
ATOM 14633 N N . HIS B 2 54 ? -6.310 1.729 -2.742 1.00 0.00 697 HIS A N 16
ATOM 14634 C CA . HIS B 2 54 ? -7.027 1.559 -4.003 1.00 0.00 697 HIS A CA 16
ATOM 14635 C C . HIS B 2 54 ? -6.864 0.128 -4.510 1.00 0.00 697 HIS A C 16
ATOM 14636 O O . HIS B 2 54 ? -7.713 -0.381 -5.243 1.00 0.00 697 HIS A O 16
ATOM 14651 N N . ILE B 2 55 ? -5.758 -0.512 -4.130 1.00 0.00 698 ILE A N 16
ATOM 14652 C CA . ILE B 2 55 ? -5.478 -1.877 -4.564 1.00 0.00 698 ILE A CA 16
ATOM 14653 C C . ILE B 2 55 ? -5.754 -2.888 -3.456 1.00 0.00 698 ILE A C 16
ATOM 14654 O O . ILE B 2 55 ? -6.413 -3.903 -3.683 1.00 0.00 698 ILE A O 16
ATOM 14670 N N . CYS B 2 56 ? -5.236 -2.609 -2.259 1.00 0.00 699 CYS A N 16
ATOM 14671 C CA . CYS B 2 56 ? -5.402 -3.480 -1.094 1.00 0.00 699 CYS A CA 16
ATOM 14672 C C . CYS B 2 56 ? -6.753 -4.180 -1.071 1.00 0.00 699 CYS A C 16
ATOM 14673 O O . CYS B 2 56 ? -7.790 -3.574 -1.338 1.00 0.00 699 CYS A O 16
ATOM 14680 N N . GLY B 2 57 ? -6.724 -5.463 -0.726 1.00 0.00 700 GLY A N 16
ATOM 14681 C CA . GLY B 2 57 ? -7.943 -6.238 -0.641 1.00 0.00 700 GLY A CA 16
ATOM 14682 C C . GLY B 2 57 ? -8.764 -5.868 0.578 1.00 0.00 700 GLY A C 16
ATOM 14683 O O . GLY B 2 57 ? -9.873 -6.370 0.764 1.00 0.00 700 GLY A O 16
ATOM 14687 N N . GLN B 2 58 ? -8.213 -4.986 1.414 1.00 0.00 701 GLN A N 16
ATOM 14688 C CA . GLN B 2 58 ? -8.896 -4.544 2.627 1.00 0.00 701 GLN A CA 16
ATOM 14689 C C . GLN B 2 58 ? -9.046 -5.692 3.620 1.00 0.00 701 GLN A C 16
ATOM 14690 O O . GLN B 2 58 ? -8.332 -5.756 4.621 1.00 0.00 701 GLN A O 16
ATOM 14704 N N . THR B 2 59 ? -9.980 -6.595 3.341 1.00 0.00 702 THR A N 16
ATOM 14705 C CA . THR B 2 59 ? -10.222 -7.737 4.215 1.00 0.00 702 THR A CA 16
ATOM 14706 C C . THR B 2 59 ? -10.050 -9.051 3.459 1.00 0.00 702 THR A C 16
ATOM 14707 O O . THR B 2 59 ? -9.114 -9.809 3.715 1.00 0.00 702 THR A O 16
ATOM 14718 N N . LEU B 2 60 ? -10.960 -9.316 2.527 1.00 0.00 703 LEU A N 16
ATOM 14719 C CA . LEU B 2 60 ? -10.909 -10.540 1.736 1.00 0.00 703 LEU A CA 16
ATOM 14720 C C . LEU B 2 60 ? -11.091 -10.239 0.252 1.00 0.00 703 LEU A C 16
ATOM 14721 O O . LEU B 2 60 ? -11.625 -9.193 -0.119 1.00 0.00 703 LEU A O 16
ATOM 14737 N N . GLN B 2 61 ? -10.643 -11.162 -0.592 1.00 0.00 704 GLN A N 16
ATOM 14738 C CA . GLN B 2 61 ? -10.756 -10.997 -2.037 1.00 0.00 704 GLN A CA 16
ATOM 14739 C C . GLN B 2 61 ? -12.218 -10.905 -2.460 1.00 0.00 704 GLN A C 16
ATOM 14740 O O . GLN B 2 61 ? -12.844 -11.914 -2.789 1.00 0.00 704 GLN A O 16
ATOM 14754 N N . ALA B 2 62 ? -12.758 -9.691 -2.449 1.00 0.00 705 ALA A N 16
ATOM 14755 C CA . ALA B 2 62 ? -14.146 -9.470 -2.832 1.00 0.00 705 ALA A CA 16
ATOM 14756 C C . ALA B 2 62 ? -14.367 -8.034 -3.294 1.00 0.00 705 ALA A C 16
ATOM 14757 O O . ALA B 2 62 ? -13.920 -7.088 -2.647 1.00 0.00 705 ALA A O 16
ATOM 14764 N N . GLN B 2 63 ? -15.062 -7.880 -4.417 1.00 0.00 706 GLN A N 16
ATOM 14765 C CA . GLN B 2 63 ? -15.344 -6.558 -4.965 1.00 0.00 706 GLN A CA 16
ATOM 14766 C C . GLN B 2 63 ? -16.691 -6.042 -4.471 1.00 0.00 706 GLN A C 16
ATOM 14767 O O . GLN B 2 63 ? -17.656 -6.798 -4.364 1.00 0.00 706 GLN A O 16
ATOM 14781 N N . GLN B 2 64 ? -16.749 -4.747 -4.171 1.00 0.00 707 GLN A N 16
ATOM 14782 C CA . GLN B 2 64 ? -17.978 -4.129 -3.687 1.00 0.00 707 GLN A CA 16
ATOM 14783 C C . GLN B 2 64 ? -18.444 -4.784 -2.392 1.00 0.00 707 GLN A C 16
ATOM 14784 O O . GLN B 2 64 ? -19.128 -5.827 -2.468 1.00 0.00 707 GLN A O 16
ATOM 14801 N N . THR A 1 5 ? -8.711 12.365 5.323 1.00 0.00 1101 THR B N 17
ATOM 14802 C CA . THR A 1 5 ? -8.602 11.202 6.243 1.00 0.00 1101 THR B CA 17
ATOM 14803 C C . THR A 1 5 ? -9.111 9.927 5.581 1.00 0.00 1101 THR B C 17
ATOM 14804 O O . THR A 1 5 ? -10.212 9.897 5.031 1.00 0.00 1101 THR B O 17
ATOM 14815 N N . ILE A 1 6 ? -8.303 8.873 5.638 1.00 0.00 1102 ILE B N 17
ATOM 14816 C CA . ILE A 1 6 ? -8.670 7.593 5.044 1.00 0.00 1102 ILE B CA 17
ATOM 14817 C C . ILE A 1 6 ? -9.001 6.566 6.123 1.00 0.00 1102 ILE B C 17
ATOM 14818 O O . ILE A 1 6 ? -8.603 6.717 7.278 1.00 0.00 1102 ILE B O 17
ATOM 14834 N N . SER A 1 7 ? -9.730 5.524 5.738 1.00 0.00 1103 SER B N 17
ATOM 14835 C CA . SER A 1 7 ? -10.114 4.471 6.674 1.00 0.00 1103 SER B CA 17
ATOM 14836 C C . SER A 1 7 ? -8.890 3.876 7.364 1.00 0.00 1103 SER B C 17
ATOM 14837 O O . SER A 1 7 ? -7.759 4.291 7.109 1.00 0.00 1103 SER B O 17
ATOM 14845 N N . ASN A 1 8 ? -9.125 2.906 8.240 1.00 0.00 1104 ASN B N 17
ATOM 14846 C CA . ASN A 1 8 ? -8.042 2.254 8.970 1.00 0.00 1104 ASN B CA 17
ATOM 14847 C C . ASN A 1 8 ? -7.531 1.029 8.210 1.00 0.00 1104 ASN B C 17
ATOM 14848 O O . ASN A 1 8 ? -8.208 0.003 8.151 1.00 0.00 1104 ASN B O 17
ATOM 14859 N N . PRO A 1 9 ? -6.327 1.117 7.615 1.00 0.00 1105 PRO B N 17
ATOM 14860 C CA . PRO A 1 9 ? -5.741 0.005 6.860 1.00 0.00 1105 PRO B CA 17
ATOM 14861 C C . PRO A 1 9 ? -5.409 -1.194 7.742 1.00 0.00 1105 PRO B C 17
ATOM 14862 O O . PRO A 1 9 ? -5.393 -1.090 8.968 1.00 0.00 1105 PRO B O 17
ATOM 14873 N N . PRO A 1 10 ? -5.129 -2.352 7.122 1.00 0.00 1106 PRO B N 17
ATOM 14874 C CA . PRO A 1 10 ? -4.787 -3.578 7.846 1.00 0.00 1106 PRO B CA 17
ATOM 14875 C C . PRO A 1 10 ? -3.442 -3.459 8.557 1.00 0.00 1106 PRO B C 17
ATOM 14876 O O . PRO A 1 10 ? -2.616 -2.619 8.200 1.00 0.00 1106 PRO B O 17
ATOM 14887 N N . PRO A 1 11 ? -3.201 -4.300 9.576 1.00 0.00 1107 PRO B N 17
ATOM 14888 C CA . PRO A 1 11 ? -1.946 -4.278 10.331 1.00 0.00 1107 PRO B CA 17
ATOM 14889 C C . PRO A 1 11 ? -0.766 -4.779 9.505 1.00 0.00 1107 PRO B C 17
ATOM 14890 O O . PRO A 1 11 ? -0.948 -5.424 8.473 1.00 0.00 1107 PRO B O 17
ATOM 14901 N N . LEU A 1 12 ? 0.443 -4.477 9.965 1.00 0.00 1108 LEU B N 17
ATOM 14902 C CA . LEU A 1 12 ? 1.651 -4.896 9.265 1.00 0.00 1108 LEU B CA 17
ATOM 14903 C C . LEU A 1 12 ? 2.252 -6.145 9.904 1.00 0.00 1108 LEU B C 17
ATOM 14904 O O . LEU A 1 12 ? 2.167 -6.337 11.117 1.00 0.00 1108 LEU B O 17
ATOM 14920 N N . ILE A 1 13 ? 2.864 -6.988 9.079 1.00 0.00 1109 ILE B N 17
ATOM 14921 C CA . ILE A 1 13 ? 3.487 -8.217 9.558 1.00 0.00 1109 ILE B CA 17
ATOM 14922 C C . ILE A 1 13 ? 4.992 -8.191 9.317 1.00 0.00 1109 ILE B C 17
ATOM 14923 O O . ILE A 1 13 ? 5.445 -8.023 8.185 1.00 0.00 1109 ILE B O 17
ATOM 14939 N N . SER A 1 14 ? 5.763 -8.356 10.386 1.00 0.00 1110 SER B N 17
ATOM 14940 C CA . SER A 1 14 ? 7.218 -8.348 10.284 1.00 0.00 1110 SER B CA 17
ATOM 14941 C C . SER A 1 14 ? 7.744 -9.724 9.889 1.00 0.00 1110 SER B C 17
ATOM 14942 O O . SER A 1 14 ? 7.413 -10.729 10.517 1.00 0.00 1110 SER B O 17
ATOM 14950 N N . SER A 1 15 ? 8.565 -9.759 8.844 1.00 0.00 1111 SER B N 17
ATOM 14951 C CA . SER A 1 15 ? 9.138 -11.012 8.365 1.00 0.00 1111 SER B CA 17
ATOM 14952 C C . SER A 1 15 ? 10.662 -10.949 8.365 1.00 0.00 1111 SER B C 17
ATOM 14953 O O . SER A 1 15 ? 11.262 -10.192 7.602 1.00 0.00 1111 SER B O 17
ATOM 14961 N N . ALA A 1 16 ? 11.281 -11.751 9.225 1.00 0.00 1112 ALA B N 17
ATOM 14962 C CA . ALA A 1 16 ? 12.735 -11.787 9.325 1.00 0.00 1112 ALA B CA 17
ATOM 14963 C C . ALA A 1 16 ? 13.214 -13.119 9.891 1.00 0.00 1112 ALA B C 17
ATOM 14964 O O . ALA A 1 16 ? 13.114 -13.367 11.093 1.00 0.00 1112 ALA B O 17
ATOM 14971 N N . LYS A 1 17 ? 13.735 -13.974 9.017 1.00 0.00 1113 LYS B N 17
ATOM 14972 C CA . LYS A 1 17 ? 14.229 -15.283 9.429 1.00 0.00 1113 LYS B CA 17
ATOM 14973 C C . LYS A 1 17 ? 15.738 -15.382 9.228 1.00 0.00 1113 LYS B C 17
ATOM 14974 O O . LYS A 1 17 ? 16.326 -14.608 8.472 1.00 0.00 1113 LYS B O 17
ATOM 14993 N N . ASP B 2 15 ? 12.256 -8.987 -10.109 1.00 0.00 658 ASP A N 17
ATOM 14994 C CA . ASP B 2 15 ? 11.317 -8.938 -8.996 1.00 0.00 658 ASP A CA 17
ATOM 14995 C C . ASP B 2 15 ? 11.985 -8.381 -7.743 1.00 0.00 658 ASP A C 17
ATOM 14996 O O . ASP B 2 15 ? 13.211 -8.378 -7.630 1.00 0.00 658 ASP A O 17
ATOM 15005 N N . SER B 2 16 ? 11.171 -7.910 -6.805 1.00 0.00 659 SER A N 17
ATOM 15006 C CA . SER B 2 16 ? 11.683 -7.350 -5.559 1.00 0.00 659 SER A CA 17
ATOM 15007 C C . SER B 2 16 ? 10.715 -7.612 -4.409 1.00 0.00 659 SER A C 17
ATOM 15008 O O . SER B 2 16 ? 9.723 -8.321 -4.568 1.00 0.00 659 SER A O 17
ATOM 15016 N N . SER B 2 17 ? 11.013 -7.032 -3.250 1.00 0.00 660 SER A N 17
ATOM 15017 C CA . SER B 2 17 ? 10.170 -7.202 -2.071 1.00 0.00 660 SER A CA 17
ATOM 15018 C C . SER B 2 17 ? 10.721 -6.412 -0.889 1.00 0.00 660 SER A C 17
ATOM 15019 O O . SER B 2 17 ? 9.966 -5.818 -0.119 1.00 0.00 660 SER A O 17
ATOM 15027 N N . GLU B 2 18 ? 12.042 -6.412 -0.753 1.00 0.00 661 GLU A N 17
ATOM 15028 C CA . GLU B 2 18 ? 12.698 -5.698 0.335 1.00 0.00 661 GLU A CA 17
ATOM 15029 C C . GLU B 2 18 ? 12.819 -4.211 0.015 1.00 0.00 661 GLU A C 17
ATOM 15030 O O . GLU B 2 18 ? 13.892 -3.727 -0.344 1.00 0.00 661 GLU A O 17
ATOM 15042 N N . SER B 2 19 ? 11.710 -3.490 0.150 1.00 0.00 662 SER A N 17
ATOM 15043 C CA . SER B 2 19 ? 11.695 -2.057 -0.123 1.00 0.00 662 SER A CA 17
ATOM 15044 C C . SER B 2 19 ? 10.371 -1.433 0.307 1.00 0.00 662 SER A C 17
ATOM 15045 O O . SER B 2 19 ? 9.298 -1.943 -0.018 1.00 0.00 662 SER A O 17
ATOM 15053 N N . CYS B 2 20 ? 10.455 -0.330 1.042 1.00 0.00 663 CYS A N 17
ATOM 15054 C CA . CYS B 2 20 ? 9.268 0.367 1.523 1.00 0.00 663 CYS A CA 17
ATOM 15055 C C . CYS B 2 20 ? 8.505 1.010 0.370 1.00 0.00 663 CYS A C 17
ATOM 15056 O O . CYS B 2 20 ? 9.072 1.770 -0.417 1.00 0.00 663 CYS A O 17
ATOM 15063 N N . TRP B 2 21 ? 7.216 0.701 0.275 1.00 0.00 664 TRP A N 17
ATOM 15064 C CA . TRP B 2 21 ? 6.375 1.249 -0.784 1.00 0.00 664 TRP A CA 17
ATOM 15065 C C . TRP B 2 21 ? 6.248 2.769 -0.671 1.00 0.00 664 TRP A C 17
ATOM 15066 O O . TRP B 2 21 ? 5.935 3.449 -1.647 1.00 0.00 664 TRP A O 17
ATOM 15087 N N . ASN B 2 22 ? 6.486 3.293 0.532 1.00 0.00 665 ASN A N 17
ATOM 15088 C CA . ASN B 2 22 ? 6.391 4.730 0.781 1.00 0.00 665 ASN A CA 17
ATOM 15089 C C . ASN B 2 22 ? 7.772 5.386 0.788 1.00 0.00 665 ASN A C 17
ATOM 15090 O O . ASN B 2 22 ? 8.069 6.242 -0.046 1.00 0.00 665 ASN A O 17
ATOM 15101 N N . CYS B 2 23 ? 8.607 4.989 1.744 1.00 0.00 666 CYS A N 17
ATOM 15102 C CA . CYS B 2 23 ? 9.951 5.547 1.872 1.00 0.00 666 CYS A CA 17
ATOM 15103 C C . CYS B 2 23 ? 10.739 5.417 0.572 1.00 0.00 666 CYS A C 17
ATOM 15104 O O . CYS B 2 23 ? 11.146 6.419 -0.015 1.00 0.00 666 CYS A O 17
ATOM 15111 N N . GLY B 2 24 ? 10.957 4.183 0.123 1.00 0.00 667 GLY A N 17
ATOM 15112 C CA . GLY B 2 24 ? 11.700 3.966 -1.104 1.00 0.00 667 GLY A CA 17
ATOM 15113 C C . GLY B 2 24 ? 13.128 3.526 -0.844 1.00 0.00 667 GLY A C 17
ATOM 15114 O O . GLY B 2 24 ? 14.006 3.715 -1.687 1.00 0.00 667 GLY A O 17
ATOM 15118 N N . ARG B 2 25 ? 13.361 2.939 0.327 1.00 0.00 668 ARG A N 17
ATOM 15119 C CA . ARG B 2 25 ? 14.692 2.470 0.695 1.00 0.00 668 ARG A CA 17
ATOM 15120 C C . ARG B 2 25 ? 14.654 1.004 1.115 1.00 0.00 668 ARG A C 17
ATOM 15121 O O . ARG B 2 25 ? 15.265 0.150 0.473 1.00 0.00 668 ARG A O 17
ATOM 15142 N N . LYS B 2 26 ? 13.933 0.720 2.195 1.00 0.00 669 LYS A N 17
ATOM 15143 C CA . LYS B 2 26 ? 13.818 -0.646 2.695 1.00 0.00 669 LYS A CA 17
ATOM 15144 C C . LYS B 2 26 ? 12.609 -0.793 3.618 1.00 0.00 669 LYS A C 17
ATOM 15145 O O . LYS B 2 26 ? 12.182 0.166 4.260 1.00 0.00 669 LYS A O 17
ATOM 15164 N N . ALA B 2 27 ? 12.067 -2.005 3.678 1.00 0.00 670 ALA A N 17
ATOM 15165 C CA . ALA B 2 27 ? 10.910 -2.289 4.523 1.00 0.00 670 ALA A CA 17
ATOM 15166 C C . ALA B 2 27 ? 11.017 -3.672 5.158 1.00 0.00 670 ALA A C 17
ATOM 15167 O O . ALA B 2 27 ? 11.525 -4.610 4.543 1.00 0.00 670 ALA A O 17
ATOM 15174 N N . SER B 2 28 ? 10.543 -3.792 6.397 1.00 0.00 671 SER A N 17
ATOM 15175 C CA . SER B 2 28 ? 10.594 -5.060 7.120 1.00 0.00 671 SER A CA 17
ATOM 15176 C C . SER B 2 28 ? 9.198 -5.555 7.498 1.00 0.00 671 SER A C 17
ATOM 15177 O O . SER B 2 28 ? 9.048 -6.661 8.016 1.00 0.00 671 SER A O 17
ATOM 15185 N N . GLU B 2 29 ? 8.178 -4.741 7.237 1.00 0.00 672 GLU A N 17
ATOM 15186 C CA . GLU B 2 29 ? 6.804 -5.119 7.556 1.00 0.00 672 GLU A CA 17
ATOM 15187 C C . GLU B 2 29 ? 6.016 -5.391 6.279 1.00 0.00 672 GLU A C 17
ATOM 15188 O O . GLU B 2 29 ? 6.392 -4.941 5.198 1.00 0.00 672 GLU A O 17
ATOM 15200 N N . THR B 2 30 ? 4.932 -6.147 6.412 1.00 0.00 673 THR A N 17
ATOM 15201 C CA . THR B 2 30 ? 4.102 -6.501 5.267 1.00 0.00 673 THR A CA 17
ATOM 15202 C C . THR B 2 30 ? 2.616 -6.301 5.565 1.00 0.00 673 THR A C 17
ATOM 15203 O O . THR B 2 30 ? 2.140 -6.610 6.655 1.00 0.00 673 THR A O 17
ATOM 15214 N N . CYS B 2 31 ? 1.887 -5.783 4.585 1.00 0.00 674 CYS A N 17
ATOM 15215 C CA . CYS B 2 31 ? 0.457 -5.554 4.739 1.00 0.00 674 CYS A CA 17
ATOM 15216 C C . CYS B 2 31 ? -0.281 -6.888 4.846 1.00 0.00 674 CYS A C 17
ATOM 15217 O O . CYS B 2 31 ? -0.437 -7.601 3.856 1.00 0.00 674 CYS A O 17
ATOM 15224 N N . SER B 2 32 ? -0.715 -7.225 6.058 1.00 0.00 675 SER A N 17
ATOM 15225 C CA . SER B 2 32 ? -1.420 -8.481 6.302 1.00 0.00 675 SER A CA 17
ATOM 15226 C C . SER B 2 32 ? -2.792 -8.518 5.626 1.00 0.00 675 SER A C 17
ATOM 15227 O O . SER B 2 32 ? -3.436 -9.566 5.584 1.00 0.00 675 SER A O 17
ATOM 15235 N N . GLY B 2 33 ? -3.236 -7.381 5.099 1.00 0.00 676 GLY A N 17
ATOM 15236 C CA . GLY B 2 33 ? -4.529 -7.333 4.438 1.00 0.00 676 GLY A CA 17
ATOM 15237 C C . GLY B 2 33 ? -4.480 -7.899 3.033 1.00 0.00 676 GLY A C 17
ATOM 15238 O O . GLY B 2 33 ? -5.336 -8.695 2.648 1.00 0.00 676 GLY A O 17
ATOM 15242 N N . CYS B 2 34 ? -3.471 -7.498 2.269 1.00 0.00 677 CYS A N 17
ATOM 15243 C CA . CYS B 2 34 ? -3.309 -7.978 0.902 1.00 0.00 677 CYS A CA 17
ATOM 15244 C C . CYS B 2 34 ? -2.089 -8.892 0.783 1.00 0.00 677 CYS A C 17
ATOM 15245 O O . CYS B 2 34 ? -1.926 -9.597 -0.212 1.00 0.00 677 CYS A O 17
ATOM 15252 N N . ASN B 2 35 ? -1.231 -8.871 1.804 1.00 0.00 678 ASN A N 17
ATOM 15253 C CA . ASN B 2 35 ? -0.026 -9.693 1.812 1.00 0.00 678 ASN A CA 17
ATOM 15254 C C . ASN B 2 35 ? 0.888 -9.342 0.641 1.00 0.00 678 ASN A C 17
ATOM 15255 O O . ASN B 2 35 ? 1.697 -10.161 0.207 1.00 0.00 678 ASN A O 17
ATOM 15266 N N . THR B 2 36 ? 0.742 -8.125 0.120 1.00 0.00 679 THR A N 17
ATOM 15267 C CA . THR B 2 36 ? 1.548 -7.685 -1.014 1.00 0.00 679 THR A CA 17
ATOM 15268 C C . THR B 2 36 ? 2.340 -6.419 -0.699 1.00 0.00 679 THR A C 17
ATOM 15269 O O . THR B 2 36 ? 3.475 -6.254 -1.148 1.00 0.00 679 THR A O 17
ATOM 15280 N N . ALA B 2 37 ? 1.729 -5.523 0.066 1.00 0.00 680 ALA A N 17
ATOM 15281 C CA . ALA B 2 37 ? 2.368 -4.264 0.434 1.00 0.00 680 ALA A CA 17
ATOM 15282 C C . ALA B 2 37 ? 3.448 -4.464 1.491 1.00 0.00 680 ALA A C 17
ATOM 15283 O O . ALA B 2 37 ? 3.413 -5.425 2.260 1.00 0.00 680 ALA A O 17
ATOM 15290 N N . ARG B 2 38 ? 4.402 -3.539 1.526 1.00 0.00 681 ARG A N 17
ATOM 15291 C CA . ARG B 2 38 ? 5.494 -3.593 2.491 1.00 0.00 681 ARG A CA 17
ATOM 15292 C C . ARG B 2 38 ? 5.782 -2.204 3.051 1.00 0.00 681 ARG A C 17
ATOM 15293 O O . ARG B 2 38 ? 5.728 -1.212 2.327 1.00 0.00 681 ARG A O 17
ATOM 15314 N N . TYR B 2 39 ? 6.090 -2.139 4.342 1.00 0.00 682 TYR A N 17
ATOM 15315 C CA . TYR B 2 39 ? 6.390 -0.868 4.994 1.00 0.00 682 TYR A CA 17
ATOM 15316 C C . TYR B 2 39 ? 7.325 -1.079 6.180 1.00 0.00 682 TYR A C 17
ATOM 15317 O O . TYR B 2 39 ? 7.276 -2.112 6.843 1.00 0.00 682 TYR A O 17
ATOM 15335 N N . CYS B 2 40 ? 8.178 -0.096 6.447 1.00 0.00 683 CYS A N 17
ATOM 15336 C CA . CYS B 2 40 ? 9.116 -0.189 7.558 1.00 0.00 683 CYS A CA 17
ATOM 15337 C C . CYS B 2 40 ? 8.527 0.418 8.830 1.00 0.00 683 CYS A C 17
ATOM 15338 O O . CYS B 2 40 ? 8.993 0.129 9.934 1.00 0.00 683 CYS A O 17
ATOM 15345 N N . GLY B 2 41 ? 7.502 1.257 8.680 1.00 0.00 684 GLY A N 17
ATOM 15346 C CA . GLY B 2 41 ? 6.882 1.875 9.839 1.00 0.00 684 GLY A CA 17
ATOM 15347 C C . GLY B 2 41 ? 5.417 2.198 9.618 1.00 0.00 684 GLY A C 17
ATOM 15348 O O . GLY B 2 41 ? 4.990 2.442 8.489 1.00 0.00 684 GLY A O 17
ATOM 15352 N N . SER B 2 42 ? 4.642 2.194 10.701 1.00 0.00 685 SER A N 17
ATOM 15353 C CA . SER B 2 42 ? 3.212 2.485 10.629 1.00 0.00 685 SER A CA 17
ATOM 15354 C C . SER B 2 42 ? 2.947 3.764 9.837 1.00 0.00 685 SER A C 17
ATOM 15355 O O . SER B 2 42 ? 1.937 3.878 9.143 1.00 0.00 685 SER A O 17
ATOM 15363 N N . PHE B 2 43 ? 3.862 4.721 9.940 1.00 0.00 686 PHE A N 17
ATOM 15364 C CA . PHE B 2 43 ? 3.723 5.984 9.224 1.00 0.00 686 PHE A CA 17
ATOM 15365 C C . PHE B 2 43 ? 3.795 5.750 7.719 1.00 0.00 686 PHE A C 17
ATOM 15366 O O . PHE B 2 43 ? 3.053 6.358 6.948 1.00 0.00 686 PHE A O 17
ATOM 15383 N N . CYS B 2 44 ? 4.704 4.872 7.311 1.00 0.00 687 CYS A N 17
ATOM 15384 C CA . CYS B 2 44 ? 4.891 4.561 5.900 1.00 0.00 687 CYS A CA 17
ATOM 15385 C C . CYS B 2 44 ? 3.644 3.926 5.298 1.00 0.00 687 CYS A C 17
ATOM 15386 O O . CYS B 2 44 ? 3.224 4.289 4.198 1.00 0.00 687 CYS A O 17
ATOM 15393 N N . GLN B 2 45 ? 3.052 2.978 6.016 1.00 0.00 688 GLN A N 17
ATOM 15394 C CA . GLN B 2 45 ? 1.853 2.307 5.535 1.00 0.00 688 GLN A CA 17
ATOM 15395 C C . GLN B 2 45 ? 0.713 3.308 5.359 1.00 0.00 688 GLN A C 17
ATOM 15396 O O . GLN B 2 45 ? -0.021 3.259 4.372 1.00 0.00 688 GLN A O 17
ATOM 15410 N N . HIS B 2 46 ? 0.574 4.218 6.318 1.00 0.00 689 HIS A N 17
ATOM 15411 C CA . HIS B 2 46 ? -0.470 5.236 6.268 1.00 0.00 689 HIS A CA 17
ATOM 15412 C C . HIS B 2 46 ? -0.189 6.269 5.177 1.00 0.00 689 HIS A C 17
ATOM 15413 O O . HIS B 2 46 ? -1.107 6.754 4.517 1.00 0.00 689 HIS A O 17
ATOM 15428 N N . LYS B 2 47 ? 1.085 6.607 5.003 1.00 0.00 690 LYS A N 17
ATOM 15429 C CA . LYS B 2 47 ? 1.489 7.592 4.000 1.00 0.00 690 LYS A CA 17
ATOM 15430 C C . LYS B 2 47 ? 1.030 7.184 2.603 1.00 0.00 690 LYS A C 17
ATOM 15431 O O . LYS B 2 47 ? 0.383 7.958 1.897 1.00 0.00 690 LYS A O 17
ATOM 15450 N N . ASP B 2 48 ? 1.363 5.960 2.216 1.00 0.00 691 ASP A N 17
ATOM 15451 C CA . ASP B 2 48 ? 0.979 5.448 0.904 1.00 0.00 691 ASP A CA 17
ATOM 15452 C C . ASP B 2 48 ? -0.433 4.868 0.936 1.00 0.00 691 ASP A C 17
ATOM 15453 O O . ASP B 2 48 ? -0.990 4.519 -0.103 1.00 0.00 691 ASP A O 17
ATOM 15462 N N . TRP B 2 49 ? -1.004 4.760 2.134 1.00 0.00 692 TRP A N 17
ATOM 15463 C CA . TRP B 2 49 ? -2.345 4.212 2.304 1.00 0.00 692 TRP A CA 17
ATOM 15464 C C . TRP B 2 49 ? -3.328 4.795 1.290 1.00 0.00 692 TRP A C 17
ATOM 15465 O O . TRP B 2 49 ? -4.120 4.061 0.698 1.00 0.00 692 TRP A O 17
ATOM 15486 N N . GLU B 2 50 ? -3.286 6.111 1.096 1.00 0.00 693 GLU A N 17
ATOM 15487 C CA . GLU B 2 50 ? -4.188 6.776 0.159 1.00 0.00 693 GLU A CA 17
ATOM 15488 C C . GLU B 2 50 ? -4.130 6.126 -1.221 1.00 0.00 693 GLU A C 17
ATOM 15489 O O . GLU B 2 50 ? -5.158 5.941 -1.874 1.00 0.00 693 GLU A O 17
ATOM 15501 N N . LYS B 2 51 ? -2.926 5.782 -1.660 1.00 0.00 694 LYS A N 17
ATOM 15502 C CA . LYS B 2 51 ? -2.740 5.156 -2.962 1.00 0.00 694 LYS A CA 17
ATOM 15503 C C . LYS B 2 51 ? -2.887 3.638 -2.873 1.00 0.00 694 LYS A C 17
ATOM 15504 O O . LYS B 2 51 ? -3.570 3.021 -3.691 1.00 0.00 694 LYS A O 17
ATOM 15523 N N . HIS B 2 52 ? -2.218 3.042 -1.892 1.00 0.00 695 HIS A N 17
ATOM 15524 C CA . HIS B 2 52 ? -2.244 1.595 -1.711 1.00 0.00 695 HIS A CA 17
ATOM 15525 C C . HIS B 2 52 ? -3.656 1.054 -1.489 1.00 0.00 695 HIS A C 17
ATOM 15526 O O . HIS B 2 52 ? -4.002 -0.007 -2.008 1.00 0.00 695 HIS A O 17
ATOM 15540 N N . HIS B 2 53 ? -4.463 1.759 -0.703 1.00 0.00 696 HIS A N 17
ATOM 15541 C CA . HIS B 2 53 ? -5.820 1.315 -0.403 1.00 0.00 696 HIS A CA 17
ATOM 15542 C C . HIS B 2 53 ? -6.639 1.052 -1.663 1.00 0.00 696 HIS A C 17
ATOM 15543 O O . HIS B 2 53 ? -7.515 0.187 -1.655 1.00 0.00 696 HIS A O 17
ATOM 15558 N N . HIS B 2 54 ? -6.350 1.757 -2.757 1.00 0.00 697 HIS A N 17
ATOM 15559 C CA . HIS B 2 54 ? -7.075 1.522 -4.001 1.00 0.00 697 HIS A CA 17
ATOM 15560 C C . HIS B 2 54 ? -6.852 0.085 -4.465 1.00 0.00 697 HIS A C 17
ATOM 15561 O O . HIS B 2 54 ? -7.721 -0.518 -5.094 1.00 0.00 697 HIS A O 17
ATOM 15576 N N . ILE B 2 55 ? -5.666 -0.446 -4.169 1.00 0.00 698 ILE A N 17
ATOM 15577 C CA . ILE B 2 55 ? -5.307 -1.801 -4.572 1.00 0.00 698 ILE A CA 17
ATOM 15578 C C . ILE B 2 55 ? -5.656 -2.827 -3.500 1.00 0.00 698 ILE A C 17
ATOM 15579 O O . ILE B 2 55 ? -6.353 -3.806 -3.771 1.00 0.00 698 ILE A O 17
ATOM 15595 N N . CYS B 2 56 ? -5.153 -2.604 -2.285 1.00 0.00 699 CYS A N 17
ATOM 15596 C CA . CYS B 2 56 ? -5.382 -3.502 -1.150 1.00 0.00 699 CYS A CA 17
ATOM 15597 C C . CYS B 2 56 ? -6.775 -4.127 -1.172 1.00 0.00 699 CYS A C 17
ATOM 15598 O O . CYS B 2 56 ? -7.720 -3.553 -1.714 1.00 0.00 699 CYS A O 17
ATOM 15605 N N . GLY B 2 57 ? -6.887 -5.307 -0.570 1.00 0.00 700 GLY A N 17
ATOM 15606 C CA . GLY B 2 57 ? -8.160 -6.000 -0.518 1.00 0.00 700 GLY A CA 17
ATOM 15607 C C . GLY B 2 57 ? -8.592 -6.528 -1.872 1.00 0.00 700 GLY A C 17
ATOM 15608 O O . GLY B 2 57 ? -9.785 -6.625 -2.156 1.00 0.00 700 GLY A O 17
ATOM 15612 N N . GLN B 2 58 ? -7.618 -6.871 -2.709 1.00 0.00 701 GLN A N 17
ATOM 15613 C CA . GLN B 2 58 ? -7.905 -7.393 -4.041 1.00 0.00 701 GLN A CA 17
ATOM 15614 C C . GLN B 2 58 ? -6.738 -8.229 -4.558 1.00 0.00 701 GLN A C 17
ATOM 15615 O O . GLN B 2 58 ? -5.593 -8.034 -4.152 1.00 0.00 701 GLN A O 17
ATOM 15629 N N . THR B 2 59 ? -7.038 -9.161 -5.457 1.00 0.00 702 THR A N 17
ATOM 15630 C CA . THR B 2 59 ? -6.016 -10.028 -6.029 1.00 0.00 702 THR A CA 17
ATOM 15631 C C . THR B 2 59 ? -5.395 -9.393 -7.269 1.00 0.00 702 THR A C 17
ATOM 15632 O O . THR B 2 59 ? -6.094 -9.062 -8.227 1.00 0.00 702 THR A O 17
ATOM 15643 N N . LEU B 2 60 ? -4.076 -9.226 -7.245 1.00 0.00 703 LEU A N 17
ATOM 15644 C CA . LEU B 2 60 ? -3.360 -8.631 -8.366 1.00 0.00 703 LEU A CA 17
ATOM 15645 C C . LEU B 2 60 ? -2.531 -9.681 -9.100 1.00 0.00 703 LEU A C 17
ATOM 15646 O O . LEU B 2 60 ? -1.474 -9.377 -9.653 1.00 0.00 703 LEU A O 17
ATOM 15662 N N . GLN B 2 61 ? -3.018 -10.917 -9.099 1.00 0.00 704 GLN A N 17
ATOM 15663 C CA . GLN B 2 61 ? -2.324 -12.013 -9.763 1.00 0.00 704 GLN A CA 17
ATOM 15664 C C . GLN B 2 61 ? -2.591 -11.996 -11.265 1.00 0.00 704 GLN A C 17
ATOM 15665 O O . GLN B 2 61 ? -3.705 -11.708 -11.704 1.00 0.00 704 GLN A O 17
ATOM 15679 N N . ALA B 2 62 ? -1.563 -12.306 -12.046 1.00 0.00 705 ALA A N 17
ATOM 15680 C CA . ALA B 2 62 ? -1.686 -12.326 -13.499 1.00 0.00 705 ALA A CA 17
ATOM 15681 C C . ALA B 2 62 ? -0.447 -12.932 -14.149 1.00 0.00 705 ALA A C 17
ATOM 15682 O O . ALA B 2 62 ? 0.608 -12.300 -14.205 1.00 0.00 705 ALA A O 17
ATOM 15689 N N . GLN B 2 63 ? -0.582 -14.160 -14.638 1.00 0.00 706 GLN A N 17
ATOM 15690 C CA . GLN B 2 63 ? 0.528 -14.852 -15.283 1.00 0.00 706 GLN A CA 17
ATOM 15691 C C . GLN B 2 63 ? 1.023 -14.071 -16.496 1.00 0.00 706 GLN A C 17
ATOM 15692 O O . GLN B 2 63 ? 0.320 -13.953 -17.500 1.00 0.00 706 GLN A O 17
ATOM 15706 N N . GLN B 2 64 ? 2.237 -13.540 -16.397 1.00 0.00 707 GLN A N 17
ATOM 15707 C CA . GLN B 2 64 ? 2.826 -12.771 -17.487 1.00 0.00 707 GLN A CA 17
ATOM 15708 C C . GLN B 2 64 ? 3.506 -13.690 -18.496 1.00 0.00 707 GLN A C 17
ATOM 15709 O O . GLN B 2 64 ? 3.284 -13.500 -19.711 1.00 0.00 707 GLN A O 17
ATOM 15726 N N . THR A 1 5 ? -9.785 12.272 4.897 1.00 0.00 1101 THR B N 18
ATOM 15727 C CA . THR A 1 5 ? -9.169 11.188 5.707 1.00 0.00 1101 THR B CA 18
ATOM 15728 C C . THR A 1 5 ? -9.606 9.813 5.212 1.00 0.00 1101 THR B C 18
ATOM 15729 O O . THR A 1 5 ? -10.703 9.655 4.675 1.00 0.00 1101 THR B O 18
ATOM 15740 N N . ILE A 1 6 ? -8.742 8.821 5.396 1.00 0.00 1102 ILE B N 18
ATOM 15741 C CA . ILE A 1 6 ? -9.038 7.459 4.969 1.00 0.00 1102 ILE B CA 18
ATOM 15742 C C . ILE A 1 6 ? -9.261 6.544 6.168 1.00 0.00 1102 ILE B C 18
ATOM 15743 O O . ILE A 1 6 ? -8.840 6.854 7.283 1.00 0.00 1102 ILE B O 18
ATOM 15759 N N . SER A 1 7 ? -9.923 5.418 5.932 1.00 0.00 1103 SER B N 18
ATOM 15760 C CA . SER A 1 7 ? -10.202 4.458 6.995 1.00 0.00 1103 SER B CA 18
ATOM 15761 C C . SER A 1 7 ? -8.907 3.956 7.627 1.00 0.00 1103 SER B C 18
ATOM 15762 O O . SER A 1 7 ? -7.830 4.493 7.370 1.00 0.00 1103 SER B O 18
ATOM 15770 N N . ASN A 1 8 ? -9.022 2.925 8.457 1.00 0.00 1104 ASN B N 18
ATOM 15771 C CA . ASN A 1 8 ? -7.860 2.352 9.127 1.00 0.00 1104 ASN B CA 18
ATOM 15772 C C . ASN A 1 8 ? -7.417 1.059 8.441 1.00 0.00 1104 ASN B C 18
ATOM 15773 O O . ASN A 1 8 ? -8.135 0.061 8.464 1.00 0.00 1104 ASN B O 18
ATOM 15784 N N . PRO A 1 9 ? -6.222 1.058 7.820 1.00 0.00 1105 PRO B N 18
ATOM 15785 C CA . PRO A 1 9 ? -5.697 -0.127 7.131 1.00 0.00 1105 PRO B CA 18
ATOM 15786 C C . PRO A 1 9 ? -5.368 -1.260 8.100 1.00 0.00 1105 PRO B C 18
ATOM 15787 O O . PRO A 1 9 ? -5.051 -1.019 9.265 1.00 0.00 1105 PRO B O 18
ATOM 15798 N N . PRO A 1 10 ? -5.440 -2.518 7.629 1.00 0.00 1106 PRO B N 18
ATOM 15799 C CA . PRO A 1 10 ? -5.146 -3.691 8.462 1.00 0.00 1106 PRO B CA 18
ATOM 15800 C C . PRO A 1 10 ? -3.773 -3.601 9.125 1.00 0.00 1106 PRO B C 18
ATOM 15801 O O . PRO A 1 10 ? -2.982 -2.711 8.814 1.00 0.00 1106 PRO B O 18
ATOM 15812 N N . PRO A 1 11 ? -3.472 -4.525 10.054 1.00 0.00 1107 PRO B N 18
ATOM 15813 C CA . PRO A 1 11 ? -2.188 -4.544 10.762 1.00 0.00 1107 PRO B CA 18
ATOM 15814 C C . PRO A 1 11 ? -1.033 -4.978 9.866 1.00 0.00 1107 PRO B C 18
ATOM 15815 O O . PRO A 1 11 ? -1.241 -5.613 8.832 1.00 0.00 1107 PRO B O 18
ATOM 15826 N N . LEU A 1 12 ? 0.186 -4.634 10.271 1.00 0.00 1108 LEU B N 18
ATOM 15827 C CA . LEU A 1 12 ? 1.375 -4.990 9.507 1.00 0.00 1108 LEU B CA 18
ATOM 15828 C C . LEU A 1 12 ? 2.012 -6.264 10.054 1.00 0.00 1108 LEU B C 18
ATOM 15829 O O . LEU A 1 12 ? 1.980 -6.517 11.258 1.00 0.00 1108 LEU B O 18
ATOM 15845 N N . ILE A 1 13 ? 2.591 -7.063 9.163 1.00 0.00 1109 ILE B N 18
ATOM 15846 C CA . ILE A 1 13 ? 3.238 -8.310 9.559 1.00 0.00 1109 ILE B CA 18
ATOM 15847 C C . ILE A 1 13 ? 4.736 -8.262 9.277 1.00 0.00 1109 ILE B C 18
ATOM 15848 O O . ILE A 1 13 ? 5.156 -8.042 8.142 1.00 0.00 1109 ILE B O 18
ATOM 15864 N N . SER A 1 14 ? 5.537 -8.470 10.316 1.00 0.00 1110 SER B N 18
ATOM 15865 C CA . SER A 1 14 ? 6.988 -8.451 10.175 1.00 0.00 1110 SER B CA 18
ATOM 15866 C C . SER A 1 14 ? 7.515 -9.825 9.772 1.00 0.00 1110 SER B C 18
ATOM 15867 O O . SER A 1 14 ? 7.168 -10.837 10.383 1.00 0.00 1110 SER B O 18
ATOM 15875 N N . SER A 1 15 ? 8.352 -9.854 8.740 1.00 0.00 1111 SER B N 18
ATOM 15876 C CA . SER A 1 15 ? 8.925 -11.104 8.255 1.00 0.00 1111 SER B CA 18
ATOM 15877 C C . SER A 1 15 ? 10.450 -11.039 8.254 1.00 0.00 1111 SER B C 18
ATOM 15878 O O . SER A 1 15 ? 11.048 -10.302 7.471 1.00 0.00 1111 SER B O 18
ATOM 15886 N N . ALA A 1 16 ? 11.071 -11.816 9.135 1.00 0.00 1112 ALA B N 18
ATOM 15887 C CA . ALA A 1 16 ? 12.525 -11.847 9.234 1.00 0.00 1112 ALA B CA 18
ATOM 15888 C C . ALA A 1 16 ? 13.002 -13.147 9.872 1.00 0.00 1112 ALA B C 18
ATOM 15889 O O . ALA A 1 16 ? 13.373 -13.176 11.046 1.00 0.00 1112 ALA B O 18
ATOM 15896 N N . LYS A 1 17 ? 12.992 -14.222 9.090 1.00 0.00 1113 LYS B N 18
ATOM 15897 C CA . LYS A 1 17 ? 13.424 -15.527 9.578 1.00 0.00 1113 LYS B CA 18
ATOM 15898 C C . LYS A 1 17 ? 14.916 -15.732 9.337 1.00 0.00 1113 LYS B C 18
ATOM 15899 O O . LYS A 1 17 ? 15.434 -15.399 8.272 1.00 0.00 1113 LYS B O 18
ATOM 15918 N N . ASP B 2 15 ? 9.578 -6.542 -9.427 1.00 0.00 658 ASP A N 18
ATOM 15919 C CA . ASP B 2 15 ? 9.312 -7.010 -8.073 1.00 0.00 658 ASP A CA 18
ATOM 15920 C C . ASP B 2 15 ? 10.484 -6.696 -7.149 1.00 0.00 658 ASP A C 18
ATOM 15921 O O . ASP B 2 15 ? 11.302 -7.566 -6.851 1.00 0.00 658 ASP A O 18
ATOM 15930 N N . SER B 2 16 ? 10.559 -5.447 -6.699 1.00 0.00 659 SER A N 18
ATOM 15931 C CA . SER B 2 16 ? 11.631 -5.018 -5.810 1.00 0.00 659 SER A CA 18
ATOM 15932 C C . SER B 2 16 ? 11.608 -5.810 -4.507 1.00 0.00 659 SER A C 18
ATOM 15933 O O . SER B 2 16 ? 10.648 -5.733 -3.739 1.00 0.00 659 SER A O 18
ATOM 15941 N N . SER B 2 17 ? 12.669 -6.571 -4.264 1.00 0.00 660 SER A N 18
ATOM 15942 C CA . SER B 2 17 ? 12.770 -7.377 -3.053 1.00 0.00 660 SER A CA 18
ATOM 15943 C C . SER B 2 17 ? 13.200 -6.525 -1.864 1.00 0.00 660 SER A C 18
ATOM 15944 O O . SER B 2 17 ? 14.262 -5.903 -1.885 1.00 0.00 660 SER A O 18
ATOM 15952 N N . GLU B 2 18 ? 12.368 -6.500 -0.828 1.00 0.00 661 GLU A N 18
ATOM 15953 C CA . GLU B 2 18 ? 12.663 -5.725 0.371 1.00 0.00 661 GLU A CA 18
ATOM 15954 C C . GLU B 2 18 ? 12.790 -4.240 0.042 1.00 0.00 661 GLU A C 18
ATOM 15955 O O . GLU B 2 18 ? 13.862 -3.768 -0.337 1.00 0.00 661 GLU A O 18
ATOM 15967 N N . SER B 2 19 ? 11.690 -3.509 0.192 1.00 0.00 662 SER A N 18
ATOM 15968 C CA . SER B 2 19 ? 11.681 -2.078 -0.088 1.00 0.00 662 SER A CA 18
ATOM 15969 C C . SER B 2 19 ? 10.359 -1.447 0.334 1.00 0.00 662 SER A C 18
ATOM 15970 O O . SER B 2 19 ? 9.285 -1.958 0.015 1.00 0.00 662 SER A O 18
ATOM 15978 N N . CYS B 2 20 ? 10.444 -0.334 1.055 1.00 0.00 663 CYS A N 18
ATOM 15979 C CA . CYS B 2 20 ? 9.260 0.372 1.527 1.00 0.00 663 CYS A CA 18
ATOM 15980 C C . CYS B 2 20 ? 8.506 1.019 0.369 1.00 0.00 663 CYS A C 18
ATOM 15981 O O . CYS B 2 20 ? 9.081 1.778 -0.411 1.00 0.00 663 CYS A O 18
ATOM 15988 N N . TRP B 2 21 ? 7.218 0.713 0.262 1.00 0.00 664 TRP A N 18
ATOM 15989 C CA . TRP B 2 21 ? 6.386 1.265 -0.802 1.00 0.00 664 TRP A CA 18
ATOM 15990 C C . TRP B 2 21 ? 6.265 2.786 -0.687 1.00 0.00 664 TRP A C 18
ATOM 15991 O O . TRP B 2 21 ? 5.939 3.466 -1.660 1.00 0.00 664 TRP A O 18
ATOM 16012 N N . ASN B 2 22 ? 6.522 3.310 0.511 1.00 0.00 665 ASN A N 18
ATOM 16013 C CA . ASN B 2 22 ? 6.433 4.747 0.760 1.00 0.00 665 ASN A CA 18
ATOM 16014 C C . ASN B 2 22 ? 7.818 5.396 0.791 1.00 0.00 665 ASN A C 18
ATOM 16015 O O . ASN B 2 22 ? 8.128 6.257 -0.031 1.00 0.00 665 ASN A O 18
ATOM 16026 N N . CYS B 2 23 ? 8.639 4.985 1.754 1.00 0.00 666 CYS A N 18
ATOM 16027 C CA . CYS B 2 23 ? 9.984 5.535 1.903 1.00 0.00 666 CYS A CA 18
ATOM 16028 C C . CYS B 2 23 ? 10.782 5.423 0.606 1.00 0.00 666 CYS A C 18
ATOM 16029 O O . CYS B 2 23 ? 11.191 6.433 0.033 1.00 0.00 666 CYS A O 18
ATOM 16036 N N . GLY B 2 24 ? 11.008 4.195 0.146 1.00 0.00 667 GLY A N 18
ATOM 16037 C CA . GLY B 2 24 ? 11.761 3.993 -1.077 1.00 0.00 667 GLY A CA 18
ATOM 16038 C C . GLY B 2 24 ? 13.182 3.535 -0.811 1.00 0.00 667 GLY A C 18
ATOM 16039 O O . GLY B 2 24 ? 14.062 3.704 -1.655 1.00 0.00 667 GLY A O 18
ATOM 16043 N N . ARG B 2 25 ? 13.406 2.955 0.364 1.00 0.00 668 ARG A N 18
ATOM 16044 C CA . ARG B 2 25 ? 14.730 2.471 0.739 1.00 0.00 668 ARG A CA 18
ATOM 16045 C C . ARG B 2 25 ? 14.674 1.002 1.144 1.00 0.00 668 ARG A C 18
ATOM 16046 O O . ARG B 2 25 ? 15.256 0.143 0.480 1.00 0.00 668 ARG A O 18
ATOM 16067 N N . LYS B 2 26 ? 13.971 0.718 2.236 1.00 0.00 669 LYS A N 18
ATOM 16068 C CA . LYS B 2 26 ? 13.841 -0.650 2.724 1.00 0.00 669 LYS A CA 18
ATOM 16069 C C . LYS B 2 26 ? 12.616 -0.798 3.624 1.00 0.00 669 LYS A C 18
ATOM 16070 O O . LYS B 2 26 ? 12.181 0.160 4.263 1.00 0.00 669 LYS A O 18
ATOM 16089 N N . ALA B 2 27 ? 12.070 -2.008 3.669 1.00 0.00 670 ALA A N 18
ATOM 16090 C CA . ALA B 2 27 ? 10.898 -2.293 4.491 1.00 0.00 670 ALA A CA 18
ATOM 16091 C C . ALA B 2 27 ? 11.001 -3.672 5.135 1.00 0.00 670 ALA A C 18
ATOM 16092 O O . ALA B 2 27 ? 11.513 -4.613 4.527 1.00 0.00 670 ALA A O 18
ATOM 16099 N N . SER B 2 28 ? 10.523 -3.784 6.372 1.00 0.00 671 SER A N 18
ATOM 16100 C CA . SER B 2 28 ? 10.573 -5.048 7.102 1.00 0.00 671 SER A CA 18
ATOM 16101 C C . SER B 2 28 ? 9.177 -5.535 7.489 1.00 0.00 671 SER A C 18
ATOM 16102 O O . SER B 2 28 ? 9.022 -6.641 8.008 1.00 0.00 671 SER A O 18
ATOM 16110 N N . GLU B 2 29 ? 8.159 -4.714 7.235 1.00 0.00 672 GLU A N 18
ATOM 16111 C CA . GLU B 2 29 ? 6.786 -5.086 7.563 1.00 0.00 672 GLU A CA 18
ATOM 16112 C C . GLU B 2 29 ? 5.990 -5.352 6.291 1.00 0.00 672 GLU A C 18
ATOM 16113 O O . GLU B 2 29 ? 6.347 -4.879 5.212 1.00 0.00 672 GLU A O 18
ATOM 16125 N N . THR B 2 30 ? 4.921 -6.128 6.423 1.00 0.00 673 THR A N 18
ATOM 16126 C CA . THR B 2 30 ? 4.085 -6.479 5.282 1.00 0.00 673 THR A CA 18
ATOM 16127 C C . THR B 2 30 ? 2.605 -6.262 5.583 1.00 0.00 673 THR A C 18
ATOM 16128 O O . THR B 2 30 ? 2.129 -6.563 6.675 1.00 0.00 673 THR A O 18
ATOM 16139 N N . CYS B 2 31 ? 1.882 -5.737 4.604 1.00 0.00 674 CYS A N 18
ATOM 16140 C CA . CYS B 2 31 ? 0.455 -5.487 4.757 1.00 0.00 674 CYS A CA 18
ATOM 16141 C C . CYS B 2 31 ? -0.307 -6.809 4.843 1.00 0.00 674 CYS A C 18
ATOM 16142 O O . CYS B 2 31 ? -0.459 -7.515 3.848 1.00 0.00 674 CYS A O 18
ATOM 16149 N N . SER B 2 32 ? -0.771 -7.141 6.045 1.00 0.00 675 SER A N 18
ATOM 16150 C CA . SER B 2 32 ? -1.504 -8.384 6.273 1.00 0.00 675 SER A CA 18
ATOM 16151 C C . SER B 2 32 ? -2.860 -8.391 5.565 1.00 0.00 675 SER A C 18
ATOM 16152 O O . SER B 2 32 ? -3.524 -9.426 5.498 1.00 0.00 675 SER A O 18
ATOM 16160 N N . GLY B 2 33 ? -3.270 -7.241 5.036 1.00 0.00 676 GLY A N 18
ATOM 16161 C CA . GLY B 2 33 ? -4.545 -7.160 4.345 1.00 0.00 676 GLY A CA 18
ATOM 16162 C C . GLY B 2 33 ? -4.486 -7.767 2.958 1.00 0.00 676 GLY A C 18
ATOM 16163 O O . GLY B 2 33 ? -5.338 -8.577 2.592 1.00 0.00 676 GLY A O 18
ATOM 16167 N N . CYS B 2 34 ? -3.476 -7.383 2.186 1.00 0.00 677 CYS A N 18
ATOM 16168 C CA . CYS B 2 34 ? -3.307 -7.904 0.835 1.00 0.00 677 CYS A CA 18
ATOM 16169 C C . CYS B 2 34 ? -2.084 -8.818 0.745 1.00 0.00 677 CYS A C 18
ATOM 16170 O O . CYS B 2 34 ? -1.902 -9.525 -0.246 1.00 0.00 677 CYS A O 18
ATOM 16177 N N . ASN B 2 35 ? -1.248 -8.795 1.782 1.00 0.00 678 ASN A N 18
ATOM 16178 C CA . ASN B 2 35 ? -0.043 -9.617 1.814 1.00 0.00 678 ASN A CA 18
ATOM 16179 C C . ASN B 2 35 ? 0.882 -9.278 0.648 1.00 0.00 678 ASN A C 18
ATOM 16180 O O . ASN B 2 35 ? 1.696 -10.101 0.230 1.00 0.00 678 ASN A O 18
ATOM 16191 N N . THR B 2 36 ? 0.741 -8.066 0.115 1.00 0.00 679 THR A N 18
ATOM 16192 C CA . THR B 2 36 ? 1.557 -7.635 -1.015 1.00 0.00 679 THR A CA 18
ATOM 16193 C C . THR B 2 36 ? 2.347 -6.368 -0.702 1.00 0.00 679 THR A C 18
ATOM 16194 O O . THR B 2 36 ? 3.487 -6.209 -1.138 1.00 0.00 679 THR A O 18
ATOM 16205 N N . ALA B 2 37 ? 1.727 -5.466 0.051 1.00 0.00 680 ALA A N 18
ATOM 16206 C CA . ALA B 2 37 ? 2.365 -4.206 0.417 1.00 0.00 680 ALA A CA 18
ATOM 16207 C C . ALA B 2 37 ? 3.441 -4.408 1.477 1.00 0.00 680 ALA A C 18
ATOM 16208 O O . ALA B 2 37 ? 3.398 -5.367 2.248 1.00 0.00 680 ALA A O 18
ATOM 16215 N N . ARG B 2 38 ? 4.402 -3.490 1.512 1.00 0.00 681 ARG A N 18
ATOM 16216 C CA . ARG B 2 38 ? 5.490 -3.554 2.480 1.00 0.00 681 ARG A CA 18
ATOM 16217 C C . ARG B 2 38 ? 5.792 -2.169 3.044 1.00 0.00 681 ARG A C 18
ATOM 16218 O O . ARG B 2 38 ? 5.751 -1.174 2.322 1.00 0.00 681 ARG A O 18
ATOM 16239 N N . TYR B 2 39 ? 6.098 -2.112 4.336 1.00 0.00 682 TYR A N 18
ATOM 16240 C CA . TYR B 2 39 ? 6.410 -0.846 4.993 1.00 0.00 682 TYR A CA 18
ATOM 16241 C C . TYR B 2 39 ? 7.338 -1.069 6.183 1.00 0.00 682 TYR A C 18
ATOM 16242 O O . TYR B 2 39 ? 7.286 -2.112 6.832 1.00 0.00 682 TYR A O 18
ATOM 16260 N N . CYS B 2 40 ? 8.190 -0.090 6.465 1.00 0.00 683 CYS A N 18
ATOM 16261 C CA . CYS B 2 40 ? 9.123 -0.197 7.578 1.00 0.00 683 CYS A CA 18
ATOM 16262 C C . CYS B 2 40 ? 8.540 0.415 8.853 1.00 0.00 683 CYS A C 18
ATOM 16263 O O . CYS B 2 40 ? 9.013 0.133 9.954 1.00 0.00 683 CYS A O 18
ATOM 16270 N N . GLY B 2 41 ? 7.512 1.251 8.705 1.00 0.00 684 GLY A N 18
ATOM 16271 C CA . GLY B 2 41 ? 6.900 1.875 9.864 1.00 0.00 684 GLY A CA 18
ATOM 16272 C C . GLY B 2 41 ? 5.434 2.199 9.650 1.00 0.00 684 GLY A C 18
ATOM 16273 O O . GLY B 2 41 ? 5.003 2.446 8.523 1.00 0.00 684 GLY A O 18
ATOM 16277 N N . SER B 2 42 ? 4.664 2.194 10.736 1.00 0.00 685 SER A N 18
ATOM 16278 C CA . SER B 2 42 ? 3.234 2.485 10.671 1.00 0.00 685 SER A CA 18
ATOM 16279 C C . SER B 2 42 ? 2.961 3.758 9.875 1.00 0.00 685 SER A C 18
ATOM 16280 O O . SER B 2 42 ? 1.947 3.866 9.186 1.00 0.00 685 SER A O 18
ATOM 16288 N N . PHE B 2 43 ? 3.873 4.719 9.968 1.00 0.00 686 PHE A N 18
ATOM 16289 C CA . PHE B 2 43 ? 3.729 5.980 9.249 1.00 0.00 686 PHE A CA 18
ATOM 16290 C C . PHE B 2 43 ? 3.822 5.751 7.744 1.00 0.00 686 PHE A C 18
ATOM 16291 O O . PHE B 2 43 ? 3.091 6.362 6.965 1.00 0.00 686 PHE A O 18
ATOM 16308 N N . CYS B 2 44 ? 4.739 4.880 7.343 1.00 0.00 687 CYS A N 18
ATOM 16309 C CA . CYS B 2 44 ? 4.947 4.579 5.933 1.00 0.00 687 CYS A CA 18
ATOM 16310 C C . CYS B 2 44 ? 3.711 3.951 5.301 1.00 0.00 687 CYS A C 18
ATOM 16311 O O . CYS B 2 44 ? 3.302 4.337 4.206 1.00 0.00 687 CYS A O 18
ATOM 16318 N N . GLN B 2 45 ? 3.118 2.982 5.988 1.00 0.00 688 GLN A N 18
ATOM 16319 C CA . GLN B 2 45 ? 1.933 2.314 5.471 1.00 0.00 688 GLN A CA 18
ATOM 16320 C C . GLN B 2 45 ? 0.777 3.302 5.322 1.00 0.00 688 GLN A C 18
ATOM 16321 O O . GLN B 2 45 ? 0.027 3.245 4.349 1.00 0.00 688 GLN A O 18
ATOM 16335 N N . HIS B 2 46 ? 0.643 4.212 6.283 1.00 0.00 689 HIS A N 18
ATOM 16336 C CA . HIS B 2 46 ? -0.415 5.216 6.248 1.00 0.00 689 HIS A CA 18
ATOM 16337 C C . HIS B 2 46 ? -0.160 6.243 5.150 1.00 0.00 689 HIS A C 18
ATOM 16338 O O . HIS B 2 46 ? -1.091 6.711 4.494 1.00 0.00 689 HIS A O 18
ATOM 16353 N N . LYS B 2 47 ? 1.108 6.595 4.960 1.00 0.00 690 LYS A N 18
ATOM 16354 C CA . LYS B 2 47 ? 1.491 7.573 3.946 1.00 0.00 690 LYS A CA 18
ATOM 16355 C C . LYS B 2 47 ? 1.026 7.136 2.561 1.00 0.00 690 LYS A C 18
ATOM 16356 O O . LYS B 2 47 ? 0.364 7.888 1.845 1.00 0.00 690 LYS A O 18
ATOM 16375 N N . ASP B 2 48 ? 1.375 5.908 2.197 1.00 0.00 691 ASP A N 18
ATOM 16376 C CA . ASP B 2 48 ? 0.991 5.362 0.902 1.00 0.00 691 ASP A CA 18
ATOM 16377 C C . ASP B 2 48 ? -0.411 4.758 0.957 1.00 0.00 691 ASP A C 18
ATOM 16378 O O . ASP B 2 48 ? -0.985 4.411 -0.074 1.00 0.00 691 ASP A O 18
ATOM 16387 N N . TRP B 2 49 ? -0.958 4.625 2.165 1.00 0.00 692 TRP A N 18
ATOM 16388 C CA . TRP B 2 49 ? -2.289 4.055 2.348 1.00 0.00 692 TRP A CA 18
ATOM 16389 C C . TRP B 2 49 ? -3.294 4.641 1.358 1.00 0.00 692 TRP A C 18
ATOM 16390 O O . TRP B 2 49 ? -4.109 3.913 0.791 1.00 0.00 692 TRP A O 18
ATOM 16411 N N . GLU B 2 50 ? -3.249 5.958 1.166 1.00 0.00 693 GLU A N 18
ATOM 16412 C CA . GLU B 2 50 ? -4.174 6.637 0.262 1.00 0.00 693 GLU A CA 18
ATOM 16413 C C . GLU B 2 50 ? -4.185 6.005 -1.129 1.00 0.00 693 GLU A C 18
ATOM 16414 O O . GLU B 2 50 ? -5.250 5.748 -1.690 1.00 0.00 693 GLU A O 18
ATOM 16426 N N . LYS B 2 51 ? -3.005 5.768 -1.693 1.00 0.00 694 LYS A N 18
ATOM 16427 C CA . LYS B 2 51 ? -2.914 5.183 -3.020 1.00 0.00 694 LYS A CA 18
ATOM 16428 C C . LYS B 2 51 ? -2.946 3.658 -2.967 1.00 0.00 694 LYS A C 18
ATOM 16429 O O . LYS B 2 51 ? -3.501 3.013 -3.856 1.00 0.00 694 LYS A O 18
ATOM 16448 N N . HIS B 2 52 ? -2.337 3.080 -1.936 1.00 0.00 695 HIS A N 18
ATOM 16449 C CA . HIS B 2 52 ? -2.290 1.628 -1.799 1.00 0.00 695 HIS A CA 18
ATOM 16450 C C . HIS B 2 52 ? -3.671 1.032 -1.531 1.00 0.00 695 HIS A C 18
ATOM 16451 O O . HIS B 2 52 ? -4.003 -0.030 -2.058 1.00 0.00 695 HIS A O 18
ATOM 16465 N N . HIS B 2 53 ? -4.466 1.695 -0.698 1.00 0.00 696 HIS A N 18
ATOM 16466 C CA . HIS B 2 53 ? -5.794 1.204 -0.350 1.00 0.00 696 HIS A CA 18
ATOM 16467 C C . HIS B 2 53 ? -6.655 0.941 -1.582 1.00 0.00 696 HIS A C 18
ATOM 16468 O O . HIS B 2 53 ? -7.503 0.050 -1.559 1.00 0.00 696 HIS A O 18
ATOM 16483 N N . HIS B 2 54 ? -6.428 1.677 -2.671 1.00 0.00 697 HIS A N 18
ATOM 16484 C CA . HIS B 2 54 ? -7.193 1.443 -3.893 1.00 0.00 697 HIS A CA 18
ATOM 16485 C C . HIS B 2 54 ? -6.945 0.022 -4.388 1.00 0.00 697 HIS A C 18
ATOM 16486 O O . HIS B 2 54 ? -7.820 -0.599 -4.992 1.00 0.00 697 HIS A O 18
ATOM 16501 N N . ILE B 2 55 ? -5.736 -0.479 -4.142 1.00 0.00 698 ILE A N 18
ATOM 16502 C CA . ILE B 2 55 ? -5.352 -1.819 -4.575 1.00 0.00 698 ILE A CA 18
ATOM 16503 C C . ILE B 2 55 ? -5.698 -2.870 -3.525 1.00 0.00 698 ILE A C 18
ATOM 16504 O O . ILE B 2 55 ? -6.392 -3.844 -3.816 1.00 0.00 698 ILE A O 18
ATOM 16520 N N . CYS B 2 56 ? -5.189 -2.670 -2.308 1.00 0.00 699 CYS A N 18
ATOM 16521 C CA . CYS B 2 56 ? -5.412 -3.592 -1.193 1.00 0.00 699 CYS A CA 18
ATOM 16522 C C . CYS B 2 56 ? -6.810 -4.203 -1.212 1.00 0.00 699 CYS A C 18
ATOM 16523 O O . CYS B 2 56 ? -7.750 -3.623 -1.758 1.00 0.00 699 CYS A O 18
ATOM 16530 N N . GLY B 2 57 ? -6.933 -5.381 -0.608 1.00 0.00 700 GLY A N 18
ATOM 16531 C CA . GLY B 2 57 ? -8.210 -6.064 -0.556 1.00 0.00 700 GLY A CA 18
ATOM 16532 C C . GLY B 2 57 ? -8.685 -6.521 -1.922 1.00 0.00 700 GLY A C 18
ATOM 16533 O O . GLY B 2 57 ? -9.873 -6.777 -2.118 1.00 0.00 700 GLY A O 18
ATOM 16537 N N . GLN B 2 58 ? -7.757 -6.624 -2.870 1.00 0.00 701 GLN A N 18
ATOM 16538 C CA . GLN B 2 58 ? -8.090 -7.055 -4.225 1.00 0.00 701 GLN A CA 18
ATOM 16539 C C . GLN B 2 58 ? -9.174 -6.166 -4.831 1.00 0.00 701 GLN A C 18
ATOM 16540 O O . GLN B 2 58 ? -9.971 -6.616 -5.653 1.00 0.00 701 GLN A O 18
ATOM 16554 N N . THR B 2 59 ? -9.196 -4.902 -4.418 1.00 0.00 702 THR A N 18
ATOM 16555 C CA . THR B 2 59 ? -10.181 -3.952 -4.920 1.00 0.00 702 THR A CA 18
ATOM 16556 C C . THR B 2 59 ? -9.896 -3.590 -6.375 1.00 0.00 702 THR A C 18
ATOM 16557 O O . THR B 2 59 ? -10.817 -3.376 -7.163 1.00 0.00 702 THR A O 18
ATOM 16568 N N . LEU B 2 60 ? -8.615 -3.523 -6.723 1.00 0.00 703 LEU A N 18
ATOM 16569 C CA . LEU B 2 60 ? -8.209 -3.186 -8.083 1.00 0.00 703 LEU A CA 18
ATOM 16570 C C . LEU B 2 60 ? -6.986 -3.996 -8.502 1.00 0.00 703 LEU A C 18
ATOM 16571 O O . LEU B 2 60 ? -6.063 -4.196 -7.713 1.00 0.00 703 LEU A O 18
ATOM 16587 N N . GLN B 2 61 ? -6.986 -4.456 -9.748 1.00 0.00 704 GLN A N 18
ATOM 16588 C CA . GLN B 2 61 ? -5.875 -5.243 -10.272 1.00 0.00 704 GLN A CA 18
ATOM 16589 C C . GLN B 2 61 ? -5.105 -4.459 -11.331 1.00 0.00 704 GLN A C 18
ATOM 16590 O O . GLN B 2 61 ? -3.889 -4.598 -11.458 1.00 0.00 704 GLN A O 18
ATOM 16604 N N . ALA B 2 62 ? -5.824 -3.638 -12.090 1.00 0.00 705 ALA A N 18
ATOM 16605 C CA . ALA B 2 62 ? -5.208 -2.833 -13.138 1.00 0.00 705 ALA A CA 18
ATOM 16606 C C . ALA B 2 62 ? -4.325 -1.740 -12.544 1.00 0.00 705 ALA A C 18
ATOM 16607 O O . ALA B 2 62 ? -4.345 -1.500 -11.337 1.00 0.00 705 ALA A O 18
ATOM 16614 N N . GLN B 2 63 ? -3.550 -1.082 -13.401 1.00 0.00 706 GLN A N 18
ATOM 16615 C CA . GLN B 2 63 ? -2.660 -0.014 -12.961 1.00 0.00 706 GLN A CA 18
ATOM 16616 C C . GLN B 2 63 ? -2.871 1.247 -13.795 1.00 0.00 706 GLN A C 18
ATOM 16617 O O . GLN B 2 63 ? -1.943 2.030 -13.999 1.00 0.00 706 GLN A O 18
ATOM 16631 N N . GLN B 2 64 ? -4.096 1.436 -14.275 1.00 0.00 707 GLN A N 18
ATOM 16632 C CA . GLN B 2 64 ? -4.427 2.602 -15.086 1.00 0.00 707 GLN A CA 18
ATOM 16633 C C . GLN B 2 64 ? -5.422 3.503 -14.362 1.00 0.00 707 GLN A C 18
ATOM 16634 O O . GLN B 2 64 ? -6.556 3.048 -14.108 1.00 0.00 707 GLN A O 18
ATOM 16651 N N . THR A 1 5 ? -9.487 12.483 6.063 1.00 0.00 1101 THR B N 19
ATOM 16652 C CA . THR A 1 5 ? -8.858 11.325 6.749 1.00 0.00 1101 THR B CA 19
ATOM 16653 C C . THR A 1 5 ? -9.405 10.004 6.216 1.00 0.00 1101 THR B C 19
ATOM 16654 O O . THR A 1 5 ? -10.614 9.772 6.228 1.00 0.00 1101 THR B O 19
ATOM 16665 N N . ILE A 1 6 ? -8.507 9.143 5.749 1.00 0.00 1102 ILE B N 19
ATOM 16666 C CA . ILE A 1 6 ? -8.899 7.846 5.211 1.00 0.00 1102 ILE B CA 19
ATOM 16667 C C . ILE A 1 6 ? -9.129 6.836 6.331 1.00 0.00 1102 ILE B C 19
ATOM 16668 O O . ILE A 1 6 ? -8.645 7.014 7.449 1.00 0.00 1102 ILE B O 19
ATOM 16684 N N . SER A 1 7 ? -9.867 5.774 6.023 1.00 0.00 1103 SER B N 19
ATOM 16685 C CA . SER A 1 7 ? -10.159 4.736 7.003 1.00 0.00 1103 SER B CA 19
ATOM 16686 C C . SER A 1 7 ? -8.871 4.112 7.532 1.00 0.00 1103 SER B C 19
ATOM 16687 O O . SER A 1 7 ? -7.788 4.354 6.998 1.00 0.00 1103 SER B O 19
ATOM 16695 N N . ASN A 1 8 ? -8.994 3.309 8.584 1.00 0.00 1104 ASN B N 19
ATOM 16696 C CA . ASN A 1 8 ? -7.838 2.653 9.182 1.00 0.00 1104 ASN B CA 19
ATOM 16697 C C . ASN A 1 8 ? -7.491 1.366 8.434 1.00 0.00 1104 ASN B C 19
ATOM 16698 O O . ASN A 1 8 ? -8.348 0.501 8.251 1.00 0.00 1104 ASN B O 19
ATOM 16709 N N . PRO A 1 9 ? -6.227 1.214 7.989 1.00 0.00 1105 PRO B N 19
ATOM 16710 C CA . PRO A 1 9 ? -5.787 0.022 7.265 1.00 0.00 1105 PRO B CA 19
ATOM 16711 C C . PRO A 1 9 ? -5.583 -1.172 8.194 1.00 0.00 1105 PRO B C 19
ATOM 16712 O O . PRO A 1 9 ? -5.671 -1.040 9.415 1.00 0.00 1105 PRO B O 19
ATOM 16723 N N . PRO A 1 10 ? -5.305 -2.357 7.626 1.00 0.00 1106 PRO B N 19
ATOM 16724 C CA . PRO A 1 10 ? -5.084 -3.574 8.410 1.00 0.00 1106 PRO B CA 19
ATOM 16725 C C . PRO A 1 10 ? -3.732 -3.567 9.118 1.00 0.00 1106 PRO B C 19
ATOM 16726 O O . PRO A 1 10 ? -2.896 -2.699 8.867 1.00 0.00 1106 PRO B O 19
ATOM 16737 N N . PRO A 1 11 ? -3.497 -4.538 10.016 1.00 0.00 1107 PRO B N 19
ATOM 16738 C CA . PRO A 1 11 ? -2.238 -4.636 10.760 1.00 0.00 1107 PRO B CA 19
ATOM 16739 C C . PRO A 1 11 ? -1.070 -5.053 9.870 1.00 0.00 1107 PRO B C 19
ATOM 16740 O O . PRO A 1 11 ? -1.261 -5.693 8.837 1.00 0.00 1107 PRO B O 19
ATOM 16751 N N . LEU A 1 12 ? 0.139 -4.684 10.282 1.00 0.00 1108 LEU B N 19
ATOM 16752 C CA . LEU A 1 12 ? 1.339 -5.019 9.524 1.00 0.00 1108 LEU B CA 19
ATOM 16753 C C . LEU A 1 12 ? 1.994 -6.281 10.074 1.00 0.00 1108 LEU B C 19
ATOM 16754 O O . LEU A 1 12 ? 1.973 -6.529 11.281 1.00 0.00 1108 LEU B O 19
ATOM 16770 N N . ILE A 1 13 ? 2.581 -7.074 9.184 1.00 0.00 1109 ILE B N 19
ATOM 16771 C CA . ILE A 1 13 ? 3.248 -8.309 9.582 1.00 0.00 1109 ILE B CA 19
ATOM 16772 C C . ILE A 1 13 ? 4.744 -8.233 9.296 1.00 0.00 1109 ILE B C 19
ATOM 16773 O O . ILE A 1 13 ? 5.156 -8.008 8.159 1.00 0.00 1109 ILE B O 19
ATOM 16789 N N . SER A 1 14 ? 5.554 -8.424 10.331 1.00 0.00 1110 SER B N 19
ATOM 16790 C CA . SER A 1 14 ? 7.004 -8.376 10.184 1.00 0.00 1110 SER B CA 19
ATOM 16791 C C . SER A 1 14 ? 7.546 -9.714 9.693 1.00 0.00 1110 SER B C 19
ATOM 16792 O O . SER A 1 14 ? 7.208 -10.768 10.232 1.00 0.00 1110 SER B O 19
ATOM 16800 N N . SER A 1 15 ? 8.389 -9.663 8.666 1.00 0.00 1111 SER B N 19
ATOM 16801 C CA . SER A 1 15 ? 8.979 -10.870 8.102 1.00 0.00 1111 SER B CA 19
ATOM 16802 C C . SER A 1 15 ? 10.489 -10.719 7.949 1.00 0.00 1111 SER B C 19
ATOM 16803 O O . SER A 1 15 ? 10.964 -9.955 7.108 1.00 0.00 1111 SER B O 19
ATOM 16811 N N . ALA A 1 16 ? 11.238 -11.451 8.767 1.00 0.00 1112 ALA B N 19
ATOM 16812 C CA . ALA A 1 16 ? 12.695 -11.398 8.722 1.00 0.00 1112 ALA B CA 19
ATOM 16813 C C . ALA A 1 16 ? 13.310 -12.551 9.507 1.00 0.00 1112 ALA B C 19
ATOM 16814 O O . ALA A 1 16 ? 13.456 -12.475 10.727 1.00 0.00 1112 ALA B O 19
ATOM 16821 N N . LYS A 1 17 ? 13.667 -13.617 8.800 1.00 0.00 1113 LYS B N 19
ATOM 16822 C CA . LYS A 1 17 ? 14.267 -14.787 9.431 1.00 0.00 1113 LYS B CA 19
ATOM 16823 C C . LYS A 1 17 ? 15.711 -14.507 9.835 1.00 0.00 1113 LYS B C 19
ATOM 16824 O O . LYS A 1 17 ? 16.586 -14.355 8.983 1.00 0.00 1113 LYS B O 19
ATOM 16843 N N . ASP B 2 15 ? 8.277 -14.573 -5.213 1.00 0.00 658 ASP A N 19
ATOM 16844 C CA . ASP B 2 15 ? 9.082 -13.362 -5.318 1.00 0.00 658 ASP A CA 19
ATOM 16845 C C . ASP B 2 15 ? 8.925 -12.495 -4.073 1.00 0.00 658 ASP A C 19
ATOM 16846 O O . ASP B 2 15 ? 7.868 -11.908 -3.841 1.00 0.00 658 ASP A O 19
ATOM 16855 N N . SER B 2 16 ? 9.984 -12.420 -3.274 1.00 0.00 659 SER A N 19
ATOM 16856 C CA . SER B 2 16 ? 9.965 -11.625 -2.051 1.00 0.00 659 SER A CA 19
ATOM 16857 C C . SER B 2 16 ? 10.963 -10.474 -2.134 1.00 0.00 659 SER A C 19
ATOM 16858 O O . SER B 2 16 ? 12.161 -10.663 -1.924 1.00 0.00 659 SER A O 19
ATOM 16866 N N . SER B 2 17 ? 10.460 -9.283 -2.439 1.00 0.00 660 SER A N 19
ATOM 16867 C CA . SER B 2 17 ? 11.307 -8.101 -2.547 1.00 0.00 660 SER A CA 19
ATOM 16868 C C . SER B 2 17 ? 11.492 -7.443 -1.184 1.00 0.00 660 SER A C 19
ATOM 16869 O O . SER B 2 17 ? 10.865 -7.840 -0.203 1.00 0.00 660 SER A O 19
ATOM 16877 N N . GLU B 2 18 ? 12.355 -6.434 -1.130 1.00 0.00 661 GLU A N 19
ATOM 16878 C CA . GLU B 2 18 ? 12.619 -5.722 0.115 1.00 0.00 661 GLU A CA 19
ATOM 16879 C C . GLU B 2 18 ? 12.768 -4.225 -0.136 1.00 0.00 661 GLU A C 19
ATOM 16880 O O . GLU B 2 18 ? 13.842 -3.751 -0.506 1.00 0.00 661 GLU A O 19
ATOM 16892 N N . SER B 2 19 ? 11.682 -3.486 0.068 1.00 0.00 662 SER A N 19
ATOM 16893 C CA . SER B 2 19 ? 11.694 -2.042 -0.134 1.00 0.00 662 SER A CA 19
ATOM 16894 C C . SER B 2 19 ? 10.366 -1.420 0.287 1.00 0.00 662 SER A C 19
ATOM 16895 O O . SER B 2 19 ? 9.297 -1.917 -0.065 1.00 0.00 662 SER A O 19
ATOM 16903 N N . CYS B 2 20 ? 10.443 -0.331 1.044 1.00 0.00 663 CYS A N 19
ATOM 16904 C CA . CYS B 2 20 ? 9.251 0.361 1.518 1.00 0.00 663 CYS A CA 19
ATOM 16905 C C . CYS B 2 20 ? 8.493 1.000 0.358 1.00 0.00 663 CYS A C 19
ATOM 16906 O O . CYS B 2 20 ? 9.064 1.758 -0.425 1.00 0.00 663 CYS A O 19
ATOM 16913 N N . TRP B 2 21 ? 7.207 0.686 0.253 1.00 0.00 664 TRP A N 19
ATOM 16914 C CA . TRP B 2 21 ? 6.372 1.228 -0.815 1.00 0.00 664 TRP A CA 19
ATOM 16915 C C . TRP B 2 21 ? 6.248 2.749 -0.715 1.00 0.00 664 TRP A C 19
ATOM 16916 O O . TRP B 2 21 ? 5.924 3.421 -1.694 1.00 0.00 664 TRP A O 19
ATOM 16937 N N . ASN B 2 22 ? 6.497 3.284 0.480 1.00 0.00 665 ASN A N 19
ATOM 16938 C CA . ASN B 2 22 ? 6.403 4.723 0.717 1.00 0.00 665 ASN A CA 19
ATOM 16939 C C . ASN B 2 22 ? 7.787 5.378 0.737 1.00 0.00 665 ASN A C 19
ATOM 16940 O O . ASN B 2 22 ? 8.090 6.235 -0.092 1.00 0.00 665 ASN A O 19
ATOM 16951 N N . CYS B 2 23 ? 8.613 4.976 1.698 1.00 0.00 666 CYS A N 19
ATOM 16952 C CA . CYS B 2 23 ? 9.957 5.532 1.838 1.00 0.00 666 CYS A CA 19
ATOM 16953 C C . CYS B 2 23 ? 10.758 5.397 0.546 1.00 0.00 666 CYS A C 19
ATOM 16954 O O . CYS B 2 23 ? 11.178 6.397 -0.036 1.00 0.00 666 CYS A O 19
ATOM 16961 N N . GLY B 2 24 ? 10.973 4.162 0.100 1.00 0.00 667 GLY A N 19
ATOM 16962 C CA . GLY B 2 24 ? 11.730 3.940 -1.116 1.00 0.00 667 GLY A CA 19
ATOM 16963 C C . GLY B 2 24 ? 13.156 3.505 -0.839 1.00 0.00 667 GLY A C 19
ATOM 16964 O O . GLY B 2 24 ? 14.041 3.682 -1.676 1.00 0.00 667 GLY A O 19
ATOM 16968 N N . ARG B 2 25 ? 13.378 2.931 0.341 1.00 0.00 668 ARG A N 19
ATOM 16969 C CA . ARG B 2 25 ? 14.705 2.469 0.729 1.00 0.00 668 ARG A CA 19
ATOM 16970 C C . ARG B 2 25 ? 14.665 1.004 1.155 1.00 0.00 668 ARG A C 19
ATOM 16971 O O . ARG B 2 25 ? 15.273 0.145 0.517 1.00 0.00 668 ARG A O 19
ATOM 16992 N N . LYS B 2 26 ? 13.945 0.726 2.238 1.00 0.00 669 LYS A N 19
ATOM 16993 C CA . LYS B 2 26 ? 13.827 -0.637 2.745 1.00 0.00 669 LYS A CA 19
ATOM 16994 C C . LYS B 2 26 ? 12.602 -0.785 3.646 1.00 0.00 669 LYS A C 19
ATOM 16995 O O . LYS B 2 26 ? 12.163 0.175 4.278 1.00 0.00 669 LYS A O 19
ATOM 17014 N N . ALA B 2 27 ? 12.062 -1.998 3.701 1.00 0.00 670 ALA A N 19
ATOM 17015 C CA . ALA B 2 27 ? 10.892 -2.281 4.525 1.00 0.00 670 ALA A CA 19
ATOM 17016 C C . ALA B 2 27 ? 10.988 -3.664 5.162 1.00 0.00 670 ALA A C 19
ATOM 17017 O O . ALA B 2 27 ? 11.498 -4.604 4.550 1.00 0.00 670 ALA A O 19
ATOM 17024 N N . SER B 2 28 ? 10.506 -3.781 6.397 1.00 0.00 671 SER A N 19
ATOM 17025 C CA . SER B 2 28 ? 10.546 -5.049 7.121 1.00 0.00 671 SER A CA 19
ATOM 17026 C C . SER B 2 28 ? 9.146 -5.521 7.510 1.00 0.00 671 SER A C 19
ATOM 17027 O O . SER B 2 28 ? 8.985 -6.618 8.047 1.00 0.00 671 SER A O 19
ATOM 17035 N N . GLU B 2 29 ? 8.135 -4.699 7.239 1.00 0.00 672 GLU A N 19
ATOM 17036 C CA . GLU B 2 29 ? 6.758 -5.055 7.567 1.00 0.00 672 GLU A CA 19
ATOM 17037 C C . GLU B 2 29 ? 5.965 -5.337 6.297 1.00 0.00 672 GLU A C 19
ATOM 17038 O O . GLU B 2 29 ? 6.318 -4.869 5.215 1.00 0.00 672 GLU A O 19
ATOM 17050 N N . THR B 2 30 ? 4.902 -6.122 6.436 1.00 0.00 673 THR A N 19
ATOM 17051 C CA . THR B 2 30 ? 4.070 -6.490 5.297 1.00 0.00 673 THR A CA 19
ATOM 17052 C C . THR B 2 30 ? 2.587 -6.281 5.597 1.00 0.00 673 THR A C 19
ATOM 17053 O O . THR B 2 30 ? 2.113 -6.579 6.691 1.00 0.00 673 THR A O 19
ATOM 17064 N N . CYS B 2 31 ? 1.859 -5.769 4.613 1.00 0.00 674 CYS A N 19
ATOM 17065 C CA . CYS B 2 31 ? 0.430 -5.531 4.766 1.00 0.00 674 CYS A CA 19
ATOM 17066 C C . CYS B 2 31 ? -0.323 -6.858 4.850 1.00 0.00 674 CYS A C 19
ATOM 17067 O O . CYS B 2 31 ? -0.464 -7.567 3.856 1.00 0.00 674 CYS A O 19
ATOM 17074 N N . SER B 2 32 ? -0.792 -7.191 6.051 1.00 0.00 675 SER A N 19
ATOM 17075 C CA . SER B 2 32 ? -1.518 -8.438 6.276 1.00 0.00 675 SER A CA 19
ATOM 17076 C C . SER B 2 32 ? -2.873 -8.452 5.567 1.00 0.00 675 SER A C 19
ATOM 17077 O O . SER B 2 32 ? -3.533 -9.490 5.503 1.00 0.00 675 SER A O 19
ATOM 17085 N N . GLY B 2 33 ? -3.286 -7.305 5.033 1.00 0.00 676 GLY A N 19
ATOM 17086 C CA . GLY B 2 33 ? -4.560 -7.233 4.339 1.00 0.00 676 GLY A CA 19
ATOM 17087 C C . GLY B 2 33 ? -4.498 -7.846 2.956 1.00 0.00 676 GLY A C 19
ATOM 17088 O O . GLY B 2 33 ? -5.342 -8.667 2.597 1.00 0.00 676 GLY A O 19
ATOM 17092 N N . CYS B 2 34 ? -3.493 -7.459 2.178 1.00 0.00 677 CYS A N 19
ATOM 17093 C CA . CYS B 2 34 ? -3.323 -7.987 0.831 1.00 0.00 677 CYS A CA 19
ATOM 17094 C C . CYS B 2 34 ? -2.096 -8.896 0.746 1.00 0.00 677 CYS A C 19
ATOM 17095 O O . CYS B 2 34 ? -1.910 -9.609 -0.240 1.00 0.00 677 CYS A O 19
ATOM 17102 N N . ASN B 2 35 ? -1.259 -8.865 1.785 1.00 0.00 678 ASN A N 19
ATOM 17103 C CA . ASN B 2 35 ? -0.051 -9.684 1.823 1.00 0.00 678 ASN A CA 19
ATOM 17104 C C . ASN B 2 35 ? 0.880 -9.346 0.661 1.00 0.00 678 ASN A C 19
ATOM 17105 O O . ASN B 2 35 ? 1.689 -10.173 0.241 1.00 0.00 678 ASN A O 19
ATOM 17116 N N . THR B 2 36 ? 0.749 -8.132 0.133 1.00 0.00 679 THR A N 19
ATOM 17117 C CA . THR B 2 36 ? 1.569 -7.699 -0.994 1.00 0.00 679 THR A CA 19
ATOM 17118 C C . THR B 2 36 ? 2.361 -6.434 -0.673 1.00 0.00 679 THR A C 19
ATOM 17119 O O . THR B 2 36 ? 3.501 -6.273 -1.110 1.00 0.00 679 THR A O 19
ATOM 17130 N N . ALA B 2 37 ? 1.742 -5.535 0.080 1.00 0.00 680 ALA A N 19
ATOM 17131 C CA . ALA B 2 37 ? 2.377 -4.274 0.449 1.00 0.00 680 ALA A CA 19
ATOM 17132 C C . ALA B 2 37 ? 3.463 -4.471 1.501 1.00 0.00 680 ALA A C 19
ATOM 17133 O O . ALA B 2 37 ? 3.436 -5.434 2.268 1.00 0.00 680 ALA A O 19
ATOM 17140 N N . ARG B 2 38 ? 4.412 -3.541 1.533 1.00 0.00 681 ARG A N 19
ATOM 17141 C CA . ARG B 2 38 ? 5.510 -3.589 2.491 1.00 0.00 681 ARG A CA 19
ATOM 17142 C C . ARG B 2 38 ? 5.792 -2.198 3.051 1.00 0.00 681 ARG A C 19
ATOM 17143 O O . ARG B 2 38 ? 5.723 -1.204 2.328 1.00 0.00 681 ARG A O 19
ATOM 17164 N N . TYR B 2 39 ? 6.109 -2.130 4.340 1.00 0.00 682 TYR A N 19
ATOM 17165 C CA . TYR B 2 39 ? 6.402 -0.856 4.990 1.00 0.00 682 TYR A CA 19
ATOM 17166 C C . TYR B 2 39 ? 7.354 -1.059 6.165 1.00 0.00 682 TYR A C 19
ATOM 17167 O O . TYR B 2 39 ? 7.332 -2.099 6.818 1.00 0.00 682 TYR A O 19
ATOM 17185 N N . CYS B 2 40 ? 8.192 -0.063 6.425 1.00 0.00 683 CYS A N 19
ATOM 17186 C CA . CYS B 2 40 ? 9.149 -0.148 7.520 1.00 0.00 683 CYS A CA 19
ATOM 17187 C C . CYS B 2 40 ? 8.584 0.462 8.804 1.00 0.00 683 CYS A C 19
ATOM 17188 O O . CYS B 2 40 ? 9.080 0.181 9.896 1.00 0.00 683 CYS A O 19
ATOM 17195 N N . GLY B 2 41 ? 7.552 1.296 8.676 1.00 0.00 684 GLY A N 19
ATOM 17196 C CA . GLY B 2 41 ? 6.964 1.914 9.851 1.00 0.00 684 GLY A CA 19
ATOM 17197 C C . GLY B 2 41 ? 5.480 2.184 9.693 1.00 0.00 684 GLY A C 19
ATOM 17198 O O . GLY B 2 41 ? 5.000 2.433 8.587 1.00 0.00 684 GLY A O 19
ATOM 17202 N N . SER B 2 42 ? 4.754 2.130 10.806 1.00 0.00 685 SER A N 19
ATOM 17203 C CA . SER B 2 42 ? 3.312 2.365 10.801 1.00 0.00 685 SER A CA 19
ATOM 17204 C C . SER B 2 42 ? 2.959 3.641 10.040 1.00 0.00 685 SER A C 19
ATOM 17205 O O . SER B 2 42 ? 1.917 3.716 9.390 1.00 0.00 685 SER A O 19
ATOM 17213 N N . PHE B 2 43 ? 3.830 4.642 10.121 1.00 0.00 686 PHE A N 19
ATOM 17214 C CA . PHE B 2 43 ? 3.598 5.907 9.434 1.00 0.00 686 PHE A CA 19
ATOM 17215 C C . PHE B 2 43 ? 3.737 5.730 7.925 1.00 0.00 686 PHE A C 19
ATOM 17216 O O . PHE B 2 43 ? 3.027 6.371 7.149 1.00 0.00 686 PHE A O 19
ATOM 17233 N N . CYS B 2 44 ? 4.662 4.869 7.514 1.00 0.00 687 CYS A N 19
ATOM 17234 C CA . CYS B 2 44 ? 4.899 4.622 6.098 1.00 0.00 687 CYS A CA 19
ATOM 17235 C C . CYS B 2 44 ? 3.671 4.024 5.424 1.00 0.00 687 CYS A C 19
ATOM 17236 O O . CYS B 2 44 ? 3.319 4.403 4.308 1.00 0.00 687 CYS A O 19
ATOM 17243 N N . GLN B 2 45 ? 3.025 3.083 6.102 1.00 0.00 688 GLN A N 19
ATOM 17244 C CA . GLN B 2 45 ? 1.843 2.439 5.553 1.00 0.00 688 GLN A CA 19
ATOM 17245 C C . GLN B 2 45 ? 0.712 3.449 5.357 1.00 0.00 688 GLN A C 19
ATOM 17246 O O . GLN B 2 45 ? -0.028 3.377 4.376 1.00 0.00 688 GLN A O 19
ATOM 17260 N N . HIS B 2 46 ? 0.587 4.391 6.288 1.00 0.00 689 HIS A N 19
ATOM 17261 C CA . HIS B 2 46 ? -0.449 5.416 6.212 1.00 0.00 689 HIS A CA 19
ATOM 17262 C C . HIS B 2 46 ? -0.172 6.411 5.089 1.00 0.00 689 HIS A C 19
ATOM 17263 O O . HIS B 2 46 ? -1.092 6.879 4.419 1.00 0.00 689 HIS A O 19
ATOM 17278 N N . LYS B 2 47 ? 1.101 6.739 4.896 1.00 0.00 690 LYS A N 19
ATOM 17279 C CA . LYS B 2 47 ? 1.500 7.690 3.862 1.00 0.00 690 LYS A CA 19
ATOM 17280 C C . LYS B 2 47 ? 1.028 7.239 2.482 1.00 0.00 690 LYS A C 19
ATOM 17281 O O . LYS B 2 47 ? 0.378 7.991 1.756 1.00 0.00 690 LYS A O 19
ATOM 17300 N N . ASP B 2 48 ? 1.356 6.001 2.136 1.00 0.00 691 ASP A N 19
ATOM 17301 C CA . ASP B 2 48 ? 0.962 5.443 0.848 1.00 0.00 691 ASP A CA 19
ATOM 17302 C C . ASP B 2 48 ? -0.447 4.857 0.911 1.00 0.00 691 ASP A C 19
ATOM 17303 O O . ASP B 2 48 ? -1.025 4.510 -0.119 1.00 0.00 691 ASP A O 19
ATOM 17312 N N . TRP B 2 49 ? -0.993 4.739 2.122 1.00 0.00 692 TRP A N 19
ATOM 17313 C CA . TRP B 2 49 ? -2.331 4.186 2.314 1.00 0.00 692 TRP A CA 19
ATOM 17314 C C . TRP B 2 49 ? -3.324 4.744 1.299 1.00 0.00 692 TRP A C 19
ATOM 17315 O O . TRP B 2 49 ? -4.096 3.992 0.703 1.00 0.00 692 TRP A O 19
ATOM 17336 N N . GLU B 2 50 ? -3.311 6.061 1.104 1.00 0.00 693 GLU A N 19
ATOM 17337 C CA . GLU B 2 50 ? -4.223 6.700 0.161 1.00 0.00 693 GLU A CA 19
ATOM 17338 C C . GLU B 2 50 ? -4.118 6.058 -1.223 1.00 0.00 693 GLU A C 19
ATOM 17339 O O . GLU B 2 50 ? -5.123 5.890 -1.915 1.00 0.00 693 GLU A O 19
ATOM 17351 N N . LYS B 2 51 ? -2.902 5.693 -1.618 1.00 0.00 694 LYS A N 19
ATOM 17352 C CA . LYS B 2 51 ? -2.676 5.061 -2.915 1.00 0.00 694 LYS A CA 19
ATOM 17353 C C . LYS B 2 51 ? -2.850 3.546 -2.828 1.00 0.00 694 LYS A C 19
ATOM 17354 O O . LYS B 2 51 ? -3.550 2.940 -3.640 1.00 0.00 694 LYS A O 19
ATOM 17373 N N . HIS B 2 52 ? -2.177 2.941 -1.853 1.00 0.00 695 HIS A N 19
ATOM 17374 C CA . HIS B 2 52 ? -2.216 1.494 -1.667 1.00 0.00 695 HIS A CA 19
ATOM 17375 C C . HIS B 2 52 ? -3.632 0.958 -1.463 1.00 0.00 695 HIS A C 19
ATOM 17376 O O . HIS B 2 52 ? -3.987 -0.084 -2.015 1.00 0.00 695 HIS A O 19
ATOM 17390 N N . HIS B 2 53 ? -4.433 1.644 -0.655 1.00 0.00 696 HIS A N 19
ATOM 17391 C CA . HIS B 2 53 ? -5.795 1.203 -0.370 1.00 0.00 696 HIS A CA 19
ATOM 17392 C C . HIS B 2 53 ? -6.608 0.983 -1.642 1.00 0.00 696 HIS A C 19
ATOM 17393 O O . HIS B 2 53 ? -7.493 0.127 -1.666 1.00 0.00 696 HIS A O 19
ATOM 17408 N N . HIS B 2 54 ? -6.300 1.717 -2.710 1.00 0.00 697 HIS A N 19
ATOM 17409 C CA . HIS B 2 54 ? -7.012 1.530 -3.970 1.00 0.00 697 HIS A CA 19
ATOM 17410 C C . HIS B 2 54 ? -6.808 0.103 -4.472 1.00 0.00 697 HIS A C 19
ATOM 17411 O O . HIS B 2 54 ? -7.667 -0.456 -5.155 1.00 0.00 697 HIS A O 19
ATOM 17426 N N . ILE B 2 55 ? -5.652 -0.473 -4.144 1.00 0.00 698 ILE A N 19
ATOM 17427 C CA . ILE B 2 55 ? -5.315 -1.826 -4.576 1.00 0.00 698 ILE A CA 19
ATOM 17428 C C . ILE B 2 55 ? -5.671 -2.866 -3.519 1.00 0.00 698 ILE A C 19
ATOM 17429 O O . ILE B 2 55 ? -6.370 -3.838 -3.804 1.00 0.00 698 ILE A O 19
ATOM 17445 N N . CYS B 2 56 ? -5.169 -2.661 -2.300 1.00 0.00 699 CYS A N 19
ATOM 17446 C CA . CYS B 2 56 ? -5.404 -3.573 -1.180 1.00 0.00 699 CYS A CA 19
ATOM 17447 C C . CYS B 2 56 ? -6.806 -4.177 -1.203 1.00 0.00 699 CYS A C 19
ATOM 17448 O O . CYS B 2 56 ? -7.740 -3.592 -1.753 1.00 0.00 699 CYS A O 19
ATOM 17455 N N . GLY B 2 57 ? -6.939 -5.351 -0.595 1.00 0.00 700 GLY A N 19
ATOM 17456 C CA . GLY B 2 57 ? -8.222 -6.025 -0.545 1.00 0.00 700 GLY A CA 19
ATOM 17457 C C . GLY B 2 57 ? -8.645 -6.574 -1.894 1.00 0.00 700 GLY A C 19
ATOM 17458 O O . GLY B 2 57 ? -9.833 -6.609 -2.212 1.00 0.00 700 GLY A O 19
ATOM 17462 N N . GLN B 2 58 ? -7.670 -7.004 -2.688 1.00 0.00 701 GLN A N 19
ATOM 17463 C CA . GLN B 2 58 ? -7.947 -7.556 -4.010 1.00 0.00 701 GLN A CA 19
ATOM 17464 C C . GLN B 2 58 ? -7.623 -9.045 -4.055 1.00 0.00 701 GLN A C 19
ATOM 17465 O O . GLN B 2 58 ? -7.013 -9.587 -3.133 1.00 0.00 701 GLN A O 19
ATOM 17479 N N . THR B 2 59 ? -8.034 -9.704 -5.134 1.00 0.00 702 THR A N 19
ATOM 17480 C CA . THR B 2 59 ? -7.786 -11.131 -5.298 1.00 0.00 702 THR A CA 19
ATOM 17481 C C . THR B 2 59 ? -7.341 -11.446 -6.722 1.00 0.00 702 THR A C 19
ATOM 17482 O O . THR B 2 59 ? -8.166 -11.607 -7.621 1.00 0.00 702 THR A O 19
ATOM 17493 N N . LEU B 2 60 ? -6.029 -11.535 -6.920 1.00 0.00 703 LEU A N 19
ATOM 17494 C CA . LEU B 2 60 ? -5.472 -11.831 -8.235 1.00 0.00 703 LEU A CA 19
ATOM 17495 C C . LEU B 2 60 ? -4.783 -13.193 -8.237 1.00 0.00 703 LEU A C 19
ATOM 17496 O O . LEU B 2 60 ? -3.811 -13.406 -8.962 1.00 0.00 703 LEU A O 19
ATOM 17512 N N . GLN B 2 61 ? -5.294 -14.110 -7.422 1.00 0.00 704 GLN A N 19
ATOM 17513 C CA . GLN B 2 61 ? -4.728 -15.450 -7.330 1.00 0.00 704 GLN A CA 19
ATOM 17514 C C . GLN B 2 61 ? -5.792 -16.463 -6.919 1.00 0.00 704 GLN A C 19
ATOM 17515 O O . GLN B 2 61 ? -5.936 -16.782 -5.739 1.00 0.00 704 GLN A O 19
ATOM 17529 N N . ALA B 2 62 ? -6.535 -16.965 -7.901 1.00 0.00 705 ALA A N 19
ATOM 17530 C CA . ALA B 2 62 ? -7.586 -17.941 -7.641 1.00 0.00 705 ALA A CA 19
ATOM 17531 C C . ALA B 2 62 ? -7.251 -19.290 -8.271 1.00 0.00 705 ALA A C 19
ATOM 17532 O O . ALA B 2 62 ? -6.582 -19.354 -9.302 1.00 0.00 705 ALA A O 19
ATOM 17539 N N . GLN B 2 63 ? -7.719 -20.363 -7.643 1.00 0.00 706 GLN A N 19
ATOM 17540 C CA . GLN B 2 63 ? -7.469 -21.710 -8.142 1.00 0.00 706 GLN A CA 19
ATOM 17541 C C . GLN B 2 63 ? -8.444 -22.708 -7.525 1.00 0.00 706 GLN A C 19
ATOM 17542 O O . GLN B 2 63 ? -8.234 -23.189 -6.412 1.00 0.00 706 GLN A O 19
ATOM 17556 N N . GLN B 2 64 ? -9.510 -23.016 -8.257 1.00 0.00 707 GLN A N 19
ATOM 17557 C CA . GLN B 2 64 ? -10.517 -23.957 -7.782 1.00 0.00 707 GLN A CA 19
ATOM 17558 C C . GLN B 2 64 ? -10.901 -24.944 -8.881 1.00 0.00 707 GLN A C 19
ATOM 17559 O O . GLN B 2 64 ? -11.288 -24.486 -9.977 1.00 0.00 707 GLN A O 19
ATOM 17576 N N . THR A 1 5 ? -8.645 10.913 7.513 1.00 0.00 1101 THR B N 20
ATOM 17577 C CA . THR A 1 5 ? -9.585 11.112 6.377 1.00 0.00 1101 THR B CA 20
ATOM 17578 C C . THR A 1 5 ? -9.925 9.786 5.703 1.00 0.00 1101 THR B C 20
ATOM 17579 O O . THR A 1 5 ? -11.019 9.614 5.166 1.00 0.00 1101 THR B O 20
ATOM 17590 N N . ILE A 1 6 ? -8.981 8.850 5.735 1.00 0.00 1102 ILE B N 20
ATOM 17591 C CA . ILE A 1 6 ? -9.185 7.540 5.128 1.00 0.00 1102 ILE B CA 20
ATOM 17592 C C . ILE A 1 6 ? -9.451 6.480 6.191 1.00 0.00 1102 ILE B C 20
ATOM 17593 O O . ILE A 1 6 ? -9.131 6.670 7.365 1.00 0.00 1102 ILE B O 20
ATOM 17609 N N . SER A 1 7 ? -10.039 5.364 5.773 1.00 0.00 1103 SER B N 20
ATOM 17610 C CA . SER A 1 7 ? -10.350 4.273 6.690 1.00 0.00 1103 SER B CA 20
ATOM 17611 C C . SER A 1 7 ? -9.095 3.788 7.409 1.00 0.00 1103 SER B C 20
ATOM 17612 O O . SER A 1 7 ? -8.001 4.307 7.189 1.00 0.00 1103 SER B O 20
ATOM 17620 N N . ASN A 1 8 ? -9.261 2.791 8.272 1.00 0.00 1104 ASN B N 20
ATOM 17621 C CA . ASN A 1 8 ? -8.142 2.237 9.024 1.00 0.00 1104 ASN B CA 20
ATOM 17622 C C . ASN A 1 8 ? -7.613 0.967 8.358 1.00 0.00 1104 ASN B C 20
ATOM 17623 O O . ASN A 1 8 ? -8.289 -0.062 8.348 1.00 0.00 1104 ASN B O 20
ATOM 17634 N N . PRO A 1 9 ? -6.394 1.019 7.791 1.00 0.00 1105 PRO B N 20
ATOM 17635 C CA . PRO A 1 9 ? -5.787 -0.139 7.123 1.00 0.00 1105 PRO B CA 20
ATOM 17636 C C . PRO A 1 9 ? -5.452 -1.264 8.100 1.00 0.00 1105 PRO B C 20
ATOM 17637 O O . PRO A 1 9 ? -5.131 -1.011 9.261 1.00 0.00 1105 PRO B O 20
ATOM 17648 N N . PRO A 1 10 ? -5.522 -2.526 7.641 1.00 0.00 1106 PRO B N 20
ATOM 17649 C CA . PRO A 1 10 ? -5.222 -3.690 8.482 1.00 0.00 1106 PRO B CA 20
ATOM 17650 C C . PRO A 1 10 ? -3.844 -3.590 9.134 1.00 0.00 1106 PRO B C 20
ATOM 17651 O O . PRO A 1 10 ? -3.056 -2.704 8.805 1.00 0.00 1106 PRO B O 20
ATOM 17662 N N . PRO A 1 11 ? -3.535 -4.500 10.075 1.00 0.00 1107 PRO B N 20
ATOM 17663 C CA . PRO A 1 11 ? -2.246 -4.507 10.772 1.00 0.00 1107 PRO B CA 20
ATOM 17664 C C . PRO A 1 11 ? -1.096 -4.932 9.866 1.00 0.00 1107 PRO B C 20
ATOM 17665 O O . PRO A 1 11 ? -1.309 -5.557 8.827 1.00 0.00 1107 PRO B O 20
ATOM 17676 N N . LEU A 1 12 ? 0.124 -4.589 10.267 1.00 0.00 1108 LEU B N 20
ATOM 17677 C CA . LEU A 1 12 ? 1.310 -4.936 9.492 1.00 0.00 1108 LEU B CA 20
ATOM 17678 C C . LEU A 1 12 ? 1.963 -6.203 10.035 1.00 0.00 1108 LEU B C 20
ATOM 17679 O O . LEU A 1 12 ? 1.944 -6.454 11.240 1.00 0.00 1108 LEU B O 20
ATOM 17695 N N . ILE A 1 13 ? 2.546 -6.995 9.141 1.00 0.00 1109 ILE B N 20
ATOM 17696 C CA . ILE A 1 13 ? 3.212 -8.234 9.537 1.00 0.00 1109 ILE B CA 20
ATOM 17697 C C . ILE A 1 13 ? 4.711 -8.152 9.273 1.00 0.00 1109 ILE B C 20
ATOM 17698 O O . ILE A 1 13 ? 5.140 -7.915 8.143 1.00 0.00 1109 ILE B O 20
ATOM 17714 N N . SER A 1 14 ? 5.506 -8.351 10.319 1.00 0.00 1110 SER B N 20
ATOM 17715 C CA . SER A 1 14 ? 6.958 -8.300 10.195 1.00 0.00 1110 SER B CA 20
ATOM 17716 C C . SER A 1 14 ? 7.514 -9.647 9.748 1.00 0.00 1110 SER B C 20
ATOM 17717 O O . SER A 1 14 ? 7.222 -10.680 10.350 1.00 0.00 1110 SER B O 20
ATOM 17725 N N . SER A 1 15 ? 8.316 -9.629 8.689 1.00 0.00 1111 SER B N 20
ATOM 17726 C CA . SER A 1 15 ? 8.915 -10.850 8.162 1.00 0.00 1111 SER B CA 20
ATOM 17727 C C . SER A 1 15 ? 10.436 -10.752 8.158 1.00 0.00 1111 SER B C 20
ATOM 17728 O O . SER A 1 15 ? 11.009 -9.841 7.562 1.00 0.00 1111 SER B O 20
ATOM 17736 N N . ALA A 1 16 ? 11.086 -11.700 8.827 1.00 0.00 1112 ALA B N 20
ATOM 17737 C CA . ALA A 1 16 ? 12.541 -11.723 8.902 1.00 0.00 1112 ALA B CA 20
ATOM 17738 C C . ALA A 1 16 ? 13.045 -13.088 9.360 1.00 0.00 1112 ALA B C 20
ATOM 17739 O O . ALA A 1 16 ? 13.706 -13.204 10.393 1.00 0.00 1112 ALA B O 20
ATOM 17746 N N . LYS A 1 17 ? 12.728 -14.120 8.585 1.00 0.00 1113 LYS B N 20
ATOM 17747 C CA . LYS A 1 17 ? 13.148 -15.478 8.909 1.00 0.00 1113 LYS B CA 20
ATOM 17748 C C . LYS A 1 17 ? 14.182 -15.982 7.907 1.00 0.00 1113 LYS B C 20
ATOM 17749 O O . LYS A 1 17 ? 14.596 -15.251 7.006 1.00 0.00 1113 LYS B O 20
ATOM 17768 N N . ASP B 2 15 ? 13.507 -1.939 -7.574 1.00 0.00 658 ASP A N 20
ATOM 17769 C CA . ASP B 2 15 ? 12.249 -2.666 -7.459 1.00 0.00 658 ASP A CA 20
ATOM 17770 C C . ASP B 2 15 ? 12.490 -4.106 -7.019 1.00 0.00 658 ASP A C 20
ATOM 17771 O O . ASP B 2 15 ? 12.716 -4.989 -7.846 1.00 0.00 658 ASP A O 20
ATOM 17780 N N . SER B 2 16 ? 12.441 -4.336 -5.712 1.00 0.00 659 SER A N 20
ATOM 17781 C CA . SER B 2 16 ? 12.655 -5.669 -5.160 1.00 0.00 659 SER A CA 20
ATOM 17782 C C . SER B 2 16 ? 11.618 -5.987 -4.088 1.00 0.00 659 SER A C 20
ATOM 17783 O O . SER B 2 16 ? 10.772 -5.154 -3.762 1.00 0.00 659 SER A O 20
ATOM 17791 N N . SER B 2 17 ? 11.690 -7.196 -3.542 1.00 0.00 660 SER A N 20
ATOM 17792 C CA . SER B 2 17 ? 10.758 -7.623 -2.506 1.00 0.00 660 SER A CA 20
ATOM 17793 C C . SER B 2 17 ? 11.017 -6.875 -1.202 1.00 0.00 660 SER A C 20
ATOM 17794 O O . SER B 2 17 ? 10.099 -6.640 -0.416 1.00 0.00 660 SER A O 20
ATOM 17802 N N . GLU B 2 18 ? 12.274 -6.503 -0.979 1.00 0.00 661 GLU A N 20
ATOM 17803 C CA . GLU B 2 18 ? 12.654 -5.781 0.230 1.00 0.00 661 GLU A CA 20
ATOM 17804 C C . GLU B 2 18 ? 12.807 -4.290 -0.053 1.00 0.00 661 GLU A C 20
ATOM 17805 O O . GLU B 2 18 ? 13.879 -3.830 -0.449 1.00 0.00 661 GLU A O 20
ATOM 17817 N N . SER B 2 19 ? 11.730 -3.539 0.155 1.00 0.00 662 SER A N 20
ATOM 17818 C CA . SER B 2 19 ? 11.747 -2.100 -0.076 1.00 0.00 662 SER A CA 20
ATOM 17819 C C . SER B 2 19 ? 10.427 -1.464 0.346 1.00 0.00 662 SER A C 20
ATOM 17820 O O . SER B 2 19 ? 9.351 -1.969 0.026 1.00 0.00 662 SER A O 20
ATOM 17828 N N . CYS B 2 20 ? 10.518 -0.353 1.071 1.00 0.00 663 CYS A N 20
ATOM 17829 C CA . CYS B 2 20 ? 9.334 0.355 1.544 1.00 0.00 663 CYS A CA 20
ATOM 17830 C C . CYS B 2 20 ? 8.590 1.016 0.387 1.00 0.00 663 CYS A C 20
ATOM 17831 O O . CYS B 2 20 ? 9.176 1.770 -0.390 1.00 0.00 663 CYS A O 20
ATOM 17838 N N . TRP B 2 21 ? 7.299 0.725 0.279 1.00 0.00 664 TRP A N 20
ATOM 17839 C CA . TRP B 2 21 ? 6.473 1.287 -0.785 1.00 0.00 664 TRP A CA 20
ATOM 17840 C C . TRP B 2 21 ? 6.381 2.811 -0.682 1.00 0.00 664 TRP A C 20
ATOM 17841 O O . TRP B 2 21 ? 6.108 3.494 -1.669 1.00 0.00 664 TRP A O 20
ATOM 17862 N N . ASN B 2 22 ? 6.601 3.335 0.523 1.00 0.00 665 ASN A N 20
ATOM 17863 C CA . ASN B 2 22 ? 6.532 4.777 0.761 1.00 0.00 665 ASN A CA 20
ATOM 17864 C C . ASN B 2 22 ? 7.924 5.409 0.786 1.00 0.00 665 ASN A C 20
ATOM 17865 O O . ASN B 2 22 ? 8.244 6.262 -0.042 1.00 0.00 665 ASN A O 20
ATOM 17876 N N . CYS B 2 23 ? 8.741 4.995 1.750 1.00 0.00 666 CYS A N 20
ATOM 17877 C CA . CYS B 2 23 ? 10.092 5.532 1.895 1.00 0.00 666 CYS A CA 20
ATOM 17878 C C . CYS B 2 23 ? 10.893 5.390 0.604 1.00 0.00 666 CYS A C 20
ATOM 17879 O O . CYS B 2 23 ? 11.336 6.386 0.031 1.00 0.00 666 CYS A O 20
ATOM 17886 N N . GLY B 2 24 ? 11.083 4.155 0.148 1.00 0.00 667 GLY A N 20
ATOM 17887 C CA . GLY B 2 24 ? 11.836 3.929 -1.071 1.00 0.00 667 GLY A CA 20
ATOM 17888 C C . GLY B 2 24 ? 13.256 3.470 -0.798 1.00 0.00 667 GLY A C 20
ATOM 17889 O O . GLY B 2 24 ? 14.143 3.645 -1.631 1.00 0.00 667 GLY A O 20
ATOM 17893 N N . ARG B 2 25 ? 13.468 2.880 0.375 1.00 0.00 668 ARG A N 20
ATOM 17894 C CA . ARG B 2 25 ? 14.789 2.395 0.757 1.00 0.00 668 ARG A CA 20
ATOM 17895 C C . ARG B 2 25 ? 14.728 0.931 1.178 1.00 0.00 668 ARG A C 20
ATOM 17896 O O . ARG B 2 25 ? 15.302 0.062 0.522 1.00 0.00 668 ARG A O 20
ATOM 17917 N N . LYS B 2 26 ? 14.026 0.664 2.275 1.00 0.00 669 LYS A N 20
ATOM 17918 C CA . LYS B 2 26 ? 13.891 -0.698 2.780 1.00 0.00 669 LYS A CA 20
ATOM 17919 C C . LYS B 2 26 ? 12.658 -0.833 3.673 1.00 0.00 669 LYS A C 20
ATOM 17920 O O . LYS B 2 26 ? 12.232 0.128 4.312 1.00 0.00 669 LYS A O 20
ATOM 17939 N N . ALA B 2 27 ? 12.097 -2.036 3.711 1.00 0.00 670 ALA A N 20
ATOM 17940 C CA . ALA B 2 27 ? 10.917 -2.309 4.525 1.00 0.00 670 ALA A CA 20
ATOM 17941 C C . ALA B 2 27 ? 10.990 -3.695 5.156 1.00 0.00 670 ALA A C 20
ATOM 17942 O O . ALA B 2 27 ? 11.489 -4.639 4.544 1.00 0.00 670 ALA A O 20
ATOM 17949 N N . SER B 2 28 ? 10.498 -3.811 6.389 1.00 0.00 671 SER A N 20
ATOM 17950 C CA . SER B 2 28 ? 10.518 -5.082 7.107 1.00 0.00 671 SER A CA 20
ATOM 17951 C C . SER B 2 28 ? 9.109 -5.539 7.489 1.00 0.00 671 SER A C 20
ATOM 17952 O O . SER B 2 28 ? 8.929 -6.640 8.009 1.00 0.00 671 SER A O 20
ATOM 17960 N N . GLU B 2 29 ? 8.111 -4.697 7.228 1.00 0.00 672 GLU A N 20
ATOM 17961 C CA . GLU B 2 29 ? 6.729 -5.039 7.548 1.00 0.00 672 GLU A CA 20
ATOM 17962 C C . GLU B 2 29 ? 5.936 -5.290 6.271 1.00 0.00 672 GLU A C 20
ATOM 17963 O O . GLU B 2 29 ? 6.313 -4.833 5.193 1.00 0.00 672 GLU A O 20
ATOM 17975 N N . THR B 2 30 ? 4.846 -6.039 6.397 1.00 0.00 673 THR A N 20
ATOM 17976 C CA . THR B 2 30 ? 4.015 -6.376 5.249 1.00 0.00 673 THR A CA 20
ATOM 17977 C C . THR B 2 30 ? 2.531 -6.187 5.555 1.00 0.00 673 THR A C 20
ATOM 17978 O O . THR B 2 30 ? 2.060 -6.521 6.640 1.00 0.00 673 THR A O 20
ATOM 17989 N N . CYS B 2 31 ? 1.799 -5.653 4.586 1.00 0.00 674 CYS A N 20
ATOM 17990 C CA . CYS B 2 31 ? 0.367 -5.431 4.744 1.00 0.00 674 CYS A CA 20
ATOM 17991 C C . CYS B 2 31 ? -0.363 -6.768 4.851 1.00 0.00 674 CYS A C 20
ATOM 17992 O O . CYS B 2 31 ? -0.548 -7.465 3.856 1.00 0.00 674 CYS A O 20
ATOM 17999 N N . SER B 2 32 ? -0.761 -7.123 6.070 1.00 0.00 675 SER A N 20
ATOM 18000 C CA . SER B 2 32 ? -1.457 -8.384 6.319 1.00 0.00 675 SER A CA 20
ATOM 18001 C C . SER B 2 32 ? -2.826 -8.432 5.637 1.00 0.00 675 SER A C 20
ATOM 18002 O O . SER B 2 32 ? -3.462 -9.485 5.589 1.00 0.00 675 SER A O 20
ATOM 18010 N N . GLY B 2 33 ? -3.278 -7.298 5.112 1.00 0.00 676 GLY A N 20
ATOM 18011 C CA . GLY B 2 33 ? -4.568 -7.257 4.447 1.00 0.00 676 GLY A CA 20
ATOM 18012 C C . GLY B 2 33 ? -4.513 -7.824 3.042 1.00 0.00 676 GLY A C 20
ATOM 18013 O O . GLY B 2 33 ? -5.396 -8.580 2.637 1.00 0.00 676 GLY A O 20
ATOM 18017 N N . CYS B 2 34 ? -3.476 -7.460 2.296 1.00 0.00 677 CYS A N 20
ATOM 18018 C CA . CYS B 2 34 ? -3.314 -7.942 0.928 1.00 0.00 677 CYS A CA 20
ATOM 18019 C C . CYS B 2 34 ? -2.084 -8.842 0.796 1.00 0.00 677 CYS A C 20
ATOM 18020 O O . CYS B 2 34 ? -1.922 -9.542 -0.203 1.00 0.00 677 CYS A O 20
ATOM 18027 N N . ASN B 2 35 ? -1.217 -8.816 1.808 1.00 0.00 678 ASN A N 20
ATOM 18028 C CA . ASN B 2 35 ? -0.003 -9.625 1.800 1.00 0.00 678 ASN A CA 20
ATOM 18029 C C . ASN B 2 35 ? 0.889 -9.266 0.613 1.00 0.00 678 ASN A C 20
ATOM 18030 O O . ASN B 2 35 ? 1.693 -10.081 0.163 1.00 0.00 678 ASN A O 20
ATOM 18041 N N . THR B 2 36 ? 0.728 -8.049 0.100 1.00 0.00 679 THR A N 20
ATOM 18042 C CA . THR B 2 36 ? 1.512 -7.599 -1.046 1.00 0.00 679 THR A CA 20
ATOM 18043 C C . THR B 2 36 ? 2.310 -6.337 -0.732 1.00 0.00 679 THR A C 20
ATOM 18044 O O . THR B 2 36 ? 3.440 -6.173 -1.191 1.00 0.00 679 THR A O 20
ATOM 18055 N N . ALA B 2 37 ? 1.707 -5.446 0.043 1.00 0.00 680 ALA A N 20
ATOM 18056 C CA . ALA B 2 37 ? 2.351 -4.190 0.412 1.00 0.00 680 ALA A CA 20
ATOM 18057 C C . ALA B 2 37 ? 3.431 -4.398 1.467 1.00 0.00 680 ALA A C 20
ATOM 18058 O O . ALA B 2 37 ? 3.390 -5.360 2.235 1.00 0.00 680 ALA A O 20
ATOM 18065 N N . ARG B 2 38 ? 4.391 -3.480 1.499 1.00 0.00 681 ARG A N 20
ATOM 18066 C CA . ARG B 2 38 ? 5.484 -3.544 2.461 1.00 0.00 681 ARG A CA 20
ATOM 18067 C C . ARG B 2 38 ? 5.782 -2.159 3.025 1.00 0.00 681 ARG A C 20
ATOM 18068 O O . ARG B 2 38 ? 5.735 -1.163 2.302 1.00 0.00 681 ARG A O 20
ATOM 18089 N N . TYR B 2 39 ? 6.093 -2.101 4.315 1.00 0.00 682 TYR A N 20
ATOM 18090 C CA . TYR B 2 39 ? 6.402 -0.834 4.969 1.00 0.00 682 TYR A CA 20
ATOM 18091 C C . TYR B 2 39 ? 7.336 -1.054 6.154 1.00 0.00 682 TYR A C 20
ATOM 18092 O O . TYR B 2 39 ? 7.294 -2.098 6.801 1.00 0.00 682 TYR A O 20
ATOM 18110 N N . CYS B 2 40 ? 8.183 -0.070 6.432 1.00 0.00 683 CYS A N 20
ATOM 18111 C CA . CYS B 2 40 ? 9.123 -0.173 7.539 1.00 0.00 683 CYS A CA 20
ATOM 18112 C C . CYS B 2 40 ? 8.553 0.448 8.814 1.00 0.00 683 CYS A C 20
ATOM 18113 O O . CYS B 2 40 ? 9.032 0.163 9.913 1.00 0.00 683 CYS A O 20
ATOM 18120 N N . GLY B 2 41 ? 7.537 1.298 8.670 1.00 0.00 684 GLY A N 20
ATOM 18121 C CA . GLY B 2 41 ? 6.945 1.933 9.836 1.00 0.00 684 GLY A CA 20
ATOM 18122 C C . GLY B 2 41 ? 5.468 2.240 9.663 1.00 0.00 684 GLY A C 20
ATOM 18123 O O . GLY B 2 41 ? 4.999 2.474 8.550 1.00 0.00 684 GLY A O 20
ATOM 18127 N N . SER B 2 42 ? 4.738 2.230 10.776 1.00 0.00 685 SER A N 20
ATOM 18128 C CA . SER B 2 42 ? 3.300 2.498 10.767 1.00 0.00 685 SER A CA 20
ATOM 18129 C C . SER B 2 42 ? 2.966 3.790 10.021 1.00 0.00 685 SER A C 20
ATOM 18130 O O . SER B 2 42 ? 1.848 3.959 9.535 1.00 0.00 685 SER A O 20
ATOM 18138 N N . PHE B 2 43 ? 3.931 4.700 9.930 1.00 0.00 686 PHE A N 20
ATOM 18139 C CA . PHE B 2 43 ? 3.710 5.964 9.234 1.00 0.00 686 PHE A CA 20
ATOM 18140 C C . PHE B 2 43 ? 3.823 5.771 7.725 1.00 0.00 686 PHE A C 20
ATOM 18141 O O . PHE B 2 43 ? 3.108 6.408 6.952 1.00 0.00 686 PHE A O 20
ATOM 18158 N N . CYS B 2 44 ? 4.730 4.893 7.315 1.00 0.00 687 CYS A N 20
ATOM 18159 C CA . CYS B 2 44 ? 4.945 4.618 5.899 1.00 0.00 687 CYS A CA 20
ATOM 18160 C C . CYS B 2 44 ? 3.708 3.994 5.264 1.00 0.00 687 CYS A C 20
ATOM 18161 O O . CYS B 2 44 ? 3.288 4.391 4.176 1.00 0.00 687 CYS A O 20
ATOM 18168 N N . GLN B 2 45 ? 3.127 3.014 5.947 1.00 0.00 688 GLN A N 20
ATOM 18169 C CA . GLN B 2 45 ? 1.939 2.340 5.442 1.00 0.00 688 GLN A CA 20
ATOM 18170 C C . GLN B 2 45 ? 0.782 3.323 5.292 1.00 0.00 688 GLN A C 20
ATOM 18171 O O . GLN B 2 45 ? 0.059 3.296 4.297 1.00 0.00 688 GLN A O 20
ATOM 18185 N N . HIS B 2 46 ? 0.617 4.195 6.281 1.00 0.00 689 HIS A N 20
ATOM 18186 C CA . HIS B 2 46 ? -0.448 5.190 6.253 1.00 0.00 689 HIS A CA 20
ATOM 18187 C C . HIS B 2 46 ? -0.198 6.239 5.173 1.00 0.00 689 HIS A C 20
ATOM 18188 O O . HIS B 2 46 ? -1.133 6.715 4.528 1.00 0.00 689 HIS A O 20
ATOM 18203 N N . LYS B 2 47 ? 1.067 6.601 4.985 1.00 0.00 690 LYS A N 20
ATOM 18204 C CA . LYS B 2 47 ? 1.437 7.602 3.987 1.00 0.00 690 LYS A CA 20
ATOM 18205 C C . LYS B 2 47 ? 0.963 7.196 2.594 1.00 0.00 690 LYS A C 20
ATOM 18206 O O . LYS B 2 47 ? 0.288 7.961 1.906 1.00 0.00 690 LYS A O 20
ATOM 18225 N N . ASP B 2 48 ? 1.315 5.982 2.193 1.00 0.00 691 ASP A N 20
ATOM 18226 C CA . ASP B 2 48 ? 0.920 5.468 0.886 1.00 0.00 691 ASP A CA 20
ATOM 18227 C C . ASP B 2 48 ? -0.476 4.849 0.937 1.00 0.00 691 ASP A C 20
ATOM 18228 O O . ASP B 2 48 ? -1.051 4.514 -0.099 1.00 0.00 691 ASP A O 20
ATOM 18237 N N . TRP B 2 49 ? -1.012 4.687 2.145 1.00 0.00 692 TRP A N 20
ATOM 18238 C CA . TRP B 2 49 ? -2.334 4.095 2.331 1.00 0.00 692 TRP A CA 20
ATOM 18239 C C . TRP B 2 49 ? -3.359 4.675 1.358 1.00 0.00 692 TRP A C 20
ATOM 18240 O O . TRP B 2 49 ? -4.154 3.936 0.778 1.00 0.00 692 TRP A O 20
ATOM 18261 N N . GLU B 2 50 ? -3.351 5.997 1.187 1.00 0.00 693 GLU A N 20
ATOM 18262 C CA . GLU B 2 50 ? -4.296 6.658 0.292 1.00 0.00 693 GLU A CA 20
ATOM 18263 C C . GLU B 2 50 ? -4.271 6.034 -1.102 1.00 0.00 693 GLU A C 20
ATOM 18264 O O . GLU B 2 50 ? -5.317 5.834 -1.721 1.00 0.00 693 GLU A O 20
ATOM 18276 N N . LYS B 2 51 ? -3.074 5.729 -1.591 1.00 0.00 694 LYS A N 20
ATOM 18277 C CA . LYS B 2 51 ? -2.921 5.129 -2.909 1.00 0.00 694 LYS A CA 20
ATOM 18278 C C . LYS B 2 51 ? -3.027 3.609 -2.841 1.00 0.00 694 LYS A C 20
ATOM 18279 O O . LYS B 2 51 ? -3.726 2.987 -3.641 1.00 0.00 694 LYS A O 20
ATOM 18298 N N . HIS B 2 52 ? -2.308 3.016 -1.894 1.00 0.00 695 HIS A N 20
ATOM 18299 C CA . HIS B 2 52 ? -2.294 1.565 -1.732 1.00 0.00 695 HIS A CA 20
ATOM 18300 C C . HIS B 2 52 ? -3.692 0.991 -1.506 1.00 0.00 695 HIS A C 20
ATOM 18301 O O . HIS B 2 52 ? -4.036 -0.050 -2.067 1.00 0.00 695 HIS A O 20
ATOM 18315 N N . HIS B 2 53 ? -4.491 1.650 -0.674 1.00 0.00 696 HIS A N 20
ATOM 18316 C CA . HIS B 2 53 ? -5.838 1.181 -0.366 1.00 0.00 696 HIS A CA 20
ATOM 18317 C C . HIS B 2 53 ? -6.677 0.968 -1.622 1.00 0.00 696 HIS A C 20
ATOM 18318 O O . HIS B 2 53 ? -7.556 0.106 -1.639 1.00 0.00 696 HIS A O 20
ATOM 18333 N N . HIS B 2 54 ? -6.400 1.720 -2.686 1.00 0.00 697 HIS A N 20
ATOM 18334 C CA . HIS B 2 54 ? -7.136 1.550 -3.936 1.00 0.00 697 HIS A CA 20
ATOM 18335 C C . HIS B 2 54 ? -6.936 0.138 -4.486 1.00 0.00 697 HIS A C 20
ATOM 18336 O O . HIS B 2 54 ? -7.763 -0.361 -5.250 1.00 0.00 697 HIS A O 20
ATOM 18351 N N . ILE B 2 55 ? -5.822 -0.493 -4.114 1.00 0.00 698 ILE A N 20
ATOM 18352 C CA . ILE B 2 55 ? -5.503 -1.837 -4.599 1.00 0.00 698 ILE A CA 20
ATOM 18353 C C . ILE B 2 55 ? -5.534 -2.870 -3.479 1.00 0.00 698 ILE A C 20
ATOM 18354 O O . ILE B 2 55 ? -5.392 -4.067 -3.728 1.00 0.00 698 ILE A O 20
ATOM 18370 N N . CYS B 2 56 ? -5.712 -2.413 -2.247 1.00 0.00 699 CYS A N 20
ATOM 18371 C CA . CYS B 2 56 ? -5.751 -3.311 -1.099 1.00 0.00 699 CYS A CA 20
ATOM 18372 C C . CYS B 2 56 ? -7.009 -4.171 -1.119 1.00 0.00 699 CYS A C 20
ATOM 18373 O O . CYS B 2 56 ? -8.112 -3.671 -1.342 1.00 0.00 699 CYS A O 20
ATOM 18380 N N . GLY B 2 57 ? -6.837 -5.469 -0.885 1.00 0.00 700 GLY A N 20
ATOM 18381 C CA . GLY B 2 57 ? -7.966 -6.379 -0.881 1.00 0.00 700 GLY A CA 20
ATOM 18382 C C . GLY B 2 57 ? -8.076 -7.183 -2.165 1.00 0.00 700 GLY A C 20
ATOM 18383 O O . GLY B 2 57 ? -8.823 -8.159 -2.228 1.00 0.00 700 GLY A O 20
ATOM 18387 N N . GLN B 2 58 ? -7.331 -6.775 -3.190 1.00 0.00 701 GLN A N 20
ATOM 18388 C CA . GLN B 2 58 ? -7.350 -7.466 -4.474 1.00 0.00 701 GLN A CA 20
ATOM 18389 C C . GLN B 2 58 ? -8.733 -7.388 -5.113 1.00 0.00 701 GLN A C 20
ATOM 18390 O O . GLN B 2 58 ? -9.744 -7.278 -4.420 1.00 0.00 701 GLN A O 20
ATOM 18404 N N . THR B 2 59 ? -8.769 -7.447 -6.441 1.00 0.00 702 THR A N 20
ATOM 18405 C CA . THR B 2 59 ? -10.026 -7.382 -7.176 1.00 0.00 702 THR A CA 20
ATOM 18406 C C . THR B 2 59 ? -10.924 -8.564 -6.825 1.00 0.00 702 THR A C 20
ATOM 18407 O O . THR B 2 59 ? -12.143 -8.424 -6.731 1.00 0.00 702 THR A O 20
ATOM 18418 N N . LEU B 2 60 ? -10.312 -9.729 -6.632 1.00 0.00 703 LEU A N 20
ATOM 18419 C CA . LEU B 2 60 ? -11.058 -10.935 -6.291 1.00 0.00 703 LEU A CA 20
ATOM 18420 C C . LEU B 2 60 ? -11.181 -11.089 -4.779 1.00 0.00 703 LEU A C 20
ATOM 18421 O O . LEU B 2 60 ? -10.314 -10.643 -4.027 1.00 0.00 703 LEU A O 20
ATOM 18437 N N . GLN B 2 61 ? -12.264 -11.722 -4.339 1.00 0.00 704 GLN A N 20
ATOM 18438 C CA . GLN B 2 61 ? -12.499 -11.934 -2.917 1.00 0.00 704 GLN A CA 20
ATOM 18439 C C . GLN B 2 61 ? -12.092 -13.345 -2.503 1.00 0.00 704 GLN A C 20
ATOM 18440 O O . GLN B 2 61 ? -12.431 -14.322 -3.171 1.00 0.00 704 GLN A O 20
ATOM 18454 N N . ALA B 2 62 ? -11.361 -13.443 -1.396 1.00 0.00 705 ALA A N 20
ATOM 18455 C CA . ALA B 2 62 ? -10.907 -14.734 -0.893 1.00 0.00 705 ALA A CA 20
ATOM 18456 C C . ALA B 2 62 ? -11.626 -15.103 0.399 1.00 0.00 705 ALA A C 20
ATOM 18457 O O . ALA B 2 62 ? -11.668 -14.315 1.345 1.00 0.00 705 ALA A O 20
ATOM 18464 N N . GLN B 2 63 ? -12.191 -16.305 0.435 1.00 0.00 706 GLN A N 20
ATOM 18465 C CA . GLN B 2 63 ? -12.910 -16.779 1.612 1.00 0.00 706 GLN A CA 20
ATOM 18466 C C . GLN B 2 63 ? -12.564 -18.234 1.911 1.00 0.00 706 GLN A C 20
ATOM 18467 O O . GLN B 2 63 ? -12.498 -19.066 1.007 1.00 0.00 706 GLN A O 20
ATOM 18481 N N . GLN B 2 64 ? -12.345 -18.534 3.187 1.00 0.00 707 GLN A N 20
ATOM 18482 C CA . GLN B 2 64 ? -12.006 -19.889 3.606 1.00 0.00 707 GLN A CA 20
ATOM 18483 C C . GLN B 2 64 ? -12.425 -20.131 5.054 1.00 0.00 707 GLN A C 20
ATOM 18484 O O . GLN B 2 64 ? -13.032 -19.220 5.653 1.00 0.00 707 GLN A O 20
ATOM 18501 N N . THR A 1 5 ? -9.281 11.106 7.450 1.00 0.00 1101 THR B N 21
ATOM 18502 C CA . THR A 1 5 ? -9.974 11.143 6.135 1.00 0.00 1101 THR B CA 21
ATOM 18503 C C . THR A 1 5 ? -10.253 9.737 5.618 1.00 0.00 1101 THR B C 21
ATOM 18504 O O . THR A 1 5 ? -11.400 9.378 5.354 1.00 0.00 1101 THR B O 21
ATOM 18515 N N . ILE A 1 6 ? -9.196 8.943 5.475 1.00 0.00 1102 ILE B N 21
ATOM 18516 C CA . ILE A 1 6 ? -9.327 7.575 4.990 1.00 0.00 1102 ILE B CA 21
ATOM 18517 C C . ILE A 1 6 ? -9.499 6.597 6.148 1.00 0.00 1102 ILE B C 21
ATOM 18518 O O . ILE A 1 6 ? -9.152 6.903 7.288 1.00 0.00 1102 ILE B O 21
ATOM 18534 N N . SER A 1 7 ? -10.037 5.420 5.847 1.00 0.00 1103 SER B N 21
ATOM 18535 C CA . SER A 1 7 ? -10.254 4.397 6.862 1.00 0.00 1103 SER B CA 21
ATOM 18536 C C . SER A 1 7 ? -8.928 3.888 7.415 1.00 0.00 1103 SER B C 21
ATOM 18537 O O . SER A 1 7 ? -7.857 4.295 6.962 1.00 0.00 1103 SER B O 21
ATOM 18545 N N . ASN A 1 8 ? -9.005 2.996 8.398 1.00 0.00 1104 ASN B N 21
ATOM 18546 C CA . ASN A 1 8 ? -7.810 2.431 9.014 1.00 0.00 1104 ASN B CA 21
ATOM 18547 C C . ASN A 1 8 ? -7.411 1.125 8.328 1.00 0.00 1104 ASN B C 21
ATOM 18548 O O . ASN A 1 8 ? -8.166 0.152 8.348 1.00 0.00 1104 ASN B O 21
ATOM 18559 N N . PRO A 1 9 ? -6.217 1.080 7.709 1.00 0.00 1105 PRO B N 21
ATOM 18560 C CA . PRO A 1 9 ? -5.733 -0.121 7.019 1.00 0.00 1105 PRO B CA 21
ATOM 18561 C C . PRO A 1 9 ? -5.403 -1.254 7.988 1.00 0.00 1105 PRO B C 21
ATOM 18562 O O . PRO A 1 9 ? -5.060 -1.012 9.145 1.00 0.00 1105 PRO B O 21
ATOM 18573 N N . PRO A 1 10 ? -5.501 -2.511 7.523 1.00 0.00 1106 PRO B N 21
ATOM 18574 C CA . PRO A 1 10 ? -5.208 -3.685 8.354 1.00 0.00 1106 PRO B CA 21
ATOM 18575 C C . PRO A 1 10 ? -3.840 -3.590 9.025 1.00 0.00 1106 PRO B C 21
ATOM 18576 O O . PRO A 1 10 ? -3.035 -2.721 8.692 1.00 0.00 1106 PRO B O 21
ATOM 18587 N N . PRO A 1 11 ? -3.558 -4.488 9.984 1.00 0.00 1107 PRO B N 21
ATOM 18588 C CA . PRO A 1 11 ? -2.280 -4.501 10.702 1.00 0.00 1107 PRO B CA 21
ATOM 18589 C C . PRO A 1 11 ? -1.119 -4.938 9.815 1.00 0.00 1107 PRO B C 21
ATOM 18590 O O . PRO A 1 11 ? -1.319 -5.583 8.786 1.00 0.00 1107 PRO B O 21
ATOM 18601 N N . LEU A 1 12 ? 0.095 -4.584 10.224 1.00 0.00 1108 LEU B N 21
ATOM 18602 C CA . LEU A 1 12 ? 1.289 -4.941 9.468 1.00 0.00 1108 LEU B CA 21
ATOM 18603 C C . LEU A 1 12 ? 1.925 -6.211 10.029 1.00 0.00 1108 LEU B C 21
ATOM 18604 O O . LEU A 1 12 ? 1.890 -6.453 11.235 1.00 0.00 1108 LEU B O 21
ATOM 18620 N N . ILE A 1 13 ? 2.506 -7.017 9.145 1.00 0.00 1109 ILE B N 21
ATOM 18621 C CA . ILE A 1 13 ? 3.150 -8.261 9.553 1.00 0.00 1109 ILE B CA 21
ATOM 18622 C C . ILE A 1 13 ? 4.647 -8.220 9.270 1.00 0.00 1109 ILE B C 21
ATOM 18623 O O . ILE A 1 13 ? 5.068 -8.010 8.132 1.00 0.00 1109 ILE B O 21
ATOM 18639 N N . SER A 1 14 ? 5.449 -8.422 10.310 1.00 0.00 1110 SER B N 21
ATOM 18640 C CA . SER A 1 14 ? 6.900 -8.408 10.169 1.00 0.00 1110 SER B CA 21
ATOM 18641 C C . SER A 1 14 ? 7.420 -9.781 9.756 1.00 0.00 1110 SER B C 21
ATOM 18642 O O . SER A 1 14 ? 7.104 -10.791 10.385 1.00 0.00 1110 SER B O 21
ATOM 18650 N N . SER A 1 15 ? 8.219 -9.811 8.693 1.00 0.00 1111 SER B N 21
ATOM 18651 C CA . SER A 1 15 ? 8.783 -11.060 8.195 1.00 0.00 1111 SER B CA 21
ATOM 18652 C C . SER A 1 15 ? 10.305 -10.985 8.141 1.00 0.00 1111 SER B C 21
ATOM 18653 O O . SER A 1 15 ? 10.873 -10.270 7.317 1.00 0.00 1111 SER B O 21
ATOM 18661 N N . ALA A 1 16 ? 10.961 -11.730 9.025 1.00 0.00 1112 ALA B N 21
ATOM 18662 C CA . ALA A 1 16 ? 12.417 -11.749 9.079 1.00 0.00 1112 ALA B CA 21
ATOM 18663 C C . ALA A 1 16 ? 12.944 -13.173 9.219 1.00 0.00 1112 ALA B C 21
ATOM 18664 O O . ALA A 1 16 ? 13.305 -13.606 10.313 1.00 0.00 1112 ALA B O 21
ATOM 18671 N N . LYS A 1 17 ? 12.984 -13.895 8.104 1.00 0.00 1113 LYS B N 21
ATOM 18672 C CA . LYS A 1 17 ? 13.467 -15.272 8.103 1.00 0.00 1113 LYS B CA 21
ATOM 18673 C C . LYS A 1 17 ? 14.921 -15.339 8.559 1.00 0.00 1113 LYS B C 21
ATOM 18674 O O . LYS A 1 17 ? 15.798 -14.716 7.961 1.00 0.00 1113 LYS B O 21
ATOM 18693 N N . ASP B 2 15 ? 8.457 -14.486 -4.133 1.00 0.00 658 ASP A N 21
ATOM 18694 C CA . ASP B 2 15 ? 7.750 -13.419 -3.436 1.00 0.00 658 ASP A CA 21
ATOM 18695 C C . ASP B 2 15 ? 8.651 -12.758 -2.396 1.00 0.00 658 ASP A C 21
ATOM 18696 O O . ASP B 2 15 ? 8.208 -12.429 -1.295 1.00 0.00 658 ASP A O 21
ATOM 18705 N N . SER B 2 16 ? 9.917 -12.568 -2.753 1.00 0.00 659 SER A N 21
ATOM 18706 C CA . SER B 2 16 ? 10.880 -11.947 -1.852 1.00 0.00 659 SER A CA 21
ATOM 18707 C C . SER B 2 16 ? 11.199 -10.522 -2.292 1.00 0.00 659 SER A C 21
ATOM 18708 O O . SER B 2 16 ? 11.840 -10.310 -3.321 1.00 0.00 659 SER A O 21
ATOM 18716 N N . SER B 2 17 ? 10.747 -9.551 -1.507 1.00 0.00 660 SER A N 21
ATOM 18717 C CA . SER B 2 17 ? 10.984 -8.145 -1.815 1.00 0.00 660 SER A CA 21
ATOM 18718 C C . SER B 2 17 ? 11.268 -7.352 -0.544 1.00 0.00 660 SER A C 21
ATOM 18719 O O . SER B 2 17 ? 10.589 -7.519 0.469 1.00 0.00 660 SER A O 21
ATOM 18727 N N . GLU B 2 18 ? 12.277 -6.488 -0.603 1.00 0.00 661 GLU A N 21
ATOM 18728 C CA . GLU B 2 18 ? 12.651 -5.671 0.545 1.00 0.00 661 GLU A CA 21
ATOM 18729 C C . GLU B 2 18 ? 12.783 -4.203 0.151 1.00 0.00 661 GLU A C 21
ATOM 18730 O O . GLU B 2 18 ? 13.857 -3.750 -0.244 1.00 0.00 661 GLU A O 21
ATOM 18742 N N . SER B 2 19 ? 11.683 -3.465 0.263 1.00 0.00 662 SER A N 21
ATOM 18743 C CA . SER B 2 19 ? 11.675 -2.048 -0.079 1.00 0.00 662 SER A CA 21
ATOM 18744 C C . SER B 2 19 ? 10.353 -1.400 0.316 1.00 0.00 662 SER A C 21
ATOM 18745 O O . SER B 2 19 ? 9.281 -1.882 -0.050 1.00 0.00 662 SER A O 21
ATOM 18753 N N . CYS B 2 20 ? 10.437 -0.308 1.069 1.00 0.00 663 CYS A N 21
ATOM 18754 C CA . CYS B 2 20 ? 9.250 0.406 1.521 1.00 0.00 663 CYS A CA 21
ATOM 18755 C C . CYS B 2 20 ? 8.512 1.045 0.349 1.00 0.00 663 CYS A C 21
ATOM 18756 O O . CYS B 2 20 ? 9.098 1.797 -0.430 1.00 0.00 663 CYS A O 21
ATOM 18763 N N . TRP B 2 21 ? 7.225 0.741 0.231 1.00 0.00 664 TRP A N 21
ATOM 18764 C CA . TRP B 2 21 ? 6.406 1.286 -0.846 1.00 0.00 664 TRP A CA 21
ATOM 18765 C C . TRP B 2 21 ? 6.290 2.808 -0.743 1.00 0.00 664 TRP A C 21
ATOM 18766 O O . TRP B 2 21 ? 5.960 3.482 -1.719 1.00 0.00 664 TRP A O 21
ATOM 18787 N N . ASN B 2 22 ? 6.554 3.339 0.450 1.00 0.00 665 ASN A N 21
ATOM 18788 C CA . ASN B 2 22 ? 6.472 4.777 0.692 1.00 0.00 665 ASN A CA 21
ATOM 18789 C C . ASN B 2 22 ? 7.859 5.422 0.711 1.00 0.00 665 ASN A C 21
ATOM 18790 O O . ASN B 2 22 ? 8.168 6.277 -0.119 1.00 0.00 665 ASN A O 21
ATOM 18801 N N . CYS B 2 23 ? 8.684 5.015 1.671 1.00 0.00 666 CYS A N 21
ATOM 18802 C CA . CYS B 2 23 ? 10.031 5.561 1.809 1.00 0.00 666 CYS A CA 21
ATOM 18803 C C . CYS B 2 23 ? 10.835 5.408 0.521 1.00 0.00 666 CYS A C 21
ATOM 18804 O O . CYS B 2 23 ? 11.267 6.400 -0.067 1.00 0.00 666 CYS A O 21
ATOM 18811 N N . GLY B 2 24 ? 11.039 4.168 0.084 1.00 0.00 667 GLY A N 21
ATOM 18812 C CA . GLY B 2 24 ? 11.795 3.932 -1.132 1.00 0.00 667 GLY A CA 21
ATOM 18813 C C . GLY B 2 24 ? 13.222 3.501 -0.850 1.00 0.00 667 GLY A C 21
ATOM 18814 O O . GLY B 2 24 ? 14.111 3.695 -1.679 1.00 0.00 667 GLY A O 21
ATOM 18818 N N . ARG B 2 25 ? 13.441 2.914 0.324 1.00 0.00 668 ARG A N 21
ATOM 18819 C CA . ARG B 2 25 ? 14.767 2.455 0.713 1.00 0.00 668 ARG A CA 21
ATOM 18820 C C . ARG B 2 25 ? 14.731 0.995 1.151 1.00 0.00 668 ARG A C 21
ATOM 18821 O O . ARG B 2 25 ? 15.396 0.143 0.564 1.00 0.00 668 ARG A O 21
ATOM 18842 N N . LYS B 2 26 ? 13.948 0.711 2.189 1.00 0.00 669 LYS A N 21
ATOM 18843 C CA . LYS B 2 26 ? 13.827 -0.648 2.703 1.00 0.00 669 LYS A CA 21
ATOM 18844 C C . LYS B 2 26 ? 12.613 -0.785 3.619 1.00 0.00 669 LYS A C 21
ATOM 18845 O O . LYS B 2 26 ? 12.177 0.183 4.241 1.00 0.00 669 LYS A O 21
ATOM 18864 N N . ALA B 2 27 ? 12.077 -1.998 3.696 1.00 0.00 670 ALA A N 21
ATOM 18865 C CA . ALA B 2 27 ? 10.915 -2.272 4.536 1.00 0.00 670 ALA A CA 21
ATOM 18866 C C . ALA B 2 27 ? 11.011 -3.656 5.174 1.00 0.00 670 ALA A C 21
ATOM 18867 O O . ALA B 2 27 ? 11.517 -4.596 4.563 1.00 0.00 670 ALA A O 21
ATOM 18874 N N . SER B 2 28 ? 10.529 -3.771 6.409 1.00 0.00 671 SER A N 21
ATOM 18875 C CA . SER B 2 28 ? 10.566 -5.038 7.132 1.00 0.00 671 SER A CA 21
ATOM 18876 C C . SER B 2 28 ? 9.164 -5.512 7.515 1.00 0.00 671 SER A C 21
ATOM 18877 O O . SER B 2 28 ? 9.001 -6.604 8.058 1.00 0.00 671 SER A O 21
ATOM 18885 N N . GLU B 2 29 ? 8.153 -4.694 7.230 1.00 0.00 672 GLU A N 21
ATOM 18886 C CA . GLU B 2 29 ? 6.775 -5.053 7.548 1.00 0.00 672 GLU A CA 21
ATOM 18887 C C . GLU B 2 29 ? 5.994 -5.346 6.273 1.00 0.00 672 GLU A C 21
ATOM 18888 O O . GLU B 2 29 ? 6.376 -4.915 5.184 1.00 0.00 672 GLU A O 21
ATOM 18900 N N . THR B 2 30 ? 4.909 -6.098 6.413 1.00 0.00 673 THR A N 21
ATOM 18901 C CA . THR B 2 30 ? 4.085 -6.471 5.270 1.00 0.00 673 THR A CA 21
ATOM 18902 C C . THR B 2 30 ? 2.602 -6.251 5.556 1.00 0.00 673 THR A C 21
ATOM 18903 O O . THR B 2 30 ? 2.119 -6.537 6.650 1.00 0.00 673 THR A O 21
ATOM 18914 N N . CYS B 2 31 ? 1.885 -5.742 4.564 1.00 0.00 674 CYS A N 21
ATOM 18915 C CA . CYS B 2 31 ? 0.456 -5.491 4.705 1.00 0.00 674 CYS A CA 21
ATOM 18916 C C . CYS B 2 31 ? -0.308 -6.811 4.797 1.00 0.00 674 CYS A C 21
ATOM 18917 O O . CYS B 2 31 ? -0.445 -7.530 3.808 1.00 0.00 674 CYS A O 21
ATOM 18924 N N . SER B 2 32 ? -0.793 -7.125 5.996 1.00 0.00 675 SER A N 21
ATOM 18925 C CA . SER B 2 32 ? -1.534 -8.362 6.226 1.00 0.00 675 SER A CA 21
ATOM 18926 C C . SER B 2 32 ? -2.885 -8.366 5.511 1.00 0.00 675 SER A C 21
ATOM 18927 O O . SER B 2 32 ? -3.554 -9.397 5.446 1.00 0.00 675 SER A O 21
ATOM 18935 N N . GLY B 2 33 ? -3.284 -7.215 4.973 1.00 0.00 676 GLY A N 21
ATOM 18936 C CA . GLY B 2 33 ? -4.554 -7.130 4.273 1.00 0.00 676 GLY A CA 21
ATOM 18937 C C . GLY B 2 33 ? -4.494 -7.766 2.899 1.00 0.00 676 GLY A C 21
ATOM 18938 O O . GLY B 2 33 ? -5.335 -8.597 2.558 1.00 0.00 676 GLY A O 21
ATOM 18942 N N . CYS B 2 34 ? -3.495 -7.386 2.111 1.00 0.00 677 CYS A N 21
ATOM 18943 C CA . CYS B 2 34 ? -3.330 -7.937 0.772 1.00 0.00 677 CYS A CA 21
ATOM 18944 C C . CYS B 2 34 ? -2.105 -8.852 0.699 1.00 0.00 677 CYS A C 21
ATOM 18945 O O . CYS B 2 34 ? -1.915 -9.569 -0.283 1.00 0.00 677 CYS A O 21
ATOM 18952 N N . ASN B 2 35 ? -1.275 -8.818 1.743 1.00 0.00 678 ASN A N 21
ATOM 18953 C CA . ASN B 2 35 ? -0.070 -9.641 1.793 1.00 0.00 678 ASN A CA 21
ATOM 18954 C C . ASN B 2 35 ? 0.870 -9.309 0.637 1.00 0.00 678 ASN A C 21
ATOM 18955 O O . ASN B 2 35 ? 1.678 -10.140 0.224 1.00 0.00 678 ASN A O 21
ATOM 18966 N N . THR B 2 36 ? 0.747 -8.095 0.108 1.00 0.00 679 THR A N 21
ATOM 18967 C CA . THR B 2 36 ? 1.575 -7.664 -1.013 1.00 0.00 679 THR A CA 21
ATOM 18968 C C . THR B 2 36 ? 2.370 -6.402 -0.686 1.00 0.00 679 THR A C 21
ATOM 18969 O O . THR B 2 36 ? 3.513 -6.246 -1.115 1.00 0.00 679 THR A O 21
ATOM 18980 N N . ALA B 2 37 ? 1.748 -5.501 0.065 1.00 0.00 680 ALA A N 21
ATOM 18981 C CA . ALA B 2 37 ? 2.386 -4.244 0.441 1.00 0.00 680 ALA A CA 21
ATOM 18982 C C . ALA B 2 37 ? 3.478 -4.451 1.484 1.00 0.00 680 ALA A C 21
ATOM 18983 O O . ALA B 2 37 ? 3.458 -5.421 2.241 1.00 0.00 680 ALA A O 21
ATOM 18990 N N . ARG B 2 38 ? 4.425 -3.518 1.519 1.00 0.00 681 ARG A N 21
ATOM 18991 C CA . ARG B 2 38 ? 5.529 -3.573 2.469 1.00 0.00 681 ARG A CA 21
ATOM 18992 C C . ARG B 2 38 ? 5.812 -2.188 3.039 1.00 0.00 681 ARG A C 21
ATOM 18993 O O . ARG B 2 38 ? 5.731 -1.187 2.325 1.00 0.00 681 ARG A O 21
ATOM 19014 N N . TYR B 2 39 ? 6.141 -2.130 4.325 1.00 0.00 682 TYR A N 21
ATOM 19015 C CA . TYR B 2 39 ? 6.433 -0.860 4.980 1.00 0.00 682 TYR A CA 21
ATOM 19016 C C . TYR B 2 39 ? 7.398 -1.060 6.145 1.00 0.00 682 TYR A C 21
ATOM 19017 O O . TYR B 2 39 ? 7.381 -2.097 6.806 1.00 0.00 682 TYR A O 21
ATOM 19035 N N . CYS B 2 40 ? 8.239 -0.063 6.394 1.00 0.00 683 CYS A N 21
ATOM 19036 C CA . CYS B 2 40 ? 9.202 -0.140 7.482 1.00 0.00 683 CYS A CA 21
ATOM 19037 C C . CYS B 2 40 ? 8.632 0.466 8.764 1.00 0.00 683 CYS A C 21
ATOM 19038 O O . CYS B 2 40 ? 9.125 0.189 9.859 1.00 0.00 683 CYS A O 21
ATOM 19045 N N . GLY B 2 41 ? 7.593 1.292 8.631 1.00 0.00 684 GLY A N 21
ATOM 19046 C CA . GLY B 2 41 ? 6.992 1.909 9.797 1.00 0.00 684 GLY A CA 21
ATOM 19047 C C . GLY B 2 41 ? 5.513 2.188 9.611 1.00 0.00 684 GLY A C 21
ATOM 19048 O O . GLY B 2 41 ? 5.058 2.437 8.495 1.00 0.00 684 GLY A O 21
ATOM 19052 N N . SER B 2 42 ? 4.762 2.144 10.707 1.00 0.00 685 SER A N 21
ATOM 19053 C CA . SER B 2 42 ? 3.323 2.389 10.667 1.00 0.00 685 SER A CA 21
ATOM 19054 C C . SER B 2 42 ? 2.995 3.644 9.861 1.00 0.00 685 SER A C 21
ATOM 19055 O O . SER B 2 42 ? 2.011 3.678 9.122 1.00 0.00 685 SER A O 21
ATOM 19063 N N . PHE B 2 43 ? 3.822 4.675 10.007 1.00 0.00 686 PHE A N 21
ATOM 19064 C CA . PHE B 2 43 ? 3.609 5.926 9.289 1.00 0.00 686 PHE A CA 21
ATOM 19065 C C . PHE B 2 43 ? 3.737 5.714 7.784 1.00 0.00 686 PHE A C 21
ATOM 19066 O O . PHE B 2 43 ? 3.022 6.336 6.998 1.00 0.00 686 PHE A O 21
ATOM 19083 N N . CYS B 2 44 ? 4.653 4.835 7.384 1.00 0.00 687 CYS A N 21
ATOM 19084 C CA . CYS B 2 44 ? 4.869 4.555 5.970 1.00 0.00 687 CYS A CA 21
ATOM 19085 C C . CYS B 2 44 ? 3.631 3.927 5.346 1.00 0.00 687 CYS A C 21
ATOM 19086 O O . CYS B 2 44 ? 3.236 4.279 4.234 1.00 0.00 687 CYS A O 21
ATOM 19093 N N . GLN B 2 45 ? 3.023 2.994 6.067 1.00 0.00 688 GLN A N 21
ATOM 19094 C CA . GLN B 2 45 ? 1.830 2.316 5.583 1.00 0.00 688 GLN A CA 21
ATOM 19095 C C . GLN B 2 45 ? 0.699 3.324 5.373 1.00 0.00 688 GLN A C 21
ATOM 19096 O O . GLN B 2 45 ? 0.006 3.292 4.357 1.00 0.00 688 GLN A O 21
ATOM 19110 N N . HIS B 2 46 ? 0.523 4.215 6.343 1.00 0.00 689 HIS A N 21
ATOM 19111 C CA . HIS B 2 46 ? -0.521 5.232 6.274 1.00 0.00 689 HIS A CA 21
ATOM 19112 C C . HIS B 2 46 ? -0.229 6.259 5.183 1.00 0.00 689 HIS A C 21
ATOM 19113 O O . HIS B 2 46 ? -1.142 6.739 4.510 1.00 0.00 689 HIS A O 21
ATOM 19128 N N . LYS B 2 47 ? 1.044 6.599 5.017 1.00 0.00 690 LYS A N 21
ATOM 19129 C CA . LYS B 2 47 ? 1.451 7.579 4.012 1.00 0.00 690 LYS A CA 21
ATOM 19130 C C . LYS B 2 47 ? 1.002 7.159 2.615 1.00 0.00 690 LYS A C 21
ATOM 19131 O O . LYS B 2 47 ? 0.352 7.922 1.901 1.00 0.00 690 LYS A O 21
ATOM 19150 N N . ASP B 2 48 ? 1.347 5.932 2.240 1.00 0.00 691 ASP A N 21
ATOM 19151 C CA . ASP B 2 48 ? 0.973 5.406 0.932 1.00 0.00 691 ASP A CA 21
ATOM 19152 C C . ASP B 2 48 ? -0.432 4.806 0.964 1.00 0.00 691 ASP A C 21
ATOM 19153 O O . ASP B 2 48 ? -0.989 4.457 -0.077 1.00 0.00 691 ASP A O 21
ATOM 19162 N N . TRP B 2 49 ? -0.997 4.675 2.164 1.00 0.00 692 TRP A N 21
ATOM 19163 C CA . TRP B 2 49 ? -2.330 4.105 2.330 1.00 0.00 692 TRP A CA 21
ATOM 19164 C C . TRP B 2 49 ? -3.326 4.681 1.327 1.00 0.00 692 TRP A C 21
ATOM 19165 O O . TRP B 2 49 ? -4.117 3.942 0.740 1.00 0.00 692 TRP A O 21
ATOM 19186 N N . GLU B 2 50 ? -3.300 5.999 1.137 1.00 0.00 693 GLU A N 21
ATOM 19187 C CA . GLU B 2 50 ? -4.218 6.657 0.212 1.00 0.00 693 GLU A CA 21
ATOM 19188 C C . GLU B 2 50 ? -4.171 6.012 -1.170 1.00 0.00 693 GLU A C 21
ATOM 19189 O O . GLU B 2 50 ? -5.206 5.815 -1.808 1.00 0.00 693 GLU A O 21
ATOM 19201 N N . LYS B 2 51 ? -2.968 5.686 -1.630 1.00 0.00 694 LYS A N 21
ATOM 19202 C CA . LYS B 2 51 ? -2.794 5.066 -2.935 1.00 0.00 694 LYS A CA 21
ATOM 19203 C C . LYS B 2 51 ? -2.920 3.546 -2.850 1.00 0.00 694 LYS A C 21
ATOM 19204 O O . LYS B 2 51 ? -3.606 2.923 -3.660 1.00 0.00 694 LYS A O 21
ATOM 19223 N N . HIS B 2 52 ? -2.233 2.955 -1.877 1.00 0.00 695 HIS A N 21
ATOM 19224 C CA . HIS B 2 52 ? -2.243 1.507 -1.701 1.00 0.00 695 HIS A CA 21
ATOM 19225 C C . HIS B 2 52 ? -3.650 0.956 -1.478 1.00 0.00 695 HIS A C 21
ATOM 19226 O O . HIS B 2 52 ? -4.000 -0.092 -2.023 1.00 0.00 695 HIS A O 21
ATOM 19240 N N . HIS B 2 53 ? -4.450 1.639 -0.666 1.00 0.00 696 HIS A N 21
ATOM 19241 C CA . HIS B 2 53 ? -5.805 1.188 -0.366 1.00 0.00 696 HIS A CA 21
ATOM 19242 C C . HIS B 2 53 ? -6.630 0.960 -1.627 1.00 0.00 696 HIS A C 21
ATOM 19243 O O . HIS B 2 53 ? -7.508 0.097 -1.640 1.00 0.00 696 HIS A O 21
ATOM 19258 N N . HIS B 2 54 ? -6.338 1.694 -2.701 1.00 0.00 697 HIS A N 21
ATOM 19259 C CA . HIS B 2 54 ? -7.062 1.497 -3.952 1.00 0.00 697 HIS A CA 21
ATOM 19260 C C . HIS B 2 54 ? -6.856 0.068 -4.448 1.00 0.00 697 HIS A C 21
ATOM 19261 O O . HIS B 2 54 ? -7.719 -0.499 -5.119 1.00 0.00 697 HIS A O 21
ATOM 19276 N N . ILE B 2 55 ? -5.693 -0.499 -4.128 1.00 0.00 698 ILE A N 21
ATOM 19277 C CA . ILE B 2 55 ? -5.353 -1.853 -4.555 1.00 0.00 698 ILE A CA 21
ATOM 19278 C C . ILE B 2 55 ? -5.711 -2.888 -3.494 1.00 0.00 698 ILE A C 21
ATOM 19279 O O . ILE B 2 55 ? -6.411 -3.860 -3.778 1.00 0.00 698 ILE A O 21
ATOM 19295 N N . CYS B 2 56 ? -5.211 -2.677 -2.276 1.00 0.00 699 CYS A N 21
ATOM 19296 C CA . CYS B 2 56 ? -5.448 -3.585 -1.153 1.00 0.00 699 CYS A CA 21
ATOM 19297 C C . CYS B 2 56 ? -6.860 -4.165 -1.163 1.00 0.00 699 CYS A C 21
ATOM 19298 O O . CYS B 2 56 ? -7.783 -3.579 -1.729 1.00 0.00 699 CYS A O 21
ATOM 19305 N N . GLY B 2 57 ? -7.013 -5.321 -0.526 1.00 0.00 700 GLY A N 21
ATOM 19306 C CA . GLY B 2 57 ? -8.307 -5.972 -0.460 1.00 0.00 700 GLY A CA 21
ATOM 19307 C C . GLY B 2 57 ? -8.814 -6.397 -1.824 1.00 0.00 700 GLY A C 21
ATOM 19308 O O . GLY B 2 57 ? -10.016 -6.369 -2.084 1.00 0.00 700 GLY A O 21
ATOM 19312 N N . GLN B 2 58 ? -7.894 -6.795 -2.697 1.00 0.00 701 GLN A N 21
ATOM 19313 C CA . GLN B 2 58 ? -8.254 -7.229 -4.041 1.00 0.00 701 GLN A CA 21
ATOM 19314 C C . GLN B 2 58 ? -7.437 -8.450 -4.455 1.00 0.00 701 GLN A C 21
ATOM 19315 O O . GLN B 2 58 ? -6.575 -8.914 -3.709 1.00 0.00 701 GLN A O 21
ATOM 19329 N N . THR B 2 59 ? -7.715 -8.966 -5.648 1.00 0.00 702 THR A N 21
ATOM 19330 C CA . THR B 2 59 ? -7.006 -10.132 -6.161 1.00 0.00 702 THR A CA 21
ATOM 19331 C C . THR B 2 59 ? -6.470 -9.870 -7.564 1.00 0.00 702 THR A C 21
ATOM 19332 O O . THR B 2 59 ? -7.217 -9.904 -8.541 1.00 0.00 702 THR A O 21
ATOM 19343 N N . LEU B 2 60 ? -5.170 -9.608 -7.656 1.00 0.00 703 LEU A N 21
ATOM 19344 C CA . LEU B 2 60 ? -4.534 -9.340 -8.941 1.00 0.00 703 LEU A CA 21
ATOM 19345 C C . LEU B 2 60 ? -3.234 -10.127 -9.079 1.00 0.00 703 LEU A C 21
ATOM 19346 O O . LEU B 2 60 ? -2.904 -10.955 -8.229 1.00 0.00 703 LEU A O 21
ATOM 19362 N N . GLN B 2 61 ? -2.499 -9.862 -10.153 1.00 0.00 704 GLN A N 21
ATOM 19363 C CA . GLN B 2 61 ? -1.233 -10.544 -10.402 1.00 0.00 704 GLN A CA 21
ATOM 19364 C C . GLN B 2 61 ? -0.052 -9.628 -10.099 1.00 0.00 704 GLN A C 21
ATOM 19365 O O . GLN B 2 61 ? -0.172 -8.404 -10.156 1.00 0.00 704 GLN A O 21
ATOM 19379 N N . ALA B 2 62 ? 1.089 -10.227 -9.776 1.00 0.00 705 ALA A N 21
ATOM 19380 C CA . ALA B 2 62 ? 2.292 -9.466 -9.465 1.00 0.00 705 ALA A CA 21
ATOM 19381 C C . ALA B 2 62 ? 3.503 -10.026 -10.202 1.00 0.00 705 ALA A C 21
ATOM 19382 O O . ALA B 2 62 ? 3.982 -11.116 -9.892 1.00 0.00 705 ALA A O 21
ATOM 19389 N N . GLN B 2 63 ? 3.993 -9.272 -11.181 1.00 0.00 706 GLN A N 21
ATOM 19390 C CA . GLN B 2 63 ? 5.149 -9.694 -11.965 1.00 0.00 706 GLN A CA 21
ATOM 19391 C C . GLN B 2 63 ? 6.006 -8.494 -12.358 1.00 0.00 706 GLN A C 21
ATOM 19392 O O . GLN B 2 63 ? 5.666 -7.350 -12.058 1.00 0.00 706 GLN A O 21
ATOM 19406 N N . GLN B 2 64 ? 7.119 -8.765 -13.033 1.00 0.00 707 GLN A N 21
ATOM 19407 C CA . GLN B 2 64 ? 8.024 -7.708 -13.469 1.00 0.00 707 GLN A CA 21
ATOM 19408 C C . GLN B 2 64 ? 7.363 -6.827 -14.524 1.00 0.00 707 GLN A C 21
ATOM 19409 O O . GLN B 2 64 ? 7.361 -7.224 -15.708 1.00 0.00 707 GLN A O 21
ATOM 19426 N N . THR A 1 5 ? -9.065 12.280 6.429 1.00 0.00 1101 THR B N 22
ATOM 19427 C CA . THR A 1 5 ? -8.115 11.144 6.552 1.00 0.00 1101 THR B CA 22
ATOM 19428 C C . THR A 1 5 ? -8.773 9.829 6.148 1.00 0.00 1101 THR B C 22
ATOM 19429 O O . THR A 1 5 ? -9.942 9.590 6.449 1.00 0.00 1101 THR B O 22
ATOM 19440 N N . ILE A 1 6 ? -8.014 8.980 5.462 1.00 0.00 1102 ILE B N 22
ATOM 19441 C CA . ILE A 1 6 ? -8.524 7.689 5.016 1.00 0.00 1102 ILE B CA 22
ATOM 19442 C C . ILE A 1 6 ? -8.852 6.791 6.203 1.00 0.00 1102 ILE B C 22
ATOM 19443 O O . ILE A 1 6 ? -8.384 7.024 7.318 1.00 0.00 1102 ILE B O 22
ATOM 19459 N N . SER A 1 7 ? -9.659 5.763 5.958 1.00 0.00 1103 SER B N 22
ATOM 19460 C CA . SER A 1 7 ? -10.050 4.828 7.008 1.00 0.00 1103 SER B CA 22
ATOM 19461 C C . SER A 1 7 ? -8.824 4.203 7.669 1.00 0.00 1103 SER B C 22
ATOM 19462 O O . SER A 1 7 ? -7.695 4.647 7.452 1.00 0.00 1103 SER B O 22
ATOM 19470 N N . ASN A 1 8 ? -9.052 3.174 8.477 1.00 0.00 1104 ASN B N 22
ATOM 19471 C CA . ASN A 1 8 ? -7.967 2.492 9.171 1.00 0.00 1104 ASN B CA 22
ATOM 19472 C C . ASN A 1 8 ? -7.551 1.223 8.426 1.00 0.00 1104 ASN B C 22
ATOM 19473 O O . ASN A 1 8 ? -8.276 0.229 8.432 1.00 0.00 1104 ASN B O 22
ATOM 19484 N N . PRO A 1 9 ? -6.375 1.237 7.771 1.00 0.00 1105 PRO B N 22
ATOM 19485 C CA . PRO A 1 9 ? -5.877 0.076 7.024 1.00 0.00 1105 PRO B CA 22
ATOM 19486 C C . PRO A 1 9 ? -5.564 -1.109 7.929 1.00 0.00 1105 PRO B C 22
ATOM 19487 O O . PRO A 1 9 ? -5.591 -0.992 9.154 1.00 0.00 1105 PRO B O 22
ATOM 19498 N N . PRO A 1 10 ? -5.253 -2.272 7.331 1.00 0.00 1106 PRO B N 22
ATOM 19499 C CA . PRO A 1 10 ? -4.921 -3.482 8.086 1.00 0.00 1106 PRO B CA 22
ATOM 19500 C C . PRO A 1 10 ? -3.550 -3.382 8.746 1.00 0.00 1106 PRO B C 22
ATOM 19501 O O . PRO A 1 10 ? -2.738 -2.533 8.379 1.00 0.00 1106 PRO B O 22
ATOM 19512 N N . PRO A 1 11 ? -3.271 -4.246 9.736 1.00 0.00 1107 PRO B N 22
ATOM 19513 C CA . PRO A 1 11 ? -1.989 -4.240 10.443 1.00 0.00 1107 PRO B CA 22
ATOM 19514 C C . PRO A 1 11 ? -0.841 -4.739 9.573 1.00 0.00 1107 PRO B C 22
ATOM 19515 O O . PRO A 1 11 ? -1.061 -5.366 8.536 1.00 0.00 1107 PRO B O 22
ATOM 19526 N N . LEU A 1 12 ? 0.384 -4.456 10.003 1.00 0.00 1108 LEU B N 22
ATOM 19527 C CA . LEU A 1 12 ? 1.567 -4.875 9.263 1.00 0.00 1108 LEU B CA 22
ATOM 19528 C C . LEU A 1 12 ? 2.178 -6.131 9.874 1.00 0.00 1108 LEU B C 22
ATOM 19529 O O . LEU A 1 12 ? 2.110 -6.342 11.086 1.00 0.00 1108 LEU B O 22
ATOM 19545 N N . ILE A 1 13 ? 2.779 -6.962 9.029 1.00 0.00 1109 ILE B N 22
ATOM 19546 C CA . ILE A 1 13 ? 3.409 -8.197 9.483 1.00 0.00 1109 ILE B CA 22
ATOM 19547 C C . ILE A 1 13 ? 4.913 -8.160 9.236 1.00 0.00 1109 ILE B C 22
ATOM 19548 O O . ILE A 1 13 ? 5.361 -7.972 8.105 1.00 0.00 1109 ILE B O 22
ATOM 19564 N N . SER A 1 14 ? 5.690 -8.339 10.299 1.00 0.00 1110 SER B N 22
ATOM 19565 C CA . SER A 1 14 ? 7.144 -8.323 10.193 1.00 0.00 1110 SER B CA 22
ATOM 19566 C C . SER A 1 14 ? 7.668 -9.666 9.695 1.00 0.00 1110 SER B C 22
ATOM 19567 O O . SER A 1 14 ? 7.324 -10.717 10.233 1.00 0.00 1110 SER B O 22
ATOM 19575 N N . SER A 1 15 ? 8.502 -9.622 8.660 1.00 0.00 1111 SER B N 22
ATOM 19576 C CA . SER A 1 15 ? 9.075 -10.835 8.088 1.00 0.00 1111 SER B CA 22
ATOM 19577 C C . SER A 1 15 ? 10.599 -10.762 8.069 1.00 0.00 1111 SER B C 22
ATOM 19578 O O . SER A 1 15 ? 11.181 -9.915 7.393 1.00 0.00 1111 SER B O 22
ATOM 19586 N N . ALA A 1 16 ? 11.237 -11.657 8.817 1.00 0.00 1112 ALA B N 22
ATOM 19587 C CA . ALA A 1 16 ? 12.693 -11.695 8.886 1.00 0.00 1112 ALA B CA 22
ATOM 19588 C C . ALA A 1 16 ? 13.172 -12.877 9.722 1.00 0.00 1112 ALA B C 22
ATOM 19589 O O . ALA A 1 16 ? 13.552 -12.716 10.881 1.00 0.00 1112 ALA B O 22
ATOM 19596 N N . LYS A 1 17 ? 13.153 -14.065 9.125 1.00 0.00 1113 LYS B N 22
ATOM 19597 C CA . LYS A 1 17 ? 13.586 -15.274 9.815 1.00 0.00 1113 LYS B CA 22
ATOM 19598 C C . LYS A 1 17 ? 15.093 -15.467 9.681 1.00 0.00 1113 LYS B C 22
ATOM 19599 O O . LYS A 1 17 ? 15.561 -16.171 8.787 1.00 0.00 1113 LYS B O 22
ATOM 19618 N N . ASP B 2 15 ? 11.339 -13.426 -5.929 1.00 0.00 658 ASP A N 22
ATOM 19619 C CA . ASP B 2 15 ? 10.104 -13.095 -5.229 1.00 0.00 658 ASP A CA 22
ATOM 19620 C C . ASP B 2 15 ? 10.394 -12.305 -3.957 1.00 0.00 658 ASP A C 22
ATOM 19621 O O . ASP B 2 15 ? 9.667 -12.407 -2.970 1.00 0.00 658 ASP A O 22
ATOM 19630 N N . SER B 2 16 ? 11.464 -11.516 -3.988 1.00 0.00 659 SER A N 22
ATOM 19631 C CA . SER B 2 16 ? 11.851 -10.708 -2.838 1.00 0.00 659 SER A CA 22
ATOM 19632 C C . SER B 2 16 ? 12.671 -9.498 -3.274 1.00 0.00 659 SER A C 22
ATOM 19633 O O . SER B 2 16 ? 13.085 -9.399 -4.429 1.00 0.00 659 SER A O 22
ATOM 19641 N N . SER B 2 17 ? 12.903 -8.580 -2.341 1.00 0.00 660 SER A N 22
ATOM 19642 C CA . SER B 2 17 ? 13.675 -7.375 -2.627 1.00 0.00 660 SER A CA 22
ATOM 19643 C C . SER B 2 17 ? 13.812 -6.509 -1.380 1.00 0.00 660 SER A C 22
ATOM 19644 O O . SER B 2 17 ? 14.858 -5.903 -1.144 1.00 0.00 660 SER A O 22
ATOM 19652 N N . GLU B 2 18 ? 12.749 -6.456 -0.584 1.00 0.00 661 GLU A N 22
ATOM 19653 C CA . GLU B 2 18 ? 12.749 -5.665 0.642 1.00 0.00 661 GLU A CA 22
ATOM 19654 C C . GLU B 2 18 ? 12.889 -4.179 0.331 1.00 0.00 661 GLU A C 22
ATOM 19655 O O . GLU B 2 18 ? 13.998 -3.660 0.216 1.00 0.00 661 GLU A O 22
ATOM 19667 N N . SER B 2 19 ? 11.755 -3.498 0.196 1.00 0.00 662 SER A N 22
ATOM 19668 C CA . SER B 2 19 ? 11.751 -2.071 -0.100 1.00 0.00 662 SER A CA 22
ATOM 19669 C C . SER B 2 19 ? 10.430 -1.432 0.311 1.00 0.00 662 SER A C 22
ATOM 19670 O O . SER B 2 19 ? 9.356 -1.912 -0.054 1.00 0.00 662 SER A O 22
ATOM 19678 N N . CYS B 2 20 ? 10.515 -0.347 1.073 1.00 0.00 663 CYS A N 22
ATOM 19679 C CA . CYS B 2 20 ? 9.329 0.359 1.538 1.00 0.00 663 CYS A CA 22
ATOM 19680 C C . CYS B 2 20 ? 8.596 1.020 0.375 1.00 0.00 663 CYS A C 22
ATOM 19681 O O . CYS B 2 20 ? 9.190 1.765 -0.404 1.00 0.00 663 CYS A O 22
ATOM 19688 N N . TRP B 2 21 ? 7.302 0.739 0.263 1.00 0.00 664 TRP A N 22
ATOM 19689 C CA . TRP B 2 21 ? 6.485 1.301 -0.807 1.00 0.00 664 TRP A CA 22
ATOM 19690 C C . TRP B 2 21 ? 6.399 2.825 -0.706 1.00 0.00 664 TRP A C 22
ATOM 19691 O O . TRP B 2 21 ? 6.131 3.508 -1.694 1.00 0.00 664 TRP A O 22
ATOM 19712 N N . ASN B 2 22 ? 6.618 3.349 0.500 1.00 0.00 665 ASN A N 22
ATOM 19713 C CA . ASN B 2 22 ? 6.555 4.789 0.737 1.00 0.00 665 ASN A CA 22
ATOM 19714 C C . ASN B 2 22 ? 7.951 5.415 0.758 1.00 0.00 665 ASN A C 22
ATOM 19715 O O . ASN B 2 22 ? 8.273 6.262 -0.075 1.00 0.00 665 ASN A O 22
ATOM 19726 N N . CYS B 2 23 ? 8.769 5.001 1.721 1.00 0.00 666 CYS A N 22
ATOM 19727 C CA . CYS B 2 23 ? 10.123 5.529 1.859 1.00 0.00 666 CYS A CA 22
ATOM 19728 C C . CYS B 2 23 ? 10.918 5.374 0.565 1.00 0.00 666 CYS A C 22
ATOM 19729 O O . CYS B 2 23 ? 11.355 6.364 -0.022 1.00 0.00 666 CYS A O 22
ATOM 19736 N N . GLY B 2 24 ? 11.107 4.133 0.122 1.00 0.00 667 GLY A N 22
ATOM 19737 C CA . GLY B 2 24 ? 11.854 3.896 -1.100 1.00 0.00 667 GLY A CA 22
ATOM 19738 C C . GLY B 2 24 ? 13.275 3.443 -0.833 1.00 0.00 667 GLY A C 22
ATOM 19739 O O . GLY B 2 24 ? 14.160 3.629 -1.668 1.00 0.00 667 GLY A O 22
ATOM 19743 N N . ARG B 2 25 ? 13.496 2.847 0.334 1.00 0.00 668 ARG A N 22
ATOM 19744 C CA . ARG B 2 25 ? 14.821 2.365 0.708 1.00 0.00 668 ARG A CA 22
ATOM 19745 C C . ARG B 2 25 ? 14.765 0.903 1.139 1.00 0.00 668 ARG A C 22
ATOM 19746 O O . ARG B 2 25 ? 15.379 0.038 0.513 1.00 0.00 668 ARG A O 22
ATOM 19767 N N . LYS B 2 26 ? 14.026 0.631 2.210 1.00 0.00 669 LYS A N 22
ATOM 19768 C CA . LYS B 2 26 ? 13.893 -0.728 2.719 1.00 0.00 669 LYS A CA 22
ATOM 19769 C C . LYS B 2 26 ? 12.674 -0.857 3.631 1.00 0.00 669 LYS A C 22
ATOM 19770 O O . LYS B 2 26 ? 12.250 0.111 4.260 1.00 0.00 669 LYS A O 22
ATOM 19789 N N . ALA B 2 27 ? 12.120 -2.064 3.696 1.00 0.00 670 ALA A N 22
ATOM 19790 C CA . ALA B 2 27 ? 10.954 -2.328 4.531 1.00 0.00 670 ALA A CA 22
ATOM 19791 C C . ALA B 2 27 ? 11.030 -3.718 5.158 1.00 0.00 670 ALA A C 22
ATOM 19792 O O . ALA B 2 27 ? 11.522 -4.661 4.540 1.00 0.00 670 ALA A O 22
ATOM 19799 N N . SER B 2 28 ? 10.546 -3.836 6.393 1.00 0.00 671 SER A N 22
ATOM 19800 C CA . SER B 2 28 ? 10.567 -5.109 7.108 1.00 0.00 671 SER A CA 22
ATOM 19801 C C . SER B 2 28 ? 9.158 -5.572 7.478 1.00 0.00 671 SER A C 22
ATOM 19802 O O . SER B 2 28 ? 8.979 -6.674 7.997 1.00 0.00 671 SER A O 22
ATOM 19810 N N . GLU B 2 29 ? 8.159 -4.735 7.210 1.00 0.00 672 GLU A N 22
ATOM 19811 C CA . GLU B 2 29 ? 6.774 -5.079 7.520 1.00 0.00 672 GLU A CA 22
ATOM 19812 C C . GLU B 2 29 ? 5.989 -5.332 6.237 1.00 0.00 672 GLU A C 22
ATOM 19813 O O . GLU B 2 29 ? 6.385 -4.892 5.158 1.00 0.00 672 GLU A O 22
ATOM 19825 N N . THR B 2 30 ? 4.886 -6.062 6.361 1.00 0.00 673 THR A N 22
ATOM 19826 C CA . THR B 2 30 ? 4.059 -6.396 5.208 1.00 0.00 673 THR A CA 22
ATOM 19827 C C . THR B 2 30 ? 2.573 -6.205 5.509 1.00 0.00 673 THR A C 22
ATOM 19828 O O . THR B 2 30 ? 2.098 -6.535 6.592 1.00 0.00 673 THR A O 22
ATOM 19839 N N . CYS B 2 31 ? 1.844 -5.668 4.539 1.00 0.00 674 CYS A N 22
ATOM 19840 C CA . CYS B 2 31 ? 0.413 -5.444 4.700 1.00 0.00 674 CYS A CA 22
ATOM 19841 C C . CYS B 2 31 ? -0.319 -6.779 4.818 1.00 0.00 674 CYS A C 22
ATOM 19842 O O . CYS B 2 31 ? -0.526 -7.475 3.826 1.00 0.00 674 CYS A O 22
ATOM 19849 N N . SER B 2 32 ? -0.693 -7.137 6.045 1.00 0.00 675 SER A N 22
ATOM 19850 C CA . SER B 2 32 ? -1.386 -8.396 6.306 1.00 0.00 675 SER A CA 22
ATOM 19851 C C . SER B 2 32 ? -2.766 -8.447 5.649 1.00 0.00 675 SER A C 22
ATOM 19852 O O . SER B 2 32 ? -3.401 -9.501 5.614 1.00 0.00 675 SER A O 22
ATOM 19860 N N . GLY B 2 33 ? -3.232 -7.314 5.130 1.00 0.00 676 GLY A N 22
ATOM 19861 C CA . GLY B 2 33 ? -4.534 -7.279 4.489 1.00 0.00 676 GLY A CA 22
ATOM 19862 C C . GLY B 2 33 ? -4.501 -7.838 3.081 1.00 0.00 676 GLY A C 22
ATOM 19863 O O . GLY B 2 33 ? -5.381 -8.608 2.693 1.00 0.00 676 GLY A O 22
ATOM 19867 N N . CYS B 2 34 ? -3.486 -7.457 2.315 1.00 0.00 677 CYS A N 22
ATOM 19868 C CA . CYS B 2 34 ? -3.345 -7.933 0.943 1.00 0.00 677 CYS A CA 22
ATOM 19869 C C . CYS B 2 34 ? -2.125 -8.843 0.797 1.00 0.00 677 CYS A C 22
ATOM 19870 O O . CYS B 2 34 ? -1.979 -9.543 -0.205 1.00 0.00 677 CYS A O 22
ATOM 19877 N N . ASN B 2 35 ? -1.248 -8.824 1.802 1.00 0.00 678 ASN A N 22
ATOM 19878 C CA . ASN B 2 35 ? -0.041 -9.642 1.785 1.00 0.00 678 ASN A CA 22
ATOM 19879 C C . ASN B 2 35 ? 0.849 -9.284 0.596 1.00 0.00 678 ASN A C 22
ATOM 19880 O O . ASN B 2 35 ? 1.650 -10.102 0.143 1.00 0.00 678 ASN A O 22
ATOM 19891 N N . THR B 2 36 ? 0.693 -8.066 0.085 1.00 0.00 679 THR A N 22
ATOM 19892 C CA . THR B 2 36 ? 1.475 -7.619 -1.063 1.00 0.00 679 THR A CA 22
ATOM 19893 C C . THR B 2 36 ? 2.284 -6.362 -0.750 1.00 0.00 679 THR A C 22
ATOM 19894 O O . THR B 2 36 ? 3.413 -6.205 -1.213 1.00 0.00 679 THR A O 22
ATOM 19905 N N . ALA B 2 37 ? 1.689 -5.467 0.028 1.00 0.00 680 ALA A N 22
ATOM 19906 C CA . ALA B 2 37 ? 2.344 -4.215 0.393 1.00 0.00 680 ALA A CA 22
ATOM 19907 C C . ALA B 2 37 ? 3.429 -4.427 1.441 1.00 0.00 680 ALA A C 22
ATOM 19908 O O . ALA B 2 37 ? 3.398 -5.394 2.201 1.00 0.00 680 ALA A O 22
ATOM 19915 N N . ARG B 2 38 ? 4.383 -3.502 1.476 1.00 0.00 681 ARG A N 22
ATOM 19916 C CA . ARG B 2 38 ? 5.482 -3.563 2.432 1.00 0.00 681 ARG A CA 22
ATOM 19917 C C . ARG B 2 38 ? 5.769 -2.176 2.999 1.00 0.00 681 ARG A C 22
ATOM 19918 O O . ARG B 2 38 ? 5.703 -1.179 2.282 1.00 0.00 681 ARG A O 22
ATOM 19939 N N . TYR B 2 39 ? 6.088 -2.118 4.287 1.00 0.00 682 TYR A N 22
ATOM 19940 C CA . TYR B 2 39 ? 6.384 -0.849 4.943 1.00 0.00 682 TYR A CA 22
ATOM 19941 C C . TYR B 2 39 ? 7.335 -1.059 6.117 1.00 0.00 682 TYR A C 22
ATOM 19942 O O . TYR B 2 39 ? 7.297 -2.096 6.778 1.00 0.00 682 TYR A O 22
ATOM 19960 N N . CYS B 2 40 ? 8.190 -0.076 6.373 1.00 0.00 683 CYS A N 22
ATOM 19961 C CA . CYS B 2 40 ? 9.143 -0.170 7.470 1.00 0.00 683 CYS A CA 22
ATOM 19962 C C . CYS B 2 40 ? 8.578 0.448 8.749 1.00 0.00 683 CYS A C 22
ATOM 19963 O O . CYS B 2 40 ? 9.053 0.152 9.846 1.00 0.00 683 CYS A O 22
ATOM 19970 N N . GLY B 2 41 ? 7.565 1.304 8.611 1.00 0.00 684 GLY A N 22
ATOM 19971 C CA . GLY B 2 41 ? 6.972 1.931 9.779 1.00 0.00 684 GLY A CA 22
ATOM 19972 C C . GLY B 2 41 ? 5.501 2.247 9.594 1.00 0.00 684 GLY A C 22
ATOM 19973 O O . GLY B 2 41 ? 5.046 2.497 8.478 1.00 0.00 684 GLY A O 22
ATOM 19977 N N . SER B 2 42 ? 4.753 2.230 10.696 1.00 0.00 685 SER A N 22
ATOM 19978 C CA . SER B 2 42 ? 3.319 2.510 10.664 1.00 0.00 685 SER A CA 22
ATOM 19979 C C . SER B 2 42 ? 3.010 3.756 9.837 1.00 0.00 685 SER A C 22
ATOM 19980 O O . SER B 2 42 ? 2.031 3.790 9.093 1.00 0.00 685 SER A O 22
ATOM 19988 N N . PHE B 2 43 ? 3.846 4.779 9.970 1.00 0.00 686 PHE A N 22
ATOM 19989 C CA . PHE B 2 43 ? 3.646 6.018 9.226 1.00 0.00 686 PHE A CA 22
ATOM 19990 C C . PHE B 2 43 ? 3.774 5.768 7.727 1.00 0.00 686 PHE A C 22
ATOM 19991 O O . PHE B 2 43 ? 3.086 6.397 6.923 1.00 0.00 686 PHE A O 22
ATOM 20008 N N . CYS B 2 44 ? 4.660 4.850 7.355 1.00 0.00 687 CYS A N 22
ATOM 20009 C CA . CYS B 2 44 ? 4.877 4.524 5.950 1.00 0.00 687 CYS A CA 22
ATOM 20010 C C . CYS B 2 44 ? 3.632 3.898 5.333 1.00 0.00 687 CYS A C 22
ATOM 20011 O O . CYS B 2 44 ? 3.217 4.274 4.237 1.00 0.00 687 CYS A O 22
ATOM 20018 N N . GLN B 2 45 ? 3.040 2.940 6.039 1.00 0.00 688 GLN A N 22
ATOM 20019 C CA . GLN B 2 45 ? 1.845 2.268 5.547 1.00 0.00 688 GLN A CA 22
ATOM 20020 C C . GLN B 2 45 ? 0.698 3.265 5.379 1.00 0.00 688 GLN A C 22
ATOM 20021 O O . GLN B 2 45 ? -0.038 3.216 4.394 1.00 0.00 688 GLN A O 22
ATOM 20035 N N . HIS B 2 46 ? 0.558 4.171 6.341 1.00 0.00 689 HIS A N 22
ATOM 20036 C CA . HIS B 2 46 ? -0.492 5.184 6.300 1.00 0.00 689 HIS A CA 22
ATOM 20037 C C . HIS B 2 46 ? -0.223 6.224 5.215 1.00 0.00 689 HIS A C 22
ATOM 20038 O O . HIS B 2 46 ? -1.150 6.711 4.567 1.00 0.00 689 HIS A O 22
ATOM 20053 N N . LYS B 2 47 ? 1.047 6.570 5.031 1.00 0.00 690 LYS A N 22
ATOM 20054 C CA . LYS B 2 47 ? 1.436 7.565 4.033 1.00 0.00 690 LYS A CA 22
ATOM 20055 C C . LYS B 2 47 ? 0.962 7.172 2.637 1.00 0.00 690 LYS A C 22
ATOM 20056 O O . LYS B 2 47 ? 0.304 7.951 1.948 1.00 0.00 690 LYS A O 22
ATOM 20075 N N . ASP B 2 48 ? 1.297 5.953 2.231 1.00 0.00 691 ASP A N 22
ATOM 20076 C CA . ASP B 2 48 ? 0.901 5.456 0.917 1.00 0.00 691 ASP A CA 22
ATOM 20077 C C . ASP B 2 48 ? -0.507 4.865 0.956 1.00 0.00 691 ASP A C 22
ATOM 20078 O O . ASP B 2 48 ? -1.074 4.525 -0.083 1.00 0.00 691 ASP A O 22
ATOM 20087 N N . TRP B 2 49 ? -1.063 4.733 2.158 1.00 0.00 692 TRP A N 22
ATOM 20088 C CA . TRP B 2 49 ? -2.398 4.172 2.337 1.00 0.00 692 TRP A CA 22
ATOM 20089 C C . TRP B 2 49 ? -3.401 4.751 1.341 1.00 0.00 692 TRP A C 22
ATOM 20090 O O . TRP B 2 49 ? -4.196 4.014 0.757 1.00 0.00 692 TRP A O 22
ATOM 20111 N N . GLU B 2 50 ? -3.374 6.069 1.152 1.00 0.00 693 GLU A N 22
ATOM 20112 C CA . GLU B 2 50 ? -4.297 6.729 0.232 1.00 0.00 693 GLU A CA 22
ATOM 20113 C C . GLU B 2 50 ? -4.255 6.087 -1.153 1.00 0.00 693 GLU A C 22
ATOM 20114 O O . GLU B 2 50 ? -5.291 5.896 -1.790 1.00 0.00 693 GLU A O 22
ATOM 20126 N N . LYS B 2 51 ? -3.055 5.758 -1.616 1.00 0.00 694 LYS A N 22
ATOM 20127 C CA . LYS B 2 51 ? -2.889 5.141 -2.926 1.00 0.00 694 LYS A CA 22
ATOM 20128 C C . LYS B 2 51 ? -3.021 3.622 -2.842 1.00 0.00 694 LYS A C 22
ATOM 20129 O O . LYS B 2 51 ? -3.714 3.004 -3.649 1.00 0.00 694 LYS A O 22
ATOM 20148 N N . HIS B 2 52 ? -2.327 3.028 -1.877 1.00 0.00 695 HIS A N 22
ATOM 20149 C CA . HIS B 2 52 ? -2.336 1.580 -1.701 1.00 0.00 695 HIS A CA 22
ATOM 20150 C C . HIS B 2 52 ? -3.745 1.025 -1.492 1.00 0.00 695 HIS A C 22
ATOM 20151 O O . HIS B 2 52 ? -4.086 -0.025 -2.035 1.00 0.00 695 HIS A O 22
ATOM 20165 N N . HIS B 2 53 ? -4.554 1.711 -0.692 1.00 0.00 696 HIS A N 22
ATOM 20166 C CA . HIS B 2 53 ? -5.913 1.261 -0.403 1.00 0.00 696 HIS A CA 22
ATOM 20167 C C . HIS B 2 53 ? -6.732 1.025 -1.668 1.00 0.00 696 HIS A C 22
ATOM 20168 O O . HIS B 2 53 ? -7.619 0.171 -1.678 1.00 0.00 696 HIS A O 22
ATOM 20183 N N . HIS B 2 54 ? -6.431 1.748 -2.746 1.00 0.00 697 HIS A N 22
ATOM 20184 C CA . HIS B 2 54 ? -7.152 1.553 -4.002 1.00 0.00 697 HIS A CA 22
ATOM 20185 C C . HIS B 2 54 ? -6.953 0.129 -4.520 1.00 0.00 697 HIS A C 22
ATOM 20186 O O . HIS B 2 54 ? -7.770 -0.380 -5.286 1.00 0.00 697 HIS A O 22
ATOM 20201 N N . ILE B 2 55 ? -5.846 -0.501 -4.124 1.00 0.00 698 ILE A N 22
ATOM 20202 C CA . ILE B 2 55 ? -5.530 -1.854 -4.583 1.00 0.00 698 ILE A CA 22
ATOM 20203 C C . ILE B 2 55 ? -5.569 -2.870 -3.447 1.00 0.00 698 ILE A C 22
ATOM 20204 O O . ILE B 2 55 ? -5.435 -4.071 -3.679 1.00 0.00 698 ILE A O 22
ATOM 20220 N N . CYS B 2 56 ? -5.744 -2.395 -2.222 1.00 0.00 699 CYS A N 22
ATOM 20221 C CA . CYS B 2 56 ? -5.789 -3.280 -1.063 1.00 0.00 699 CYS A CA 22
ATOM 20222 C C . CYS B 2 56 ? -7.055 -4.131 -1.072 1.00 0.00 699 CYS A C 22
ATOM 20223 O O . CYS B 2 56 ? -8.154 -3.625 -1.296 1.00 0.00 699 CYS A O 22
ATOM 20230 N N . GLY B 2 57 ? -6.890 -5.429 -0.827 1.00 0.00 700 GLY A N 22
ATOM 20231 C CA . GLY B 2 57 ? -8.028 -6.330 -0.812 1.00 0.00 700 GLY A CA 22
ATOM 20232 C C . GLY B 2 57 ? -8.226 -7.038 -2.139 1.00 0.00 700 GLY A C 22
ATOM 20233 O O . GLY B 2 57 ? -9.334 -7.462 -2.465 1.00 0.00 700 GLY A O 22
ATOM 20237 N N . GLN B 2 58 ? -7.147 -7.165 -2.908 1.00 0.00 701 GLN A N 22
ATOM 20238 C CA . GLN B 2 58 ? -7.210 -7.826 -4.206 1.00 0.00 701 GLN A CA 22
ATOM 20239 C C . GLN B 2 58 ? -5.809 -8.070 -4.759 1.00 0.00 701 GLN A C 22
ATOM 20240 O O . GLN B 2 58 ? -5.037 -7.132 -4.958 1.00 0.00 701 GLN A O 22
ATOM 20254 N N . THR B 2 59 ? -5.488 -9.336 -5.005 1.00 0.00 702 THR A N 22
ATOM 20255 C CA . THR B 2 59 ? -4.181 -9.704 -5.534 1.00 0.00 702 THR A CA 22
ATOM 20256 C C . THR B 2 59 ? -4.020 -9.219 -6.972 1.00 0.00 702 THR A C 22
ATOM 20257 O O . THR B 2 59 ? -3.033 -8.566 -7.310 1.00 0.00 702 THR A O 22
ATOM 20268 N N . LEU B 2 60 ? -4.997 -9.543 -7.812 1.00 0.00 703 LEU A N 22
ATOM 20269 C CA . LEU B 2 60 ? -4.966 -9.140 -9.213 1.00 0.00 703 LEU A CA 22
ATOM 20270 C C . LEU B 2 60 ? -6.229 -8.374 -9.587 1.00 0.00 703 LEU A C 22
ATOM 20271 O O . LEU B 2 60 ? -7.319 -8.679 -9.104 1.00 0.00 703 LEU A O 22
ATOM 20287 N N . GLN B 2 61 ? -6.077 -7.375 -10.451 1.00 0.00 704 GLN A N 22
ATOM 20288 C CA . GLN B 2 61 ? -7.205 -6.564 -10.891 1.00 0.00 704 GLN A CA 22
ATOM 20289 C C . GLN B 2 61 ? -7.288 -6.527 -12.414 1.00 0.00 704 GLN A C 22
ATOM 20290 O O . GLN B 2 61 ? -6.352 -6.096 -13.086 1.00 0.00 704 GLN A O 22
ATOM 20304 N N . ALA B 2 62 ? -8.415 -6.983 -12.950 1.00 0.00 705 ALA A N 22
ATOM 20305 C CA . ALA B 2 62 ? -8.620 -7.003 -14.393 1.00 0.00 705 ALA A CA 22
ATOM 20306 C C . ALA B 2 62 ? -10.012 -6.496 -14.757 1.00 0.00 705 ALA A C 22
ATOM 20307 O O . ALA B 2 62 ? -10.611 -6.944 -15.735 1.00 0.00 705 ALA A O 22
ATOM 20314 N N . GLN B 2 63 ? -10.521 -5.559 -13.965 1.00 0.00 706 GLN A N 22
ATOM 20315 C CA . GLN B 2 63 ? -11.843 -4.991 -14.203 1.00 0.00 706 GLN A CA 22
ATOM 20316 C C . GLN B 2 63 ? -11.815 -3.472 -14.068 1.00 0.00 706 GLN A C 22
ATOM 20317 O O . GLN B 2 63 ? -12.175 -2.924 -13.025 1.00 0.00 706 GLN A O 22
ATOM 20331 N N . GLN B 2 64 ? -11.385 -2.796 -15.128 1.00 0.00 707 GLN A N 22
ATOM 20332 C CA . GLN B 2 64 ? -11.311 -1.340 -15.129 1.00 0.00 707 GLN A CA 22
ATOM 20333 C C . GLN B 2 64 ? -11.764 -0.771 -16.470 1.00 0.00 707 GLN A C 22
ATOM 20334 O O . GLN B 2 64 ? -11.786 0.470 -16.608 1.00 0.00 707 GLN A O 22
ATOM 20351 N N . THR A 1 5 ? -8.113 11.592 6.203 1.00 0.00 1101 THR B N 23
ATOM 20352 C CA . THR A 1 5 ? -9.516 11.478 5.722 1.00 0.00 1101 THR B CA 23
ATOM 20353 C C . THR A 1 5 ? -9.765 10.125 5.066 1.00 0.00 1101 THR B C 23
ATOM 20354 O O . THR A 1 5 ? -10.586 10.006 4.157 1.00 0.00 1101 THR B O 23
ATOM 20365 N N . ILE A 1 6 ? -9.052 9.105 5.534 1.00 0.00 1102 ILE B N 23
ATOM 20366 C CA . ILE A 1 6 ? -9.197 7.759 4.993 1.00 0.00 1102 ILE B CA 23
ATOM 20367 C C . ILE A 1 6 ? -9.499 6.752 6.098 1.00 0.00 1102 ILE B C 23
ATOM 20368 O O . ILE A 1 6 ? -9.235 7.009 7.273 1.00 0.00 1102 ILE B O 23
ATOM 20384 N N . SER A 1 7 ? -10.054 5.608 5.713 1.00 0.00 1103 SER B N 23
ATOM 20385 C CA . SER A 1 7 ? -10.393 4.563 6.672 1.00 0.00 1103 SER B CA 23
ATOM 20386 C C . SER A 1 7 ? -9.135 3.981 7.309 1.00 0.00 1103 SER B C 23
ATOM 20387 O O . SER A 1 7 ? -8.020 4.252 6.867 1.00 0.00 1103 SER B O 23
ATOM 20395 N N . ASN A 1 8 ? -9.325 3.179 8.353 1.00 0.00 1104 ASN B N 23
ATOM 20396 C CA . ASN A 1 8 ? -8.207 2.557 9.052 1.00 0.00 1104 ASN B CA 23
ATOM 20397 C C . ASN A 1 8 ? -7.736 1.302 8.318 1.00 0.00 1104 ASN B C 23
ATOM 20398 O O . ASN A 1 8 ? -8.530 0.398 8.056 1.00 0.00 1104 ASN B O 23
ATOM 20409 N N . PRO A 1 9 ? -6.437 1.222 7.971 1.00 0.00 1105 PRO B N 23
ATOM 20410 C CA . PRO A 1 9 ? -5.881 0.067 7.268 1.00 0.00 1105 PRO B CA 23
ATOM 20411 C C . PRO A 1 9 ? -5.670 -1.127 8.194 1.00 0.00 1105 PRO B C 23
ATOM 20412 O O . PRO A 1 9 ? -5.797 -1.009 9.413 1.00 0.00 1105 PRO B O 23
ATOM 20423 N N . PRO A 1 10 ? -5.339 -2.298 7.624 1.00 0.00 1106 PRO B N 23
ATOM 20424 C CA . PRO A 1 10 ? -5.106 -3.516 8.402 1.00 0.00 1106 PRO B CA 23
ATOM 20425 C C . PRO A 1 10 ? -3.750 -3.500 9.104 1.00 0.00 1106 PRO B C 23
ATOM 20426 O O . PRO A 1 10 ? -2.921 -2.627 8.846 1.00 0.00 1106 PRO B O 23
ATOM 20437 N N . PRO A 1 11 ? -3.506 -4.467 10.003 1.00 0.00 1107 PRO B N 23
ATOM 20438 C CA . PRO A 1 11 ? -2.242 -4.556 10.740 1.00 0.00 1107 PRO B CA 23
ATOM 20439 C C . PRO A 1 11 ? -1.079 -4.981 9.851 1.00 0.00 1107 PRO B C 23
ATOM 20440 O O . PRO A 1 11 ? -1.277 -5.624 8.819 1.00 0.00 1107 PRO B O 23
ATOM 20451 N N . LEU A 1 12 ? 0.132 -4.620 10.258 1.00 0.00 1108 LEU B N 23
ATOM 20452 C CA . LEU A 1 12 ? 1.329 -4.966 9.499 1.00 0.00 1108 LEU B CA 23
ATOM 20453 C C . LEU A 1 12 ? 1.967 -6.240 10.045 1.00 0.00 1108 LEU B C 23
ATOM 20454 O O . LEU A 1 12 ? 1.942 -6.491 11.250 1.00 0.00 1108 LEU B O 23
ATOM 20470 N N . ILE A 1 13 ? 2.543 -7.040 9.153 1.00 0.00 1109 ILE B N 23
ATOM 20471 C CA . ILE A 1 13 ? 3.192 -8.285 9.550 1.00 0.00 1109 ILE B CA 23
ATOM 20472 C C . ILE A 1 13 ? 4.692 -8.226 9.284 1.00 0.00 1109 ILE B C 23
ATOM 20473 O O . ILE A 1 13 ? 5.123 -7.997 8.154 1.00 0.00 1109 ILE B O 23
ATOM 20489 N N . SER A 1 14 ? 5.484 -8.434 10.331 1.00 0.00 1110 SER B N 23
ATOM 20490 C CA . SER A 1 14 ? 6.937 -8.403 10.207 1.00 0.00 1110 SER B CA 23
ATOM 20491 C C . SER A 1 14 ? 7.479 -9.774 9.817 1.00 0.00 1110 SER B C 23
ATOM 20492 O O . SER A 1 14 ? 7.156 -10.783 10.445 1.00 0.00 1110 SER B O 23
ATOM 20500 N N . SER A 1 15 ? 8.303 -9.803 8.774 1.00 0.00 1111 SER B N 23
ATOM 20501 C CA . SER A 1 15 ? 8.890 -11.051 8.299 1.00 0.00 1111 SER B CA 23
ATOM 20502 C C . SER A 1 15 ? 10.413 -10.995 8.364 1.00 0.00 1111 SER B C 23
ATOM 20503 O O . SER A 1 15 ? 11.047 -10.218 7.649 1.00 0.00 1111 SER B O 23
ATOM 20511 N N . ALA A 1 16 ? 10.994 -11.823 9.226 1.00 0.00 1112 ALA B N 23
ATOM 20512 C CA . ALA A 1 16 ? 12.443 -11.868 9.384 1.00 0.00 1112 ALA B CA 23
ATOM 20513 C C . ALA A 1 16 ? 12.904 -13.252 9.828 1.00 0.00 1112 ALA B C 23
ATOM 20514 O O . ALA A 1 16 ? 12.859 -13.581 11.014 1.00 0.00 1112 ALA B O 23
ATOM 20521 N N . LYS A 1 17 ? 13.345 -14.059 8.869 1.00 0.00 1113 LYS B N 23
ATOM 20522 C CA . LYS A 1 17 ? 13.814 -15.408 9.162 1.00 0.00 1113 LYS B CA 23
ATOM 20523 C C . LYS A 1 17 ? 15.282 -15.397 9.574 1.00 0.00 1113 LYS B C 23
ATOM 20524 O O . LYS A 1 17 ? 16.109 -14.733 8.947 1.00 0.00 1113 LYS B O 23
ATOM 20543 N N . ASP B 2 15 ? 3.224 -10.018 -4.578 1.00 0.00 658 ASP A N 23
ATOM 20544 C CA . ASP B 2 15 ? 4.545 -9.428 -4.763 1.00 0.00 658 ASP A CA 23
ATOM 20545 C C . ASP B 2 15 ? 5.134 -8.985 -3.428 1.00 0.00 658 ASP A C 23
ATOM 20546 O O . ASP B 2 15 ? 4.586 -8.113 -2.754 1.00 0.00 658 ASP A O 23
ATOM 20555 N N . SER B 2 16 ? 6.255 -9.591 -3.050 1.00 0.00 659 SER A N 23
ATOM 20556 C CA . SER B 2 16 ? 6.919 -9.260 -1.795 1.00 0.00 659 SER A CA 23
ATOM 20557 C C . SER B 2 16 ? 8.395 -8.954 -2.025 1.00 0.00 659 SER A C 23
ATOM 20558 O O . SER B 2 16 ? 9.220 -9.863 -2.118 1.00 0.00 659 SER A O 23
ATOM 20566 N N . SER B 2 17 ? 8.721 -7.668 -2.114 1.00 0.00 660 SER A N 23
ATOM 20567 C CA . SER B 2 17 ? 10.098 -7.242 -2.334 1.00 0.00 660 SER A CA 23
ATOM 20568 C C . SER B 2 17 ? 10.678 -6.610 -1.072 1.00 0.00 660 SER A C 23
ATOM 20569 O O . SER B 2 17 ? 9.958 -6.354 -0.107 1.00 0.00 660 SER A O 23
ATOM 20577 N N . GLU B 2 18 ? 11.983 -6.358 -1.088 1.00 0.00 661 GLU A N 23
ATOM 20578 C CA . GLU B 2 18 ? 12.659 -5.755 0.054 1.00 0.00 661 GLU A CA 23
ATOM 20579 C C . GLU B 2 18 ? 12.830 -4.252 -0.146 1.00 0.00 661 GLU A C 23
ATOM 20580 O O . GLU B 2 18 ? 13.920 -3.779 -0.466 1.00 0.00 661 GLU A O 23
ATOM 20592 N N . SER B 2 19 ? 11.747 -3.507 0.045 1.00 0.00 662 SER A N 23
ATOM 20593 C CA . SER B 2 19 ? 11.776 -2.058 -0.113 1.00 0.00 662 SER A CA 23
ATOM 20594 C C . SER B 2 19 ? 10.449 -1.437 0.311 1.00 0.00 662 SER A C 23
ATOM 20595 O O . SER B 2 19 ? 9.379 -1.943 -0.029 1.00 0.00 662 SER A O 23
ATOM 20603 N N . CYS B 2 20 ? 10.527 -0.341 1.059 1.00 0.00 663 CYS A N 23
ATOM 20604 C CA . CYS B 2 20 ? 9.335 0.350 1.536 1.00 0.00 663 CYS A CA 23
ATOM 20605 C C . CYS B 2 20 ? 8.577 0.999 0.381 1.00 0.00 663 CYS A C 23
ATOM 20606 O O . CYS B 2 20 ? 9.151 1.756 -0.403 1.00 0.00 663 CYS A O 23
ATOM 20613 N N . TRP B 2 21 ? 7.287 0.695 0.283 1.00 0.00 664 TRP A N 23
ATOM 20614 C CA . TRP B 2 21 ? 6.450 1.247 -0.778 1.00 0.00 664 TRP A CA 23
ATOM 20615 C C . TRP B 2 21 ? 6.357 2.770 -0.683 1.00 0.00 664 TRP A C 23
ATOM 20616 O O . TRP B 2 21 ? 6.129 3.451 -1.683 1.00 0.00 664 TRP A O 23
ATOM 20637 N N . ASN B 2 22 ? 6.523 3.293 0.529 1.00 0.00 665 ASN A N 23
ATOM 20638 C CA . ASN B 2 22 ? 6.446 4.733 0.766 1.00 0.00 665 ASN A CA 23
ATOM 20639 C C . ASN B 2 22 ? 7.834 5.375 0.775 1.00 0.00 665 ASN A C 23
ATOM 20640 O O . ASN B 2 22 ? 8.138 6.230 -0.057 1.00 0.00 665 ASN A O 23
ATOM 20651 N N . CYS B 2 23 ? 8.667 4.968 1.728 1.00 0.00 666 CYS A N 23
ATOM 20652 C CA . CYS B 2 23 ? 10.015 5.514 1.853 1.00 0.00 666 CYS A CA 23
ATOM 20653 C C . CYS B 2 23 ? 10.796 5.380 0.549 1.00 0.00 666 CYS A C 23
ATOM 20654 O O . CYS B 2 23 ? 11.213 6.380 -0.034 1.00 0.00 666 CYS A O 23
ATOM 20661 N N . GLY B 2 24 ? 10.996 4.145 0.094 1.00 0.00 667 GLY A N 23
ATOM 20662 C CA . GLY B 2 24 ? 11.730 3.925 -1.138 1.00 0.00 667 GLY A CA 23
ATOM 20663 C C . GLY B 2 24 ? 13.148 3.450 -0.888 1.00 0.00 667 GLY A C 23
ATOM 20664 O O . GLY B 2 24 ? 14.030 3.642 -1.725 1.00 0.00 667 GLY A O 23
ATOM 20668 N N . ARG B 2 25 ? 13.367 2.829 0.268 1.00 0.00 668 ARG A N 23
ATOM 20669 C CA . ARG B 2 25 ? 14.686 2.327 0.625 1.00 0.00 668 ARG A CA 23
ATOM 20670 C C . ARG B 2 25 ? 14.611 0.873 1.080 1.00 0.00 668 ARG A C 23
ATOM 20671 O O . ARG B 2 25 ? 15.073 -0.030 0.383 1.00 0.00 668 ARG A O 23
ATOM 20692 N N . LYS B 2 26 ? 14.026 0.652 2.254 1.00 0.00 669 LYS A N 23
ATOM 20693 C CA . LYS B 2 26 ? 13.895 -0.696 2.796 1.00 0.00 669 LYS A CA 23
ATOM 20694 C C . LYS B 2 26 ? 12.661 -0.820 3.685 1.00 0.00 669 LYS A C 23
ATOM 20695 O O . LYS B 2 26 ? 12.240 0.143 4.325 1.00 0.00 669 LYS A O 23
ATOM 20714 N N . ALA B 2 27 ? 12.092 -2.022 3.719 1.00 0.00 670 ALA A N 23
ATOM 20715 C CA . ALA B 2 27 ? 10.910 -2.291 4.532 1.00 0.00 670 ALA A CA 23
ATOM 20716 C C . ALA B 2 27 ? 10.987 -3.680 5.162 1.00 0.00 670 ALA A C 23
ATOM 20717 O O . ALA B 2 27 ? 11.489 -4.621 4.549 1.00 0.00 670 ALA A O 23
ATOM 20724 N N . SER B 2 28 ? 10.496 -3.798 6.393 1.00 0.00 671 SER A N 23
ATOM 20725 C CA . SER B 2 28 ? 10.521 -5.071 7.107 1.00 0.00 671 SER A CA 23
ATOM 20726 C C . SER B 2 28 ? 9.115 -5.533 7.492 1.00 0.00 671 SER A C 23
ATOM 20727 O O . SER B 2 28 ? 8.942 -6.628 8.028 1.00 0.00 671 SER A O 23
ATOM 20735 N N . GLU B 2 29 ? 8.112 -4.703 7.217 1.00 0.00 672 GLU A N 23
ATOM 20736 C CA . GLU B 2 29 ? 6.730 -5.050 7.541 1.00 0.00 672 GLU A CA 23
ATOM 20737 C C . GLU B 2 29 ? 5.939 -5.325 6.269 1.00 0.00 672 GLU A C 23
ATOM 20738 O O . GLU B 2 29 ? 6.311 -4.879 5.185 1.00 0.00 672 GLU A O 23
ATOM 20750 N N . THR B 2 30 ? 4.855 -6.081 6.408 1.00 0.00 673 THR A N 23
ATOM 20751 C CA . THR B 2 30 ? 4.021 -6.438 5.267 1.00 0.00 673 THR A CA 23
ATOM 20752 C C . THR B 2 30 ? 2.538 -6.236 5.573 1.00 0.00 673 THR A C 23
ATOM 20753 O O . THR B 2 30 ? 2.069 -6.546 6.666 1.00 0.00 673 THR A O 23
ATOM 20764 N N . CYS B 2 31 ? 1.805 -5.717 4.596 1.00 0.00 674 CYS A N 23
ATOM 20765 C CA . CYS B 2 31 ? 0.375 -5.485 4.758 1.00 0.00 674 CYS A CA 23
ATOM 20766 C C . CYS B 2 31 ? -0.370 -6.815 4.847 1.00 0.00 674 CYS A C 23
ATOM 20767 O O . CYS B 2 31 ? -0.509 -7.527 3.853 1.00 0.00 674 CYS A O 23
ATOM 20774 N N . SER B 2 32 ? -0.833 -7.149 6.048 1.00 0.00 675 SER A N 23
ATOM 20775 C CA . SER B 2 32 ? -1.550 -8.401 6.277 1.00 0.00 675 SER A CA 23
ATOM 20776 C C . SER B 2 32 ? -2.915 -8.420 5.588 1.00 0.00 675 SER A C 23
ATOM 20777 O O . SER B 2 32 ? -3.574 -9.458 5.535 1.00 0.00 675 SER A O 23
ATOM 20785 N N . GLY B 2 33 ? -3.340 -7.273 5.062 1.00 0.00 676 GLY A N 23
ATOM 20786 C CA . GLY B 2 33 ? -4.626 -7.203 4.390 1.00 0.00 676 GLY A CA 23
ATOM 20787 C C . GLY B 2 33 ? -4.572 -7.756 2.980 1.00 0.00 676 GLY A C 23
ATOM 20788 O O . GLY B 2 33 ? -5.448 -8.518 2.571 1.00 0.00 676 GLY A O 23
ATOM 20792 N N . CYS B 2 34 ? -3.539 -7.377 2.236 1.00 0.00 677 CYS A N 23
ATOM 20793 C CA . CYS B 2 34 ? -3.372 -7.845 0.865 1.00 0.00 677 CYS A CA 23
ATOM 20794 C C . CYS B 2 34 ? -2.163 -8.774 0.745 1.00 0.00 677 CYS A C 23
ATOM 20795 O O . CYS B 2 34 ? -2.004 -9.473 -0.256 1.00 0.00 677 CYS A O 23
ATOM 20802 N N . ASN B 2 35 ? -1.312 -8.774 1.772 1.00 0.00 678 ASN A N 23
ATOM 20803 C CA . ASN B 2 35 ? -0.118 -9.612 1.779 1.00 0.00 678 ASN A CA 23
ATOM 20804 C C . ASN B 2 35 ? 0.807 -9.255 0.618 1.00 0.00 678 ASN A C 23
ATOM 20805 O O . ASN B 2 35 ? 1.616 -10.074 0.184 1.00 0.00 678 ASN A O 23
ATOM 20816 N N . THR B 2 36 ? 0.670 -8.034 0.108 1.00 0.00 679 THR A N 23
ATOM 20817 C CA . THR B 2 36 ? 1.485 -7.584 -1.017 1.00 0.00 679 THR A CA 23
ATOM 20818 C C . THR B 2 36 ? 2.286 -6.329 -0.677 1.00 0.00 679 THR A C 23
ATOM 20819 O O . THR B 2 36 ? 3.421 -6.162 -1.125 1.00 0.00 679 THR A O 23
ATOM 20830 N N . ALA B 2 37 ? 1.678 -5.445 0.104 1.00 0.00 680 ALA A N 23
ATOM 20831 C CA . ALA B 2 37 ? 2.322 -4.195 0.494 1.00 0.00 680 ALA A CA 23
ATOM 20832 C C . ALA B 2 37 ? 3.408 -4.413 1.541 1.00 0.00 680 ALA A C 23
ATOM 20833 O O . ALA B 2 37 ? 3.365 -5.373 2.310 1.00 0.00 680 ALA A O 23
ATOM 20840 N N . ARG B 2 38 ? 4.375 -3.501 1.565 1.00 0.00 681 ARG A N 23
ATOM 20841 C CA . ARG B 2 38 ? 5.475 -3.568 2.517 1.00 0.00 681 ARG A CA 23
ATOM 20842 C C . ARG B 2 38 ? 5.785 -2.180 3.070 1.00 0.00 681 ARG A C 23
ATOM 20843 O O . ARG B 2 38 ? 5.733 -1.189 2.342 1.00 0.00 681 ARG A O 23
ATOM 20864 N N . TYR B 2 39 ? 6.108 -2.113 4.357 1.00 0.00 682 TYR A N 23
ATOM 20865 C CA . TYR B 2 39 ? 6.426 -0.841 4.999 1.00 0.00 682 TYR A CA 23
ATOM 20866 C C . TYR B 2 39 ? 7.373 -1.052 6.174 1.00 0.00 682 TYR A C 23
ATOM 20867 O O . TYR B 2 39 ? 7.343 -2.093 6.827 1.00 0.00 682 TYR A O 23
ATOM 20885 N N . CYS B 2 40 ? 8.218 -0.063 6.438 1.00 0.00 683 CYS A N 23
ATOM 20886 C CA . CYS B 2 40 ? 9.171 -0.156 7.536 1.00 0.00 683 CYS A CA 23
ATOM 20887 C C . CYS B 2 40 ? 8.602 0.450 8.819 1.00 0.00 683 CYS A C 23
ATOM 20888 O O . CYS B 2 40 ? 9.096 0.169 9.911 1.00 0.00 683 CYS A O 23
ATOM 20895 N N . GLY B 2 41 ? 7.565 1.279 8.691 1.00 0.00 684 GLY A N 23
ATOM 20896 C CA . GLY B 2 41 ? 6.970 1.892 9.864 1.00 0.00 684 GLY A CA 23
ATOM 20897 C C . GLY B 2 41 ? 5.494 2.184 9.687 1.00 0.00 684 GLY A C 23
ATOM 20898 O O . GLY B 2 41 ? 5.032 2.437 8.575 1.00 0.00 684 GLY A O 23
ATOM 20902 N N . SER B 2 42 ? 4.751 2.145 10.791 1.00 0.00 685 SER A N 23
ATOM 20903 C CA . SER B 2 42 ? 3.314 2.402 10.762 1.00 0.00 685 SER A CA 23
ATOM 20904 C C . SER B 2 42 ? 2.989 3.665 9.969 1.00 0.00 685 SER A C 23
ATOM 20905 O O . SER B 2 42 ? 2.003 3.710 9.234 1.00 0.00 685 SER A O 23
ATOM 20913 N N . PHE B 2 43 ? 3.820 4.691 10.121 1.00 0.00 686 PHE A N 23
ATOM 20914 C CA . PHE B 2 43 ? 3.609 5.949 9.413 1.00 0.00 686 PHE A CA 23
ATOM 20915 C C . PHE B 2 43 ? 3.782 5.759 7.909 1.00 0.00 686 PHE A C 23
ATOM 20916 O O . PHE B 2 43 ? 3.106 6.409 7.111 1.00 0.00 686 PHE A O 23
ATOM 20933 N N . CYS B 2 44 ? 4.697 4.875 7.522 1.00 0.00 687 CYS A N 23
ATOM 20934 C CA . CYS B 2 44 ? 4.959 4.620 6.110 1.00 0.00 687 CYS A CA 23
ATOM 20935 C C . CYS B 2 44 ? 3.738 4.029 5.416 1.00 0.00 687 CYS A C 23
ATOM 20936 O O . CYS B 2 44 ? 3.412 4.405 4.290 1.00 0.00 687 CYS A O 23
ATOM 20943 N N . GLN B 2 45 ? 3.068 3.101 6.086 1.00 0.00 688 GLN A N 23
ATOM 20944 C CA . GLN B 2 45 ? 1.890 2.463 5.518 1.00 0.00 688 GLN A CA 23
ATOM 20945 C C . GLN B 2 45 ? 0.757 3.472 5.334 1.00 0.00 688 GLN A C 23
ATOM 20946 O O . GLN B 2 45 ? 0.011 3.406 4.358 1.00 0.00 688 GLN A O 23
ATOM 20960 N N . HIS B 2 46 ? 0.633 4.406 6.275 1.00 0.00 689 HIS A N 23
ATOM 20961 C CA . HIS B 2 46 ? -0.410 5.426 6.215 1.00 0.00 689 HIS A CA 23
ATOM 20962 C C . HIS B 2 46 ? -0.146 6.436 5.100 1.00 0.00 689 HIS A C 23
ATOM 20963 O O . HIS B 2 46 ? -1.076 6.906 4.444 1.00 0.00 689 HIS A O 23
ATOM 20978 N N . LYS B 2 47 ? 1.123 6.773 4.899 1.00 0.00 690 LYS A N 23
ATOM 20979 C CA . LYS B 2 47 ? 1.503 7.738 3.871 1.00 0.00 690 LYS A CA 23
ATOM 20980 C C . LYS B 2 47 ? 1.020 7.301 2.492 1.00 0.00 690 LYS A C 23
ATOM 20981 O O . LYS B 2 47 ? 0.357 8.058 1.782 1.00 0.00 690 LYS A O 23
ATOM 21000 N N . ASP B 2 48 ? 1.354 6.071 2.124 1.00 0.00 691 ASP A N 23
ATOM 21001 C CA . ASP B 2 48 ? 0.952 5.527 0.831 1.00 0.00 691 ASP A CA 23
ATOM 21002 C C . ASP B 2 48 ? -0.452 4.926 0.897 1.00 0.00 691 ASP A C 23
ATOM 21003 O O . ASP B 2 48 ? -1.033 4.580 -0.131 1.00 0.00 691 ASP A O 23
ATOM 21012 N N . TRP B 2 49 ? -0.988 4.792 2.109 1.00 0.00 692 TRP A N 23
ATOM 21013 C CA . TRP B 2 49 ? -2.317 4.219 2.308 1.00 0.00 692 TRP A CA 23
ATOM 21014 C C . TRP B 2 49 ? -3.336 4.773 1.315 1.00 0.00 692 TRP A C 23
ATOM 21015 O O . TRP B 2 49 ? -4.122 4.018 0.744 1.00 0.00 692 TRP A O 23
ATOM 21036 N N . GLU B 2 50 ? -3.332 6.089 1.115 1.00 0.00 693 GLU A N 23
ATOM 21037 C CA . GLU B 2 50 ? -4.274 6.724 0.199 1.00 0.00 693 GLU A CA 23
ATOM 21038 C C . GLU B 2 50 ? -4.234 6.069 -1.180 1.00 0.00 693 GLU A C 23
ATOM 21039 O O . GLU B 2 50 ? -5.272 5.855 -1.804 1.00 0.00 693 GLU A O 23
ATOM 21051 N N . LYS B 2 51 ? -3.033 5.752 -1.649 1.00 0.00 694 LYS A N 23
ATOM 21052 C CA . LYS B 2 51 ? -2.867 5.120 -2.950 1.00 0.00 694 LYS A CA 23
ATOM 21053 C C . LYS B 2 51 ? -2.970 3.600 -2.846 1.00 0.00 694 LYS A C 23
ATOM 21054 O O . LYS B 2 51 ? -3.656 2.956 -3.639 1.00 0.00 694 LYS A O 23
ATOM 21073 N N . HIS B 2 52 ? -2.255 3.031 -1.880 1.00 0.00 695 HIS A N 23
ATOM 21074 C CA . HIS B 2 52 ? -2.234 1.585 -1.688 1.00 0.00 695 HIS A CA 23
ATOM 21075 C C . HIS B 2 52 ? -3.619 1.002 -1.417 1.00 0.00 695 HIS A C 23
ATOM 21076 O O . HIS B 2 52 ? -3.946 -0.076 -1.911 1.00 0.00 695 HIS A O 23
ATOM 21090 N N . HIS B 2 53 ? -4.426 1.686 -0.615 1.00 0.00 696 HIS A N 23
ATOM 21091 C CA . HIS B 2 53 ? -5.757 1.196 -0.270 1.00 0.00 696 HIS A CA 23
ATOM 21092 C C . HIS B 2 53 ? -6.595 0.880 -1.504 1.00 0.00 696 HIS A C 23
ATOM 21093 O O . HIS B 2 53 ? -7.444 -0.008 -1.459 1.00 0.00 696 HIS A O 23
ATOM 21108 N N . HIS B 2 54 ? -6.353 1.575 -2.615 1.00 0.00 697 HIS A N 23
ATOM 21109 C CA . HIS B 2 54 ? -7.099 1.300 -3.839 1.00 0.00 697 HIS A CA 23
ATOM 21110 C C . HIS B 2 54 ? -6.883 -0.147 -4.282 1.00 0.00 697 HIS A C 23
ATOM 21111 O O . HIS B 2 54 ? -7.753 -0.747 -4.913 1.00 0.00 697 HIS A O 23
ATOM 21126 N N . ILE B 2 55 ? -5.706 -0.696 -3.974 1.00 0.00 698 ILE A N 23
ATOM 21127 C CA . ILE B 2 55 ? -5.372 -2.061 -4.372 1.00 0.00 698 ILE A CA 23
ATOM 21128 C C . ILE B 2 55 ? -5.393 -3.047 -3.209 1.00 0.00 698 ILE A C 23
ATOM 21129 O O . ILE B 2 55 ? -5.179 -4.243 -3.410 1.00 0.00 698 ILE A O 23
ATOM 21145 N N . CYS B 2 56 ? -5.632 -2.565 -1.995 1.00 0.00 699 CYS A N 23
ATOM 21146 C CA . CYS B 2 56 ? -5.650 -3.443 -0.833 1.00 0.00 699 CYS A CA 23
ATOM 21147 C C . CYS B 2 56 ? -6.815 -4.416 -0.908 1.00 0.00 699 CYS A C 23
ATOM 21148 O O . CYS B 2 56 ? -7.962 -4.055 -0.647 1.00 0.00 699 CYS A O 23
ATOM 21155 N N . GLY B 2 57 ? -6.507 -5.653 -1.281 1.00 0.00 700 GLY A N 23
ATOM 21156 C CA . GLY B 2 57 ? -7.535 -6.666 -1.401 1.00 0.00 700 GLY A CA 23
ATOM 21157 C C . GLY B 2 57 ? -8.303 -6.545 -2.704 1.00 0.00 700 GLY A C 23
ATOM 21158 O O . GLY B 2 57 ? -9.229 -7.315 -2.960 1.00 0.00 700 GLY A O 23
ATOM 21162 N N . GLN B 2 58 ? -7.918 -5.572 -3.528 1.00 0.00 701 GLN A N 23
ATOM 21163 C CA . GLN B 2 58 ? -8.576 -5.351 -4.812 1.00 0.00 701 GLN A CA 23
ATOM 21164 C C . GLN B 2 58 ? -10.079 -5.154 -4.629 1.00 0.00 701 GLN A C 23
ATOM 21165 O O . GLN B 2 58 ? -10.871 -5.507 -5.503 1.00 0.00 701 GLN A O 23
ATOM 21179 N N . THR B 2 59 ? -10.463 -4.590 -3.489 1.00 0.00 702 THR A N 23
ATOM 21180 C CA . THR B 2 59 ? -11.872 -4.349 -3.192 1.00 0.00 702 THR A CA 23
ATOM 21181 C C . THR B 2 59 ? -12.308 -2.977 -3.695 1.00 0.00 702 THR A C 23
ATOM 21182 O O . THR B 2 59 ? -11.483 -2.081 -3.878 1.00 0.00 702 THR A O 23
ATOM 21193 N N . LEU B 2 60 ? -13.608 -2.820 -3.918 1.00 0.00 703 LEU A N 23
ATOM 21194 C CA . LEU B 2 60 ? -14.156 -1.557 -4.400 1.00 0.00 703 LEU A CA 23
ATOM 21195 C C . LEU B 2 60 ? -15.102 -0.945 -3.371 1.00 0.00 703 LEU A C 23
ATOM 21196 O O . LEU B 2 60 ? -15.128 0.272 -3.183 1.00 0.00 703 LEU A O 23
ATOM 21212 N N . GLN B 2 61 ? -15.876 -1.797 -2.705 1.00 0.00 704 GLN A N 23
ATOM 21213 C CA . GLN B 2 61 ? -16.824 -1.340 -1.694 1.00 0.00 704 GLN A CA 23
ATOM 21214 C C . GLN B 2 61 ? -17.875 -0.422 -2.308 1.00 0.00 704 GLN A C 23
ATOM 21215 O O . GLN B 2 61 ? -17.815 -0.099 -3.494 1.00 0.00 704 GLN A O 23
ATOM 21229 N N . ALA B 2 62 ? -18.839 -0.005 -1.492 1.00 0.00 705 ALA A N 23
ATOM 21230 C CA . ALA B 2 62 ? -19.905 0.876 -1.956 1.00 0.00 705 ALA A CA 23
ATOM 21231 C C . ALA B 2 62 ? -20.718 0.217 -3.064 1.00 0.00 705 ALA A C 23
ATOM 21232 O O . ALA B 2 62 ? -20.271 0.131 -4.208 1.00 0.00 705 ALA A O 23
ATOM 21239 N N . GLN B 2 63 ? -21.915 -0.246 -2.719 1.00 0.00 706 GLN A N 23
ATOM 21240 C CA . GLN B 2 63 ? -22.791 -0.897 -3.685 1.00 0.00 706 GLN A CA 23
ATOM 21241 C C . GLN B 2 63 ? -24.176 -0.260 -3.680 1.00 0.00 706 GLN A C 23
ATOM 21242 O O . GLN B 2 63 ? -25.187 -0.944 -3.836 1.00 0.00 706 GLN A O 23
ATOM 21256 N N . GLN B 2 64 ? -24.216 1.057 -3.499 1.00 0.00 707 GLN A N 23
ATOM 21257 C CA . GLN B 2 64 ? -25.478 1.787 -3.475 1.00 0.00 707 GLN A CA 23
ATOM 21258 C C . GLN B 2 64 ? -25.235 3.290 -3.392 1.00 0.00 707 GLN A C 23
ATOM 21259 O O . GLN B 2 64 ? -24.111 3.727 -3.719 1.00 0.00 707 GLN A O 23
ATOM 21276 N N . THR A 1 5 ? -11.189 12.015 5.481 1.00 0.00 1101 THR B N 24
ATOM 21277 C CA . THR A 1 5 ? -10.081 11.105 5.874 1.00 0.00 1101 THR B CA 24
ATOM 21278 C C . THR A 1 5 ? -10.271 9.715 5.278 1.00 0.00 1101 THR B C 24
ATOM 21279 O O . THR A 1 5 ? -11.301 9.425 4.669 1.00 0.00 1101 THR B O 24
ATOM 21290 N N . ILE A 1 6 ? -9.270 8.857 5.456 1.00 0.00 1102 ILE B N 24
ATOM 21291 C CA . ILE A 1 6 ? -9.329 7.497 4.935 1.00 0.00 1102 ILE B CA 24
ATOM 21292 C C . ILE A 1 6 ? -9.616 6.494 6.047 1.00 0.00 1102 ILE B C 24
ATOM 21293 O O . ILE A 1 6 ? -9.404 6.782 7.225 1.00 0.00 1102 ILE B O 24
ATOM 21309 N N . SER A 1 7 ? -10.099 5.317 5.665 1.00 0.00 1103 SER B N 24
ATOM 21310 C CA . SER A 1 7 ? -10.417 4.272 6.630 1.00 0.00 1103 SER B CA 24
ATOM 21311 C C . SER A 1 7 ? -9.158 3.797 7.350 1.00 0.00 1103 SER B C 24
ATOM 21312 O O . SER A 1 7 ? -8.072 4.342 7.149 1.00 0.00 1103 SER B O 24
ATOM 21320 N N . ASN A 1 8 ? -9.311 2.778 8.189 1.00 0.00 1104 ASN B N 24
ATOM 21321 C CA . ASN A 1 8 ? -8.188 2.229 8.939 1.00 0.00 1104 ASN B CA 24
ATOM 21322 C C . ASN A 1 8 ? -7.647 0.968 8.265 1.00 0.00 1104 ASN B C 24
ATOM 21323 O O . ASN A 1 8 ? -8.327 -0.057 8.218 1.00 0.00 1104 ASN B O 24
ATOM 21334 N N . PRO A 1 9 ? -6.412 1.023 7.730 1.00 0.00 1105 PRO B N 24
ATOM 21335 C CA . PRO A 1 9 ? -5.794 -0.125 7.058 1.00 0.00 1105 PRO B CA 24
ATOM 21336 C C . PRO A 1 9 ? -5.481 -1.264 8.027 1.00 0.00 1105 PRO B C 24
ATOM 21337 O O . PRO A 1 9 ? -5.189 -1.028 9.199 1.00 0.00 1105 PRO B O 24
ATOM 21348 N N . PRO A 1 10 ? -5.535 -2.520 7.547 1.00 0.00 1106 PRO B N 24
ATOM 21349 C CA . PRO A 1 10 ? -5.253 -3.695 8.380 1.00 0.00 1106 PRO B CA 24
ATOM 21350 C C . PRO A 1 10 ? -3.891 -3.604 9.065 1.00 0.00 1106 PRO B C 24
ATOM 21351 O O . PRO A 1 10 ? -3.096 -2.713 8.767 1.00 0.00 1106 PRO B O 24
ATOM 21362 N N . PRO A 1 11 ? -3.604 -4.529 9.998 1.00 0.00 1107 PRO B N 24
ATOM 21363 C CA . PRO A 1 11 ? -2.331 -4.546 10.726 1.00 0.00 1107 PRO B CA 24
ATOM 21364 C C . PRO A 1 11 ? -1.161 -4.964 9.842 1.00 0.00 1107 PRO B C 24
ATOM 21365 O O . PRO A 1 11 ? -1.348 -5.604 8.807 1.00 0.00 1107 PRO B O 24
ATOM 21376 N N . LEU A 1 12 ? 0.047 -4.600 10.259 1.00 0.00 1108 LEU B N 24
ATOM 21377 C CA . LEU A 1 12 ? 1.250 -4.937 9.508 1.00 0.00 1108 LEU B CA 24
ATOM 21378 C C . LEU A 1 12 ? 1.897 -6.206 10.059 1.00 0.00 1108 LEU B C 24
ATOM 21379 O O . LEU A 1 12 ? 1.867 -6.455 11.263 1.00 0.00 1108 LEU B O 24
ATOM 21395 N N . ILE A 1 13 ? 2.483 -7.001 9.170 1.00 0.00 1109 ILE B N 24
ATOM 21396 C CA . ILE A 1 13 ? 3.139 -8.241 9.570 1.00 0.00 1109 ILE B CA 24
ATOM 21397 C C . ILE A 1 13 ? 4.638 -8.178 9.291 1.00 0.00 1109 ILE B C 24
ATOM 21398 O O . ILE A 1 13 ? 5.059 -7.957 8.157 1.00 0.00 1109 ILE B O 24
ATOM 21414 N N . SER A 1 14 ? 5.439 -8.377 10.333 1.00 0.00 1110 SER B N 24
ATOM 21415 C CA . SER A 1 14 ? 6.889 -8.343 10.194 1.00 0.00 1110 SER B CA 24
ATOM 21416 C C . SER A 1 14 ? 7.429 -9.710 9.790 1.00 0.00 1110 SER B C 24
ATOM 21417 O O . SER A 1 14 ? 7.105 -10.724 10.409 1.00 0.00 1110 SER B O 24
ATOM 21425 N N . SER A 1 15 ? 8.255 -9.730 8.748 1.00 0.00 1111 SER B N 24
ATOM 21426 C CA . SER A 1 15 ? 8.841 -10.973 8.260 1.00 0.00 1111 SER B CA 24
ATOM 21427 C C . SER A 1 15 ? 10.364 -10.908 8.296 1.00 0.00 1111 SER B C 24
ATOM 21428 O O . SER A 1 15 ? 10.970 -10.004 7.721 1.00 0.00 1111 SER B O 24
ATOM 21436 N N . ALA A 1 16 ? 10.977 -11.872 8.975 1.00 0.00 1112 ALA B N 24
ATOM 21437 C CA . ALA A 1 16 ? 12.430 -11.924 9.086 1.00 0.00 1112 ALA B CA 24
ATOM 21438 C C . ALA A 1 16 ? 12.898 -13.309 9.517 1.00 0.00 1112 ALA B C 24
ATOM 21439 O O . ALA A 1 16 ? 13.224 -13.528 10.684 1.00 0.00 1112 ALA B O 24
ATOM 21446 N N . LYS A 1 17 ? 12.930 -14.240 8.570 1.00 0.00 1113 LYS B N 24
ATOM 21447 C CA . LYS A 1 17 ? 13.359 -15.604 8.852 1.00 0.00 1113 LYS B CA 24
ATOM 21448 C C . LYS A 1 17 ? 14.793 -15.832 8.383 1.00 0.00 1113 LYS B C 24
ATOM 21449 O O . LYS A 1 17 ? 15.057 -15.922 7.183 1.00 0.00 1113 LYS B O 24
ATOM 21468 N N . ASP B 2 15 ? 17.423 -8.730 -7.107 1.00 0.00 658 ASP A N 24
ATOM 21469 C CA . ASP B 2 15 ? 17.784 -7.698 -6.142 1.00 0.00 658 ASP A CA 24
ATOM 21470 C C . ASP B 2 15 ? 16.552 -7.192 -5.398 1.00 0.00 658 ASP A C 24
ATOM 21471 O O . ASP B 2 15 ? 16.624 -6.846 -4.219 1.00 0.00 658 ASP A O 24
ATOM 21480 N N . SER B 2 16 ? 15.422 -7.151 -6.097 1.00 0.00 659 SER A N 24
ATOM 21481 C CA . SER B 2 16 ? 14.174 -6.688 -5.503 1.00 0.00 659 SER A CA 24
ATOM 21482 C C . SER B 2 16 ? 13.619 -7.721 -4.528 1.00 0.00 659 SER A C 24
ATOM 21483 O O . SER B 2 16 ? 12.899 -8.638 -4.922 1.00 0.00 659 SER A O 24
ATOM 21491 N N . SER B 2 17 ? 13.959 -7.565 -3.252 1.00 0.00 660 SER A N 24
ATOM 21492 C CA . SER B 2 17 ? 13.496 -8.485 -2.220 1.00 0.00 660 SER A CA 24
ATOM 21493 C C . SER B 2 17 ? 12.730 -7.743 -1.130 1.00 0.00 660 SER A C 24
ATOM 21494 O O . SER B 2 17 ? 11.693 -8.209 -0.659 1.00 0.00 660 SER A O 24
ATOM 21502 N N . GLU B 2 18 ? 13.250 -6.588 -0.734 1.00 0.00 661 GLU A N 24
ATOM 21503 C CA . GLU B 2 18 ? 12.617 -5.780 0.302 1.00 0.00 661 GLU A CA 24
ATOM 21504 C C . GLU B 2 18 ? 12.775 -4.292 0.005 1.00 0.00 661 GLU A C 24
ATOM 21505 O O . GLU B 2 18 ? 13.841 -3.840 -0.411 1.00 0.00 661 GLU A O 24
ATOM 21517 N N . SER B 2 19 ? 11.704 -3.534 0.226 1.00 0.00 662 SER A N 24
ATOM 21518 C CA . SER B 2 19 ? 11.723 -2.096 -0.015 1.00 0.00 662 SER A CA 24
ATOM 21519 C C . SER B 2 19 ? 10.395 -1.462 0.383 1.00 0.00 662 SER A C 24
ATOM 21520 O O . SER B 2 19 ? 9.326 -1.988 0.073 1.00 0.00 662 SER A O 24
ATOM 21528 N N . CYS B 2 20 ? 10.469 -0.330 1.078 1.00 0.00 663 CYS A N 24
ATOM 21529 C CA . CYS B 2 20 ? 9.275 0.376 1.525 1.00 0.00 663 CYS A CA 24
ATOM 21530 C C . CYS B 2 20 ? 8.537 1.011 0.350 1.00 0.00 663 CYS A C 24
ATOM 21531 O O . CYS B 2 20 ? 9.121 1.766 -0.427 1.00 0.00 663 CYS A O 24
ATOM 21538 N N . TRP B 2 21 ? 7.250 0.701 0.229 1.00 0.00 664 TRP A N 24
ATOM 21539 C CA . TRP B 2 21 ? 6.432 1.242 -0.850 1.00 0.00 664 TRP A CA 24
ATOM 21540 C C . TRP B 2 21 ? 6.317 2.763 -0.753 1.00 0.00 664 TRP A C 24
ATOM 21541 O O . TRP B 2 21 ? 6.087 3.444 -1.753 1.00 0.00 664 TRP A O 24
ATOM 21562 N N . ASN B 2 22 ? 6.470 3.286 0.462 1.00 0.00 665 ASN A N 24
ATOM 21563 C CA . ASN B 2 22 ? 6.374 4.723 0.703 1.00 0.00 665 ASN A CA 24
ATOM 21564 C C . ASN B 2 22 ? 7.755 5.381 0.717 1.00 0.00 665 ASN A C 24
ATOM 21565 O O . ASN B 2 22 ? 8.050 6.244 -0.111 1.00 0.00 665 ASN A O 24
ATOM 21576 N N . CYS B 2 23 ? 8.591 4.978 1.670 1.00 0.00 666 CYS A N 24
ATOM 21577 C CA . CYS B 2 23 ? 9.933 5.540 1.799 1.00 0.00 666 CYS A CA 24
ATOM 21578 C C . CYS B 2 23 ? 10.722 5.405 0.499 1.00 0.00 666 CYS A C 24
ATOM 21579 O O . CYS B 2 23 ? 11.133 6.406 -0.088 1.00 0.00 666 CYS A O 24
ATOM 21586 N N . GLY B 2 24 ? 10.937 4.170 0.052 1.00 0.00 667 GLY A N 24
ATOM 21587 C CA . GLY B 2 24 ? 11.680 3.952 -1.175 1.00 0.00 667 GLY A CA 24
ATOM 21588 C C . GLY B 2 24 ? 13.096 3.479 -0.917 1.00 0.00 667 GLY A C 24
ATOM 21589 O O . GLY B 2 24 ? 13.982 3.667 -1.751 1.00 0.00 667 GLY A O 24
ATOM 21593 N N . ARG B 2 25 ? 13.310 2.866 0.244 1.00 0.00 668 ARG A N 24
ATOM 21594 C CA . ARG B 2 25 ? 14.628 2.365 0.611 1.00 0.00 668 ARG A CA 24
ATOM 21595 C C . ARG B 2 25 ? 14.549 0.911 1.065 1.00 0.00 668 ARG A C 24
ATOM 21596 O O . ARG B 2 25 ? 14.959 0.002 0.342 1.00 0.00 668 ARG A O 24
ATOM 21617 N N . LYS B 2 26 ? 14.025 0.697 2.268 1.00 0.00 669 LYS A N 24
ATOM 21618 C CA . LYS B 2 26 ? 13.899 -0.648 2.814 1.00 0.00 669 LYS A CA 24
ATOM 21619 C C . LYS B 2 26 ? 12.656 -0.782 3.687 1.00 0.00 669 LYS A C 24
ATOM 21620 O O . LYS B 2 26 ? 12.225 0.176 4.329 1.00 0.00 669 LYS A O 24
ATOM 21639 N N . ALA B 2 27 ? 12.092 -1.985 3.710 1.00 0.00 670 ALA A N 24
ATOM 21640 C CA . ALA B 2 27 ? 10.903 -2.266 4.508 1.00 0.00 670 ALA A CA 24
ATOM 21641 C C . ALA B 2 27 ? 10.993 -3.644 5.156 1.00 0.00 670 ALA A C 24
ATOM 21642 O O . ALA B 2 27 ? 11.507 -4.588 4.558 1.00 0.00 670 ALA A O 24
ATOM 21649 N N . SER B 2 28 ? 10.500 -3.752 6.388 1.00 0.00 671 SER A N 24
ATOM 21650 C CA . SER B 2 28 ? 10.535 -5.014 7.121 1.00 0.00 671 SER A CA 24
ATOM 21651 C C . SER B 2 28 ? 9.132 -5.487 7.504 1.00 0.00 671 SER A C 24
ATOM 21652 O O . SER B 2 28 ? 8.968 -6.582 8.041 1.00 0.00 671 SER A O 24
ATOM 21660 N N . GLU B 2 29 ? 8.122 -4.666 7.226 1.00 0.00 672 GLU A N 24
ATOM 21661 C CA . GLU B 2 29 ? 6.745 -5.023 7.547 1.00 0.00 672 GLU A CA 24
ATOM 21662 C C . GLU B 2 29 ? 5.958 -5.308 6.274 1.00 0.00 672 GLU A C 24
ATOM 21663 O O . GLU B 2 29 ? 6.325 -4.857 5.189 1.00 0.00 672 GLU A O 24
ATOM 21675 N N . THR B 2 30 ? 4.884 -6.077 6.413 1.00 0.00 673 THR A N 24
ATOM 21676 C CA . THR B 2 30 ? 4.055 -6.446 5.272 1.00 0.00 673 THR A CA 24
ATOM 21677 C C . THR B 2 30 ? 2.573 -6.231 5.566 1.00 0.00 673 THR A C 24
ATOM 21678 O O . THR B 2 30 ? 2.094 -6.522 6.659 1.00 0.00 673 THR A O 24
ATOM 21689 N N . CYS B 2 31 ? 1.851 -5.720 4.576 1.00 0.00 674 CYS A N 24
ATOM 21690 C CA . CYS B 2 31 ? 0.423 -5.474 4.722 1.00 0.00 674 CYS A CA 24
ATOM 21691 C C . CYS B 2 31 ? -0.338 -6.796 4.804 1.00 0.00 674 CYS A C 24
ATOM 21692 O O . CYS B 2 31 ? -0.472 -7.509 3.810 1.00 0.00 674 CYS A O 24
ATOM 21699 N N . SER B 2 32 ? -0.819 -7.122 6.001 1.00 0.00 675 SER A N 24
ATOM 21700 C CA . SER B 2 32 ? -1.555 -8.365 6.223 1.00 0.00 675 SER A CA 24
ATOM 21701 C C . SER B 2 32 ? -2.903 -8.374 5.501 1.00 0.00 675 SER A C 24
ATOM 21702 O O . SER B 2 32 ? -3.566 -9.408 5.431 1.00 0.00 675 SER A O 24
ATOM 21710 N N . GLY B 2 33 ? -3.305 -7.225 4.962 1.00 0.00 676 GLY A N 24
ATOM 21711 C CA . G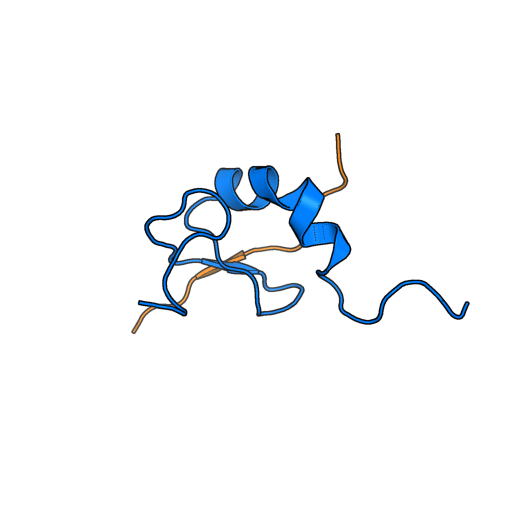LY B 2 33 ? -4.571 -7.146 4.256 1.00 0.00 676 GLY A CA 24
ATOM 21712 C C . GLY B 2 33 ? -4.500 -7.769 2.877 1.00 0.00 676 GLY A C 24
ATOM 21713 O O . GLY B 2 33 ? -5.341 -8.593 2.518 1.00 0.00 676 GLY A O 24
ATOM 21717 N N . CYS B 2 34 ? -3.491 -7.386 2.104 1.00 0.00 677 CYS A N 24
ATOM 21718 C CA . CYS B 2 34 ? -3.313 -7.924 0.761 1.00 0.00 677 CYS A CA 24
ATOM 21719 C C . CYS B 2 34 ? -2.087 -8.835 0.690 1.00 0.00 677 CYS A C 24
ATOM 21720 O O . CYS B 2 34 ? -1.890 -9.549 -0.294 1.00 0.00 677 CYS A O 24
ATOM 21727 N N . ASN B 2 35 ? -1.261 -8.805 1.737 1.00 0.00 678 ASN A N 24
ATOM 21728 C CA . ASN B 2 35 ? -0.055 -9.627 1.788 1.00 0.00 678 ASN A CA 24
ATOM 21729 C C . ASN B 2 35 ? 0.887 -9.288 0.635 1.00 0.00 678 ASN A C 24
ATOM 21730 O O . ASN B 2 35 ? 1.703 -10.113 0.227 1.00 0.00 678 ASN A O 24
ATOM 21741 N N . THR B 2 36 ? 0.758 -8.076 0.103 1.00 0.00 679 THR A N 24
ATOM 21742 C CA . THR B 2 36 ? 1.590 -7.643 -1.015 1.00 0.00 679 THR A CA 24
ATOM 21743 C C . THR B 2 36 ? 2.377 -6.377 -0.684 1.00 0.00 679 THR A C 24
ATOM 21744 O O . THR B 2 36 ? 3.519 -6.214 -1.111 1.00 0.00 679 THR A O 24
ATOM 21755 N N . ALA B 2 37 ? 1.749 -5.482 0.069 1.00 0.00 680 ALA A N 24
ATOM 21756 C CA . ALA B 2 37 ? 2.380 -4.223 0.449 1.00 0.00 680 ALA A CA 24
ATOM 21757 C C . ALA B 2 37 ? 3.462 -4.428 1.504 1.00 0.00 680 ALA A C 24
ATOM 21758 O O . ALA B 2 37 ? 3.423 -5.387 2.275 1.00 0.00 680 ALA A O 24
ATOM 21765 N N . ARG B 2 38 ? 4.424 -3.511 1.531 1.00 0.00 681 ARG A N 24
ATOM 21766 C CA . ARG B 2 38 ? 5.519 -3.572 2.490 1.00 0.00 681 ARG A CA 24
ATOM 21767 C C . ARG B 2 38 ? 5.822 -2.183 3.046 1.00 0.00 681 ARG A C 24
ATOM 21768 O O . ARG B 2 38 ? 5.767 -1.191 2.320 1.00 0.00 681 ARG A O 24
ATOM 21789 N N . TYR B 2 39 ? 6.141 -2.117 4.335 1.00 0.00 682 TYR A N 24
ATOM 21790 C CA . TYR B 2 39 ? 6.450 -0.844 4.979 1.00 0.00 682 TYR A CA 24
ATOM 21791 C C . TYR B 2 39 ? 7.398 -1.052 6.156 1.00 0.00 682 TYR A C 24
ATOM 21792 O O . TYR B 2 39 ? 7.377 -2.096 6.804 1.00 0.00 682 TYR A O 24
ATOM 21810 N N . CYS B 2 40 ? 8.232 -0.054 6.425 1.00 0.00 683 CYS A N 24
ATOM 21811 C CA . CYS B 2 40 ? 9.186 -0.140 7.523 1.00 0.00 683 CYS A CA 24
ATOM 21812 C C . CYS B 2 40 ? 8.618 0.468 8.805 1.00 0.00 683 CYS A C 24
ATOM 21813 O O . CYS B 2 40 ? 9.110 0.188 9.898 1.00 0.00 683 CYS A O 24
ATOM 21820 N N . GLY B 2 41 ? 7.584 1.301 8.675 1.00 0.00 684 GLY A N 24
ATOM 21821 C CA . GLY B 2 41 ? 6.992 1.919 9.846 1.00 0.00 684 GLY A CA 24
ATOM 21822 C C . GLY B 2 41 ? 5.509 2.188 9.682 1.00 0.00 684 GLY A C 24
ATOM 21823 O O . GLY B 2 41 ? 5.033 2.435 8.574 1.00 0.00 684 GLY A O 24
ATOM 21827 N N . SER B 2 42 ? 4.776 2.137 10.793 1.00 0.00 685 SER A N 24
ATOM 21828 C CA . SER B 2 42 ? 3.334 2.373 10.778 1.00 0.00 685 SER A CA 24
ATOM 21829 C C . SER B 2 42 ? 2.982 3.623 9.976 1.00 0.00 685 SER A C 24
ATOM 21830 O O . SER B 2 42 ? 1.997 3.640 9.240 1.00 0.00 685 SER A O 24
ATOM 21838 N N . PHE B 2 43 ? 3.791 4.667 10.120 1.00 0.00 686 PHE A N 24
ATOM 21839 C CA . PHE B 2 43 ? 3.555 5.914 9.403 1.00 0.00 686 PHE A CA 24
ATOM 21840 C C . PHE B 2 43 ? 3.733 5.715 7.901 1.00 0.00 686 PHE A C 24
ATOM 21841 O O . PHE B 2 43 ? 3.056 6.355 7.097 1.00 0.00 686 PHE A O 24
ATOM 21858 N N . CYS B 2 44 ? 4.656 4.835 7.526 1.00 0.00 687 CYS A N 24
ATOM 21859 C CA . CYS B 2 44 ? 4.927 4.568 6.119 1.00 0.00 687 CYS A CA 24
ATOM 21860 C C . CYS B 2 44 ? 3.716 3.961 5.422 1.00 0.00 687 CYS A C 24
ATOM 21861 O O . CYS B 2 44 ? 3.384 4.337 4.298 1.00 0.00 687 CYS A O 24
ATOM 21868 N N . GLN B 2 45 ? 3.061 3.017 6.086 1.00 0.00 688 GLN A N 24
ATOM 21869 C CA . GLN B 2 45 ? 1.893 2.364 5.513 1.00 0.00 688 GLN A CA 24
ATOM 21870 C C . GLN B 2 45 ? 0.745 3.358 5.340 1.00 0.00 688 GLN A C 24
ATOM 21871 O O . GLN B 2 45 ? 0.007 3.296 4.357 1.00 0.00 688 GLN A O 24
ATOM 21885 N N . HIS B 2 46 ? 0.601 4.273 6.293 1.00 0.00 689 HIS A N 24
ATOM 21886 C CA . HIS B 2 46 ? -0.454 5.279 6.239 1.00 0.00 689 HIS A CA 24
ATOM 21887 C C . HIS B 2 46 ? -0.189 6.302 5.139 1.00 0.00 689 HIS A C 24
ATOM 21888 O O . HIS B 2 46 ? -1.115 6.768 4.475 1.00 0.00 689 HIS A O 24
ATOM 21903 N N . LYS B 2 47 ? 1.080 6.651 4.954 1.00 0.00 690 LYS A N 24
ATOM 21904 C CA . LYS B 2 47 ? 1.467 7.627 3.939 1.00 0.00 690 LYS A CA 24
ATOM 21905 C C . LYS B 2 47 ? 1.005 7.190 2.552 1.00 0.00 690 LYS A C 24
ATOM 21906 O O . LYS B 2 47 ? 0.345 7.943 1.835 1.00 0.00 690 LYS A O 24
ATOM 21925 N N . ASP B 2 48 ? 1.352 5.962 2.187 1.00 0.00 691 ASP A N 24
ATOM 21926 C CA . ASP B 2 48 ? 0.970 5.418 0.889 1.00 0.00 691 ASP A CA 24
ATOM 21927 C C . ASP B 2 48 ? -0.431 4.813 0.939 1.00 0.00 691 ASP A C 24
ATOM 21928 O O . ASP B 2 48 ? -0.999 4.461 -0.095 1.00 0.00 691 ASP A O 24
ATOM 21937 N N . TRP B 2 49 ? -0.984 4.683 2.145 1.00 0.00 692 TRP A N 24
ATOM 21938 C CA . TRP B 2 49 ? -2.314 4.109 2.326 1.00 0.00 692 TRP A CA 24
ATOM 21939 C C . TRP B 2 49 ? -3.319 4.682 1.329 1.00 0.00 692 TRP A C 24
ATOM 21940 O O . TRP B 2 49 ? -4.111 3.942 0.748 1.00 0.00 692 TRP A O 24
ATOM 21961 N N . GLU B 2 50 ? -3.297 6.001 1.142 1.00 0.00 693 GLU A N 24
ATOM 21962 C CA . GLU B 2 50 ? -4.224 6.660 0.225 1.00 0.00 693 GLU A CA 24
ATOM 21963 C C . GLU B 2 50 ? -4.189 6.020 -1.162 1.00 0.00 693 GLU A C 24
ATOM 21964 O O . GLU B 2 50 ? -5.232 5.803 -1.779 1.00 0.00 693 GLU A O 24
ATOM 21976 N N . LYS B 2 51 ? -2.990 5.723 -1.648 1.00 0.00 694 LYS A N 24
ATOM 21977 C CA . LYS B 2 51 ? -2.835 5.115 -2.962 1.00 0.00 694 LYS A CA 24
ATOM 21978 C C . LYS B 2 51 ? -2.931 3.593 -2.886 1.00 0.00 694 LYS A C 24
ATOM 21979 O O . LYS B 2 51 ? -3.584 2.961 -3.718 1.00 0.00 694 LYS A O 24
ATOM 21998 N N . HIS B 2 52 ? -2.258 3.008 -1.901 1.00 0.00 695 HIS A N 24
ATOM 21999 C CA . HIS B 2 52 ? -2.248 1.557 -1.736 1.00 0.00 695 HIS A CA 24
ATOM 22000 C C . HIS B 2 52 ? -3.645 0.987 -1.499 1.00 0.00 695 HIS A C 24
ATOM 22001 O O . HIS B 2 52 ? -3.986 -0.065 -2.040 1.00 0.00 695 HIS A O 24
ATOM 22015 N N . HIS B 2 53 ? -4.446 1.659 -0.678 1.00 0.00 696 HIS A N 24
ATOM 22016 C CA . HIS B 2 53 ? -5.790 1.190 -0.363 1.00 0.00 696 HIS A CA 24
ATOM 22017 C C . HIS B 2 53 ? -6.627 0.949 -1.615 1.00 0.00 696 HIS A C 24
ATOM 22018 O O . HIS B 2 53 ? -7.492 0.072 -1.618 1.00 0.00 696 HIS A O 24
ATOM 22033 N N . HIS B 2 54 ? -6.361 1.687 -2.693 1.00 0.00 697 HIS A N 24
ATOM 22034 C CA . HIS B 2 54 ? -7.097 1.478 -3.936 1.00 0.00 697 HIS A CA 24
ATOM 22035 C C . HIS B 2 54 ? -6.879 0.049 -4.429 1.00 0.00 697 HIS A C 24
ATOM 22036 O O . HIS B 2 54 ? -7.747 -0.536 -5.075 1.00 0.00 697 HIS A O 24
ATOM 22051 N N . ILE B 2 55 ? -5.700 -0.496 -4.131 1.00 0.00 698 ILE A N 24
ATOM 22052 C CA . ILE B 2 55 ? -5.345 -1.846 -4.555 1.00 0.00 698 ILE A CA 24
ATOM 22053 C C . ILE B 2 55 ? -5.703 -2.883 -3.498 1.00 0.00 698 ILE A C 24
ATOM 22054 O O . ILE B 2 55 ? -6.391 -3.863 -3.785 1.00 0.00 698 ILE A O 24
ATOM 22070 N N . CYS B 2 56 ? -5.215 -2.667 -2.275 1.00 0.00 699 CYS A N 24
ATOM 22071 C CA . CYS B 2 56 ? -5.453 -3.576 -1.152 1.00 0.00 699 CYS A CA 24
ATOM 22072 C C . CYS B 2 56 ? -6.859 -4.171 -1.173 1.00 0.00 699 CYS A C 24
ATOM 22073 O O . CYS B 2 56 ? -7.782 -3.600 -1.754 1.00 0.00 699 CYS A O 24
ATOM 22080 N N . GLY B 2 57 ? -7.005 -5.323 -0.528 1.00 0.00 700 GLY A N 24
ATOM 22081 C CA . GLY B 2 57 ? -8.291 -5.990 -0.472 1.00 0.00 700 GLY A CA 24
ATOM 22082 C C . GLY B 2 57 ? -8.732 -6.519 -1.822 1.00 0.00 700 GLY A C 24
ATOM 22083 O O . GLY B 2 57 ? -9.920 -6.512 -2.142 1.00 0.00 700 GLY A O 24
ATOM 22087 N N . GLN B 2 58 ? -7.771 -6.980 -2.616 1.00 0.00 701 GLN A N 24
ATOM 22088 C CA . GLN B 2 58 ? -8.066 -7.516 -3.939 1.00 0.00 701 GLN A CA 24
ATOM 22089 C C . GLN B 2 58 ? -8.322 -9.018 -3.873 1.00 0.00 701 GLN A C 24
ATOM 22090 O O . GLN B 2 58 ? -7.706 -9.728 -3.077 1.00 0.00 701 GLN A O 24
ATOM 22104 N N . THR B 2 59 ? -9.234 -9.496 -4.713 1.00 0.00 702 THR A N 24
ATOM 22105 C CA . THR B 2 59 ? -9.572 -10.915 -4.749 1.00 0.00 702 THR A CA 24
ATOM 22106 C C . THR B 2 59 ? -8.731 -11.649 -5.788 1.00 0.00 702 THR A C 24
ATOM 22107 O O . THR B 2 59 ? -9.171 -11.866 -6.917 1.00 0.00 702 THR A O 24
ATOM 22118 N N . LEU B 2 60 ? -7.518 -12.028 -5.399 1.00 0.00 703 LEU A N 24
ATOM 22119 C CA . LEU B 2 60 ? -6.615 -12.740 -6.297 1.00 0.00 703 LEU A CA 24
ATOM 22120 C C . LEU B 2 60 ? -6.565 -14.225 -5.954 1.00 0.00 703 LEU A C 24
ATOM 22121 O O . LEU B 2 60 ? -6.137 -14.606 -4.865 1.00 0.00 703 LEU A O 24
ATOM 22137 N N . GLN B 2 61 ? -7.006 -15.059 -6.890 1.00 0.00 704 GLN A N 24
ATOM 22138 C CA . GLN B 2 61 ? -7.012 -16.502 -6.686 1.00 0.00 704 GLN A CA 24
ATOM 22139 C C . GLN B 2 61 ? -7.880 -16.880 -5.489 1.00 0.00 704 GLN A C 24
ATOM 22140 O O . GLN B 2 61 ? -7.371 -17.160 -4.404 1.00 0.00 704 GLN A O 24
ATOM 22154 N N . ALA B 2 62 ? -9.193 -16.886 -5.697 1.00 0.00 705 ALA A N 24
ATOM 22155 C CA . ALA B 2 62 ? -10.131 -17.230 -4.636 1.00 0.00 705 ALA A CA 24
ATOM 22156 C C . ALA B 2 62 ? -11.184 -18.216 -5.132 1.00 0.00 705 ALA A C 24
ATOM 22157 O O . ALA B 2 62 ? -11.444 -19.235 -4.491 1.00 0.00 705 ALA A O 24
ATOM 22164 N N . GLN B 2 63 ? -11.785 -17.906 -6.275 1.00 0.00 706 GLN A N 24
ATOM 22165 C CA . GLN B 2 63 ? -12.809 -18.766 -6.859 1.00 0.00 706 GLN A CA 24
ATOM 22166 C C . GLN B 2 63 ? -12.208 -19.689 -7.914 1.00 0.00 706 GLN A C 24
ATOM 22167 O O . GLN B 2 63 ? -10.994 -19.712 -8.114 1.00 0.00 706 GLN A O 24
ATOM 22181 N N . GLN B 2 64 ? -13.067 -20.447 -8.586 1.00 0.00 707 GLN A N 24
ATOM 22182 C CA . GLN B 2 64 ? -12.621 -21.373 -9.621 1.00 0.00 707 GLN A CA 24
ATOM 22183 C C . GLN B 2 64 ? -13.092 -20.915 -10.998 1.00 0.00 707 GLN A C 24
ATOM 22184 O O . GLN B 2 64 ? -12.551 -21.419 -12.005 1.00 0.00 707 GLN A O 24
ATOM 22201 N N . THR A 1 5 ? -9.794 12.335 6.228 1.00 0.00 1101 THR B N 25
ATOM 22202 C CA . THR A 1 5 ? -8.778 11.257 6.353 1.00 0.00 1101 THR B CA 25
ATOM 22203 C C . THR A 1 5 ? -9.247 9.975 5.674 1.00 0.00 1101 THR B C 25
ATOM 22204 O O . THR A 1 5 ? -10.364 9.905 5.162 1.00 0.00 1101 THR B O 25
ATOM 22215 N N . ILE A 1 6 ? -8.386 8.963 5.672 1.00 0.00 1102 ILE B N 25
ATOM 22216 C CA . ILE A 1 6 ? -8.711 7.684 5.055 1.00 0.00 1102 ILE B CA 25
ATOM 22217 C C . ILE A 1 6 ? -9.077 6.646 6.111 1.00 0.00 1102 ILE B C 25
ATOM 22218 O O . ILE A 1 6 ? -8.746 6.799 7.287 1.00 0.00 1102 ILE B O 25
ATOM 22234 N N . SER A 1 7 ? -9.763 5.589 5.685 1.00 0.00 1103 SER B N 25
ATOM 22235 C CA . SER A 1 7 ? -10.174 4.525 6.594 1.00 0.00 1103 SER B CA 25
ATOM 22236 C C . SER A 1 7 ? -8.976 3.960 7.353 1.00 0.00 1103 SER B C 25
ATOM 22237 O O . SER A 1 7 ? -7.859 4.464 7.234 1.00 0.00 1103 SER B O 25
ATOM 22245 N N . ASN A 1 8 ? -9.217 2.914 8.135 1.00 0.00 1104 ASN B N 25
ATOM 22246 C CA . ASN A 1 8 ? -8.160 2.282 8.916 1.00 0.00 1104 ASN B CA 25
ATOM 22247 C C . ASN A 1 8 ? -7.634 1.030 8.214 1.00 0.00 1104 ASN B C 25
ATOM 22248 O O . ASN A 1 8 ? -8.308 0.001 8.185 1.00 0.00 1104 ASN B O 25
ATOM 22259 N N . PRO A 1 9 ? -6.420 1.098 7.635 1.00 0.00 1105 PRO B N 25
ATOM 22260 C CA . PRO A 1 9 ? -5.819 -0.042 6.936 1.00 0.00 1105 PRO B CA 25
ATOM 22261 C C . PRO A 1 9 ? -5.443 -1.175 7.885 1.00 0.00 1105 PRO B C 25
ATOM 22262 O O . PRO A 1 9 ? -5.105 -0.937 9.044 1.00 0.00 1105 PRO B O 25
ATOM 22273 N N . PRO A 1 10 ? -5.490 -2.429 7.403 1.00 0.00 1106 PRO B N 25
ATOM 22274 C CA . PRO A 1 10 ? -5.145 -3.599 8.215 1.00 0.00 1106 PRO B CA 25
ATOM 22275 C C . PRO A 1 10 ? -3.776 -3.452 8.874 1.00 0.00 1106 PRO B C 25
ATOM 22276 O O . PRO A 1 10 ? -3.009 -2.552 8.534 1.00 0.00 1106 PRO B O 25
ATOM 22287 N N . PRO A 1 11 ? -3.451 -4.335 9.832 1.00 0.00 1107 PRO B N 25
ATOM 22288 C CA . PRO A 1 11 ? -2.168 -4.291 10.540 1.00 0.00 1107 PRO B CA 25
ATOM 22289 C C . PRO A 1 11 ? -1.007 -4.778 9.681 1.00 0.00 1107 PRO B C 25
ATOM 22290 O O . PRO A 1 11 ? -1.208 -5.408 8.643 1.00 0.00 1107 PRO B O 25
ATOM 22301 N N . LEU A 1 12 ? 0.209 -4.476 10.123 1.00 0.00 1108 LEU B N 25
ATOM 22302 C CA . LEU A 1 12 ? 1.409 -4.876 9.397 1.00 0.00 1108 LEU B CA 25
ATOM 22303 C C . LEU A 1 12 ? 2.021 -6.141 9.996 1.00 0.00 1108 LEU B C 25
ATOM 22304 O O . LEU A 1 12 ? 1.957 -6.362 11.204 1.00 0.00 1108 LEU B O 25
ATOM 22320 N N . ILE A 1 13 ? 2.621 -6.961 9.139 1.00 0.00 1109 ILE B N 25
ATOM 22321 C CA . ILE A 1 13 ? 3.257 -8.199 9.578 1.00 0.00 1109 ILE B CA 25
ATOM 22322 C C . ILE A 1 13 ? 4.758 -8.155 9.314 1.00 0.00 1109 ILE B C 25
ATOM 22323 O O . ILE A 1 13 ? 5.192 -7.959 8.179 1.00 0.00 1109 ILE B O 25
ATOM 22339 N N . SER A 1 14 ? 5.549 -8.337 10.366 1.00 0.00 1110 SER B N 25
ATOM 22340 C CA . SER A 1 14 ? 7.002 -8.313 10.239 1.00 0.00 1110 SER B CA 25
ATOM 22341 C C . SER A 1 14 ? 7.535 -9.674 9.807 1.00 0.00 1110 SER B C 25
ATOM 22342 O O . SER A 1 14 ? 7.174 -10.704 10.378 1.00 0.00 1110 SER B O 25
ATOM 22350 N N . SER A 1 15 ? 8.398 -9.671 8.797 1.00 0.00 1111 SER B N 25
ATOM 22351 C CA . SER A 1 15 ? 8.984 -10.905 8.286 1.00 0.00 1111 SER B CA 25
ATOM 22352 C C . SER A 1 15 ? 10.498 -10.774 8.148 1.00 0.00 1111 SER B C 25
ATOM 22353 O O . SER A 1 15 ? 10.991 -9.996 7.331 1.00 0.00 1111 SER B O 25
ATOM 22361 N N . ALA A 1 16 ? 11.229 -11.540 8.951 1.00 0.00 1112 ALA B N 25
ATOM 22362 C CA . ALA A 1 16 ? 12.687 -11.511 8.918 1.00 0.00 1112 ALA B CA 25
ATOM 22363 C C . ALA A 1 16 ? 13.269 -12.884 9.233 1.00 0.00 1112 ALA B C 25
ATOM 22364 O O . ALA A 1 16 ? 13.101 -13.403 10.336 1.00 0.00 1112 ALA B O 25
ATOM 22371 N N . LYS A 1 17 ? 13.956 -13.469 8.256 1.00 0.00 1113 LYS B N 25
ATOM 22372 C CA . LYS A 1 17 ? 14.565 -14.783 8.430 1.00 0.00 1113 LYS B CA 25
ATOM 22373 C C . LYS A 1 17 ? 16.060 -14.735 8.133 1.00 0.00 1113 LYS B C 25
ATOM 22374 O O . LYS A 1 17 ? 16.500 -15.109 7.045 1.00 0.00 1113 LYS B O 25
ATOM 22393 N N . ASP B 2 15 ? 17.241 -10.551 -9.006 1.00 0.00 658 ASP A N 25
ATOM 22394 C CA . ASP B 2 15 ? 16.514 -10.798 -7.766 1.00 0.00 658 ASP A CA 25
ATOM 22395 C C . ASP B 2 15 ? 16.605 -9.594 -6.833 1.00 0.00 658 ASP A C 25
ATOM 22396 O O . ASP B 2 15 ? 17.524 -9.494 -6.022 1.00 0.00 658 ASP A O 25
ATOM 22405 N N . SER B 2 16 ? 15.644 -8.684 -6.955 1.00 0.00 659 SER A N 25
ATOM 22406 C CA . SER B 2 16 ? 15.615 -7.487 -6.122 1.00 0.00 659 SER A CA 25
ATOM 22407 C C . SER B 2 16 ? 14.294 -7.381 -5.369 1.00 0.00 659 SER A C 25
ATOM 22408 O O . SER B 2 16 ? 13.224 -7.319 -5.975 1.00 0.00 659 SER A O 25
ATOM 22416 N N . SER B 2 17 ? 14.375 -7.359 -4.042 1.00 0.00 660 SER A N 25
ATOM 22417 C CA . SER B 2 17 ? 13.186 -7.260 -3.205 1.00 0.00 660 SER A CA 25
ATOM 22418 C C . SER B 2 17 ? 13.471 -6.441 -1.950 1.00 0.00 660 SER A C 25
ATOM 22419 O O . SER B 2 17 ? 14.534 -5.831 -1.822 1.00 0.00 660 SER A O 25
ATOM 22427 N N . GLU B 2 18 ? 12.516 -6.430 -1.026 1.00 0.00 661 GLU A N 25
ATOM 22428 C CA . GLU B 2 18 ? 12.664 -5.686 0.220 1.00 0.00 661 GLU A CA 25
ATOM 22429 C C . GLU B 2 18 ? 12.810 -4.192 -0.054 1.00 0.00 661 GLU A C 25
ATOM 22430 O O . GLU B 2 18 ? 13.883 -3.721 -0.429 1.00 0.00 661 GLU A O 25
ATOM 22442 N N . SER B 2 19 ? 11.723 -3.451 0.140 1.00 0.00 662 SER A N 25
ATOM 22443 C CA . SER B 2 19 ? 11.731 -2.011 -0.083 1.00 0.00 662 SER A CA 25
ATOM 22444 C C . SER B 2 19 ? 10.398 -1.389 0.319 1.00 0.00 662 SER A C 25
ATOM 22445 O O . SER B 2 19 ? 9.334 -1.874 -0.063 1.00 0.00 662 SER A O 25
ATOM 22453 N N . CYS B 2 20 ? 10.467 -0.314 1.098 1.00 0.00 663 CYS A N 25
ATOM 22454 C CA . CYS B 2 20 ? 9.269 0.376 1.560 1.00 0.00 663 CYS A CA 25
ATOM 22455 C C . CYS B 2 20 ? 8.517 1.009 0.393 1.00 0.00 663 CYS A C 25
ATOM 22456 O O . CYS B 2 20 ? 9.090 1.765 -0.391 1.00 0.00 663 CYS A O 25
ATOM 22463 N N . TRP B 2 21 ? 7.230 0.695 0.286 1.00 0.00 664 TRP A N 25
ATOM 22464 C CA . TRP B 2 21 ? 6.400 1.235 -0.786 1.00 0.00 664 TRP A CA 25
ATOM 22465 C C . TRP B 2 21 ? 6.274 2.755 -0.680 1.00 0.00 664 TRP A C 25
ATOM 22466 O O . TRP B 2 21 ? 5.972 3.433 -1.662 1.00 0.00 664 TRP A O 25
ATOM 22487 N N . ASN B 2 22 ? 6.501 3.281 0.523 1.00 0.00 665 ASN A N 25
ATOM 22488 C CA . ASN B 2 22 ? 6.408 4.718 0.770 1.00 0.00 665 ASN A CA 25
ATOM 22489 C C . ASN B 2 22 ? 7.790 5.375 0.752 1.00 0.00 665 ASN A C 25
ATOM 22490 O O . ASN B 2 22 ? 8.069 6.230 -0.087 1.00 0.00 665 ASN A O 25
ATOM 22501 N N . CYS B 2 23 ? 8.642 4.978 1.693 1.00 0.00 666 CYS A N 25
ATOM 22502 C CA . CYS B 2 23 ? 9.987 5.537 1.793 1.00 0.00 666 CYS A CA 25
ATOM 22503 C C . CYS B 2 23 ? 10.755 5.385 0.484 1.00 0.00 666 CYS A C 25
ATOM 22504 O O . CYS B 2 23 ? 11.154 6.377 -0.124 1.00 0.00 666 CYS A O 25
ATOM 22511 N N . GLY B 2 24 ? 10.962 4.143 0.050 1.00 0.00 667 GLY A N 25
ATOM 22512 C CA . GLY B 2 24 ? 11.683 3.909 -1.186 1.00 0.00 667 GLY A CA 25
ATOM 22513 C C . GLY B 2 24 ? 13.103 3.433 -0.947 1.00 0.00 667 GLY A C 25
ATOM 22514 O O . GLY B 2 24 ? 13.979 3.630 -1.788 1.00 0.00 667 GLY A O 25
ATOM 22518 N N . ARG B 2 25 ? 13.329 2.805 0.202 1.00 0.00 668 ARG A N 25
ATOM 22519 C CA . ARG B 2 25 ? 14.651 2.299 0.547 1.00 0.00 668 ARG A CA 25
ATOM 22520 C C . ARG B 2 25 ? 14.576 0.851 1.019 1.00 0.00 668 ARG A C 25
ATOM 22521 O O . ARG B 2 25 ? 15.013 -0.061 0.318 1.00 0.00 668 ARG A O 25
ATOM 22542 N N . LYS B 2 26 ? 14.023 0.645 2.211 1.00 0.00 669 LYS A N 25
ATOM 22543 C CA . LYS B 2 26 ? 13.898 -0.697 2.768 1.00 0.00 669 LYS A CA 25
ATOM 22544 C C . LYS B 2 26 ? 12.668 -0.818 3.663 1.00 0.00 669 LYS A C 25
ATOM 22545 O O . LYS B 2 26 ? 12.243 0.151 4.292 1.00 0.00 669 LYS A O 25
ATOM 22564 N N . ALA B 2 27 ? 12.111 -2.022 3.717 1.00 0.00 670 ALA A N 25
ATOM 22565 C CA . ALA B 2 27 ? 10.935 -2.293 4.538 1.00 0.00 670 ALA A CA 25
ATOM 22566 C C . ALA B 2 27 ? 11.030 -3.670 5.190 1.00 0.00 670 ALA A C 25
ATOM 22567 O O . ALA B 2 27 ? 11.536 -4.617 4.586 1.00 0.00 670 ALA A O 25
ATOM 22574 N N . SER B 2 28 ? 10.551 -3.775 6.427 1.00 0.00 671 SER A N 25
ATOM 22575 C CA . SER B 2 28 ? 10.594 -5.036 7.162 1.00 0.00 671 SER A CA 25
ATOM 22576 C C . SER B 2 28 ? 9.193 -5.522 7.536 1.00 0.00 671 SER A C 25
ATOM 22577 O O . SER B 2 28 ? 9.034 -6.623 8.063 1.00 0.00 671 SER A O 25
ATOM 22585 N N . GLU B 2 29 ? 8.179 -4.706 7.258 1.00 0.00 672 GLU A N 25
ATOM 22586 C CA . GLU B 2 29 ? 6.802 -5.074 7.571 1.00 0.00 672 GLU A CA 25
ATOM 22587 C C . GLU B 2 29 ? 6.022 -5.355 6.291 1.00 0.00 672 GLU A C 25
ATOM 22588 O O . GLU B 2 29 ? 6.413 -4.922 5.207 1.00 0.00 672 GLU A O 25
ATOM 22600 N N . THR B 2 30 ? 4.930 -6.097 6.423 1.00 0.00 673 THR A N 25
ATOM 22601 C CA . THR B 2 30 ? 4.106 -6.458 5.275 1.00 0.00 673 THR A CA 25
ATOM 22602 C C . THR B 2 30 ? 2.621 -6.240 5.561 1.00 0.00 673 THR A C 25
ATOM 22603 O O . THR B 2 30 ? 2.137 -6.533 6.651 1.00 0.00 673 THR A O 25
ATOM 22614 N N . CYS B 2 31 ? 1.905 -5.724 4.572 1.00 0.00 674 CYS A N 25
ATOM 22615 C CA . CYS B 2 31 ? 0.476 -5.478 4.716 1.00 0.00 674 CYS A CA 25
ATOM 22616 C C . CYS B 2 31 ? -0.281 -6.801 4.815 1.00 0.00 674 CYS A C 25
ATOM 22617 O O . CYS B 2 31 ? -0.432 -7.517 3.827 1.00 0.00 674 CYS A O 25
ATOM 22624 N N . SER B 2 32 ? -0.744 -7.122 6.022 1.00 0.00 675 SER A N 25
ATOM 22625 C CA . SER B 2 32 ? -1.473 -8.364 6.262 1.00 0.00 675 SER A CA 25
ATOM 22626 C C . SER B 2 32 ? -2.831 -8.381 5.555 1.00 0.00 675 SER A C 25
ATOM 22627 O O . SER B 2 32 ? -3.492 -9.417 5.502 1.00 0.00 675 SER A O 25
ATOM 22635 N N . GLY B 2 33 ? -3.243 -7.236 5.015 1.00 0.00 676 GLY A N 25
ATOM 22636 C CA . GLY B 2 33 ? -4.517 -7.165 4.325 1.00 0.00 676 GLY A CA 25
ATOM 22637 C C . GLY B 2 33 ? -4.463 -7.793 2.947 1.00 0.00 676 GLY A C 25
ATOM 22638 O O . GLY B 2 33 ? -5.302 -8.627 2.606 1.00 0.00 676 GLY A O 25
ATOM 22642 N N . CYS B 2 34 ? -3.471 -7.403 2.156 1.00 0.00 677 CYS A N 25
ATOM 22643 C CA . CYS B 2 34 ? -3.309 -7.947 0.813 1.00 0.00 677 CYS A CA 25
ATOM 22644 C C . CYS B 2 34 ? -2.089 -8.866 0.734 1.00 0.00 677 CYS A C 25
ATOM 22645 O O . CYS B 2 34 ? -1.907 -9.584 -0.249 1.00 0.00 677 CYS A O 25
ATOM 22652 N N . ASN B 2 35 ? -1.254 -8.836 1.774 1.00 0.00 678 ASN A N 25
ATOM 22653 C CA . ASN B 2 35 ? -0.053 -9.664 1.818 1.00 0.00 678 ASN A CA 25
ATOM 22654 C C . ASN B 2 35 ? 0.884 -9.334 0.659 1.00 0.00 678 ASN A C 25
ATOM 22655 O O . ASN B 2 35 ? 1.694 -10.165 0.249 1.00 0.00 678 ASN A O 25
ATOM 22666 N N . THR B 2 36 ? 0.759 -8.122 0.125 1.00 0.00 679 THR A N 25
ATOM 22667 C CA . THR B 2 36 ? 1.587 -7.697 -0.998 1.00 0.00 679 THR A CA 25
ATOM 22668 C C . THR B 2 36 ? 2.378 -6.433 -0.679 1.00 0.00 679 THR A C 25
ATOM 22669 O O . THR B 2 36 ? 3.520 -6.275 -1.110 1.00 0.00 679 THR A O 25
ATOM 22680 N N . ALA B 2 37 ? 1.757 -5.531 0.071 1.00 0.00 680 ALA A N 25
ATOM 22681 C CA . ALA B 2 37 ? 2.393 -4.271 0.442 1.00 0.00 680 ALA A CA 25
ATOM 22682 C C . ALA B 2 37 ? 3.471 -4.470 1.500 1.00 0.00 680 ALA A C 25
ATOM 22683 O O . ALA B 2 37 ? 3.439 -5.433 2.267 1.00 0.00 680 ALA A O 25
ATOM 22690 N N . ARG B 2 38 ? 4.421 -3.541 1.536 1.00 0.00 681 ARG A N 25
ATOM 22691 C CA . ARG B 2 38 ? 5.512 -3.591 2.501 1.00 0.00 681 ARG A CA 25
ATOM 22692 C C . ARG B 2 38 ? 5.791 -2.199 3.060 1.00 0.00 681 ARG A C 25
ATOM 22693 O O . ARG B 2 38 ? 5.723 -1.206 2.336 1.00 0.00 681 ARG A O 25
ATOM 22714 N N . TYR B 2 39 ? 6.101 -2.131 4.350 1.00 0.00 682 TYR A N 25
ATOM 22715 C CA . TYR B 2 39 ? 6.387 -0.857 5.000 1.00 0.00 682 TYR A CA 25
ATOM 22716 C C . TYR B 2 39 ? 7.333 -1.054 6.180 1.00 0.00 682 TYR A C 25
ATOM 22717 O O . TYR B 2 39 ? 7.303 -2.089 6.842 1.00 0.00 682 TYR A O 25
ATOM 22735 N N . CYS B 2 40 ? 8.175 -0.061 6.438 1.00 0.00 683 CYS A N 25
ATOM 22736 C CA . CYS B 2 40 ? 9.124 -0.143 7.538 1.00 0.00 683 CYS A CA 25
ATOM 22737 C C . CYS B 2 40 ? 8.552 0.476 8.814 1.00 0.00 683 CYS A C 25
ATOM 22738 O O . CYS B 2 40 ? 9.040 0.202 9.911 1.00 0.00 683 CYS A O 25
ATOM 22745 N N . GLY B 2 41 ? 7.519 1.310 8.675 1.00 0.00 684 GLY A N 25
ATOM 22746 C CA . GLY B 2 41 ? 6.925 1.936 9.843 1.00 0.00 684 GLY A CA 25
ATOM 22747 C C . GLY B 2 41 ? 5.448 2.240 9.665 1.00 0.00 684 GLY A C 25
ATOM 22748 O O . GLY B 2 41 ? 4.983 2.471 8.550 1.00 0.00 684 GLY A O 25
ATOM 22752 N N . SER B 2 42 ? 4.712 2.234 10.775 1.00 0.00 685 SER A N 25
ATOM 22753 C CA . SER B 2 42 ? 3.276 2.504 10.755 1.00 0.00 685 SER A CA 25
ATOM 22754 C C . SER B 2 42 ? 2.950 3.759 9.947 1.00 0.00 685 SER A C 25
ATOM 22755 O O . SER B 2 42 ? 1.926 3.821 9.268 1.00 0.00 685 SER A O 25
ATOM 22763 N N . PHE B 2 43 ? 3.821 4.758 10.022 1.00 0.00 686 PHE A N 25
ATOM 22764 C CA . PHE B 2 43 ? 3.607 5.999 9.289 1.00 0.00 686 PHE A CA 25
ATOM 22765 C C . PHE B 2 43 ? 3.725 5.759 7.788 1.00 0.00 686 PHE A C 25
ATOM 22766 O O . PHE B 2 43 ? 3.027 6.386 6.992 1.00 0.00 686 PHE A O 25
ATOM 22783 N N . CYS B 2 44 ? 4.616 4.848 7.407 1.00 0.00 687 CYS A N 25
ATOM 22784 C CA . CYS B 2 44 ? 4.829 4.529 6.000 1.00 0.00 687 CYS A CA 25
ATOM 22785 C C . CYS B 2 44 ? 3.585 3.903 5.379 1.00 0.00 687 CYS A C 25
ATOM 22786 O O . CYS B 2 44 ? 3.179 4.272 4.278 1.00 0.00 687 CYS A O 25
ATOM 22793 N N . GLN B 2 45 ? 2.984 2.954 6.088 1.00 0.00 688 GLN A N 25
ATOM 22794 C CA . GLN B 2 45 ? 1.790 2.284 5.593 1.00 0.00 688 GLN A CA 25
ATOM 22795 C C . GLN B 2 45 ? 0.650 3.285 5.408 1.00 0.00 688 GLN A C 25
ATOM 22796 O O . GLN B 2 45 ? -0.072 3.239 4.412 1.00 0.00 688 GLN A O 25
ATOM 22810 N N . HIS B 2 46 ? 0.500 4.191 6.369 1.00 0.00 689 HIS A N 25
ATOM 22811 C CA . HIS B 2 46 ? -0.545 5.208 6.310 1.00 0.00 689 HIS A CA 25
ATOM 22812 C C . HIS B 2 46 ? -0.252 6.244 5.225 1.00 0.00 689 HIS A C 25
ATOM 22813 O O . HIS B 2 46 ? -1.163 6.730 4.555 1.00 0.00 689 HIS A O 25
ATOM 22828 N N . LYS B 2 47 ? 1.023 6.584 5.065 1.00 0.00 690 LYS A N 25
ATOM 22829 C CA . LYS B 2 47 ? 1.439 7.571 4.070 1.00 0.00 690 LYS A CA 25
ATOM 22830 C C . LYS B 2 47 ? 0.997 7.164 2.666 1.00 0.00 690 LYS A C 25
ATOM 22831 O O . LYS B 2 47 ? 0.357 7.938 1.954 1.00 0.00 690 LYS A O 25
ATOM 22850 N N . ASP B 2 48 ? 1.339 5.941 2.280 1.00 0.00 691 ASP A N 25
ATOM 22851 C CA . ASP B 2 48 ? 0.972 5.431 0.963 1.00 0.00 691 ASP A CA 25
ATOM 22852 C C . ASP B 2 48 ? -0.439 4.845 0.978 1.00 0.00 691 ASP A C 25
ATOM 22853 O O . ASP B 2 48 ? -0.983 4.496 -0.069 1.00 0.00 691 ASP A O 25
ATOM 22862 N N . TRP B 2 49 ? -1.023 4.731 2.170 1.00 0.00 692 TRP A N 25
ATOM 22863 C CA . TRP B 2 49 ? -2.364 4.178 2.322 1.00 0.00 692 TRP A CA 25
ATOM 22864 C C . TRP B 2 49 ? -3.336 4.760 1.297 1.00 0.00 692 TRP A C 25
ATOM 22865 O O . TRP B 2 49 ? -4.126 4.028 0.704 1.00 0.00 692 TRP A O 25
ATOM 22886 N N . GLU B 2 50 ? -3.284 6.076 1.095 1.00 0.00 693 GLU A N 25
ATOM 22887 C CA . GLU B 2 50 ? -4.173 6.740 0.148 1.00 0.00 693 GLU A CA 25
ATOM 22888 C C . GLU B 2 50 ? -4.108 6.084 -1.230 1.00 0.00 693 GLU A C 25
ATOM 22889 O O . GLU B 2 50 ? -5.132 5.898 -1.888 1.00 0.00 693 GLU A O 25
ATOM 22901 N N . LYS B 2 51 ? -2.902 5.737 -1.661 1.00 0.00 694 LYS A N 25
ATOM 22902 C CA . LYS B 2 51 ? -2.709 5.106 -2.959 1.00 0.00 694 LYS A CA 25
ATOM 22903 C C . LYS B 2 51 ? -2.862 3.590 -2.868 1.00 0.00 694 LYS A C 25
ATOM 22904 O O . LYS B 2 51 ? -3.537 2.972 -3.691 1.00 0.00 694 LYS A O 25
ATOM 22923 N N . HIS B 2 52 ? -2.204 2.995 -1.878 1.00 0.00 695 HIS A N 25
ATOM 22924 C CA . HIS B 2 52 ? -2.238 1.547 -1.693 1.00 0.00 695 HIS A CA 25
ATOM 22925 C C . HIS B 2 52 ? -3.654 1.014 -1.482 1.00 0.00 695 HIS A C 25
ATOM 22926 O O . HIS B 2 52 ? -4.001 -0.047 -2.002 1.00 0.00 695 HIS A O 25
ATOM 22940 N N . HIS B 2 53 ? -4.465 1.724 -0.704 1.00 0.00 696 HIS A N 25
ATOM 22941 C CA . HIS B 2 53 ? -5.827 1.288 -0.413 1.00 0.00 696 HIS A CA 25
ATOM 22942 C C . HIS B 2 53 ? -6.639 1.026 -1.678 1.00 0.00 696 HIS A C 25
ATOM 22943 O O . HIS B 2 53 ? -7.520 0.167 -1.675 1.00 0.00 696 HIS A O 25
ATOM 22958 N N . HIS B 2 54 ? -6.338 1.728 -2.771 1.00 0.00 697 HIS A N 25
ATOM 22959 C CA . HIS B 2 54 ? -7.057 1.496 -4.020 1.00 0.00 697 HIS A CA 25
ATOM 22960 C C . HIS B 2 54 ? -6.837 0.059 -4.486 1.00 0.00 697 HIS A C 25
ATOM 22961 O O . HIS B 2 54 ? -7.702 -0.537 -5.128 1.00 0.00 697 HIS A O 25
ATOM 22976 N N . ILE B 2 55 ? -5.660 -0.482 -4.175 1.00 0.00 698 ILE A N 25
ATOM 22977 C CA . ILE B 2 55 ? -5.306 -1.839 -4.580 1.00 0.00 698 ILE A CA 25
ATOM 22978 C C . ILE B 2 55 ? -5.667 -2.866 -3.512 1.00 0.00 698 ILE A C 25
ATOM 22979 O O . ILE B 2 55 ? -6.370 -3.839 -3.790 1.00 0.00 698 ILE A O 25
ATOM 22995 N N . CYS B 2 56 ? -5.167 -2.651 -2.296 1.00 0.00 699 CYS A N 25
ATOM 22996 C CA . CYS B 2 56 ? -5.408 -3.553 -1.168 1.00 0.00 699 CYS A CA 25
ATOM 22997 C C . CYS B 2 56 ? -6.815 -4.145 -1.184 1.00 0.00 699 CYS A C 25
ATOM 22998 O O . CYS B 2 56 ? -7.745 -3.556 -1.735 1.00 0.00 699 CYS A O 25
ATOM 23005 N N . GLY B 2 57 ? -6.957 -5.314 -0.566 1.00 0.00 700 GLY A N 25
ATOM 23006 C CA . GLY B 2 57 ? -8.244 -5.978 -0.508 1.00 0.00 700 GLY A CA 25
ATOM 23007 C C . GLY B 2 57 ? -8.702 -6.505 -1.856 1.00 0.00 700 GLY A C 25
ATOM 23008 O O . GLY B 2 57 ? -9.851 -6.922 -2.006 1.00 0.00 700 GLY A O 25
ATOM 23012 N N . GLN B 2 58 ? -7.805 -6.491 -2.839 1.00 0.00 701 GLN A N 25
ATOM 23013 C CA . GLN B 2 58 ? -8.129 -6.974 -4.178 1.00 0.00 701 GLN A CA 25
ATOM 23014 C C . GLN B 2 58 ? -9.370 -6.277 -4.730 1.00 0.00 701 GLN A C 25
ATOM 23015 O O . GLN B 2 58 ? -10.474 -6.818 -4.672 1.00 0.00 701 GLN A O 25
ATOM 23029 N N . THR B 2 59 ? -9.181 -5.075 -5.265 1.00 0.00 702 THR A N 25
ATOM 23030 C CA . THR B 2 59 ? -10.285 -4.309 -5.828 1.00 0.00 702 THR A CA 25
ATOM 23031 C C . THR B 2 59 ? -11.343 -4.017 -4.768 1.00 0.00 702 THR A C 25
ATOM 23032 O O . THR B 2 59 ? -11.129 -4.260 -3.580 1.00 0.00 702 THR A O 25
ATOM 23043 N N . LEU B 2 60 ? -12.486 -3.497 -5.206 1.00 0.00 703 LEU A N 25
ATOM 23044 C CA . LEU B 2 60 ? -13.578 -3.174 -4.297 1.00 0.00 703 LEU A CA 25
ATOM 23045 C C . LEU B 2 60 ? -14.234 -4.444 -3.765 1.00 0.00 703 LEU A C 25
ATOM 23046 O O . LEU B 2 60 ? -15.156 -4.982 -4.377 1.00 0.00 703 LEU A O 25
ATOM 23062 N N . GLN B 2 61 ? -13.750 -4.919 -2.622 1.00 0.00 704 GLN A N 25
ATOM 23063 C CA . GLN B 2 61 ? -14.287 -6.127 -2.007 1.00 0.00 704 GLN A CA 25
ATOM 23064 C C . GLN B 2 61 ? -15.554 -5.822 -1.215 1.00 0.00 704 GLN A C 25
ATOM 23065 O O . GLN B 2 61 ? -15.809 -4.674 -0.851 1.00 0.00 704 GLN A O 25
ATOM 23079 N N . ALA B 2 62 ? -16.343 -6.857 -0.950 1.00 0.00 705 ALA A N 25
ATOM 23080 C CA . ALA B 2 62 ? -17.583 -6.702 -0.200 1.00 0.00 705 ALA A CA 25
ATOM 23081 C C . ALA B 2 62 ? -17.313 -6.666 1.301 1.00 0.00 705 ALA A C 25
ATOM 23082 O O . ALA B 2 62 ? -16.162 -6.694 1.736 1.00 0.00 705 ALA A O 25
ATOM 23089 N N . GLN B 2 63 ? -18.382 -6.606 2.088 1.00 0.00 706 GLN A N 25
ATOM 23090 C CA . GLN B 2 63 ? -18.260 -6.567 3.541 1.00 0.00 706 GLN A CA 25
ATOM 23091 C C . GLN B 2 63 ? -19.424 -7.294 4.205 1.00 0.00 706 GLN A C 25
ATOM 23092 O O . GLN B 2 63 ? -20.465 -6.698 4.480 1.00 0.00 706 GLN A O 25
ATOM 23106 N N . GLN B 2 64 ? -19.239 -8.585 4.462 1.00 0.00 707 GLN A N 25
ATOM 23107 C CA . GLN B 2 64 ? -20.275 -9.393 5.095 1.00 0.00 707 GLN A CA 25
ATOM 23108 C C . GLN B 2 64 ? -21.539 -9.427 4.241 1.00 0.00 707 GLN A C 25
ATOM 23109 O O . GLN B 2 64 ? -21.698 -10.388 3.459 1.00 0.00 707 GLN A O 25
#

Organism: Homo sapiens (NCBI:txid9606)

Secondary structure (DSSP, 8-state):
--SSS-TTTSS---EEETTTS--EESSHHHHHHHHHHHTTTTTSS-S---/----PPPEEE---

CATH classification: 6.10.140.2220

InterPro domains:
  IPR002893 Zinc finger, MYND-type [PF01753] (515-551)
  IPR002893 Zinc finger, MYND-type [PS01360] (515-551)
  IPR002893 Zinc finger, MYND-type [PS50865] (515-551)
  IPR003894 TAFH/NHR1 [PF07531] (123-211)
  IPR003894 TAFH/NHR1 [PS51119] (120-215)
  IPR003894 TAFH/NHR1 [SM00549] (122-212)
  IPR013289 CBFA2T family [PR01875] (159-187)
  IPR013289 CBFA2T family [PR01875] (193-213)
  IPR013289 CBFA2T family [PR01875] (455-483)
  IPR013289 CBFA2T family [PR01875] (526-554)
  IPR013289 CBFA2T family [PTHR10379] (21-604)
  IPR013290 Protein CBFA2T1 [PR01876] (28-37)
  IPR013290 Protein CBFA2T1 [PR01876] (281-292)
  IPR013290 Protein CBFA2T1 [PR01876] (418-428)
  IPR013290 Protein CBFA2T1 [PR01876] (556-565)
  IPR013290 Protein CBFA2T1 [PR01876] (573-585)
  IPR013290 Protein CBFA2T1 [PR01876] (586-600)
  IPR014896 NHR2-like [PF08788] (337-403)
  IPR037249 TAFH/NHR1 domain superfamily [G3DSA:1.20.120.1110] (119-225)
  IPR037249 TAFH/NHR1 domain superfamily [SSF158553] (120-222)

Solvent-accessible surface area: 5014 Å² total; per-residue (Å²): 184,78,92,129,17,51,101,43,74,85,88,98,250,156,112,75,110,27,5,100,34,68,59,208,116,3,46,42,20,4,38,37,17,102,88,0,50,2,47,13,88,137,0,18,95,93,18,25,90,113,8,55,124,118,20,52,135,131,161,180,85,170,226

Radius of gyration: 11.91 Å; Cα contacts (8 Å, |Δi|>4): 96; chains: 2; bounding box: 38×27×21 Å

GO terms:
  GO:0005515 protein binding (F, IPI)
  GO:0045892 negative regulation of DNA-templated transcription (P, IDA)
  GO:0003714 transcription corepressor activity (F, TAS)
  GO:0005654 nucleoplasm (C, IDA)
  GO:0016363 nuclear matrix (C, IDA)
  GO:0003714 transcription corepressor activity (F, IDA)
  GO:0140297 DNA-binding transcription factor binding (F, IPI)

Foldseek 3Di:
DDDDDDDDDDDDD/DDDAAAPQPGRGFDAADPQQRPHTHNDPVSCVVCVVVCVCPGNHHDDDDD